Protein 8KAP (pdb70)

Secondary structure (DSSP, 8-state):
---EEPPTT-EEEEE--HHHHS---TTBHHHHHHHSTT---SS--TTTT-HHHHHHHHHHHHHHHT--EEEEE--HHHHSSBTTB--HHHHHHHHHHHHHHHHTT-EEEEEEE-S--BHHHHHTTGGGSTTHHHHHHHHHHHTHHHHSSS--EEEEEE-HHHHHHHHHHHHHT-----SSS-PPPPHHHHHHHHHHHHHHHHHHHTT-S--EEEEEEE---EEE-SS-HHHHHHHHIIIIIHHHHTTTTSS-EEEEE---EEE-SSSEEPPPTTS-B-TTSPBP-TTHHHHHHHHHHHHHTTPPEEEEEE----S-HHHHHHHHHHHHHHHHHHHHTT--EEEEEEE-SB---BTTBS-S---SEEE-TTT--EEE-HHHHHHHHHHHH-EE---/--EEPPTT-EEEEE--HHHHS---TTBHHHHHHHSTT---SS--TTTT-HHHHHHHHHHHHHHHT--EEEEE--HHHHSSBTTB--HHHHHHHHHHHHHHHHTT-EEEEES--S--BHHHHHTTGGGSTTHHHHHHHHHHHTHHHHTTT--EEEEEE-HHHHHHHHHHHHHT-----SSS-PPPPHHHHHHHHHHHHHHHHHHHHT-S--EEEEEEE---EEEPTT-HHHHHHHHGGGTHHHHHTTTTSS-EEEEE---EEEETTEEPPPPTTS-B-TTSPBP-TTHHHHHHHHHHHHHTTSPEEEEEE----S-HHHHHHHHHHHHHHHHHHHHTT--EEEEEEE-SB----SS-SSS---SEEE-TTT--EEE-HHHHHHHHHHHH-EE--/--EEPPTT-EEEEE--HHHHS---TTBHHHHHHHSTT---SS--TTTT-HHHHHHHHHHHHHHHT--EEEEE--HHHHSSBTTB--HHHHHHHHHHHHHHHHTT-EEEEEEE-S--BHHHHHHTGGGSTTHHHHHHHHHHHTHHHHSSS-SEEEEEE-HHHHHHHHHHHHHT-----SSS-PPPPHHHHHHHHHHHHHHHHHHHTT-S--EEEEEEE---EEE-TT-HHHHHHHHGGGTHHHHHTTTTSS-EEEEE---EEE-SSSEE---TTS-B-TTSPBP-TTHHHHHHHHHHHHHTTS-EEEEEE----S-HHHHHHHHHHHHHHHHHHHHTT--EEEEEEE-SB----SS-SSS---SEEE-TTT--EEE-HHHHHHHHHHHH-EE--/--EEPPTT-EEEEE--HHHHS---TTBHHHHHHHSTT---SS--TTTT-HHHHHHHHHHHHHHHT--EEEEE--HHHHSSBTTB--HHHHHHHHHHHHHHHHTT-EEEEEEE-S--BHHHHHTTGGGSTTHHHHHHHHHHHTHHHHTTT-SEEEEEE-HHHHHHHHHHHHHT--S--SSS-PPPPHHHHHHHHHHHHHHHHHHHTT-S--EEEEEEE---EEE-TT-HHHHHHHHIIIIIHHHHTTTTSS-EEEEE---EEEETTEE-PPPSSS-B-TTS-B--TTHHHHHHHHHHHHH-SSPEEEEEE----S-HHHHHHHHHHHHHHHHHHHHTT--EEEEEEE-SB----SS-SSS---SEEE-TTT--EEE-HHHHHHHHHHHH-EE--

Sequence (1574 aa):
KTPVPFPEGFLWGASTAAHQIEGNNTDSDWWVKEHAAGTHIAEPSLDACDSYHRWPEDMDLLASLGFTDYRFSVEWARIEPVEGHFSRAQLAHYRRMVEGAIERGLRPMVTLHHFTVPQWFEARGGWTAEGAVELFARYVAACAPVISEGVSHVCTINEPNMIAVMAGQAKRGDNSFPPAGLPTPDDETTAAVIAAHHAAVKEVRALDAGIQVGWTIANQVYQALPGAEDVTAAYRHPREDVFIEAARGDDWIGVQSYTRTRIGPEGPIPAADDVERTLTTWEYYPTAVGEALRHTAAVVGDVPLIVTENGIATADDSRRVDYYAGALDEVASALADGLDIRGYLAWSALDNYEWGTYKATFGLIAIDWETFERTPRDSAKWLGSLGRTRELPRTTPVPFPEGFLWGASTAAHQIEGNNTDSDWWVKEHAAGTHIAEPSLDACDSYHRWPEDMDLLASLGFTDYRFSVEWARIEPVEGHFSRAQLAHYRRMVEGAIERGLRPMVTLHHFTVPQWFEARGGWTAEGAVELFARYVAACAPVISEGVSHVCTINEPNMIAVMAGQAKRGDNSFPPAGLPTPDDETTAAVIAAHHAAVKEVRALDAGIQVGWTIANQVYQALPGAEDVTAAYRHPREDVFIEAARGDDWIGVQSYTRTRIGPEGPIPAADDVERTLTTWEYYPTAVGEALRHTAAVVGDVPLIVTENGIATADDSRRVDYYAGALDEVASALADGLDIRGYLAWSALDNYEWGTYKATFGLIAIDWETFERTPRDSAKWLGSLGRTRELPRTPVPFPEGFLWGASTAAHQIEGNNTDSDWWVKEHAAGTHIAEPSLDACDSYHRWPEDMDLLASLGFTDYRFSVEWARIEPVEGHFSRAQLAHYRRMVEGAIERGLRPMVTLHHFTVPQWFEARGGWTAEGAVELFARYVAACAPVISEGVSHVCTINEPNMIAVMAGQAKRGDNSFPPAGLPTPDDETTAAVIAAHHAAVKEVRALDAGIQVGWTIANQVYQALPGAEDVTAAYRHPREDVFIEAARGDDWIGVQSYTRTRIGPEGPIPAADDVERTLTTWEYYPTAVGEALRHTAAVVGDVPLIVTENGIATADDSRRVDYYAGALDEVASALADGLDIRGYLAWSALDNYEWGTYKATFGLIAIDWETFERTPRDSAKWLGSLGRTRELPRTPVPFPEGFLWGASTAAHQIEGNNTDSDWWVKEHAAGTHIAEPSLDACDSYHRWPEDMDLLASLGFTDYRFSVEWARIEPVEGHFSRAQLAHYRRMVEGAIERGLRPMVTLHHFTVPQWFEARGGWTAEGAVELFARYVAACAPVISEGVSHVCTINEPNMIAVMAGQAKRGDNSFPPAGLPTPDDETTAAVIAAHHAAVKEVRALDAGIQVGWTIANQVYQALPGAEDVTAAYRHPREDVFIEAARGDDWIGVQSYTRTRIGPEGPIPAADDVERTLTTWEYYPTAVGEALRHTAAVVGDVPLIVTENGIATADDSRRVDYYAGALDEVASALADGLDIRGYLAWSALDNYEWGTYKATFGLIAIDWETFERTPRDSAKWLGSLGRTRELPR

InterPro domains:
  IPR001360 Glycoside hydrolase family 1 [PF00232] (14-230)
  IPR001360 Glycoside hydrolase family 1 [PF00232] (283-398)
  IPR001360 Glycoside hydrolase family 1 [PR00131] (258-272)
  IPR001360 Glycoside hydrolase family 1 [PR00131] (314-322)
  IPR001360 Glycoside hydrolase family 1 [PR00131] (326-337)
  IPR001360 Glycoside hydrolase family 1 [PR00131] (347-364)
  IPR001360 Glycoside hydrolase family 1 [PR00131] (370-382)
  IPR001360 Glycoside hydrolase family 1 [PTHR10353] (15-245)
  IPR017853 Glycoside hydrolase superfamily [SSF51445] (14-401)

Organism: Streptomyces griseus subsp. griseus (strain JCM 4626 / CBS 651.72 / NBRC 13350 / KCC S-0626 / ISP 5235) (NCBI:txid455632)

Solvent-accessible surface area: 59299 Å² total; per-residue (Å²): 187,79,70,22,90,20,50,186,48,8,12,3,2,0,0,0,0,2,3,1,4,5,3,72,2,62,68,0,10,50,52,64,78,7,96,42,113,70,53,139,39,89,48,41,2,85,61,5,0,15,2,53,128,83,27,39,68,0,0,72,37,0,35,91,17,8,6,26,2,0,0,2,2,1,4,2,0,25,0,0,42,87,70,39,123,61,25,208,78,38,16,38,32,0,32,122,5,0,54,4,0,82,139,71,58,4,105,7,4,0,0,0,2,7,47,2,8,0,53,39,0,70,77,82,45,9,26,56,23,163,15,2,38,88,0,0,3,30,0,3,33,22,0,19,73,0,0,45,121,46,11,58,27,0,0,0,0,1,18,0,0,45,19,0,0,76,24,0,18,84,132,110,56,64,117,82,105,47,124,19,12,12,12,85,7,12,117,112,4,22,61,13,0,38,43,0,0,72,21,0,12,84,16,1,100,48,61,115,52,60,7,70,0,0,0,0,0,6,7,34,12,16,35,33,57,130,57,20,94,122,50,4,41,69,38,45,95,42,18,3,17,35,0,0,66,20,0,44,67,14,24,2,0,0,0,1,0,30,25,57,22,62,0,0,85,164,12,36,54,63,25,53,149,138,55,73,95,22,95,27,94,90,18,29,42,24,49,0,0,1,71,2,0,81,49,0,22,55,21,2,23,123,14,19,2,0,0,0,9,0,1,6,1,16,101,75,28,73,81,1,45,64,3,0,30,9,0,0,23,39,1,0,26,0,28,68,94,63,32,61,3,116,0,2,0,1,11,0,0,0,4,3,0,33,60,6,36,32,162,7,26,4,0,0,0,23,14,62,85,158,86,31,110,16,74,30,55,100,0,0,117,68,2,0,31,13,1,162,76,135,69,0,42,56,128,136,74,21,89,17,46,176,37,1,8,2,1,0,0,0,0,3,3,2,5,5,2,75,2,63,65,0,10,50,49,62,76,7,94,44,110,70,52,136,37,86,54,41,2,90,63,5,0,12,2,54,129,80,29,42,71,0,0,76,36,0,31,88,18,10,4,41,2,0,0,2,2,1,4,2,0,25,0,0,43,90,68,38,122,64,27,207,78,36,19,37,22,0,36,142,6,0,78,2,0,80,146,69,54,2,93,4,5,0,0,0,3,6,47,2,7,0,56,38,1,78,77,82,46,9,25,57,26,154,7,1,37,84,0,0,4,28,0,3,32,23,0,25,74,0,1,47,121,46,9,52,28,0,0,0,0,0,15,0,0,39,19,0,0,80,24,0,17,83,134,113,56,66,115,82,107,51,124,16,12,10,10,83,9,13,116,112,1,20,62,13,0,35,43,0,0,73,12,0,7,74,14,1,106,50,57,114,44,63,8,73,0,0,0,0,0,5,7,30,10,19,36,47,54,124,56,0,110,121,53,4,44,71,36,49,92,45,18,2,13,36,0,0,67,19,0,43,56,14,36,2,0,0,0,2,0,32,26,46,22,57,0,2,76,177,10,37,65,66,27,47,140,144,39,74,106,20,90,26,99,97,17,28,45,23,49,0,0,2,66,1,0,82,45,0,20,50,24,2,24,123,14,20,4,0,0,0,8,0,2,5,0,16,96,77,28,79,79,0,47,62,2,0,42,19,0,0,41,40,0,0,27,0,30,72,94,64,36,64,2,119,0,2,0,0,11,0,0,0,5,3,0,35,58,9,38,36,164,5,23,4,0,0,0,24,12,65,85,162,86,29,108,16,74,41,49,103,0,0,128,68,1,0,26,14,7,161,82,72,80,0,46,115,127,74,22,91,20,51,182,43,1,10,2,2,0,0,1,1,3,3,3,5,4,2,73,3,62,67,0,7,50,53,68,80,7,101,43,29,3,26,80,37,88,56,39,3,86,60,5,0,12,2,53,129,81,27,40,73,1,0,72,25,0,32,94,18,10,5,28,3,0,0,2,3,1,4,2,0,25,0,0,44,90,80,37,125,60,25,206,75,39,17,37,21,0,58,139,6,0,76,4,0,86,139,63,59,4,93,4,6,0,0,0,3,8,44,3,8,0,54,37,1,74,77,96,44,7,26,41,25,158,21,2,37,113,15,0,14,103,0,2,41,23,0,21,72,0,0,51,132,38,8,60,33,0,0,0,0,0,16,0,0,38,18,0,0,81,21,2,17,78,129,103,36,45,79,53,105,54,110,12,9,7,7,84,10,26,117,100,4,18,60,14,0,31,45,0,0,74,22,0,5,151,63,1,104,80,60,133,44,63,9,69,0,0,0,0,0,6,7,31,11,17,31,42,60,133,65,2,101,127,51,6,42,74,34,47,73,46,17,3,8,32,0,0,59,20,0,129,56,12,38,3,0,0,0,2,0,33,23,53,24,65,0,0,92,149,9,34,55,71,20,62,147,141,49,80,102,24,91,26,94,97,14,31,44,23,47,0,0,1,67,2,0,80,52,0,21,84,22,4,52,131,11,19,2,0,0,0,9,0,1,5,1,14,91,79,24,78,82,0,43,63,3,0,38,19,0,0,39,39,0,0,27,0,27,71,94,65,28,62,2,115,0,1,0,0,10,0,0,0,4,3,0,36,56,6,37,31,164,5,22,5,0,0,0,25,13,69,82,153,85,29,109,14,71,40,46,102,0,0,116,68,1,0,29,11,3,172,79,113,71,0,48,110,127,77,26,98,24,52,178,43,9,10,3,1,0,0,1,1,3,2,1,4,5,1,71,2,63,66,0,9,47,52,68,82,7,95,46,28,2,26,76,35,89,51,41,3,86,62,4,0,13,2,52,131,82,27,43,68,0,0,68,38,0,22,77,22,3,5,41,2,0,0,2,2,1,3,2,0,25,0,0,45,88,79,41,120,61,25,205,77,37,20,38,25,0,42,145,6,0,71,2,0,80,146,71,54,4,102,5,4,0,0,0,2,6,43,1,8,0,55,36,1,73,82,93,46,9,24,70,25,163,26,2,40,115,15,0,13,101,0,2,43,23,0,20,78,0,0,49,122,43,10,60,30,0,0,0,0,1,17,0,0,38,18,0,0,92,28,0,9,86,131,87,40,40,88,52,95,46,106,22,14,10,14,82,8,9,104,108,4,16,59,14,0,32,43,0,0,84,22,0,7,144,56,1,104,75,55,131,50,61,7,72,0,0,0,0,0,5,7,30,9,17,31,43,64,125,72,2,117,121,61,3,38,74,39,49,74,44,18,2,8,34,0,0,61,18,0,128,60,14,33,3,0,0,0,1,0,30,26,41,23,73,0,3,96,166,11,35,62,79,22,51,147,133,46,71,96,21,89,27,94,95,16,28,41,24,50,0,0,0,72,2,0,84,48,0,13,85,25,5,48,131,6,20,2,0,0,0,9,0,2,5,0,15,97,72,26,77,79,1,46,64,2,0,42,19,0,0,42,40,0,0,34,0,31,77,100,61,40,62,4,116,0,2,0,0,8,0,0,0,3,3,0,34,58,6,33,32,165,5,23,4,0,0,0,25,13,63,82,156,86,28,104,14,71,31,53,102,0,0,116,73,0,0,42,12,4,153,91,143,82,0,29,114

Structure (mmCIF, N/CA/C/O backbone):
data_8KAP
#
_entry.id   8KAP
#
_cell.length_a   96.858
_cell.length_b   97.756
_cell.length_c   184.874
_cell.angle_alpha   90.000
_cell.angle_beta   90.000
_cell.angle_gamma   90.000
#
_symmetry.space_group_name_H-M   'P 21 21 21'
#
loop_
_entity.id
_entity.type
_entity.pdbx_description
1 polymer SGR_2426
2 non-polymer DI(HYDROXYETHYL)ETHER
3 non-polymer 2-[BIS-(2-HYDROXY-ETHYL)-AMINO]-2-HYDROXYMETHYL-PROPANE-1,3-DIOL
4 non-polymer 'TRIETHYLENE GLYCOL'
5 non-polymer 'PENTAETHYLENE GLYCOL'
6 water water
#
loop_
_atom_site.group_PDB
_atom_site.id
_atom_site.type_symbol
_atom_site.label_atom_id
_atom_site.label_alt_id
_atom_site.label_comp_id
_atom_site.label_asym_id
_atom_site.label_entity_id
_atom_site.label_seq_id
_atom_site.pdbx_PDB_ins_code
_atom_site.Cartn_x
_atom_site.Cartn_y
_atom_site.Cartn_z
_atom_site.occupancy
_atom_site.B_iso_or_equiv
_atom_site.auth_seq_id
_atom_site.auth_comp_id
_atom_site.auth_asym_id
_atom_site.auth_atom_id
_atom_site.pdbx_PDB_model_num
ATOM 1 N N . LYS A 1 10 ? -4.071 38.996 20.990 1.000 44.653 10 LYS A N 1
ATOM 2 C CA . LYS A 1 10 ? -5.396 39.405 20.442 1.000 44.496 10 LYS A CA 1
ATOM 3 C C . LYS A 1 10 ? -6.352 39.722 21.594 1.000 43.810 10 LYS A C 1
ATOM 4 O O . LYS A 1 10 ? -7.008 40.761 21.581 1.000 43.763 10 LYS A O 1
ATOM 10 N N . THR A 1 11 ? -6.420 38.818 22.582 1.000 43.187 11 THR A N 1
ATOM 11 C CA . THR A 1 11 ? -7.309 38.963 23.726 1.000 42.508 11 THR A CA 1
ATOM 12 C C . THR A 1 11 ? -6.474 39.331 24.951 1.000 41.316 11 THR A C 1
ATOM 13 O O . THR A 1 11 ? -5.362 38.828 25.103 1.000 41.140 11 THR A O 1
ATOM 17 N N . PRO A 1 12 ? -6.960 40.209 25.863 1.000 39.820 12 PRO A N 1
ATOM 18 C CA . PRO A 1 12 ? -6.199 40.566 27.062 1.000 38.936 12 PRO A CA 1
ATOM 19 C C . PRO A 1 12 ? -5.897 39.365 27.958 1.000 37.884 12 PRO A C 1
ATOM 20 O O . PRO A 1 12 ? -6.745 38.493 28.137 1.000 37.710 12 PRO A O 1
ATOM 24 N N . VAL A 1 13 ? -4.680 39.347 28.518 1.000 36.597 13 VAL A N 1
ATOM 25 C CA . VAL A 1 13 ? -4.190 38.238 29.321 1.000 35.578 13 VAL A CA 1
ATOM 26 C C . VAL A 1 13 ? -4.192 38.662 30.788 1.000 34.987 13 VAL A C 1
ATOM 27 O O . VAL A 1 13 ? -3.528 39.632 31.145 1.000 34.863 13 VAL A O 1
ATOM 31 N N . PRO A 1 14 ? -4.926 37.960 31.685 1.000 34.553 14 PRO A N 1
ATOM 32 C CA . PRO A 1 14 ? -4.933 38.306 33.106 1.000 34.105 14 PRO A CA 1
ATOM 33 C C . PRO A 1 14 ? -3.591 38.028 33.778 1.000 33.420 14 PRO A C 1
ATOM 34 O O . PRO A 1 14 ? -2.883 37.096 33.399 1.000 32.906 14 PRO A O 1
ATOM 38 N N . PHE A 1 15 ? -3.257 38.858 34.772 1.000 32.842 15 PHE A N 1
ATOM 39 C CA . PHE A 1 15 ? -2.100 38.628 35.619 1.000 32.152 15 PHE A CA 1
ATOM 40 C C . PHE A 1 15 ? -2.218 37.252 36.269 1.000 31.869 15 PHE A C 1
ATOM 41 O O . PHE A 1 15 ? -3.289 36.895 36.758 1.000 31.683 15 PHE A O 1
ATOM 49 N N . PRO A 1 16 ? -1.145 36.427 36.276 1.000 31.271 16 PRO A N 1
ATOM 50 C CA . PRO A 1 16 ? -1.031 35.337 37.245 1.000 31.141 16 PRO A CA 1
ATOM 51 C C . PRO A 1 16 ? -1.229 35.882 38.659 1.000 31.026 16 PRO A C 1
ATOM 52 O O . PRO A 1 16 ? -0.948 37.051 38.911 1.000 30.921 16 PRO A O 1
ATOM 56 N N . GLU A 1 17 ? -1.736 35.051 39.575 1.000 30.932 17 GLU A N 1
ATOM 57 C CA . GLU A 1 17 ? -1.882 35.471 40.961 1.000 30.961 17 GLU A CA 1
ATOM 58 C C . GLU A 1 17 ? -0.511 35.823 41.532 1.000 29.800 17 GLU A C 1
ATOM 59 O O . GLU A 1 17 ? 0.479 35.157 41.237 1.000 30.005 17 GLU A O 1
ATOM 65 N N . GLY A 1 18 ? -0.474 36.888 42.341 1.000 28.498 18 GLY A N 1
ATOM 66 C CA . GLY A 1 18 ? 0.750 37.340 42.981 1.000 27.581 18 GLY A CA 1
ATOM 67 C C . GLY A 1 18 ? 1.730 37.986 42.001 1.000 26.534 18 GLY A C 1
ATOM 68 O O . GLY A 1 18 ? 2.891 38.195 42.347 1.000 26.331 18 GLY A O 1
ATOM 69 N N . PHE A 1 19 ? 1.251 38.311 40.791 1.000 25.445 19 PHE A N 1
ATOM 70 C CA . PHE A 1 19 ? 2.090 38.853 39.733 1.000 24.706 19 PHE A CA 1
ATOM 71 C C . PHE A 1 19 ? 2.616 40.222 40.154 1.000 23.877 19 PHE A C 1
ATOM 72 O O . PHE A 1 19 ? 1.839 41.106 40.510 1.000 23.713 19 PHE A O 1
ATOM 80 N N . LEU A 1 20 ? 3.944 40.372 40.115 1.000 22.942 20 LEU A N 1
ATOM 81 C CA . LEU A 1 20 ? 4.596 41.630 40.437 1.000 22.358 20 LEU A CA 1
ATOM 82 C C . LEU A 1 20 ? 4.269 42.651 39.350 1.000 21.858 20 LEU A C 1
ATOM 83 O O . LEU A 1 20 ? 4.395 42.357 38.162 1.000 21.589 20 LEU A O 1
ATOM 88 N N . TRP A 1 21 ? 3.830 43.841 39.773 1.000 21.385 21 TRP A N 1
ATOM 89 C CA . TRP A 1 21 ? 3.513 44.923 38.857 1.000 21.088 21 TRP A CA 1
ATOM 90 C C . TRP A 1 21 ? 3.964 46.246 39.466 1.000 20.849 21 TRP A C 1
ATOM 91 O O . TRP A 1 21 ? 3.414 46.685 40.475 1.000 20.971 21 TRP A O 1
ATOM 102 N N . GLY A 1 22 ? 4.965 46.876 38.842 1.000 20.529 22 GLY A N 1
ATOM 103 C CA . GLY A 1 22 ? 5.596 48.044 39.429 1.000 20.314 22 GLY A CA 1
ATOM 104 C C . GLY A 1 22 ? 6.640 48.672 38.512 1.000 20.064 22 GLY A C 1
ATOM 105 O O . GLY A 1 22 ? 6.511 48.629 37.290 1.000 20.055 22 GLY A O 1
ATOM 106 N N . ALA A 1 23 ? 7.665 49.259 39.139 1.000 19.807 23 ALA A N 1
ATOM 107 C CA . ALA A 1 23 ? 8.736 49.943 38.437 1.000 19.559 23 ALA A CA 1
ATOM 108 C C . ALA A 1 23 ? 10.011 49.850 39.270 1.000 19.227 23 ALA A C 1
ATOM 109 O O . ALA A 1 23 ? 9.954 49.503 40.448 1.000 19.048 23 ALA A O 1
ATOM 111 N N . SER A 1 24 ? 11.153 50.164 38.648 1.000 18.942 24 SER A N 1
ATOM 112 C CA . SER A 1 24 ? 12.450 49.925 39.261 1.000 18.794 24 SER A CA 1
ATOM 113 C C . SER A 1 24 ? 13.276 51.210 39.310 1.000 18.575 24 SER A C 1
ATOM 114 O O . SER A 1 24 ? 13.153 52.067 38.437 1.000 18.639 24 SER A O 1
ATOM 117 N N . THR A 1 25 ? 14.112 51.321 40.352 1.000 18.278 25 THR A N 1
ATOM 118 C CA . THR A 1 25 ? 15.125 52.359 40.452 1.000 17.987 25 THR A CA 1
ATOM 119 C C . THR A 1 25 ? 16.441 51.738 40.917 1.000 17.849 25 THR A C 1
ATOM 120 O O . THR A 1 25 ? 16.491 50.558 41.259 1.000 17.858 25 THR A O 1
ATOM 124 N N . ALA A 1 26 ? 17.498 52.558 40.919 1.000 17.663 26 ALA A N 1
ATOM 125 C CA . ALA A 1 26 ? 18.779 52.203 41.509 1.000 17.646 26 ALA A CA 1
ATOM 126 C C . ALA A 1 26 ? 19.250 53.357 42.389 1.000 17.573 26 ALA A C 1
ATOM 127 O O . ALA A 1 26 ? 19.079 54.518 42.024 1.000 17.697 26 ALA A O 1
ATOM 129 N N . ALA A 1 27 ? 19.852 53.021 43.536 1.000 17.369 27 ALA A N 1
ATOM 130 C CA . ALA A 1 27 ? 20.150 53.991 44.578 1.000 17.213 27 ALA A CA 1
ATOM 131 C C . ALA A 1 27 ? 20.968 55.157 44.025 1.000 17.096 27 ALA A C 1
ATOM 132 O O . ALA A 1 27 ? 20.608 56.312 44.236 1.000 17.028 27 ALA A O 1
ATOM 134 N N . HIS A 1 28 ? 22.056 54.856 43.305 1.000 17.051 28 HIS A N 1
ATOM 135 C CA . HIS A 1 28 ? 22.955 55.900 42.836 1.000 16.953 28 HIS A CA 1
ATOM 136 C C . HIS A 1 28 ? 22.252 56.839 41.858 1.000 16.932 28 HIS A C 1
ATOM 137 O O . HIS A 1 28 ? 22.606 58.013 41.776 1.000 16.954 28 HIS A O 1
ATOM 144 N N . GLN A 1 29 ? 21.266 56.321 41.115 1.000 16.835 29 GLN A N 1
ATOM 145 C CA . GLN A 1 29 ? 20.669 57.073 40.024 1.000 16.848 29 GLN A CA 1
ATOM 146 C C . GLN A 1 29 ? 19.580 58.018 40.541 1.000 16.858 29 GLN A C 1
ATOM 147 O O . GLN A 1 29 ? 19.195 58.936 39.822 1.000 16.812 29 GLN A O 1
ATOM 153 N N . ILE A 1 30 ? 19.103 57.821 41.783 1.000 16.973 30 ILE A N 1
ATOM 154 C CA . ILE A 1 30 ? 17.977 58.596 42.295 1.000 17.028 30 ILE A CA 1
ATOM 155 C C . ILE A 1 30 ? 18.275 59.237 43.653 1.000 17.135 30 ILE A C 1
ATOM 156 O O . ILE A 1 30 ? 17.669 60.255 43.979 1.000 17.279 30 ILE A O 1
ATOM 161 N N . GLU A 1 31 ? 19.162 58.643 44.464 1.000 17.238 31 GLU A N 1
ATOM 162 C CA . GLU A 1 31 ? 19.234 58.989 45.878 1.000 17.312 31 GLU A CA 1
ATOM 163 C C . GLU A 1 31 ? 19.861 60.366 46.090 1.000 17.270 31 GLU A C 1
ATOM 164 O O . GLU A 1 31 ? 19.374 61.140 46.910 1.000 17.361 31 GLU A O 1
ATOM 170 N N . GLY A 1 32 ? 20.957 60.649 45.378 1.000 17.175 32 GLY A N 1
ATOM 171 C CA . GLY A 1 32 ? 21.720 61.867 45.593 1.000 17.085 32 GLY A CA 1
ATOM 172 C C . GLY A 1 32 ? 22.630 61.765 46.816 1.000 16.954 32 GLY A C 1
ATOM 173 O O . GLY A 1 32 ? 22.281 61.116 47.799 1.000 16.945 32 GLY A O 1
ATOM 174 N N . ASN A 1 33 ? 23.795 62.422 46.735 1.000 16.966 33 ASN A N 1
ATOM 175 C CA . ASN A 1 33 ? 24.770 62.454 47.815 1.000 16.975 33 ASN A CA 1
ATOM 176 C C . ASN A 1 33 ? 25.192 61.032 48.185 1.000 16.991 33 ASN A C 1
ATOM 177 O O . ASN A 1 33 ? 25.272 60.690 49.363 1.000 16.984 33 ASN A O 1
ATOM 182 N N . ASN A 1 34 ? 25.469 60.219 47.159 1.000 17.002 34 ASN A N 1
ATOM 183 C CA . ASN A 1 34 ? 26.050 58.898 47.337 1.000 17.048 34 ASN A CA 1
ATOM 184 C C . ASN A 1 34 ? 27.568 59.042 47.250 1.000 17.185 34 ASN A C 1
ATOM 185 O O . ASN A 1 34 ? 28.197 58.533 46.324 1.000 17.153 34 ASN A O 1
ATOM 190 N N . THR A 1 35 ? 28.147 59.729 48.243 1.000 17.373 35 THR A N 1
ATOM 191 C CA . THR A 1 35 ? 29.437 60.384 48.084 1.000 17.530 35 THR A CA 1
ATOM 192 C C . THR A 1 35 ? 30.608 59.450 48.387 1.000 17.635 35 THR A C 1
ATOM 193 O O . THR A 1 35 ? 31.756 59.857 48.222 1.000 17.645 35 THR A O 1
ATOM 197 N N . ASP A 1 36 ? 30.329 58.213 48.822 1.000 17.813 36 ASP A N 1
ATOM 198 C CA . ASP A 1 36 ? 31.377 57.251 49.130 1.000 17.937 36 ASP A CA 1
ATOM 199 C C . ASP A 1 36 ? 31.412 56.133 48.089 1.000 17.971 36 ASP A C 1
ATOM 200 O O . ASP A 1 36 ? 32.111 55.139 48.279 1.000 17.888 36 ASP A O 1
ATOM 205 N N . SER A 1 37 ? 30.668 56.297 46.989 1.000 18.118 37 SER A N 1
ATOM 206 C CA . SER A 1 37 ? 30.679 55.323 45.910 1.000 18.210 37 SER A CA 1
ATOM 207 C C . SER A 1 37 ? 31.888 55.568 45.013 1.000 18.363 37 SER A C 1
ATOM 208 O O . SER A 1 37 ? 32.526 56.616 45.094 1.000 18.455 37 SER A O 1
ATOM 211 N N . ASP A 1 38 ? 32.188 54.583 44.159 1.000 18.570 38 ASP A N 1
ATOM 212 C CA . ASP A 1 38 ? 33.227 54.730 43.153 1.000 18.682 38 ASP A CA 1
ATOM 213 C C . ASP A 1 38 ? 32.798 55.791 42.141 1.000 18.640 38 ASP A C 1
ATOM 214 O O . ASP A 1 38 ? 33.639 56.531 41.635 1.000 18.676 38 ASP A O 1
ATOM 219 N N . TRP A 1 39 ? 31.489 55.876 41.871 1.000 18.562 39 TRP A N 1
ATOM 220 C CA . TRP A 1 39 ? 30.992 56.796 40.862 1.000 18.578 39 TRP A CA 1
ATOM 221 C C . TRP A 1 39 ? 31.102 58.247 41.323 1.000 18.610 39 TRP A C 1
ATOM 222 O O . TRP A 1 39 ? 31.405 59.110 40.505 1.000 18.583 39 TRP A O 1
ATOM 233 N N . TRP A 1 40 ? 30.894 58.522 42.616 1.000 18.611 40 TRP A N 1
ATOM 234 C CA . TRP A 1 40 ? 31.061 59.884 43.097 1.000 18.648 40 TRP A CA 1
ATOM 235 C C . TRP A 1 40 ? 32.482 60.361 42.801 1.000 19.046 40 TRP A C 1
ATOM 236 O O . TRP A 1 40 ? 32.674 61.466 42.300 1.000 19.103 40 TRP A O 1
ATOM 247 N N . VAL A 1 41 ? 33.468 59.506 43.098 1.000 19.452 41 VAL A N 1
ATOM 248 C CA . VAL A 1 41 ? 34.869 59.842 42.903 1.000 19.819 41 VAL A CA 1
ATOM 249 C C . VAL A 1 41 ? 35.154 60.035 41.412 1.000 20.258 41 VAL A C 1
ATOM 250 O O . VAL A 1 41 ? 35.760 61.035 41.037 1.000 20.349 41 VAL A O 1
ATOM 254 N N . LYS A 1 42 ? 34.707 59.094 40.566 1.000 20.741 42 LYS A N 1
ATOM 255 C CA . LYS A 1 42 ? 34.964 59.168 39.134 1.000 21.140 42 LYS A CA 1
ATOM 256 C C . LYS A 1 42 ? 34.314 60.416 38.533 1.000 21.203 42 LYS A C 1
ATOM 257 O O . LYS A 1 42 ? 34.871 61.016 37.617 1.000 21.169 42 LYS A O 1
ATOM 263 N N . GLU A 1 43 ? 33.131 60.790 39.043 1.000 21.243 43 GLU A N 1
ATOM 264 C CA . GLU A 1 43 ? 32.386 61.935 38.535 1.000 21.220 43 GLU A CA 1
ATOM 265 C C . GLU A 1 43 ? 33.140 63.244 38.775 1.000 21.175 43 GLU A C 1
ATOM 266 O O . GLU A 1 43 ? 32.922 64.212 38.049 1.000 21.070 43 GLU A O 1
ATOM 272 N N . HIS A 1 44 ? 34.006 63.279 39.799 1.000 21.282 44 HIS A N 1
ATOM 273 C CA . HIS A 1 44 ? 34.691 64.503 40.194 1.000 21.442 44 HIS A CA 1
ATOM 274 C C . HIS A 1 44 ? 36.207 64.379 40.042 1.000 21.594 44 HIS A C 1
ATOM 275 O O . HIS A 1 44 ? 36.938 65.280 40.452 1.000 21.817 44 HIS A O 1
ATOM 282 N N . ALA A 1 45 ? 36.675 63.279 39.439 1.000 21.621 45 ALA A N 1
ATOM 283 C CA . ALA A 1 45 ? 38.101 63.025 39.313 1.000 21.661 45 ALA A CA 1
ATOM 284 C C . ALA A 1 45 ? 38.702 63.936 38.246 1.000 21.712 45 ALA A C 1
ATOM 285 O O . ALA A 1 45 ? 38.034 64.289 37.277 1.000 21.811 45 ALA A O 1
ATOM 287 N N . ALA A 1 46 ? 39.972 64.307 38.446 1.000 21.600 46 ALA A N 1
ATOM 288 C CA . ALA A 1 46 ? 40.741 65.033 37.450 1.000 21.591 46 ALA A CA 1
ATOM 289 C C . ALA A 1 46 ? 40.686 64.292 36.115 1.000 21.763 46 ALA A C 1
ATOM 290 O O . ALA A 1 46 ? 41.020 63.111 36.048 1.000 21.938 46 ALA A O 1
ATOM 292 N N . GLY A 1 47 ? 40.246 64.994 35.064 1.000 21.875 47 GLY A N 1
ATOM 293 C CA . GLY A 1 47 ? 40.260 64.460 33.711 1.000 22.026 47 GLY A CA 1
ATOM 294 C C . GLY A 1 47 ? 39.115 63.486 33.438 1.000 22.273 47 GLY A C 1
ATOM 295 O O . GLY A 1 47 ? 39.200 62.688 32.508 1.000 22.174 47 GLY A O 1
ATOM 296 N N . THR A 1 48 ? 38.045 63.563 34.240 1.000 22.562 48 THR A N 1
ATOM 297 C CA . THR A 1 48 ? 36.910 62.662 34.100 1.000 22.700 48 THR A CA 1
ATOM 298 C C . THR A 1 48 ? 36.188 62.939 32.781 1.000 22.748 48 THR A C 1
ATOM 299 O O . THR A 1 48 ? 35.980 64.094 32.413 1.000 22.629 48 THR A O 1
ATOM 303 N N . HIS A 1 49 ? 35.806 61.860 32.083 1.000 22.882 49 HIS A N 1
ATOM 304 C CA . HIS A 1 49 ? 35.087 61.946 30.821 1.000 22.967 49 HIS A CA 1
ATOM 305 C C . HIS A 1 49 ? 33.578 61.944 31.058 1.000 22.699 49 HIS A C 1
ATOM 306 O O . HIS A 1 49 ? 32.804 61.966 30.104 1.000 22.611 49 HIS A O 1
ATOM 313 N N . ILE A 1 50 ? 33.168 61.908 32.332 1.000 22.475 50 ILE A N 1
ATOM 314 C CA . ILE A 1 50 ? 31.765 61.804 32.697 1.000 22.417 50 ILE A CA 1
ATOM 315 C C . ILE A 1 50 ? 31.118 63.178 32.529 1.000 22.184 50 ILE A C 1
ATOM 316 O O . ILE A 1 50 ? 31.529 64.145 33.167 1.000 21.873 50 ILE A O 1
ATOM 321 N N . ALA A 1 51 ? 30.106 63.238 31.651 1.000 22.237 51 ALA A N 1
ATOM 322 C CA . ALA A 1 51 ? 29.570 64.489 31.134 1.000 22.182 51 ALA A CA 1
ATOM 323 C C . ALA A 1 51 ? 29.168 65.418 32.276 1.000 22.155 51 ALA A C 1
ATOM 324 O O . ALA A 1 51 ? 29.612 66.564 32.329 1.000 22.046 51 ALA A O 1
ATOM 326 N N . GLU A 1 52 ? 28.326 64.907 33.181 1.000 22.015 52 GLU A N 1
ATOM 327 C CA . GLU A 1 52 ? 27.839 65.685 34.308 1.000 22.060 52 GLU A CA 1
ATOM 328 C C . GLU A 1 52 ? 27.763 64.787 35.541 1.000 21.506 52 GLU A C 1
ATOM 329 O O . GLU A 1 52 ? 27.533 63.585 35.429 1.000 21.308 52 GLU A O 1
ATOM 335 N N . PRO A 1 53 ? 27.990 65.348 36.750 1.000 20.955 53 PRO A N 1
ATOM 336 C CA . PRO A 1 53 ? 27.950 64.571 37.991 1.000 20.763 53 PRO A CA 1
ATOM 337 C C . PRO A 1 53 ? 26.542 64.285 38.508 1.000 20.519 53 PRO A C 1
ATOM 338 O O . PRO A 1 53 ? 25.574 64.889 38.055 1.000 20.386 53 PRO A O 1
ATOM 342 N N . SER A 1 54 ? 26.459 63.375 39.487 1.000 20.409 54 SER A N 1
ATOM 343 C CA . SER A 1 54 ? 25.191 62.877 39.996 1.000 20.237 54 SER A CA 1
ATOM 344 C C . SER A 1 54 ? 24.593 63.861 41.003 1.000 20.068 54 SER A C 1
ATOM 345 O O . SER A 1 54 ? 23.396 64.132 40.958 1.000 19.978 54 SER A O 1
ATOM 348 N N . LEU A 1 55 ? 25.430 64.392 41.906 1.000 20.044 55 LEU A N 1
ATOM 349 C CA . LEU A 1 55 ? 25.000 65.383 42.886 1.000 20.046 55 LEU A CA 1
ATOM 350 C C . LEU A 1 55 ? 23.752 64.884 43.620 1.000 19.858 55 LEU A C 1
ATOM 351 O O . LEU A 1 55 ? 23.791 63.816 44.226 1.000 19.660 55 LEU A O 1
ATOM 356 N N . ASP A 1 56 ? 22.650 65.647 43.546 1.000 19.781 56 ASP A N 1
ATOM 357 C CA . ASP A 1 56 ? 21.470 65.417 44.367 1.000 19.792 56 ASP A CA 1
ATOM 358 C C . ASP A 1 56 ? 20.501 64.455 43.685 1.000 19.667 56 ASP A C 1
ATOM 359 O O . ASP A 1 56 ? 19.632 63.897 44.352 1.000 19.676 56 ASP A O 1
ATOM 364 N N . ALA A 1 57 ? 20.627 64.294 42.362 1.000 19.548 57 ALA A N 1
ATOM 365 C CA . ALA A 1 57 ? 19.725 63.446 41.598 1.000 19.490 57 ALA A CA 1
ATOM 366 C C . ALA A 1 57 ? 18.278 63.792 41.958 1.000 19.316 57 ALA A C 1
ATOM 367 O O . ALA A 1 57 ? 17.892 64.955 41.860 1.000 19.318 57 ALA A O 1
ATOM 369 N N . CYS A 1 58 ? 17.487 62.797 42.386 1.000 19.266 58 CYS A N 1
ATOM 370 C CA . CYS A 1 58 ? 16.091 63.015 42.734 1.000 19.299 58 CYS A CA 1
ATOM 371 C C . CYS A 1 58 ? 15.936 63.304 44.228 1.000 19.094 58 CYS A C 1
ATOM 372 O O . CYS A 1 58 ? 14.835 63.605 44.683 1.000 18.989 58 CYS A O 1
ATOM 375 N N . ASP A 1 59 ? 17.043 63.212 44.979 1.000 18.828 59 ASP A N 1
ATOM 376 C CA . ASP A 1 59 ? 17.030 63.284 46.434 1.000 18.730 59 ASP A CA 1
ATOM 377 C C . ASP A 1 59 ? 16.014 62.286 46.989 1.000 18.677 59 ASP A C 1
ATOM 378 O O . ASP A 1 59 ? 15.237 62.614 47.883 1.000 18.644 59 ASP A O 1
ATOM 383 N N . SER A 1 60 ? 16.046 61.057 46.460 1.000 18.697 60 SER A N 1
ATOM 384 C CA . SER A 1 60 ? 15.189 59.988 46.944 1.000 18.644 60 SER A CA 1
ATOM 385 C C . SER A 1 60 ? 15.703 59.454 48.278 1.000 18.695 60 SER A C 1
ATOM 386 O O . SER A 1 60 ? 15.007 58.689 48.939 1.000 18.682 60 SER A O 1
ATOM 389 N N . TYR A 1 61 ? 16.919 59.856 48.668 1.000 18.912 61 TYR A N 1
ATOM 390 C CA . TYR A 1 61 ? 17.426 59.537 49.992 1.000 19.109 61 TYR A CA 1
ATOM 391 C C . TYR A 1 61 ? 16.441 60.053 51.040 1.000 19.318 61 TYR A C 1
ATOM 392 O O . TYR A 1 61 ? 16.217 59.392 52.050 1.000 19.518 61 TYR A O 1
ATOM 401 N N . HIS A 1 62 ? 15.854 61.232 50.788 1.000 19.476 62 HIS A N 1
ATOM 402 C CA . HIS A 1 62 ? 14.875 61.823 51.690 1.000 19.570 62 HIS A CA 1
ATOM 403 C C . HIS A 1 62 ? 13.446 61.547 51.221 1.000 19.736 62 HIS A C 1
ATOM 404 O O . HIS A 1 62 ? 12.538 61.463 52.046 1.000 19.630 62 HIS A O 1
ATOM 411 N N . ARG A 1 63 ? 13.256 61.413 49.901 1.000 19.955 63 ARG A N 1
ATOM 412 C CA . ARG A 1 63 ? 11.942 61.541 49.290 1.000 20.246 63 ARG A CA 1
ATOM 413 C C . ARG A 1 63 ? 11.455 60.200 48.735 1.000 20.540 63 ARG A C 1
ATOM 414 O O . ARG A 1 63 ? 10.532 60.176 47.922 1.000 20.517 63 ARG A O 1
ATOM 422 N N . TRP A 1 64 ? 12.042 59.084 49.196 1.000 20.792 64 TRP A N 1
ATOM 423 C CA . TRP A 1 64 ? 11.546 57.764 48.832 1.000 20.926 64 TRP A CA 1
ATOM 424 C C . TRP A 1 64 ? 10.131 57.551 49.371 1.000 21.186 64 TRP A C 1
ATOM 425 O O . TRP A 1 64 ? 9.356 56.827 48.750 1.000 21.187 64 TRP A O 1
ATOM 436 N N . PRO A 1 65 ? 9.732 58.145 50.525 1.000 21.465 65 PRO A N 1
ATOM 437 C CA . PRO A 1 65 ? 8.340 58.060 50.975 1.000 21.674 65 PRO A CA 1
ATOM 438 C C . PRO A 1 65 ? 7.359 58.626 49.950 1.000 21.743 65 PRO A C 1
ATOM 439 O O . PRO A 1 65 ? 6.279 58.071 49.760 1.000 21.940 65 PRO A O 1
ATOM 443 N N . GLU A 1 66 ? 7.753 59.718 49.282 1.000 21.774 66 GLU A N 1
ATOM 444 C CA . GLU A 1 66 ? 6.924 60.348 48.266 1.000 21.882 66 GLU A CA 1
ATOM 445 C C . GLU A 1 66 ? 6.884 59.477 47.011 1.000 21.630 66 GLU A C 1
ATOM 446 O O . GLU A 1 66 ? 5.822 59.303 46.417 1.000 21.703 66 GLU A O 1
ATOM 452 N N . ASP A 1 67 ? 8.050 58.953 46.610 1.000 21.339 67 ASP A N 1
ATOM 453 C CA . ASP A 1 67 ? 8.161 58.047 45.476 1.000 21.082 67 ASP A CA 1
ATOM 454 C C . ASP A 1 67 ? 7.160 56.904 45.620 1.000 20.961 67 ASP A C 1
ATOM 455 O O . ASP A 1 67 ? 6.479 56.542 44.663 1.000 20.803 67 ASP A O 1
ATOM 460 N N . MET A 1 68 ? 7.088 56.351 46.836 1.000 20.739 68 MET A N 1
ATOM 461 C CA . MET A 1 68 ? 6.322 55.147 47.112 1.000 20.670 68 MET A CA 1
ATOM 462 C C . MET A 1 68 ? 4.832 55.476 47.207 1.000 20.629 68 MET A C 1
ATOM 463 O O . MET A 1 68 ? 4.002 54.727 46.697 1.000 20.669 68 MET A O 1
ATOM 468 N N . ASP A 1 69 ? 4.502 56.594 47.868 1.000 20.569 69 ASP A N 1
ATOM 469 C CA . ASP A 1 69 ? 3.146 57.121 47.879 1.000 20.458 69 ASP A CA 1
ATOM 470 C C . ASP A 1 69 ? 2.621 57.254 46.451 1.000 20.592 69 ASP A C 1
ATOM 471 O O . ASP A 1 69 ? 1.499 56.840 46.164 1.000 20.519 69 ASP A O 1
ATOM 476 N N . LEU A 1 70 ? 3.435 57.841 45.564 1.000 20.684 70 LEU A N 1
ATOM 477 C CA . LEU A 1 70 ? 3.015 58.102 44.196 1.000 20.919 70 LEU A CA 1
ATOM 478 C C . LEU A 1 70 ? 2.750 56.794 43.453 1.000 20.824 70 LEU A C 1
ATOM 479 O O . LEU A 1 70 ? 1.779 56.701 42.706 1.000 20.637 70 LEU A O 1
ATOM 484 N N . LEU A 1 71 ? 3.607 55.790 43.673 1.000 20.873 71 LEU A N 1
ATOM 485 C CA . LEU A 1 71 ? 3.485 54.509 42.993 1.000 20.922 71 LEU A CA 1
ATOM 486 C C . LEU A 1 71 ? 2.215 53.782 43.436 1.000 21.070 71 LEU A C 1
ATOM 487 O O . LEU A 1 71 ? 1.501 53.234 42.599 1.000 21.209 71 LEU A O 1
ATOM 492 N N . ALA A 1 72 ? 1.941 53.777 44.747 1.000 21.219 72 ALA A N 1
ATOM 493 C CA . ALA A 1 72 ? 0.737 53.158 45.282 1.000 21.395 72 ALA A CA 1
ATOM 494 C C . ALA A 1 72 ? -0.505 53.880 44.761 1.000 21.615 72 ALA A C 1
ATOM 495 O O . ALA A 1 72 ? -1.499 53.243 44.417 1.000 21.417 72 ALA A O 1
ATOM 497 N N . SER A 1 73 ? -0.423 55.215 44.712 1.000 21.873 73 SER A N 1
ATOM 498 C CA . SER A 1 73 ? -1.510 56.065 44.252 1.000 22.152 73 SER A CA 1
ATOM 499 C C . SER A 1 73 ? -1.857 55.772 42.792 1.000 22.183 73 SER A C 1
ATOM 500 O O . SER A 1 73 ? -3.024 55.832 42.411 1.000 22.064 73 SER A O 1
ATOM 503 N N . LEU A 1 74 ? -0.835 55.453 41.986 1.000 22.188 74 LEU A N 1
ATOM 504 C CA . LEU A 1 74 ? -1.010 55.214 40.561 1.000 22.074 74 LEU A CA 1
ATOM 505 C C . LEU A 1 74 ? -1.600 53.826 40.308 1.000 21.932 74 LEU A C 1
ATOM 506 O O . LEU A 1 74 ? -2.131 53.579 39.228 1.000 22.010 74 LEU A O 1
ATOM 511 N N . GLY A 1 75 ? -1.496 52.928 41.297 1.000 21.697 75 GLY A N 1
ATOM 512 C CA . GLY A 1 75 ? -2.096 51.605 41.205 1.000 21.466 75 GLY A CA 1
ATOM 513 C C . GLY A 1 75 ? -1.065 50.477 41.205 1.000 21.161 75 GLY A C 1
ATOM 514 O O . GLY A 1 75 ? -1.437 49.311 41.323 1.000 21.243 75 GLY A O 1
ATOM 515 N N . PHE A 1 76 ? 0.223 50.825 41.073 1.000 20.740 76 PHE A N 1
ATOM 516 C CA . PHE A 1 76 ? 1.296 49.842 41.110 1.000 20.377 76 PHE A CA 1
ATOM 517 C C . PHE A 1 76 ? 1.279 49.115 42.453 1.000 20.186 76 PHE A C 1
ATOM 518 O O . PHE A 1 76 ? 0.849 49.676 43.460 1.000 20.100 76 PHE A O 1
ATOM 526 N N . THR A 1 77 ? 1.764 47.868 42.449 1.000 19.967 77 THR A N 1
ATOM 527 C CA . THR A 1 77 ? 1.686 46.995 43.610 1.000 19.829 77 THR A CA 1
ATOM 528 C C . THR A 1 77 ? 3.077 46.564 44.078 1.000 19.658 77 THR A C 1
ATOM 529 O O . THR A 1 77 ? 3.187 45.818 45.049 1.000 19.751 77 THR A O 1
ATOM 533 N N . ASP A 1 78 ? 4.131 47.042 43.404 1.000 19.504 78 ASP A N 1
ATOM 534 C CA . ASP A 1 78 ? 5.479 46.542 43.625 1.000 19.327 78 ASP A CA 1
ATOM 535 C C . ASP A 1 78 ? 6.489 47.648 43.327 1.000 18.939 78 ASP A C 1
ATOM 536 O O . ASP A 1 78 ? 6.245 48.493 42.469 1.000 18.787 78 ASP A O 1
ATOM 541 N N . TYR A 1 79 ? 7.618 47.632 44.046 1.000 18.716 79 TYR A N 1
ATOM 542 C CA . TYR A 1 79 ? 8.687 48.593 43.821 1.000 18.536 79 TYR A CA 1
ATOM 543 C C . TYR A 1 79 ? 10.041 47.906 43.994 1.000 18.509 79 TYR A C 1
ATOM 544 O O . TYR A 1 79 ? 10.356 47.414 45.076 1.000 18.492 79 TYR A O 1
ATOM 553 N N . ARG A 1 80 ? 10.823 47.874 42.906 1.000 18.484 80 ARG A N 1
ATOM 554 C CA . ARG A 1 80 ? 12.208 47.432 42.947 1.000 18.546 80 ARG A CA 1
ATOM 555 C C . ARG A 1 80 ? 13.112 48.647 43.137 1.000 18.503 80 ARG A C 1
ATOM 556 O O . ARG A 1 80 ? 13.144 49.542 42.295 1.000 18.470 80 ARG A O 1
ATOM 564 N N . PHE A 1 81 ? 13.842 48.665 44.255 1.000 18.481 81 PHE A N 1
ATOM 565 C CA . PHE A 1 81 ? 14.883 49.650 44.490 1.000 18.501 81 PHE A CA 1
ATOM 566 C C . PHE A 1 81 ? 16.133 48.921 44.970 1.000 18.440 81 PHE A C 1
ATOM 567 O O . PHE A 1 81 ? 16.066 47.740 45.309 1.000 18.370 81 PHE A O 1
ATOM 575 N N . SER A 1 82 ? 17.266 49.632 44.997 1.000 18.362 82 SER A N 1
ATOM 576 C CA . SER A 1 82 ? 18.515 49.034 45.438 1.000 18.330 82 SER A CA 1
ATOM 577 C C . SER A 1 82 ? 18.946 49.618 46.781 1.000 18.266 82 SER A C 1
ATOM 578 O O . SER A 1 82 ? 18.499 50.690 47.187 1.000 18.300 82 SER A O 1
ATOM 581 N N . VAL A 1 83 ? 19.825 48.864 47.447 1.000 18.202 83 VAL A N 1
ATOM 582 C CA . VAL A 1 83 ? 20.402 49.207 48.735 1.000 18.076 83 VAL A CA 1
ATOM 583 C C . VAL A 1 83 ? 21.906 49.361 48.515 1.000 17.868 83 VAL A C 1
ATOM 584 O O . VAL A 1 83 ? 22.513 48.523 47.853 1.000 17.880 83 VAL A O 1
ATOM 588 N N . GLU A 1 84 ? 22.501 50.429 49.060 1.000 17.657 84 GLU A N 1
ATOM 589 C CA . GLU A 1 84 ? 23.820 50.864 48.623 1.000 17.474 84 GLU A CA 1
ATOM 590 C C . GLU A 1 84 ? 24.900 50.372 49.585 1.000 17.254 84 GLU A C 1
ATOM 591 O O . GLU A 1 84 ? 24.931 50.758 50.752 1.000 17.077 84 GLU A O 1
ATOM 597 N N . TRP A 1 85 ? 25.793 49.528 49.052 1.000 17.015 85 TRP A N 1
ATOM 598 C CA . TRP A 1 85 ? 26.982 49.063 49.750 1.000 16.951 85 TRP A CA 1
ATOM 599 C C . TRP A 1 85 ? 27.831 50.251 50.206 1.000 16.805 85 TRP A C 1
ATOM 600 O O . TRP A 1 85 ? 28.270 50.289 51.353 1.000 16.709 85 TRP A O 1
ATOM 611 N N . ALA A 1 86 ? 28.036 51.227 49.310 1.000 16.749 86 ALA A N 1
ATOM 612 C CA . ALA A 1 86 ? 28.872 52.388 49.588 1.000 16.780 86 ALA A CA 1
ATOM 613 C C . ALA A 1 86 ? 28.452 53.097 50.877 1.000 16.776 86 ALA A C 1
ATOM 614 O O . ALA A 1 86 ? 29.300 53.652 51.570 1.000 16.840 86 ALA A O 1
ATOM 616 N N . ARG A 1 87 ? 27.148 53.093 51.186 1.000 16.813 87 ARG A N 1
ATOM 617 C CA . ARG A 1 87 ? 26.638 53.713 52.401 1.000 16.897 87 ARG A CA 1
ATOM 618 C C . ARG A 1 87 ? 26.740 52.753 53.583 1.000 17.002 87 ARG A C 1
ATOM 619 O O . ARG A 1 87 ? 27.106 53.159 54.683 1.000 16.964 87 ARG A O 1
ATOM 627 N N . ILE A 1 88 ? 26.366 51.491 53.345 1.000 17.319 88 ILE A N 1
ATOM 628 C CA . ILE A 1 88 ? 26.296 50.477 54.385 1.000 17.576 88 ILE A CA 1
ATOM 629 C C . ILE A 1 88 ? 27.697 50.171 54.911 1.000 17.757 88 ILE A C 1
ATOM 630 O O . ILE A 1 88 ? 27.876 49.985 56.113 1.000 17.796 88 ILE A O 1
ATOM 635 N N . GLU A 1 89 ? 28.678 50.119 54.004 1.000 18.004 89 GLU A N 1
ATOM 636 C CA . GLU A 1 89 ? 30.062 49.878 54.378 1.000 18.271 89 GLU A CA 1
ATOM 637 C C . GLU A 1 89 ? 30.923 50.987 53.775 1.000 18.557 89 GLU A C 1
ATOM 638 O O . GLU A 1 89 ? 31.624 50.772 52.788 1.000 18.561 89 GLU A O 1
ATOM 644 N N . PRO A 1 90 ? 30.892 52.210 54.355 1.000 18.883 90 PRO A N 1
ATOM 645 C CA . PRO A 1 90 ? 31.583 53.366 53.777 1.000 19.031 90 PRO A CA 1
ATOM 646 C C . PRO A 1 90 ? 33.098 53.316 53.964 1.000 19.226 90 PRO A C 1
ATOM 647 O O . PRO A 1 90 ? 33.838 53.978 53.239 1.000 19.062 90 PRO A O 1
ATOM 651 N N . VAL A 1 91 ? 33.535 52.541 54.964 1.000 19.566 91 VAL A N 1
ATOM 652 C CA . VAL A 1 91 ? 34.934 52.200 55.161 1.000 19.776 91 VAL A CA 1
ATOM 653 C C . VAL A 1 91 ? 34.992 50.694 55.402 1.000 19.934 91 VAL A C 1
ATOM 654 O O . VAL A 1 91 ? 34.118 50.145 56.070 1.000 19.605 91 VAL A O 1
ATOM 658 N N . GLU A 1 92 ? 36.018 50.036 54.847 1.000 20.264 92 GLU A N 1
ATOM 659 C CA . GLU A 1 92 ? 36.103 48.584 54.867 1.000 20.403 92 GLU A CA 1
ATOM 660 C C . GLU A 1 92 ? 35.989 48.092 56.308 1.000 20.583 92 GLU A C 1
ATOM 661 O O . GLU A 1 92 ? 36.734 48.535 57.179 1.000 20.386 92 GLU A O 1
ATOM 667 N N . GLY A 1 93 ? 35.015 47.205 56.548 1.000 20.915 93 GLY A N 1
ATOM 668 C CA . GLY A 1 93 ? 34.855 46.540 57.831 1.000 21.176 93 GLY A CA 1
ATOM 669 C C . GLY A 1 93 ? 34.151 47.404 58.877 1.000 21.472 93 GLY A C 1
ATOM 670 O O . GLY A 1 93 ? 34.098 47.022 60.045 1.000 21.610 93 GLY A O 1
ATOM 671 N N . HIS A 1 94 ? 33.609 48.555 58.457 1.000 21.651 94 HIS A N 1
ATOM 672 C CA . HIS A 1 94 ? 32.894 49.452 59.352 1.000 21.839 94 HIS A CA 1
ATOM 673 C C . HIS A 1 94 ? 31.449 49.574 58.877 1.000 21.562 94 HIS A C 1
ATOM 674 O O . HIS A 1 94 ? 31.114 50.490 58.131 1.000 21.396 94 HIS A O 1
ATOM 681 N N . PHE A 1 95 ? 30.605 48.637 59.323 1.000 21.418 95 PHE A N 1
ATOM 682 C CA . PHE A 1 95 ? 29.226 48.556 58.871 1.000 21.412 95 PHE A CA 1
ATOM 683 C C . PHE A 1 95 ? 28.373 49.584 59.612 1.000 21.360 95 PHE A C 1
ATOM 684 O O . PHE A 1 95 ? 28.388 49.642 60.839 1.000 21.236 95 PHE A O 1
ATOM 692 N N . SER A 1 96 ? 27.638 50.393 58.837 1.000 21.435 96 SER A N 1
ATOM 693 C CA . SER A 1 96 ? 26.780 51.431 59.382 1.000 21.613 96 SER A CA 1
ATOM 694 C C . SER A 1 96 ? 25.424 50.839 59.752 1.000 21.711 96 SER A C 1
ATOM 695 O O . SER A 1 96 ? 24.644 50.476 58.874 1.000 21.530 96 SER A O 1
ATOM 698 N N . ARG A 1 97 ? 25.156 50.754 61.060 1.000 21.846 97 ARG A N 1
ATOM 699 C CA . ARG A 1 97 ? 23.840 50.388 61.557 1.000 22.078 97 ARG A CA 1
ATOM 700 C C . ARG A 1 97 ? 22.831 51.472 61.180 1.000 21.558 97 ARG A C 1
ATOM 701 O O . ARG A 1 97 ? 21.655 51.177 60.974 1.000 21.471 97 ARG A O 1
ATOM 709 N N . ALA A 1 98 ? 23.305 52.722 61.091 1.000 21.103 98 ALA A N 1
ATOM 710 C CA . ALA A 1 98 ? 22.460 53.846 60.720 1.000 20.886 98 ALA A CA 1
ATOM 711 C C . ALA A 1 98 ? 21.894 53.652 59.314 1.000 20.547 98 ALA A C 1
ATOM 712 O O . ALA A 1 98 ? 20.703 53.868 59.102 1.000 20.474 98 ALA A O 1
ATOM 714 N N . GLN A 1 99 ? 22.744 53.241 58.362 1.000 20.230 99 GLN A N 1
ATOM 715 C CA . GLN A 1 99 ? 22.322 53.109 56.974 1.000 20.110 99 GLN A CA 1
ATOM 716 C C . GLN A 1 99 ? 21.525 51.819 56.770 1.000 20.051 99 GLN A C 1
ATOM 717 O O . GLN A 1 99 ? 20.668 51.771 55.893 1.000 19.955 99 GLN A O 1
ATOM 723 N N . LEU A 1 100 ? 21.805 50.776 57.565 1.000 20.082 100 LEU A N 1
ATOM 724 C CA . LEU A 1 100 ? 21.019 49.551 57.510 1.000 20.114 100 LEU A CA 1
ATOM 725 C C . LEU A 1 100 ? 19.598 49.842 57.992 1.000 20.073 100 LEU A C 1
ATOM 726 O O . LEU A 1 100 ? 18.632 49.336 57.423 1.000 20.072 100 LEU A O 1
ATOM 731 N N . ALA A 1 101 ? 19.486 50.665 59.042 1.000 20.048 101 ALA A N 1
ATOM 732 C CA . ALA A 1 101 ? 18.196 51.087 59.566 1.000 20.037 101 ALA A CA 1
ATOM 733 C C . ALA A 1 101 ? 17.448 51.916 58.523 1.000 19.939 101 ALA A C 1
ATOM 734 O O . ALA A 1 101 ? 16.240 51.756 58.360 1.000 20.107 101 ALA A O 1
ATOM 736 N N . HIS A 1 102 ? 18.175 52.798 57.824 1.000 19.885 102 HIS A N 1
ATOM 737 C CA . HIS A 1 102 ? 17.605 53.630 56.774 1.000 19.772 102 HIS A CA 1
ATOM 738 C C . HIS A 1 102 ? 16.931 52.754 55.720 1.000 20.063 102 HIS A C 1
ATOM 739 O O . HIS A 1 102 ? 15.794 53.014 55.333 1.000 20.237 102 HIS A O 1
ATOM 746 N N . TYR A 1 103 ? 17.644 51.715 55.270 1.000 20.370 103 TYR A N 1
ATOM 747 C CA . TYR A 1 103 ? 17.176 50.867 54.184 1.000 20.784 103 TYR A CA 1
ATOM 748 C C . TYR A 1 103 ? 16.113 49.894 54.687 1.000 21.318 103 TYR A C 1
ATOM 749 O O . TYR A 1 103 ? 15.274 49.450 53.906 1.000 21.091 103 TYR A O 1
ATOM 758 N N . ARG A 1 104 ? 16.149 49.565 55.983 1.000 22.031 104 ARG A N 1
ATOM 759 C CA . ARG A 1 104 ? 15.084 48.778 56.583 1.000 22.708 104 ARG A CA 1
ATOM 760 C C . ARG A 1 104 ? 13.801 49.606 56.621 1.000 23.134 104 ARG A C 1
ATOM 761 O O . ARG A 1 104 ? 12.721 49.078 56.370 1.000 23.093 104 ARG A O 1
ATOM 769 N N . ARG A 1 105 ? 13.928 50.903 56.932 1.000 23.752 105 ARG A N 1
ATOM 770 C CA . ARG A 1 105 ? 12.775 51.793 56.960 1.000 24.256 105 ARG A CA 1
ATOM 771 C C . ARG A 1 105 ? 12.167 51.923 55.562 1.000 23.879 105 ARG A C 1
ATOM 772 O O . ARG A 1 105 ? 10.967 52.163 55.445 1.000 23.861 105 ARG A O 1
ATOM 780 N N . MET A 1 106 ? 12.984 51.765 54.510 1.000 23.416 106 MET A N 1
ATOM 781 C CA . MET A 1 106 ? 12.479 51.768 53.143 1.000 23.189 106 MET A CA 1
ATOM 782 C C . MET A 1 106 ? 11.584 50.550 52.919 1.000 23.016 106 MET A C 1
ATOM 783 O O . MET A 1 106 ? 10.493 50.678 52.369 1.000 23.063 106 MET A O 1
ATOM 788 N N . VAL A 1 107 ? 12.065 49.374 53.342 1.000 23.017 107 VAL A N 1
ATOM 789 C CA . VAL A 1 107 ? 11.340 48.124 53.173 1.000 23.220 107 VAL A CA 1
ATOM 790 C C . VAL A 1 107 ? 10.005 48.215 53.908 1.000 23.301 107 VAL A C 1
ATOM 791 O O . VAL A 1 107 ? 8.951 48.002 53.313 1.000 23.151 107 VAL A O 1
ATOM 795 N N . GLU A 1 108 ? 10.079 48.513 55.211 1.000 23.487 108 GLU A N 1
ATOM 796 C CA . GLU A 1 108 ? 8.907 48.657 56.060 1.000 23.588 108 GLU A CA 1
ATOM 797 C C . GLU A 1 108 ? 7.938 49.667 55.451 1.000 23.845 108 GLU A C 1
ATOM 798 O O . GLU A 1 108 ? 6.735 49.418 55.385 1.000 23.955 108 GLU A O 1
ATOM 804 N N . GLY A 1 109 ? 8.487 50.806 55.013 1.000 23.917 109 GLY A N 1
ATOM 805 C CA . GLY A 1 109 ? 7.701 51.907 54.482 1.000 23.913 109 GLY A CA 1
ATOM 806 C C . GLY A 1 109 ? 6.999 51.551 53.174 1.000 23.947 109 GLY A C 1
ATOM 807 O O . GLY A 1 109 ? 5.924 52.076 52.892 1.000 23.906 109 GLY A O 1
ATOM 808 N N . ALA A 1 110 ? 7.619 50.672 52.377 1.000 23.985 110 ALA A N 1
ATOM 809 C CA . ALA A 1 110 ? 6.998 50.171 51.162 1.000 24.106 110 ALA A CA 1
ATOM 810 C C . ALA A 1 110 ? 5.770 49.331 51.512 1.000 24.162 110 ALA A C 1
ATOM 811 O O . ALA A 1 110 ? 4.749 49.426 50.835 1.000 24.196 110 ALA A O 1
ATOM 813 N N . ILE A 1 111 ? 5.867 48.531 52.584 1.000 24.242 111 ILE A N 1
ATOM 814 C CA . ILE A 1 111 ? 4.777 47.653 52.990 1.000 24.464 111 ILE A CA 1
ATOM 815 C C . ILE A 1 111 ? 3.636 48.487 53.575 1.000 24.584 111 ILE A C 1
ATOM 816 O O . ILE A 1 111 ? 2.470 48.178 53.341 1.000 24.604 111 ILE A O 1
ATOM 821 N N . GLU A 1 112 ? 3.976 49.546 54.324 1.000 24.859 112 GLU A N 1
ATOM 822 C CA . GLU A 1 112 ? 2.983 50.411 54.946 1.000 24.979 112 GLU A CA 1
ATOM 823 C C . GLU A 1 112 ? 2.201 51.196 53.892 1.000 24.469 112 GLU A C 1
ATOM 824 O O . GLU A 1 112 ? 1.111 51.686 54.180 1.000 24.434 112 GLU A O 1
ATOM 830 N N . ARG A 1 113 ? 2.764 51.321 52.681 1.000 24.126 113 ARG A N 1
ATOM 831 C CA . ARG A 1 113 ? 2.131 52.058 51.596 1.000 23.807 113 ARG A CA 1
ATOM 832 C C . ARG A 1 113 ? 1.520 51.099 50.572 1.000 23.411 113 ARG A C 1
ATOM 833 O O . ARG A 1 113 ? 1.102 51.529 49.499 1.000 23.454 113 ARG A O 1
ATOM 841 N N . GLY A 1 114 ? 1.460 49.804 50.912 1.000 22.926 114 GLY A N 1
ATOM 842 C CA . GLY A 1 114 ? 0.789 48.812 50.087 1.000 22.540 114 GLY A CA 1
ATOM 843 C C . GLY A 1 114 ? 1.595 48.418 48.850 1.000 22.180 114 GLY A C 1
ATOM 844 O O . GLY A 1 114 ? 1.018 48.010 47.844 1.000 22.032 114 GLY A O 1
ATOM 845 N N . LEU A 1 115 ? 2.925 48.539 48.937 1.000 21.849 115 LEU A N 1
ATOM 846 C CA . LEU A 1 115 ? 3.826 48.083 47.890 1.000 21.548 115 LEU A CA 1
ATOM 847 C C . LEU A 1 115 ? 4.603 46.872 48.397 1.000 21.188 115 LEU A C 1
ATOM 848 O O . LEU A 1 115 ? 5.007 46.836 49.558 1.000 20.952 115 LEU A O 1
ATOM 853 N N . ARG A 1 116 ? 4.810 45.888 47.515 1.000 21.019 116 ARG A N 1
ATOM 854 C CA . ARG A 1 116 ? 5.684 44.764 47.807 1.000 20.847 116 ARG A CA 1
ATOM 855 C C . ARG A 1 116 ? 7.097 45.106 47.338 1.000 20.510 116 ARG A C 1
ATOM 856 O O . ARG A 1 116 ? 7.338 45.228 46.139 1.000 20.437 116 ARG A O 1
ATOM 864 N N . PRO A 1 117 ? 8.069 45.283 48.262 1.000 20.243 117 PRO A N 1
ATOM 865 C CA . PRO A 1 117 ? 9.428 45.677 47.887 1.000 20.148 117 PRO A CA 1
ATOM 866 C C . PRO A 1 117 ? 10.311 44.526 47.410 1.000 20.000 117 PRO A C 1
ATOM 867 O O . PRO A 1 117 ? 10.594 43.607 48.175 1.000 20.029 117 PRO A O 1
ATOM 871 N N . MET A 1 118 ? 10.735 44.582 46.140 1.000 19.971 118 MET A N 1
ATOM 872 C CA . MET A 1 118 ? 11.850 43.774 45.669 1.000 19.896 118 MET A CA 1
ATOM 873 C C . MET A 1 118 ? 13.134 44.565 45.913 1.000 19.521 118 MET A C 1
ATOM 874 O O . MET A 1 118 ? 13.211 45.740 45.564 1.000 19.491 118 MET A O 1
ATOM 879 N N . VAL A 1 119 ? 14.139 43.908 46.507 1.000 19.099 119 VAL A N 1
ATOM 880 C CA . VAL A 1 119 ? 15.352 44.578 46.952 1.000 18.807 119 VAL A CA 1
ATOM 881 C C . VAL A 1 119 ? 16.526 44.140 46.078 1.000 18.598 119 VAL A C 1
ATOM 882 O O . VAL A 1 119 ? 16.753 42.947 45.893 1.000 18.712 119 VAL A O 1
ATOM 886 N N . THR A 1 120 ? 17.270 45.125 45.556 1.000 18.297 120 THR A N 1
ATOM 887 C CA . THR A 1 120 ? 18.538 44.884 44.886 1.000 18.043 120 THR A CA 1
ATOM 888 C C . THR A 1 120 ? 19.667 45.243 45.849 1.000 17.827 120 THR A C 1
ATOM 889 O O . THR A 1 120 ? 19.708 46.357 46.363 1.000 17.785 120 THR A O 1
ATOM 893 N N . LEU A 1 121 ? 20.583 44.296 46.084 1.000 17.706 121 LEU A N 1
ATOM 894 C CA . LEU A 1 121 ? 21.646 44.480 47.062 1.000 17.634 121 LEU A CA 1
ATOM 895 C C . LEU A 1 121 ? 22.816 45.247 46.453 1.000 17.427 121 LEU A C 1
ATOM 896 O O . LEU A 1 121 ? 23.519 45.959 47.165 1.000 17.497 121 LEU A O 1
ATOM 901 N N . HIS A 1 122 ? 23.027 45.084 45.142 1.000 17.271 122 HIS A N 1
ATOM 902 C CA . HIS A 1 122 ? 24.118 45.749 44.451 1.000 17.258 122 HIS A CA 1
ATOM 903 C C . HIS A 1 122 ? 23.662 46.134 43.047 1.000 17.223 122 HIS A C 1
ATOM 904 O O . HIS A 1 122 ? 23.112 45.307 42.322 1.000 17.227 122 HIS A O 1
ATOM 911 N N . HIS A 1 123 ? 23.907 47.396 42.681 1.000 17.160 123 HIS A N 1
ATOM 912 C CA . HIS A 1 123 ? 23.531 47.915 41.377 1.000 17.184 123 HIS A CA 1
ATOM 913 C C . HIS A 1 123 ? 24.682 48.765 40.843 1.000 17.254 123 HIS A C 1
ATOM 914 O O . HIS A 1 123 ? 24.631 49.992 40.900 1.000 17.136 123 HIS A O 1
ATOM 921 N N . PHE A 1 124 ? 25.730 48.081 40.363 1.000 17.400 124 PHE A N 1
ATOM 922 C CA . PHE A 1 124 ? 26.865 48.686 39.679 1.000 17.672 124 PHE A CA 1
ATOM 923 C C . PHE A 1 124 ? 27.820 49.348 40.671 1.000 17.595 124 PHE A C 1
ATOM 924 O O . PHE A 1 124 ? 28.970 48.927 40.784 1.000 17.516 124 PHE A O 1
ATOM 932 N N . THR A 1 125 ? 27.355 50.393 41.364 1.000 17.581 125 THR A N 1
ATOM 933 C CA . THR A 1 125 ? 28.217 51.163 42.248 1.000 17.628 125 THR A CA 1
ATOM 934 C C . THR A 1 125 ? 28.783 50.271 43.350 1.000 17.449 125 THR A C 1
ATOM 935 O O . THR A 1 125 ? 28.085 49.413 43.888 1.000 17.113 125 THR A O 1
ATOM 939 N N . VAL A 1 126 ? 30.065 50.494 43.660 1.000 17.362 126 VAL A N 1
ATOM 940 C CA . VAL A 1 126 ? 30.733 49.858 44.784 1.000 17.272 126 VAL A CA 1
ATOM 941 C C . VAL A 1 126 ? 31.232 50.955 45.718 1.000 17.319 126 VAL A C 1
ATOM 942 O O . VAL A 1 126 ? 31.334 52.112 45.316 1.000 17.209 126 VAL A O 1
ATOM 946 N N . PRO A 1 127 ? 31.558 50.632 46.990 1.000 17.454 127 PRO A N 1
ATOM 947 C CA . PRO A 1 127 ? 32.278 51.567 47.852 1.000 17.698 127 PRO A CA 1
ATOM 948 C C . PRO A 1 127 ? 33.613 51.928 47.202 1.000 18.000 127 PRO A C 1
ATOM 949 O O . PRO A 1 127 ? 34.216 51.096 46.527 1.000 18.085 127 PRO A O 1
ATOM 953 N N . GLN A 1 128 ? 34.056 53.176 47.396 1.000 18.185 128 GLN A N 1
ATOM 954 C CA . GLN A 1 128 ? 35.257 53.678 46.744 1.000 18.357 128 GLN A CA 1
ATOM 955 C C . GLN A 1 128 ? 36.463 52.813 47.110 1.000 18.521 128 GLN A C 1
ATOM 956 O O . GLN A 1 128 ? 37.283 52.503 46.249 1.000 18.551 128 GLN A O 1
ATOM 962 N N . TRP A 1 129 ? 36.565 52.427 48.388 1.000 18.706 129 TRP A N 1
ATOM 963 C CA . TRP A 1 129 ? 37.699 51.651 48.866 1.000 18.931 129 TRP A CA 1
ATOM 964 C C . TRP A 1 129 ? 37.754 50.288 48.174 1.000 19.174 129 TRP A C 1
ATOM 965 O O . TRP A 1 129 ? 38.829 49.704 48.052 1.000 19.151 129 TRP A O 1
ATOM 976 N N . PHE A 1 130 ? 36.594 49.787 47.727 1.000 19.452 130 PHE A N 1
ATOM 977 C CA . PHE A 1 130 ? 36.520 48.513 47.028 1.000 19.852 130 PHE A CA 1
ATOM 978 C C . PHE A 1 130 ? 37.117 48.648 45.626 1.000 20.043 130 PHE A C 1
ATOM 979 O O . PHE A 1 130 ? 37.760 47.719 45.140 1.000 20.102 130 PHE A O 1
ATOM 987 N N . GLU A 1 131 ? 36.888 49.799 44.977 1.000 20.009 131 GLU A N 1
ATOM 988 C CA . GLU A 1 131 ? 37.569 50.139 43.736 1.000 20.096 131 GLU A CA 1
ATOM 989 C C . GLU A 1 131 ? 39.066 50.297 43.992 1.000 20.092 131 GLU A C 1
ATOM 990 O O . GLU A 1 131 ? 39.883 49.811 43.212 1.000 20.132 131 GLU A O 1
ATOM 996 N N . ALA A 1 132 ? 39.410 50.989 45.086 1.000 20.079 132 ALA A N 1
ATOM 997 C CA . ALA A 1 132 ? 40.781 51.392 45.360 1.000 20.107 132 ALA A CA 1
ATOM 998 C C . ALA A 1 132 ? 41.688 50.173 45.527 1.000 20.121 132 ALA A C 1
ATOM 999 O O . ALA A 1 132 ? 42.849 50.216 45.126 1.000 19.995 132 ALA A O 1
ATOM 1001 N N . ARG A 1 133 ? 41.147 49.094 46.110 1.000 20.308 133 ARG A N 1
ATOM 1002 C CA . ARG A 1 133 ? 41.915 47.887 46.386 1.000 20.447 133 ARG A CA 1
ATOM 1003 C C . ARG A 1 133 ? 41.976 46.977 45.158 1.000 20.480 133 ARG A C 1
ATOM 1004 O O . ARG A 1 133 ? 42.630 45.938 45.209 1.000 20.576 133 ARG A O 1
ATOM 1012 N N . GLY A 1 134 ? 41.285 47.350 44.070 1.000 20.560 134 GLY A N 1
ATOM 1013 C CA . GLY A 1 134 ? 41.426 46.662 42.794 1.000 20.604 134 GLY A CA 1
ATOM 1014 C C . GLY A 1 134 ? 40.137 46.014 42.284 1.000 20.626 134 GLY A C 1
ATOM 1015 O O . GLY A 1 134 ? 40.172 45.295 41.288 1.000 20.591 134 GLY A O 1
ATOM 1016 N N . GLY A 1 135 ? 39.010 46.251 42.965 1.000 20.624 135 GLY A N 1
ATOM 1017 C CA . GLY A 1 135 ? 37.702 45.905 42.428 1.000 20.689 135 GLY A CA 1
ATOM 1018 C C . GLY A 1 135 ? 37.384 44.413 42.526 1.000 20.694 135 GLY A C 1
ATOM 1019 O O . GLY A 1 135 ? 37.763 43.752 43.491 1.000 20.626 135 GLY A O 1
ATOM 1020 N N . TRP A 1 136 ? 36.686 43.901 41.503 1.000 20.777 136 TRP A N 1
ATOM 1021 C CA . TRP A 1 136 ? 36.051 42.591 41.552 1.000 20.816 136 TRP A CA 1
ATOM 1022 C C . TRP A 1 136 ? 37.071 41.461 41.427 1.000 21.004 136 TRP A C 1
ATOM 1023 O O . TRP A 1 136 ? 36.844 40.371 41.946 1.000 21.070 136 TRP A O 1
ATOM 1034 N N . THR A 1 137 ? 38.187 41.727 40.738 1.000 21.283 137 THR A N 1
ATOM 1035 C CA . THR A 1 137 ? 39.176 40.702 40.444 1.000 21.470 137 THR A CA 1
ATOM 1036 C C . THR A 1 137 ? 40.262 40.670 41.518 1.000 21.687 137 THR A C 1
ATOM 1037 O O . THR A 1 137 ? 41.167 39.841 41.448 1.000 21.778 137 THR A O 1
ATOM 1041 N N . ALA A 1 138 ? 40.173 41.574 42.501 1.000 22.032 138 ALA A N 1
ATOM 1042 C CA . ALA A 1 138 ? 41.118 41.606 43.605 1.000 22.482 138 ALA A CA 1
ATOM 1043 C C . ALA A 1 138 ? 40.880 40.402 44.513 1.000 22.930 138 ALA A C 1
ATOM 1044 O O . ALA A 1 138 ? 39.745 39.956 44.660 1.000 22.978 138 ALA A O 1
ATOM 1046 N N . GLU A 1 139 ? 41.960 39.873 45.102 1.000 23.594 139 GLU A N 1
ATOM 1047 C CA . GLU A 1 139 ? 41.848 38.844 46.124 1.000 24.297 139 GLU A CA 1
ATOM 1048 C C . GLU A 1 139 ? 40.939 39.351 47.241 1.000 23.917 139 GLU A C 1
ATOM 1049 O O . GLU A 1 139 ? 41.137 40.453 47.747 1.000 24.052 139 GLU A O 1
ATOM 1055 N N . GLY A 1 140 ? 39.933 38.543 47.601 1.000 23.283 140 GLY A N 1
ATOM 1056 C CA . GLY A 1 140 ? 39.071 38.835 48.735 1.000 22.864 140 GLY A CA 1
ATOM 1057 C C . GLY A 1 140 ? 37.786 39.567 48.346 1.000 22.474 140 GLY A C 1
ATOM 1058 O O . GLY A 1 140 ? 36.978 39.886 49.216 1.000 22.326 140 GLY A O 1
ATOM 1059 N N . ALA A 1 141 ? 37.598 39.823 47.045 1.000 21.915 141 ALA A N 1
ATOM 1060 C CA . ALA A 1 141 ? 36.458 40.589 46.563 1.000 21.530 141 ALA A CA 1
ATOM 1061 C C . ALA A 1 141 ? 35.159 39.827 46.819 1.000 21.275 141 ALA A C 1
ATOM 1062 O O . ALA A 1 141 ? 34.167 40.415 47.246 1.000 21.273 141 ALA A O 1
ATOM 1064 N N . VAL A 1 142 ? 35.182 38.518 46.543 1.000 20.908 142 VAL A N 1
ATOM 1065 C CA . VAL A 1 142 ? 34.031 37.648 46.733 1.000 20.692 142 VAL A CA 1
ATOM 1066 C C . VAL A 1 142 ? 33.670 37.575 48.218 1.000 20.486 142 VAL A C 1
ATOM 1067 O O . VAL A 1 142 ? 32.490 37.557 48.560 1.000 20.632 142 VAL A O 1
ATOM 1071 N N . GLU A 1 143 ? 34.684 37.531 49.092 1.000 20.170 143 GLU A N 1
ATOM 1072 C CA . GLU A 1 143 ? 34.453 37.414 50.524 1.000 20.123 143 GLU A CA 1
ATOM 1073 C C . GLU A 1 143 ? 33.865 38.719 51.062 1.000 19.701 143 GLU A C 1
ATOM 1074 O O . GLU A 1 143 ? 32.985 38.688 51.920 1.000 19.741 143 GLU A O 1
ATOM 1080 N N . LEU A 1 144 ? 34.356 39.858 50.553 1.000 19.197 144 LEU A N 1
ATOM 1081 C CA . LEU A 1 144 ? 33.847 41.168 50.936 1.000 18.899 144 LEU A CA 1
ATOM 1082 C C . LEU A 1 144 ? 32.364 41.283 50.588 1.000 18.650 144 LEU A C 1
ATOM 1083 O O . LEU A 1 144 ? 31.580 41.779 51.393 1.000 18.493 144 LEU A O 1
ATOM 1088 N N . PHE A 1 145 ? 31.992 40.829 49.383 1.000 18.456 145 PHE A N 1
ATOM 1089 C CA . PHE A 1 145 ? 30.621 40.953 48.915 1.000 18.265 145 PHE A CA 1
ATOM 1090 C C . PHE A 1 145 ? 29.691 40.080 49.753 1.000 18.065 145 PHE A C 1
ATOM 1091 O O . PHE A 1 145 ? 28.606 40.519 50.128 1.000 18.028 145 PHE A O 1
ATOM 1099 N N . ALA A 1 146 ? 30.121 38.844 50.032 1.000 18.052 146 ALA A N 1
ATOM 1100 C CA . ALA A 1 146 ? 29.313 37.902 50.791 1.000 18.043 146 ALA A CA 1
ATOM 1101 C C . ALA A 1 146 ? 29.065 38.432 52.202 1.000 17.988 146 ALA A C 1
ATOM 1102 O O . ALA A 1 146 ? 27.968 38.273 52.734 1.000 18.009 146 ALA A O 1
ATOM 1104 N N . ARG A 1 147 ? 30.088 39.062 52.796 1.000 18.008 147 ARG A N 1
ATOM 1105 C CA . ARG A 1 147 ? 29.975 39.643 54.126 1.000 18.117 147 ARG A CA 1
ATOM 1106 C C . ARG A 1 147 ? 28.981 40.803 54.113 1.000 18.145 147 ARG A C 1
ATOM 1107 O O . ARG A 1 147 ? 28.220 40.970 55.065 1.000 18.112 147 ARG A O 1
ATOM 1115 N N . TYR A 1 148 ? 29.012 41.612 53.046 1.000 18.251 148 TYR A N 1
ATOM 1116 C CA . TYR A 1 148 ? 28.096 42.733 52.902 1.000 18.372 148 TYR A CA 1
ATOM 1117 C C . TYR A 1 148 ? 26.664 42.217 52.778 1.000 18.325 148 TYR A C 1
ATOM 1118 O O . TYR A 1 148 ? 25.754 42.794 53.369 1.000 18.426 148 TYR A O 1
ATOM 1127 N N . VAL A 1 149 ? 26.467 41.135 52.011 1.000 18.330 149 VAL A N 1
ATOM 1128 C CA . VAL A 1 149 ? 25.141 40.559 51.843 1.000 18.342 149 VAL A CA 1
ATOM 1129 C C . VAL A 1 149 ? 24.639 40.051 53.194 1.000 18.429 149 VAL A C 1
ATOM 1130 O O . VAL A 1 149 ? 23.477 40.257 53.536 1.000 18.341 149 VAL A O 1
ATOM 1134 N N . ALA A 1 150 ? 25.520 39.394 53.958 1.000 18.653 150 ALA A N 1
ATOM 1135 C CA . ALA A 1 150 ? 25.175 38.911 55.287 1.000 18.894 150 ALA A CA 1
ATOM 1136 C C . ALA A 1 150 ? 24.805 40.077 56.203 1.000 19.108 150 ALA A C 1
ATOM 1137 O O . ALA A 1 150 ? 23.908 39.946 57.033 1.000 19.355 150 ALA A O 1
ATOM 1139 N N . ALA A 1 151 ? 25.493 41.215 56.038 1.000 19.317 151 ALA A N 1
ATOM 1140 C CA . ALA A 1 151 ? 25.271 42.385 56.876 1.000 19.442 151 ALA A CA 1
ATOM 1141 C C . ALA A 1 151 ? 23.908 43.017 56.589 1.000 19.699 151 ALA A C 1
ATOM 1142 O O . ALA A 1 151 ? 23.380 43.738 57.433 1.000 19.544 151 ALA A O 1
ATOM 1144 N N . CYS A 1 152 ? 23.346 42.737 55.403 1.000 19.914 152 CYS A N 1
ATOM 1145 C CA . CYS A 1 152 ? 22.066 43.289 54.982 1.000 20.158 152 CYS A CA 1
ATOM 1146 C C . CYS A 1 152 ? 20.886 42.487 55.535 1.000 20.595 152 CYS A C 1
ATOM 1147 O O . CYS A 1 152 ? 19.740 42.797 55.220 1.000 20.650 152 CYS A O 1
ATOM 1150 N N . ALA A 1 153 ? 21.162 41.467 56.359 1.000 21.035 153 ALA A N 1
ATOM 1151 C CA . ALA A 1 153 ? 20.129 40.596 56.900 1.000 21.345 153 ALA A CA 1
ATOM 1152 C C . ALA A 1 153 ? 19.018 41.398 57.583 1.000 21.631 153 ALA A C 1
ATOM 1153 O O . ALA A 1 153 ? 17.844 41.146 57.319 1.000 21.715 153 ALA A O 1
ATOM 1155 N N . PRO A 1 154 ? 19.322 42.364 58.486 1.000 21.853 154 PRO A N 1
ATOM 1156 C CA . PRO A 1 154 ? 18.279 43.183 59.108 1.000 22.012 154 PRO A CA 1
ATOM 1157 C C . PRO A 1 154 ? 17.357 43.910 58.127 1.000 22.209 154 PRO A C 1
ATOM 1158 O O . PRO A 1 154 ? 16.250 44.286 58.503 1.000 22.340 154 PRO A O 1
ATOM 1162 N N . VAL A 1 155 ? 17.813 44.106 56.882 1.000 22.374 155 VAL A N 1
ATOM 1163 C CA . VAL A 1 155 ? 17.010 44.760 55.859 1.000 22.442 155 VAL A CA 1
ATOM 1164 C C . VAL A 1 155 ? 16.006 43.768 55.268 1.000 22.863 155 VAL A C 1
ATOM 1165 O O . VAL A 1 155 ? 14.841 44.119 55.092 1.000 22.849 155 VAL A O 1
ATOM 1169 N N . ILE A 1 156 ? 16.453 42.539 54.964 1.000 23.317 156 ILE A N 1
ATOM 1170 C CA . ILE A 1 156 ? 15.675 41.621 54.139 1.000 23.699 156 ILE A CA 1
ATOM 1171 C C . ILE A 1 156 ? 15.124 40.448 54.956 1.000 24.401 156 ILE A C 1
ATOM 1172 O O . ILE A 1 156 ? 14.464 39.577 54.392 1.000 24.450 156 ILE A O 1
ATOM 1177 N N . SER A 1 157 ? 15.370 40.436 56.275 1.000 25.173 157 SER A N 1
ATOM 1178 C CA . SER A 1 157 ? 14.887 39.387 57.166 1.000 25.597 157 SER A CA 1
ATOM 1179 C C . SER A 1 157 ? 13.396 39.119 56.971 1.000 25.867 157 SER A C 1
ATOM 1180 O O . SER A 1 157 ? 12.986 37.969 56.826 1.000 25.994 157 SER A O 1
ATOM 1183 N N . GLU A 1 158 ? 12.600 40.194 57.000 1.000 26.174 158 GLU A N 1
ATOM 1184 C CA . GLU A 1 158 ? 11.149 40.106 57.000 1.000 26.261 158 GLU A CA 1
ATOM 1185 C C . GLU A 1 158 ? 10.582 41.052 55.944 1.000 25.652 158 GLU A C 1
ATOM 1186 O O . GLU A 1 158 ? 11.187 42.078 55.640 1.000 25.303 158 GLU A O 1
ATOM 1192 N N . GLY A 1 159 ? 9.417 40.692 55.393 1.000 25.194 159 GLY A N 1
ATOM 1193 C CA . GLY A 1 159 ? 8.659 41.578 54.524 1.000 24.788 159 GLY A CA 1
ATOM 1194 C C . GLY A 1 159 ? 9.145 41.582 53.074 1.000 24.390 159 GLY A C 1
ATOM 1195 O O . GLY A 1 159 ? 8.551 42.262 52.239 1.000 24.353 159 GLY A O 1
ATOM 1196 N N . VAL A 1 160 ? 10.209 40.824 52.775 1.000 23.956 160 VAL A N 1
ATOM 1197 C CA . VAL A 1 160 ? 10.816 40.832 51.452 1.000 23.526 160 VAL A CA 1
ATOM 1198 C C . VAL A 1 160 ? 10.794 39.411 50.895 1.000 23.171 160 VAL A C 1
ATOM 1199 O O . VAL A 1 160 ? 11.305 38.487 51.525 1.000 22.906 160 VAL A O 1
ATOM 1203 N N . SER A 1 161 ? 10.209 39.261 49.699 1.000 22.924 161 SER A N 1
ATOM 1204 C CA . SER A 1 161 ? 10.008 37.960 49.081 1.000 22.784 161 SER A CA 1
ATOM 1205 C C . SER A 1 161 ? 10.955 37.764 47.897 1.000 22.482 161 SER A C 1
ATOM 1206 O O . SER A 1 161 ? 11.287 36.629 47.559 1.000 22.417 161 SER A O 1
ATOM 1209 N N . HIS A 1 162 ? 11.377 38.869 47.268 1.000 22.091 162 HIS A N 1
ATOM 1210 C CA . HIS A 1 162 ? 12.261 38.821 46.114 1.000 21.851 162 HIS A CA 1
ATOM 1211 C C . HIS A 1 162 ? 13.500 39.677 46.376 1.000 21.503 162 HIS A C 1
ATOM 1212 O O . HIS A 1 162 ? 13.379 40.859 46.694 1.000 21.363 162 HIS A O 1
ATOM 1219 N N . VAL A 1 163 ? 14.684 39.061 46.243 1.000 21.133 163 VAL A N 1
ATOM 1220 C CA . VAL A 1 163 ? 15.952 39.767 46.359 1.000 20.878 163 VAL A CA 1
ATOM 1221 C C . VAL A 1 163 ? 16.790 39.497 45.111 1.000 20.727 163 VAL A C 1
ATOM 1222 O O . VAL A 1 163 ? 16.892 38.361 44.654 1.000 20.504 163 VAL A O 1
ATOM 1226 N N . CYS A 1 164 ? 17.384 40.571 44.579 1.000 20.635 164 CYS A N 1
ATOM 1227 C CA . CYS A 1 164 ? 18.387 40.492 43.531 1.000 20.510 164 CYS A CA 1
ATOM 1228 C C . CYS A 1 164 ? 19.762 40.752 44.141 1.000 20.253 164 CYS A C 1
ATOM 1229 O O . CYS A 1 164 ? 19.947 41.738 44.851 1.000 20.313 164 CYS A O 1
ATOM 1232 N N . THR A 1 165 ? 20.717 39.858 43.859 1.000 19.946 165 THR A N 1
ATOM 1233 C CA . THR A 1 165 ? 22.060 39.964 44.406 1.000 19.692 165 THR A CA 1
ATOM 1234 C C . THR A 1 165 ? 22.837 41.047 43.663 1.000 19.521 165 THR A C 1
ATOM 1235 O O . THR A 1 165 ? 23.252 42.037 44.262 1.000 19.250 165 THR A O 1
ATOM 1239 N N . ILE A 1 166 ? 23.025 40.835 42.355 1.000 19.528 166 ILE A N 1
ATOM 1240 C CA . ILE A 1 166 ? 23.875 41.680 41.531 1.000 19.542 166 ILE A CA 1
ATOM 1241 C C . ILE A 1 166 ? 23.138 41.983 40.228 1.000 19.600 166 ILE A C 1
ATOM 1242 O O . ILE A 1 166 ? 22.772 41.068 39.495 1.000 19.418 166 ILE A O 1
ATOM 1247 N N . ASN A 1 167 ? 22.947 43.276 39.947 1.000 19.587 167 ASN A N 1
ATOM 1248 C CA . ASN A 1 167 ? 22.246 43.717 38.753 1.000 19.697 167 ASN A CA 1
ATOM 1249 C C . ASN A 1 167 ? 23.183 43.629 37.548 1.000 19.987 167 ASN A C 1
ATOM 1250 O O . ASN A 1 167 ? 24.319 44.094 37.613 1.000 19.816 167 ASN A O 1
ATOM 1255 N N . GLU A 1 168 ? 22.683 43.027 36.459 1.000 20.430 168 GLU A N 1
ATOM 1256 C CA . GLU A 1 168 ? 23.383 42.946 35.184 1.000 20.939 168 GLU A CA 1
ATOM 1257 C C . GLU A 1 168 ? 24.866 42.648 35.396 1.000 21.275 168 GLU A C 1
ATOM 1258 O O . GLU A 1 168 ? 25.714 43.496 35.123 1.000 21.546 168 GLU A O 1
ATOM 1264 N N . PRO A 1 169 ? 25.233 41.433 35.868 1.000 21.588 169 PRO A N 1
ATOM 1265 C CA . PRO A 1 169 ? 26.640 41.062 36.025 1.000 21.890 169 PRO A CA 1
ATOM 1266 C C . PRO A 1 169 ? 27.403 41.026 34.702 1.000 22.472 169 PRO A C 1
ATOM 1267 O O . PRO A 1 169 ? 28.620 41.201 34.692 1.000 22.357 169 PRO A O 1
ATOM 1271 N N . ASN A 1 170 ? 26.684 40.800 33.593 1.000 23.112 170 ASN A N 1
ATOM 1272 C CA . ASN A 1 170 ? 27.309 40.775 32.278 1.000 23.925 170 ASN A CA 1
ATOM 1273 C C . ASN A 1 170 ? 27.841 42.162 31.919 1.000 24.608 170 ASN A C 1
ATOM 1274 O O . ASN A 1 170 ? 28.882 42.266 31.276 1.000 24.806 170 ASN A O 1
ATOM 1279 N N . MET A 1 171 ? 27.139 43.220 32.346 1.000 25.391 171 MET A N 1
ATOM 1280 C CA . MET A 1 171 ? 27.571 44.585 32.081 1.000 26.103 171 MET A CA 1
ATOM 1281 C C . MET A 1 171 ? 28.801 44.940 32.915 1.000 25.930 171 MET A C 1
ATOM 1282 O O . MET A 1 171 ? 29.700 45.612 32.415 1.000 26.015 171 MET A O 1
ATOM 1287 N N . ILE A 1 172 ? 28.829 44.510 34.184 1.000 25.751 172 ILE A N 1
ATOM 1288 C CA . ILE A 1 172 ? 30.014 44.675 35.015 1.000 25.676 172 ILE A CA 1
ATOM 1289 C C . ILE A 1 172 ? 31.202 44.044 34.294 1.000 25.989 172 ILE A C 1
ATOM 1290 O O . ILE A 1 172 ? 32.283 44.628 34.241 1.000 25.662 172 ILE A O 1
ATOM 1295 N N . ALA A 1 173 ? 30.978 42.842 33.748 1.000 26.445 173 ALA A N 1
ATOM 1296 C CA . ALA A 1 173 ? 32.025 42.061 33.111 1.000 27.078 173 ALA A CA 1
ATOM 1297 C C . ALA A 1 173 ? 32.489 42.732 31.820 1.000 27.691 173 ALA A C 1
ATOM 1298 O O . ALA A 1 173 ? 33.681 42.730 31.519 1.000 27.659 173 ALA A O 1
ATOM 1300 N N . VAL A 1 174 ? 31.542 43.300 31.062 1.000 28.256 174 VAL A N 1
ATOM 1301 C CA . VAL A 1 174 ? 31.852 43.965 29.806 1.000 29.098 174 VAL A CA 1
ATOM 1302 C C . VAL A 1 174 ? 32.633 45.250 30.086 1.000 30.087 174 VAL A C 1
ATOM 1303 O O . VAL A 1 174 ? 33.582 45.561 29.368 1.000 30.047 174 VAL A O 1
ATOM 1307 N N . MET A 1 175 ? 32.224 45.989 31.127 1.000 31.178 175 MET A N 1
ATOM 1308 C CA . MET A 1 175 ? 32.845 47.262 31.464 1.000 32.175 175 MET A CA 1
ATOM 1309 C C . MET A 1 175 ? 34.238 47.027 32.048 1.000 32.222 175 MET A C 1
ATOM 1310 O O . MET A 1 175 ? 35.122 47.866 31.891 1.000 32.169 175 MET A O 1
ATOM 1315 N N . ALA A 1 176 ? 34.416 45.891 32.735 1.000 32.400 176 ALA A N 1
ATOM 1316 C CA . ALA A 1 176 ? 35.706 45.512 33.289 1.000 32.755 176 ALA A CA 1
ATOM 1317 C C . ALA A 1 176 ? 36.741 45.388 32.172 1.000 33.329 176 ALA A C 1
ATOM 1318 O O . ALA A 1 176 ? 37.900 45.748 32.362 1.000 33.202 176 ALA A O 1
ATOM 1320 N N . GLY A 1 177 ? 36.305 44.876 31.013 1.000 34.098 177 GLY A N 1
ATOM 1321 C CA . GLY A 1 177 ? 37.153 44.771 29.836 1.000 34.878 177 GLY A CA 1
ATOM 1322 C C . GLY A 1 177 ? 37.672 46.130 29.370 1.000 35.662 177 GLY A C 1
ATOM 1323 O O . GLY A 1 177 ? 38.849 46.264 29.041 1.000 35.687 177 GLY A O 1
ATOM 1324 N N . GLN A 1 178 ? 36.781 47.130 29.354 1.000 36.854 178 GLN A N 1
ATOM 1325 C CA . GLN A 1 178 ? 37.117 48.470 28.894 1.000 37.696 178 GLN A CA 1
ATOM 1326 C C . GLN A 1 178 ? 38.155 49.113 29.813 1.000 38.097 178 GLN A C 1
ATOM 1327 O O . GLN A 1 178 ? 39.116 49.706 29.328 1.000 38.299 178 GLN A O 1
ATOM 1333 N N . ALA A 1 179 ? 37.947 49.006 31.132 1.000 38.522 179 ALA A N 1
ATOM 1334 C CA . ALA A 1 179 ? 38.844 49.603 32.111 1.000 39.070 179 ALA A CA 1
ATOM 1335 C C . ALA A 1 179 ? 40.235 48.980 31.999 1.000 40.060 179 ALA A C 1
ATOM 1336 O O . ALA A 1 179 ? 41.239 49.690 32.001 1.000 40.392 179 ALA A O 1
ATOM 1338 N N . LYS A 1 180 ? 40.263 47.645 31.916 1.000 40.729 180 LYS A N 1
ATOM 1339 C CA . LYS A 1 180 ? 41.473 46.874 31.679 1.000 41.278 180 LYS A CA 1
ATOM 1340 C C . LYS A 1 180 ? 42.248 47.463 30.501 1.000 41.834 180 LYS A C 1
ATOM 1341 O O . LYS A 1 180 ? 43.427 47.785 30.628 1.000 41.445 180 LYS A O 1
ATOM 1347 N N . ARG A 1 181 ? 41.561 47.595 29.356 1.000 42.552 181 ARG A N 1
ATOM 1348 C CA . ARG A 1 181 ? 42.186 47.981 28.099 1.000 43.334 181 ARG A CA 1
ATOM 1349 C C . ARG A 1 181 ? 42.285 49.501 27.977 1.000 43.878 181 ARG A C 1
ATOM 1350 O O . ARG A 1 181 ? 42.885 50.002 27.028 1.000 43.498 181 ARG A O 1
ATOM 1358 N N . GLY A 1 182 ? 41.679 50.228 28.925 1.000 44.903 182 GLY A N 1
ATOM 1359 C CA . GLY A 1 182 ? 41.808 51.675 29.001 1.000 45.958 182 GLY A CA 1
ATOM 1360 C C . GLY A 1 182 ? 41.089 52.415 27.873 1.000 47.179 182 GLY A C 1
ATOM 1361 O O . GLY A 1 182 ? 41.460 53.543 27.554 1.000 47.241 182 GLY A O 1
ATOM 1362 N N . ASP A 1 183 ? 40.058 51.792 27.284 1.000 48.190 183 ASP A N 1
ATOM 1363 C CA . ASP A 1 183 ? 39.222 52.463 26.300 1.000 48.904 183 ASP A CA 1
ATOM 1364 C C . ASP A 1 183 ? 38.080 53.171 27.025 1.000 49.163 183 ASP A C 1
ATOM 1365 O O . ASP A 1 183 ? 37.309 52.532 27.738 1.000 49.162 183 ASP A O 1
ATOM 1370 N N . ASN A 1 184 ? 37.982 54.491 26.827 1.000 49.434 184 ASN A N 1
ATOM 1371 C CA . ASN A 1 184 ? 36.868 55.277 27.332 1.000 49.434 184 ASN A CA 1
ATOM 1372 C C . ASN A 1 184 ? 35.741 55.294 26.299 1.000 49.584 184 ASN A C 1
ATOM 1373 O O . ASN A 1 184 ? 34.661 55.817 26.568 1.000 49.941 184 ASN A O 1
ATOM 1378 N N . SER A 1 185 ? 36.005 54.702 25.126 1.000 49.671 185 SER A N 1
ATOM 1379 C CA . SER A 1 185 ? 35.083 54.699 24.001 1.000 49.567 185 SER A CA 1
ATOM 1380 C C . SER A 1 185 ? 34.110 53.524 24.114 1.000 49.266 185 SER A C 1
ATOM 1381 O O . SER A 1 185 ? 33.998 52.910 25.174 1.000 49.819 185 SER A O 1
ATOM 1384 N N . PHE A 1 186 ? 33.391 53.233 23.020 1.000 48.397 186 PHE A N 1
ATOM 1385 C CA . PHE A 1 186 ? 32.373 52.195 23.000 1.000 47.614 186 PHE A CA 1
ATOM 1386 C C . PHE A 1 186 ? 32.040 51.867 21.546 1.000 46.577 186 PHE A C 1
ATOM 1387 O O . PHE A 1 186 ? 31.975 52.774 20.719 1.000 46.733 186 PHE A O 1
ATOM 1395 N N . PRO A 1 187 ? 31.809 50.585 21.172 1.000 45.350 187 PRO A N 1
ATOM 1396 C CA . PRO A 1 187 ? 31.582 50.240 19.768 1.000 44.491 187 PRO A CA 1
ATOM 1397 C C . PRO A 1 187 ? 30.245 50.773 19.258 1.000 43.651 187 PRO A C 1
ATOM 1398 O O . PRO A 1 187 ? 29.327 50.998 20.046 1.000 43.479 187 PRO A O 1
ATOM 1402 N N . PRO A 1 188 ? 30.099 51.005 17.931 1.000 42.833 188 PRO A N 1
ATOM 1403 C CA . PRO A 1 188 ? 28.834 51.474 17.358 1.000 42.240 188 PRO A CA 1
ATOM 1404 C C . PRO A 1 188 ? 27.667 50.522 17.620 1.000 41.204 188 PRO A C 1
ATOM 1405 O O . PRO A 1 188 ? 26.519 50.954 17.704 1.000 41.054 188 PRO A O 1
ATOM 1409 N N . ALA A 1 189 ? 27.978 49.224 17.738 1.000 39.921 189 ALA A N 1
ATOM 1410 C CA . ALA A 1 189 ? 27.004 48.221 18.134 1.000 38.645 189 ALA A CA 1
ATOM 1411 C C . ALA A 1 189 ? 27.714 47.070 18.843 1.000 37.146 189 ALA A C 1
ATOM 1412 O O . ALA A 1 189 ? 28.926 46.908 18.712 1.000 37.171 189 ALA A O 1
ATOM 1414 N N . GLY A 1 190 ? 26.938 46.273 19.585 1.000 35.552 190 GLY A N 1
ATOM 1415 C CA . GLY A 1 190 ? 27.478 45.185 20.384 1.000 34.398 190 GLY A CA 1
ATOM 1416 C C . GLY A 1 190 ? 28.049 45.692 21.705 1.000 33.200 190 GLY A C 1
ATOM 1417 O O . GLY A 1 190 ? 27.869 46.856 22.057 1.000 32.579 190 GLY A O 1
ATOM 1418 N N . LEU A 1 191 ? 28.734 44.798 22.428 1.000 32.398 191 LEU A N 1
ATOM 1419 C CA . LEU A 1 191 ? 29.386 45.137 23.682 1.000 31.734 191 LEU A CA 1
ATOM 1420 C C . LEU A 1 191 ? 30.871 44.801 23.584 1.000 31.293 191 LEU A C 1
ATOM 1421 O O . LEU A 1 191 ? 31.250 43.884 22.856 1.000 30.909 191 LEU A O 1
ATOM 1426 N N . PRO A 1 192 ? 31.756 45.530 24.303 1.000 31.000 192 PRO A N 1
ATOM 1427 C CA . PRO A 1 192 ? 33.156 45.124 24.439 1.000 30.883 192 PRO A CA 1
ATOM 1428 C C . PRO A 1 192 ? 33.311 43.700 24.967 1.000 30.609 192 PRO A C 1
ATOM 1429 O O . PRO A 1 192 ? 32.478 43.222 25.735 1.000 30.568 192 PRO A O 1
ATOM 1433 N N . THR A 1 193 ? 34.386 43.033 24.529 1.000 30.212 193 THR A N 1
ATOM 1434 C CA . THR A 1 193 ? 34.744 41.711 25.014 1.000 29.807 193 THR A CA 1
ATOM 1435 C C . THR A 1 193 ? 34.756 41.720 26.541 1.000 29.175 193 THR A C 1
ATOM 1436 O O . THR A 1 193 ? 35.474 42.517 27.142 1.000 29.126 193 THR A O 1
ATOM 1440 N N . PRO A 1 194 ? 33.962 40.858 27.220 1.000 28.742 194 PRO A N 1
ATOM 1441 C CA . PRO A 1 194 ? 33.953 40.811 28.682 1.000 28.435 194 PRO A CA 1
ATOM 1442 C C . PRO A 1 194 ? 35.258 40.277 29.268 1.000 28.293 194 PRO A C 1
ATOM 1443 O O . PRO A 1 194 ? 35.904 39.419 28.671 1.000 28.261 194 PRO A O 1
ATOM 1447 N N . ASP A 1 195 ? 35.624 40.798 30.445 1.000 28.069 195 ASP A N 1
ATOM 1448 C CA . ASP A 1 195 ? 36.752 40.282 31.201 1.000 27.876 195 ASP A CA 1
ATOM 1449 C C . ASP A 1 195 ? 36.367 38.933 31.802 1.000 27.797 195 ASP A C 1
ATOM 1450 O O . ASP A 1 195 ? 35.406 38.846 32.565 1.000 27.599 195 ASP A O 1
ATOM 1455 N N . ASP A 1 196 ? 37.130 37.891 31.448 1.000 27.608 196 ASP A N 1
ATOM 1456 C CA . ASP A 1 196 ? 36.903 36.540 31.940 1.000 27.483 196 ASP A CA 1
ATOM 1457 C C . ASP A 1 196 ? 37.082 36.477 33.456 1.000 26.947 196 ASP A C 1
ATOM 1458 O O . ASP A 1 196 ? 36.383 35.724 34.129 1.000 26.995 196 ASP A O 1
ATOM 1463 N N . GLU A 1 197 ? 38.032 37.258 33.986 1.000 26.428 197 GLU A N 1
ATOM 1464 C CA . GLU A 1 197 ? 38.375 37.198 35.398 1.000 26.128 197 GLU A CA 1
ATOM 1465 C C . GLU A 1 197 ? 37.229 37.771 36.230 1.000 25.260 197 GLU A C 1
ATOM 1466 O O . GLU A 1 197 ? 36.914 37.247 37.297 1.000 25.367 197 GLU A O 1
ATOM 1472 N N . THR A 1 198 ? 36.615 38.850 35.727 1.000 24.343 198 THR A N 1
ATOM 1473 C CA . THR A 1 198 ? 35.521 39.521 36.411 1.000 23.589 198 THR A CA 1
ATOM 1474 C C . THR A 1 198 ? 34.266 38.654 36.332 1.000 23.026 198 THR A C 1
ATOM 1475 O O . THR A 1 198 ? 33.507 38.573 37.296 1.000 22.898 198 THR A O 1
ATOM 1479 N N . THR A 1 199 ? 34.067 38.019 35.171 1.000 22.338 199 THR A N 1
ATOM 1480 C CA . THR A 1 199 ? 32.982 37.076 34.947 1.000 21.852 199 THR A CA 1
ATOM 1481 C C . THR A 1 199 ? 32.953 36.029 36.062 1.000 21.457 199 THR A C 1
ATOM 1482 O O . THR A 1 199 ? 31.912 35.818 36.682 1.000 21.345 199 THR A O 1
ATOM 1486 N N . ALA A 1 200 ? 34.099 35.382 36.311 1.000 21.110 200 ALA A N 1
ATOM 1487 C CA . ALA A 1 200 ? 34.194 34.328 37.311 1.000 20.824 200 ALA A CA 1
ATOM 1488 C C . ALA A 1 200 ? 33.994 34.897 38.715 1.000 20.613 200 ALA A C 1
ATOM 1489 O O . ALA A 1 200 ? 33.413 34.234 39.572 1.000 20.538 200 ALA A O 1
ATOM 1491 N N . ALA A 1 201 ? 34.485 36.121 38.943 1.000 20.443 201 ALA A N 1
ATOM 1492 C CA . ALA A 1 201 ? 34.377 36.761 40.245 1.000 20.363 201 ALA A CA 1
ATOM 1493 C C . ALA A 1 201 ? 32.912 37.021 40.591 1.000 20.191 201 ALA A C 1
ATOM 1494 O O . ALA A 1 201 ? 32.481 36.716 41.701 1.000 20.084 201 ALA A O 1
ATOM 1496 N N . VAL A 1 202 ? 32.151 37.577 39.637 1.000 20.106 202 VAL A N 1
ATOM 1497 C CA . VAL A 1 202 ? 30.780 37.987 39.905 1.000 20.156 202 VAL A CA 1
ATOM 1498 C C . VAL A 1 202 ? 29.876 36.757 40.004 1.000 20.179 202 VAL A C 1
ATOM 1499 O O . VAL A 1 202 ? 28.908 36.775 40.761 1.000 20.273 202 VAL A O 1
ATOM 1503 N N . ILE A 1 203 ? 30.193 35.696 39.248 1.000 20.095 203 ILE A N 1
ATOM 1504 C CA . ILE A 1 203 ? 29.465 34.439 39.352 1.000 19.955 203 ILE A CA 1
ATOM 1505 C C . ILE A 1 203 ? 29.675 33.857 40.749 1.000 19.826 203 ILE A C 1
ATOM 1506 O O . ILE A 1 203 ? 28.711 33.479 41.409 1.000 19.845 203 ILE A O 1
ATOM 1511 N N . ALA A 1 204 ? 30.937 33.790 41.190 1.000 19.718 204 ALA A N 1
ATOM 1512 C CA . ALA A 1 204 ? 31.264 33.290 42.517 1.000 19.662 204 ALA A CA 1
ATOM 1513 C C . ALA A 1 204 ? 30.574 34.141 43.583 1.000 19.601 204 ALA A C 1
ATOM 1514 O O . ALA A 1 204 ? 30.012 33.606 44.536 1.000 19.580 204 ALA A O 1
ATOM 1516 N N . ALA A 1 205 ? 30.615 35.467 43.399 1.000 19.623 205 ALA A N 1
ATOM 1517 C CA . ALA A 1 205 ? 30.037 36.408 44.347 1.000 19.527 205 ALA A CA 1
ATOM 1518 C C . ALA A 1 205 ? 28.528 36.200 44.459 1.000 19.513 205 ALA A C 1
ATOM 1519 O O . ALA A 1 205 ? 27.963 36.328 45.544 1.000 19.507 205 ALA A O 1
ATOM 1521 N N . HIS A 1 206 ? 27.891 35.876 43.326 1.000 19.497 206 HIS A N 1
ATOM 1522 C CA . HIS A 1 206 ? 26.449 35.694 43.253 1.000 19.640 206 HIS A CA 1
ATOM 1523 C C . HIS A 1 206 ? 26.014 34.443 44.015 1.000 19.822 206 HIS A C 1
ATOM 1524 O O . HIS A 1 206 ? 25.026 34.486 44.745 1.000 19.766 206 HIS A O 1
ATOM 1531 N N . HIS A 1 207 ? 26.741 33.331 43.832 1.000 19.965 207 HIS A N 1
ATOM 1532 C CA . HIS A 1 207 ? 26.387 32.070 44.469 1.000 20.143 207 HIS A CA 1
ATOM 1533 C C . HIS A 1 207 ? 26.576 32.168 45.981 1.000 20.364 207 HIS A C 1
ATOM 1534 O O . HIS A 1 207 ? 25.761 31.652 46.743 1.000 20.277 207 HIS A O 1
ATOM 1541 N N . ALA A 1 208 ? 27.672 32.812 46.399 1.000 20.827 208 ALA A N 1
ATOM 1542 C CA . ALA A 1 208 ? 27.956 33.024 47.810 1.000 21.186 208 ALA A CA 1
ATOM 1543 C C . ALA A 1 208 ? 26.874 33.910 48.421 1.000 21.678 208 ALA A C 1
ATOM 1544 O O . ALA A 1 208 ? 26.510 33.735 49.582 1.000 22.074 208 ALA A O 1
ATOM 1546 N N . ALA A 1 209 ? 26.371 34.856 47.618 1.000 22.093 209 ALA A N 1
ATOM 1547 C CA . ALA A 1 209 ? 25.322 35.770 48.038 1.000 22.464 209 ALA A CA 1
ATOM 1548 C C . ALA A 1 209 ? 23.994 35.028 48.176 1.000 22.809 209 ALA A C 1
ATOM 1549 O O . ALA A 1 209 ? 23.284 35.219 49.160 1.000 22.937 209 ALA A O 1
ATOM 1551 N N . VAL A 1 210 ? 23.670 34.190 47.182 1.000 23.300 210 VAL A N 1
ATOM 1552 C CA . VAL A 1 210 ? 22.458 33.384 47.205 1.000 23.730 210 VAL A CA 1
ATOM 1553 C C . VAL A 1 210 ? 22.443 32.523 48.469 1.000 24.414 210 VAL A C 1
ATOM 1554 O O . VAL A 1 210 ? 21.406 32.400 49.117 1.000 24.359 210 VAL A O 1
ATOM 1558 N N . LYS A 1 211 ? 23.597 31.935 48.809 1.000 25.256 211 LYS A N 1
ATOM 1559 C CA . LYS A 1 211 ? 23.733 31.109 50.001 1.000 25.987 211 LYS A CA 1
ATOM 1560 C C . LYS A 1 211 ? 23.384 31.906 51.257 1.000 26.160 211 LYS A C 1
ATOM 1561 O O . LYS A 1 211 ? 22.683 31.399 52.129 1.000 26.507 211 LYS A O 1
ATOM 1567 N N . GLU A 1 212 ? 23.889 33.142 51.346 1.000 26.565 212 GLU A N 1
ATOM 1568 C CA . GLU A 1 212 ? 23.727 33.966 52.535 1.000 26.817 212 GLU A CA 1
ATOM 1569 C C . GLU A 1 212 ? 22.257 34.328 52.742 1.000 26.523 212 GLU A C 1
ATOM 1570 O O . GLU A 1 212 ? 21.788 34.375 53.877 1.000 26.375 212 GLU A O 1
ATOM 1576 N N . VAL A 1 213 ? 21.542 34.582 51.638 1.000 26.163 213 VAL A N 1
ATOM 1577 C CA . VAL A 1 213 ? 20.161 35.040 51.688 1.000 25.872 213 VAL A CA 1
ATOM 1578 C C . VAL A 1 213 ? 19.243 33.873 52.050 1.000 25.666 213 VAL A C 1
ATOM 1579 O O . VAL A 1 213 ? 18.349 34.027 52.878 1.000 25.218 213 VAL A O 1
ATOM 1583 N N . ARG A 1 214 ? 19.465 32.716 51.413 1.000 25.726 214 ARG A N 1
ATOM 1584 C CA . ARG A 1 214 ? 18.704 31.510 51.703 1.000 25.671 214 ARG A CA 1
ATOM 1585 C C . ARG A 1 214 ? 18.971 31.036 53.132 1.000 25.555 214 ARG A C 1
ATOM 1586 O O . ARG A 1 214 ? 18.110 30.405 53.741 1.000 25.337 214 ARG A O 1
ATOM 1594 N N . ALA A 1 215 ? 20.171 31.332 53.651 1.000 25.505 215 ALA A N 1
ATOM 1595 C CA . ALA A 1 215 ? 20.562 30.925 54.992 1.000 25.497 215 ALA A CA 1
ATOM 1596 C C . ALA A 1 215 ? 19.728 31.641 56.055 1.000 25.327 215 ALA A C 1
ATOM 1597 O O . ALA A 1 215 ? 19.672 31.183 57.194 1.000 25.245 215 ALA A O 1
ATOM 1599 N N . LEU A 1 216 ? 19.090 32.761 55.687 1.000 25.387 216 LEU A N 1
ATOM 1600 C CA . LEU A 1 216 ? 18.230 33.492 56.607 1.000 25.358 216 LEU A CA 1
ATOM 1601 C C . LEU A 1 216 ? 16.982 32.673 56.931 1.000 25.420 216 LEU A C 1
ATOM 1602 O O . LEU A 1 216 ? 16.364 32.885 57.973 1.000 25.287 216 LEU A O 1
ATOM 1607 N N . ASP A 1 217 ? 16.614 31.754 56.027 1.000 25.573 217 ASP A N 1
ATOM 1608 C CA . ASP A 1 217 ? 15.520 30.820 56.249 1.000 25.744 217 ASP A CA 1
ATOM 1609 C C . ASP A 1 217 ? 14.208 31.599 56.339 1.000 25.215 217 ASP A C 1
ATOM 1610 O O . ASP A 1 217 ? 13.323 31.250 57.118 1.000 25.207 217 ASP A O 1
ATOM 1615 N N . ALA A 1 218 ? 14.104 32.657 55.523 1.000 24.650 218 ALA A N 1
ATOM 1616 C CA . ALA A 1 218 ? 12.940 33.529 55.502 1.000 24.190 218 ALA A CA 1
ATOM 1617 C C . ALA A 1 218 ? 12.060 33.215 54.293 1.000 23.834 218 ALA A C 1
ATOM 1618 O O . ALA A 1 218 ? 11.013 33.836 54.118 1.000 24.145 218 ALA A O 1
ATOM 1620 N N . GLY A 1 219 ? 12.487 32.251 53.467 1.000 23.176 219 GLY A N 1
ATOM 1621 C CA . GLY A 1 219 ? 11.743 31.864 52.279 1.000 22.621 219 GLY A CA 1
ATOM 1622 C C . GLY A 1 219 ? 11.893 32.886 51.155 1.000 22.131 219 GLY A C 1
ATOM 1623 O O . GLY A 1 219 ? 11.006 33.019 50.313 1.000 21.909 219 GLY A O 1
ATOM 1624 N N . ILE A 1 220 ? 13.029 33.595 51.152 1.000 21.468 220 ILE A N 1
ATOM 1625 C CA . ILE A 1 220 ? 13.305 34.615 50.154 1.000 20.986 220 ILE A CA 1
ATOM 1626 C C . ILE A 1 220 ? 13.615 33.921 48.831 1.000 20.662 220 ILE A C 1
ATOM 1627 O O . ILE A 1 220 ? 14.305 32.904 48.806 1.000 20.784 220 ILE A O 1
ATOM 1632 N N . GLN A 1 221 ? 13.092 34.493 47.741 1.000 20.267 221 GLN A N 1
ATOM 1633 C CA . GLN A 1 221 ? 13.434 34.063 46.397 1.000 20.042 221 GLN A CA 1
ATOM 1634 C C . GLN A 1 221 ? 14.612 34.908 45.914 1.000 20.093 221 GLN A C 1
ATOM 1635 O O . GLN A 1 221 ? 14.462 36.112 45.708 1.000 19.916 221 GLN A O 1
ATOM 1641 N N . VAL A 1 222 ? 15.785 34.276 45.756 1.000 19.998 222 VAL A N 1
ATOM 1642 C CA . VAL A 1 222 ? 16.990 34.980 45.342 1.000 19.946 222 VAL A CA 1
ATOM 1643 C C . VAL A 1 222 ? 17.268 34.691 43.869 1.000 19.801 222 VAL A C 1
ATOM 1644 O O . VAL A 1 222 ? 16.924 33.631 43.353 1.000 19.937 222 VAL A O 1
ATOM 1648 N N . GLY A 1 223 ? 17.921 35.658 43.220 1.000 19.654 223 GLY A N 1
ATOM 1649 C CA . GLY A 1 223 ? 18.485 35.490 41.893 1.000 19.439 223 GLY A CA 1
ATOM 1650 C C . GLY A 1 223 ? 19.278 36.732 41.500 1.000 19.314 223 GLY A C 1
ATOM 1651 O O . GLY A 1 223 ? 19.653 37.523 42.363 1.000 19.059 223 GLY A O 1
ATOM 1652 N N . TRP A 1 224 ? 19.533 36.890 40.198 1.000 19.270 224 TRP A N 1
ATOM 1653 C CA . TRP A 1 224 ? 20.080 38.133 39.681 1.000 19.291 224 TRP A CA 1
ATOM 1654 C C . TRP A 1 224 ? 19.446 38.451 38.329 1.000 19.346 224 TRP A C 1
ATOM 1655 O O . TRP A 1 224 ? 18.595 37.703 37.853 1.000 19.385 224 TRP A O 1
ATOM 1666 N N . THR A 1 225 ? 19.846 39.582 37.735 1.000 19.453 225 THR A N 1
ATOM 1667 C CA . THR A 1 225 ? 19.199 40.093 36.538 1.000 19.524 225 THR A CA 1
ATOM 1668 C C . THR A 1 225 ? 20.216 40.196 35.406 1.000 19.568 225 THR A C 1
ATOM 1669 O O . THR A 1 225 ? 21.389 40.463 35.648 1.000 19.653 225 THR A O 1
ATOM 1673 N N . ILE A 1 226 ? 19.732 40.008 34.173 1.000 19.730 226 ILE A N 1
ATOM 1674 C CA . ILE A 1 226 ? 20.571 39.935 32.988 1.000 19.977 226 ILE A CA 1
ATOM 1675 C C . ILE A 1 226 ? 20.281 41.140 32.100 1.000 20.370 226 ILE A C 1
ATOM 1676 O O . ILE A 1 226 ? 19.121 41.471 31.867 1.000 20.213 226 ILE A O 1
ATOM 1681 N N . ALA A 1 227 ? 21.343 41.776 31.592 1.000 21.023 227 ALA A N 1
ATOM 1682 C CA . ALA A 1 227 ? 21.208 42.730 30.504 1.000 21.572 227 ALA A CA 1
ATOM 1683 C C . ALA A 1 227 ? 21.026 41.958 29.199 1.000 22.158 227 ALA A C 1
ATOM 1684 O O . ALA A 1 227 ? 22.007 41.617 28.541 1.000 22.087 227 ALA A O 1
ATOM 1686 N N . ASN A 1 228 ? 19.767 41.665 28.847 1.000 22.773 228 ASN A N 1
ATOM 1687 C CA . ASN A 1 228 ? 19.466 40.949 27.616 1.000 23.534 228 ASN A CA 1
ATOM 1688 C C . ASN A 1 228 ? 19.641 41.899 26.435 1.000 24.282 228 ASN A C 1
ATOM 1689 O O . ASN A 1 228 ? 19.174 43.035 26.477 1.000 24.372 228 ASN A O 1
ATOM 1694 N N . GLN A 1 229 ? 20.309 41.411 25.384 1.000 25.277 229 GLN A N 1
ATOM 1695 C CA . GLN A 1 229 ? 20.711 42.244 24.263 1.000 25.977 229 GLN A CA 1
ATOM 1696 C C . GLN A 1 229 ? 19.851 41.959 23.033 1.000 26.652 229 GLN A C 1
ATOM 1697 O O . GLN A 1 229 ? 19.830 42.767 22.107 1.000 26.799 229 GLN A O 1
ATOM 1703 N N . VAL A 1 230 ? 19.154 40.813 23.024 1.000 27.569 230 VAL A N 1
ATOM 1704 C CA . VAL A 1 230 ? 18.313 40.429 21.902 1.000 28.567 230 VAL A CA 1
ATOM 1705 C C . VAL A 1 230 ? 19.167 40.469 20.635 1.000 29.720 230 VAL A C 1
ATOM 1706 O O . VAL A 1 230 ? 18.881 41.212 19.699 1.000 29.778 230 VAL A O 1
ATOM 1710 N N . TYR A 1 231 ? 20.251 39.684 20.645 1.000 31.080 231 TYR A N 1
ATOM 1711 C CA . TYR A 1 231 ? 21.089 39.511 19.472 1.000 32.242 231 TYR A CA 1
ATOM 1712 C C . TYR A 1 231 ? 20.339 38.641 18.468 1.000 33.651 231 TYR A C 1
ATOM 1713 O O . TYR A 1 231 ? 20.010 37.495 18.767 1.000 33.701 231 TYR A O 1
ATOM 1722 N N . GLN A 1 232 ? 20.065 39.210 17.289 1.000 35.337 232 GLN A N 1
ATOM 1723 C CA . GLN A 1 232 ? 19.410 38.496 16.206 1.000 36.628 232 GLN A CA 1
ATOM 1724 C C . GLN A 1 232 ? 20.429 38.230 15.103 1.000 38.096 232 GLN A C 1
ATOM 1725 O O . GLN A 1 232 ? 20.985 39.165 14.531 1.000 37.978 232 GLN A O 1
ATOM 1731 N N . ALA A 1 233 ? 20.668 36.946 14.819 1.000 39.843 233 ALA A N 1
ATOM 1732 C CA . ALA A 1 233 ? 21.519 36.551 13.712 1.000 41.431 233 ALA A CA 1
ATOM 1733 C C . ALA A 1 233 ? 20.808 36.870 12.401 1.000 43.032 233 ALA A C 1
ATOM 1734 O O . ALA A 1 233 ? 19.671 36.448 12.203 1.000 42.885 233 ALA A O 1
ATOM 1736 N N . LEU A 1 234 ? 21.475 37.625 11.520 1.000 45.095 234 LEU A N 1
ATOM 1737 C CA . LEU A 1 234 ? 21.028 37.726 10.141 1.000 46.861 234 LEU A CA 1
ATOM 1738 C C . LEU A 1 234 ? 20.991 36.313 9.564 1.000 48.203 234 LEU A C 1
ATOM 1739 O O . LEU A 1 234 ? 21.721 35.440 10.032 1.000 48.276 234 LEU A O 1
ATOM 1744 N N . PRO A 1 235 ? 20.158 36.035 8.534 1.000 49.913 235 PRO A N 1
ATOM 1745 C CA . PRO A 1 235 ? 19.983 34.667 8.037 1.000 50.594 235 PRO A CA 1
ATOM 1746 C C . PRO A 1 235 ? 21.292 33.989 7.631 1.000 51.010 235 PRO A C 1
ATOM 1747 O O . PRO A 1 235 ? 21.331 32.771 7.465 1.000 51.177 235 PRO A O 1
ATOM 1751 N N . GLY A 1 236 ? 22.353 34.792 7.466 1.000 51.688 236 GLY A N 1
ATOM 1752 C CA . GLY A 1 236 ? 23.699 34.291 7.239 1.000 52.241 236 GLY A CA 1
ATOM 1753 C C . GLY A 1 236 ? 24.180 33.353 8.345 1.000 52.888 236 GLY A C 1
ATOM 1754 O O . GLY A 1 236 ? 23.996 32.141 8.251 1.000 52.849 236 GLY A O 1
ATOM 1755 N N . ALA A 1 237 ? 24.796 33.925 9.389 1.000 53.025 237 ALA A N 1
ATOM 1756 C CA . ALA A 1 237 ? 25.567 33.150 10.350 1.000 52.992 237 ALA A CA 1
ATOM 1757 C C . ALA A 1 237 ? 24.944 33.231 11.742 1.000 52.350 237 ALA A C 1
ATOM 1758 O O . ALA A 1 237 ? 24.949 34.288 12.370 1.000 51.920 237 ALA A O 1
ATOM 1760 N N . GLU A 1 238 ? 24.422 32.089 12.210 1.000 51.843 238 GLU A N 1
ATOM 1761 C CA . GLU A 1 238 ? 23.920 31.940 13.567 1.000 51.264 238 GLU A CA 1
ATOM 1762 C C . GLU A 1 238 ? 25.066 31.551 14.500 1.000 49.855 238 GLU A C 1
ATOM 1763 O O . GLU A 1 238 ? 24.958 31.709 15.714 1.000 49.234 238 GLU A O 1
ATOM 1769 N N . ASP A 1 239 ? 26.158 31.037 13.917 1.000 48.835 239 ASP A N 1
ATOM 1770 C CA . ASP A 1 239 ? 27.293 30.536 14.676 1.000 47.962 239 ASP A CA 1
ATOM 1771 C C . ASP A 1 239 ? 28.095 31.711 15.233 1.000 46.754 239 ASP A C 1
ATOM 1772 O O . ASP A 1 239 ? 28.612 31.635 16.345 1.000 46.437 239 ASP A O 1
ATOM 1777 N N . VAL A 1 240 ? 28.195 32.787 14.442 1.000 45.426 240 VAL A N 1
ATOM 1778 C CA . VAL A 1 240 ? 28.860 34.008 14.867 1.000 44.478 240 VAL A CA 1
ATOM 1779 C C . VAL A 1 240 ? 28.055 34.649 15.998 1.000 43.081 240 VAL A C 1
ATOM 1780 O O . VAL A 1 240 ? 28.633 35.127 16.971 1.000 42.911 240 VAL A O 1
ATOM 1784 N N . THR A 1 241 ? 26.722 34.646 15.859 1.000 41.753 241 THR A N 1
ATOM 1785 C CA . THR A 1 241 ? 25.826 35.248 16.836 1.000 40.725 241 THR A CA 1
ATOM 1786 C C . THR A 1 241 ? 25.973 34.570 18.197 1.000 39.531 241 THR A C 1
ATOM 1787 O O . THR A 1 241 ? 26.194 35.242 19.202 1.000 39.118 241 THR A O 1
ATOM 1791 N N . ALA A 1 242 ? 25.829 33.239 18.217 1.000 38.438 242 ALA A N 1
ATOM 1792 C CA . ALA A 1 242 ? 25.835 32.477 19.456 1.000 37.652 242 ALA A CA 1
ATOM 1793 C C . ALA A 1 242 ? 27.200 32.572 20.137 1.000 36.859 242 ALA A C 1
ATOM 1794 O O . ALA A 1 242 ? 27.275 32.654 21.361 1.000 36.785 242 ALA A O 1
ATOM 1796 N N . ALA A 1 243 ? 28.270 32.559 19.332 1.000 35.822 243 ALA A N 1
ATOM 1797 C CA . ALA A 1 243 ? 29.626 32.725 19.832 1.000 35.454 243 ALA A CA 1
ATOM 1798 C C . ALA A 1 243 ? 29.791 34.105 20.467 1.000 34.999 243 ALA A C 1
ATOM 1799 O O . ALA A 1 243 ? 30.436 34.238 21.505 1.000 35.339 243 ALA A O 1
ATOM 1801 N N . TYR A 1 244 ? 29.208 35.125 19.824 1.000 34.086 244 TYR A N 1
ATOM 1802 C CA . TYR A 1 244 ? 29.267 36.494 20.310 1.000 33.396 244 TYR A CA 1
ATOM 1803 C C . TYR A 1 244 ? 28.447 36.630 21.592 1.000 32.881 244 TYR A C 1
ATOM 1804 O O . TYR A 1 244 ? 28.881 37.275 22.544 1.000 32.497 244 TYR A O 1
ATOM 1813 N N . ARG A 1 245 ? 27.256 36.018 21.588 1.000 32.440 245 ARG A N 1
ATOM 1814 C CA . ARG A 1 245 ? 26.278 36.177 22.653 1.000 32.155 245 ARG A CA 1
ATOM 1815 C C . ARG A 1 245 ? 26.734 35.474 23.931 1.000 31.580 245 ARG A C 1
ATOM 1816 O O . ARG A 1 245 ? 26.448 35.954 25.026 1.000 31.338 245 ARG A O 1
ATOM 1824 N N . HIS A 1 246 ? 27.433 34.340 23.785 1.000 31.076 246 HIS A N 1
ATOM 1825 C CA . HIS A 1 246 ? 27.668 33.422 24.890 1.000 30.745 246 HIS A CA 1
ATOM 1826 C C . HIS A 1 246 ? 28.298 34.136 26.087 1.000 30.102 246 HIS A C 1
ATOM 1827 O O . HIS A 1 246 ? 27.714 34.129 27.168 1.000 29.922 246 HIS A O 1
ATOM 1834 N N . PRO A 1 247 ? 29.490 34.768 25.961 1.000 29.692 247 PRO A N 1
ATOM 1835 C CA . PRO A 1 247 ? 30.140 35.397 27.114 1.000 29.290 247 PRO A CA 1
ATOM 1836 C C . PRO A 1 247 ? 29.512 36.726 27.534 1.000 28.726 247 PRO A C 1
ATOM 1837 O O . PRO A 1 247 ? 29.738 37.187 28.651 1.000 28.418 247 PRO A O 1
ATOM 1841 N N . ARG A 1 248 ? 28.720 37.326 26.636 1.000 28.152 248 ARG A N 1
ATOM 1842 C CA . ARG A 1 248 ? 28.084 38.609 26.888 1.000 27.810 248 ARG A CA 1
ATOM 1843 C C . ARG A 1 248 ? 26.730 38.429 27.573 1.000 27.452 248 ARG A C 1
ATOM 1844 O O . ARG A 1 248 ? 26.197 39.395 28.117 1.000 27.344 248 ARG A O 1
ATOM 1852 N N . GLU A 1 249 ? 26.167 37.212 27.537 1.000 27.079 249 GLU A N 1
ATOM 1853 C CA . GLU A 1 249 ? 24.824 36.993 28.053 1.000 26.904 249 GLU A CA 1
ATOM 1854 C C . GLU A 1 249 ? 24.693 35.602 28.674 1.000 26.414 249 GLU A C 1
ATOM 1855 O O . GLU A 1 249 ? 24.531 35.485 29.887 1.000 26.553 249 GLU A O 1
ATOM 1861 N N . ASP A 1 250 ? 24.772 34.557 27.841 1.000 25.986 250 ASP A N 1
ATOM 1862 C CA . ASP A 1 250 ? 24.257 33.239 28.188 1.000 25.632 250 ASP A CA 1
ATOM 1863 C C . ASP A 1 250 ? 24.963 32.645 29.407 1.000 25.034 250 ASP A C 1
ATOM 1864 O O . ASP A 1 250 ? 24.327 31.938 30.187 1.000 25.061 250 ASP A O 1
ATOM 1869 N N . VAL A 1 251 ? 26.267 32.910 29.568 1.000 24.277 251 VAL A N 1
ATOM 1870 C CA . VAL A 1 251 ? 27.028 32.317 30.662 1.000 23.853 251 VAL A CA 1
ATOM 1871 C C . VAL A 1 251 ? 26.456 32.769 32.005 1.000 23.159 251 VAL A C 1
ATOM 1872 O O . VAL A 1 251 ? 26.514 32.023 32.979 1.000 22.867 251 VAL A O 1
ATOM 1876 N N . PHE A 1 252 ? 25.915 33.992 32.051 1.000 22.651 252 PHE A N 1
ATOM 1877 C CA . PHE A 1 252 ? 25.351 34.538 33.275 1.000 22.244 252 PHE A CA 1
ATOM 1878 C C . PHE A 1 252 ? 23.968 33.936 33.526 1.000 21.949 252 PHE A C 1
ATOM 1879 O O . PHE A 1 252 ? 23.582 33.748 34.679 1.000 21.465 252 PHE A O 1
ATOM 1887 N N . ILE A 1 253 ? 23.235 33.623 32.447 1.000 21.780 253 ILE A N 1
ATOM 1888 C CA . ILE A 1 253 ? 21.941 32.962 32.559 1.000 21.744 253 ILE A CA 1
ATOM 1889 C C . ILE A 1 253 ? 22.159 31.512 32.990 1.000 21.497 253 ILE A C 1
ATOM 1890 O O . ILE A 1 253 ? 21.418 30.999 33.826 1.000 21.272 253 ILE A O 1
ATOM 1895 N N . GLU A 1 254 ? 23.173 30.864 32.401 1.000 21.462 254 GLU A N 1
ATOM 1896 C CA . GLU A 1 254 ? 23.512 29.483 32.712 1.000 21.439 254 GLU A CA 1
ATOM 1897 C C . GLU A 1 254 ? 23.790 29.351 34.209 1.000 21.312 254 GLU A C 1
ATOM 1898 O O . GLU A 1 254 ? 23.390 28.371 34.835 1.000 21.350 254 GLU A O 1
ATOM 1904 N N . ALA A 1 255 ? 24.458 30.367 34.769 1.000 21.100 255 ALA A N 1
ATOM 1905 C CA . ALA A 1 255 ? 24.873 30.375 36.162 1.000 21.017 255 ALA A CA 1
ATOM 1906 C C . ALA A 1 255 ? 23.691 30.602 37.108 1.000 20.902 255 ALA A C 1
ATOM 1907 O O . ALA A 1 255 ? 23.856 30.488 38.319 1.000 20.966 255 ALA A O 1
ATOM 1909 N N . ALA A 1 256 ? 22.506 30.918 36.564 1.000 20.732 256 ALA A N 1
ATOM 1910 C CA . ALA A 1 256 ? 21.335 31.212 37.378 1.000 20.566 256 ALA A CA 1
ATOM 1911 C C . ALA A 1 256 ? 20.342 30.050 37.380 1.000 20.538 256 ALA A C 1
ATOM 1912 O O . ALA A 1 256 ? 19.212 30.212 37.837 1.000 20.336 256 ALA A O 1
ATOM 1914 N N . ARG A 1 257 ? 20.769 28.876 36.898 1.000 20.618 257 ARG A N 1
ATOM 1915 C CA . ARG A 1 257 ? 19.854 27.773 36.641 1.000 20.517 257 ARG A CA 1
ATOM 1916 C C . ARG A 1 257 ? 19.402 27.105 37.940 1.000 20.394 257 ARG A C 1
ATOM 1917 O O . ARG A 1 257 ? 18.437 26.344 37.928 1.000 20.435 257 ARG A O 1
ATOM 1925 N N . GLY A 1 258 ? 20.092 27.391 39.052 1.000 20.402 258 GLY A N 1
ATOM 1926 C CA . GLY A 1 258 ? 19.718 26.858 40.353 1.000 20.357 258 GLY A CA 1
ATOM 1927 C C . GLY A 1 258 ? 19.225 27.944 41.307 1.000 20.440 258 GLY A C 1
ATOM 1928 O O . GLY A 1 258 ? 19.216 27.741 42.519 1.000 20.342 258 GLY A O 1
ATOM 1929 N N . ASP A 1 259 ? 18.812 29.090 40.749 1.000 20.665 259 ASP A N 1
ATOM 1930 C CA . ASP A 1 259 ? 18.312 30.201 41.541 1.000 20.866 259 ASP A CA 1
ATOM 1931 C C . ASP A 1 259 ? 16.789 30.133 41.611 1.000 21.020 259 ASP A C 1
ATOM 1932 O O . ASP A 1 259 ? 16.155 29.403 40.851 1.000 21.036 259 ASP A O 1
ATOM 1937 N N . ASP A 1 260 ? 16.224 30.918 42.535 1.000 21.109 260 ASP A N 1
ATOM 1938 C CA . ASP A 1 260 ? 14.794 30.944 42.794 1.000 21.285 260 ASP A CA 1
ATOM 1939 C C . ASP A 1 260 ? 14.055 31.668 41.673 1.000 21.325 260 ASP A C 1
ATOM 1940 O O . ASP A 1 260 ? 12.891 31.373 41.418 1.000 21.321 260 ASP A O 1
ATOM 1945 N N . TRP A 1 261 ? 14.726 32.637 41.039 1.000 21.372 261 TRP A N 1
ATOM 1946 C CA . TRP A 1 261 ? 14.137 33.406 39.954 1.000 21.432 261 TRP A CA 1
ATOM 1947 C C . TRP A 1 261 ? 15.249 34.065 39.141 1.000 21.524 261 TRP A C 1
ATOM 1948 O O . TRP A 1 261 ? 16.410 34.027 39.542 1.000 21.409 261 TRP A O 1
ATOM 1959 N N . ILE A 1 262 ? 14.889 34.646 37.991 1.000 21.685 262 ILE A N 1
ATOM 1960 C CA . ILE A 1 262 ? 15.843 35.395 37.186 1.000 21.786 262 ILE A CA 1
ATOM 1961 C C . ILE A 1 262 ? 15.146 36.611 36.581 1.000 21.803 262 ILE A C 1
ATOM 1962 O O . ILE A 1 262 ? 13.982 36.540 36.193 1.000 21.874 262 ILE A O 1
ATOM 1967 N N . GLY A 1 263 ? 15.885 37.724 36.519 1.000 21.957 263 GLY A N 1
ATOM 1968 C CA . GLY A 1 263 ? 15.368 38.979 36.004 1.000 21.927 263 GLY A CA 1
ATOM 1969 C C . GLY A 1 263 ? 15.756 39.196 34.545 1.000 21.935 263 GLY A C 1
ATOM 1970 O O . GLY A 1 263 ? 16.920 39.042 34.180 1.000 21.931 263 GLY A O 1
ATOM 1971 N N . VAL A 1 264 ? 14.760 39.551 33.726 1.000 21.971 264 VAL A N 1
ATOM 1972 C CA . VAL A 1 264 ? 14.971 39.893 32.330 1.000 22.023 264 VAL A CA 1
ATOM 1973 C C . VAL A 1 264 ? 14.955 41.415 32.214 1.000 22.050 264 VAL A C 1
ATOM 1974 O O . VAL A 1 264 ? 14.014 42.060 32.671 1.000 22.043 264 VAL A O 1
ATOM 1978 N N . GLN A 1 265 ? 16.012 41.980 31.616 1.000 22.102 265 GLN A N 1
ATOM 1979 C CA . GLN A 1 265 ? 16.127 43.421 31.459 1.000 22.194 265 GLN A CA 1
ATOM 1980 C C . GLN A 1 265 ? 16.440 43.732 29.997 1.000 22.441 265 GLN A C 1
ATOM 1981 O O . GLN A 1 265 ? 17.562 43.523 29.541 1.000 22.355 265 GLN A O 1
ATOM 1987 N N . SER A 1 266 ? 15.425 44.237 29.283 1.000 22.902 266 SER A N 1
ATOM 1988 C CA . SER A 1 266 ? 15.458 44.356 27.834 1.000 23.268 266 SER A CA 1
ATOM 1989 C C . SER A 1 266 ? 15.003 45.749 27.404 1.000 23.735 266 SER A C 1
ATOM 1990 O O . SER A 1 266 ? 14.126 46.340 28.033 1.000 23.768 266 SER A O 1
ATOM 1993 N N . TYR A 1 267 ? 15.606 46.252 26.318 1.000 24.199 267 TYR A N 1
ATOM 1994 C CA . TYR A 1 267 ? 15.321 47.587 25.813 1.000 24.601 267 TYR A CA 1
ATOM 1995 C C . TYR A 1 267 ? 15.296 47.586 24.286 1.000 25.595 267 TYR A C 1
ATOM 1996 O O . TYR A 1 267 ? 14.334 48.061 23.686 1.000 25.686 267 TYR A O 1
ATOM 2005 N N . THR A 1 268 ? 16.369 47.076 23.667 1.000 26.817 268 THR A N 1
ATOM 2006 C CA . THR A 1 268 ? 16.522 47.131 22.222 1.000 28.059 268 THR A CA 1
ATOM 2007 C C . THR A 1 268 ? 17.089 45.811 21.705 1.000 29.257 268 THR A C 1
ATOM 2008 O O . THR A 1 268 ? 17.309 44.877 22.473 1.000 29.088 268 THR A O 1
ATOM 2012 N N . ARG A 1 269 ? 17.315 45.761 20.387 1.000 30.976 269 ARG A N 1
ATOM 2013 C CA . ARG A 1 269 ? 17.890 44.604 19.722 1.000 32.585 269 ARG A CA 1
ATOM 2014 C C . ARG A 1 269 ? 19.151 45.026 18.973 1.000 33.664 269 ARG A C 1
ATOM 2015 O O . ARG A 1 269 ? 19.349 46.209 18.700 1.000 33.915 269 ARG A O 1
ATOM 2023 N N . THR A 1 270 ? 19.990 44.038 18.641 1.000 35.056 270 THR A N 1
ATOM 2024 C CA . THR A 1 270 ? 21.191 44.255 17.850 1.000 36.265 270 THR A CA 1
ATOM 2025 C C . THR A 1 270 ? 21.324 43.118 16.839 1.000 37.545 270 THR A C 1
ATOM 2026 O O . THR A 1 270 ? 21.262 41.949 17.214 1.000 37.565 270 THR A O 1
ATOM 2030 N N . ARG A 1 271 ? 21.505 43.470 15.560 1.000 39.247 271 ARG A N 1
ATOM 2031 C CA . ARG A 1 271 ? 21.637 42.483 14.499 1.000 40.709 271 ARG A CA 1
ATOM 2032 C C . ARG A 1 271 ? 23.109 42.115 14.328 1.000 41.763 271 ARG A C 1
ATOM 2033 O O . ARG A 1 271 ? 23.984 42.965 14.481 1.000 41.522 271 ARG A O 1
ATOM 2041 N N . ILE A 1 272 ? 23.363 40.838 14.010 1.000 42.971 272 ILE A N 1
ATOM 2042 C CA . ILE A 1 272 ? 24.717 40.328 13.860 1.000 44.270 272 ILE A CA 1
ATOM 2043 C C . ILE A 1 272 ? 24.845 39.653 12.496 1.000 45.933 272 ILE A C 1
ATOM 2044 O O . ILE A 1 272 ? 23.988 38.860 12.109 1.000 46.683 272 ILE A O 1
ATOM 2049 N N . GLY A 1 273 ? 25.930 39.986 11.784 1.000 47.449 273 GLY A N 1
ATOM 2050 C CA . GLY A 1 273 ? 26.261 39.379 10.504 1.000 48.466 273 GLY A C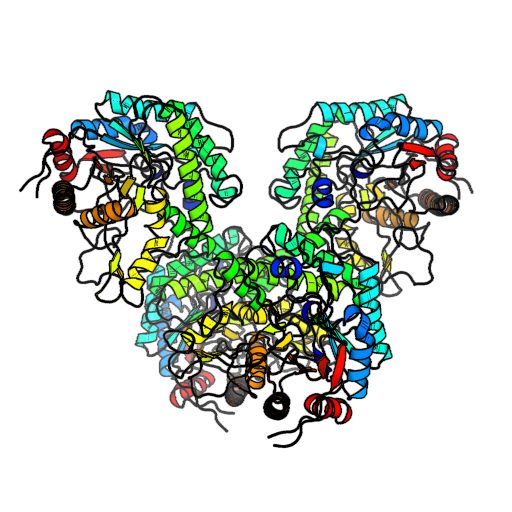A 1
ATOM 2051 C C . GLY A 1 273 ? 27.568 38.592 10.588 1.000 49.565 273 GLY A C 1
ATOM 2052 O O . GLY A 1 273 ? 28.100 38.395 11.679 1.000 49.707 273 GLY A O 1
ATOM 2053 N N . PRO A 1 274 ? 28.124 38.115 9.449 1.000 50.995 274 PRO A N 1
ATOM 2054 C CA . PRO A 1 274 ? 29.357 37.323 9.466 1.000 51.600 274 PRO A CA 1
ATOM 2055 C C . PRO A 1 274 ? 30.551 38.036 10.099 1.000 52.222 274 PRO A C 1
ATOM 2056 O O . PRO A 1 274 ? 31.388 37.396 10.732 1.000 52.464 274 PRO A O 1
ATOM 2060 N N . GLU A 1 275 ? 30.615 39.362 9.926 1.000 52.822 275 GLU A N 1
ATOM 2061 C CA . GLU A 1 275 ? 31.746 40.152 10.386 1.000 53.102 275 GLU A CA 1
ATOM 2062 C C . GLU A 1 275 ? 31.603 40.435 11.881 1.000 52.166 275 GLU A C 1
ATOM 2063 O O . GLU A 1 275 ? 32.582 40.355 12.621 1.000 52.126 275 GLU A O 1
ATOM 2069 N N . GLY A 1 276 ? 30.379 40.761 12.313 1.000 51.182 276 GLY A N 1
ATOM 2070 C CA . GLY A 1 276 ? 30.099 41.034 13.714 1.000 50.338 276 GLY A CA 1
ATOM 2071 C C . GLY A 1 276 ? 28.813 41.838 13.886 1.000 49.516 276 GLY A C 1
ATOM 2072 O O . GLY A 1 276 ? 27.970 41.855 12.990 1.000 49.315 276 GLY A O 1
ATOM 2073 N N . PRO A 1 277 ? 28.617 42.520 15.040 1.000 49.079 277 PRO A N 1
ATOM 2074 C CA . PRO A 1 277 ? 27.420 43.329 15.271 1.000 48.790 277 PRO A CA 1
ATOM 2075 C C . PRO A 1 277 ? 27.242 44.431 14.230 1.000 48.606 277 PRO A C 1
ATOM 2076 O O . PRO A 1 277 ? 28.190 45.142 13.904 1.000 48.370 277 PRO A O 1
ATOM 2080 N N . ILE A 1 278 ? 26.011 44.555 13.726 1.000 49.218 278 ILE A N 1
ATOM 2081 C CA . ILE A 1 278 ? 25.671 45.540 12.714 1.000 49.802 278 ILE A CA 1
ATOM 2082 C C . ILE A 1 278 ? 24.896 46.670 13.388 1.000 49.942 278 ILE A C 1
ATOM 2083 O O . ILE A 1 278 ? 23.885 46.419 14.040 1.000 50.315 278 ILE A O 1
ATOM 2088 N N . PRO A 1 279 ? 25.350 47.942 13.272 1.000 50.199 279 PRO A N 1
ATOM 2089 C CA . PRO A 1 279 ? 24.630 49.070 13.859 1.000 50.394 279 PRO A CA 1
ATOM 2090 C C . PRO A 1 279 ? 23.342 49.325 13.082 1.000 50.897 279 PRO A C 1
ATOM 2091 O O . PRO A 1 279 ? 23.281 49.064 11.882 1.000 51.343 279 PRO A O 1
ATOM 2095 N N . ALA A 1 280 ? 22.319 49.830 13.781 1.000 51.143 280 ALA A N 1
ATOM 2096 C CA . ALA A 1 280 ? 21.047 50.147 13.155 1.000 51.540 280 ALA A CA 1
ATOM 2097 C C . ALA A 1 280 ? 21.267 51.162 12.035 1.000 51.949 280 ALA A C 1
ATOM 2098 O O . ALA A 1 280 ? 22.147 52.016 12.135 1.000 52.179 280 ALA A O 1
ATOM 2100 N N . ALA A 1 281 ? 20.465 51.053 10.969 1.000 52.206 281 ALA A N 1
ATOM 2101 C CA . ALA A 1 281 ? 20.566 51.952 9.829 1.000 52.686 281 ALA A CA 1
ATOM 2102 C C . ALA A 1 281 ? 20.256 53.382 10.271 1.000 53.049 281 ALA A C 1
ATOM 2103 O O . ALA A 1 281 ? 19.691 53.598 11.342 1.000 53.469 281 ALA A O 1
ATOM 2105 N N . ASP A 1 282 ? 20.618 54.351 9.421 1.000 52.788 282 ASP A N 1
ATOM 2106 C CA . ASP A 1 282 ? 20.600 55.758 9.793 1.000 52.553 282 ASP A CA 1
ATOM 2107 C C . ASP A 1 282 ? 19.191 56.342 9.689 1.000 51.495 282 ASP A C 1
ATOM 2108 O O . ASP A 1 282 ? 18.952 57.439 10.189 1.000 51.432 282 ASP A O 1
ATOM 2113 N N . ASP A 1 283 ? 18.265 55.615 9.048 1.000 50.633 283 ASP A N 1
ATOM 2114 C CA . ASP A 1 283 ? 16.917 56.112 8.818 1.000 49.731 283 ASP A CA 1
ATOM 2115 C C . ASP A 1 283 ? 15.904 55.362 9.686 1.000 48.872 283 ASP A C 1
ATOM 2116 O O . ASP A 1 283 ? 14.701 55.483 9.463 1.000 49.245 283 ASP A O 1
ATOM 2121 N N . VAL A 1 284 ? 16.388 54.599 10.676 1.000 47.402 284 VAL A N 1
ATOM 2122 C CA . VAL A 1 284 ? 15.511 53.852 11.565 1.000 45.888 284 VAL A CA 1
ATOM 2123 C C . VAL A 1 284 ? 15.313 54.685 12.830 1.000 43.946 284 VAL A C 1
ATOM 2124 O O . VAL A 1 284 ? 16.168 55.499 13.174 1.000 44.125 284 VAL A O 1
ATOM 2128 N N . GLU A 1 285 ? 14.182 54.476 13.515 1.000 42.131 285 GLU A N 1
ATOM 2129 C CA . GLU A 1 285 ? 13.812 55.306 14.652 1.000 40.596 285 GLU A CA 1
ATOM 2130 C C . GLU A 1 285 ? 14.752 55.025 15.822 1.000 39.621 285 GLU A C 1
ATOM 2131 O O . GLU A 1 285 ? 15.212 53.899 15.999 1.000 38.936 285 GLU A O 1
ATOM 2137 N N . ARG A 1 286 ? 15.009 56.072 16.617 1.000 38.879 286 ARG A N 1
ATOM 2138 C CA . ARG A 1 286 ? 15.969 56.022 17.706 1.000 38.419 286 ARG A CA 1
ATOM 2139 C C . ARG A 1 286 ? 15.326 56.517 18.999 1.000 37.174 286 ARG A C 1
ATOM 2140 O O . ARG A 1 286 ? 14.288 57.176 18.973 1.000 36.679 286 ARG A O 1
ATOM 2148 N N . THR A 1 287 ? 15.976 56.187 20.121 1.000 36.480 287 THR A N 1
ATOM 2149 C CA . THR A 1 287 ? 15.660 56.747 21.425 1.000 36.045 287 THR A CA 1
ATOM 2150 C C . THR A 1 287 ? 16.768 57.738 21.786 1.000 35.674 287 THR A C 1
ATOM 2151 O O . THR A 1 287 ? 17.659 57.984 20.975 1.000 35.495 287 THR A O 1
ATOM 2155 N N . LEU A 1 288 ? 16.714 58.301 23.001 1.000 35.489 288 LEU A N 1
ATOM 2156 C CA . LEU A 1 288 ? 17.676 59.313 23.419 1.000 35.227 288 LEU A CA 1
ATOM 2157 C C . LEU A 1 288 ? 19.020 58.684 23.789 1.000 34.858 288 LEU A C 1
ATOM 2158 O O . LEU A 1 288 ? 20.012 59.401 23.901 1.000 35.088 288 LEU A O 1
ATOM 2163 N N . THR A 1 289 ? 19.060 57.356 23.975 1.000 34.505 289 THR A N 1
ATOM 2164 C CA . THR A 1 289 ? 20.309 56.653 24.240 1.000 34.243 289 THR A CA 1
ATOM 2165 C C . THR A 1 289 ? 21.009 56.255 22.940 1.000 34.041 289 THR A C 1
ATOM 2166 O O . THR A 1 289 ? 22.068 55.636 22.990 1.000 33.821 289 THR A O 1
ATOM 2170 N N . THR A 1 290 ? 20.412 56.601 21.788 1.000 34.240 290 THR A N 1
ATOM 2171 C CA . THR A 1 290 ? 20.965 56.301 20.472 1.000 34.399 290 THR A CA 1
ATOM 2172 C C . THR A 1 290 ? 20.512 54.916 20.010 1.000 34.018 290 THR A C 1
ATOM 2173 O O . THR A 1 290 ? 20.802 54.520 18.883 1.000 34.236 290 THR A O 1
ATOM 2177 N N . TRP A 1 291 ? 19.799 54.182 20.876 1.000 33.383 291 TRP A N 1
ATOM 2178 C CA . TRP A 1 291 ? 19.358 52.833 20.559 1.000 32.809 291 TRP A CA 1
ATOM 2179 C C . TRP A 1 291 ? 18.225 52.880 19.543 1.000 32.580 291 TRP A C 1
ATOM 2180 O O . TRP A 1 291 ? 17.534 53.889 19.423 1.000 32.692 291 TRP A O 1
ATOM 2191 N N . GLU A 1 292 ? 18.032 51.757 18.845 1.000 32.246 292 GLU A N 1
ATOM 2192 C CA . GLU A 1 292 ? 16.880 51.573 17.980 1.000 32.112 292 GLU A CA 1
ATOM 2193 C C . GLU A 1 292 ? 15.627 51.392 18.834 1.000 31.335 292 GLU A C 1
ATOM 2194 O O . GLU A 1 292 ? 15.634 50.636 19.804 1.000 31.098 292 GLU A O 1
ATOM 2200 N N . TYR A 1 293 ? 14.564 52.110 18.455 1.000 30.554 293 TYR A N 1
ATOM 2201 C CA . TYR A 1 293 ? 13.224 51.879 18.971 1.000 30.065 293 TYR A CA 1
ATOM 2202 C C . TYR A 1 293 ? 12.771 50.475 18.580 1.000 29.945 293 TYR A C 1
ATOM 2203 O O . TYR A 1 293 ? 12.667 50.168 17.394 1.000 29.589 293 TYR A O 1
ATOM 2212 N N . TYR A 1 294 ? 12.504 49.631 19.585 1.000 29.926 294 TYR A N 1
ATOM 2213 C CA . TYR A 1 294 ? 12.077 48.260 19.349 1.000 29.864 294 TYR A CA 1
ATOM 2214 C C . TYR A 1 294 ? 11.207 47.806 20.519 1.000 29.480 294 TYR A C 1
ATOM 2215 O O . TYR A 1 294 ? 11.693 47.160 21.446 1.000 29.575 294 TYR A O 1
ATOM 2224 N N . PRO A 1 295 ? 9.897 48.148 20.519 1.000 29.180 295 PRO A N 1
ATOM 2225 C CA . PRO A 1 295 ? 8.981 47.749 21.593 1.000 29.117 295 PRO A CA 1
ATOM 2226 C C . PRO A 1 295 ? 8.949 46.264 21.962 1.000 28.910 295 PRO A C 1
ATOM 2227 O O . PRO A 1 295 ? 8.647 45.925 23.105 1.000 29.177 295 PRO A O 1
ATOM 2231 N N . THR A 1 296 ? 9.267 45.388 20.999 1.000 28.310 296 THR A N 1
ATOM 2232 C CA . THR A 1 296 ? 8.997 43.963 21.124 1.000 27.778 296 THR A CA 1
ATOM 2233 C C . THR A 1 296 ? 10.224 43.187 21.607 1.000 27.250 296 THR A C 1
ATOM 2234 O O . THR A 1 296 ? 10.228 41.958 21.552 1.000 27.255 296 THR A O 1
ATOM 2238 N N . ALA A 1 297 ? 11.255 43.896 22.085 1.000 26.611 297 ALA A N 1
ATOM 2239 C CA . ALA A 1 297 ? 12.506 43.268 22.482 1.000 26.194 297 ALA A CA 1
ATOM 2240 C C . ALA A 1 297 ? 12.282 42.292 23.636 1.000 25.811 297 ALA A C 1
ATOM 2241 O O . ALA A 1 297 ? 12.851 41.202 23.643 1.000 25.971 297 ALA A O 1
ATOM 2243 N N . VAL A 1 298 ? 11.449 42.695 24.603 1.000 25.324 298 VAL A N 1
ATOM 2244 C CA . VAL A 1 298 ? 11.292 41.964 25.852 1.000 24.986 298 VAL A CA 1
ATOM 2245 C C . VAL A 1 298 ? 10.669 40.591 25.585 1.000 25.024 298 VAL A C 1
ATOM 2246 O O . VAL A 1 298 ? 10.871 39.664 26.367 1.000 24.839 298 VAL A O 1
ATOM 2250 N N . GLY A 1 299 ? 9.923 40.463 24.479 1.000 24.941 299 GLY A N 1
ATOM 2251 C CA . GLY A 1 299 ? 9.389 39.179 24.053 1.000 24.942 299 GLY A CA 1
ATOM 2252 C C . GLY A 1 299 ? 10.495 38.169 23.756 1.000 24.959 299 GLY A C 1
ATOM 2253 O O . GLY A 1 299 ? 10.471 37.050 24.263 1.000 24.865 299 GLY A O 1
ATOM 2254 N N . GLU A 1 300 ? 11.460 38.587 22.928 1.000 25.040 300 GLU A N 1
ATOM 2255 C CA . GLU A 1 300 ? 12.596 37.755 22.563 1.000 25.027 300 GLU A CA 1
ATOM 2256 C C . GLU A 1 300 ? 13.511 37.526 23.763 1.000 24.623 300 GLU A C 1
ATOM 2257 O O . GLU A 1 300 ? 14.133 36.471 23.868 1.000 24.816 300 GLU A O 1
ATOM 2263 N N . ALA A 1 301 ? 13.605 38.526 24.648 1.000 24.375 301 ALA A N 1
ATOM 2264 C CA . ALA A 1 301 ? 14.468 38.450 25.817 1.000 24.159 301 ALA A CA 1
ATOM 2265 C C . ALA A 1 301 ? 13.953 37.385 26.782 1.000 24.108 301 ALA A C 1
ATOM 2266 O O . ALA A 1 301 ? 14.725 36.567 27.279 1.000 24.221 301 ALA A O 1
ATOM 2268 N N . LEU A 1 302 ? 12.642 37.420 27.043 1.000 24.134 302 LEU A N 1
ATOM 2269 C CA . LEU A 1 302 ? 11.976 36.443 27.890 1.000 24.238 302 LEU A CA 1
ATOM 2270 C C . LEU A 1 302 ? 12.173 35.030 27.343 1.000 24.437 302 LEU A C 1
ATOM 2271 O O . LEU A 1 302 ? 12.434 34.103 28.108 1.000 24.517 302 LEU A O 1
ATOM 2276 N N . ARG A 1 303 ? 12.054 34.882 26.018 1.000 24.470 303 ARG A N 1
ATOM 2277 C CA . ARG A 1 303 ? 12.023 33.574 25.381 1.000 24.596 303 ARG A CA 1
ATOM 2278 C C . ARG A 1 303 ? 13.411 32.936 25.385 1.000 24.462 303 ARG A C 1
ATOM 2279 O O . ARG A 1 303 ? 13.539 31.748 25.675 1.000 24.267 303 ARG A O 1
ATOM 2287 N N . HIS A 1 304 ? 14.441 33.724 25.056 1.000 24.496 304 HIS A N 1
ATOM 2288 C CA . HIS A 1 304 ? 15.805 33.220 25.035 1.000 24.487 304 HIS A CA 1
ATOM 2289 C C . HIS A 1 304 ? 16.256 32.860 26.450 1.000 24.295 304 HIS A C 1
ATOM 2290 O O . HIS A 1 304 ? 16.937 31.854 26.640 1.000 23.980 304 HIS A O 1
ATOM 2297 N N . THR A 1 305 ? 15.876 33.684 27.437 1.000 24.200 305 THR A N 1
ATOM 2298 C CA . THR A 1 305 ? 16.214 33.424 28.828 1.000 24.208 305 THR A CA 1
ATOM 2299 C C . THR A 1 305 ? 15.582 32.108 29.283 1.000 24.312 305 THR A C 1
ATOM 2300 O O . THR A 1 305 ? 16.268 31.270 29.865 1.000 24.296 305 THR A O 1
ATOM 2304 N N . ALA A 1 306 ? 14.280 31.935 29.015 1.000 24.300 306 ALA A N 1
ATOM 2305 C CA . ALA A 1 306 ? 13.560 30.730 29.405 1.000 24.334 306 ALA A CA 1
ATOM 2306 C C . ALA A 1 306 ? 14.240 29.493 28.823 1.000 24.255 306 ALA A C 1
ATOM 2307 O O . ALA A 1 306 ? 14.414 28.494 29.519 1.000 24.241 306 ALA A O 1
ATOM 2309 N N . ALA A 1 307 ? 14.609 29.578 27.539 1.000 24.164 307 ALA A N 1
ATOM 2310 C CA . ALA A 1 307 ? 15.252 28.483 26.831 1.000 24.126 307 ALA A CA 1
ATOM 2311 C C . ALA A 1 307 ? 16.547 28.067 27.530 1.000 24.040 307 ALA A C 1
ATOM 2312 O O . ALA A 1 307 ? 16.855 26.879 27.585 1.000 24.317 307 ALA A O 1
ATOM 2314 N N . VAL A 1 308 ? 17.293 29.042 28.068 1.000 23.823 308 VAL A N 1
ATOM 2315 C CA . VAL A 1 308 ? 18.604 28.776 28.642 1.000 23.669 308 VAL A CA 1
ATOM 2316 C C . VAL A 1 308 ? 18.474 28.376 30.114 1.000 23.547 308 VAL A C 1
ATOM 2317 O O . VAL A 1 308 ? 19.174 27.468 30.558 1.000 23.382 308 VAL A O 1
ATOM 2321 N N . VAL A 1 309 ? 17.586 29.042 30.867 1.000 23.489 309 VAL A N 1
ATOM 2322 C CA . VAL A 1 309 ? 17.584 28.931 32.320 1.000 23.505 309 VAL A CA 1
ATOM 2323 C C . VAL A 1 309 ? 16.726 27.746 32.772 1.000 23.507 309 VAL A C 1
ATOM 2324 O O . VAL A 1 309 ? 16.715 27.413 33.955 1.000 23.419 309 VAL A O 1
ATOM 2328 N N . GLY A 1 310 ? 16.013 27.107 31.836 1.000 23.722 310 GLY A N 1
ATOM 2329 C CA . GLY A 1 310 ? 15.139 25.994 32.172 1.000 23.843 310 GLY A CA 1
ATOM 2330 C C . GLY A 1 310 ? 13.845 26.471 32.829 1.000 24.010 310 GLY A C 1
ATOM 2331 O O . GLY A 1 310 ? 13.145 27.314 32.272 1.000 23.954 310 GLY A O 1
ATOM 2332 N N . ASP A 1 311 ? 13.555 25.940 34.026 1.000 24.229 311 ASP A N 1
ATOM 2333 C CA . ASP A 1 311 ? 12.265 26.126 34.675 1.000 24.392 311 ASP A CA 1
ATOM 2334 C C . ASP A 1 311 ? 12.327 27.199 35.764 1.000 24.034 311 ASP A C 1
ATOM 2335 O O . ASP A 1 311 ? 11.378 27.329 36.535 1.000 24.128 311 ASP A O 1
ATOM 2340 N N . VAL A 1 312 ? 13.424 27.966 35.834 1.000 23.585 312 VAL A N 1
ATOM 2341 C CA . VAL A 1 312 ? 13.522 29.060 36.791 1.000 23.234 312 VAL A CA 1
ATOM 2342 C C . VAL A 1 312 ? 12.505 30.136 36.411 1.000 22.889 312 VAL A C 1
ATOM 2343 O O . VAL A 1 312 ? 12.389 30.493 35.240 1.000 22.624 312 VAL A O 1
ATOM 2347 N N . PRO A 1 313 ? 11.733 30.682 37.383 1.000 22.655 313 PRO A N 1
ATOM 2348 C CA . PRO A 1 313 ? 10.770 31.750 37.103 1.000 22.672 313 PRO A CA 1
ATOM 2349 C C . PRO A 1 313 ? 11.410 33.028 36.562 1.000 22.490 313 PRO A C 1
ATOM 2350 O O . PRO A 1 313 ? 12.478 33.431 37.020 1.000 22.621 313 PRO A O 1
ATOM 2354 N N . LEU A 1 314 ? 10.728 33.659 35.597 1.000 22.203 314 LEU A N 1
ATOM 2355 C CA . LEU A 1 314 ? 11.187 34.890 34.971 1.000 22.025 314 LEU A CA 1
ATOM 2356 C C . LEU A 1 314 ? 10.471 36.085 35.597 1.000 21.693 314 LEU A C 1
ATOM 2357 O O . LEU A 1 314 ? 9.267 36.032 35.839 1.000 21.613 314 LEU A O 1
ATOM 2362 N N . ILE A 1 315 ? 11.227 37.160 35.852 1.000 21.412 315 ILE A N 1
ATOM 2363 C CA . ILE A 1 315 ? 10.660 38.453 36.204 1.000 21.176 315 ILE A CA 1
ATOM 2364 C C . ILE A 1 315 ? 11.314 39.502 35.310 1.000 21.184 315 ILE A C 1
ATOM 2365 O O . ILE A 1 315 ? 12.537 39.600 35.276 1.000 21.268 315 ILE A O 1
ATOM 2370 N N . VAL A 1 316 ? 10.505 40.282 34.582 1.000 21.063 316 VAL A N 1
ATOM 2371 C CA . VAL A 1 316 ? 11.035 41.445 33.888 1.000 20.944 316 VAL A CA 1
ATOM 2372 C C . VAL A 1 316 ? 11.265 42.529 34.936 1.000 20.787 316 VAL A C 1
ATOM 2373 O O . VAL A 1 316 ? 10.312 43.095 35.467 1.000 20.744 316 VAL A O 1
ATOM 2377 N N . THR A 1 317 ? 12.543 42.790 35.231 1.000 20.711 317 THR A N 1
ATOM 2378 C CA . THR A 1 317 ? 12.932 43.696 36.299 1.000 20.600 317 THR A CA 1
ATOM 2379 C C . THR A 1 317 ? 13.259 45.077 35.736 1.000 20.525 317 THR A C 1
ATOM 2380 O O . THR A 1 317 ? 13.316 46.044 36.494 1.000 20.419 317 THR A O 1
ATOM 2384 N N . GLU A 1 318 ? 13.480 45.160 34.416 1.000 20.553 318 GLU A N 1
ATOM 2385 C CA . GLU A 1 318 ? 13.678 46.434 33.741 1.000 20.667 318 GLU A CA 1
ATOM 2386 C C . GLU A 1 318 ? 13.129 46.362 32.318 1.000 20.870 318 GLU A C 1
ATOM 2387 O O . GLU A 1 318 ? 13.405 45.414 31.587 1.000 20.775 318 GLU A O 1
ATOM 2393 N N . ASN A 1 319 ? 12.358 47.388 31.942 1.000 21.089 319 ASN A N 1
ATOM 2394 C CA . ASN A 1 319 ? 11.854 47.545 30.587 1.000 21.313 319 ASN A CA 1
ATOM 2395 C C . ASN A 1 319 ? 11.344 48.977 30.425 1.000 21.576 319 ASN A C 1
ATOM 2396 O O . ASN A 1 319 ? 10.487 49.414 31.189 1.000 21.287 319 ASN A O 1
ATOM 2401 N N . GLY A 1 320 ? 11.883 49.710 29.442 1.000 22.025 320 GLY A N 1
ATOM 2402 C CA . GLY A 1 320 ? 11.500 51.100 29.250 1.000 22.486 320 GLY A CA 1
ATOM 2403 C C . GLY A 1 320 ? 12.139 51.736 28.019 1.000 22.964 320 GLY A C 1
ATOM 2404 O O . GLY A 1 320 ? 12.605 51.038 27.120 1.000 22.903 320 GLY A O 1
ATOM 2405 N N . ILE A 1 321 ? 12.141 53.075 28.001 1.000 23.585 321 ILE A N 1
ATOM 2406 C CA . ILE A 1 321 ? 12.606 53.844 26.856 1.000 24.081 321 ILE A CA 1
ATOM 2407 C C . ILE A 1 321 ? 12.998 55.248 27.314 1.000 24.381 321 ILE A C 1
ATOM 2408 O O . ILE A 1 321 ? 12.312 55.850 28.136 1.000 24.377 321 ILE A O 1
ATOM 2413 N N . ALA A 1 322 ? 14.107 55.754 26.759 1.000 24.862 322 ALA A N 1
ATOM 2414 C CA . ALA A 1 322 ? 14.529 57.130 26.965 1.000 25.239 322 ALA A CA 1
ATOM 2415 C C . ALA A 1 322 ? 13.940 58.006 25.862 1.000 25.544 322 ALA A C 1
ATOM 2416 O O . ALA A 1 322 ? 14.246 57.807 24.688 1.000 25.833 322 ALA A O 1
ATOM 2418 N N . THR A 1 323 ? 13.104 58.977 26.250 1.000 25.652 323 THR A N 1
ATOM 2419 C CA . THR A 1 323 ? 12.414 59.822 25.288 1.000 25.736 323 THR A CA 1
ATOM 2420 C C . THR A 1 323 ? 11.802 61.030 25.993 1.000 25.899 323 THR A C 1
ATOM 2421 O O . THR A 1 323 ? 11.522 60.981 27.190 1.000 25.675 323 THR A O 1
ATOM 2425 N N . ALA A 1 324 ? 11.594 62.104 25.220 1.000 26.177 324 ALA A N 1
ATOM 2426 C CA . ALA A 1 324 ? 10.914 63.302 25.688 1.000 26.452 324 ALA A CA 1
ATOM 2427 C C . ALA A 1 324 ? 9.441 63.267 25.283 1.000 26.692 324 ALA A C 1
ATOM 2428 O O . ALA A 1 324 ? 8.680 64.165 25.639 1.000 26.720 324 ALA A O 1
ATOM 2430 N N . ASP A 1 325 ? 9.056 62.221 24.541 1.000 26.905 325 ASP A N 1
ATOM 2431 C CA . ASP A 1 325 ? 7.720 62.079 23.989 1.000 27.212 325 ASP A CA 1
ATOM 2432 C C . ASP A 1 325 ? 7.027 60.930 24.719 1.000 27.085 325 ASP A C 1
ATOM 2433 O O . ASP A 1 325 ? 7.239 59.767 24.381 1.000 27.131 325 ASP A O 1
ATOM 2438 N N . ASP A 1 326 ? 6.204 61.267 25.722 1.000 26.835 326 ASP A N 1
ATOM 2439 C CA . ASP A 1 326 ? 5.579 60.264 26.570 1.000 26.699 326 ASP A CA 1
ATOM 2440 C C . ASP A 1 326 ? 4.535 59.477 25.780 1.000 26.481 326 ASP A C 1
ATOM 2441 O O . ASP A 1 326 ? 4.177 58.369 26.172 1.000 26.055 326 ASP A O 1
ATOM 2446 N N . SER A 1 327 ? 4.046 60.054 24.675 1.000 26.593 327 SER A N 1
ATOM 2447 C CA . SER A 1 327 ? 3.134 59.352 23.786 1.000 26.648 327 SER A CA 1
ATOM 2448 C C . SER A 1 327 ? 3.856 58.180 23.125 1.000 26.368 327 SER A C 1
ATOM 2449 O O . SER A 1 327 ? 3.255 57.134 22.889 1.000 26.341 327 SER A O 1
ATOM 2452 N N . ARG A 1 328 ? 5.150 58.366 22.833 1.000 26.318 328 ARG A N 1
ATOM 2453 C CA . ARG A 1 328 ? 5.957 57.320 22.229 1.000 26.328 328 ARG A CA 1
ATOM 2454 C C . ARG A 1 328 ? 6.363 56.302 23.293 1.000 26.349 328 ARG A C 1
ATOM 2455 O O . ARG A 1 328 ? 6.576 55.134 22.974 1.000 26.515 328 ARG A O 1
ATOM 2463 N N . ARG A 1 329 ? 6.471 56.751 24.551 1.000 26.252 329 ARG A N 1
ATOM 2464 C CA . ARG A 1 329 ? 6.678 55.840 25.666 1.000 26.171 329 ARG A CA 1
ATOM 2465 C C . ARG A 1 329 ? 5.476 54.904 25.786 1.000 26.497 329 ARG A C 1
ATOM 2466 O O . ARG A 1 329 ? 5.648 53.720 26.065 1.000 26.635 329 ARG A O 1
ATOM 2474 N N . VAL A 1 330 ? 4.265 55.436 25.568 1.000 26.751 330 VAL A N 1
ATOM 2475 C CA . VAL A 1 330 ? 3.052 54.636 25.646 1.000 26.983 330 VAL A CA 1
ATOM 2476 C C . VAL A 1 330 ? 3.071 53.561 24.557 1.000 27.116 330 VAL A C 1
ATOM 2477 O O . VAL A 1 330 ? 2.692 52.422 24.821 1.000 27.633 330 VAL A O 1
ATOM 2481 N N . ASP A 1 331 ? 3.513 53.920 23.343 1.000 26.953 331 ASP A N 1
ATOM 2482 C CA . ASP A 1 331 ? 3.510 52.988 22.224 1.000 26.949 331 ASP A CA 1
ATOM 2483 C C . ASP A 1 331 ? 4.565 51.902 22.438 1.000 27.006 331 ASP A C 1
ATOM 2484 O O . ASP A 1 331 ? 4.359 50.760 22.032 1.000 27.247 331 ASP A O 1
ATOM 2489 N N . TYR A 1 332 ? 5.695 52.267 23.060 1.000 26.784 332 TYR A N 1
ATOM 2490 C CA . TYR A 1 332 ? 6.740 51.310 23.393 1.000 26.480 332 TYR A CA 1
ATOM 2491 C C . TYR A 1 332 ? 6.178 50.232 24.318 1.000 26.372 332 TYR A C 1
ATOM 2492 O O . TYR A 1 332 ? 6.359 49.042 24.069 1.000 26.291 332 TYR A O 1
ATOM 2501 N N . TYR A 1 333 ? 5.513 50.668 25.394 1.000 26.391 333 TYR A N 1
ATOM 2502 C CA . TYR A 1 333 ? 5.027 49.766 26.427 1.000 26.529 333 TYR A CA 1
ATOM 2503 C C . TYR A 1 333 ? 3.882 48.910 25.893 1.000 27.062 333 TYR A C 1
ATOM 2504 O O . TYR A 1 333 ? 3.744 47.757 26.295 1.000 27.130 333 TYR A O 1
ATOM 2513 N N . ALA A 1 334 ? 3.065 49.477 24.997 1.000 27.525 334 ALA A N 1
ATOM 2514 C CA . ALA A 1 334 ? 1.970 48.742 24.383 1.000 27.689 334 ALA A CA 1
ATOM 2515 C C . ALA A 1 334 ? 2.517 47.531 23.631 1.000 27.833 334 ALA A C 1
ATOM 2516 O O . ALA A 1 334 ? 2.007 46.423 23.782 1.000 27.979 334 ALA A O 1
ATOM 2518 N N . GLY A 1 335 ? 3.558 47.762 22.822 1.000 27.861 335 GLY A N 1
ATOM 2519 C CA . GLY A 1 335 ? 4.249 46.691 22.123 1.000 27.929 335 GLY A CA 1
ATOM 2520 C C . GLY A 1 335 ? 4.874 45.688 23.091 1.000 27.922 335 GLY A C 1
ATOM 2521 O O . GLY A 1 335 ? 4.800 44.482 22.869 1.000 28.033 335 GLY A O 1
ATOM 2522 N N . ALA A 1 336 ? 5.480 46.205 24.167 1.000 28.014 336 ALA A N 1
ATOM 2523 C CA . ALA A 1 336 ? 6.173 45.382 25.147 1.000 28.006 336 ALA A CA 1
ATOM 2524 C C . ALA A 1 336 ? 5.189 44.488 25.901 1.000 27.951 336 ALA A C 1
ATOM 2525 O O . ALA A 1 336 ? 5.419 43.287 26.026 1.000 27.904 336 ALA A O 1
ATOM 2527 N N . LEU A 1 337 ? 4.099 45.081 26.404 1.000 27.945 337 LEU A N 1
ATOM 2528 C CA . LEU A 1 337 ? 3.112 44.356 27.194 1.000 27.967 337 LEU A CA 1
ATOM 2529 C C . LEU A 1 337 ? 2.425 43.279 26.353 1.000 27.677 337 LEU A C 1
ATOM 2530 O O . LEU A 1 337 ? 2.020 42.250 26.889 1.000 27.766 337 LEU A O 1
ATOM 2535 N N . ASP A 1 338 ? 2.305 43.517 25.041 1.000 27.441 338 ASP A N 1
ATOM 2536 C CA . ASP A 1 338 ? 1.777 42.529 24.113 1.000 27.252 338 ASP A CA 1
ATOM 2537 C C . ASP A 1 338 ? 2.663 41.284 24.115 1.000 27.292 338 ASP A C 1
ATOM 2538 O O . ASP A 1 338 ? 2.162 40.164 24.043 1.000 27.398 338 ASP A O 1
ATOM 2543 N N . GLU A 1 339 ? 3.983 41.495 24.189 1.000 27.258 339 GLU A N 1
ATOM 2544 C CA . GLU A 1 339 ? 4.950 40.412 24.106 1.000 27.221 339 GLU A CA 1
ATOM 2545 C C . GLU A 1 339 ? 4.988 39.629 25.418 1.000 27.320 339 GLU A C 1
ATOM 2546 O O . GLU A 1 339 ? 5.104 38.406 25.393 1.000 27.227 339 GLU A O 1
ATOM 2552 N N . VAL A 1 340 ? 4.898 40.332 26.556 1.000 27.537 340 VAL A N 1
ATOM 2553 C CA . VAL A 1 340 ? 4.798 39.671 27.849 1.000 27.606 340 VAL A CA 1
ATOM 2554 C C . VAL A 1 340 ? 3.527 38.824 27.854 1.000 27.944 340 VAL A C 1
ATOM 2555 O O . VAL A 1 340 ? 3.549 37.674 28.288 1.000 28.149 340 VAL A O 1
ATOM 2559 N N . ALA A 1 341 ? 2.428 39.411 27.364 1.000 28.172 341 ALA A N 1
ATOM 2560 C CA . ALA A 1 341 ? 1.149 38.724 27.267 1.000 28.227 341 ALA A CA 1
ATOM 2561 C C . ALA A 1 341 ? 1.288 37.464 26.415 1.000 28.036 341 ALA A C 1
ATOM 2562 O O . ALA A 1 341 ? 0.817 36.397 26.804 1.000 27.939 341 ALA A O 1
ATOM 2564 N N . SER A 1 342 ? 1.936 37.608 25.252 1.000 27.852 342 SER A N 1
ATOM 2565 C CA . SER A 1 342 ? 2.141 36.502 24.329 1.000 27.827 342 SER A CA 1
ATOM 2566 C C . SER A 1 342 ? 2.945 35.387 24.996 1.000 27.697 342 SER A C 1
ATOM 2567 O O . SER A 1 342 ? 2.629 34.210 24.827 1.000 27.831 342 SER A O 1
ATOM 2570 N N . ALA A 1 343 ? 3.980 35.773 25.752 1.000 27.509 343 ALA A N 1
ATOM 2571 C CA . ALA A 1 343 ? 4.877 34.822 26.392 1.000 27.469 343 ALA A CA 1
ATOM 2572 C C . ALA A 1 343 ? 4.151 34.051 27.494 1.000 27.513 343 ALA A C 1
ATOM 2573 O O . ALA A 1 343 ? 4.403 32.862 27.676 1.000 27.459 343 ALA A O 1
ATOM 2575 N N . LEU A 1 344 ? 3.254 34.729 28.222 1.000 27.479 344 LEU A N 1
ATOM 2576 C CA . LEU A 1 344 ? 2.467 34.085 29.266 1.000 27.655 344 LEU A CA 1
ATOM 2577 C C . LEU A 1 344 ? 1.483 33.092 28.650 1.000 27.509 344 LEU A C 1
ATOM 2578 O O . LEU A 1 344 ? 1.258 32.022 29.211 1.000 27.324 344 LEU A O 1
ATOM 2583 N N . ALA A 1 345 ? 0.910 33.451 27.495 1.000 27.730 345 ALA A N 1
ATOM 2584 C CA . ALA A 1 345 ? -0.050 32.600 26.808 1.000 27.834 345 ALA A CA 1
ATOM 2585 C C . ALA A 1 345 ? 0.655 31.392 26.192 1.000 27.878 345 ALA A C 1
ATOM 2586 O O . ALA A 1 345 ? 0.049 30.332 26.049 1.000 27.859 345 ALA A O 1
ATOM 2588 N N . ASP A 1 346 ? 1.934 31.564 25.831 1.000 27.780 346 ASP A N 1
ATOM 2589 C CA . ASP A 1 346 ? 2.739 30.483 25.284 1.000 27.645 346 ASP A CA 1
ATOM 2590 C C . ASP A 1 346 ? 3.283 29.602 26.410 1.000 27.313 346 ASP A C 1
ATOM 2591 O O . ASP A 1 346 ? 3.895 28.572 26.137 1.000 27.418 346 ASP A O 1
ATOM 2596 N N . GLY A 1 347 ? 3.072 30.016 27.667 1.000 27.034 347 GLY A N 1
ATOM 2597 C CA . GLY A 1 347 ? 3.232 29.133 28.812 1.000 26.709 347 GLY A CA 1
ATOM 2598 C C . GLY A 1 347 ? 4.555 29.321 29.554 1.000 26.441 347 GLY A C 1
ATOM 2599 O O . GLY A 1 347 ? 4.928 28.472 30.361 1.000 26.305 347 GLY A O 1
ATOM 2600 N N . LEU A 1 348 ? 5.257 30.430 29.281 1.000 26.335 348 LEU A N 1
ATOM 2601 C CA . LEU A 1 348 ? 6.448 30.792 30.036 1.000 25.979 348 LEU A CA 1
ATOM 2602 C C . LEU A 1 348 ? 6.046 31.182 31.456 1.000 25.440 348 LEU A C 1
ATOM 2603 O O . LEU A 1 348 ? 5.027 31.840 31.658 1.000 25.448 348 LEU A O 1
ATOM 2608 N N . ASP A 1 349 ? 6.871 30.776 32.427 1.000 24.884 349 ASP A N 1
ATOM 2609 C CA . ASP A 1 349 ? 6.611 31.041 33.832 1.000 24.421 349 ASP A CA 1
ATOM 2610 C C . ASP A 1 349 ? 7.176 32.418 34.179 1.000 24.256 349 ASP A C 1
ATOM 2611 O O . ASP A 1 349 ? 8.318 32.536 34.621 1.000 24.315 349 ASP A O 1
ATOM 2616 N N . ILE A 1 350 ? 6.351 33.448 33.956 1.000 24.014 350 ILE A N 1
ATOM 2617 C CA . ILE A 1 350 ? 6.694 34.837 34.219 1.000 23.766 350 ILE A CA 1
ATOM 2618 C C . ILE A 1 350 ? 5.889 35.296 35.432 1.000 23.599 350 ILE A C 1
ATOM 2619 O O . ILE A 1 350 ? 4.662 35.228 35.407 1.000 23.656 350 ILE A O 1
ATOM 2624 N N . ARG A 1 351 ? 6.577 35.762 36.486 1.000 23.400 351 ARG A N 1
ATOM 2625 C CA . ARG A 1 351 ? 5.931 36.032 37.764 1.000 23.298 351 ARG A CA 1
ATOM 2626 C C . ARG A 1 351 ? 5.882 37.531 38.067 1.000 23.213 351 ARG A C 1
ATOM 2627 O O . ARG A 1 351 ? 5.484 37.910 39.167 1.000 23.319 351 ARG A O 1
ATOM 2635 N N . GLY A 1 352 ? 6.280 38.390 37.115 1.000 23.040 352 GLY A N 1
ATOM 2636 C CA . GLY A 1 352 ? 6.299 39.819 37.388 1.000 22.809 352 GLY A CA 1
ATOM 2637 C C . GLY A 1 352 ? 6.699 40.681 36.193 1.000 22.680 352 GLY A C 1
ATOM 2638 O O . GLY A 1 352 ? 7.225 40.179 35.201 1.000 22.436 352 GLY A O 1
ATOM 2639 N N . TYR A 1 353 ? 6.440 41.991 36.324 1.000 22.756 353 TYR A N 1
ATOM 2640 C CA . TYR A 1 353 ? 6.831 42.986 35.338 1.000 22.769 353 TYR A CA 1
ATOM 2641 C C . TYR A 1 353 ? 7.096 44.315 36.040 1.000 22.723 353 TYR A C 1
ATOM 2642 O O . TYR A 1 353 ? 6.210 44.860 36.694 1.000 22.720 353 TYR A O 1
ATOM 2651 N N . LEU A 1 354 ? 8.319 44.833 35.872 1.000 22.609 354 LEU A N 1
ATOM 2652 C CA . LEU A 1 354 ? 8.740 46.076 36.497 1.000 22.532 354 LEU A CA 1
ATOM 2653 C C . LEU A 1 354 ? 9.390 46.965 35.440 1.000 22.246 354 LEU A C 1
ATOM 2654 O O . LEU A 1 354 ? 10.377 46.574 34.822 1.000 22.339 354 LEU A O 1
ATOM 2659 N N . ALA A 1 355 ? 8.815 48.157 35.237 1.000 21.935 355 ALA A N 1
ATOM 2660 C CA . ALA A 1 355 ? 9.290 49.088 34.228 1.000 21.666 355 ALA A CA 1
ATOM 2661 C C . ALA A 1 355 ? 10.514 49.842 34.742 1.000 21.353 355 ALA A C 1
ATOM 2662 O O . ALA A 1 355 ? 10.629 50.105 35.937 1.000 21.017 355 ALA A O 1
ATOM 2664 N N . TRP A 1 356 ? 11.421 50.184 33.820 1.000 21.158 356 TRP A N 1
ATOM 2665 C CA . TRP A 1 356 ? 12.479 51.143 34.089 1.000 21.068 356 TRP A CA 1
ATOM 2666 C C . TRP A 1 356 ? 12.116 52.457 33.400 1.000 20.797 356 TRP A C 1
ATOM 2667 O O . TRP A 1 356 ? 11.978 52.476 32.181 1.000 20.642 356 TRP A O 1
ATOM 2678 N N . SER A 1 357 ? 11.955 53.556 34.151 1.000 20.613 357 SER A N 1
ATOM 2679 C CA . SER A 1 357 ? 12.138 53.635 35.592 1.000 20.497 357 SER A CA 1
ATOM 2680 C C . SER A 1 357 ? 10.952 54.367 36.212 1.000 20.465 357 SER A C 1
ATOM 2681 O O . SER A 1 357 ? 10.189 55.027 35.509 1.000 20.347 357 SER A O 1
ATOM 2684 N N . ALA A 1 358 ? 10.814 54.246 37.537 1.000 20.525 358 ALA A N 1
ATOM 2685 C CA . ALA A 1 358 ? 9.805 54.986 38.277 1.000 20.645 358 ALA A CA 1
ATOM 2686 C C . ALA A 1 358 ? 10.016 56.483 38.072 1.000 20.762 358 ALA A C 1
ATOM 2687 O O . ALA A 1 358 ? 9.065 57.211 37.799 1.000 20.769 358 ALA A O 1
ATOM 2689 N N . LEU A 1 359 ? 11.278 56.917 38.187 1.000 20.986 359 LEU A N 1
ATOM 2690 C CA . LEU A 1 359 ? 11.640 58.323 38.125 1.000 21.114 359 LEU A CA 1
ATOM 2691 C C . LEU A 1 359 ? 12.602 58.557 36.963 1.000 21.228 359 LEU A C 1
ATOM 2692 O O . LEU A 1 359 ? 13.321 57.647 36.556 1.000 21.347 359 LEU A O 1
ATOM 2697 N N . ASP A 1 360 ? 12.609 59.791 36.444 1.000 21.263 360 ASP A N 1
ATOM 2698 C CA . ASP A 1 360 ? 13.769 60.311 35.737 1.000 21.277 360 ASP A CA 1
ATOM 2699 C C . ASP A 1 360 ? 14.957 60.221 36.690 1.000 21.059 360 ASP A C 1
ATOM 2700 O O . ASP A 1 360 ? 14.812 60.500 37.879 1.000 21.135 360 ASP A O 1
ATOM 2705 N N . ASN A 1 361 ? 16.125 59.829 36.172 1.000 20.704 361 ASN A N 1
ATOM 2706 C CA . ASN A 1 361 ? 17.252 59.518 37.035 1.000 20.528 361 ASN A CA 1
ATOM 2707 C C . ASN A 1 361 ? 18.567 59.799 36.309 1.000 20.388 361 ASN A C 1
ATOM 2708 O O . ASN A 1 361 ? 18.574 60.128 35.125 1.000 20.245 361 ASN A O 1
ATOM 2713 N N . TYR A 1 362 ? 19.674 59.679 37.054 1.000 20.346 362 TYR A N 1
ATOM 2714 C CA . TYR A 1 362 ? 21.014 59.859 36.516 1.000 20.381 362 TYR A CA 1
ATOM 2715 C C . TYR A 1 362 ? 21.361 58.660 35.639 1.000 20.464 362 TYR A C 1
ATOM 2716 O O . TYR A 1 362 ? 21.554 57.556 36.146 1.000 20.381 362 TYR A O 1
ATOM 2725 N N . GLU A 1 363 ? 21.437 58.894 34.322 1.000 20.596 363 GLU A N 1
ATOM 2726 C CA . GLU A 1 363 ? 21.764 57.853 33.361 1.000 20.831 363 GLU A CA 1
ATOM 2727 C C . GLU A 1 363 ? 23.283 57.781 33.207 1.000 20.742 363 GLU A C 1
ATOM 2728 O O . GLU A 1 363 ? 23.825 58.100 32.151 1.000 20.897 363 GLU A O 1
ATOM 2734 N N . TRP A 1 364 ? 23.954 57.371 34.291 1.000 20.568 364 TRP A N 1
ATOM 2735 C CA . TRP A 1 364 ? 25.383 57.095 34.297 1.000 20.432 364 TRP A CA 1
ATOM 2736 C C . TRP A 1 364 ? 26.143 58.106 33.443 1.000 20.558 364 TRP A C 1
ATOM 2737 O O . TRP A 1 364 ? 26.848 57.733 32.507 1.000 20.305 364 TRP A O 1
ATOM 2748 N N . GLY A 1 365 ? 25.978 59.390 33.780 1.000 20.880 365 GLY A N 1
ATOM 2749 C CA . GLY A 1 365 ? 26.766 60.453 33.182 1.000 21.196 365 GLY A CA 1
ATOM 2750 C C . GLY A 1 365 ? 25.920 61.593 32.622 1.000 21.617 365 GLY A C 1
ATOM 2751 O O . GLY A 1 365 ? 26.453 62.669 32.373 1.000 21.469 365 GLY A O 1
ATOM 2752 N N . THR A 1 366 ? 24.616 61.357 32.413 1.000 22.216 366 THR A N 1
ATOM 2753 C CA . THR A 1 366 ? 23.744 62.378 31.851 1.000 22.660 366 THR A CA 1
ATOM 2754 C C . THR A 1 366 ? 22.361 62.318 32.495 1.000 23.122 366 THR A C 1
ATOM 2755 O O . THR A 1 366 ? 21.884 61.246 32.862 1.000 23.089 366 THR A O 1
ATOM 2759 N N . TYR A 1 367 ? 21.734 63.497 32.613 1.000 23.807 367 TYR A N 1
ATOM 2760 C CA . TYR A 1 367 ? 20.365 63.634 33.088 1.000 24.269 367 TYR A CA 1
ATOM 2761 C C . TYR A 1 367 ? 19.412 63.817 31.908 1.000 24.609 367 TYR A C 1
ATOM 2762 O O . TYR A 1 367 ? 18.204 63.923 32.108 1.000 24.756 367 TYR A O 1
ATOM 2771 N N . LYS A 1 368 ? 19.958 63.836 30.683 1.000 25.074 368 LYS A N 1
ATOM 2772 C CA . LYS A 1 368 ? 19.182 64.141 29.491 1.000 25.636 368 LYS A CA 1
ATOM 2773 C C . LYS A 1 368 ? 18.300 62.957 29.095 1.000 25.501 368 LYS A C 1
ATOM 2774 O O . LYS A 1 368 ? 17.167 63.158 28.664 1.000 25.672 368 LYS A O 1
ATOM 2780 N N . ALA A 1 369 ? 18.834 61.733 29.208 1.000 25.321 369 ALA A N 1
ATOM 2781 C CA . ALA A 1 369 ? 18.104 60.539 28.809 1.000 24.962 369 ALA A CA 1
ATOM 2782 C C . ALA A 1 369 ? 17.072 60.191 29.879 1.000 24.650 369 ALA A C 1
ATOM 2783 O O . ALA A 1 369 ? 17.392 59.541 30.873 1.000 24.713 369 ALA A O 1
ATOM 2785 N N . THR A 1 370 ? 15.832 60.638 29.645 1.000 24.300 370 THR A N 1
ATOM 2786 C CA . THR A 1 370 ? 14.742 60.521 30.598 1.000 23.923 370 THR A CA 1
ATOM 2787 C C . THR A 1 370 ? 13.991 59.209 30.367 1.000 23.611 370 THR A C 1
ATOM 2788 O O . THR A 1 370 ? 13.297 59.066 29.364 1.000 23.454 370 THR A O 1
ATOM 2792 N N . PHE A 1 371 ? 14.129 58.270 31.316 1.000 23.270 371 PHE A N 1
ATOM 2793 C CA . PHE A 1 371 ? 13.502 56.957 31.234 1.000 22.989 371 PHE A CA 1
ATOM 2794 C C . PHE A 1 371 ? 12.236 56.893 32.088 1.000 22.915 371 PHE A C 1
ATOM 2795 O O . PHE A 1 371 ? 11.523 55.891 32.058 1.000 22.770 371 PHE A O 1
ATOM 2803 N N . GLY A 1 372 ? 11.959 57.966 32.839 1.000 22.985 372 GLY A N 1
ATOM 2804 C CA . GLY A 1 372 ? 11.031 57.910 33.957 1.000 22.990 372 GLY A CA 1
ATOM 2805 C C . GLY A 1 372 ? 9.565 57.867 33.529 1.000 22.934 372 GLY A C 1
ATOM 2806 O O . GLY A 1 372 ? 9.188 58.449 32.514 1.000 22.717 372 GLY A O 1
ATOM 2807 N N . LEU A 1 373 ? 8.755 57.162 34.329 1.000 23.102 373 LEU A N 1
ATOM 2808 C CA . LEU A 1 373 ? 7.306 57.272 34.278 1.000 23.369 373 LEU A CA 1
ATOM 2809 C C . LEU A 1 373 ? 6.882 58.555 34.990 1.000 23.590 373 LEU A C 1
ATOM 2810 O O . LEU A 1 373 ? 5.887 59.173 34.619 1.000 23.683 373 LEU A O 1
ATOM 2815 N N . ILE A 1 374 ? 7.653 58.937 36.018 1.000 23.821 374 ILE A N 1
ATOM 2816 C CA . ILE A 1 374 ? 7.417 60.147 36.789 1.000 23.999 374 ILE A CA 1
ATOM 2817 C C . ILE A 1 374 ? 8.547 61.130 36.489 1.000 24.160 374 ILE A C 1
ATOM 2818 O O . ILE A 1 374 ? 9.718 60.783 36.626 1.000 23.991 374 ILE A O 1
ATOM 2823 N N . ALA A 1 375 ? 8.186 62.354 36.084 1.000 24.377 375 ALA A N 1
ATOM 2824 C CA . ALA A 1 375 ? 9.168 63.376 35.756 1.000 24.564 375 ALA A CA 1
ATOM 2825 C C . ALA A 1 375 ? 9.735 63.978 37.038 1.000 24.804 375 ALA A C 1
ATOM 2826 O O . ALA A 1 375 ? 9.060 64.005 38.065 1.000 24.869 375 ALA A O 1
ATOM 2828 N N . ILE A 1 376 ? 10.981 64.462 36.956 1.000 25.170 376 ILE A N 1
ATOM 2829 C CA . ILE A 1 376 ? 11.650 65.089 38.085 1.000 25.361 376 ILE A CA 1
ATOM 2830 C C . ILE A 1 376 ? 12.137 66.470 37.654 1.000 25.589 376 ILE A C 1
ATOM 2831 O O . ILE A 1 376 ? 12.771 66.612 36.609 1.000 25.754 376 ILE A O 1
ATOM 2836 N N . ASP A 1 377 ? 11.816 67.479 38.471 1.000 25.896 377 ASP A N 1
ATOM 2837 C CA . ASP A 1 377 ? 12.454 68.781 38.399 1.000 26.150 377 ASP A CA 1
ATOM 2838 C C . ASP A 1 377 ? 13.709 68.719 39.265 1.000 26.303 377 ASP A C 1
ATOM 2839 O O . ASP A 1 377 ? 13.619 68.467 40.464 1.000 26.244 377 ASP A O 1
ATOM 2844 N N . TRP A 1 378 ? 14.872 68.957 38.649 1.000 26.543 378 TRP A N 1
ATOM 2845 C CA . TRP A 1 378 ? 16.153 68.712 39.295 1.000 26.625 378 TRP A CA 1
ATOM 2846 C C . TRP A 1 378 ? 16.450 69.769 40.357 1.000 27.039 378 TRP A C 1
ATOM 2847 O O . TRP A 1 378 ? 17.315 69.560 41.205 1.000 26.898 378 TRP A O 1
ATOM 2858 N N . GLU A 1 379 ? 15.722 70.893 40.309 1.000 27.612 379 GLU A N 1
ATOM 2859 C CA . GLU A 1 379 ? 15.982 72.025 41.184 1.000 28.055 379 GLU A CA 1
ATOM 2860 C C . GLU A 1 379 ? 15.067 71.983 42.409 1.000 27.617 379 GLU A C 1
ATOM 2861 O O . GLU A 1 379 ? 15.497 72.342 43.503 1.000 27.918 379 GLU A O 1
ATOM 2867 N N . THR A 1 380 ? 13.810 71.554 42.224 1.000 26.895 380 THR A N 1
ATOM 2868 C CA . THR A 1 380 ? 12.829 71.539 43.301 1.000 26.469 380 THR A CA 1
ATOM 2869 C C . THR A 1 380 ? 12.595 70.123 43.827 1.000 26.165 380 THR A C 1
ATOM 2870 O O . THR A 1 380 ? 12.139 69.963 44.958 1.000 26.015 380 THR A O 1
ATOM 2874 N N . PHE A 1 381 ? 12.882 69.113 42.993 1.000 25.731 381 PHE A N 1
ATOM 2875 C CA . PHE A 1 381 ? 12.647 67.712 43.314 1.000 25.470 381 PHE A CA 1
ATOM 2876 C C . PHE A 1 381 ? 11.155 67.383 43.223 1.000 25.551 381 PHE A C 1
ATOM 2877 O O . PHE A 1 381 ? 10.707 66.406 43.820 1.000 25.137 381 PHE A O 1
ATOM 2885 N N . GLU A 1 382 ? 10.395 68.181 42.457 1.000 25.683 382 GLU A N 1
ATOM 2886 C CA . GLU A 1 382 ? 8.968 67.947 42.291 1.000 25.815 382 GLU A CA 1
ATOM 2887 C C . GLU A 1 382 ? 8.750 66.737 41.386 1.000 25.494 382 GLU A C 1
ATOM 2888 O O . GLU A 1 382 ? 9.408 66.598 40.357 1.000 25.344 382 GLU A O 1
ATOM 2894 N N . ARG A 1 383 ? 7.799 65.885 41.785 1.000 25.449 383 ARG A N 1
ATOM 2895 C CA . ARG A 1 383 ? 7.413 64.713 41.018 1.000 25.343 383 ARG A CA 1
ATOM 2896 C C . ARG A 1 383 ? 6.172 65.055 40.198 1.000 25.320 383 ARG A C 1
ATOM 2897 O O . ARG A 1 383 ? 5.224 65.624 40.732 1.000 25.496 383 ARG A O 1
ATOM 2905 N N . THR A 1 384 ? 6.184 64.699 38.907 1.000 25.336 384 THR A N 1
ATOM 2906 C CA . THR A 1 384 ? 5.014 64.853 38.056 1.000 25.329 384 THR A CA 1
ATOM 2907 C C . THR A 1 384 ? 4.790 63.561 37.275 1.000 25.384 384 THR A C 1
ATOM 2908 O O . THR A 1 384 ? 5.464 63.320 36.274 1.000 25.486 384 THR A O 1
ATOM 2912 N N . PRO A 1 385 ? 3.848 62.687 37.706 1.000 25.281 385 PRO A N 1
ATOM 2913 C CA . PRO A 1 385 ? 3.513 61.482 36.947 1.000 25.253 385 PRO A CA 1
ATOM 2914 C C . PRO A 1 385 ? 3.109 61.813 35.514 1.000 25.373 385 PRO A C 1
ATOM 2915 O O . PRO A 1 385 ? 2.300 62.711 35.288 1.000 25.291 385 PRO A O 1
ATOM 2919 N N . ARG A 1 386 ? 3.697 61.090 34.557 1.000 25.669 386 ARG A N 1
ATOM 2920 C CA . ARG A 1 386 ? 3.318 61.217 33.161 1.000 25.789 386 ARG A CA 1
ATOM 2921 C C . ARG A 1 386 ? 2.094 60.342 32.909 1.000 26.112 386 ARG A C 1
ATOM 2922 O O . ARG A 1 386 ? 1.687 59.569 33.774 1.000 26.077 386 ARG A O 1
ATOM 2930 N N . ASP A 1 387 ? 1.509 60.490 31.716 1.000 26.508 387 ASP A N 1
ATOM 2931 C CA . ASP A 1 387 ? 0.329 59.736 31.323 1.000 26.705 387 ASP A CA 1
ATOM 2932 C C . ASP A 1 387 ? 0.673 58.252 31.211 1.000 26.486 387 ASP A C 1
ATOM 2933 O O . ASP A 1 387 ? -0.182 57.400 31.446 1.000 26.402 387 ASP A O 1
ATOM 2938 N N . SER A 1 388 ? 1.927 57.955 30.846 1.000 26.389 388 SER A N 1
ATOM 2939 C CA . SER A 1 388 ? 2.426 56.589 30.811 1.000 26.295 388 SER A CA 1
ATOM 2940 C C . SER A 1 388 ? 2.323 55.948 32.194 1.000 26.236 388 SER A C 1
ATOM 2941 O O . SER A 1 388 ? 1.934 54.788 32.308 1.000 26.428 388 SER A O 1
ATOM 2944 N N . ALA A 1 389 ? 2.674 56.714 33.236 1.000 26.123 389 ALA A N 1
ATOM 2945 C CA . ALA A 1 389 ? 2.638 56.236 34.610 1.000 26.047 389 ALA A CA 1
ATOM 2946 C C . ALA A 1 389 ? 1.203 55.930 35.034 1.000 26.333 389 ALA A C 1
ATOM 2947 O O . ALA A 1 389 ? 0.954 54.933 35.708 1.000 26.281 389 ALA A O 1
ATOM 2949 N N . LYS A 1 390 ? 0.274 56.810 34.642 1.000 26.539 390 LYS A N 1
ATOM 2950 C CA . LYS A 1 390 ? -1.126 56.689 35.018 1.000 26.675 390 LYS A CA 1
ATOM 2951 C C . LYS A 1 390 ? -1.754 55.490 34.307 1.000 26.527 390 LYS A C 1
ATOM 2952 O O . LYS A 1 390 ? -2.532 54.756 34.913 1.000 26.430 390 LYS A O 1
ATOM 2958 N N . TRP A 1 391 ? -1.411 55.303 33.026 1.000 26.469 391 TRP A N 1
ATOM 2959 C CA . TRP A 1 391 ? -1.890 54.162 32.261 1.000 26.469 391 TRP A CA 1
ATOM 2960 C C . TRP A 1 391 ? -1.344 52.861 32.846 1.000 26.323 391 TRP A C 1
ATOM 2961 O O . TRP A 1 391 ? -2.116 52.002 33.265 1.000 26.145 391 TRP A O 1
ATOM 2972 N N . LEU A 1 392 ? -0.011 52.721 32.852 1.000 26.324 392 LEU A N 1
ATOM 2973 C CA . LEU A 1 392 ? 0.644 51.517 33.343 1.000 26.244 392 LEU A CA 1
ATOM 2974 C C . LEU A 1 392 ? 0.196 51.215 34.772 1.000 26.268 392 LEU A C 1
ATOM 2975 O O . LEU A 1 392 ? -0.084 50.065 35.103 1.000 26.234 392 LEU A O 1
ATOM 2980 N N . GLY A 1 393 ? 0.138 52.256 35.609 1.000 26.341 393 GLY A N 1
ATOM 2981 C CA . GLY A 1 393 ? -0.253 52.115 37.003 1.000 26.400 393 GLY A CA 1
ATOM 2982 C C . GLY A 1 393 ? -1.627 51.467 37.167 1.000 26.461 393 GLY A C 1
ATOM 2983 O O . GLY A 1 393 ? -1.831 50.677 38.086 1.000 26.090 393 GLY A O 1
ATOM 2984 N N . SER A 1 394 ? -2.558 51.801 36.264 1.000 26.900 394 SER A N 1
ATOM 2985 C CA . SER A 1 394 ? -3.941 51.363 36.374 1.000 27.480 394 SER A CA 1
ATOM 2986 C C . SER A 1 394 ? -4.057 49.852 36.170 1.000 28.046 394 SER A C 1
ATOM 2987 O O . SER A 1 394 ? -4.992 49.235 36.675 1.000 28.214 394 SER A O 1
ATOM 2990 N N . LEU A 1 395 ? -3.102 49.264 35.434 1.000 28.442 395 LEU A N 1
ATOM 2991 C CA . LEU A 1 395 ? -3.073 47.826 35.205 1.000 28.655 395 LEU A CA 1
ATOM 2992 C C . LEU A 1 395 ? -2.787 47.079 36.508 1.000 29.126 395 LEU A C 1
ATOM 2993 O O . LEU A 1 395 ? -3.008 45.873 36.585 1.000 29.232 395 LEU A O 1
ATOM 2998 N N . GLY A 1 396 ? -2.292 47.796 37.526 1.000 29.801 396 GLY A N 1
ATOM 2999 C CA . GLY A 1 396 ? -2.086 47.228 38.849 1.000 30.464 396 GLY A CA 1
ATOM 3000 C C . GLY A 1 396 ? -3.394 46.849 39.544 1.000 31.391 396 GLY A C 1
ATOM 3001 O O . GLY A 1 396 ? -3.402 45.961 40.394 1.000 31.511 396 GLY A O 1
ATOM 3002 N N . ARG A 1 397 ? -4.488 47.536 39.188 1.000 32.768 397 ARG A N 1
ATOM 3003 C CA . ARG A 1 397 ? -5.809 47.245 39.726 1.000 33.784 397 ARG A CA 1
ATOM 3004 C C . ARG A 1 397 ? -6.565 46.347 38.748 1.000 33.577 397 ARG A C 1
ATOM 3005 O O . ARG A 1 397 ? -7.230 45.398 39.160 1.000 33.959 397 ARG A O 1
ATOM 3013 N N . THR A 1 398 ? -6.455 46.672 37.454 1.000 33.064 398 THR A N 1
ATOM 3014 C CA . THR A 1 398 ? -7.040 45.896 36.370 1.000 32.646 398 THR A CA 1
ATOM 3015 C C . THR A 1 398 ? -6.544 44.450 36.414 1.000 32.727 398 THR A C 1
ATOM 3016 O O . THR A 1 398 ? -7.349 43.524 36.336 1.000 32.960 398 THR A O 1
ATOM 3020 N N . ARG A 1 399 ? -5.220 44.275 36.524 1.000 32.526 399 ARG A N 1
ATOM 3021 C CA . ARG A 1 399 ? -4.588 42.963 36.560 1.000 32.371 399 ARG A CA 1
ATOM 3022 C C . ARG A 1 399 ? -4.827 42.252 35.227 1.000 32.328 399 ARG A C 1
ATOM 3023 O O . ARG A 1 399 ? -5.370 41.149 35.199 1.000 32.076 399 ARG A O 1
ATOM 3031 N N . GLU A 1 400 ? -4.407 42.891 34.125 1.000 32.552 400 GLU A N 1
ATOM 3032 C CA . GLU A 1 400 ? -4.703 42.403 32.785 1.000 32.796 400 GLU A CA 1
ATOM 3033 C C . GLU A 1 400 ? -3.803 43.104 31.766 1.000 32.712 400 GLU A C 1
ATOM 3034 O O . GLU A 1 400 ? -3.715 44.330 31.761 1.000 32.635 400 GLU A O 1
ATOM 3040 N N . LEU A 1 401 ? -3.149 42.315 30.901 1.000 33.045 401 LEU A N 1
ATOM 3041 C CA . LEU A 1 401 ? -2.261 42.834 29.868 1.000 33.415 401 LEU A CA 1
ATOM 3042 C C . LEU A 1 401 ? -3.058 43.087 28.590 1.000 33.525 401 LEU A C 1
ATOM 3043 O O . LEU A 1 401 ? -3.706 42.173 28.087 1.000 33.666 401 LEU A O 1
ATOM 3048 N N . PRO A 1 402 ? -3.028 44.312 28.011 1.000 33.870 402 PRO A N 1
ATOM 3049 C CA . PRO A 1 402 ? -3.647 44.565 26.708 1.000 34.089 402 PRO A CA 1
ATOM 3050 C C . PRO A 1 402 ? -2.777 44.089 25.546 1.000 34.569 402 PRO A C 1
ATOM 3051 O O . PRO A 1 402 ? -1.600 43.786 25.736 1.000 35.027 402 PRO A O 1
ATOM 3055 N N . ARG A 1 403 ? -3.369 44.044 24.345 1.000 34.856 403 ARG A N 1
ATOM 3056 C CA . ARG A 1 403 ? -2.685 43.569 23.151 1.000 35.005 403 ARG A CA 1
ATOM 3057 C C . ARG A 1 403 ? -2.669 44.674 22.097 1.000 35.229 403 ARG A C 1
ATOM 3058 O O . ARG A 1 403 ? -3.283 45.723 22.283 1.000 35.123 403 ARG A O 1
ATOM 3066 N N . THR A 1 404 ? -1.955 44.419 20.992 1.000 35.597 404 THR A N 1
ATOM 3067 C CA . THR A 1 404 ? -1.856 45.353 19.881 1.000 35.549 404 THR A CA 1
ATOM 3068 C C . THR A 1 404 ? -2.746 44.867 18.730 1.000 35.814 404 THR A C 1
ATOM 3069 O O . THR A 1 404 ? -2.866 45.627 17.747 1.000 36.081 404 THR A O 1
ATOM 3073 N N . THR B 1 11 ? -2.107 9.213 14.317 1.000 42.664 11 THR B N 1
ATOM 3074 C CA . THR B 1 11 ? -1.569 9.579 12.976 1.000 42.943 11 THR B CA 1
ATOM 3075 C C . THR B 1 11 ? -0.052 9.366 12.961 1.000 42.555 11 THR B C 1
ATOM 3076 O O . THR B 1 11 ? 0.653 9.894 13.820 1.000 42.741 11 THR B O 1
ATOM 3080 N N . PRO B 1 12 ? 0.498 8.582 11.999 1.000 41.484 12 PRO B N 1
ATOM 3081 C CA . PRO B 1 12 ? 1.924 8.241 11.987 1.000 40.638 12 PRO B CA 1
ATOM 3082 C C . PRO B 1 12 ? 2.844 9.442 11.773 1.000 39.540 12 PRO B C 1
ATOM 3083 O O . PRO B 1 12 ? 2.490 10.373 11.052 1.000 39.705 12 PRO B O 1
ATOM 3087 N N . VAL B 1 13 ? 4.033 9.390 12.389 1.000 38.197 13 VAL B N 1
ATOM 3088 C CA . VAL B 1 13 ? 4.982 10.492 12.358 1.000 37.154 13 VAL B CA 1
ATOM 3089 C C . VAL B 1 13 ? 6.155 10.111 11.456 1.000 36.556 13 VAL B C 1
ATOM 3090 O O . VAL B 1 13 ? 6.810 9.098 11.692 1.000 36.241 13 VAL B O 1
ATOM 3094 N N . PRO B 1 14 ? 6.452 10.900 10.395 1.000 36.094 14 PRO B N 1
ATOM 3095 C CA . PRO B 1 14 ? 7.625 10.655 9.556 1.000 35.827 14 PRO B CA 1
ATOM 3096 C C . PRO B 1 14 ? 8.941 10.819 10.311 1.000 35.243 14 PRO B C 1
ATOM 3097 O O . PRO B 1 14 ? 9.049 11.661 11.201 1.000 35.171 14 PRO B O 1
ATOM 3101 N N . PHE B 1 15 ? 9.931 9.995 9.948 1.000 34.600 15 PHE B N 1
ATOM 3102 C CA . PHE B 1 15 ? 11.298 10.192 10.396 1.000 34.028 15 PHE B CA 1
ATOM 3103 C C . PHE B 1 15 ? 11.766 11.579 9.968 1.000 33.891 15 PHE B C 1
ATOM 3104 O O . PHE B 1 15 ? 11.557 11.969 8.820 1.000 33.883 15 PHE B O 1
ATOM 3112 N N . PRO B 1 16 ? 12.393 12.374 10.866 1.000 33.507 16 PRO B N 1
ATOM 3113 C CA . PRO B 1 16 ? 13.224 13.496 10.433 1.000 33.185 16 PRO B CA 1
ATOM 3114 C C . PRO B 1 16 ? 14.280 13.011 9.442 1.000 33.119 16 PRO B C 1
ATOM 3115 O O . PRO B 1 16 ? 14.696 11.855 9.500 1.000 33.313 16 PRO B O 1
ATOM 3119 N N . GLU B 1 17 ? 14.698 13.891 8.527 1.000 32.907 17 GLU B N 1
ATOM 3120 C CA . GLU B 1 17 ? 15.834 13.604 7.665 1.000 32.879 17 GLU B CA 1
ATOM 3121 C C . GLU B 1 17 ? 17.022 13.191 8.533 1.000 31.894 17 GLU B C 1
ATOM 3122 O O . GLU B 1 17 ? 17.360 13.879 9.494 1.000 31.890 17 GLU B O 1
ATOM 3128 N N . GLY B 1 18 ? 17.641 12.055 8.187 1.000 30.810 18 GLY B N 1
ATOM 3129 C CA . GLY B 1 18 ? 18.850 11.587 8.847 1.000 29.841 18 GLY B CA 1
ATOM 3130 C C . GLY B 1 18 ? 18.604 10.950 10.216 1.000 28.829 18 GLY B C 1
ATOM 3131 O O . GLY B 1 18 ? 19.551 10.772 10.980 1.000 28.714 18 GLY B O 1
ATOM 3132 N N . PHE B 1 19 ? 17.346 10.599 10.519 1.000 27.706 19 PHE B N 1
ATOM 3133 C CA . PHE B 1 19 ? 16.985 9.993 11.794 1.000 26.738 19 PHE B CA 1
ATOM 3134 C C . PHE B 1 19 ? 17.699 8.650 11.941 1.000 26.026 19 PHE B C 1
ATOM 3135 O O . PHE B 1 19 ? 17.652 7.830 11.026 1.000 25.893 19 PHE B O 1
ATOM 3143 N N . LEU B 1 20 ? 18.358 8.431 13.089 1.000 25.134 20 LEU B N 1
ATOM 3144 C CA . LEU B 1 20 ? 18.989 7.147 13.357 1.000 24.601 20 LEU B CA 1
ATOM 3145 C C . LEU B 1 20 ? 17.899 6.106 13.600 1.000 23.961 20 LEU B C 1
ATOM 3146 O O . LEU B 1 20 ? 16.906 6.383 14.271 1.000 23.808 20 LEU B O 1
ATOM 3151 N N . TRP B 1 21 ? 18.100 4.911 13.038 1.000 23.305 21 TRP B N 1
ATOM 3152 C CA . TRP B 1 21 ? 17.192 3.796 13.235 1.000 22.740 21 TRP B CA 1
ATOM 3153 C C . TRP B 1 21 ? 17.986 2.492 13.211 1.000 22.453 21 TRP B C 1
ATOM 3154 O O . TRP B 1 21 ? 18.519 2.106 12.172 1.000 22.423 21 TRP B O 1
ATOM 3165 N N . GLY B 1 22 ? 18.068 1.829 14.371 1.000 22.001 22 GLY B N 1
ATOM 3166 C CA . GLY B 1 22 ? 18.830 0.597 14.491 1.000 21.716 22 GLY B CA 1
ATOM 3167 C C . GLY B 1 22 ? 18.700 -0.039 15.872 1.000 21.397 22 GLY B C 1
ATOM 3168 O O . GLY B 1 22 ? 17.641 0.025 16.493 1.000 21.323 22 GLY B O 1
ATOM 3169 N N . ALA B 1 23 ? 19.796 -0.660 16.327 1.000 21.151 23 ALA B N 1
ATOM 3170 C CA . ALA B 1 23 ? 19.833 -1.375 17.593 1.000 20.844 23 ALA B CA 1
ATOM 3171 C C . ALA B 1 23 ? 21.206 -1.199 18.238 1.000 20.510 23 ALA B C 1
ATOM 3172 O O . ALA B 1 23 ? 22.113 -0.650 17.616 1.000 20.447 23 ALA B O 1
ATOM 3174 N N . SER B 1 24 ? 21.344 -1.674 19.485 1.000 20.160 24 SER B N 1
ATOM 3175 C CA . SER B 1 24 ? 22.511 -1.387 20.308 1.000 19.798 24 SER B CA 1
ATOM 3176 C C . SER B 1 24 ? 23.080 -2.661 20.932 1.000 19.639 24 SER B C 1
ATOM 3177 O O . SER B 1 24 ? 22.331 -3.566 21.295 1.000 19.806 24 SER B O 1
ATOM 3180 N N . THR B 1 25 ? 24.415 -2.704 21.051 1.000 19.188 25 THR B N 1
ATOM 3181 C CA . THR B 1 25 ? 25.120 -3.734 21.802 1.000 18.799 25 THR B CA 1
ATOM 3182 C C . THR B 1 25 ? 26.272 -3.109 22.589 1.000 18.484 25 THR B C 1
ATOM 3183 O O . THR B 1 25 ? 26.627 -1.952 22.371 1.000 18.478 25 THR B O 1
ATOM 3187 N N . ALA B 1 26 ? 26.841 -3.902 23.504 1.000 18.069 26 ALA B N 1
ATOM 3188 C CA . ALA B 1 26 ? 28.052 -3.552 24.231 1.000 17.851 26 ALA B CA 1
ATOM 3189 C C . ALA B 1 26 ? 29.044 -4.707 24.113 1.000 17.590 26 ALA B C 1
ATOM 3190 O O . ALA B 1 26 ? 28.640 -5.867 24.120 1.000 17.621 26 ALA B O 1
ATOM 3192 N N . ALA B 1 27 ? 30.340 -4.380 24.022 1.000 17.294 27 ALA B N 1
ATOM 3193 C CA . ALA B 1 27 ? 31.356 -5.352 23.648 1.000 17.022 27 ALA B CA 1
ATOM 3194 C C . ALA B 1 27 ? 31.364 -6.533 24.617 1.000 16.846 27 ALA B C 1
ATOM 3195 O O . ALA B 1 27 ? 31.295 -7.680 24.183 1.000 16.639 27 ALA B O 1
ATOM 3197 N N . HIS B 1 28 ? 31.432 -6.253 25.926 1.000 16.801 28 HIS B N 1
ATOM 3198 C CA . HIS B 1 28 ? 31.558 -7.312 26.916 1.000 16.746 28 HIS B CA 1
ATOM 3199 C C . HIS B 1 28 ? 30.375 -8.278 26.846 1.000 16.918 28 HIS B C 1
ATOM 3200 O O . HIS B 1 28 ? 30.522 -9.452 27.180 1.000 16.912 28 HIS B O 1
ATOM 3207 N N . GLN B 1 29 ? 29.208 -7.780 26.420 1.000 17.034 29 GLN B N 1
ATOM 3208 C CA . GLN B 1 29 ? 27.978 -8.551 26.492 1.000 17.074 29 GLN B CA 1
ATOM 3209 C C . GLN B 1 29 ? 27.799 -9.428 25.249 1.000 17.183 29 GLN B C 1
ATOM 3210 O O . GLN B 1 29 ? 27.032 -10.387 25.305 1.000 17.062 29 GLN B O 1
ATOM 3216 N N . ILE B 1 30 ? 28.504 -9.134 24.141 1.000 17.376 30 ILE B N 1
ATOM 3217 C CA . ILE B 1 30 ? 28.305 -9.901 22.914 1.000 17.543 30 ILE B CA 1
ATOM 3218 C C . ILE B 1 30 ? 29.590 -10.574 22.422 1.000 17.812 30 ILE B C 1
ATOM 3219 O O . ILE B 1 30 ? 29.503 -11.612 21.769 1.000 18.037 30 ILE B O 1
ATOM 3224 N N . GLU B 1 31 ? 30.768 -10.006 22.714 1.000 17.963 31 GLU B N 1
ATOM 3225 C CA . GLU B 1 31 ? 31.988 -10.396 22.018 1.000 18.016 31 GLU B CA 1
ATOM 3226 C C . GLU B 1 31 ? 32.474 -11.775 22.457 1.000 18.099 31 GLU B C 1
ATOM 3227 O O . GLU B 1 31 ? 32.864 -12.583 21.618 1.000 18.099 31 GLU B O 1
ATOM 3233 N N . GLY B 1 32 ? 32.497 -12.017 23.772 1.000 18.141 32 GLY B N 1
ATOM 3234 C CA . GLY B 1 32 ? 33.085 -13.227 24.322 1.000 18.054 32 GLY B CA 1
ATOM 3235 C C . GLY B 1 32 ? 34.607 -13.133 24.401 1.000 18.110 32 GLY B C 1
ATOM 3236 O O . GLY B 1 32 ? 35.233 -12.428 23.611 1.000 18.153 32 GLY B O 1
ATOM 3237 N N . ASN B 1 33 ? 35.184 -13.854 25.371 1.000 18.069 33 ASN B N 1
ATOM 3238 C CA . ASN B 1 33 ? 36.625 -13.929 25.556 1.000 18.033 33 ASN B CA 1
ATOM 3239 C C . ASN B 1 33 ? 37.203 -12.524 25.730 1.000 18.086 33 ASN B C 1
ATOM 3240 O O . ASN B 1 33 ? 38.271 -12.217 25.203 1.000 18.027 33 ASN B O 1
ATOM 3245 N N . ASN B 1 34 ? 36.484 -11.681 26.482 1.000 18.252 34 ASN B N 1
ATOM 3246 C CA . ASN B 1 34 ? 36.976 -10.370 26.874 1.000 18.221 34 ASN B CA 1
ATOM 3247 C C . ASN B 1 34 ? 37.709 -10.530 28.203 1.000 18.285 34 ASN B C 1
ATOM 3248 O O . ASN B 1 34 ? 37.226 -10.086 29.243 1.000 18.240 34 ASN B O 1
ATOM 3253 N N . THR B 1 35 ? 38.892 -11.157 28.141 1.000 18.204 35 THR B N 1
ATOM 3254 C CA . THR B 1 35 ? 39.508 -11.780 29.302 1.000 18.155 35 THR B CA 1
ATOM 3255 C C . THR B 1 35 ? 40.417 -10.820 30.070 1.000 18.117 35 THR B C 1
ATOM 3256 O O . THR B 1 35 ? 40.997 -11.216 31.077 1.000 18.374 35 THR B O 1
ATOM 3260 N N . ASP B 1 36 ? 40.550 -9.572 29.603 1.000 18.018 36 ASP B N 1
ATOM 3261 C CA . ASP B 1 36 ? 41.405 -8.601 30.270 1.000 17.972 36 ASP B CA 1
ATOM 3262 C C . ASP B 1 36 ? 40.558 -7.514 30.929 1.000 17.812 36 ASP B C 1
ATOM 3263 O O . ASP B 1 36 ? 41.101 -6.566 31.494 1.000 17.748 36 ASP B O 1
ATOM 3268 N N . SER B 1 37 ? 39.231 -7.673 30.866 1.000 17.591 37 SER B N 1
ATOM 3269 C CA . SER B 1 37 ? 38.306 -6.770 31.528 1.000 17.506 37 SER B CA 1
ATOM 3270 C C . SER B 1 37 ? 38.288 -7.045 33.029 1.000 17.482 37 SER B C 1
ATOM 3271 O O . SER B 1 37 ? 38.764 -8.083 33.484 1.000 17.362 37 SER B O 1
ATOM 3274 N N . ASP B 1 38 ? 37.718 -6.099 33.782 1.000 17.565 38 ASP B N 1
ATOM 3275 C CA . ASP B 1 38 ? 37.544 -6.247 35.217 1.000 17.692 38 ASP B CA 1
ATOM 3276 C C . ASP B 1 38 ? 36.457 -7.282 35.495 1.000 17.832 38 ASP B C 1
ATOM 3277 O O . ASP B 1 38 ? 36.509 -7.969 36.514 1.000 17.815 38 ASP B O 1
ATOM 3282 N N . TRP B 1 39 ? 35.481 -7.394 34.582 1.000 17.888 39 TRP B N 1
ATOM 3283 C CA . TRP B 1 39 ? 34.357 -8.297 34.780 1.000 17.953 39 TRP B CA 1
ATOM 3284 C C . TRP B 1 39 ? 34.790 -9.750 34.599 1.000 18.191 39 TRP B C 1
ATOM 3285 O O . TRP B 1 39 ? 34.323 -10.614 35.336 1.000 18.274 39 TRP B O 1
ATOM 3296 N N . TRP B 1 40 ? 35.694 -10.018 33.649 1.000 18.302 40 TRP B N 1
ATOM 3297 C CA . TRP B 1 40 ? 36.219 -11.366 33.491 1.000 18.365 40 TRP B CA 1
ATOM 3298 C C . TRP B 1 40 ? 36.827 -11.849 34.806 1.000 18.400 40 TRP B C 1
ATOM 3299 O O . TRP B 1 40 ? 36.611 -12.991 35.203 1.000 18.433 40 TRP B O 1
ATOM 3310 N N . VAL B 1 41 ? 37.585 -10.971 35.474 1.000 18.439 41 VAL B N 1
ATOM 3311 C CA . VAL B 1 41 ? 38.210 -11.306 36.745 1.000 18.458 41 VAL B CA 1
ATOM 3312 C C . VAL B 1 41 ? 37.127 -11.485 37.808 1.000 18.433 41 VAL B C 1
ATOM 3313 O O . VAL B 1 41 ? 37.131 -12.487 38.519 1.000 18.458 41 VAL B O 1
ATOM 3317 N N . LYS B 1 42 ? 36.209 -10.512 37.910 1.000 18.580 42 LYS B N 1
ATOM 3318 C CA . LYS B 1 42 ? 35.088 -10.596 38.836 1.000 18.622 42 LYS B CA 1
ATOM 3319 C C . LYS B 1 42 ? 34.348 -11.920 38.647 1.000 18.206 42 LYS B C 1
ATOM 3320 O O . LYS B 1 42 ? 33.980 -12.569 39.623 1.000 17.920 42 LYS B O 1
ATOM 3326 N N . GLU B 1 43 ? 34.140 -12.301 37.379 1.000 17.920 43 GLU B N 1
ATOM 3327 C CA . GLU B 1 43 ? 33.318 -13.446 37.016 1.000 17.828 43 GLU B CA 1
ATOM 3328 C C . GLU B 1 43 ? 33.909 -14.754 37.544 1.000 17.723 43 GLU B C 1
ATOM 3329 O O . GLU B 1 43 ? 33.163 -15.705 37.766 1.000 17.651 43 GLU B O 1
ATOM 3335 N N . HIS B 1 44 ? 35.235 -14.807 37.734 1.000 17.716 44 HIS B N 1
ATOM 3336 C CA . HIS B 1 44 ? 35.903 -16.044 38.113 1.000 17.711 44 HIS B CA 1
ATOM 3337 C C . HIS B 1 44 ? 36.627 -15.925 39.454 1.000 17.709 44 HIS B C 1
ATOM 3338 O O . HIS B 1 44 ? 37.269 -16.881 39.884 1.000 17.850 44 HIS B O 1
ATOM 3345 N N . ALA B 1 45 ? 36.517 -14.770 40.123 1.000 17.737 45 ALA B N 1
ATOM 3346 C CA . ALA B 1 45 ? 37.209 -14.557 41.384 1.000 17.831 45 ALA B CA 1
ATOM 3347 C C . ALA B 1 45 ? 36.580 -15.422 42.474 1.000 17.842 45 ALA B C 1
ATOM 3348 O O . ALA B 1 45 ? 35.411 -15.792 42.387 1.000 17.942 45 ALA B O 1
ATOM 3350 N N . ALA B 1 46 ? 37.382 -15.746 43.495 1.000 17.908 46 ALA B N 1
ATOM 3351 C CA . ALA B 1 46 ? 36.912 -16.481 44.658 1.000 17.958 46 ALA B CA 1
ATOM 3352 C C . ALA B 1 46 ? 35.755 -15.730 45.314 1.000 17.972 46 ALA B C 1
ATOM 3353 O O . ALA B 1 46 ? 35.874 -14.545 45.612 1.000 18.033 46 ALA B O 1
ATOM 3355 N N . GLY B 1 47 ? 34.634 -16.431 45.520 1.000 18.077 47 GLY B N 1
ATOM 3356 C CA . GLY B 1 47 ? 33.510 -15.895 46.269 1.000 18.175 47 GLY B CA 1
ATOM 3357 C C . GLY B 1 47 ? 32.679 -14.891 45.471 1.000 18.254 47 GLY B C 1
ATOM 3358 O O . GLY B 1 47 ? 32.002 -14.054 46.061 1.000 18.282 47 GLY B O 1
ATOM 3359 N N . THR B 1 48 ? 32.731 -14.987 44.136 1.000 18.453 48 THR B N 1
ATOM 3360 C CA . THR B 1 48 ? 31.988 -14.095 43.258 1.000 18.693 48 THR B CA 1
ATOM 3361 C C . THR B 1 48 ? 30.488 -14.358 43.390 1.000 19.037 48 THR B C 1
ATOM 3362 O O . THR B 1 48 ? 30.057 -15.508 43.437 1.000 19.147 48 THR B O 1
ATOM 3366 N N . HIS B 1 49 ? 29.704 -13.272 43.432 1.000 19.356 49 HIS B N 1
ATOM 3367 C CA . HIS B 1 49 ? 28.252 -13.350 43.503 1.000 19.685 49 HIS B CA 1
ATOM 3368 C C . HIS B 1 49 ? 27.657 -13.400 42.096 1.000 19.748 49 HIS B C 1
ATOM 3369 O O . HIS B 1 49 ? 26.448 -13.565 41.945 1.000 19.862 49 HIS B O 1
ATOM 3376 N N . ILE B 1 50 ? 28.512 -13.257 41.074 1.000 19.738 50 ILE B N 1
ATOM 3377 C CA . ILE B 1 50 ? 28.067 -13.254 39.691 1.000 19.785 50 ILE B CA 1
ATOM 3378 C C . ILE B 1 50 ? 27.633 -14.673 39.328 1.000 20.071 50 ILE B C 1
ATOM 3379 O O . ILE B 1 50 ? 28.438 -15.601 39.369 1.000 20.181 50 ILE B O 1
ATOM 3384 N N . ALA B 1 51 ? 26.350 -14.814 38.972 1.000 20.287 51 ALA B N 1
ATOM 3385 C CA . ALA B 1 51 ? 25.705 -16.110 38.828 1.000 20.451 51 ALA B CA 1
ATOM 3386 C C . ALA B 1 51 ? 26.345 -16.912 37.695 1.000 20.562 51 ALA B C 1
ATOM 3387 O O . ALA B 1 51 ? 26.701 -18.072 37.889 1.000 20.480 51 ALA B O 1
ATOM 3389 N N . GLU B 1 52 ? 26.476 -16.285 36.519 1.000 20.822 52 GLU B N 1
ATOM 3390 C CA . GLU B 1 52 ? 27.063 -16.921 35.348 1.000 20.903 52 GLU B CA 1
ATOM 3391 C C . GLU B 1 52 ? 28.226 -16.076 34.837 1.000 20.716 52 GLU B C 1
ATOM 3392 O O . GLU B 1 52 ? 28.150 -14.850 34.855 1.000 20.923 52 GLU B O 1
ATOM 3398 N N . PRO B 1 53 ? 29.330 -16.694 34.357 1.000 20.371 53 PRO B N 1
ATOM 3399 C CA . PRO B 1 53 ? 30.390 -15.951 33.676 1.000 20.255 53 PRO B CA 1
ATOM 3400 C C . PRO B 1 53 ? 30.015 -15.707 32.215 1.000 19.924 53 PRO B C 1
ATOM 3401 O O . PRO B 1 53 ? 29.116 -16.360 31.688 1.000 20.069 53 PRO B O 1
ATOM 3405 N N . SER B 1 54 ? 30.710 -14.762 31.572 1.000 19.480 54 SER B N 1
ATOM 3406 C CA . SER B 1 54 ? 30.372 -14.333 30.223 1.000 19.154 54 SER B CA 1
ATOM 3407 C C . SER B 1 54 ? 30.899 -15.332 29.193 1.000 18.888 54 SER B C 1
ATOM 3408 O O . SER B 1 54 ? 30.227 -15.613 28.205 1.000 18.917 54 SER B O 1
ATOM 3411 N N . LEU B 1 55 ? 32.108 -15.855 29.434 1.000 18.754 55 LEU B N 1
ATOM 3412 C CA . LEU B 1 55 ? 32.751 -16.812 28.544 1.000 18.666 55 LEU B CA 1
ATOM 3413 C C . LEU B 1 55 ? 32.646 -16.335 27.091 1.000 18.501 55 LEU B C 1
ATOM 3414 O O . LEU B 1 55 ? 33.213 -15.296 26.758 1.000 18.470 55 LEU B O 1
ATOM 3419 N N . ASP B 1 56 ? 31.922 -17.070 26.233 1.000 18.363 56 ASP B N 1
ATOM 3420 C CA . ASP B 1 56 ? 31.958 -16.849 24.792 1.000 18.394 56 ASP B CA 1
ATOM 3421 C C . ASP B 1 56 ? 30.897 -15.844 24.339 1.000 18.322 56 ASP B C 1
ATOM 3422 O O . ASP B 1 56 ? 30.956 -15.367 23.207 1.000 18.128 56 ASP B O 1
ATOM 3427 N N . ALA B 1 57 ? 29.931 -15.529 25.214 1.000 18.408 57 ALA B N 1
ATOM 3428 C CA . ALA B 1 57 ? 28.768 -14.727 24.856 1.000 18.470 57 ALA B CA 1
ATOM 3429 C C . ALA B 1 57 ? 28.261 -15.120 23.465 1.000 18.577 57 ALA B C 1
ATOM 3430 O O . ALA B 1 57 ? 27.907 -16.279 23.256 1.000 18.610 57 ALA B O 1
ATOM 3432 N N . CYS B 1 58 ? 28.224 -14.169 22.520 1.000 18.737 58 CYS B N 1
ATOM 3433 C CA . CYS B 1 58 ? 27.716 -14.430 21.181 1.000 18.880 58 CYS B CA 1
ATOM 3434 C C . CYS B 1 58 ? 28.869 -14.627 20.196 1.000 18.994 58 CYS B C 1
ATOM 3435 O O . CYS B 1 58 ? 28.635 -14.844 19.008 1.000 19.009 58 CYS B O 1
ATOM 3438 N N . ASP B 1 59 ? 30.108 -14.558 20.704 1.000 19.110 59 ASP B N 1
ATOM 3439 C CA . ASP B 1 59 ? 31.313 -14.584 19.889 1.000 19.087 59 ASP B CA 1
ATOM 3440 C C . ASP B 1 59 ? 31.189 -13.576 18.747 1.000 19.306 59 ASP B C 1
ATOM 3441 O O . ASP B 1 59 ? 31.495 -13.887 17.597 1.000 19.085 59 ASP B O 1
ATOM 3446 N N . SER B 1 60 ? 30.756 -12.356 19.088 1.000 19.558 60 SER B N 1
ATOM 3447 C CA . SER B 1 60 ? 30.664 -11.272 18.125 1.000 19.652 60 SER B CA 1
ATOM 3448 C C . SER B 1 60 ? 32.050 -10.702 17.827 1.000 19.975 60 SER B C 1
ATOM 3449 O O . SER B 1 60 ? 32.198 -9.915 16.896 1.000 20.086 60 SER B O 1
ATOM 3452 N N . TYR B 1 61 ? 33.060 -11.098 18.615 1.000 20.277 61 TYR B N 1
ATOM 3453 C CA . TYR B 1 61 ? 34.439 -10.762 18.301 1.000 20.520 61 TYR B CA 1
ATOM 3454 C C . TYR B 1 61 ? 34.765 -11.296 16.907 1.000 20.835 61 TYR B C 1
ATOM 3455 O O . TYR B 1 61 ? 35.442 -10.626 16.131 1.000 20.691 61 TYR B O 1
ATOM 3464 N N . HIS B 1 62 ? 34.264 -12.501 16.603 1.000 21.271 62 HIS B N 1
ATOM 3465 C CA . HIS B 1 62 ? 34.454 -13.133 15.307 1.000 21.819 62 HIS B CA 1
ATOM 3466 C C . HIS B 1 62 ? 33.287 -12.825 14.371 1.000 22.265 62 HIS B C 1
ATOM 3467 O O . HIS B 1 62 ? 33.493 -12.634 13.174 1.000 22.554 62 HIS B O 1
ATOM 3474 N N . ARG B 1 63 ? 32.067 -12.791 14.923 1.000 22.622 63 ARG B N 1
ATOM 3475 C CA . ARG B 1 63 ? 30.854 -12.866 14.124 1.000 22.951 63 ARG B CA 1
ATOM 3476 C C . ARG B 1 63 ? 30.101 -11.534 14.118 1.000 22.871 63 ARG B C 1
ATOM 3477 O O . ARG B 1 63 ? 28.878 -11.530 13.982 1.000 22.742 63 ARG B O 1
ATOM 3485 N N . TRP B 1 64 ? 30.817 -10.404 14.230 1.000 22.712 64 TRP B N 1
ATOM 3486 C CA . TRP B 1 64 ? 30.180 -9.103 14.069 1.000 22.638 64 TRP B CA 1
ATOM 3487 C C . TRP B 1 64 ? 29.734 -8.894 12.621 1.000 22.841 64 TRP B C 1
ATOM 3488 O O . TRP B 1 64 ? 28.744 -8.202 12.396 1.000 22.884 64 TRP B O 1
ATOM 3499 N N . PRO B 1 65 ? 30.411 -9.468 11.592 1.000 23.184 65 PRO B N 1
ATOM 3500 C CA . PRO B 1 65 ? 29.910 -9.387 10.218 1.000 23.581 65 PRO B CA 1
ATOM 3501 C C . PRO B 1 65 ? 28.515 -9.989 10.071 1.000 24.052 65 PRO B C 1
ATOM 3502 O O . PRO B 1 65 ? 27.717 -9.525 9.260 1.000 24.351 65 PRO B O 1
ATOM 3506 N N . GLU B 1 66 ? 28.243 -11.024 10.874 1.000 24.457 66 GLU B N 1
ATOM 3507 C CA . GLU B 1 66 ? 26.964 -11.714 10.879 1.000 24.890 66 GLU B CA 1
ATOM 3508 C C . GLU B 1 66 ? 25.888 -10.801 11.461 1.000 24.735 66 GLU B C 1
ATOM 3509 O O . GLU B 1 66 ? 24.831 -10.628 10.858 1.000 24.773 66 GLU B O 1
ATOM 3515 N N . ASP B 1 67 ? 26.175 -10.221 12.635 1.000 24.516 67 ASP B N 1
ATOM 3516 C CA . ASP B 1 67 ? 25.276 -9.278 13.284 1.000 24.296 67 ASP B CA 1
ATOM 3517 C C . ASP B 1 67 ? 24.908 -8.158 12.316 1.000 24.355 67 ASP B C 1
ATOM 3518 O O . ASP B 1 67 ? 23.748 -7.760 12.239 1.000 24.163 67 ASP B O 1
ATOM 3523 N N . MET B 1 68 ? 25.908 -7.661 11.580 1.000 24.597 68 MET B N 1
ATOM 3524 C CA . MET B 1 68 ? 25.738 -6.492 10.733 1.000 24.871 68 MET B CA 1
ATOM 3525 C C . MET B 1 68 ? 24.988 -6.865 9.456 1.000 25.169 68 MET B C 1
ATOM 3526 O O . MET B 1 68 ? 24.154 -6.091 8.989 1.000 25.473 68 MET B O 1
ATOM 3531 N N . ASP B 1 69 ? 25.287 -8.045 8.898 1.000 25.237 69 ASP B N 1
ATOM 3532 C CA . ASP B 1 69 ? 24.572 -8.536 7.730 1.000 25.397 69 ASP B CA 1
ATOM 3533 C C . ASP B 1 69 ? 23.082 -8.660 8.051 1.000 25.370 69 ASP B C 1
ATOM 3534 O O . ASP B 1 69 ? 22.247 -8.363 7.200 1.000 25.235 69 ASP B O 1
ATOM 3539 N N . LEU B 1 70 ? 22.755 -9.085 9.280 1.000 25.307 70 LEU B N 1
ATOM 3540 C CA . LEU B 1 70 ? 21.366 -9.259 9.681 1.000 25.248 70 LEU B CA 1
ATOM 3541 C C . LEU B 1 70 ? 20.669 -7.906 9.830 1.000 25.003 70 LEU B C 1
ATOM 3542 O O . LEU B 1 70 ? 19.556 -7.741 9.337 1.000 24.936 70 LEU B O 1
ATOM 3547 N N . LEU B 1 71 ? 21.318 -6.944 10.502 1.000 24.702 71 LEU B N 1
ATOM 3548 C CA . LEU B 1 71 ? 20.689 -5.662 10.792 1.000 24.452 71 LEU B CA 1
ATOM 3549 C C . LEU B 1 71 ? 20.365 -4.921 9.494 1.000 24.171 71 LEU B C 1
ATOM 3550 O O . LEU B 1 71 ? 19.260 -4.407 9.342 1.000 23.880 71 LEU B O 1
ATOM 3555 N N . ALA B 1 72 ? 21.335 -4.868 8.573 1.000 24.106 72 ALA B N 1
ATOM 3556 C CA . ALA B 1 72 ? 21.144 -4.248 7.269 1.000 24.078 72 ALA B CA 1
ATOM 3557 C C . ALA B 1 72 ? 20.001 -4.929 6.521 1.000 24.060 72 ALA B C 1
ATOM 3558 O O . ALA B 1 72 ? 19.104 -4.265 6.005 1.000 23.915 72 ALA B O 1
ATOM 3560 N N . SER B 1 73 ? 20.058 -6.265 6.480 1.000 24.127 73 SER B N 1
ATOM 3561 C CA . SER B 1 73 ? 19.104 -7.088 5.753 1.000 24.101 73 SER B CA 1
ATOM 3562 C C . SER B 1 73 ? 17.681 -6.869 6.268 1.000 23.972 73 SER B C 1
ATOM 3563 O O . SER B 1 73 ? 16.728 -6.928 5.494 1.000 23.757 73 SER B O 1
ATOM 3566 N N . LEU B 1 74 ? 17.555 -6.629 7.580 1.000 23.793 74 LEU B N 1
ATOM 3567 C CA . LEU B 1 74 ? 16.274 -6.351 8.212 1.000 23.658 74 LEU B CA 1
ATOM 3568 C C . LEU B 1 74 ? 15.781 -4.952 7.841 1.000 23.296 74 LEU B C 1
ATOM 3569 O O . LEU B 1 74 ? 14.577 -4.711 7.831 1.000 23.064 74 LEU B O 1
ATOM 3574 N N . GLY B 1 75 ? 16.715 -4.034 7.563 1.000 23.258 75 GLY B N 1
ATOM 3575 C CA . GLY B 1 75 ? 16.375 -2.721 7.036 1.000 23.162 75 GLY B CA 1
ATOM 3576 C C . GLY B 1 75 ? 16.800 -1.572 7.950 1.000 23.064 75 GLY B C 1
ATOM 3577 O O . GLY B 1 75 ? 16.610 -0.411 7.594 1.000 23.135 75 GLY B O 1
ATOM 3578 N N . PHE B 1 76 ? 17.361 -1.894 9.125 1.000 22.863 76 PHE B N 1
ATOM 3579 C CA . PHE B 1 76 ? 17.952 -0.889 9.995 1.000 22.619 76 PHE B CA 1
ATOM 3580 C C . PHE B 1 76 ? 19.108 -0.208 9.265 1.000 22.403 76 PHE B C 1
ATOM 3581 O O . PHE B 1 76 ? 19.767 -0.829 8.434 1.000 22.358 76 PHE B O 1
ATOM 3589 N N . THR B 1 77 ? 19.348 1.068 9.591 1.000 22.241 77 THR B N 1
ATOM 3590 C CA . THR B 1 77 ? 20.363 1.865 8.917 1.000 22.026 77 THR B CA 1
ATOM 3591 C C . THR B 1 77 ? 21.469 2.288 9.883 1.000 21.681 77 THR B C 1
ATOM 3592 O O . THR B 1 77 ? 22.372 3.026 9.493 1.000 21.597 77 THR B O 1
ATOM 3596 N N . ASP B 1 78 ? 21.405 1.815 11.135 1.000 21.367 78 ASP B N 1
ATOM 3597 C CA . ASP B 1 78 ? 22.322 2.264 12.170 1.000 21.036 78 ASP B CA 1
ATOM 3598 C C . ASP B 1 78 ? 22.626 1.115 13.126 1.000 20.640 78 ASP B C 1
ATOM 3599 O O . ASP B 1 78 ? 21.785 0.247 13.349 1.000 20.644 78 ASP B O 1
ATOM 3604 N N . TYR B 1 79 ? 23.842 1.127 13.684 1.000 20.071 79 TYR B N 1
ATOM 3605 C CA . TYR B 1 79 ? 24.236 0.147 14.679 1.000 19.669 79 TYR B CA 1
ATOM 3606 C C . TYR B 1 79 ? 25.164 0.811 15.692 1.000 19.322 79 TYR B C 1
ATOM 3607 O O . TYR B 1 79 ? 26.257 1.248 15.340 1.000 19.242 79 TYR B O 1
ATOM 3616 N N . ARG B 1 80 ? 24.698 0.893 16.946 1.000 18.948 80 ARG B N 1
ATOM 3617 C CA . ARG B 1 80 ? 25.527 1.336 18.055 1.000 18.719 80 ARG B CA 1
ATOM 3618 C C . ARG B 1 80 ? 26.230 0.120 18.651 1.000 18.666 80 ARG B C 1
ATOM 3619 O O . ARG B 1 80 ? 25.577 -0.839 19.059 1.000 18.735 80 ARG B O 1
ATOM 3627 N N . PHE B 1 81 ? 27.566 0.169 18.685 1.000 18.541 81 PHE B N 1
ATOM 3628 C CA . PHE B 1 81 ? 28.365 -0.857 19.335 1.000 18.330 81 PHE B CA 1
ATOM 3629 C C . PHE B 1 81 ? 29.461 -0.181 20.153 1.000 18.282 81 PHE B C 1
ATOM 3630 O O . PHE B 1 81 ? 29.706 1.014 19.993 1.000 18.320 81 PHE B O 1
ATOM 3638 N N . SER B 1 82 ? 30.104 -0.958 21.033 1.000 18.146 82 SER B N 1
ATOM 3639 C CA . SER B 1 82 ? 31.144 -0.430 21.900 1.000 18.149 82 SER B CA 1
ATOM 3640 C C . SER B 1 82 ? 32.496 -1.005 21.493 1.000 18.148 82 SER B C 1
ATOM 3641 O O . SER B 1 82 ? 32.568 -2.093 20.926 1.000 18.372 82 SER B O 1
ATOM 3644 N N . VAL B 1 83 ? 33.557 -0.245 21.787 1.000 18.007 83 VAL B N 1
ATOM 3645 C CA . VAL B 1 83 ? 34.923 -0.700 21.594 1.000 17.889 83 VAL B CA 1
ATOM 3646 C C . VAL B 1 83 ? 35.570 -0.794 22.973 1.000 17.729 83 VAL B C 1
ATOM 3647 O O . VAL B 1 83 ? 35.312 0.037 23.842 1.000 17.502 83 VAL B O 1
ATOM 3651 N N . GLU B 1 84 ? 36.404 -1.823 23.158 1.000 17.728 84 GLU B N 1
ATOM 3652 C CA . GLU B 1 84 ? 36.736 -2.311 24.485 1.000 17.705 84 GLU B CA 1
ATOM 3653 C C . GLU B 1 84 ? 38.147 -1.872 24.869 1.000 17.782 84 GLU B C 1
ATOM 3654 O O . GLU B 1 84 ? 39.130 -2.319 24.280 1.000 17.755 84 GLU B O 1
ATOM 3660 N N . TRP B 1 85 ? 38.210 -1.000 25.883 1.000 17.828 85 TRP B N 1
ATOM 3661 C CA . TRP B 1 85 ? 39.452 -0.484 26.438 1.000 17.895 85 TRP B CA 1
ATOM 3662 C C . TRP B 1 85 ? 40.357 -1.632 26.884 1.000 17.933 85 TRP B C 1
ATOM 3663 O O . TRP B 1 85 ? 41.566 -1.591 26.669 1.000 17.923 85 TRP B O 1
ATOM 3674 N N . ALA B 1 86 ? 39.752 -2.661 27.489 1.000 17.926 86 ALA B N 1
ATOM 3675 C CA . ALA B 1 86 ? 40.485 -3.791 28.037 1.000 18.071 86 ALA B CA 1
ATOM 3676 C C . ALA B 1 86 ? 41.271 -4.530 26.952 1.000 18.150 86 ALA B C 1
ATOM 3677 O O . ALA B 1 86 ? 42.307 -5.118 27.247 1.000 18.325 86 ALA B O 1
ATOM 3679 N N . ARG B 1 87 ? 40.777 -4.513 25.707 1.000 18.190 87 ARG B N 1
ATOM 3680 C CA . ARG B 1 87 ? 41.491 -5.120 24.594 1.000 18.103 87 ARG B CA 1
ATOM 3681 C C . ARG B 1 87 ? 42.503 -4.136 24.008 1.000 18.090 87 ARG B C 1
ATOM 3682 O O . ARG B 1 87 ? 43.613 -4.529 23.658 1.000 17.986 87 ARG B O 1
ATOM 3690 N N . ILE B 1 88 ? 42.098 -2.864 23.885 1.000 18.061 88 ILE B N 1
ATOM 3691 C CA . ILE B 1 88 ? 42.908 -1.847 23.231 1.000 18.064 88 ILE B CA 1
ATOM 3692 C C . ILE B 1 88 ? 44.137 -1.529 24.084 1.000 17.997 88 ILE B C 1
ATOM 3693 O O . ILE B 1 88 ? 45.207 -1.273 23.537 1.000 17.996 88 ILE B O 1
ATOM 3698 N N . GLU B 1 89 ? 43.973 -1.542 25.413 1.000 17.938 89 GLU B N 1
ATOM 3699 C CA . GLU B 1 89 ? 45.066 -1.287 26.339 1.000 17.959 89 GLU B CA 1
ATOM 3700 C C . GLU B 1 89 ? 45.072 -2.385 27.402 1.000 18.054 89 GLU B C 1
ATOM 3701 O O . GLU B 1 89 ? 44.744 -2.137 28.562 1.000 17.831 89 GLU B O 1
ATOM 3707 N N . PRO B 1 90 ? 45.467 -3.629 27.045 1.000 18.315 90 PRO B N 1
ATOM 3708 C CA . PRO B 1 90 ? 45.339 -4.773 27.950 1.000 18.399 90 PRO B CA 1
ATOM 3709 C C . PRO B 1 90 ? 46.337 -4.733 29.104 1.000 18.520 90 PRO B C 1
ATOM 3710 O O . PRO B 1 90 ? 46.142 -5.404 30.116 1.000 18.483 90 PRO B O 1
ATOM 3714 N N . VAL B 1 91 ? 47.410 -3.952 28.927 1.000 18.677 91 VAL B N 1
ATOM 3715 C CA . VAL B 1 91 ? 48.332 -3.623 30.001 1.000 18.764 91 VAL B CA 1
ATOM 3716 C C . VAL B 1 91 ? 48.630 -2.127 29.910 1.000 18.732 91 VAL B C 1
ATOM 3717 O O . VAL B 1 91 ? 48.728 -1.584 28.811 1.000 18.520 91 VAL B O 1
ATOM 3721 N N . GLU B 1 92 ? 48.759 -1.477 31.076 1.000 18.874 92 GLU B N 1
ATOM 3722 C CA . GLU B 1 92 ? 48.841 -0.026 31.160 1.000 19.111 92 GLU B CA 1
ATOM 3723 C C . GLU B 1 92 ? 49.971 0.486 30.269 1.000 19.405 92 GLU B C 1
ATOM 3724 O O . GLU B 1 92 ? 51.117 0.061 30.409 1.000 19.456 92 GLU B O 1
ATOM 3730 N N . GLY B 1 93 ? 49.620 1.390 29.346 1.000 19.797 93 GLY B N 1
ATOM 3731 C CA . GLY B 1 93 ? 50.589 2.065 28.498 1.000 20.131 93 GLY B CA 1
ATOM 3732 C C . GLY B 1 93 ? 50.973 1.261 27.255 1.000 20.482 93 GLY B C 1
ATOM 3733 O O . GLY B 1 93 ? 51.787 1.726 26.459 1.000 20.823 93 GLY B O 1
ATOM 3734 N N . HIS B 1 94 ? 50.386 0.068 27.089 1.000 20.722 94 HIS B N 1
ATOM 3735 C CA . HIS B 1 94 ? 50.690 -0.794 25.957 1.000 21.050 94 HIS B CA 1
ATOM 3736 C C . HIS B 1 94 ? 49.454 -0.916 25.071 1.000 20.799 94 HIS B C 1
ATOM 3737 O O . HIS B 1 94 ? 48.608 -1.780 25.292 1.000 20.843 94 HIS B O 1
ATOM 3744 N N . PHE B 1 95 ? 49.371 -0.038 24.067 1.000 20.665 95 PHE B N 1
ATOM 3745 C CA . PHE B 1 95 ? 48.241 0.001 23.154 1.000 20.536 95 PHE B CA 1
ATOM 3746 C C . PHE B 1 95 ? 48.425 -1.041 22.057 1.000 20.286 95 PHE B C 1
ATOM 3747 O O . PHE B 1 95 ? 49.488 -1.119 21.446 1.000 20.203 95 PHE B O 1
ATOM 3755 N N . SER B 1 96 ? 47.372 -1.832 21.820 1.000 20.176 96 SER B N 1
ATOM 3756 C CA . SER B 1 96 ? 47.388 -2.856 20.791 1.000 20.230 96 SER B CA 1
ATOM 3757 C C . SER B 1 96 ? 46.898 -2.267 19.471 1.000 20.468 96 SER B C 1
ATOM 3758 O O . SER B 1 96 ? 45.709 -2.000 19.313 1.000 20.595 96 SER B O 1
ATOM 3761 N N . ARG B 1 97 ? 47.833 -2.071 18.534 1.000 20.770 97 ARG B N 1
ATOM 3762 C CA . ARG B 1 97 ? 47.506 -1.666 17.175 1.000 21.101 97 ARG B CA 1
ATOM 3763 C C . ARG B 1 97 ? 46.610 -2.710 16.511 1.000 20.614 97 ARG B C 1
ATOM 3764 O O . ARG B 1 97 ? 45.784 -2.367 15.669 1.000 20.503 97 ARG B O 1
ATOM 3772 N N . ALA B 1 98 ? 46.795 -3.981 16.888 1.000 20.338 98 ALA B N 1
ATOM 3773 C CA . ALA B 1 98 ? 46.020 -5.078 16.330 1.000 20.191 98 ALA B CA 1
ATOM 3774 C C . ALA B 1 98 ? 44.543 -4.923 16.686 1.000 19.958 98 ALA B C 1
ATOM 3775 O O . ALA B 1 98 ? 43.673 -5.180 15.855 1.000 19.855 98 ALA B O 1
ATOM 3777 N N . GLN B 1 99 ? 44.280 -4.506 17.929 1.000 19.756 99 GLN B N 1
ATOM 3778 C CA . GLN B 1 99 ? 42.925 -4.371 18.438 1.000 19.729 99 GLN B CA 1
ATOM 3779 C C . GLN B 1 99 ? 42.289 -3.085 17.913 1.000 19.443 99 GLN B C 1
ATOM 3780 O O . GLN B 1 99 ? 41.080 -3.042 17.697 1.000 19.152 99 GLN B O 1
ATOM 3786 N N . LEU B 1 100 ? 43.101 -2.040 17.714 1.000 19.326 100 LEU B N 1
ATOM 3787 C CA . LEU B 1 100 ? 42.621 -0.804 17.113 1.000 19.273 100 LEU B CA 1
ATOM 3788 C C . LEU B 1 100 ? 42.176 -1.075 15.675 1.000 19.278 100 LEU B C 1
ATOM 3789 O O . LEU B 1 100 ? 41.137 -0.577 15.248 1.000 19.225 100 LEU B O 1
ATOM 3794 N N . ALA B 1 101 ? 42.955 -1.887 14.948 1.000 19.359 101 ALA B N 1
ATOM 3795 C CA . ALA B 1 101 ? 42.618 -2.276 13.587 1.000 19.653 101 ALA B CA 1
ATOM 3796 C C . ALA B 1 101 ? 41.364 -3.151 13.570 1.000 19.975 101 ALA B C 1
ATOM 3797 O O . ALA B 1 101 ? 40.586 -3.095 12.620 1.000 19.839 101 ALA B O 1
ATOM 3799 N N . HIS B 1 102 ? 41.186 -3.966 14.619 1.000 20.259 102 HIS B N 1
ATOM 3800 C CA . HIS B 1 102 ? 40.014 -4.819 14.749 1.000 20.442 102 HIS B CA 1
ATOM 3801 C C . HIS B 1 102 ? 38.749 -3.965 14.792 1.000 20.682 102 HIS B C 1
ATOM 3802 O O . HIS B 1 102 ? 37.760 -4.290 14.138 1.000 20.674 102 HIS B O 1
ATOM 3809 N N . TYR B 1 103 ? 38.793 -2.877 15.571 1.000 21.037 103 TYR B N 1
ATOM 3810 C CA . TYR B 1 103 ? 37.624 -2.041 15.794 1.000 21.341 103 TYR B CA 1
ATOM 3811 C C . TYR B 1 103 ? 37.445 -1.072 14.630 1.000 21.987 103 TYR B C 1
ATOM 3812 O O . TYR B 1 103 ? 36.328 -0.640 14.354 1.000 22.364 103 TYR B O 1
ATOM 3821 N N . ARG B 1 104 ? 38.549 -0.735 13.957 1.000 22.599 104 ARG B N 1
ATOM 3822 C CA . ARG B 1 104 ? 38.477 0.052 12.739 1.000 23.098 104 ARG B CA 1
ATOM 3823 C C . ARG B 1 104 ? 37.721 -0.734 11.669 1.000 23.524 104 ARG B C 1
ATOM 3824 O O . ARG B 1 104 ? 36.835 -0.190 11.013 1.000 23.373 104 ARG B O 1
ATOM 3832 N N . ARG B 1 105 ? 38.075 -2.015 11.503 1.000 24.056 105 ARG B N 1
ATOM 3833 C CA . ARG B 1 105 ? 37.441 -2.859 10.500 1.000 24.656 105 ARG B CA 1
ATOM 3834 C C . ARG B 1 105 ? 35.956 -3.040 10.812 1.000 24.011 105 ARG B C 1
ATOM 3835 O O . ARG B 1 105 ? 35.156 -3.185 9.891 1.000 24.144 105 ARG B O 1
ATOM 3843 N N . MET B 1 106 ? 35.594 -3.048 12.103 1.000 23.276 106 MET B N 1
ATOM 3844 C CA . MET B 1 106 ? 34.194 -3.085 12.501 1.000 22.787 106 MET B CA 1
ATOM 3845 C C . MET B 1 106 ? 33.471 -1.877 11.908 1.000 22.585 106 MET B C 1
ATOM 3846 O O . MET B 1 106 ? 32.403 -2.020 11.317 1.000 22.342 106 MET B O 1
ATOM 3851 N N . VAL B 1 107 ? 34.076 -0.694 12.074 1.000 22.583 107 VAL B N 1
ATOM 3852 C CA . VAL B 1 107 ? 33.515 0.557 11.586 1.000 22.658 107 VAL B CA 1
ATOM 3853 C C . VAL B 1 107 ? 33.437 0.528 10.061 1.000 22.720 107 VAL B C 1
ATOM 3854 O O . VAL B 1 107 ? 32.400 0.860 9.491 1.000 22.742 107 VAL B O 1
ATOM 3858 N N . GLU B 1 108 ? 34.541 0.143 9.410 1.000 23.039 108 GLU B N 1
ATOM 3859 C CA . GLU B 1 108 ? 34.581 0.028 7.960 1.000 23.214 108 GLU B CA 1
ATOM 3860 C C . GLU B 1 108 ? 33.535 -0.985 7.497 1.000 23.580 108 GLU B C 1
ATOM 3861 O O . GLU B 1 108 ? 32.907 -0.794 6.458 1.000 23.405 108 GLU B O 1
ATOM 3867 N N . GLY B 1 109 ? 33.348 -2.046 8.294 1.000 24.060 109 GLY B N 1
ATOM 3868 C CA . GLY B 1 109 ? 32.426 -3.125 7.979 1.000 24.440 109 GLY B CA 1
ATOM 3869 C C . GLY B 1 109 ? 30.962 -2.687 8.001 1.000 25.056 109 GLY B C 1
ATOM 3870 O O . GLY B 1 109 ? 30.175 -3.133 7.169 1.000 25.080 109 GLY B O 1
ATOM 3871 N N . ALA B 1 110 ? 30.603 -1.831 8.965 1.000 25.681 110 ALA B N 1
ATOM 3872 C CA . ALA B 1 110 ? 29.243 -1.324 9.078 1.000 26.148 110 ALA B CA 1
ATOM 3873 C C . ALA B 1 110 ? 28.899 -0.468 7.860 1.000 26.578 110 ALA B C 1
ATOM 3874 O O . ALA B 1 110 ? 27.812 -0.595 7.301 1.000 26.706 110 ALA B O 1
ATOM 3876 N N . ILE B 1 111 ? 29.840 0.394 7.457 1.000 27.041 111 ILE B N 1
ATOM 3877 C CA . ILE B 1 111 ? 29.640 1.306 6.341 1.000 27.517 111 ILE B CA 1
ATOM 3878 C C . ILE B 1 111 ? 29.469 0.513 5.045 1.000 27.900 111 ILE B C 1
ATOM 3879 O O . ILE B 1 111 ? 28.591 0.831 4.246 1.000 28.227 111 ILE B O 1
ATOM 3884 N N . GLU B 1 112 ? 30.314 -0.509 4.845 1.000 28.315 112 GLU B N 1
ATOM 3885 C CA . GLU B 1 112 ? 30.211 -1.396 3.694 1.000 28.718 112 GLU B CA 1
ATOM 3886 C C . GLU B 1 112 ? 28.788 -1.933 3.547 1.000 28.157 112 GLU B C 1
ATOM 3887 O O . GLU B 1 112 ? 28.269 -2.016 2.436 1.000 28.160 112 GLU B O 1
ATOM 3893 N N . ARG B 1 113 ? 28.177 -2.305 4.679 1.000 27.456 113 ARG B N 1
ATOM 3894 C CA . ARG B 1 113 ? 26.897 -2.994 4.692 1.000 26.942 113 ARG B CA 1
ATOM 3895 C C . ARG B 1 113 ? 25.745 -2.001 4.855 1.000 26.534 113 ARG B C 1
ATOM 3896 O O . ARG B 1 113 ? 24.612 -2.410 5.102 1.000 26.486 113 ARG B O 1
ATOM 3904 N N . GLY B 1 114 ? 26.036 -0.701 4.710 1.000 26.057 114 GLY B N 1
ATOM 3905 C CA . GLY B 1 114 ? 25.008 0.329 4.677 1.000 25.557 114 GLY B CA 1
ATOM 3906 C C . GLY B 1 114 ? 24.455 0.657 6.063 1.000 25.003 114 GLY B C 1
ATOM 3907 O O . GLY B 1 114 ? 23.284 1.009 6.192 1.000 24.769 114 GLY B O 1
ATOM 3908 N N . LEU B 1 115 ? 25.310 0.540 7.087 1.000 24.370 115 LEU B N 1
ATOM 3909 C CA . LEU B 1 115 ? 24.962 0.910 8.450 1.000 23.979 115 LEU B CA 1
ATOM 3910 C C . LEU B 1 115 ? 25.838 2.080 8.886 1.000 23.577 115 LEU B C 1
ATOM 3911 O O . LEU B 1 115 ? 27.055 2.037 8.720 1.000 23.511 115 LEU B O 1
ATOM 3916 N N . ARG B 1 116 ? 25.207 3.117 9.446 1.000 23.171 116 ARG B N 1
ATOM 3917 C CA . ARG B 1 116 ? 25.936 4.188 10.106 1.000 23.041 116 ARG B CA 1
ATOM 3918 C C . ARG B 1 116 ? 26.359 3.706 11.491 1.000 22.501 116 ARG B C 1
ATOM 3919 O O . ARG B 1 116 ? 25.510 3.433 12.337 1.000 22.035 116 ARG B O 1
ATOM 3927 N N . PRO B 1 117 ? 27.678 3.572 11.766 1.000 22.054 117 PRO B N 1
ATOM 3928 C CA . PRO B 1 117 ? 28.146 3.128 13.077 1.000 21.850 117 PRO B CA 1
ATOM 3929 C C . PRO B 1 117 ? 28.180 4.268 14.092 1.000 21.394 117 PRO B C 1
ATOM 3930 O O . PRO B 1 117 ? 28.825 5.287 13.855 1.000 21.297 117 PRO B O 1
ATOM 3934 N N . MET B 1 118 ? 27.458 4.091 15.205 1.000 21.009 118 MET B N 1
ATOM 3935 C CA . MET B 1 118 ? 27.655 4.912 16.389 1.000 20.775 118 MET B CA 1
ATOM 3936 C C . MET B 1 118 ? 28.564 4.133 17.336 1.000 20.256 118 MET B C 1
ATOM 3937 O O . MET B 1 118 ? 28.256 2.995 17.681 1.000 20.271 118 MET B O 1
ATOM 3942 N N . VAL B 1 119 ? 29.684 4.744 17.743 1.000 19.713 119 VAL B N 1
ATOM 3943 C CA . VAL B 1 119 ? 30.677 4.044 18.542 1.000 19.239 119 VAL B CA 1
ATOM 3944 C C . VAL B 1 119 ? 30.619 4.537 19.984 1.000 18.869 119 VAL B C 1
ATOM 3945 O O . VAL B 1 119 ? 30.740 5.732 20.246 1.000 18.696 119 VAL B O 1
ATOM 3949 N N . THR B 1 120 ? 30.450 3.583 20.907 1.000 18.468 120 THR B N 1
ATOM 3950 C CA . THR B 1 120 ? 30.691 3.800 22.322 1.000 18.198 120 THR B CA 1
ATOM 3951 C C . THR B 1 120 ? 32.159 3.495 22.614 1.000 18.060 120 THR B C 1
ATOM 3952 O O . THR B 1 120 ? 32.667 2.456 22.198 1.000 17.912 120 THR B O 1
ATOM 3956 N N . LEU B 1 121 ? 32.835 4.403 23.327 1.000 17.796 121 LEU B N 1
ATOM 3957 C CA . LEU B 1 121 ? 34.230 4.202 23.684 1.000 17.743 121 LEU B CA 1
ATOM 3958 C C . LEU B 1 121 ? 34.334 3.456 25.015 1.000 17.560 121 LEU B C 1
ATOM 3959 O O . LEU B 1 121 ? 35.300 2.729 25.231 1.000 17.670 121 LEU B O 1
ATOM 3964 N N . HIS B 1 122 ? 33.338 3.621 25.896 1.000 17.252 122 HIS B N 1
ATOM 3965 C CA . HIS B 1 122 ? 33.346 2.954 27.190 1.000 17.053 122 HIS B CA 1
ATOM 3966 C C . HIS B 1 122 ? 31.941 2.477 27.548 1.000 16.976 122 HIS B C 1
ATOM 3967 O O . HIS B 1 122 ? 30.989 3.251 27.488 1.000 16.956 122 HIS B O 1
ATOM 3974 N N . HIS B 1 123 ? 31.831 1.200 27.940 1.000 16.959 123 HIS B N 1
ATOM 3975 C CA . HIS B 1 123 ? 30.557 0.616 28.328 1.000 16.990 123 HIS B CA 1
ATOM 3976 C C . HIS B 1 123 ? 30.768 -0.284 29.547 1.000 17.074 123 HIS B C 1
ATOM 3977 O O . HIS B 1 123 ? 30.842 -1.506 29.427 1.000 17.106 123 HIS B O 1
ATOM 3984 N N . PHE B 1 124 ? 30.894 0.370 30.710 1.000 17.183 124 PHE B N 1
ATOM 3985 C CA . PHE B 1 124 ? 30.962 -0.243 32.032 1.000 17.180 124 PHE B CA 1
ATOM 3986 C C . PHE B 1 124 ? 32.326 -0.893 32.272 1.000 17.200 124 PHE B C 1
ATOM 3987 O O . PHE B 1 124 ? 33.020 -0.504 33.209 1.000 17.412 124 PHE B O 1
ATOM 3995 N N . THR B 1 125 ? 32.718 -1.869 31.443 1.000 17.120 125 THR B N 1
ATOM 3996 C CA . THR B 1 125 ? 33.950 -2.611 31.672 1.000 17.071 125 THR B CA 1
ATOM 3997 C C . THR B 1 125 ? 35.171 -1.699 31.548 1.000 17.057 125 THR B C 1
ATOM 3998 O O . THR B 1 125 ? 35.152 -0.716 30.811 1.000 17.056 125 THR B O 1
ATOM 4002 N N . VAL B 1 126 ? 36.226 -2.056 32.292 1.000 17.084 126 VAL B N 1
ATOM 4003 C CA . VAL B 1 126 ? 37.518 -1.389 32.235 1.000 17.230 126 VAL B CA 1
ATOM 4004 C C . VAL B 1 126 ? 38.596 -2.464 32.145 1.000 17.411 126 VAL B C 1
ATOM 4005 O O . VAL B 1 126 ? 38.337 -3.623 32.464 1.000 17.450 126 VAL B O 1
ATOM 4009 N N . PRO B 1 127 ? 39.834 -2.126 31.717 1.000 17.573 127 PRO B N 1
ATOM 4010 C CA . PRO B 1 127 ? 40.964 -3.041 31.873 1.000 17.767 127 PRO B CA 1
ATOM 4011 C C . PRO B 1 127 ? 41.158 -3.373 33.352 1.000 17.942 127 PRO B C 1
ATOM 4012 O O . PRO B 1 127 ? 41.060 -2.488 34.201 1.000 18.088 127 PRO B O 1
ATOM 4016 N N . GLN B 1 128 ? 41.422 -4.651 33.652 1.000 18.004 128 GLN B N 1
ATOM 4017 C CA . GLN B 1 128 ? 41.570 -5.115 35.024 1.000 18.038 128 GLN B CA 1
ATOM 4018 C C . GLN B 1 128 ? 42.603 -4.260 35.758 1.000 18.016 128 GLN B C 1
ATOM 4019 O O . GLN B 1 128 ? 42.435 -3.977 36.942 1.000 18.053 128 GLN B O 1
ATOM 4025 N N . TRP B 1 129 ? 43.664 -3.848 35.051 1.000 17.965 129 TRP B N 1
ATOM 4026 C CA . TRP B 1 129 ? 44.720 -3.049 35.657 1.000 17.995 129 TRP B CA 1
ATOM 4027 C C . TRP B 1 129 ? 44.186 -1.699 36.140 1.000 18.245 129 TRP B C 1
ATOM 4028 O O . TRP B 1 129 ? 44.688 -1.170 37.128 1.000 18.277 129 TRP B O 1
ATOM 4039 N N . PHE B 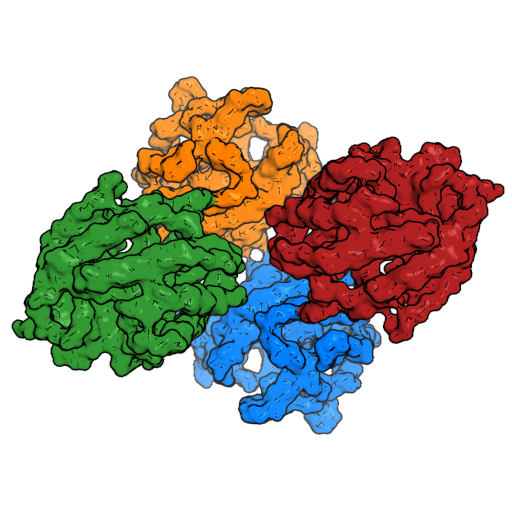1 130 ? 43.180 -1.147 35.445 1.000 18.521 130 PHE B N 1
ATOM 4040 C CA . PHE B 1 130 ? 42.579 0.125 35.825 1.000 18.671 130 PHE B CA 1
ATOM 4041 C C . PHE B 1 130 ? 41.799 -0.047 37.129 1.000 18.936 130 PHE B C 1
ATOM 4042 O O . PHE B 1 130 ? 41.808 0.847 37.972 1.000 18.804 130 PHE B O 1
ATOM 4050 N N . GLU B 1 131 ? 41.136 -1.202 37.288 1.000 19.309 131 GLU B N 1
ATOM 4051 C CA . GLU B 1 131 ? 40.439 -1.540 38.522 1.000 19.691 131 GLU B CA 1
ATOM 4052 C C . GLU B 1 131 ? 41.444 -1.756 39.652 1.000 19.665 131 GLU B C 1
ATOM 4053 O O . GLU B 1 131 ? 41.320 -1.146 40.711 1.000 19.561 131 GLU B O 1
ATOM 4059 N N . ALA B 1 132 ? 42.421 -2.643 39.415 1.000 19.779 132 ALA B N 1
ATOM 4060 C CA . ALA B 1 132 ? 43.395 -3.039 40.425 1.000 19.900 132 ALA B CA 1
ATOM 4061 C C . ALA B 1 132 ? 44.102 -1.810 40.994 1.000 20.002 132 ALA B C 1
ATOM 4062 O O . ALA B 1 132 ? 44.502 -1.793 42.156 1.000 20.113 132 ALA B O 1
ATOM 4064 N N . ARG B 1 133 ? 44.245 -0.796 40.137 1.000 20.113 133 ARG B N 1
ATOM 4065 C CA . ARG B 1 133 ? 44.853 0.482 40.463 1.000 20.353 133 ARG B CA 1
ATOM 4066 C C . ARG B 1 133 ? 44.060 1.238 41.527 1.000 20.422 133 ARG B C 1
ATOM 4067 O O . ARG B 1 133 ? 44.637 2.002 42.298 1.000 20.496 133 ARG B O 1
ATOM 4075 N N . GLY B 1 134 ? 42.733 1.060 41.520 1.000 20.494 134 GLY B N 1
ATOM 4076 C CA . GLY B 1 134 ? 41.840 1.807 42.392 1.000 20.590 134 GLY B CA 1
ATOM 4077 C C . GLY B 1 134 ? 40.680 2.459 41.638 1.000 20.591 134 GLY B C 1
ATOM 4078 O O . GLY B 1 134 ? 39.848 3.121 42.253 1.000 20.657 134 GLY B O 1
ATOM 4079 N N . GLY B 1 135 ? 40.645 2.297 40.309 1.000 20.616 135 GLY B N 1
ATOM 4080 C CA . GLY B 1 135 ? 39.454 2.588 39.527 1.000 20.560 135 GLY B CA 1
ATOM 4081 C C . GLY B 1 135 ? 39.302 4.074 39.206 1.000 20.535 135 GLY B C 1
ATOM 4082 O O . GLY B 1 135 ? 40.289 4.770 38.978 1.000 20.422 135 GLY B O 1
ATOM 4083 N N . TRP B 1 136 ? 38.046 4.539 39.196 1.000 20.509 136 TRP B N 1
ATOM 4084 C CA . TRP B 1 136 ? 37.694 5.858 38.691 1.000 20.606 136 TRP B CA 1
ATOM 4085 C C . TRP B 1 136 ? 38.128 6.973 39.641 1.000 21.104 136 TRP B C 1
ATOM 4086 O O . TRP B 1 136 ? 38.366 8.092 39.191 1.000 21.312 136 TRP B O 1
ATOM 4097 N N . THR B 1 137 ? 38.226 6.675 40.943 1.000 21.629 137 THR B N 1
ATOM 4098 C CA . THR B 1 137 ? 38.528 7.695 41.937 1.000 22.123 137 THR B CA 1
ATOM 4099 C C . THR B 1 137 ? 40.024 7.738 42.250 1.000 22.651 137 THR B C 1
ATOM 4100 O O . THR B 1 137 ? 40.437 8.453 43.161 1.000 22.618 137 THR B O 1
ATOM 4104 N N . ALA B 1 138 ? 40.834 6.979 41.500 1.000 23.193 138 ALA B N 1
ATOM 4105 C CA . ALA B 1 138 ? 42.276 6.980 41.691 1.000 23.789 138 ALA B CA 1
ATOM 4106 C C . ALA B 1 138 ? 42.887 8.154 40.931 1.000 24.379 138 ALA B C 1
ATOM 4107 O O . ALA B 1 138 ? 42.366 8.565 39.896 1.000 24.622 138 ALA B O 1
ATOM 4109 N N . GLU B 1 139 ? 43.992 8.685 41.465 1.000 24.997 139 GLU B N 1
ATOM 4110 C CA . GLU B 1 139 ? 44.741 9.739 40.802 1.000 25.436 139 GLU B CA 1
ATOM 4111 C C . GLU B 1 139 ? 45.206 9.225 39.440 1.000 24.673 139 GLU B C 1
ATOM 4112 O O . GLU B 1 139 ? 45.824 8.166 39.363 1.000 24.917 139 GLU B O 1
ATOM 4118 N N . GLY B 1 140 ? 44.868 9.963 38.373 1.000 23.622 140 GLY B N 1
ATOM 4119 C CA . GLY B 1 140 ? 45.317 9.642 37.027 1.000 22.973 140 GLY B CA 1
ATOM 4120 C C . GLY B 1 140 ? 44.230 9.001 36.164 1.000 22.377 140 GLY B C 1
ATOM 4121 O O . GLY B 1 140 ? 44.416 8.843 34.959 1.000 22.064 140 GLY B O 1
ATOM 4122 N N . ALA B 1 141 ? 43.100 8.639 36.786 1.000 21.874 141 ALA B N 1
ATOM 4123 C CA . ALA B 1 141 ? 42.023 7.924 36.117 1.000 21.507 141 ALA B CA 1
ATOM 4124 C C . ALA B 1 141 ? 41.539 8.692 34.889 1.000 21.178 141 ALA B C 1
ATOM 4125 O O . ALA B 1 141 ? 41.375 8.111 33.818 1.000 21.029 141 ALA B O 1
ATOM 4127 N N . VAL B 1 142 ? 41.308 9.999 35.065 1.000 20.856 142 VAL B N 1
ATOM 4128 C CA . VAL B 1 142 ? 40.806 10.864 34.009 1.000 20.680 142 VAL B CA 1
ATOM 4129 C C . VAL B 1 142 ? 41.824 10.925 32.873 1.000 20.461 142 VAL B C 1
ATOM 4130 O O . VAL B 1 142 ? 41.453 10.855 31.702 1.000 20.300 142 VAL B O 1
ATOM 4134 N N . GLU B 1 143 ? 43.106 11.060 33.234 1.000 20.289 143 GLU B N 1
ATOM 4135 C CA . GLU B 1 143 ? 44.175 11.173 32.256 1.000 20.215 143 GLU B CA 1
ATOM 4136 C C . GLU B 1 143 ? 44.335 9.848 31.510 1.000 19.898 143 GLU B C 1
ATOM 4137 O O . GLU B 1 143 ? 44.650 9.842 30.322 1.000 20.049 143 GLU B O 1
ATOM 4143 N N . LEU B 1 144 ? 44.109 8.730 32.211 1.000 19.483 144 LEU B N 1
ATOM 4144 C CA . LEU B 1 144 ? 44.176 7.411 31.599 1.000 19.307 144 LEU B CA 1
ATOM 4145 C C . LEU B 1 144 ? 43.062 7.250 30.567 1.000 19.081 144 LEU B C 1
ATOM 4146 O O . LEU B 1 144 ? 43.295 6.704 29.489 1.000 18.943 144 LEU B O 1
ATOM 4151 N N . PHE B 1 145 ? 41.858 7.734 30.897 1.000 18.909 145 PHE B N 1
ATOM 4152 C CA . PHE B 1 145 ? 40.720 7.605 30.002 1.000 18.748 145 PHE B CA 1
ATOM 4153 C C . PHE B 1 145 ? 40.918 8.471 28.760 1.000 18.644 145 PHE B C 1
ATOM 4154 O O . PHE B 1 145 ? 40.702 8.004 27.645 1.000 18.618 145 PHE B O 1
ATOM 4162 N N . ALA B 1 146 ? 41.318 9.732 28.961 1.000 18.599 146 ALA B N 1
ATOM 4163 C CA . ALA B 1 146 ? 41.498 10.660 27.855 1.000 18.606 146 ALA B CA 1
ATOM 4164 C C . ALA B 1 146 ? 42.570 10.141 26.899 1.000 18.609 146 ALA B C 1
ATOM 4165 O O . ALA B 1 146 ? 42.463 10.329 25.689 1.000 18.593 146 ALA B O 1
ATOM 4167 N N . ARG B 1 147 ? 43.596 9.480 27.452 1.000 18.802 147 ARG B N 1
ATOM 4168 C CA . ARG B 1 147 ? 44.657 8.894 26.649 1.000 18.953 147 ARG B CA 1
ATOM 4169 C C . ARG B 1 147 ? 44.100 7.723 25.839 1.000 18.734 147 ARG B C 1
ATOM 4170 O O . ARG B 1 147 ? 44.414 7.587 24.659 1.000 18.773 147 ARG B O 1
ATOM 4178 N N . TYR B 1 148 ? 43.278 6.880 26.479 1.000 18.550 148 TYR B N 1
ATOM 4179 C CA . TYR B 1 148 ? 42.585 5.807 25.781 1.000 18.431 148 TYR B CA 1
ATOM 4180 C C . TYR B 1 148 ? 41.774 6.390 24.625 1.000 18.435 148 TYR B C 1
ATOM 4181 O O . TYR B 1 148 ? 41.809 5.862 23.517 1.000 18.299 148 TYR B O 1
ATOM 4190 N N . VAL B 1 149 ? 41.050 7.483 24.894 1.000 18.551 149 VAL B N 1
ATOM 4191 C CA . VAL B 1 149 ? 40.173 8.090 23.904 1.000 18.755 149 VAL B CA 1
ATOM 4192 C C . VAL B 1 149 ? 41.004 8.605 22.730 1.000 18.814 149 VAL B C 1
ATOM 4193 O O . VAL B 1 149 ? 40.649 8.371 21.577 1.000 18.803 149 VAL B O 1
ATOM 4197 N N . ALA B 1 150 ? 42.106 9.304 23.029 1.000 18.850 150 ALA B N 1
ATOM 4198 C CA . ALA B 1 150 ? 43.005 9.803 22.000 1.000 18.941 150 ALA B CA 1
ATOM 4199 C C . ALA B 1 150 ? 43.539 8.649 21.152 1.000 19.069 150 ALA B C 1
ATOM 4200 O O . ALA B 1 150 ? 43.667 8.785 19.938 1.000 19.138 150 ALA B O 1
ATOM 4202 N N . ALA B 1 151 ? 43.835 7.514 21.799 1.000 19.154 151 ALA B N 1
ATOM 4203 C CA . ALA B 1 151 ? 44.382 6.346 21.122 1.000 19.382 151 ALA B CA 1
ATOM 4204 C C . ALA B 1 151 ? 43.366 5.740 20.153 1.000 19.674 151 ALA B C 1
ATOM 4205 O O . ALA B 1 151 ? 43.754 5.037 19.223 1.000 19.480 151 ALA B O 1
ATOM 4207 N N . CYS B 1 152 ? 42.072 6.012 20.381 1.000 20.063 152 CYS B N 1
ATOM 4208 C CA . CYS B 1 152 ? 41.002 5.507 19.531 1.000 20.457 152 CYS B CA 1
ATOM 4209 C C . CYS B 1 152 ? 40.824 6.360 18.273 1.000 20.785 152 CYS B C 1
ATOM 4210 O O . CYS B 1 152 ? 39.954 6.067 17.457 1.000 21.001 152 CYS B O 1
ATOM 4213 N N . ALA B 1 153 ? 41.648 7.404 18.112 1.000 21.016 153 ALA B N 1
ATOM 4214 C CA . ALA B 1 153 ? 41.585 8.282 16.953 1.000 21.246 153 ALA B CA 1
ATOM 4215 C C . ALA B 1 153 ? 41.391 7.490 15.658 1.000 21.425 153 ALA B C 1
ATOM 4216 O O . ALA B 1 153 ? 40.453 7.765 14.915 1.000 21.626 153 ALA B O 1
ATOM 4218 N N . PRO B 1 154 ? 42.248 6.492 15.329 1.000 21.708 154 PRO B N 1
ATOM 4219 C CA . PRO B 1 154 ? 42.155 5.815 14.034 1.000 21.922 154 PRO B CA 1
ATOM 4220 C C . PRO B 1 154 ? 40.910 4.957 13.800 1.000 22.129 154 PRO B C 1
ATOM 4221 O O . PRO B 1 154 ? 40.637 4.605 12.655 1.000 22.014 154 PRO B O 1
ATOM 4225 N N . VAL B 1 155 ? 40.154 4.626 14.857 1.000 22.308 155 VAL B N 1
ATOM 4226 C CA . VAL B 1 155 ? 38.928 3.858 14.670 1.000 22.573 155 VAL B CA 1
ATOM 4227 C C . VAL B 1 155 ? 37.753 4.807 14.404 1.000 22.882 155 VAL B C 1
ATOM 4228 O O . VAL B 1 155 ? 36.830 4.421 13.690 1.000 22.921 155 VAL B O 1
ATOM 4232 N N . ILE B 1 156 ? 37.797 6.052 14.911 1.000 23.215 156 ILE B N 1
ATOM 4233 C CA . ILE B 1 156 ? 36.632 6.931 14.847 1.000 23.518 156 ILE B CA 1
ATOM 4234 C C . ILE B 1 156 ? 36.843 8.139 13.928 1.000 23.965 156 ILE B C 1
ATOM 4235 O O . ILE B 1 156 ? 35.876 8.844 13.649 1.000 24.194 156 ILE B O 1
ATOM 4240 N N . SER B 1 157 ? 38.070 8.397 13.458 1.000 24.296 157 SER B N 1
ATOM 4241 C CA . SER B 1 157 ? 38.361 9.658 12.785 1.000 24.675 157 SER B CA 1
ATOM 4242 C C . SER B 1 157 ? 37.748 9.718 11.384 1.000 25.042 157 SER B C 1
ATOM 4243 O O . SER B 1 157 ? 37.702 10.793 10.790 1.000 25.238 157 SER B O 1
ATOM 4246 N N . GLU B 1 158 ? 37.281 8.578 10.857 1.000 25.408 158 GLU B N 1
ATOM 4247 C CA . GLU B 1 158 ? 36.655 8.550 9.544 1.000 25.698 158 GLU B CA 1
ATOM 4248 C C . GLU B 1 158 ? 35.407 7.667 9.586 1.000 25.252 158 GLU B C 1
ATOM 4249 O O . GLU B 1 158 ? 35.439 6.573 10.146 1.000 25.222 158 GLU B O 1
ATOM 4255 N N . GLY B 1 159 ? 34.307 8.166 9.005 1.000 24.790 159 GLY B N 1
ATOM 4256 C CA . GLY B 1 159 ? 33.124 7.360 8.738 1.000 24.412 159 GLY B CA 1
ATOM 4257 C C . GLY B 1 159 ? 32.157 7.262 9.919 1.000 24.012 159 GLY B C 1
ATOM 4258 O O . GLY B 1 159 ? 31.080 6.685 9.780 1.000 24.202 159 GLY B O 1
ATOM 4259 N N . VAL B 1 160 ? 32.537 7.831 11.071 1.000 23.402 160 VAL B N 1
ATOM 4260 C CA . VAL B 1 160 ? 31.743 7.759 12.289 1.000 22.887 160 VAL B CA 1
ATOM 4261 C C . VAL B 1 160 ? 31.162 9.144 12.562 1.000 22.520 160 VAL B C 1
ATOM 4262 O O . VAL B 1 160 ? 31.916 10.099 12.731 1.000 22.452 160 VAL B O 1
ATOM 4266 N N . SER B 1 161 ? 29.828 9.246 12.620 1.000 22.315 161 SER B N 1
ATOM 4267 C CA . SER B 1 161 ? 29.181 10.536 12.806 1.000 22.290 161 SER B CA 1
ATOM 4268 C C . SER B 1 161 ? 28.822 10.767 14.275 1.000 22.037 161 SER B C 1
ATOM 4269 O O . SER B 1 161 ? 28.729 11.916 14.700 1.000 22.297 161 SER B O 1
ATOM 4272 N N . HIS B 1 162 ? 28.622 9.688 15.048 1.000 21.559 162 HIS B N 1
ATOM 4273 C CA . HIS B 1 162 ? 28.286 9.819 16.459 1.000 21.304 162 HIS B CA 1
ATOM 4274 C C . HIS B 1 162 ? 29.218 8.979 17.324 1.000 21.084 162 HIS B C 1
ATOM 4275 O O . HIS B 1 162 ? 29.560 7.854 16.967 1.000 21.375 162 HIS B O 1
ATOM 4282 N N . VAL B 1 163 ? 29.592 9.543 18.480 1.000 20.653 163 VAL B N 1
ATOM 4283 C CA . VAL B 1 163 ? 30.443 8.864 19.441 1.000 20.266 163 VAL B CA 1
ATOM 4284 C C . VAL B 1 163 ? 29.884 9.086 20.845 1.000 19.913 163 VAL B C 1
ATOM 4285 O O . VAL B 1 163 ? 29.598 10.216 21.235 1.000 19.873 163 VAL B O 1
ATOM 4289 N N . CYS B 1 164 ? 29.730 7.981 21.584 1.000 19.545 164 CYS B N 1
ATOM 4290 C CA . CYS B 1 164 ? 29.416 8.014 23.002 1.000 19.351 164 CYS B CA 1
ATOM 4291 C C . CYS B 1 164 ? 30.706 7.819 23.792 1.000 19.210 164 CYS B C 1
ATOM 4292 O O . CYS B 1 164 ? 31.423 6.844 23.574 1.000 19.196 164 CYS B O 1
ATOM 4295 N N . THR B 1 165 ? 30.998 8.757 24.700 1.000 19.125 165 THR B N 1
ATOM 4296 C CA . THR B 1 165 ? 32.210 8.694 25.500 1.000 19.088 165 THR B CA 1
ATOM 4297 C C . THR B 1 165 ? 32.056 7.617 26.571 1.000 18.902 165 THR B C 1
ATOM 4298 O O . THR B 1 165 ? 32.848 6.678 26.625 1.000 18.825 165 THR B O 1
ATOM 4302 N N . ILE B 1 166 ? 31.023 7.772 27.409 1.000 18.723 166 ILE B N 1
ATOM 4303 C CA . ILE B 1 166 ? 30.821 6.933 28.580 1.000 18.587 166 ILE B CA 1
ATOM 4304 C C . ILE B 1 166 ? 29.336 6.595 28.702 1.000 18.475 166 ILE B C 1
ATOM 4305 O O . ILE B 1 166 ? 28.502 7.486 28.831 1.000 18.283 166 ILE B O 1
ATOM 4310 N N . ASN B 1 167 ? 29.027 5.293 28.686 1.000 18.437 167 ASN B N 1
ATOM 4311 C CA . ASN B 1 167 ? 27.660 4.813 28.801 1.000 18.341 167 ASN B CA 1
ATOM 4312 C C . ASN B 1 167 ? 27.220 4.865 30.263 1.000 18.528 167 ASN B C 1
ATOM 4313 O O . ASN B 1 167 ? 27.927 4.370 31.137 1.000 18.456 167 ASN B O 1
ATOM 4318 N N . GLU B 1 168 ? 26.047 5.466 30.501 1.000 18.878 168 GLU B N 1
ATOM 4319 C CA . GLU B 1 168 ? 25.404 5.497 31.808 1.000 19.278 168 GLU B CA 1
ATOM 4320 C C . GLU B 1 168 ? 26.422 5.744 32.922 1.000 19.583 168 GLU B C 1
ATOM 4321 O O . GLU B 1 168 ? 26.612 4.888 33.783 1.000 19.562 168 GLU B O 1
ATOM 4327 N N . PRO B 1 169 ? 27.097 6.919 32.962 1.000 20.167 169 PRO B N 1
ATOM 4328 C CA . PRO B 1 169 ? 27.960 7.284 34.088 1.000 20.496 169 PRO B CA 1
ATOM 4329 C C . PRO B 1 169 ? 27.262 7.276 35.445 1.000 21.054 169 PRO B C 1
ATOM 4330 O O . PRO B 1 169 ? 27.903 7.043 36.467 1.000 20.829 169 PRO B O 1
ATOM 4334 N N . ASN B 1 170 ? 25.951 7.555 35.443 1.000 21.778 170 ASN B N 1
ATOM 4335 C CA . ASN B 1 170 ? 25.176 7.570 36.672 1.000 22.552 170 ASN B CA 1
ATOM 4336 C C . ASN B 1 170 ? 25.154 6.174 37.291 1.000 23.206 170 ASN B C 1
ATOM 4337 O O . ASN B 1 170 ? 25.180 6.045 38.513 1.000 23.142 170 ASN B O 1
ATOM 4342 N N . MET B 1 171 ? 25.135 5.135 36.448 1.000 24.041 171 MET B N 1
ATOM 4343 C CA . MET B 1 171 ? 25.083 3.767 36.937 1.000 24.903 171 MET B CA 1
ATOM 4344 C C . MET B 1 171 ? 26.457 3.355 37.468 1.000 24.512 171 MET B C 1
ATOM 4345 O O . MET B 1 171 ? 26.541 2.519 38.365 1.000 24.174 171 MET B O 1
ATOM 4350 N N . ILE B 1 172 ? 27.528 3.945 36.915 1.000 24.346 172 ILE B N 1
ATOM 4351 C CA . ILE B 1 172 ? 28.877 3.709 37.410 1.000 24.340 172 ILE B CA 1
ATOM 4352 C C . ILE B 1 172 ? 28.997 4.289 38.819 1.000 24.530 172 ILE B C 1
ATOM 4353 O O . ILE B 1 172 ? 29.565 3.651 39.704 1.000 24.425 172 ILE B O 1
ATOM 4358 N N . ALA B 1 173 ? 28.468 5.505 39.008 1.000 24.750 173 ALA B N 1
ATOM 4359 C CA . ALA B 1 173 ? 28.576 6.218 40.271 1.000 25.088 173 ALA B CA 1
ATOM 4360 C C . ALA B 1 173 ? 27.746 5.520 41.345 1.000 25.482 173 ALA B C 1
ATOM 4361 O O . ALA B 1 173 ? 28.168 5.432 42.497 1.000 25.272 173 ALA B O 1
ATOM 4363 N N . VAL B 1 174 ? 26.561 5.039 40.953 1.000 26.135 174 VAL B N 1
ATOM 4364 C CA . VAL B 1 174 ? 25.693 4.284 41.842 1.000 26.957 174 VAL B CA 1
ATOM 4365 C C . VAL B 1 174 ? 26.404 3.001 42.272 1.000 27.775 174 VAL B C 1
ATOM 4366 O O . VAL B 1 174 ? 26.426 2.681 43.459 1.000 27.851 174 VAL B O 1
ATOM 4370 N N . MET B 1 175 ? 26.987 2.277 41.307 1.000 28.706 175 MET B N 1
ATOM 4371 C CA . MET B 1 175 ? 27.683 1.031 41.598 1.000 29.627 175 MET B CA 1
ATOM 4372 C C . MET B 1 175 ? 28.910 1.300 42.470 1.000 30.007 175 MET B C 1
ATOM 4373 O O . MET B 1 175 ? 29.263 0.465 43.300 1.000 30.233 175 MET B O 1
ATOM 4378 N N . ALA B 1 176 ? 29.567 2.450 42.266 1.000 30.602 176 ALA B N 1
ATOM 4379 C CA . ALA B 1 176 ? 30.767 2.791 43.015 1.000 31.204 176 ALA B CA 1
ATOM 4380 C C . ALA B 1 176 ? 30.424 3.007 44.488 1.000 31.919 176 ALA B C 1
ATOM 4381 O O . ALA B 1 176 ? 31.247 2.739 45.361 1.000 31.888 176 ALA B O 1
ATOM 4383 N N . GLY B 1 177 ? 29.206 3.497 44.750 1.000 32.955 177 GLY B N 1
ATOM 4384 C CA . GLY B 1 177 ? 28.699 3.628 46.105 1.000 33.770 177 GLY B CA 1
ATOM 4385 C C . GLY B 1 177 ? 28.560 2.272 46.792 1.000 34.616 177 GLY B C 1
ATOM 4386 O O . GLY B 1 177 ? 28.894 2.133 47.967 1.000 34.605 177 GLY B O 1
ATOM 4387 N N . GLN B 1 178 ? 28.068 1.279 46.040 1.000 35.654 178 GLN B N 1
ATOM 4388 C CA . GLN B 1 178 ? 27.885 -0.069 46.553 1.000 36.658 178 GLN B CA 1
ATOM 4389 C C . GLN B 1 178 ? 29.243 -0.706 46.842 1.000 37.426 178 GLN B C 1
ATOM 4390 O O . GLN B 1 178 ? 29.436 -1.297 47.903 1.000 37.669 178 GLN B O 1
ATOM 4396 N N . ALA B 1 179 ? 30.171 -0.581 45.885 1.000 38.110 179 ALA B N 1
ATOM 4397 C CA . ALA B 1 179 ? 31.521 -1.103 46.028 1.000 38.625 179 ALA B CA 1
ATOM 4398 C C . ALA B 1 179 ? 32.187 -0.537 47.282 1.000 39.586 179 ALA B C 1
ATOM 4399 O O . ALA B 1 179 ? 32.805 -1.276 48.046 1.000 39.666 179 ALA B O 1
ATOM 4401 N N . LYS B 1 180 ? 32.044 0.780 47.478 1.000 40.593 180 LYS B N 1
ATOM 4402 C CA . LYS B 1 180 ? 32.722 1.509 48.539 1.000 41.272 180 LYS B CA 1
ATOM 4403 C C . LYS B 1 180 ? 32.204 1.066 49.908 1.000 41.318 180 LYS B C 1
ATOM 4404 O O . LYS B 1 180 ? 32.992 0.882 50.834 1.000 41.080 180 LYS B O 1
ATOM 4410 N N . ARG B 1 181 ? 30.879 0.902 50.028 1.000 41.520 181 ARG B N 1
ATOM 4411 C CA . ARG B 1 181 ? 30.253 0.496 51.279 1.000 41.732 181 ARG B CA 1
ATOM 4412 C C . ARG B 1 181 ? 30.423 -1.006 51.505 1.000 42.517 181 ARG B C 1
ATOM 4413 O O . ARG B 1 181 ? 30.334 -1.469 52.641 1.000 42.771 181 ARG B O 1
ATOM 4421 N N . GLY B 1 182 ? 30.652 -1.760 50.422 1.000 43.232 182 GLY B N 1
ATOM 4422 C CA . GLY B 1 182 ? 30.817 -3.203 50.499 1.000 44.008 182 GLY B CA 1
ATOM 4423 C C . GLY B 1 182 ? 29.477 -3.936 50.474 1.000 45.138 182 GLY B C 1
ATOM 4424 O O . GLY B 1 182 ? 29.358 -5.026 51.030 1.000 45.362 182 GLY B O 1
ATOM 4425 N N . ASP B 1 183 ? 28.481 -3.325 49.818 1.000 46.075 183 ASP B N 1
ATOM 4426 C CA . ASP B 1 183 ? 27.155 -3.907 49.683 1.000 46.787 183 ASP B CA 1
ATOM 4427 C C . ASP B 1 183 ? 27.064 -4.648 48.352 1.000 46.386 183 ASP B C 1
ATOM 4428 O O . ASP B 1 183 ? 27.175 -4.039 47.291 1.000 45.984 183 ASP B O 1
ATOM 4433 N N . ASN B 1 184 ? 26.855 -5.969 48.432 1.000 46.134 184 ASN B N 1
ATOM 4434 C CA . ASN B 1 184 ? 26.603 -6.798 47.264 1.000 45.714 184 ASN B CA 1
ATOM 4435 C C . ASN B 1 184 ? 25.099 -6.876 47.002 1.000 45.210 184 ASN B C 1
ATOM 4436 O O . ASN B 1 184 ? 24.671 -7.492 46.028 1.000 45.113 184 ASN B O 1
ATOM 4441 N N . SER B 1 185 ? 24.309 -6.243 47.880 1.000 44.721 185 SER B N 1
ATOM 4442 C CA . SER B 1 185 ? 22.862 -6.209 47.756 1.000 44.191 185 SER B CA 1
ATOM 4443 C C . SER B 1 185 ? 22.439 -5.123 46.769 1.000 43.283 185 SER B C 1
ATOM 4444 O O . SER B 1 185 ? 23.276 -4.429 46.195 1.000 43.432 185 SER B O 1
ATOM 4447 N N . PHE B 1 186 ? 21.121 -5.010 46.577 1.000 42.186 186 PHE B N 1
ATOM 4448 C CA . PHE B 1 186 ? 20.512 -3.918 45.839 1.000 40.982 186 PHE B CA 1
ATOM 4449 C C . PHE B 1 186 ? 19.167 -3.612 46.491 1.000 40.153 186 PHE B C 1
ATOM 4450 O O . PHE B 1 186 ? 18.432 -4.540 46.825 1.000 39.718 186 PHE B O 1
ATOM 4458 N N . PRO B 1 187 ? 18.790 -2.329 46.706 1.000 39.322 187 PRO B N 1
ATOM 4459 C CA . PRO B 1 187 ? 17.514 -2.019 47.350 1.000 38.721 187 PRO B CA 1
ATOM 4460 C C . PRO B 1 187 ? 16.341 -2.466 46.479 1.000 37.616 187 PRO B C 1
ATOM 4461 O O . PRO B 1 187 ? 16.475 -2.571 45.260 1.000 37.022 187 PRO B O 1
ATOM 4465 N N . PRO B 1 188 ? 15.158 -2.743 47.074 1.000 36.717 188 PRO B N 1
ATOM 4466 C CA . PRO B 1 188 ? 14.020 -3.277 46.322 1.000 36.031 188 PRO B CA 1
ATOM 4467 C C . PRO B 1 188 ? 13.497 -2.315 45.257 1.000 34.961 188 PRO B C 1
ATOM 4468 O O . PRO B 1 188 ? 12.877 -2.745 44.286 1.000 34.882 188 PRO B O 1
ATOM 4472 N N . ALA B 1 189 ? 13.746 -1.014 45.455 1.000 33.804 189 ALA B N 1
ATOM 4473 C CA . ALA B 1 189 ? 13.409 -0.004 44.466 1.000 32.732 189 ALA B CA 1
ATOM 4474 C C . ALA B 1 189 ? 14.364 1.180 44.577 1.000 31.473 189 ALA B C 1
ATOM 4475 O O . ALA B 1 189 ? 14.955 1.418 45.629 1.000 30.938 189 ALA B O 1
ATOM 4477 N N . GLY B 1 190 ? 14.492 1.919 43.469 1.000 30.294 190 GLY B N 1
ATOM 4478 C CA . GLY B 1 190 ? 15.416 3.035 43.375 1.000 29.693 190 GLY B CA 1
ATOM 4479 C C . GLY B 1 190 ? 16.848 2.563 43.136 1.000 29.149 190 GLY B C 1
ATOM 4480 O O . GLY B 1 190 ? 17.079 1.397 42.819 1.000 28.750 190 GLY B O 1
ATOM 4481 N N . LEU B 1 191 ? 17.796 3.493 43.291 1.000 28.620 191 LEU B N 1
ATOM 4482 C CA . LEU B 1 191 ? 19.211 3.214 43.113 1.000 28.299 191 LEU B CA 1
ATOM 4483 C C . LEU B 1 191 ? 19.942 3.517 44.418 1.000 28.090 191 LEU B C 1
ATOM 4484 O O . LEU B 1 191 ? 19.573 4.447 45.131 1.000 28.218 191 LEU B O 1
ATOM 4489 N N . PRO B 1 192 ? 20.989 2.737 44.777 1.000 27.831 192 PRO B N 1
ATOM 4490 C CA . PRO B 1 192 ? 21.884 3.105 45.877 1.000 27.671 192 PRO B CA 1
ATOM 4491 C C . PRO B 1 192 ? 22.462 4.511 45.727 1.000 27.455 192 PRO B C 1
ATOM 4492 O O . PRO B 1 192 ? 22.616 5.005 44.611 1.000 27.514 192 PRO B O 1
ATOM 4496 N N . THR B 1 193 ? 22.780 5.140 46.866 1.000 27.077 193 THR B N 1
ATOM 4497 C CA . THR B 1 193 ? 23.338 6.483 46.886 1.000 26.744 193 THR B CA 1
ATOM 4498 C C . THR B 1 193 ? 24.587 6.529 46.011 1.000 26.388 193 THR B C 1
ATOM 4499 O O . THR B 1 193 ? 25.529 5.775 46.245 1.000 26.374 193 THR B O 1
ATOM 4503 N N . PRO B 1 194 ? 24.630 7.392 44.969 1.000 26.079 194 PRO B N 1
ATOM 4504 C CA . PRO B 1 194 ? 25.846 7.580 44.178 1.000 25.926 194 PRO B CA 1
ATOM 4505 C C . PRO B 1 194 ? 27.033 8.052 45.013 1.000 25.639 194 PRO B C 1
ATOM 4506 O O . PRO B 1 194 ? 26.864 8.810 45.967 1.000 25.580 194 PRO B O 1
ATOM 4510 N N . ASP B 1 195 ? 28.228 7.578 44.643 1.000 25.392 195 ASP B N 1
ATOM 4511 C CA . ASP B 1 195 ? 29.473 8.083 45.197 1.000 25.209 195 ASP B CA 1
ATOM 4512 C C . ASP B 1 195 ? 29.781 9.420 44.525 1.000 25.063 195 ASP B C 1
ATOM 4513 O O . ASP B 1 195 ? 29.755 9.517 43.300 1.000 25.186 195 ASP B O 1
ATOM 4518 N N . ASP B 1 196 ? 30.062 10.442 45.343 1.000 25.067 196 ASP B N 1
ATOM 4519 C CA . ASP B 1 196 ? 30.257 11.803 44.864 1.000 25.152 196 ASP B CA 1
ATOM 4520 C C . ASP B 1 196 ? 31.578 11.924 44.110 1.000 24.685 196 ASP B C 1
ATOM 4521 O O . ASP B 1 196 ? 31.671 12.661 43.132 1.000 24.405 196 ASP B O 1
ATOM 4526 N N . GLU B 1 197 ? 32.597 11.206 44.595 1.000 24.372 197 GLU B N 1
ATOM 4527 C CA . GLU B 1 197 ? 33.952 11.320 44.079 1.000 24.105 197 GLU B CA 1
ATOM 4528 C C . GLU B 1 197 ? 34.020 10.705 42.680 1.000 23.477 197 GLU B C 1
ATOM 4529 O O . GLU B 1 197 ? 34.737 11.205 41.816 1.000 23.348 197 GLU B O 1
ATOM 4535 N N . THR B 1 198 ? 33.261 9.619 42.473 1.000 22.786 198 THR B N 1
ATOM 4536 C CA . THR B 1 198 ? 33.180 8.942 41.187 1.000 22.161 198 THR B CA 1
ATOM 4537 C C . THR B 1 198 ? 32.403 9.804 40.195 1.000 21.675 198 THR B C 1
ATOM 4538 O O . THR B 1 198 ? 32.762 9.871 39.021 1.000 21.300 198 THR B O 1
ATOM 4542 N N . THR B 1 199 ? 31.330 10.443 40.681 1.000 21.272 199 THR B N 1
ATOM 4543 C CA . THR B 1 199 ? 30.520 11.345 39.878 1.000 21.020 199 THR B CA 1
ATOM 4544 C C . THR B 1 199 ? 31.408 12.426 39.265 1.000 20.583 199 THR B C 1
ATOM 4545 O O . THR B 1 199 ? 31.398 12.621 38.052 1.000 20.461 199 THR B O 1
ATOM 4549 N N . ALA B 1 200 ? 32.172 13.116 40.121 1.000 20.221 200 ALA B N 1
ATOM 4550 C CA . ALA B 1 200 ? 33.102 14.146 39.682 1.000 19.970 200 ALA B CA 1
ATOM 4551 C C . ALA B 1 200 ? 34.065 13.577 38.643 1.000 19.621 200 ALA B C 1
ATOM 4552 O O . ALA B 1 200 ? 34.341 14.223 37.634 1.000 19.495 200 ALA B O 1
ATOM 4554 N N . ALA B 1 201 ? 34.561 12.362 38.904 1.000 19.362 201 ALA B N 1
ATOM 4555 C CA . ALA B 1 201 ? 35.589 11.746 38.080 1.000 19.208 201 ALA B CA 1
ATOM 4556 C C . ALA B 1 201 ? 35.072 11.469 36.668 1.000 19.063 201 ALA B C 1
ATOM 4557 O O . ALA B 1 201 ? 35.762 11.776 35.697 1.000 18.928 201 ALA B O 1
ATOM 4559 N N . VAL B 1 202 ? 33.864 10.898 36.550 1.000 18.969 202 VAL B N 1
ATOM 4560 C CA . VAL B 1 202 ? 33.356 10.474 35.252 1.000 18.907 202 VAL B CA 1
ATOM 4561 C C . VAL B 1 202 ? 32.905 11.688 34.438 1.000 18.836 202 VAL B C 1
ATOM 4562 O O . VAL B 1 202 ? 32.966 11.655 33.210 1.000 18.852 202 VAL B O 1
ATOM 4566 N N . ILE B 1 203 ? 32.458 12.753 35.118 1.000 18.651 203 ILE B N 1
ATOM 4567 C CA . ILE B 1 203 ? 32.134 14.006 34.451 1.000 18.584 203 ILE B CA 1
ATOM 4568 C C . ILE B 1 203 ? 33.413 14.611 33.874 1.000 18.363 203 ILE B C 1
ATOM 4569 O O . ILE B 1 203 ? 33.433 15.020 32.716 1.000 18.140 203 ILE B O 1
ATOM 4574 N N . ALA B 1 204 ? 34.476 14.657 34.687 1.000 18.424 204 ALA B N 1
ATOM 4575 C CA . ALA B 1 204 ? 35.763 15.184 34.254 1.000 18.418 204 ALA B CA 1
ATOM 4576 C C . ALA B 1 204 ? 36.297 14.372 33.075 1.000 18.468 204 ALA B C 1
ATOM 4577 O O . ALA B 1 204 ? 36.821 14.939 32.118 1.000 18.270 204 ALA B O 1
ATOM 4579 N N . ALA B 1 205 ? 36.156 13.043 33.163 1.000 18.669 205 ALA B N 1
ATOM 4580 C CA . ALA B 1 205 ? 36.597 12.126 32.122 1.000 18.709 205 ALA B CA 1
ATOM 4581 C C . ALA B 1 205 ? 35.853 12.399 30.816 1.000 18.782 205 ALA B C 1
ATOM 4582 O O . ALA B 1 205 ? 36.451 12.381 29.742 1.000 18.740 205 ALA B O 1
ATOM 4584 N N . HIS B 1 206 ? 34.542 12.646 30.931 1.000 18.930 206 HIS B N 1
ATOM 4585 C CA . HIS B 1 206 ? 33.671 12.895 29.793 1.000 19.113 206 HIS B CA 1
ATOM 4586 C C . HIS B 1 206 ? 34.109 14.159 29.058 1.000 19.232 206 HIS B C 1
ATOM 4587 O O . HIS B 1 206 ? 34.390 14.115 27.862 1.000 19.285 206 HIS B O 1
ATOM 4594 N N . HIS B 1 207 ? 34.158 15.281 29.787 1.000 19.360 207 HIS B N 1
ATOM 4595 C CA . HIS B 1 207 ? 34.596 16.548 29.224 1.000 19.586 207 HIS B CA 1
ATOM 4596 C C . HIS B 1 207 ? 35.932 16.359 28.510 1.000 19.864 207 HIS B C 1
ATOM 4597 O O . HIS B 1 207 ? 36.081 16.763 27.359 1.000 19.954 207 HIS B O 1
ATOM 4604 N N . ALA B 1 208 ? 36.888 15.730 29.205 1.000 20.156 208 ALA B N 1
ATOM 4605 C CA . ALA B 1 208 ? 38.209 15.475 28.653 1.000 20.467 208 ALA B CA 1
ATOM 4606 C C . ALA B 1 208 ? 38.090 14.702 27.341 1.000 20.630 208 ALA B C 1
ATOM 4607 O O . ALA B 1 208 ? 38.784 15.011 26.376 1.000 20.393 208 ALA B O 1
ATOM 4609 N N . ALA B 1 209 ? 37.193 13.709 27.321 1.000 20.880 209 ALA B N 1
ATOM 4610 C CA . ALA B 1 209 ? 37.019 12.836 26.172 1.000 21.173 209 ALA B CA 1
ATOM 4611 C C . ALA B 1 209 ? 36.371 13.598 25.016 1.000 21.594 209 ALA B C 1
ATOM 4612 O O . ALA B 1 209 ? 36.769 13.428 23.867 1.000 21.419 209 ALA B O 1
ATOM 4614 N N . VAL B 1 210 ? 35.375 14.434 25.332 1.000 22.245 210 VAL B N 1
ATOM 4615 C CA . VAL B 1 210 ? 34.703 15.256 24.336 1.000 22.841 210 VAL B CA 1
ATOM 4616 C C . VAL B 1 210 ? 35.721 16.181 23.669 1.000 23.558 210 VAL B C 1
ATOM 4617 O O . VAL B 1 210 ? 35.690 16.350 22.451 1.000 23.748 210 VAL B O 1
ATOM 4621 N N . LYS B 1 211 ? 36.615 16.779 24.469 1.000 24.290 211 LYS B N 1
ATOM 4622 C CA . LYS B 1 211 ? 37.652 17.655 23.944 1.000 25.006 211 LYS B CA 1
ATOM 4623 C C . LYS B 1 211 ? 38.518 16.900 22.935 1.000 25.277 211 LYS B C 1
ATOM 4624 O O . LYS B 1 211 ? 38.864 17.452 21.893 1.000 25.724 211 LYS B O 1
ATOM 4630 N N . GLU B 1 212 ? 38.858 15.641 23.246 1.000 25.325 212 GLU B N 1
ATOM 4631 C CA . GLU B 1 212 ? 39.752 14.846 22.414 1.000 25.557 212 GLU B CA 1
ATOM 4632 C C . GLU B 1 212 ? 39.086 14.484 21.087 1.000 25.377 212 GLU B C 1
ATOM 4633 O O . GLU B 1 212 ? 39.745 14.479 20.050 1.000 24.966 212 GLU B O 1
ATOM 4639 N N . VAL B 1 213 ? 37.786 14.166 21.131 1.000 25.343 213 VAL B N 1
ATOM 4640 C CA . VAL B 1 213 ? 37.059 13.704 19.958 1.000 25.448 213 VAL B CA 1
ATOM 4641 C C . VAL B 1 213 ? 36.816 14.879 19.011 1.000 25.668 213 VAL B C 1
ATOM 4642 O O . VAL B 1 213 ? 36.917 14.723 17.796 1.000 25.503 213 VAL B O 1
ATOM 4646 N N . ARG B 1 214 ? 36.486 16.047 19.577 1.000 26.039 214 ARG B N 1
ATOM 4647 C CA . ARG B 1 214 ? 36.332 17.273 18.808 1.000 26.243 214 ARG B CA 1
ATOM 4648 C C . ARG B 1 214 ? 37.680 17.707 18.233 1.000 26.435 214 ARG B C 1
ATOM 4649 O O . ARG B 1 214 ? 37.728 18.296 17.155 1.000 26.468 214 ARG B O 1
ATOM 4657 N N . ALA B 1 215 ? 38.771 17.403 18.948 1.000 26.906 215 ALA B N 1
ATOM 4658 C CA . ALA B 1 215 ? 40.112 17.758 18.507 1.000 27.503 215 ALA B CA 1
ATOM 4659 C C . ALA B 1 215 ? 40.481 17.046 17.204 1.000 27.854 215 ALA B C 1
ATOM 4660 O O . ALA B 1 215 ? 41.351 17.523 16.478 1.000 27.829 215 ALA B O 1
ATOM 4662 N N . LEU B 1 216 ? 39.828 15.912 16.910 1.000 28.285 216 LEU B N 1
ATOM 4663 C CA . LEU B 1 216 ? 40.071 15.185 15.672 1.000 28.638 216 LEU B CA 1
ATOM 4664 C C . LEU B 1 216 ? 39.574 15.991 14.472 1.000 29.208 216 LEU B C 1
ATOM 4665 O O . LEU B 1 216 ? 40.011 15.744 13.349 1.000 29.339 216 LEU B O 1
ATOM 4670 N N . ASP B 1 217 ? 38.655 16.938 14.716 1.000 29.795 217 ASP B N 1
ATOM 4671 C CA . ASP B 1 217 ? 38.238 17.907 13.712 1.000 30.192 217 ASP B CA 1
ATOM 4672 C C . ASP B 1 217 ? 37.578 17.172 12.546 1.000 29.896 217 ASP B C 1
ATOM 4673 O O . ASP B 1 217 ? 37.765 17.542 11.388 1.000 29.975 217 ASP B O 1
ATOM 4678 N N . ALA B 1 218 ? 36.797 16.133 12.871 1.000 29.406 218 ALA B N 1
ATOM 4679 C CA . ALA B 1 218 ? 36.214 15.249 11.874 1.000 29.036 218 ALA B CA 1
ATOM 4680 C C . ALA B 1 218 ? 34.692 15.394 11.841 1.000 28.826 218 ALA B C 1
ATOM 4681 O O . ALA B 1 218 ? 34.008 14.565 11.243 1.000 29.236 218 ALA B O 1
ATOM 4683 N N . GLY B 1 219 ? 34.170 16.449 12.482 1.000 28.145 219 GLY B N 1
ATOM 4684 C CA . GLY B 1 219 ? 32.742 16.727 12.490 1.000 27.608 219 GLY B CA 1
ATOM 4685 C C . GLY B 1 219 ? 31.947 15.705 13.303 1.000 27.094 219 GLY B C 1
ATOM 4686 O O . GLY B 1 219 ? 30.744 15.556 13.100 1.000 26.922 219 GLY B O 1
ATOM 4687 N N . ILE B 1 220 ? 32.632 15.017 14.226 1.000 26.308 220 ILE B N 1
ATOM 4688 C CA . ILE B 1 220 ? 32.024 13.982 15.045 1.000 25.634 220 ILE B CA 1
ATOM 4689 C C . ILE B 1 220 ? 31.105 14.640 16.071 1.000 24.833 220 ILE B C 1
ATOM 4690 O O . ILE B 1 220 ? 31.502 15.589 16.743 1.000 24.791 220 ILE B O 1
ATOM 4695 N N . GLN B 1 221 ? 29.881 14.111 16.182 1.000 24.200 221 GLN B N 1
ATOM 4696 C CA . GLN B 1 221 ? 28.921 14.546 17.182 1.000 23.695 221 GLN B CA 1
ATOM 4697 C C . GLN B 1 221 ? 29.079 13.662 18.415 1.000 22.971 221 GLN B C 1
ATOM 4698 O O . GLN B 1 221 ? 28.767 12.475 18.362 1.000 22.923 221 GLN B O 1
ATOM 4704 N N . VAL B 1 222 ? 29.563 14.239 19.521 1.000 22.231 222 VAL B N 1
ATOM 4705 C CA . VAL B 1 222 ? 29.878 13.444 20.697 1.000 21.817 222 VAL B CA 1
ATOM 4706 C C . VAL B 1 222 ? 29.043 13.907 21.889 1.000 21.266 222 VAL B C 1
ATOM 4707 O O . VAL B 1 222 ? 28.787 15.095 22.072 1.000 21.393 222 VAL B O 1
ATOM 4711 N N . GLY B 1 223 ? 28.619 12.915 22.678 1.000 20.791 223 GLY B N 1
ATOM 4712 C CA . GLY B 1 223 ? 28.058 13.110 24.003 1.000 20.361 223 GLY B CA 1
ATOM 4713 C C . GLY B 1 223 ? 28.177 11.818 24.804 1.000 19.912 223 GLY B C 1
ATOM 4714 O O . GLY B 1 223 ? 29.022 10.980 24.497 1.000 19.962 223 GLY B O 1
ATOM 4715 N N . TRP B 1 224 ? 27.335 11.664 25.830 1.000 19.523 224 TRP B N 1
ATOM 4716 C CA . TRP B 1 224 ? 27.244 10.400 26.541 1.000 19.288 224 TRP B CA 1
ATOM 4717 C C . TRP B 1 224 ? 25.778 10.017 26.728 1.000 19.209 224 TRP B C 1
ATOM 4718 O O . TRP B 1 224 ? 24.892 10.726 26.254 1.000 19.047 224 TRP B O 1
ATOM 4729 N N . THR B 1 225 ? 25.537 8.874 27.383 1.000 19.265 225 THR B N 1
ATOM 4730 C CA . THR B 1 225 ? 24.203 8.301 27.478 1.000 19.344 225 THR B CA 1
ATOM 4731 C C . THR B 1 225 ? 23.788 8.209 28.944 1.000 19.477 225 THR B C 1
ATOM 4732 O O . THR B 1 225 ? 24.632 8.017 29.816 1.000 19.454 225 THR B O 1
ATOM 4736 N N . ILE B 1 226 ? 22.476 8.329 29.194 1.000 19.668 226 ILE B N 1
ATOM 4737 C CA . ILE B 1 226 ? 21.935 8.432 30.541 1.000 19.788 226 ILE B CA 1
ATOM 4738 C C . ILE B 1 226 ? 21.021 7.242 30.823 1.000 20.011 226 ILE B C 1
ATOM 4739 O O . ILE B 1 226 ? 20.190 6.885 29.990 1.000 20.011 226 ILE B O 1
ATOM 4744 N N . ALA B 1 227 ? 21.164 6.669 32.025 1.000 20.146 227 ALA B N 1
ATOM 4745 C CA . ALA B 1 227 ? 20.236 5.674 32.539 1.000 20.179 227 ALA B CA 1
ATOM 4746 C C . ALA B 1 227 ? 19.036 6.386 33.159 1.000 20.284 227 ALA B C 1
ATOM 4747 O O . ALA B 1 227 ? 19.020 6.659 34.358 1.000 20.357 227 ALA B O 1
ATOM 4749 N N . ASN B 1 228 ? 18.039 6.687 32.321 1.000 20.362 228 ASN B N 1
ATOM 4750 C CA . ASN B 1 228 ? 16.854 7.413 32.749 1.000 20.515 228 ASN B CA 1
ATOM 4751 C C . ASN B 1 228 ? 15.987 6.481 33.591 1.000 20.647 228 ASN B C 1
ATOM 4752 O O . ASN B 1 228 ? 15.638 5.389 33.147 1.000 20.534 228 ASN B O 1
ATOM 4757 N N . GLN B 1 229 ? 15.651 6.925 34.807 1.000 20.911 229 GLN B N 1
ATOM 4758 C CA . GLN B 1 229 ? 14.968 6.084 35.777 1.000 21.221 229 GLN B CA 1
ATOM 4759 C C . GLN B 1 229 ? 13.460 6.324 35.740 1.000 21.247 229 GLN B C 1
ATOM 4760 O O . GLN B 1 229 ? 12.700 5.488 36.224 1.000 21.214 229 GLN B O 1
ATOM 4766 N N . VAL B 1 230 ? 13.033 7.457 35.165 1.000 21.334 230 VAL B N 1
ATOM 4767 C CA . VAL B 1 230 ? 11.624 7.815 35.111 1.000 21.461 230 VAL B CA 1
ATOM 4768 C C . VAL B 1 230 ? 11.050 7.686 36.521 1.000 21.640 230 VAL B C 1
ATOM 4769 O O . VAL B 1 230 ? 10.158 6.879 36.776 1.000 21.253 230 VAL B O 1
ATOM 4773 N N . TYR B 1 231 ? 11.618 8.470 37.444 1.000 22.200 231 TYR B N 1
ATOM 4774 C CA . TYR B 1 231 ? 11.079 8.598 38.786 1.000 22.595 231 TYR B CA 1
ATOM 4775 C C . TYR B 1 231 ? 9.788 9.409 38.718 1.000 23.090 231 TYR B C 1
ATOM 4776 O O . TYR B 1 231 ? 9.773 10.501 38.154 1.000 22.932 231 TYR B O 1
ATOM 4785 N N . GLN B 1 232 ? 8.714 8.854 39.291 1.000 23.787 232 GLN B N 1
ATOM 4786 C CA . GLN B 1 232 ? 7.407 9.491 39.283 1.000 24.341 232 GLN B CA 1
ATOM 4787 C C . GLN B 1 232 ? 7.010 9.850 40.711 1.000 24.982 232 GLN B C 1
ATOM 4788 O O . GLN B 1 232 ? 6.838 8.969 41.551 1.000 24.943 232 GLN B O 1
ATOM 4794 N N . ALA B 1 233 ? 6.865 11.156 40.961 1.000 25.890 233 ALA B N 1
ATOM 4795 C CA . ALA B 1 233 ? 6.431 11.662 42.251 1.000 26.746 233 ALA B CA 1
ATOM 4796 C C . ALA B 1 233 ? 4.930 11.436 42.413 1.000 27.644 233 ALA B C 1
ATOM 4797 O O . ALA B 1 233 ? 4.134 11.943 41.627 1.000 27.844 233 ALA B O 1
ATOM 4799 N N . LEU B 1 234 ? 4.566 10.663 43.441 1.000 28.718 234 LEU B N 1
ATOM 4800 C CA . LEU B 1 234 ? 3.186 10.543 43.881 1.000 29.634 234 LEU B CA 1
ATOM 4801 C C . LEU B 1 234 ? 2.871 11.765 44.742 1.000 30.557 234 LEU B C 1
ATOM 4802 O O . LEU B 1 234 ? 3.793 12.428 45.214 1.000 30.564 234 LEU B O 1
ATOM 4807 N N . PRO B 1 235 ? 1.585 12.123 44.973 1.000 31.600 235 PRO B N 1
ATOM 4808 C CA . PRO B 1 235 ? 1.257 13.337 45.724 1.000 32.118 235 PRO B CA 1
ATOM 4809 C C . PRO B 1 235 ? 1.891 13.353 47.114 1.000 32.419 235 PRO B C 1
ATOM 4810 O O . PRO B 1 235 ? 1.763 12.391 47.869 1.000 32.293 235 PRO B O 1
ATOM 4814 N N . GLY B 1 236 ? 2.582 14.458 47.423 1.000 32.957 236 GLY B N 1
ATOM 4815 C CA . GLY B 1 236 ? 3.278 14.631 48.688 1.000 33.091 236 GLY B CA 1
ATOM 4816 C C . GLY B 1 236 ? 4.795 14.503 48.552 1.000 33.135 236 GLY B C 1
ATOM 4817 O O . GLY B 1 236 ? 5.518 14.781 49.506 1.000 33.482 236 GLY B O 1
ATOM 4818 N N . ALA B 1 237 ? 5.269 14.099 47.364 1.000 32.961 237 ALA B N 1
ATOM 4819 C CA . ALA B 1 237 ? 6.655 13.692 47.180 1.000 32.926 237 ALA B CA 1
ATOM 4820 C C . ALA B 1 237 ? 7.291 14.396 45.982 1.000 32.980 237 ALA B C 1
ATOM 4821 O O . ALA B 1 237 ? 8.235 13.873 45.391 1.000 33.076 237 ALA B O 1
ATOM 4823 N N . GLU B 1 238 ? 6.787 15.587 45.640 1.000 33.095 238 GLU B N 1
ATOM 4824 C CA . GLU B 1 238 ? 7.306 16.345 44.513 1.000 33.407 238 GLU B CA 1
ATOM 4825 C C . GLU B 1 238 ? 8.728 16.812 44.826 1.000 32.789 238 GLU B C 1
ATOM 4826 O O . GLU B 1 238 ? 9.571 16.883 43.933 1.000 32.751 238 GLU B O 1
ATOM 4832 N N . ASP B 1 239 ? 8.979 17.118 46.106 1.000 31.962 239 ASP B N 1
ATOM 4833 C CA . ASP B 1 239 ? 10.274 17.595 46.566 1.000 31.424 239 ASP B CA 1
ATOM 4834 C C . ASP B 1 239 ? 11.229 16.422 46.785 1.000 30.698 239 ASP B C 1
ATOM 4835 O O . ASP B 1 239 ? 12.414 16.530 46.477 1.000 30.805 239 ASP B O 1
ATOM 4840 N N . VAL B 1 240 ? 10.712 15.315 47.332 1.000 29.670 240 VAL B N 1
ATOM 4841 C CA . VAL B 1 240 ? 11.531 14.152 47.639 1.000 29.117 240 VAL B CA 1
ATOM 4842 C C . VAL B 1 240 ? 12.059 13.542 46.341 1.000 28.405 240 VAL B C 1
ATOM 4843 O O . VAL B 1 240 ? 13.185 13.051 46.309 1.000 28.165 240 VAL B O 1
ATOM 4847 N N . THR B 1 241 ? 11.247 13.583 45.276 1.000 27.976 241 THR B N 1
ATOM 4848 C CA . THR B 1 241 ? 11.628 13.018 43.989 1.000 27.501 241 THR B CA 1
ATOM 4849 C C . THR B 1 241 ? 12.764 13.838 43.380 1.000 27.156 241 THR B C 1
ATOM 4850 O O . THR B 1 241 ? 13.754 13.272 42.923 1.000 26.861 241 THR B O 1
ATOM 4854 N N . ALA B 1 242 ? 12.614 15.169 43.382 1.000 27.014 242 ALA B N 1
ATOM 4855 C CA . ALA B 1 242 ? 13.651 16.070 42.897 1.000 26.680 242 ALA B CA 1
ATOM 4856 C C . ALA B 1 242 ? 14.978 15.778 43.595 1.000 26.251 242 ALA B C 1
ATOM 4857 O O . ALA B 1 242 ? 16.021 15.724 42.947 1.000 26.089 242 ALA B O 1
ATOM 4859 N N . ALA B 1 243 ? 14.919 15.589 44.919 1.000 25.886 243 ALA B N 1
ATOM 4860 C CA . ALA B 1 243 ? 16.104 15.396 45.741 1.000 25.625 243 ALA B CA 1
ATOM 4861 C C . ALA B 1 243 ? 16.727 14.026 45.475 1.000 25.388 243 ALA B C 1
ATOM 4862 O O . ALA B 1 243 ? 17.947 13.914 45.373 1.000 25.180 243 ALA B O 1
ATOM 4864 N N . TYR B 1 244 ? 15.880 12.993 45.379 1.000 25.265 244 TYR B N 1
ATOM 4865 C CA . TYR B 1 244 ? 16.327 11.635 45.111 1.000 25.260 244 TYR B CA 1
ATOM 4866 C C . TYR B 1 244 ? 16.932 11.554 43.711 1.000 25.348 244 TYR B C 1
ATOM 4867 O O . TYR B 1 244 ? 17.969 10.923 43.516 1.000 25.345 244 TYR B O 1
ATOM 4876 N N . ARG B 1 245 ? 16.270 12.208 42.748 1.000 25.397 245 ARG B N 1
ATOM 4877 C CA . ARG B 1 245 ? 16.598 12.082 41.336 1.000 25.395 245 ARG B CA 1
ATOM 4878 C C . ARG B 1 245 ? 17.928 12.762 41.013 1.000 25.134 245 ARG B C 1
ATOM 4879 O O . ARG B 1 245 ? 18.712 12.230 40.230 1.000 25.034 245 ARG B O 1
ATOM 4887 N N . HIS B 1 246 ? 18.171 13.934 41.614 1.000 25.020 246 HIS B N 1
ATOM 4888 C CA . HIS B 1 246 ? 19.208 14.847 41.154 1.000 24.911 246 HIS B CA 1
ATOM 4889 C C . HIS B 1 246 ? 20.578 14.168 41.081 1.000 24.426 246 HIS B C 1
ATOM 4890 O O . HIS B 1 246 ? 21.191 14.167 40.016 1.000 24.436 246 HIS B O 1
ATOM 4897 N N . PRO B 1 247 ? 21.121 13.581 42.177 1.000 23.793 247 PRO B N 1
ATOM 4898 C CA . PRO B 1 247 ? 22.439 12.944 42.115 1.000 23.389 247 PRO B CA 1
ATOM 4899 C C . PRO B 1 247 ? 22.472 11.644 41.311 1.000 23.072 247 PRO B C 1
ATOM 4900 O O . PRO B 1 247 ? 23.547 11.181 40.938 1.000 22.757 247 PRO B O 1
ATOM 4904 N N . ARG B 1 248 ? 21.292 11.070 41.036 1.000 22.907 248 ARG B N 1
ATOM 4905 C CA . ARG B 1 248 ? 21.189 9.775 40.380 1.000 22.845 248 ARG B CA 1
ATOM 4906 C C . ARG B 1 248 ? 21.009 9.919 38.870 1.000 22.748 248 ARG B C 1
ATOM 4907 O O . ARG B 1 248 ? 21.180 8.942 38.145 1.000 22.540 248 ARG B O 1
ATOM 4915 N N . GLU B 1 249 ? 20.648 11.119 38.400 1.000 22.692 249 GLU B N 1
ATOM 4916 C CA . GLU B 1 249 ? 20.263 11.293 37.009 1.000 22.708 249 GLU B CA 1
ATOM 4917 C C . GLU B 1 249 ? 20.611 12.699 36.522 1.000 22.777 249 GLU B C 1
ATOM 4918 O O . GLU B 1 249 ? 21.345 12.841 35.548 1.000 23.167 249 GLU B O 1
ATOM 4924 N N . ASP B 1 250 ? 20.092 13.729 37.203 1.000 22.664 250 ASP B N 1
ATOM 4925 C CA . ASP B 1 250 ? 20.063 15.078 36.657 1.000 22.569 250 ASP B CA 1
ATOM 4926 C C . ASP B 1 250 ? 21.461 15.695 36.567 1.000 22.278 250 ASP B C 1
ATOM 4927 O O . ASP B 1 250 ? 21.723 16.435 35.622 1.000 22.289 250 ASP B O 1
ATOM 4932 N N . VAL B 1 251 ? 22.354 15.416 37.531 1.000 21.977 251 VAL B N 1
ATOM 4933 C CA . VAL B 1 251 ? 23.696 15.993 37.493 1.000 21.704 251 VAL B CA 1
ATOM 4934 C C . VAL B 1 251 ? 24.398 15.574 36.203 1.000 21.094 251 VAL B C 1
ATOM 4935 O O . VAL B 1 251 ? 25.148 16.359 35.627 1.000 20.939 251 VAL B O 1
ATOM 4939 N N . PHE B 1 252 ? 24.151 14.335 35.765 1.000 20.586 252 PHE B N 1
ATOM 4940 C CA . PHE B 1 252 ? 24.783 13.789 34.575 1.000 20.220 252 PHE B CA 1
ATOM 4941 C C . PHE B 1 252 ? 24.194 14.432 33.319 1.000 19.873 252 PHE B C 1
ATOM 4942 O O . PHE B 1 252 ? 24.894 14.578 32.320 1.000 19.651 252 PHE B O 1
ATOM 4950 N N . ILE B 1 253 ? 22.915 14.827 33.381 1.000 19.614 253 ILE B N 1
ATOM 4951 C CA . ILE B 1 253 ? 22.264 15.501 32.268 1.000 19.326 253 ILE B CA 1
ATOM 4952 C C . ILE B 1 253 ? 22.744 16.951 32.201 1.000 19.076 253 ILE B C 1
ATOM 4953 O O . ILE B 1 253 ? 22.969 17.474 31.111 1.000 18.827 253 ILE B O 1
ATOM 4958 N N . GLU B 1 254 ? 22.891 17.596 33.366 1.000 19.002 254 GLU B N 1
ATOM 4959 C CA . GLU B 1 254 ? 23.352 18.976 33.435 1.000 18.984 254 GLU B CA 1
ATOM 4960 C C . GLU B 1 254 ? 24.740 19.094 32.809 1.000 18.956 254 GLU B C 1
ATOM 4961 O O . GLU B 1 254 ? 25.012 20.041 32.074 1.000 18.902 254 GLU B O 1
ATOM 4967 N N . ALA B 1 255 ? 25.605 18.115 33.104 1.000 18.983 255 ALA B N 1
ATOM 4968 C CA . ALA B 1 255 ? 26.980 18.111 32.629 1.000 19.059 255 ALA B CA 1
ATOM 4969 C C . ALA B 1 255 ? 27.044 17.880 31.117 1.000 19.061 255 ALA B C 1
ATOM 4970 O O . ALA B 1 255 ? 28.096 18.076 30.513 1.000 19.098 255 ALA B O 1
ATOM 4972 N N . ALA B 1 256 ? 25.920 17.470 30.512 1.000 19.053 256 ALA B N 1
ATOM 4973 C CA . ALA B 1 256 ? 25.856 17.190 29.086 1.000 19.101 256 ALA B CA 1
ATOM 4974 C C . ALA B 1 256 ? 25.388 18.409 28.291 1.000 19.153 256 ALA B C 1
ATOM 4975 O O . ALA B 1 256 ? 25.289 18.333 27.067 1.000 19.101 256 ALA B O 1
ATOM 4977 N N . ARG B 1 257 ? 25.120 19.530 28.974 1.000 19.298 257 ARG B N 1
ATOM 4978 C CA . ARG B 1 257 ? 24.414 20.651 28.367 1.000 19.470 257 ARG B CA 1
ATOM 4979 C C . ARG B 1 257 ? 25.243 21.324 27.270 1.000 19.652 257 ARG B C 1
ATOM 4980 O O . ARG B 1 257 ? 24.699 22.115 26.503 1.000 19.618 257 ARG B O 1
ATOM 4988 N N . GLY B 1 258 ? 26.546 21.014 27.193 1.000 19.877 258 GLY B N 1
ATOM 4989 C CA . GLY B 1 258 ? 27.410 21.567 26.160 1.000 19.951 258 GLY B CA 1
ATOM 4990 C C . GLY B 1 258 ? 27.904 20.513 25.168 1.000 20.009 258 GLY B C 1
ATOM 4991 O O . GLY B 1 258 ? 28.951 20.697 24.551 1.000 20.081 258 GLY B O 1
ATOM 4992 N N . ASP B 1 259 ? 27.139 19.425 25.009 1.000 20.077 259 ASP B N 1
ATOM 4993 C CA . ASP B 1 259 ? 27.512 18.328 24.127 1.000 20.040 259 ASP B CA 1
ATOM 4994 C C . ASP B 1 259 ? 26.742 18.459 22.814 1.000 19.863 259 ASP B C 1
ATOM 4995 O O . ASP B 1 259 ? 25.835 19.282 22.705 1.000 19.637 259 ASP B O 1
ATOM 5000 N N . ASP B 1 260 ? 27.117 17.638 21.824 1.000 19.825 260 ASP B N 1
ATOM 5001 C CA . ASP B 1 260 ? 26.520 17.694 20.498 1.000 19.787 260 ASP B CA 1
ATOM 5002 C C . ASP B 1 260 ? 25.211 16.905 20.478 1.000 19.870 260 ASP B C 1
ATOM 5003 O O . ASP B 1 260 ? 24.322 17.208 19.684 1.000 19.846 260 ASP B O 1
ATOM 5008 N N . TRP B 1 261 ? 25.111 15.884 21.340 1.000 19.876 261 TRP B N 1
ATOM 5009 C CA . TRP B 1 261 ? 23.885 15.119 21.522 1.000 19.864 261 TRP B CA 1
ATOM 5010 C C . TRP B 1 261 ? 23.887 14.483 22.911 1.000 19.576 261 TRP B C 1
ATOM 5011 O O . TRP B 1 261 ? 24.892 14.546 23.615 1.000 19.379 261 TRP B O 1
ATOM 5022 N N . ILE B 1 262 ? 22.757 13.880 23.304 1.000 19.442 262 ILE B N 1
ATOM 5023 C CA . ILE B 1 262 ? 22.686 13.134 24.553 1.000 19.423 262 ILE B CA 1
ATOM 5024 C C . ILE B 1 262 ? 21.827 11.888 24.350 1.000 19.578 262 ILE B C 1
ATOM 5025 O O . ILE B 1 262 ? 20.794 11.935 23.682 1.000 19.567 262 ILE B O 1
ATOM 5030 N N . GLY B 1 263 ? 22.275 10.780 24.953 1.000 19.582 263 GLY B N 1
ATOM 5031 C CA . GLY B 1 263 ? 21.611 9.494 24.828 1.000 19.615 263 GLY B CA 1
ATOM 5032 C C . GLY B 1 263 ? 20.557 9.287 25.912 1.000 19.638 263 GLY B C 1
ATOM 5033 O O . GLY B 1 263 ? 20.845 9.441 27.099 1.000 19.535 263 GLY B O 1
ATOM 5034 N N . VAL B 1 264 ? 19.339 8.941 25.480 1.000 19.779 264 VAL B N 1
ATOM 5035 C CA . VAL B 1 264 ? 18.260 8.569 26.379 1.000 19.904 264 VAL B CA 1
ATOM 5036 C C . VAL B 1 264 ? 18.166 7.045 26.394 1.000 20.029 264 VAL B C 1
ATOM 5037 O O . VAL B 1 264 ? 18.071 6.420 25.340 1.000 20.111 264 VAL B O 1
ATOM 5041 N N . GLN B 1 265 ? 18.212 6.462 27.598 1.000 20.047 265 GLN B N 1
ATOM 5042 C CA . GLN B 1 265 ? 18.165 5.019 27.764 1.000 19.990 265 GLN B CA 1
ATOM 5043 C C . GLN B 1 265 ? 17.145 4.689 28.851 1.000 20.127 265 GLN B C 1
ATOM 5044 O O . GLN B 1 265 ? 17.354 5.013 30.019 1.000 20.086 265 GLN B O 1
ATOM 5050 N N . SER B 1 266 ? 16.045 4.041 28.445 1.000 20.270 266 SER B N 1
ATOM 5051 C CA . SER B 1 266 ? 14.874 3.886 29.293 1.000 20.333 266 SER B CA 1
ATOM 5052 C C . SER B 1 266 ? 14.285 2.485 29.141 1.000 20.433 266 SER B C 1
ATOM 5053 O O . SER B 1 266 ? 14.345 1.896 28.064 1.000 20.361 266 SER B O 1
ATOM 5056 N N . TYR B 1 267 ? 13.709 1.973 30.235 1.000 20.665 267 TYR B N 1
ATOM 5057 C CA . TYR B 1 267 ? 13.138 0.635 30.268 1.000 20.976 267 TYR B CA 1
ATOM 5058 C C . TYR B 1 267 ? 11.868 0.617 31.116 1.000 21.112 267 TYR B C 1
ATOM 5059 O O . TYR B 1 267 ? 10.826 0.152 30.659 1.000 21.050 267 TYR B O 1
ATOM 5068 N N . THR B 1 268 ? 11.973 1.111 32.356 1.000 21.368 268 THR B N 1
ATOM 5069 C CA . THR B 1 268 ? 10.895 1.007 33.326 1.000 21.658 268 THR B CA 1
ATOM 5070 C C . THR B 1 268 ? 10.732 2.341 34.055 1.000 21.987 268 THR B C 1
ATOM 5071 O O . THR B 1 268 ? 11.338 3.339 33.671 1.000 22.050 268 THR B O 1
ATOM 5075 N N . ARG B 1 269 ? 9.893 2.337 35.100 1.000 22.231 269 ARG B N 1
ATOM 5076 C CA . ARG B 1 269 ? 9.671 3.503 35.943 1.000 22.579 269 ARG B CA 1
ATOM 5077 C C . ARG B 1 269 ? 9.728 3.077 37.408 1.000 22.643 269 ARG B C 1
ATOM 5078 O O . ARG B 1 269 ? 9.549 1.902 37.723 1.000 22.363 269 ARG B O 1
ATOM 5086 N N . THR B 1 270 ? 9.992 4.045 38.294 1.000 22.921 270 THR B N 1
ATOM 5087 C CA . THR B 1 270 ? 9.963 3.819 39.731 1.000 23.197 270 THR B CA 1
ATOM 5088 C C . THR B 1 270 ? 9.130 4.913 40.392 1.000 23.638 270 THR B C 1
ATOM 5089 O O . THR B 1 270 ? 9.453 6.093 40.279 1.000 23.639 270 THR B O 1
ATOM 5093 N N . ARG B 1 271 ? 8.062 4.503 41.085 1.000 24.272 271 ARG B N 1
ATOM 5094 C CA . ARG B 1 271 ? 7.226 5.423 41.839 1.000 24.747 271 ARG B CA 1
ATOM 5095 C C . ARG B 1 271 ? 7.976 5.863 43.094 1.000 25.036 271 ARG B C 1
ATOM 5096 O O . ARG B 1 271 ? 8.699 5.069 43.692 1.000 25.040 271 ARG B O 1
ATOM 5104 N N . ILE B 1 272 ? 7.797 7.135 43.475 1.000 25.402 272 ILE B N 1
ATOM 5105 C CA . ILE B 1 272 ? 8.415 7.688 44.669 1.000 25.596 272 ILE B CA 1
ATOM 5106 C C . ILE B 1 272 ? 7.335 8.351 45.519 1.000 25.923 272 ILE B C 1
ATOM 5107 O O . ILE B 1 272 ? 6.586 9.194 45.032 1.000 25.899 272 ILE B O 1
ATOM 5112 N N . GLY B 1 273 ? 7.281 7.957 46.797 1.000 26.433 273 GLY B N 1
ATOM 5113 C CA . GLY B 1 273 ? 6.378 8.554 47.765 1.000 26.951 273 GLY B CA 1
ATOM 5114 C C . GLY B 1 273 ? 7.139 9.418 48.767 1.000 27.527 273 GLY B C 1
ATOM 5115 O O . GLY B 1 273 ? 8.359 9.540 48.679 1.000 27.272 273 GLY B O 1
ATOM 5116 N N . PRO B 1 274 ? 6.440 10.046 49.741 1.000 28.469 274 PRO B N 1
ATOM 5117 C CA . PRO B 1 274 ? 7.086 10.901 50.741 1.000 29.032 274 PRO B CA 1
ATOM 5118 C C . PRO B 1 274 ? 8.232 10.263 51.525 1.000 29.514 274 PRO B C 1
ATOM 5119 O O . PRO B 1 274 ? 9.029 10.974 52.133 1.000 29.407 274 PRO B O 1
ATOM 5123 N N . GLU B 1 275 ? 8.310 8.926 51.505 1.000 30.228 275 GLU B N 1
ATOM 5124 C CA . GLU B 1 275 ? 9.304 8.200 52.279 1.000 31.145 275 GLU B CA 1
ATOM 5125 C C . GLU B 1 275 ? 10.385 7.616 51.369 1.000 31.071 275 GLU B C 1
ATOM 5126 O O . GLU B 1 275 ? 11.332 7.006 51.861 1.000 30.825 275 GLU B O 1
ATOM 5132 N N . GLY B 1 276 ? 10.251 7.818 50.051 1.000 31.209 276 GLY B N 1
ATOM 5133 C CA . GLY B 1 276 ? 11.267 7.408 49.095 1.000 31.408 276 GLY B CA 1
ATOM 5134 C C . GLY B 1 276 ? 10.682 6.556 47.972 1.000 31.785 276 GLY B C 1
ATOM 5135 O O . GLY B 1 276 ? 9.472 6.564 47.754 1.000 31.867 276 GLY B O 1
ATOM 5136 N N . PRO B 1 277 ? 11.519 5.795 47.226 1.000 32.176 277 PRO B N 1
ATOM 5137 C CA . PRO B 1 277 ? 11.029 4.963 46.128 1.000 32.311 277 PRO B CA 1
ATOM 5138 C C . PRO B 1 277 ? 10.233 3.762 46.630 1.000 32.689 277 PRO B C 1
ATOM 5139 O O . PRO B 1 277 ? 10.652 3.083 47.565 1.000 32.805 277 PRO B O 1
ATOM 5143 N N . ILE B 1 278 ? 9.078 3.526 45.997 1.000 33.107 278 ILE B N 1
ATOM 5144 C CA . ILE B 1 278 ? 8.202 2.418 46.338 1.000 33.451 278 ILE B CA 1
ATOM 5145 C C . ILE B 1 278 ? 8.490 1.266 45.377 1.000 33.354 278 ILE B C 1
ATOM 5146 O O . ILE B 1 278 ? 8.685 1.492 44.184 1.000 33.701 278 ILE B O 1
ATOM 5151 N N . PRO B 1 279 ? 8.539 0.000 45.858 1.000 32.774 279 PRO B N 1
ATOM 5152 C CA . PRO B 1 279 ? 8.601 -1.153 44.962 1.000 32.192 279 PRO B CA 1
ATOM 5153 C C . PRO B 1 279 ? 7.371 -1.216 44.060 1.000 31.684 279 PRO B C 1
ATOM 5154 O O . PRO B 1 279 ? 6.285 -0.804 44.461 1.000 31.671 279 PRO B O 1
ATOM 5158 N N . ALA B 1 280 ? 7.551 -1.736 42.840 1.000 30.886 280 ALA B N 1
ATOM 5159 C CA . ALA B 1 280 ? 6.424 -2.024 41.970 1.000 30.309 280 ALA B CA 1
ATOM 5160 C C . ALA B 1 280 ? 5.463 -2.955 42.706 1.000 29.783 280 ALA B C 1
ATOM 5161 O O . ALA B 1 280 ? 5.898 -3.815 43.469 1.000 29.543 280 ALA B O 1
ATOM 5163 N N . ALA B 1 281 ? 4.158 -2.764 42.479 1.000 29.560 281 ALA B N 1
ATOM 5164 C CA . ALA B 1 281 ? 3.135 -3.463 43.241 1.000 29.254 281 ALA B CA 1
ATOM 5165 C C . ALA B 1 281 ? 3.176 -4.956 42.922 1.000 28.996 281 ALA B C 1
ATOM 5166 O O . ALA B 1 281 ? 3.663 -5.358 41.868 1.000 28.868 281 ALA B O 1
ATOM 5168 N N . ASP B 1 282 ? 2.646 -5.763 43.848 1.000 28.784 282 ASP B N 1
ATOM 5169 C CA . ASP B 1 282 ? 2.752 -7.213 43.783 1.000 28.511 282 ASP B CA 1
ATOM 5170 C C . ASP B 1 282 ? 2.203 -7.749 42.460 1.000 28.173 282 ASP B C 1
ATOM 5171 O O . ASP B 1 282 ? 2.714 -8.741 41.946 1.000 28.251 282 ASP B O 1
ATOM 5176 N N . ASP B 1 283 ? 1.174 -7.090 41.911 1.000 28.010 283 ASP B N 1
ATOM 5177 C CA . ASP B 1 283 ? 0.387 -7.659 40.826 1.000 27.796 283 ASP B CA 1
ATOM 5178 C C . ASP B 1 283 ? 0.775 -7.095 39.459 1.000 27.280 283 ASP B C 1
ATOM 5179 O O . ASP B 1 283 ? 0.160 -7.474 38.463 1.000 27.256 283 ASP B O 1
ATOM 5184 N N . VAL B 1 284 ? 1.777 -6.207 39.380 1.000 26.817 284 VAL B N 1
ATOM 5185 C CA . VAL B 1 284 ? 2.117 -5.610 38.095 1.000 26.529 284 VAL B CA 1
ATOM 5186 C C . VAL B 1 284 ? 2.748 -6.679 37.209 1.000 26.061 284 VAL B C 1
ATOM 5187 O O . VAL B 1 284 ? 3.348 -7.632 37.704 1.000 26.199 284 VAL B O 1
ATOM 5191 N N . GLU B 1 285 ? 2.601 -6.499 35.892 1.000 25.562 285 GLU B N 1
ATOM 5192 C CA . GLU B 1 285 ? 3.257 -7.352 34.917 1.000 25.167 285 GLU B CA 1
ATOM 5193 C C . GLU B 1 285 ? 4.751 -7.043 34.924 1.000 25.063 285 GLU B C 1
ATOM 5194 O O . GLU B 1 285 ? 5.147 -5.881 34.996 1.000 24.998 285 GLU B O 1
ATOM 5200 N N . ARG B 1 286 ? 5.564 -8.100 34.827 1.000 24.893 286 ARG B N 1
ATOM 5201 C CA . ARG B 1 286 ? 7.002 -7.982 34.987 1.000 24.714 286 ARG B CA 1
ATOM 5202 C C . ARG B 1 286 ? 7.718 -8.519 33.753 1.000 24.300 286 ARG B C 1
ATOM 5203 O O . ARG B 1 286 ? 7.135 -9.232 32.940 1.000 24.005 286 ARG B O 1
ATOM 5211 N N . THR B 1 287 ? 8.993 -8.136 33.638 1.000 24.182 287 THR B N 1
ATOM 5212 C CA . THR B 1 287 ? 9.886 -8.635 32.608 1.000 24.019 287 THR B CA 1
ATOM 5213 C C . THR B 1 287 ? 10.786 -9.686 33.252 1.000 24.016 287 THR B C 1
ATOM 5214 O O . THR B 1 287 ? 10.605 -10.018 34.423 1.000 23.828 287 THR B O 1
ATOM 5218 N N . LEU B 1 288 ? 11.759 -10.197 32.491 1.000 24.095 288 LEU B N 1
ATOM 5219 C CA . LEU B 1 288 ? 12.658 -11.221 32.998 1.000 24.200 288 LEU B CA 1
ATOM 5220 C C . LEU B 1 288 ? 13.739 -10.610 33.892 1.000 24.209 288 LEU B C 1
ATOM 5221 O O . LEU B 1 288 ? 14.505 -11.350 34.506 1.000 24.343 288 LEU B O 1
ATOM 5226 N N . THR B 1 289 ? 13.793 -9.272 33.979 1.000 24.222 289 THR B N 1
ATOM 5227 C CA . THR B 1 289 ? 14.678 -8.589 34.913 1.000 24.296 289 THR B CA 1
ATOM 5228 C C . THR B 1 289 ? 13.955 -8.268 36.223 1.000 24.542 289 THR B C 1
ATOM 5229 O O . THR B 1 289 ? 14.521 -7.593 37.081 1.000 24.511 289 THR B O 1
ATOM 5233 N N . THR B 1 290 ? 12.708 -8.743 36.363 1.000 24.655 290 THR B N 1
ATOM 5234 C CA . THR B 1 290 ? 11.859 -8.490 37.521 1.000 24.797 290 THR B CA 1
ATOM 5235 C C . THR B 1 290 ? 11.368 -7.041 37.559 1.000 25.097 290 THR B C 1
ATOM 5236 O O . THR B 1 290 ? 10.622 -6.684 38.469 1.000 24.983 290 THR B O 1
ATOM 5240 N N . TRP B 1 291 ? 11.759 -6.208 36.582 1.000 25.388 291 TRP B N 1
ATOM 5241 C CA . TRP B 1 291 ? 11.243 -4.849 36.517 1.000 25.426 291 TRP B CA 1
ATOM 5242 C C . TRP B 1 291 ? 9.774 -4.886 36.116 1.000 25.316 291 TRP B C 1
ATOM 5243 O O . TRP B 1 291 ? 9.295 -5.884 35.583 1.000 25.553 291 TRP B O 1
ATOM 5254 N N . GLU B 1 292 ? 9.088 -3.761 36.341 1.000 25.007 292 GLU B N 1
ATOM 5255 C CA . GLU B 1 292 ? 7.718 -3.583 35.894 1.000 24.642 292 GLU B CA 1
ATOM 5256 C C . GLU B 1 292 ? 7.695 -3.366 34.382 1.000 24.335 292 GLU B C 1
ATOM 5257 O O . GLU B 1 292 ? 8.502 -2.608 33.846 1.000 24.316 292 GLU B O 1
ATOM 5263 N N . TYR B 1 293 ? 6.755 -4.044 33.713 1.000 23.906 293 TYR B N 1
ATOM 5264 C CA . TYR B 1 293 ? 6.476 -3.825 32.302 1.000 23.700 293 TYR B CA 1
ATOM 5265 C C . TYR B 1 293 ? 5.875 -2.432 32.129 1.000 23.833 293 TYR B C 1
ATOM 5266 O O . TYR B 1 293 ? 4.863 -2.120 32.753 1.000 23.886 293 TYR B O 1
ATOM 5275 N N . TYR B 1 294 ? 6.499 -1.602 31.282 1.000 23.791 294 TYR B N 1
ATOM 5276 C CA . TYR B 1 294 ? 6.093 -0.210 31.153 1.000 23.950 294 TYR B CA 1
ATOM 5277 C C . TYR B 1 294 ? 6.589 0.359 29.824 1.000 23.814 294 TYR B C 1
ATOM 5278 O O . TYR B 1 294 ? 7.597 1.062 29.785 1.000 23.805 294 TYR B O 1
ATOM 5287 N N . PRO B 1 295 ? 5.892 0.086 28.694 1.000 23.668 295 PRO B N 1
ATOM 5288 C CA . PRO B 1 295 ? 6.318 0.563 27.373 1.000 23.658 295 PRO B CA 1
ATOM 5289 C C . PRO B 1 295 ? 6.470 2.072 27.163 1.000 23.565 295 PRO B C 1
ATOM 5290 O O . PRO B 1 295 ? 7.114 2.487 26.201 1.000 23.502 295 PRO B O 1
ATOM 5294 N N . THR B 1 296 ? 5.878 2.885 28.050 1.000 23.399 296 THR B N 1
ATOM 5295 C CA . THR B 1 296 ? 5.794 4.325 27.843 1.000 23.246 296 THR B CA 1
ATOM 5296 C C . THR B 1 296 ? 6.876 5.064 28.632 1.000 22.986 296 THR B C 1
ATOM 5297 O O . THR B 1 296 ? 6.903 6.293 28.637 1.000 22.815 296 THR B O 1
ATOM 5301 N N . ALA B 1 297 ? 7.761 4.306 29.289 1.000 22.846 297 ALA B N 1
ATOM 5302 C CA . ALA B 1 297 ? 8.900 4.850 30.013 1.000 22.835 297 ALA B CA 1
ATOM 5303 C C . ALA B 1 297 ? 9.641 5.897 29.180 1.000 22.810 297 ALA B C 1
ATOM 5304 O O . ALA B 1 297 ? 9.931 6.985 29.673 1.000 22.793 297 ALA B O 1
ATOM 5306 N N . VAL B 1 298 ? 9.931 5.560 27.916 1.000 22.842 298 VAL B N 1
ATOM 5307 C CA . VAL B 1 298 ? 10.827 6.344 27.078 1.000 23.056 298 VAL B CA 1
ATOM 5308 C C . VAL B 1 298 ? 10.257 7.743 26.831 1.000 23.361 298 VAL B C 1
ATOM 5309 O O . VAL B 1 298 ? 11.016 8.679 26.591 1.000 23.534 298 VAL B O 1
ATOM 5313 N N . GLY B 1 299 ? 8.926 7.882 26.879 1.000 23.807 299 GLY B N 1
ATOM 5314 C CA . GLY B 1 299 ? 8.281 9.176 26.715 1.000 24.060 299 GLY B CA 1
ATOM 5315 C C . GLY B 1 299 ? 8.703 10.171 27.794 1.000 24.351 299 GLY B C 1
ATOM 5316 O O . GLY B 1 299 ? 9.130 11.280 27.485 1.000 24.384 299 GLY B O 1
ATOM 5317 N N . GLU B 1 300 ? 8.588 9.747 29.058 1.000 24.761 300 GLU B N 1
ATOM 5318 C CA . GLU B 1 300 ? 8.904 10.586 30.204 1.000 24.904 300 GLU B CA 1
ATOM 5319 C C . GLU B 1 300 ? 10.409 10.840 30.278 1.000 24.848 300 GLU B C 1
ATOM 5320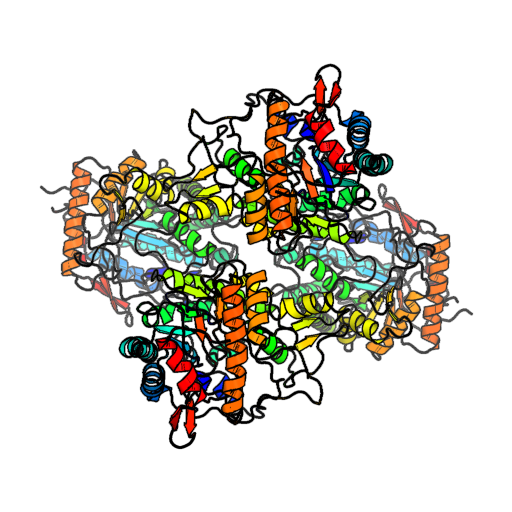 O O . GLU B 1 300 ? 10.835 11.880 30.775 1.000 24.969 300 GLU B O 1
ATOM 5326 N N . ALA B 1 301 ? 11.201 9.881 29.778 1.000 24.611 301 ALA B N 1
ATOM 5327 C CA . ALA B 1 301 ? 12.652 9.979 29.781 1.000 24.424 301 ALA B CA 1
ATOM 5328 C C . ALA B 1 301 ? 13.112 11.048 28.792 1.000 24.339 301 ALA B C 1
ATOM 5329 O O . ALA B 1 301 ? 13.937 11.893 29.133 1.000 24.119 301 ALA B O 1
ATOM 5331 N N . LEU B 1 302 ? 12.581 10.987 27.564 1.000 24.328 302 LEU B N 1
ATOM 5332 C CA . LEU B 1 302 ? 12.853 11.989 26.546 1.000 24.347 302 LEU B CA 1
ATOM 5333 C C . LEU B 1 302 ? 12.457 13.373 27.056 1.000 24.463 302 LEU B C 1
ATOM 5334 O O . LEU B 1 302 ? 13.217 14.328 26.914 1.000 24.367 302 LEU B O 1
ATOM 5339 N N . ARG B 1 303 ? 11.261 13.459 27.653 1.000 24.612 303 ARG B N 1
ATOM 5340 C CA . ARG B 1 303 ? 10.665 14.732 28.029 1.000 24.658 303 ARG B CA 1
ATOM 5341 C C . ARG B 1 303 ? 11.400 15.342 29.223 1.000 24.652 303 ARG B C 1
ATOM 5342 O O . ARG B 1 303 ? 11.576 16.558 29.272 1.000 24.631 303 ARG B O 1
ATOM 5350 N N . HIS B 1 304 ? 11.826 14.505 30.179 1.000 24.465 304 HIS B N 1
ATOM 5351 C CA . HIS B 1 304 ? 12.586 14.986 31.324 1.000 24.369 304 HIS B CA 1
ATOM 5352 C C . HIS B 1 304 ? 13.987 15.408 30.884 1.000 23.936 304 HIS B C 1
ATOM 5353 O O . HIS B 1 304 ? 14.510 16.410 31.368 1.000 23.531 304 HIS B O 1
ATOM 5360 N N . THR B 1 305 ? 14.586 14.636 29.969 1.000 23.695 305 THR B N 1
ATOM 5361 C CA . THR B 1 305 ? 15.930 14.916 29.490 1.000 23.689 305 THR B CA 1
ATOM 5362 C C . THR B 1 305 ? 15.933 16.232 28.713 1.000 23.763 305 THR B C 1
ATOM 5363 O O . THR B 1 305 ? 16.881 17.007 28.822 1.000 23.839 305 THR B O 1
ATOM 5367 N N . ALA B 1 306 ? 14.862 16.483 27.947 1.000 23.713 306 ALA B N 1
ATOM 5368 C CA . ALA B 1 306 ? 14.736 17.702 27.160 1.000 23.744 306 ALA B CA 1
ATOM 5369 C C . ALA B 1 306 ? 14.688 18.928 28.071 1.000 23.876 306 ALA B C 1
ATOM 5370 O O . ALA B 1 306 ? 15.287 19.955 27.756 1.000 23.750 306 ALA B O 1
ATOM 5372 N N . ALA B 1 307 ? 13.968 18.809 29.194 1.000 23.998 307 ALA B N 1
ATOM 5373 C CA . ALA B 1 307 ? 13.755 19.924 30.104 1.000 24.013 307 ALA B CA 1
ATOM 5374 C C . ALA B 1 307 ? 15.076 20.371 30.726 1.000 23.923 307 ALA B C 1
ATOM 5375 O O . ALA B 1 307 ? 15.306 21.567 30.896 1.000 24.246 307 ALA B O 1
ATOM 5377 N N . VAL B 1 308 ? 15.938 19.402 31.053 1.000 23.880 308 VAL B N 1
ATOM 5378 C CA . VAL B 1 308 ? 17.162 19.667 31.792 1.000 23.736 308 VAL B CA 1
ATOM 5379 C C . VAL B 1 308 ? 18.296 20.007 30.823 1.000 23.629 308 VAL B C 1
ATOM 5380 O O . VAL B 1 308 ? 19.069 20.925 31.091 1.000 23.311 308 VAL B O 1
ATOM 5384 N N . VAL B 1 309 ? 18.392 19.280 29.699 1.000 23.653 309 VAL B N 1
ATOM 5385 C CA . VAL B 1 309 ? 19.532 19.415 28.802 1.000 23.629 309 VAL B CA 1
ATOM 5386 C C . VAL B 1 309 ? 19.364 20.644 27.909 1.000 23.713 309 VAL B C 1
ATOM 5387 O O . VAL B 1 309 ? 20.346 21.137 27.358 1.000 23.615 309 VAL B O 1
ATOM 5391 N N . GLY B 1 310 ? 18.122 21.119 27.748 1.000 23.907 310 GLY B N 1
ATOM 5392 C CA . GLY B 1 310 ? 17.838 22.251 26.880 1.000 24.149 310 GLY B CA 1
ATOM 5393 C C . GLY B 1 310 ? 17.733 21.834 25.413 1.000 24.409 310 GLY B C 1
ATOM 5394 O O . GLY B 1 310 ? 16.915 20.983 25.070 1.000 24.590 310 GLY B O 1
ATOM 5395 N N . ASP B 1 311 ? 18.584 22.429 24.564 1.000 24.763 311 ASP B N 1
ATOM 5396 C CA . ASP B 1 311 ? 18.472 22.316 23.116 1.000 25.078 311 ASP B CA 1
ATOM 5397 C C . ASP B 1 311 ? 19.336 21.185 22.557 1.000 24.604 311 ASP B C 1
ATOM 5398 O O . ASP B 1 311 ? 19.314 20.948 21.351 1.000 24.367 311 ASP B O 1
ATOM 5403 N N . VAL B 1 312 ? 20.103 20.499 23.415 1.000 24.297 312 VAL B N 1
ATOM 5404 C CA . VAL B 1 312 ? 20.987 19.436 22.960 1.000 24.049 312 VAL B CA 1
ATOM 5405 C C . VAL B 1 312 ? 20.137 18.325 22.342 1.000 23.787 312 VAL B C 1
ATOM 5406 O O . VAL B 1 312 ? 19.250 17.792 23.006 1.000 23.719 312 VAL B O 1
ATOM 5410 N N . PRO B 1 313 ? 20.365 17.949 21.060 1.000 23.570 313 PRO B N 1
ATOM 5411 C CA . PRO B 1 313 ? 19.603 16.875 20.419 1.000 23.518 313 PRO B CA 1
ATOM 5412 C C . PRO B 1 313 ? 19.574 15.575 21.219 1.000 23.388 313 PRO B C 1
ATOM 5413 O O . PRO B 1 313 ? 20.586 15.159 21.778 1.000 23.487 313 PRO B O 1
ATOM 5417 N N . LEU B 1 314 ? 18.395 14.943 21.251 1.000 23.245 314 LEU B N 1
ATOM 5418 C CA . LEU B 1 314 ? 18.184 13.694 21.964 1.000 22.996 314 LEU B CA 1
ATOM 5419 C C . LEU B 1 314 ? 18.269 12.532 20.976 1.000 22.754 314 LEU B C 1
ATOM 5420 O O . LEU B 1 314 ? 17.807 12.645 19.842 1.000 22.691 314 LEU B O 1
ATOM 5425 N N . ILE B 1 315 ? 18.890 11.429 21.413 1.000 22.428 315 ILE B N 1
ATOM 5426 C CA . ILE B 1 315 ? 18.854 10.164 20.695 1.000 21.959 315 ILE B CA 1
ATOM 5427 C C . ILE B 1 315 ? 18.561 9.059 21.707 1.000 21.740 315 ILE B C 1
ATOM 5428 O O . ILE B 1 315 ? 19.296 8.910 22.680 1.000 21.573 315 ILE B O 1
ATOM 5433 N N . VAL B 1 316 ? 17.496 8.283 21.469 1.000 21.486 316 VAL B N 1
ATOM 5434 C CA . VAL B 1 316 ? 17.262 7.072 22.239 1.000 21.331 316 VAL B CA 1
ATOM 5435 C C . VAL B 1 316 ? 18.327 6.057 21.830 1.000 21.049 316 VAL B C 1
ATOM 5436 O O . VAL B 1 316 ? 18.338 5.597 20.689 1.000 21.000 316 VAL B O 1
ATOM 5440 N N . THR B 1 317 ? 19.224 5.728 22.766 1.000 20.642 317 THR B N 1
ATOM 5441 C CA . THR B 1 317 ? 20.361 4.869 22.473 1.000 20.392 317 THR B CA 1
ATOM 5442 C C . THR B 1 317 ? 20.122 3.459 23.013 1.000 20.167 317 THR B C 1
ATOM 5443 O O . THR B 1 317 ? 20.769 2.517 22.564 1.000 20.103 317 THR B O 1
ATOM 5447 N N . GLU B 1 318 ? 19.198 3.325 23.974 1.000 20.087 318 GLU B N 1
ATOM 5448 C CA . GLU B 1 318 ? 18.772 2.026 24.470 1.000 20.015 318 GLU B CA 1
ATOM 5449 C C . GLU B 1 318 ? 17.295 2.078 24.846 1.000 20.092 318 GLU B C 1
ATOM 5450 O O . GLU B 1 318 ? 16.832 3.063 25.417 1.000 19.927 318 GLU B O 1
ATOM 5456 N N . ASN B 1 319 ? 16.581 0.987 24.546 1.000 20.230 319 ASN B N 1
ATOM 5457 C CA . ASN B 1 319 ? 15.163 0.864 24.844 1.000 20.448 319 ASN B CA 1
ATOM 5458 C C . ASN B 1 319 ? 14.700 -0.524 24.403 1.000 20.658 319 ASN B C 1
ATOM 5459 O O . ASN B 1 319 ? 14.882 -0.898 23.246 1.000 20.752 319 ASN B O 1
ATOM 5464 N N . GLY B 1 320 ? 14.130 -1.293 25.339 1.000 20.761 320 GLY B N 1
ATOM 5465 C CA . GLY B 1 320 ? 13.650 -2.631 25.033 1.000 20.873 320 GLY B CA 1
ATOM 5466 C C . GLY B 1 320 ? 13.136 -3.370 26.265 1.000 20.994 320 GLY B C 1
ATOM 5467 O O . GLY B 1 320 ? 12.799 -2.753 27.274 1.000 20.980 320 GLY B O 1
ATOM 5468 N N . ILE B 1 321 ? 13.087 -4.704 26.163 1.000 21.270 321 ILE B N 1
ATOM 5469 C CA . ILE B 1 321 ? 12.414 -5.535 27.148 1.000 21.456 321 ILE B CA 1
ATOM 5470 C C . ILE B 1 321 ? 13.038 -6.928 27.147 1.000 21.513 321 ILE B C 1
ATOM 5471 O O . ILE B 1 321 ? 13.306 -7.490 26.087 1.000 21.315 321 ILE B O 1
ATOM 5476 N N . ALA B 1 322 ? 13.255 -7.466 28.355 1.000 21.793 322 ALA B N 1
ATOM 5477 C CA . ALA B 1 322 ? 13.736 -8.825 28.544 1.000 22.171 322 ALA B CA 1
ATOM 5478 C C . ALA B 1 322 ? 12.547 -9.772 28.675 1.000 22.392 322 ALA B C 1
ATOM 5479 O O . ALA B 1 322 ? 11.865 -9.772 29.697 1.000 22.456 322 ALA B O 1
ATOM 5481 N N . THR B 1 323 ? 12.312 -10.582 27.637 1.000 22.745 323 THR B N 1
ATOM 5482 C CA . THR B 1 323 ? 11.193 -11.510 27.635 1.000 23.161 323 THR B CA 1
ATOM 5483 C C . THR B 1 323 ? 11.509 -12.687 26.715 1.000 23.554 323 THR B C 1
ATOM 5484 O O . THR B 1 323 ? 12.342 -12.573 25.818 1.000 23.365 323 THR B O 1
ATOM 5488 N N . ALA B 1 324 ? 10.847 -13.822 26.974 1.000 24.146 324 ALA B N 1
ATOM 5489 C CA . ALA B 1 324 ? 10.872 -14.970 26.080 1.000 24.613 324 ALA B CA 1
ATOM 5490 C C . ALA B 1 324 ? 9.676 -14.911 25.131 1.000 25.137 324 ALA B C 1
ATOM 5491 O O . ALA B 1 324 ? 9.583 -15.710 24.201 1.000 25.130 324 ALA B O 1
ATOM 5493 N N . ASP B 1 325 ? 8.771 -13.954 25.382 1.000 25.739 325 ASP B N 1
ATOM 5494 C CA . ASP B 1 325 ? 7.568 -13.758 24.591 1.000 26.219 325 ASP B CA 1
ATOM 5495 C C . ASP B 1 325 ? 7.781 -12.558 23.669 1.000 26.346 325 ASP B C 1
ATOM 5496 O O . ASP B 1 325 ? 7.672 -11.412 24.103 1.000 26.542 325 ASP B O 1
ATOM 5501 N N . ASP B 1 326 ? 8.069 -12.841 22.392 1.000 26.258 326 ASP B N 1
ATOM 5502 C CA . ASP B 1 326 ? 8.406 -11.815 21.417 1.000 26.185 326 ASP B CA 1
ATOM 5503 C C . ASP B 1 326 ? 7.177 -10.976 21.064 1.000 26.130 326 ASP B C 1
ATOM 5504 O O . ASP B 1 326 ? 7.320 -9.830 20.645 1.000 26.230 326 ASP B O 1
ATOM 5509 N N . SER B 1 327 ? 5.977 -11.551 21.216 1.000 25.960 327 SER B N 1
ATOM 5510 C CA . SER B 1 327 ? 4.742 -10.817 20.975 1.000 25.855 327 SER B CA 1
ATOM 5511 C C . SER B 1 327 ? 4.626 -9.642 21.941 1.000 25.271 327 SER B C 1
ATOM 5512 O O . SER B 1 327 ? 4.147 -8.574 21.565 1.000 24.931 327 SER B O 1
ATOM 5515 N N . ARG B 1 328 ? 5.065 -9.858 23.187 1.000 24.900 328 ARG B N 1
ATOM 5516 C CA . ARG B 1 328 ? 5.013 -8.830 24.212 1.000 24.583 328 ARG B CA 1
ATOM 5517 C C . ARG B 1 328 ? 6.086 -7.778 23.938 1.000 24.464 328 ARG B C 1
ATOM 5518 O O . ARG B 1 328 ? 5.932 -6.623 24.330 1.000 24.692 328 ARG B O 1
ATOM 5526 N N . ARG B 1 329 ? 7.174 -8.190 23.274 1.000 24.147 329 ARG B N 1
ATOM 5527 C CA . ARG B 1 329 ? 8.200 -7.261 22.829 1.000 23.895 329 ARG B CA 1
ATOM 5528 C C . ARG B 1 329 ? 7.623 -6.343 21.753 1.000 23.694 329 ARG B C 1
ATOM 5529 O O . ARG B 1 329 ? 7.887 -5.142 21.767 1.000 23.839 329 ARG B O 1
ATOM 5537 N N . VAL B 1 330 ? 6.838 -6.911 20.826 1.000 23.372 330 VAL B N 1
ATOM 5538 C CA . VAL B 1 330 ? 6.165 -6.119 19.807 1.000 23.170 330 VAL B CA 1
ATOM 5539 C C . VAL B 1 330 ? 5.236 -5.117 20.495 1.000 22.981 330 VAL B C 1
ATOM 5540 O O . VAL B 1 330 ? 5.154 -3.964 20.075 1.000 22.918 330 VAL B O 1
ATOM 5544 N N . ASP B 1 331 ? 4.549 -5.566 21.554 1.000 22.767 331 ASP B N 1
ATOM 5545 C CA . ASP B 1 331 ? 3.675 -4.704 22.337 1.000 22.720 331 ASP B CA 1
ATOM 5546 C C . ASP B 1 331 ? 4.481 -3.584 22.992 1.000 22.728 331 ASP B C 1
ATOM 5547 O O . ASP B 1 331 ? 4.060 -2.429 22.961 1.000 22.925 331 ASP B O 1
ATOM 5552 N N . TYR B 1 332 ? 5.630 -3.928 23.590 1.000 22.468 332 TYR B N 1
ATOM 5553 C CA . TYR B 1 332 ? 6.454 -2.950 24.285 1.000 22.432 332 TYR B CA 1
ATOM 5554 C C . TYR B 1 332 ? 6.884 -1.856 23.309 1.000 22.624 332 TYR B C 1
ATOM 5555 O O . TYR B 1 332 ? 6.816 -0.673 23.636 1.000 22.783 332 TYR B O 1
ATOM 5564 N N . TYR B 1 333 ? 7.321 -2.261 22.111 1.000 22.621 333 TYR B N 1
ATOM 5565 C CA . TYR B 1 333 ? 7.871 -1.327 21.141 1.000 22.725 333 TYR B CA 1
ATOM 5566 C C . TYR B 1 333 ? 6.761 -0.495 20.499 1.000 22.831 333 TYR B C 1
ATOM 5567 O O . TYR B 1 333 ? 7.026 0.611 20.036 1.000 22.672 333 TYR B O 1
ATOM 5576 N N . ALA B 1 334 ? 5.527 -1.014 20.474 1.000 23.205 334 ALA B N 1
ATOM 5577 C CA . ALA B 1 334 ? 4.398 -0.266 19.940 1.000 23.398 334 ALA B CA 1
ATOM 5578 C C . ALA B 1 334 ? 4.119 0.950 20.822 1.000 23.597 334 ALA B C 1
ATOM 5579 O O . ALA B 1 334 ? 3.912 2.051 20.315 1.000 23.707 334 ALA B O 1
ATOM 5581 N N . GLY B 1 335 ? 4.115 0.730 22.142 1.000 23.837 335 GLY B N 1
ATOM 5582 C CA . GLY B 1 335 ? 3.936 1.797 23.113 1.000 23.978 335 GLY B CA 1
ATOM 5583 C C . GLY B 1 335 ? 5.111 2.772 23.125 1.000 24.271 335 GLY B C 1
ATOM 5584 O O . GLY B 1 335 ? 4.912 3.976 23.275 1.000 24.569 335 GLY B O 1
ATOM 5585 N N . ALA B 1 336 ? 6.331 2.240 22.969 1.000 24.436 336 ALA B N 1
ATOM 5586 C CA . ALA B 1 336 ? 7.539 3.050 22.987 1.000 24.678 336 ALA B CA 1
ATOM 5587 C C . ALA B 1 336 ? 7.544 4.019 21.807 1.000 25.006 336 ALA B C 1
ATOM 5588 O O . ALA B 1 336 ? 7.676 5.224 22.004 1.000 25.255 336 ALA B O 1
ATOM 5590 N N . LEU B 1 337 ? 7.381 3.488 20.589 1.000 25.363 337 LEU B N 1
ATOM 5591 C CA . LEU B 1 337 ? 7.465 4.294 19.379 1.000 25.742 337 LEU B CA 1
ATOM 5592 C C . LEU B 1 337 ? 6.324 5.311 19.330 1.000 26.355 337 LEU B C 1
ATOM 5593 O O . LEU B 1 337 ? 6.478 6.371 18.728 1.000 26.596 337 LEU B O 1
ATOM 5598 N N . ASP B 1 338 ? 5.185 4.984 19.957 1.000 26.876 338 ASP B N 1
ATOM 5599 C CA . ASP B 1 338 ? 4.073 5.916 20.073 1.000 27.284 338 ASP B CA 1
ATOM 5600 C C . ASP B 1 338 ? 4.522 7.153 20.848 1.000 27.367 338 ASP B C 1
ATOM 5601 O O . ASP B 1 338 ? 4.245 8.277 20.435 1.000 27.525 338 ASP B O 1
ATOM 5606 N N . GLU B 1 339 ? 5.211 6.929 21.975 1.000 27.379 339 GLU B N 1
ATOM 5607 C CA . GLU B 1 339 ? 5.716 8.010 22.807 1.000 27.420 339 GLU B CA 1
ATOM 5608 C C . GLU B 1 339 ? 6.794 8.791 22.058 1.000 27.403 339 GLU B C 1
ATOM 5609 O O . GLU B 1 339 ? 6.879 10.010 22.193 1.000 27.494 339 GLU B O 1
ATOM 5615 N N . VAL B 1 340 ? 7.616 8.081 21.275 1.000 27.575 340 VAL B N 1
ATOM 5616 C CA . VAL B 1 340 ? 8.666 8.711 20.490 1.000 27.728 340 VAL B CA 1
ATOM 5617 C C . VAL B 1 340 ? 8.019 9.622 19.449 1.000 27.838 340 VAL B C 1
ATOM 5618 O O . VAL B 1 340 ? 8.419 10.774 19.298 1.000 27.753 340 VAL B O 1
ATOM 5622 N N . ALA B 1 341 ? 7.017 9.089 18.739 1.000 28.099 341 ALA B N 1
ATOM 5623 C CA . ALA B 1 341 ? 6.270 9.855 17.752 1.000 28.422 341 ALA B CA 1
ATOM 5624 C C . ALA B 1 341 ? 5.590 11.053 18.415 1.000 28.550 341 ALA B C 1
ATOM 5625 O O . ALA B 1 341 ? 5.548 12.137 17.837 1.000 28.821 341 ALA B O 1
ATOM 5627 N N . SER B 1 342 ? 5.073 10.847 19.634 1.000 28.619 342 SER B N 1
ATOM 5628 C CA . SER B 1 342 ? 4.354 11.879 20.365 1.000 28.547 342 SER B CA 1
ATOM 5629 C C . SER B 1 342 ? 5.284 13.037 20.725 1.000 28.408 342 SER B C 1
ATOM 5630 O O . SER B 1 342 ? 4.886 14.197 20.644 1.000 28.460 342 SER B O 1
ATOM 5633 N N . ALA B 1 343 ? 6.518 12.709 21.129 1.000 28.290 343 ALA B N 1
ATOM 5634 C CA . ALA B 1 343 ? 7.508 13.710 21.492 1.000 28.161 343 ALA B CA 1
ATOM 5635 C C . ALA B 1 343 ? 7.928 14.510 20.261 1.000 28.113 343 ALA B C 1
ATOM 5636 O O . ALA B 1 343 ? 8.060 15.730 20.334 1.000 28.058 343 ALA B O 1
ATOM 5638 N N . LEU B 1 344 ? 8.131 13.815 19.134 1.000 28.200 344 LEU B N 1
ATOM 5639 C CA . LEU B 1 344 ? 8.494 14.459 17.880 1.000 28.438 344 LEU B CA 1
ATOM 5640 C C . LEU B 1 344 ? 7.398 15.429 17.438 1.000 28.490 344 LEU B C 1
ATOM 5641 O O . LEU B 1 344 ? 7.698 16.489 16.894 1.000 28.483 344 LEU B O 1
ATOM 5646 N N . ALA B 1 345 ? 6.134 15.060 17.677 1.000 28.661 345 ALA B N 1
ATOM 5647 C CA . ALA B 1 345 ? 5.001 15.886 17.290 1.000 28.699 345 ALA B CA 1
ATOM 5648 C C . ALA B 1 345 ? 4.875 17.094 18.219 1.000 28.835 345 ALA B C 1
ATOM 5649 O O . ALA B 1 345 ? 4.328 18.119 17.821 1.000 28.893 345 ALA B O 1
ATOM 5651 N N . ASP B 1 346 ? 5.383 16.960 19.453 1.000 29.100 346 ASP B N 1
ATOM 5652 C CA . ASP B 1 346 ? 5.336 18.026 20.444 1.000 29.169 346 ASP B CA 1
ATOM 5653 C C . ASP B 1 346 ? 6.537 18.964 20.302 1.000 29.231 346 ASP B C 1
ATOM 5654 O O . ASP B 1 346 ? 6.610 19.971 21.004 1.000 29.369 346 ASP B O 1
ATOM 5659 N N . GLY B 1 347 ? 7.484 18.627 19.415 1.000 28.980 347 GLY B N 1
ATOM 5660 C CA . GLY B 1 347 ? 8.536 19.553 19.022 1.000 29.051 347 GLY B CA 1
ATOM 5661 C C . GLY B 1 347 ? 9.909 19.227 19.612 1.000 29.008 347 GLY B C 1
ATOM 5662 O O . GLY B 1 347 ? 10.839 20.014 19.449 1.000 29.028 347 GLY B O 1
ATOM 5663 N N . LEU B 1 348 ? 10.046 18.077 20.287 1.000 28.813 348 LEU B N 1
ATOM 5664 C CA . LEU B 1 348 ? 11.329 17.685 20.855 1.000 28.575 348 LEU B CA 1
ATOM 5665 C C . LEU B 1 348 ? 12.287 17.283 19.737 1.000 28.200 348 LEU B C 1
ATOM 5666 O O . LEU B 1 348 ? 11.890 16.629 18.774 1.000 28.107 348 LEU B O 1
ATOM 5671 N N . ASP B 1 349 ? 13.554 17.687 19.892 1.000 27.624 349 ASP B N 1
ATOM 5672 C CA . ASP B 1 349 ? 14.575 17.473 18.881 1.000 27.356 349 ASP B CA 1
ATOM 5673 C C . ASP B 1 349 ? 15.207 16.102 19.103 1.000 26.991 349 ASP B C 1
ATOM 5674 O O . ASP B 1 349 ? 16.276 15.991 19.700 1.000 26.954 349 ASP B O 1
ATOM 5679 N N . ILE B 1 350 ? 14.518 15.065 18.611 1.000 26.590 350 ILE B N 1
ATOM 5680 C CA . ILE B 1 350 ? 14.982 13.691 18.698 1.000 26.270 350 ILE B CA 1
ATOM 5681 C C . ILE B 1 350 ? 15.485 13.279 17.316 1.000 25.975 350 ILE B C 1
ATOM 5682 O O . ILE B 1 350 ? 14.798 13.495 16.319 1.000 25.749 350 ILE B O 1
ATOM 5687 N N . ARG B 1 351 ? 16.691 12.698 17.269 1.000 25.715 351 ARG B N 1
ATOM 5688 C CA . ARG B 1 351 ? 17.369 12.454 16.006 1.000 25.451 351 ARG B CA 1
ATOM 5689 C C . ARG B 1 351 ? 17.766 10.989 15.849 1.000 24.957 351 ARG B C 1
ATOM 5690 O O . ARG B 1 351 ? 18.514 10.658 14.931 1.000 25.150 351 ARG B O 1
ATOM 5698 N N . GLY B 1 352 ? 17.258 10.108 16.718 1.000 24.332 352 GLY B N 1
ATOM 5699 C CA . GLY B 1 352 ? 17.551 8.694 16.568 1.000 23.773 352 GLY B CA 1
ATOM 5700 C C . GLY B 1 352 ? 16.800 7.811 17.558 1.000 23.289 352 GLY B C 1
ATOM 5701 O O . GLY B 1 352 ? 16.409 8.257 18.635 1.000 23.282 352 GLY B O 1
ATOM 5702 N N . TYR B 1 353 ? 16.616 6.550 17.154 1.000 22.772 353 TYR B N 1
ATOM 5703 C CA . TYR B 1 353 ? 16.057 5.516 18.005 1.000 22.327 353 TYR B CA 1
ATOM 5704 C C . TYR B 1 353 ? 16.858 4.233 17.794 1.000 21.990 353 TYR B C 1
ATOM 5705 O O . TYR B 1 353 ? 16.983 3.761 16.667 1.000 21.660 353 TYR B O 1
ATOM 5714 N N . LEU B 1 354 ? 17.398 3.687 18.890 1.000 21.807 354 LEU B N 1
ATOM 5715 C CA . LEU B 1 354 ? 18.205 2.478 18.847 1.000 21.795 354 LEU B CA 1
ATOM 5716 C C . LEU B 1 354 ? 17.703 1.505 19.910 1.000 21.565 354 LEU B C 1
ATOM 5717 O O . LEU B 1 354 ? 17.795 1.786 21.104 1.000 21.556 354 LEU B O 1
ATOM 5722 N N . ALA B 1 355 ? 17.174 0.364 19.457 1.000 21.285 355 ALA B N 1
ATOM 5723 C CA . ALA B 1 355 ? 16.614 -0.636 20.348 1.000 21.128 355 ALA B CA 1
ATOM 5724 C C . ALA B 1 355 ? 17.736 -1.373 21.075 1.000 20.935 355 ALA B C 1
ATOM 5725 O O . ALA B 1 355 ? 18.782 -1.650 20.492 1.000 20.739 355 ALA B O 1
ATOM 5727 N N . TRP B 1 356 ? 17.502 -1.676 22.356 1.000 20.676 356 TRP B N 1
ATOM 5728 C CA . TRP B 1 356 ? 18.337 -2.610 23.089 1.000 20.497 356 TRP B CA 1
ATOM 5729 C C . TRP B 1 356 ? 17.584 -3.930 23.238 1.000 20.478 356 TRP B C 1
ATOM 5730 O O . TRP B 1 356 ? 16.504 -3.950 23.823 1.000 20.540 356 TRP B O 1
ATOM 5741 N N . SER B 1 357 ? 18.139 -5.038 22.727 1.000 20.501 357 SER B N 1
ATOM 5742 C CA . SER B 1 357 ? 19.443 -5.105 22.088 1.000 20.461 357 SER B CA 1
ATOM 5743 C C . SER B 1 357 ? 19.301 -5.773 20.724 1.000 20.463 357 SER B C 1
ATOM 5744 O O . SER B 1 357 ? 18.299 -6.433 20.455 1.000 20.510 357 SER B O 1
ATOM 5747 N N . ALA B 1 358 ? 20.311 -5.585 19.869 1.000 20.522 358 ALA B N 1
ATOM 5748 C CA . ALA B 1 358 ? 20.360 -6.261 18.583 1.000 20.552 358 ALA B CA 1
ATOM 5749 C C . ALA B 1 358 ? 20.372 -7.772 18.804 1.000 20.513 358 ALA B C 1
ATOM 5750 O O . ALA B 1 358 ? 19.675 -8.501 18.103 1.000 20.370 358 ALA B O 1
ATOM 5752 N N . LEU B 1 359 ? 21.154 -8.217 19.798 1.000 20.464 359 LEU B N 1
ATOM 5753 C CA . LEU B 1 359 ? 21.309 -9.628 20.114 1.000 20.486 359 LEU B CA 1
ATOM 5754 C C . LEU B 1 359 ? 20.861 -9.893 21.549 1.000 20.373 359 LEU B C 1
ATOM 5755 O O . LEU B 1 359 ? 20.956 -9.015 22.404 1.000 20.424 359 LEU B O 1
ATOM 5760 N N . ASP B 1 360 ? 20.389 -11.121 21.800 1.000 20.228 360 ASP B N 1
ATOM 5761 C CA . ASP B 1 360 ? 20.428 -11.696 23.135 1.000 20.174 360 ASP B CA 1
ATOM 5762 C C . ASP B 1 360 ? 21.881 -11.681 23.596 1.000 20.191 360 ASP B C 1
ATOM 5763 O O . ASP B 1 360 ? 22.780 -11.940 22.796 1.000 20.092 360 ASP B O 1
ATOM 5768 N N . ASN B 1 361 ? 22.112 -11.373 24.877 1.000 20.147 361 ASN B N 1
ATOM 5769 C CA . ASN B 1 361 ? 23.465 -11.106 25.337 1.000 20.173 361 ASN B CA 1
ATOM 5770 C C . ASN B 1 361 ? 23.589 -11.349 26.839 1.000 20.249 361 ASN B C 1
ATOM 5771 O O . ASN B 1 361 ? 22.604 -11.626 27.521 1.000 20.277 361 ASN B O 1
ATOM 5776 N N . TYR B 1 362 ? 24.832 -11.246 27.327 1.000 20.393 362 TYR B N 1
ATOM 5777 C CA . TYR B 1 362 ? 25.159 -11.415 28.733 1.000 20.433 362 TYR B CA 1
ATOM 5778 C C . TYR B 1 362 ? 24.604 -10.231 29.520 1.000 20.422 362 TYR B C 1
ATOM 5779 O O . TYR B 1 362 ? 25.145 -9.129 29.450 1.000 20.334 362 TYR B O 1
ATOM 5788 N N . GLU B 1 363 ? 23.521 -10.476 30.267 1.000 20.483 363 GLU B N 1
ATOM 5789 C CA . GLU B 1 363 ? 22.878 -9.451 31.073 1.000 20.645 363 GLU B CA 1
ATOM 5790 C C . GLU B 1 363 ? 23.604 -9.347 32.414 1.000 20.705 363 GLU B C 1
ATOM 5791 O O . GLU B 1 363 ? 23.025 -9.613 33.466 1.000 20.676 363 GLU B O 1
ATOM 5797 N N . TRP B 1 364 ? 24.887 -8.971 32.353 1.000 20.746 364 TRP B N 1
ATOM 5798 C CA . TRP B 1 364 ? 25.685 -8.661 33.528 1.000 20.821 364 TRP B CA 1
ATOM 5799 C C . TRP B 1 364 ? 25.428 -9.662 34.653 1.000 20.950 364 TRP B C 1
ATOM 5800 O O . TRP B 1 364 ? 25.117 -9.271 35.776 1.000 21.046 364 TRP B O 1
ATOM 5811 N N . GLY B 1 365 ? 25.562 -10.956 34.336 1.000 21.242 365 GLY B N 1
ATOM 5812 C CA . GLY B 1 365 ? 25.506 -12.004 35.342 1.000 21.409 365 GLY B CA 1
ATOM 5813 C C . GLY B 1 365 ? 24.604 -13.178 34.963 1.000 21.640 365 GLY B C 1
ATOM 5814 O O . GLY B 1 365 ? 24.656 -14.215 35.620 1.000 21.603 365 GLY B O 1
ATOM 5815 N N . THR B 1 366 ? 23.773 -13.019 33.923 1.000 22.037 366 THR B N 1
ATOM 5816 C CA . THR B 1 366 ? 22.902 -14.098 33.482 1.000 22.266 366 THR B CA 1
ATOM 5817 C C . THR B 1 366 ? 22.638 -13.997 31.980 1.000 22.458 366 THR B C 1
ATOM 5818 O O . THR B 1 366 ? 22.717 -12.918 31.398 1.000 22.450 366 THR B O 1
ATOM 5822 N N . TYR B 1 367 ? 22.323 -15.152 31.377 1.000 22.757 367 TYR B N 1
ATOM 5823 C CA . TYR B 1 367 ? 21.965 -15.250 29.970 1.000 22.918 367 TYR B CA 1
ATOM 5824 C C . TYR B 1 367 ? 20.461 -15.469 29.820 1.000 23.362 367 TYR B C 1
ATOM 5825 O O . TYR B 1 367 ? 19.954 -15.523 28.701 1.000 23.312 367 TYR B O 1
ATOM 5834 N N . LYS B 1 368 ? 19.758 -15.573 30.953 1.000 23.804 368 LYS B N 1
ATOM 5835 C CA . LYS B 1 368 ? 18.343 -15.907 30.966 1.000 24.404 368 LYS B CA 1
ATOM 5836 C C . LYS B 1 368 ? 17.514 -14.693 30.546 1.000 23.867 368 LYS B C 1
ATOM 5837 O O . LYS B 1 368 ? 16.441 -14.852 29.968 1.000 24.071 368 LYS B O 1
ATOM 5843 N N . ALA B 1 369 ? 18.018 -13.485 30.833 1.000 23.337 369 ALA B N 1
ATOM 5844 C CA . ALA B 1 369 ? 17.289 -12.255 30.560 1.000 22.823 369 ALA B CA 1
ATOM 5845 C C . ALA B 1 369 ? 17.520 -11.827 29.111 1.000 22.302 369 ALA B C 1
ATOM 5846 O O . ALA B 1 369 ? 18.464 -11.096 28.818 1.000 22.150 369 ALA B O 1
ATOM 5848 N N . THR B 1 370 ? 16.626 -12.274 28.220 1.000 21.849 370 THR B N 1
ATOM 5849 C CA . THR B 1 370 ? 16.820 -12.162 26.782 1.000 21.575 370 THR B CA 1
ATOM 5850 C C . THR B 1 370 ? 16.198 -10.868 26.259 1.000 21.319 370 THR B C 1
ATOM 5851 O O . THR B 1 370 ? 14.976 -10.748 26.201 1.000 21.340 370 THR B O 1
ATOM 5855 N N . PHE B 1 371 ? 17.056 -9.921 25.850 1.000 21.072 371 PHE B N 1
ATOM 5856 C CA . PHE B 1 371 ? 16.632 -8.609 25.381 1.000 20.870 371 PHE B CA 1
ATOM 5857 C C . PHE B 1 371 ? 16.647 -8.521 23.854 1.000 20.803 371 PHE B C 1
ATOM 5858 O O . PHE B 1 371 ? 16.275 -7.490 23.296 1.000 20.767 371 PHE B O 1
ATOM 5866 N N . GLY B 1 372 ? 17.071 -9.597 23.181 1.000 20.791 372 GLY B N 1
ATOM 5867 C CA . GLY B 1 372 ? 17.482 -9.521 21.789 1.000 20.810 372 GLY B CA 1
ATOM 5868 C C . GLY B 1 372 ? 16.321 -9.322 20.817 1.000 20.969 372 GLY B C 1
ATOM 5869 O O . GLY B 1 372 ? 15.238 -9.870 21.006 1.000 20.930 372 GLY B O 1
ATOM 5870 N N . LEU B 1 373 ? 16.578 -8.517 19.778 1.000 21.189 373 LEU B N 1
ATOM 5871 C CA . LEU B 1 373 ? 15.810 -8.560 18.544 1.000 21.356 373 LEU B CA 1
ATOM 5872 C C . LEU B 1 373 ? 16.165 -9.838 17.787 1.000 21.412 373 LEU B C 1
ATOM 5873 O O . LEU B 1 373 ? 15.346 -10.366 17.038 1.000 21.306 373 LEU B O 1
ATOM 5878 N N . ILE B 1 374 ? 17.397 -10.321 17.999 1.000 21.627 374 ILE B N 1
ATOM 5879 C CA . ILE B 1 374 ? 17.926 -11.491 17.318 1.000 21.678 374 ILE B CA 1
ATOM 5880 C C . ILE B 1 374 ? 18.334 -12.524 18.368 1.000 21.918 374 ILE B C 1
ATOM 5881 O O . ILE B 1 374 ? 19.138 -12.229 19.251 1.000 21.855 374 ILE B O 1
ATOM 5886 N N . ALA B 1 375 ? 17.772 -13.736 18.254 1.000 22.192 375 ALA B N 1
ATOM 5887 C CA . ALA B 1 375 ? 18.025 -14.817 19.195 1.000 22.555 375 ALA B CA 1
ATOM 5888 C C . ALA B 1 375 ? 19.395 -15.439 18.936 1.000 22.864 375 ALA B C 1
ATOM 5889 O O . ALA B 1 375 ? 19.850 -15.488 17.795 1.000 22.751 375 ALA B O 1
ATOM 5891 N N . ILE B 1 376 ? 20.021 -15.936 20.012 1.000 23.382 376 ILE B N 1
ATOM 5892 C CA . ILE B 1 376 ? 21.358 -16.508 19.967 1.000 23.898 376 ILE B CA 1
ATOM 5893 C C . ILE B 1 376 ? 21.329 -17.898 20.595 1.000 24.373 376 ILE B C 1
ATOM 5894 O O . ILE B 1 376 ? 20.981 -18.047 21.765 1.000 24.525 376 ILE B O 1
ATOM 5899 N N . ASP B 1 377 ? 21.717 -18.903 19.802 1.000 24.794 377 ASP B N 1
ATOM 5900 C CA . ASP B 1 377 ? 22.033 -20.224 20.315 1.000 25.180 377 ASP B CA 1
ATOM 5901 C C . ASP B 1 377 ? 23.421 -20.150 20.949 1.000 25.453 377 ASP B C 1
ATOM 5902 O O . ASP B 1 377 ? 24.399 -19.876 20.260 1.000 25.289 377 ASP B O 1
ATOM 5907 N N . TRP B 1 378 ? 23.493 -20.395 22.262 1.000 25.931 378 TRP B N 1
ATOM 5908 C CA . TRP B 1 378 ? 24.712 -20.177 23.028 1.000 26.361 378 TRP B CA 1
ATOM 5909 C C . TRP B 1 378 ? 25.768 -21.231 22.702 1.000 27.036 378 TRP B C 1
ATOM 5910 O O . TRP B 1 378 ? 26.949 -21.023 22.974 1.000 26.939 378 TRP B O 1
ATOM 5921 N N . GLU B 1 379 ? 25.334 -22.354 22.118 1.000 27.928 379 GLU B N 1
ATOM 5922 C CA . GLU B 1 379 ? 26.228 -23.448 21.778 1.000 28.581 379 GLU B CA 1
ATOM 5923 C C . GLU B 1 379 ? 26.775 -23.255 20.363 1.000 28.306 379 GLU B C 1
ATOM 5924 O O . GLU B 1 379 ? 27.981 -23.363 20.154 1.000 28.358 379 GLU B O 1
ATOM 5930 N N . THR B 1 380 ? 25.898 -22.947 19.398 1.000 27.783 380 THR B N 1
ATOM 5931 C CA . THR B 1 380 ? 26.288 -22.893 17.995 1.000 27.550 380 THR B CA 1
ATOM 5932 C C . THR B 1 380 ? 26.569 -21.459 17.537 1.000 27.379 380 THR B C 1
ATOM 5933 O O . THR B 1 380 ? 27.249 -21.268 16.531 1.000 27.277 380 THR B O 1
ATOM 5937 N N . PHE B 1 381 ? 26.033 -20.465 18.261 1.000 27.223 381 PHE B N 1
ATOM 5938 C CA . PHE B 1 381 ? 26.161 -19.052 17.920 1.000 27.060 381 PHE B CA 1
ATOM 5939 C C . PHE B 1 381 ? 25.337 -18.704 16.680 1.000 27.416 381 PHE B C 1
ATOM 5940 O O . PHE B 1 381 ? 25.641 -17.729 15.996 1.000 27.854 381 PHE B O 1
ATOM 5948 N N . GLU B 1 382 ? 24.289 -19.488 16.398 1.000 27.661 382 GLU B N 1
ATOM 5949 C CA . GLU B 1 382 ? 23.386 -19.192 15.297 1.000 27.845 382 GLU B CA 1
ATOM 5950 C C . GLU B 1 382 ? 22.529 -17.985 15.672 1.000 27.165 382 GLU B C 1
ATOM 5951 O O . GLU B 1 382 ? 22.013 -17.919 16.786 1.000 26.916 382 GLU B O 1
ATOM 5957 N N . ARG B 1 383 ? 22.394 -17.032 14.739 1.000 26.517 383 ARG B N 1
ATOM 5958 C CA . ARG B 1 383 ? 21.492 -15.905 14.918 1.000 26.256 383 ARG B CA 1
ATOM 5959 C C . ARG B 1 383 ? 20.134 -16.268 14.323 1.000 25.988 383 ARG B C 1
ATOM 5960 O O . ARG B 1 383 ? 20.074 -16.861 13.248 1.000 26.007 383 ARG B O 1
ATOM 5968 N N . THR B 1 384 ? 19.051 -15.901 15.017 1.000 25.779 384 THR B N 1
ATOM 5969 C CA . THR B 1 384 ? 17.713 -16.029 14.462 1.000 25.737 384 THR B CA 1
ATOM 5970 C C . THR B 1 384 ? 16.940 -14.738 14.722 1.000 25.643 384 THR B C 1
ATOM 5971 O O . THR B 1 384 ? 16.614 -14.435 15.868 1.000 25.758 384 THR B O 1
ATOM 5975 N N . PRO B 1 385 ? 16.623 -13.939 13.676 1.000 25.465 385 PRO B N 1
ATOM 5976 C CA . PRO B 1 385 ? 15.845 -12.716 13.860 1.000 25.580 385 PRO B CA 1
ATOM 5977 C C . PRO B 1 385 ? 14.433 -13.056 14.328 1.000 25.562 385 PRO B C 1
ATOM 5978 O O . PRO B 1 385 ? 13.775 -13.914 13.742 1.000 25.825 385 PRO B O 1
ATOM 5982 N N . ARG B 1 386 ? 13.989 -12.391 15.399 1.000 25.369 386 ARG B N 1
ATOM 5983 C CA . ARG B 1 386 ? 12.632 -12.557 15.890 1.000 25.224 386 ARG B CA 1
ATOM 5984 C C . ARG B 1 386 ? 11.700 -11.693 15.046 1.000 25.335 386 ARG B C 1
ATOM 5985 O O . ARG B 1 386 ? 12.157 -10.811 14.321 1.000 25.175 386 ARG B O 1
ATOM 5993 N N . ASP B 1 387 ? 10.394 -11.966 15.144 1.000 25.523 387 ASP B N 1
ATOM 5994 C CA . ASP B 1 387 ? 9.382 -11.197 14.435 1.000 25.666 387 ASP B CA 1
ATOM 5995 C C . ASP B 1 387 ? 9.503 -9.714 14.785 1.000 25.587 387 ASP B C 1
ATOM 5996 O O . ASP B 1 387 ? 9.291 -8.862 13.924 1.000 25.339 387 ASP B O 1
ATOM 6001 N N . SER B 1 388 ? 9.832 -9.418 16.050 1.000 25.630 388 SER B N 1
ATOM 6002 C CA . SER B 1 388 ? 10.028 -8.050 16.505 1.000 25.597 388 SER B CA 1
ATOM 6003 C C . SER B 1 388 ? 11.043 -7.329 15.618 1.000 25.483 388 SER B C 1
ATOM 6004 O O . SER B 1 388 ? 10.837 -6.173 15.255 1.000 25.293 388 SER B O 1
ATOM 6007 N N . ALA B 1 389 ? 12.133 -8.028 15.276 1.000 25.534 389 ALA B N 1
ATOM 6008 C CA . ALA B 1 389 ? 13.209 -7.466 14.475 1.000 25.566 389 ALA B CA 1
ATOM 6009 C C . ALA B 1 389 ? 12.766 -7.259 13.027 1.000 25.762 389 ALA B C 1
ATOM 6010 O O . ALA B 1 389 ? 13.190 -6.302 12.384 1.000 25.821 389 ALA B O 1
ATOM 6012 N N . LYS B 1 390 ? 11.931 -8.174 12.517 1.000 25.766 390 LYS B N 1
ATOM 6013 C CA . LYS B 1 390 ? 11.426 -8.083 11.155 1.000 25.839 390 LYS B CA 1
ATOM 6014 C C . LYS B 1 390 ? 10.536 -6.849 11.014 1.000 25.506 390 LYS B C 1
ATOM 6015 O O . LYS B 1 390 ? 10.575 -6.173 9.987 1.000 25.421 390 LYS B O 1
ATOM 6021 N N . TRP B 1 391 ? 9.746 -6.563 12.056 1.000 25.321 391 TRP B N 1
ATOM 6022 C CA . TRP B 1 391 ? 8.857 -5.412 12.065 1.000 25.228 391 TRP B CA 1
ATOM 6023 C C . TRP B 1 391 ? 9.653 -4.116 12.207 1.000 25.312 391 TRP B C 1
ATOM 6024 O O . TRP B 1 391 ? 9.565 -3.244 11.345 1.000 25.120 391 TRP B O 1
ATOM 6035 N N . LEU B 1 392 ? 10.417 -3.996 13.301 1.000 25.577 392 LEU B N 1
ATOM 6036 C CA . LEU B 1 392 ? 11.157 -2.778 13.603 1.000 25.816 392 LEU B CA 1
ATOM 6037 C C . LEU B 1 392 ? 12.078 -2.409 12.441 1.000 26.066 392 LEU B C 1
ATOM 6038 O O . LEU B 1 392 ? 12.138 -1.248 12.047 1.000 26.509 392 LEU B O 1
ATOM 6043 N N . GLY B 1 393 ? 12.796 -3.404 11.908 1.000 26.255 393 GLY B N 1
ATOM 6044 C CA . GLY B 1 393 ? 13.756 -3.190 10.835 1.000 26.544 393 GLY B CA 1
ATOM 6045 C C . GLY B 1 393 ? 13.118 -2.647 9.556 1.000 26.684 393 GLY B C 1
ATOM 6046 O O . GLY B 1 393 ? 13.746 -1.872 8.838 1.000 26.526 393 GLY B O 1
ATOM 6047 N N . SER B 1 394 ? 11.875 -3.062 9.279 1.000 27.095 394 SER B N 1
ATOM 6048 C CA . SER B 1 394 ? 11.171 -2.657 8.071 1.000 27.561 394 SER B CA 1
ATOM 6049 C C . SER B 1 394 ? 10.872 -1.159 8.098 1.000 28.189 394 SER B C 1
ATOM 6050 O O . SER B 1 394 ? 10.724 -0.537 7.049 1.000 28.332 394 SER B O 1
ATOM 6053 N N . LEU B 1 395 ? 10.786 -0.594 9.310 1.000 28.989 395 LEU B N 1
ATOM 6054 C CA . LEU B 1 395 ? 10.507 0.820 9.513 1.000 29.930 395 LEU B CA 1
ATOM 6055 C C . LEU B 1 395 ? 11.680 1.696 9.070 1.000 30.803 395 LEU B C 1
ATOM 6056 O O . LEU B 1 395 ? 11.503 2.896 8.872 1.000 30.732 395 LEU B O 1
ATOM 6061 N N . GLY B 1 396 ? 12.871 1.102 8.919 1.000 31.777 396 GLY B N 1
ATOM 6062 C CA . GLY B 1 396 ? 14.007 1.797 8.337 1.000 32.881 396 GLY B CA 1
ATOM 6063 C C . GLY B 1 396 ? 13.796 2.125 6.858 1.000 34.373 396 GLY B C 1
ATOM 6064 O O . GLY B 1 396 ? 14.450 3.021 6.327 1.000 34.408 396 GLY B O 1
ATOM 6065 N N . ARG B 1 397 ? 12.887 1.388 6.202 1.000 36.124 397 ARG B N 1
ATOM 6066 C CA . ARG B 1 397 ? 12.540 1.627 4.808 1.000 37.639 397 ARG B CA 1
ATOM 6067 C C . ARG B 1 397 ? 11.320 2.543 4.707 1.000 37.723 397 ARG B C 1
ATOM 6068 O O . ARG B 1 397 ? 11.320 3.472 3.902 1.000 37.856 397 ARG B O 1
ATOM 6076 N N . THR B 1 398 ? 10.280 2.266 5.507 1.000 37.939 398 THR B N 1
ATOM 6077 C CA . THR B 1 398 ? 9.048 3.042 5.465 1.000 38.304 398 THR B CA 1
ATOM 6078 C C . THR B 1 398 ? 9.296 4.439 6.033 1.000 38.645 398 THR B C 1
ATOM 6079 O O . THR B 1 398 ? 8.677 5.404 5.589 1.000 38.081 398 THR B O 1
ATOM 6083 N N . ARG B 1 399 ? 10.188 4.519 7.030 1.000 39.428 399 ARG B N 1
ATOM 6084 C CA . ARG B 1 399 ? 10.595 5.774 7.644 1.000 40.087 399 ARG B CA 1
ATOM 6085 C C . ARG B 1 399 ? 9.396 6.429 8.334 1.000 39.026 399 ARG B C 1
ATOM 6086 O O . ARG B 1 399 ? 9.268 7.652 8.314 1.000 38.572 399 ARG B O 1
ATOM 6094 N N . GLU B 1 400 ? 8.526 5.610 8.947 1.000 38.365 400 GLU B N 1
ATOM 6095 C CA . GLU B 1 400 ? 7.362 6.103 9.671 1.000 38.021 400 GLU B CA 1
ATOM 6096 C C . GLU B 1 400 ? 7.257 5.415 11.031 1.000 37.275 400 GLU B C 1
ATOM 6097 O O . GLU B 1 400 ? 7.406 4.200 11.124 1.000 37.305 400 GLU B O 1
ATOM 6103 N N . LEU B 1 401 ? 6.970 6.211 12.070 1.000 36.543 401 LEU B N 1
ATOM 6104 C CA . LEU B 1 401 ? 6.675 5.705 13.402 1.000 36.205 401 LEU B CA 1
ATOM 6105 C C . LEU B 1 401 ? 5.167 5.508 13.534 1.000 35.892 401 LEU B C 1
ATOM 6106 O O . LEU B 1 401 ? 4.412 6.458 13.339 1.000 35.762 401 LEU B O 1
ATOM 6111 N N . PRO B 1 402 ? 4.669 4.295 13.876 1.000 35.910 402 PRO B N 1
ATOM 6112 C CA . PRO B 1 402 ? 3.238 4.085 14.091 1.000 35.883 402 PRO B CA 1
ATOM 6113 C C . PRO B 1 402 ? 2.841 4.413 15.528 1.000 35.784 402 PRO B C 1
ATOM 6114 O O . PRO B 1 402 ? 3.701 4.694 16.361 1.000 35.887 402 PRO B O 1
ATOM 6118 N N . ARG B 1 403 ? 1.533 4.358 15.807 1.000 35.736 403 ARG B N 1
ATOM 6119 C CA . ARG B 1 403 ? 0.982 4.887 17.044 1.000 35.748 403 ARG B CA 1
ATOM 6120 C C . ARG B 1 403 ? 0.296 3.762 17.829 1.000 35.687 403 ARG B C 1
ATOM 6121 O O . ARG B 1 403 ? -0.526 3.055 17.215 1.000 35.843 403 ARG B O 1
ATOM 6129 N N . THR C 1 11 ? 78.787 33.970 -5.117 1.000 50.321 11 THR C N 1
ATOM 6130 C CA . THR C 1 11 ? 78.475 35.266 -4.448 1.000 50.340 11 THR C CA 1
ATOM 6131 C C . THR C 1 11 ? 78.572 35.076 -2.931 1.000 50.411 11 THR C C 1
ATOM 6132 O O . THR C 1 11 ? 77.637 35.404 -2.201 1.000 50.503 11 THR C O 1
ATOM 6136 N N . PRO C 1 12 ? 79.718 34.573 -2.403 1.000 49.937 12 PRO C N 1
ATOM 6137 C CA . PRO C 1 12 ? 79.804 34.061 -1.035 1.000 49.488 12 PRO C CA 1
ATOM 6138 C C . PRO C 1 12 ? 80.300 35.075 -0.003 1.000 48.484 12 PRO C C 1
ATOM 6139 O O . PRO C 1 12 ? 81.088 35.963 -0.325 1.000 48.717 12 PRO C O 1
ATOM 6143 N N . VAL C 1 13 ? 79.854 34.895 1.248 1.000 47.231 13 VAL C N 1
ATOM 6144 C CA . VAL C 1 13 ? 79.967 35.908 2.286 1.000 46.233 13 VAL C CA 1
ATOM 6145 C C . VAL C 1 13 ? 80.928 35.425 3.371 1.000 45.169 13 VAL C C 1
ATOM 6146 O O . VAL C 1 13 ? 80.693 34.387 3.987 1.000 45.120 13 VAL C O 1
ATOM 6150 N N . PRO C 1 14 ? 82.040 36.156 3.633 1.000 44.224 14 PRO C N 1
ATOM 6151 C CA . PRO C 1 14 ? 82.910 35.875 4.780 1.000 43.695 14 PRO C CA 1
ATOM 6152 C C . PRO C 1 14 ? 82.220 35.987 6.139 1.000 42.927 14 PRO C C 1
ATOM 6153 O O . PRO C 1 14 ? 81.246 36.722 6.284 1.000 42.700 14 PRO C O 1
ATOM 6157 N N . PHE C 1 15 ? 82.746 35.254 7.129 1.000 42.146 15 PHE C N 1
ATOM 6158 C CA . PHE C 1 15 ? 82.346 35.431 8.516 1.000 41.572 15 PHE C CA 1
ATOM 6159 C C . PHE C 1 15 ? 82.745 36.825 8.987 1.000 40.891 15 PHE C C 1
ATOM 6160 O O . PHE C 1 15 ? 83.867 37.261 8.738 1.000 40.331 15 PHE C O 1
ATOM 6168 N N . PRO C 1 16 ? 81.852 37.568 9.679 1.000 40.487 16 PRO C N 1
ATOM 6169 C CA . PRO C 1 16 ? 82.288 38.679 10.524 1.000 40.165 16 PRO C CA 1
ATOM 6170 C C . PRO C 1 16 ? 83.262 38.199 11.599 1.000 39.676 16 PRO C C 1
ATOM 6171 O O . PRO C 1 16 ? 83.264 37.026 11.967 1.000 39.023 16 PRO C O 1
ATOM 6175 N N . GLU C 1 17 ? 84.109 39.121 12.068 1.000 39.527 17 GLU C N 1
ATOM 6176 C CA . GLU C 1 17 ? 85.047 38.876 13.153 1.000 39.435 17 GLU C CA 1
ATOM 6177 C C . GLU C 1 17 ? 84.312 38.305 14.366 1.000 37.973 17 GLU C C 1
ATOM 6178 O O . GLU C 1 17 ? 83.268 38.824 14.759 1.000 37.486 17 GLU C O 1
ATOM 6184 N N . GLY C 1 18 ? 84.868 37.233 14.948 1.000 36.354 18 GLY C N 1
ATOM 6185 C CA . GLY C 1 18 ? 84.364 36.663 16.189 1.000 35.218 18 GLY C CA 1
ATOM 6186 C C . GLY C 1 18 ? 82.979 36.032 16.047 1.000 33.803 18 GLY C C 1
ATOM 6187 O O . GLY C 1 18 ? 82.308 35.788 17.049 1.000 33.605 18 GLY C O 1
ATOM 6188 N N . PHE C 1 19 ? 82.569 35.765 14.800 1.000 32.381 19 PHE C N 1
ATOM 6189 C CA . PHE C 1 19 ? 81.273 35.180 14.492 1.000 31.372 19 PHE C CA 1
ATOM 6190 C C . PHE C 1 19 ? 81.183 33.797 15.130 1.000 30.821 19 PHE C C 1
ATOM 6191 O O . PHE C 1 19 ? 82.061 32.961 14.920 1.000 30.654 19 PHE C O 1
ATOM 6199 N N . LEU C 1 20 ? 80.124 33.573 15.917 1.000 30.212 20 LEU C N 1
ATOM 6200 C CA . LEU C 1 20 ? 79.888 32.278 16.536 1.000 29.713 20 LEU C CA 1
ATOM 6201 C C . LEU C 1 20 ? 79.577 31.259 15.445 1.000 29.315 20 LEU C C 1
ATOM 6202 O O . LEU C 1 20 ? 78.834 31.552 14.511 1.000 29.386 20 LEU C O 1
ATOM 6207 N N . TRP C 1 21 ? 80.169 30.069 15.575 1.000 28.819 21 TRP C N 1
ATOM 6208 C CA . TRP C 1 21 ? 79.948 28.990 14.631 1.000 28.441 21 TRP C CA 1
ATOM 6209 C C . TRP C 1 21 ? 80.015 27.650 15.358 1.000 27.818 21 TRP C C 1
ATOM 6210 O O . TRP C 1 21 ? 81.089 27.232 15.787 1.000 27.735 21 TRP C O 1
ATOM 6221 N N . GLY C 1 22 ? 78.865 26.977 15.487 1.000 27.154 22 GLY C N 1
ATOM 6222 C CA . GLY C 1 22 ? 78.802 25.745 16.255 1.000 26.656 22 GLY C CA 1
ATOM 6223 C C . GLY C 1 22 ? 77.456 25.034 16.139 1.000 26.207 22 GLY C C 1
ATOM 6224 O O . GLY C 1 22 ? 76.826 25.044 15.083 1.000 26.100 22 GLY C O 1
ATOM 6225 N N . ALA C 1 23 ? 77.052 24.395 17.245 1.000 25.665 23 ALA C N 1
ATOM 6226 C CA . ALA C 1 23 ? 75.805 23.652 17.325 1.000 25.293 23 ALA C CA 1
ATOM 6227 C C . ALA C 1 23 ? 75.260 23.740 18.749 1.000 24.892 23 ALA C C 1
ATOM 6228 O O . ALA C 1 23 ? 75.964 24.185 19.654 1.000 24.862 23 ALA C O 1
ATOM 6230 N N . SER C 1 24 ? 74.007 23.304 18.934 1.000 24.286 24 SER C N 1
ATOM 6231 C CA . SER C 1 24 ? 73.284 23.534 20.175 1.000 23.881 24 SER C CA 1
ATOM 6232 C C . SER C 1 24 ? 72.687 22.232 20.706 1.000 23.493 24 SER C C 1
ATOM 6233 O O . SER C 1 24 ? 72.299 21.360 19.931 1.000 23.491 24 SER C O 1
ATOM 6236 N N . THR C 1 25 ? 72.619 22.126 22.040 1.000 23.041 25 THR C N 1
ATOM 6237 C CA . THR C 1 25 ? 71.933 21.037 22.719 1.000 22.487 25 THR C CA 1
ATOM 6238 C C . THR C 1 25 ? 71.113 21.603 23.877 1.000 22.135 25 THR C C 1
ATOM 6239 O O . THR C 1 25 ? 71.204 22.791 24.180 1.000 22.122 25 THR C O 1
ATOM 6243 N N . ALA C 1 26 ? 70.310 20.736 24.510 1.000 21.507 26 ALA C N 1
ATOM 6244 C CA . ALA C 1 26 ? 69.581 21.078 25.722 1.000 21.080 26 ALA C CA 1
ATOM 6245 C C . ALA C 1 26 ? 69.736 19.950 26.740 1.000 20.640 26 ALA C C 1
ATOM 6246 O O . ALA C 1 26 ? 69.722 18.777 26.371 1.000 20.522 26 ALA C O 1
ATOM 6248 N N . ALA C 1 27 ? 69.854 20.323 28.021 1.000 19.988 27 ALA C N 1
ATOM 6249 C CA . ALA C 1 27 ? 70.274 19.408 29.073 1.000 19.608 27 ALA C CA 1
ATOM 6250 C C . ALA C 1 27 ? 69.358 18.189 29.140 1.000 19.204 27 ALA C C 1
ATOM 6251 O O . ALA C 1 27 ? 69.843 17.061 29.146 1.000 19.009 27 ALA C O 1
ATOM 6253 N N . HIS C 1 28 ? 68.038 18.413 29.179 1.000 18.981 28 HIS C N 1
ATOM 6254 C CA . HIS C 1 28 ? 67.092 17.318 29.330 1.000 18.813 28 HIS C CA 1
ATOM 6255 C C . HIS C 1 28 ? 67.154 16.380 28.124 1.000 18.803 28 HIS C C 1
ATOM 6256 O O . HIS C 1 28 ? 66.917 15.182 28.265 1.000 18.926 28 HIS C O 1
ATOM 6263 N N . GLN C 1 29 ? 67.480 16.925 26.946 1.000 18.711 29 GLN C N 1
ATOM 6264 C CA . GLN C 1 29 ? 67.366 16.175 25.706 1.000 18.720 29 GLN C CA 1
ATOM 6265 C C . GLN C 1 29 ? 68.590 15.282 25.486 1.000 18.678 29 GLN C C 1
ATOM 6266 O O . GLN C 1 29 ? 68.484 14.299 24.756 1.000 18.663 29 GLN C O 1
ATOM 6272 N N . ILE C 1 30 ? 69.735 15.592 26.117 1.000 18.602 30 ILE C N 1
ATOM 6273 C CA . ILE C 1 30 ? 70.952 14.821 25.884 1.000 18.629 30 ILE C CA 1
ATOM 6274 C C . ILE C 1 30 ? 71.480 14.157 27.160 1.000 18.584 30 ILE C C 1
ATOM 6275 O O . ILE C 1 30 ? 72.128 13.117 27.064 1.000 18.768 30 ILE C O 1
ATOM 6280 N N . GLU C 1 31 ? 71.230 14.735 28.343 1.000 18.420 31 GLU C N 1
ATOM 6281 C CA . GLU C 1 31 ? 72.019 14.392 29.520 1.000 18.348 31 GLU C CA 1
ATOM 6282 C C . GLU C 1 31 ? 71.702 12.986 30.024 1.000 18.137 31 GLU C C 1
ATOM 6283 O O . GLU C 1 31 ? 72.617 12.225 30.326 1.000 18.128 31 GLU C O 1
ATOM 6289 N N . GLY C 1 32 ? 70.411 12.664 30.150 1.000 17.948 32 GLY C N 1
ATOM 6290 C CA . GLY C 1 32 ? 69.990 11.424 30.780 1.000 17.918 32 GLY C CA 1
ATOM 6291 C C . GLY C 1 32 ? 69.911 11.560 32.299 1.000 17.820 32 GLY C C 1
ATOM 6292 O O . GLY C 1 32 ? 70.662 12.328 32.897 1.000 17.729 32 GLY C O 1
ATOM 6293 N N . ASN C 1 33 ? 68.986 10.804 32.903 1.000 17.772 33 ASN C N 1
ATOM 6294 C CA . ASN C 1 33 ? 68.837 10.738 34.349 1.000 17.822 33 ASN C CA 1
ATOM 6295 C C . ASN C 1 33 ? 68.660 12.145 34.921 1.000 17.726 33 ASN C C 1
ATOM 6296 O O . ASN C 1 33 ? 69.310 12.511 35.897 1.000 17.741 33 ASN C O 1
ATOM 6301 N N . ASN C 1 34 ? 67.764 12.921 34.299 1.000 17.748 34 ASN C N 1
ATOM 6302 C CA . ASN C 1 34 ? 67.392 14.239 34.787 1.000 17.660 34 ASN C CA 1
ATOM 6303 C C . ASN C 1 34 ? 66.113 14.089 35.608 1.000 17.820 34 ASN C C 1
ATOM 6304 O O . ASN C 1 34 ? 65.042 14.518 35.185 1.000 17.774 34 ASN C O 1
ATOM 6309 N N . THR C 1 35 ? 66.244 13.486 36.796 1.000 18.029 35 THR C N 1
ATOM 6310 C CA . THR C 1 35 ? 65.125 12.820 37.446 1.000 18.168 35 THR C CA 1
ATOM 6311 C C . THR C 1 35 ? 64.370 13.738 38.408 1.000 18.392 35 THR C C 1
ATOM 6312 O O . THR C 1 35 ? 63.371 13.311 38.983 1.000 18.324 35 THR C O 1
ATOM 6316 N N . ASP C 1 36 ? 64.830 14.983 38.585 1.000 18.637 36 ASP C N 1
ATOM 6317 C CA . ASP C 1 36 ? 64.160 15.912 39.484 1.000 18.966 36 ASP C CA 1
ATOM 6318 C C . ASP C 1 36 ? 63.453 17.006 38.684 1.000 19.115 36 ASP C C 1
ATOM 6319 O O . ASP C 1 36 ? 63.033 18.012 39.251 1.000 19.133 36 ASP C O 1
ATOM 6324 N N . SER C 1 37 ? 63.296 16.781 37.372 1.000 19.373 37 SER C N 1
ATOM 6325 C CA . SER C 1 37 ? 62.616 17.716 36.491 1.000 19.636 37 SER C CA 1
ATOM 6326 C C . SER C 1 37 ? 61.114 17.439 36.487 1.000 20.000 37 SER C C 1
ATOM 6327 O O . SER C 1 37 ? 60.664 16.409 36.988 1.000 20.235 37 SER C O 1
ATOM 6330 N N . ASP C 1 38 ? 60.349 18.376 35.914 1.000 20.158 38 ASP C N 1
ATOM 6331 C CA . ASP C 1 38 ? 58.916 18.202 35.736 1.000 20.297 38 ASP C CA 1
ATOM 6332 C C . ASP C 1 38 ? 58.666 17.133 34.673 1.000 20.353 38 ASP C C 1
ATOM 6333 O O . ASP C 1 38 ? 57.740 16.337 34.810 1.000 20.152 38 ASP C O 1
ATOM 6338 N N . TRP C 1 39 ? 59.504 17.112 33.628 1.000 20.551 39 TRP C N 1
ATOM 6339 C CA . TRP C 1 39 ? 59.308 16.197 32.514 1.000 20.798 39 TRP C CA 1
ATOM 6340 C C . TRP C 1 39 ? 59.519 14.745 32.939 1.000 20.937 39 TRP C C 1
ATOM 6341 O O . TRP C 1 39 ? 58.773 13.873 32.503 1.000 20.979 39 TRP C O 1
ATOM 6352 N N . TRP C 1 40 ? 60.512 14.486 33.798 1.000 20.958 40 TRP C N 1
ATOM 6353 C CA . TRP C 1 40 ? 60.749 13.133 34.279 1.000 21.024 40 TRP C CA 1
ATOM 6354 C C . TRP C 1 40 ? 59.487 12.582 34.942 1.000 21.010 40 TRP C C 1
ATOM 6355 O O . TRP C 1 40 ? 59.193 11.397 34.817 1.000 21.119 40 TRP C O 1
ATOM 6366 N N . VAL C 1 41 ? 58.740 13.452 35.632 1.000 20.928 41 VAL C N 1
ATOM 6367 C CA . VAL C 1 41 ? 57.491 13.065 36.271 1.000 20.893 41 VAL C CA 1
ATOM 6368 C C . VAL C 1 41 ? 56.411 12.851 35.210 1.000 20.866 41 VAL C C 1
ATOM 6369 O O . VAL C 1 41 ? 55.677 11.867 35.271 1.000 20.864 41 VAL C O 1
ATOM 6373 N N . LYS C 1 42 ? 56.317 13.773 34.244 1.000 20.894 42 LYS C N 1
ATOM 6374 C CA . LYS C 1 42 ? 55.293 13.711 33.212 1.000 20.978 42 LYS C CA 1
ATOM 6375 C C . LYS C 1 42 ? 55.498 12.488 32.318 1.000 20.953 42 LYS C C 1
ATOM 6376 O O . LYS C 1 42 ? 54.532 11.946 31.789 1.000 20.868 42 LYS C O 1
ATOM 6382 N N . GLU C 1 43 ? 56.757 12.063 32.157 1.000 20.890 43 GLU C N 1
ATOM 6383 C CA . GLU C 1 43 ? 57.104 10.960 31.274 1.000 20.838 43 GLU C CA 1
ATOM 6384 C C . GLU C 1 43 ? 56.647 9.623 31.859 1.000 20.607 43 GLU C C 1
ATOM 6385 O O . GLU C 1 43 ? 56.480 8.658 31.116 1.000 20.447 43 GLU C O 1
ATOM 6391 N N . HIS C 1 44 ? 56.455 9.566 33.184 1.000 20.554 44 HIS C N 1
ATOM 6392 C CA . HIS C 1 44 ? 56.099 8.326 33.859 1.000 20.467 44 HIS C CA 1
ATOM 6393 C C . HIS C 1 44 ? 54.750 8.444 34.569 1.000 20.556 44 HIS C C 1
ATOM 6394 O O . HIS C 1 44 ? 54.330 7.503 35.239 1.000 20.417 44 HIS C O 1
ATOM 6401 N N . ALA C 1 45 ? 54.065 9.586 34.407 1.000 20.766 45 ALA C N 1
ATOM 6402 C CA . ALA C 1 45 ? 52.805 9.831 35.093 1.000 20.960 45 ALA C CA 1
ATOM 6403 C C . ALA C 1 45 ? 51.680 9.043 34.426 1.000 21.085 45 ALA C C 1
ATOM 6404 O O . ALA C 1 45 ? 51.742 8.741 33.235 1.000 21.221 45 ALA C O 1
ATOM 6406 N N . ALA C 1 46 ? 50.647 8.735 35.219 1.000 21.188 46 ALA C N 1
ATOM 6407 C CA . ALA C 1 46 ? 49.529 7.916 34.781 1.000 21.265 46 ALA C CA 1
ATOM 6408 C C . ALA C 1 46 ? 48.822 8.576 33.600 1.000 21.319 46 ALA C C 1
ATOM 6409 O O . ALA C 1 46 ? 48.306 9.684 33.724 1.000 21.342 46 ALA C O 1
ATOM 6411 N N . GLY C 1 47 ? 48.814 7.883 32.456 1.000 21.466 47 GLY C N 1
ATOM 6412 C CA . GLY C 1 47 ? 48.086 8.339 31.284 1.000 21.662 47 GLY C CA 1
ATOM 6413 C C . GLY C 1 47 ? 48.772 9.499 30.565 1.000 21.642 47 GLY C C 1
ATOM 6414 O O . GLY C 1 47 ? 48.097 10.329 29.960 1.000 21.380 47 GLY C O 1
ATOM 6415 N N . THR C 1 48 ? 50.108 9.552 30.636 1.000 22.038 48 THR C N 1
ATOM 6416 C CA . THR C 1 48 ? 50.884 10.499 29.850 1.000 22.404 48 THR C CA 1
ATOM 6417 C C . THR C 1 48 ? 50.720 10.187 28.364 1.000 22.805 48 THR C C 1
ATOM 6418 O O . THR C 1 48 ? 50.665 9.022 27.977 1.000 22.689 48 THR C O 1
ATOM 6422 N N . HIS C 1 49 ? 50.641 11.242 27.542 1.000 23.407 49 HIS C N 1
ATOM 6423 C CA . HIS C 1 49 ? 50.611 11.102 26.094 1.000 23.869 49 HIS C CA 1
ATOM 6424 C C . HIS C 1 49 ? 52.035 11.103 25.539 1.000 23.882 49 HIS C C 1
ATOM 6425 O O . HIS C 1 49 ? 52.229 10.872 24.347 1.000 24.002 49 HIS C O 1
ATOM 6432 N N . ILE C 1 50 ? 53.021 11.383 26.402 1.000 24.010 50 ILE C N 1
ATOM 6433 C CA . ILE C 1 50 ? 54.423 11.333 26.016 1.000 24.256 50 ILE C CA 1
ATOM 6434 C C . ILE C 1 50 ? 54.744 9.904 25.582 1.000 24.459 50 ILE C C 1
ATOM 6435 O O . ILE C 1 50 ? 54.647 8.977 26.383 1.000 24.614 50 ILE C O 1
ATOM 6440 N N . ALA C 1 51 ? 55.129 9.747 24.309 1.000 24.757 51 ALA C N 1
ATOM 6441 C CA . ALA C 1 51 ? 55.206 8.443 23.666 1.000 24.817 51 ALA C CA 1
ATOM 6442 C C . ALA C 1 51 ? 56.260 7.563 24.336 1.000 24.910 51 ALA C C 1
ATOM 6443 O O . ALA C 1 51 ? 55.983 6.404 24.638 1.000 24.954 51 ALA C O 1
ATOM 6445 N N . GLU C 1 52 ? 57.465 8.107 24.550 1.000 25.036 52 GLU C N 1
ATOM 6446 C CA . GLU C 1 52 ? 58.519 7.367 25.228 1.000 25.015 52 GLU C CA 1
ATOM 6447 C C . GLU C 1 52 ? 59.229 8.275 26.230 1.000 24.337 52 GLU C C 1
ATOM 6448 O O . GLU C 1 52 ? 59.354 9.476 26.006 1.000 24.305 52 GLU C O 1
ATOM 6454 N N . PRO C 1 53 ? 59.693 7.721 27.376 1.000 23.688 53 PRO C N 1
ATOM 6455 C CA . PRO C 1 53 ? 60.402 8.501 28.392 1.000 23.263 53 PRO C CA 1
ATOM 6456 C C . PRO C 1 53 ? 61.832 8.832 27.973 1.000 22.738 53 PRO C C 1
ATOM 6457 O O . PRO C 1 53 ? 62.352 8.251 27.023 1.000 22.799 53 PRO C O 1
ATOM 6461 N N . SER C 1 54 ? 62.463 9.758 28.705 1.000 22.237 54 SER C N 1
ATOM 6462 C CA . SER C 1 54 ? 63.771 10.274 28.336 1.000 22.019 54 SER C CA 1
ATOM 6463 C C . SER C 1 54 ? 64.870 9.294 28.747 1.000 21.999 54 SER C C 1
ATOM 6464 O O . SER C 1 54 ? 65.773 9.022 27.959 1.000 21.910 54 SER C O 1
ATOM 6467 N N . LEU C 1 55 ? 64.780 8.766 29.977 1.000 22.003 55 LEU C N 1
ATOM 6468 C CA . LEU C 1 55 ? 65.748 7.811 30.504 1.000 21.948 55 LEU C CA 1
ATOM 6469 C C . LEU C 1 55 ? 67.165 8.382 30.391 1.000 21.628 55 LEU C C 1
ATOM 6470 O O . LEU C 1 55 ? 67.472 9.381 31.038 1.000 21.584 55 LEU C O 1
ATOM 6475 N N . ASP C 1 56 ? 68.012 7.758 29.560 1.000 21.223 56 ASP C N 1
ATOM 6476 C CA . ASP C 1 56 ? 69.445 8.006 29.560 1.000 21.109 56 ASP C CA 1
ATOM 6477 C C . ASP C 1 56 ? 69.829 9.005 28.469 1.000 20.923 56 ASP C C 1
ATOM 6478 O O . ASP C 1 56 ? 70.938 9.534 28.490 1.000 20.746 56 ASP C O 1
ATOM 6483 N N . ALA C 1 57 ? 68.922 9.246 27.513 1.000 20.876 57 ALA C N 1
ATOM 6484 C CA . ALA C 1 57 ? 69.207 10.104 26.372 1.000 20.764 57 ALA C CA 1
ATOM 6485 C C . ALA C 1 57 ? 70.565 9.730 25.774 1.000 20.527 57 ALA C C 1
ATOM 6486 O O . ALA C 1 57 ? 70.765 8.580 25.388 1.000 20.419 57 ALA C O 1
ATOM 6488 N N . CYS C 1 58 ? 71.491 10.698 25.712 1.000 20.413 58 CYS C N 1
ATOM 6489 C CA . CYS C 1 58 ? 72.816 10.484 25.151 1.000 20.441 58 CYS C CA 1
ATOM 6490 C C . CYS C 1 58 ? 73.853 10.288 26.258 1.000 20.292 58 CYS C C 1
ATOM 6491 O O . CYS C 1 58 ? 75.028 10.074 25.965 1.000 20.511 58 CYS C O 1
ATOM 6494 N N . ASP C 1 59 ? 73.409 10.368 27.521 1.000 20.060 59 ASP C N 1
ATOM 6495 C CA . ASP C 1 59 ? 74.281 10.282 28.684 1.000 19.937 59 ASP C CA 1
ATOM 6496 C C . ASP C 1 59 ? 75.381 11.340 28.598 1.000 19.889 59 ASP C C 1
ATOM 6497 O O . ASP C 1 59 ? 76.526 11.075 28.955 1.000 19.802 59 ASP C O 1
ATOM 6502 N N . SER C 1 60 ? 75.021 12.552 28.155 1.000 19.856 60 SER C N 1
ATOM 6503 C CA . SER C 1 60 ? 75.981 13.641 28.061 1.000 19.889 60 SER C CA 1
ATOM 6504 C C . SER C 1 60 ? 76.325 14.185 29.448 1.000 19.850 60 SER C C 1
ATOM 6505 O O . SER C 1 60 ? 77.254 14.978 29.575 1.000 19.835 60 SER C O 1
ATOM 6508 N N . TYR C 1 61 ? 75.585 13.760 30.481 1.000 19.906 61 TYR C N 1
ATOM 6509 C CA . TYR C 1 61 ? 75.957 14.058 31.855 1.000 20.032 61 TYR C CA 1
ATOM 6510 C C . TYR C 1 61 ? 77.383 13.565 32.099 1.000 20.384 61 TYR C C 1
ATOM 6511 O O . TYR C 1 61 ? 78.182 14.258 32.727 1.000 20.322 61 TYR C O 1
ATOM 6520 N N . HIS C 1 62 ? 77.684 12.364 31.588 1.000 20.580 62 HIS C N 1
ATOM 6521 C CA . HIS C 1 62 ? 79.006 11.768 31.695 1.000 20.768 62 HIS C CA 1
ATOM 6522 C C . HIS C 1 62 ? 79.868 12.118 30.481 1.000 21.218 62 HIS C C 1
ATOM 6523 O O . HIS C 1 62 ? 81.085 12.232 30.610 1.000 21.310 62 HIS C O 1
ATOM 6530 N N . ARG C 1 63 ? 79.235 12.290 29.311 1.000 21.676 63 ARG C N 1
ATOM 6531 C CA . ARG C 1 63 ? 79.925 12.165 28.035 1.000 22.153 63 ARG C CA 1
ATOM 6532 C C . ARG C 1 63 ? 79.992 13.491 27.276 1.000 22.665 63 ARG C C 1
ATOM 6533 O O . ARG C 1 63 ? 80.235 13.488 26.070 1.000 22.737 63 ARG C O 1
ATOM 6541 N N . TRP C 1 64 ? 79.819 14.622 27.974 1.000 23.079 64 TRP C N 1
ATOM 6542 C CA . TRP C 1 64 ? 79.957 15.925 27.337 1.000 23.461 64 TRP C CA 1
ATOM 6543 C C . TRP C 1 64 ? 81.402 16.173 26.900 1.000 23.810 64 TRP C C 1
ATOM 6544 O O . TRP C 1 64 ? 81.620 16.880 25.918 1.000 23.765 64 TRP C O 1
ATOM 6555 N N . PRO C 1 65 ? 82.441 15.634 27.589 1.000 24.363 65 PRO C N 1
ATOM 6556 C CA . PRO C 1 65 ? 83.821 15.808 27.132 1.000 24.635 65 PRO C CA 1
ATOM 6557 C C . PRO C 1 65 ? 84.014 15.302 25.705 1.000 25.039 65 PRO C C 1
ATOM 6558 O O . PRO C 1 65 ? 84.688 15.942 24.900 1.000 25.475 65 PRO C O 1
ATOM 6562 N N . GLU C 1 66 ? 83.393 14.155 25.408 1.000 25.136 66 GLU C N 1
ATOM 6563 C CA . GLU C 1 66 ? 83.445 13.544 24.090 1.000 25.270 66 GLU C CA 1
ATOM 6564 C C . GLU C 1 66 ? 82.624 14.366 23.099 1.000 25.527 66 GLU C C 1
ATOM 6565 O O . GLU C 1 66 ? 83.036 14.534 21.953 1.000 25.416 66 GLU C O 1
ATOM 6571 N N . ASP C 1 67 ? 81.457 14.854 23.543 1.000 25.930 67 ASP C N 1
ATOM 6572 C CA . ASP C 1 67 ? 80.624 15.733 22.735 1.000 26.168 67 ASP C CA 1
ATOM 6573 C C . ASP C 1 67 ? 81.463 16.902 22.226 1.000 26.618 67 ASP C C 1
ATOM 6574 O O . ASP C 1 67 ? 81.442 17.215 21.037 1.000 26.606 67 ASP C O 1
ATOM 6579 N N . MET C 1 68 ? 82.208 17.524 23.146 1.000 27.136 68 MET C N 1
ATOM 6580 C CA . MET C 1 68 ? 82.968 18.731 22.864 1.000 27.357 68 MET C CA 1
ATOM 6581 C C . MET C 1 68 ? 84.213 18.402 22.038 1.000 27.670 68 MET C C 1
ATOM 6582 O O . MET C 1 68 ? 84.545 19.141 21.112 1.000 27.611 68 MET C O 1
ATOM 6587 N N . ASP C 1 69 ? 84.899 17.302 22.380 1.000 27.929 69 ASP C N 1
ATOM 6588 C CA . ASP C 1 69 ? 86.054 16.836 21.623 1.000 28.257 69 ASP C CA 1
ATOM 6589 C C . ASP C 1 69 ? 85.687 16.680 20.150 1.000 28.620 69 ASP C C 1
ATOM 6590 O O . ASP C 1 69 ? 86.469 17.037 19.271 1.000 28.849 69 ASP C O 1
ATOM 6595 N N . LEU C 1 70 ? 84.494 16.127 19.905 1.000 28.921 70 LEU C N 1
ATOM 6596 C CA . LEU C 1 70 ? 84.032 15.803 18.566 1.000 29.264 70 LEU C CA 1
ATOM 6597 C C . LEU C 1 70 ? 83.748 17.094 17.797 1.000 29.428 70 LEU C C 1
ATOM 6598 O O . LEU C 1 70 ? 84.159 17.229 16.647 1.000 29.258 70 LEU C O 1
ATOM 6603 N N . LEU C 1 71 ? 83.060 18.043 18.446 1.000 29.598 71 LEU C N 1
ATOM 6604 C CA . LEU C 1 71 ? 82.741 19.327 17.836 1.000 30.005 71 LEU C CA 1
ATOM 6605 C C . LEU C 1 71 ? 84.021 20.088 17.491 1.000 30.191 71 LEU C C 1
ATOM 6606 O O . LEU C 1 71 ? 84.137 20.631 16.394 1.000 30.215 71 LEU C O 1
ATOM 6611 N N . ALA C 1 72 ? 84.968 20.134 18.438 1.000 30.464 72 ALA C N 1
ATOM 6612 C CA . ALA C 1 72 ? 86.232 20.829 18.239 1.000 30.871 72 ALA C CA 1
ATOM 6613 C C . ALA C 1 72 ? 87.011 20.184 17.093 1.000 31.344 72 ALA C C 1
ATOM 6614 O O . ALA C 1 72 ? 87.546 20.883 16.235 1.000 31.596 72 ALA C O 1
ATOM 6616 N N . SER C 1 73 ? 87.062 18.846 17.100 1.000 31.591 73 SER C N 1
ATOM 6617 C CA . SER C 1 73 ? 87.716 18.071 16.056 1.000 31.799 73 SER C CA 1
ATOM 6618 C C . SER C 1 73 ? 87.140 18.399 14.679 1.000 31.703 73 SER C C 1
ATOM 6619 O O . SER C 1 73 ? 87.886 18.497 13.707 1.000 31.668 73 SER C O 1
ATOM 6622 N N . LEU C 1 74 ? 85.811 18.553 14.603 1.000 31.662 74 LEU C N 1
ATOM 6623 C CA . LEU C 1 74 ? 85.124 18.757 13.336 1.000 31.621 74 LEU C CA 1
ATOM 6624 C C . LEU C 1 74 ? 85.457 20.128 12.749 1.000 31.137 74 LEU C C 1
ATOM 6625 O O . LEU C 1 74 ? 85.463 20.285 11.530 1.000 31.391 74 LEU C O 1
ATOM 6630 N N . GLY C 1 75 ? 85.724 21.112 13.618 1.000 30.670 75 GLY C N 1
ATOM 6631 C CA . GLY C 1 75 ? 86.118 22.445 13.184 1.000 30.135 75 GLY C CA 1
ATOM 6632 C C . GLY C 1 75 ? 85.308 23.554 13.856 1.000 29.534 75 GLY C C 1
ATOM 6633 O O . GLY C 1 75 ? 85.723 24.711 13.834 1.000 29.748 75 GLY C O 1
ATOM 6634 N N . PHE C 1 76 ? 84.156 23.192 14.439 1.000 28.602 76 PHE C N 1
ATOM 6635 C CA . PHE C 1 76 ? 83.299 24.132 15.147 1.000 28.003 76 PHE C CA 1
ATOM 6636 C C . PHE C 1 76 ? 84.083 24.839 16.252 1.000 27.414 76 PHE C C 1
ATOM 6637 O O . PHE C 1 76 ? 84.977 24.252 16.858 1.000 27.131 76 PHE C O 1
ATOM 6645 N N . THR C 1 77 ? 83.713 26.101 16.510 1.000 27.135 77 THR C N 1
ATOM 6646 C CA . THR C 1 77 ? 84.424 26.963 17.443 1.000 26.773 77 THR C CA 1
ATOM 6647 C C . THR C 1 77 ? 83.568 27.299 18.665 1.000 26.578 77 THR C C 1
ATOM 6648 O O . THR C 1 77 ? 84.074 27.889 19.619 1.000 26.460 77 THR C O 1
ATOM 6652 N N . ASP C 1 78 ? 82.278 26.939 18.632 1.000 26.337 78 ASP C N 1
ATOM 6653 C CA . ASP C 1 78 ? 81.330 27.342 19.660 1.000 26.139 78 ASP C CA 1
ATOM 6654 C C . ASP C 1 78 ? 80.422 26.166 20.010 1.000 25.600 78 ASP C C 1
ATOM 6655 O O . ASP C 1 78 ? 80.166 25.308 19.169 1.000 25.442 78 ASP C O 1
ATOM 6660 N N . TYR C 1 79 ? 79.940 26.141 21.259 1.000 25.050 79 TYR C N 1
ATOM 6661 C CA . TYR C 1 79 ? 78.979 25.140 21.694 1.000 24.560 79 TYR C CA 1
ATOM 6662 C C . TYR C 1 79 ? 77.945 25.797 22.608 1.000 24.187 79 TYR C C 1
ATOM 6663 O O . TYR C 1 79 ? 78.303 26.378 23.631 1.000 24.104 79 TYR C O 1
ATOM 6672 N N . ARG C 1 80 ? 76.666 25.705 22.216 1.000 23.905 80 ARG C N 1
ATOM 6673 C CA . ARG C 1 80 ? 75.556 26.167 23.037 1.000 23.655 80 ARG C CA 1
ATOM 6674 C C . ARG C 1 80 ? 74.955 24.969 23.769 1.000 23.405 80 ARG C C 1
ATOM 6675 O O . ARG C 1 80 ? 74.458 24.042 23.133 1.000 23.529 80 ARG C O 1
ATOM 6683 N N . PHE C 1 81 ? 75.003 25.007 25.106 1.000 22.969 81 PHE C N 1
ATOM 6684 C CA . PHE C 1 81 ? 74.419 23.964 25.936 1.000 22.535 81 PHE C CA 1
ATOM 6685 C C . PHE C 1 81 ? 73.656 24.611 27.088 1.000 22.121 81 PHE C C 1
ATOM 6686 O O . PHE C 1 81 ? 73.902 25.769 27.421 1.000 22.042 81 PHE C O 1
ATOM 6694 N N . SER C 1 82 ? 72.725 23.852 27.683 1.000 21.634 82 SER C N 1
ATOM 6695 C CA . SER C 1 82 ? 71.913 24.360 28.776 1.000 21.337 82 SER C CA 1
ATOM 6696 C C . SER C 1 82 ? 72.418 23.812 30.109 1.000 21.136 82 SER C C 1
ATOM 6697 O O . SER C 1 82 ? 73.046 22.756 30.162 1.000 20.957 82 SER C O 1
ATOM 6700 N N . VAL C 1 83 ? 72.125 24.565 31.175 1.000 20.976 83 VAL C N 1
ATOM 6701 C CA . VAL C 1 83 ? 72.420 24.182 32.546 1.000 20.966 83 VAL C CA 1
ATOM 6702 C C . VAL C 1 83 ? 71.086 24.008 33.269 1.000 20.753 83 VAL C C 1
ATOM 6703 O O . VAL C 1 83 ? 70.192 24.838 33.113 1.000 20.841 83 VAL C O 1
ATOM 6707 N N . GLU C 1 84 ? 70.962 22.939 34.068 1.000 20.403 84 GLU C N 1
ATOM 6708 C CA . GLU C 1 84 ? 69.662 22.470 34.523 1.000 20.103 84 GLU C CA 1
ATOM 6709 C C . GLU C 1 84 ? 69.402 22.895 35.969 1.000 19.764 84 GLU C C 1
ATOM 6710 O O . GLU C 1 84 ? 70.137 22.522 36.882 1.000 19.667 84 GLU C O 1
ATOM 6716 N N . TRP C 1 85 ? 68.312 23.654 36.145 1.000 19.439 85 TRP C N 1
ATOM 6717 C CA . TRP C 1 85 ? 67.837 24.135 37.433 1.000 19.169 85 TRP C CA 1
ATOM 6718 C C . TRP C 1 85 ? 67.434 22.962 38.326 1.000 19.337 85 TRP C C 1
ATOM 6719 O O . TRP C 1 85 ? 67.794 22.922 39.500 1.000 19.493 85 TRP C O 1
ATOM 6730 N N . ALA C 1 86 ? 66.697 22.007 37.743 1.000 19.448 86 ALA C N 1
ATOM 6731 C CA . ALA C 1 86 ? 66.233 20.812 38.431 1.000 19.553 86 ALA C CA 1
ATOM 6732 C C . ALA C 1 86 ? 67.374 20.091 39.150 1.000 19.693 86 ALA C C 1
ATOM 6733 O O . ALA C 1 86 ? 67.148 19.464 40.182 1.000 19.965 86 ALA C O 1
ATOM 6735 N N . ARG C 1 87 ? 68.588 20.155 38.588 1.000 19.527 87 ARG C N 1
ATOM 6736 C CA . ARG C 1 87 ? 69.754 19.534 39.198 1.000 19.481 87 ARG C CA 1
ATOM 6737 C C . ARG C 1 87 ? 70.356 20.449 40.263 1.000 19.479 87 ARG C C 1
ATOM 6738 O O . ARG C 1 87 ? 70.775 19.977 41.317 1.000 19.446 87 ARG C O 1
ATOM 6746 N N . ILE C 1 88 ? 70.420 21.752 39.962 1.000 19.429 88 ILE C N 1
ATOM 6747 C CA . ILE C 1 88 ? 71.094 22.720 40.814 1.000 19.348 88 ILE C CA 1
ATOM 6748 C C . ILE C 1 88 ? 70.233 23.014 42.042 1.000 19.174 88 ILE C C 1
ATOM 6749 O O . ILE C 1 88 ? 70.768 23.228 43.126 1.000 19.288 88 ILE C O 1
ATOM 6754 N N . GLU C 1 89 ? 68.905 23.013 41.865 1.000 18.956 89 GLU C N 1
ATOM 6755 C CA . GLU C 1 89 ? 67.980 23.223 42.967 1.000 18.841 89 GLU C CA 1
ATOM 6756 C C . GLU C 1 89 ? 66.975 22.070 42.987 1.000 19.036 89 GLU C C 1
ATOM 6757 O O . GLU C 1 89 ? 65.792 22.267 42.713 1.000 19.043 89 GLU C O 1
ATOM 6763 N N . PRO C 1 90 ? 67.411 20.831 43.322 1.000 19.230 90 PRO C N 1
ATOM 6764 C CA . PRO C 1 90 ? 66.534 19.657 43.282 1.000 19.382 90 PRO C CA 1
ATOM 6765 C C . PRO C 1 90 ? 65.387 19.712 44.289 1.000 19.504 90 PRO C C 1
ATOM 6766 O O . PRO C 1 90 ? 64.343 19.101 44.073 1.000 19.535 90 PRO C O 1
ATOM 6770 N N . VAL C 1 91 ? 65.612 20.434 45.393 1.000 19.766 91 VAL C N 1
ATOM 6771 C CA . VAL C 1 91 ? 64.586 20.715 46.384 1.000 19.927 91 VAL C CA 1
ATOM 6772 C C . VAL C 1 91 ? 64.616 22.218 46.654 1.000 20.008 91 VAL C C 1
ATOM 6773 O O . VAL C 1 91 ? 65.693 22.810 46.705 1.000 19.904 91 VAL C O 1
ATOM 6777 N N . GLU C 1 92 ? 63.433 22.824 46.818 1.000 20.168 92 GLU C N 1
ATOM 6778 C CA . GLU C 1 92 ? 63.320 24.270 46.920 1.000 20.421 92 GLU C CA 1
ATOM 6779 C C . GLU C 1 92 ? 64.243 24.785 48.023 1.000 20.613 92 GLU C C 1
ATOM 6780 O O . GLU C 1 92 ? 64.098 24.409 49.184 1.000 20.620 92 GLU C O 1
ATOM 6786 N N . GLY C 1 93 ? 65.201 25.635 47.632 1.000 20.877 93 GLY C N 1
ATOM 6787 C CA . GLY C 1 93 ? 66.046 26.348 48.576 1.000 21.029 93 GLY C CA 1
ATOM 6788 C C . GLY C 1 93 ? 67.307 25.580 48.972 1.000 21.087 93 GLY C C 1
ATOM 6789 O O . GLY C 1 93 ? 68.091 26.078 49.777 1.000 21.176 93 GLY C O 1
ATOM 6790 N N . HIS C 1 94 ? 67.502 24.377 48.414 1.000 21.159 94 HIS C N 1
ATOM 6791 C CA . HIS C 1 94 ? 68.704 23.596 48.673 1.000 21.201 94 HIS C CA 1
ATOM 6792 C C . HIS C 1 94 ? 69.541 23.526 47.399 1.000 20.812 94 HIS C C 1
ATOM 6793 O O . HIS C 1 94 ? 69.333 22.655 46.556 1.000 20.681 94 HIS C O 1
ATOM 6800 N N . PHE C 1 95 ? 70.493 24.459 47.284 1.000 20.512 95 PHE C N 1
ATOM 6801 C CA . PHE C 1 95 ? 71.331 24.589 46.104 1.000 20.219 95 PHE C CA 1
ATOM 6802 C C . PHE C 1 95 ? 72.494 23.605 46.182 1.000 19.879 95 PHE C C 1
ATOM 6803 O O . PHE C 1 95 ? 73.131 23.469 47.225 1.000 19.560 95 PHE C O 1
ATOM 6811 N N . SER C 1 96 ? 72.753 22.930 45.055 1.000 19.737 96 SER C N 1
ATOM 6812 C CA . SER C 1 96 ? 73.788 21.915 44.967 1.000 19.743 96 SER C CA 1
ATOM 6813 C C . SER C 1 96 ? 75.077 22.539 44.440 1.000 19.914 96 SER C C 1
ATOM 6814 O O . SER C 1 96 ? 75.183 22.839 43.252 1.000 19.895 96 SER C O 1
ATOM 6817 N N . ARG C 1 97 ? 76.053 22.726 45.338 1.000 20.116 97 ARG C N 1
ATOM 6818 C CA . ARG C 1 97 ? 77.382 23.170 44.951 1.000 20.471 97 ARG C CA 1
ATOM 6819 C C . ARG C 1 97 ? 78.046 22.113 44.068 1.000 20.239 97 ARG C C 1
ATOM 6820 O O . ARG C 1 97 ? 78.890 22.445 43.238 1.000 20.015 97 ARG C O 1
ATOM 6828 N N . ALA C 1 98 ? 77.654 20.844 44.253 1.000 20.084 98 ALA C N 1
ATOM 6829 C CA . ALA C 1 98 ? 78.183 19.736 43.472 1.000 19.980 98 ALA C CA 1
ATOM 6830 C C . ALA C 1 98 ? 77.816 19.902 41.999 1.000 19.786 98 ALA C C 1
ATOM 6831 O O . ALA C 1 98 ? 78.665 19.751 41.123 1.000 19.667 98 ALA C O 1
ATOM 6833 N N . GLN C 1 99 ? 76.538 20.207 41.750 1.000 19.632 99 GLN C N 1
ATOM 6834 C CA . GLN C 1 99 ? 76.001 20.309 40.404 1.000 19.716 99 GLN C CA 1
ATOM 6835 C C . GLN C 1 99 ? 76.457 21.614 39.755 1.000 19.620 99 GLN C C 1
ATOM 6836 O O . GLN C 1 99 ? 76.640 21.670 38.542 1.000 19.450 99 GLN C O 1
ATOM 6842 N N . LEU C 1 100 ? 76.628 22.661 40.567 1.000 19.754 100 LEU C N 1
ATOM 6843 C CA . LEU C 1 100 ? 77.174 23.919 40.083 1.000 19.965 100 LEU C CA 1
ATOM 6844 C C . LEU C 1 100 ? 78.599 23.700 39.580 1.000 20.147 100 LEU C C 1
ATOM 6845 O O . LEU C 1 100 ? 78.955 24.178 38.504 1.000 20.238 100 LEU C O 1
ATOM 6850 N N . ALA C 1 101 ? 79.399 22.962 40.359 1.000 20.302 101 ALA C N 1
ATOM 6851 C CA . ALA C 1 101 ? 80.758 22.621 39.967 1.000 20.443 101 ALA C CA 1
ATOM 6852 C C . ALA C 1 101 ? 80.742 21.754 38.708 1.000 20.644 101 ALA C C 1
ATOM 6853 O O . ALA C 1 101 ? 81.620 21.888 37.858 1.000 20.650 101 ALA C O 1
ATOM 6855 N N . HIS C 1 102 ? 79.741 20.870 38.599 1.000 20.733 102 HIS C N 1
ATOM 6856 C CA . HIS C 1 102 ? 79.578 20.021 37.429 1.000 20.842 102 HIS C CA 1
ATOM 6857 C C . HIS C 1 102 ? 79.487 20.876 36.167 1.000 21.128 102 HIS C C 1
ATOM 6858 O O . HIS C 1 102 ? 80.170 20.603 35.182 1.000 20.905 102 HIS C O 1
ATOM 6865 N N . TYR C 1 103 ? 78.630 21.903 36.207 1.000 21.641 103 TYR C N 1
ATOM 6866 C CA . TYR C 1 103 ? 78.365 22.734 35.043 1.000 22.128 103 TYR C CA 1
ATOM 6867 C C . TYR C 1 103 ? 79.488 23.751 34.855 1.000 22.933 103 TYR C C 1
ATOM 6868 O O . TYR C 1 103 ? 79.701 24.227 33.742 1.000 23.102 103 TYR C O 1
ATOM 6877 N N . ARG C 1 104 ? 80.203 24.078 35.939 1.000 23.758 104 ARG C N 1
ATOM 6878 C CA . ARG C 1 104 ? 81.382 24.925 35.846 1.000 24.588 104 ARG C CA 1
ATOM 6879 C C . ARG C 1 104 ? 82.472 24.204 35.052 1.000 24.644 104 ARG C C 1
ATOM 6880 O O . ARG C 1 104 ? 83.173 24.833 34.263 1.000 24.601 104 ARG C O 1
ATOM 6888 N N . ARG C 1 105 ? 82.609 22.886 35.254 1.000 24.736 105 ARG C N 1
ATOM 6889 C CA . ARG C 1 105 ? 83.616 22.114 34.542 1.000 25.056 105 ARG C CA 1
ATOM 6890 C C . ARG C 1 105 ? 83.248 21.995 33.064 1.000 24.831 105 ARG C C 1
ATOM 6891 O O . ARG C 1 105 ? 84.133 21.837 32.225 1.000 24.909 105 ARG C O 1
ATOM 6899 N N . MET C 1 106 ? 81.946 22.055 32.752 1.000 24.563 106 MET C N 1
ATOM 6900 C CA . MET C 1 106 ? 81.491 22.064 31.369 1.000 24.407 106 MET C CA 1
ATOM 6901 C C . MET C 1 106 ? 81.999 23.327 30.677 1.000 24.534 106 MET C C 1
ATOM 6902 O O . MET C 1 106 ? 82.462 23.268 29.540 1.000 24.626 106 MET C O 1
ATOM 6907 N N . VAL C 1 107 ? 81.906 24.466 31.377 1.000 24.642 107 VAL C N 1
ATOM 6908 C CA . VAL C 1 107 ? 82.344 25.745 30.841 1.000 24.685 107 VAL C CA 1
ATOM 6909 C C . VAL C 1 107 ? 83.857 25.707 30.629 1.000 24.912 107 VAL C C 1
ATOM 6910 O O . VAL C 1 107 ? 84.335 26.028 29.544 1.000 24.649 107 VAL C O 1
ATOM 6914 N N . GLU C 1 108 ? 84.597 25.311 31.673 1.000 25.423 108 GLU C N 1
ATOM 6915 C CA . GLU C 1 108 ? 86.049 25.220 31.613 1.000 25.840 108 GLU C CA 1
ATOM 6916 C C . GLU C 1 108 ? 86.474 24.252 30.511 1.000 26.221 108 GLU C C 1
ATOM 6917 O O . GLU C 1 108 ? 87.389 24.549 29.746 1.000 26.281 108 GLU C O 1
ATOM 6923 N N . GLY C 1 109 ? 85.802 23.095 30.447 1.000 26.751 109 GLY C N 1
ATOM 6924 C CA . GLY C 1 109 ? 86.134 22.043 29.499 1.000 27.263 109 GLY C CA 1
ATOM 6925 C C . GLY C 1 109 ? 85.944 22.477 28.047 1.000 27.811 109 GLY C C 1
ATOM 6926 O O . GLY C 1 109 ? 86.683 22.038 27.169 1.000 27.848 109 GLY C O 1
ATOM 6927 N N . ALA C 1 110 ? 84.934 23.323 27.806 1.000 28.421 110 ALA C N 1
ATOM 6928 C CA . ALA C 1 110 ? 84.700 23.908 26.495 1.000 28.883 110 ALA C CA 1
ATOM 6929 C C . ALA C 1 110 ? 85.906 24.743 26.069 1.000 29.322 110 ALA C C 1
ATOM 6930 O O . ALA C 1 110 ? 86.430 24.570 24.970 1.000 29.128 110 ALA C O 1
ATOM 6932 N N . ILE C 1 111 ? 86.337 25.639 26.965 1.000 29.756 111 ILE C N 1
ATOM 6933 C CA . ILE C 1 111 ? 87.424 26.570 26.702 1.000 30.186 111 ILE C CA 1
ATOM 6934 C C . ILE C 1 111 ? 88.708 25.775 26.478 1.000 30.394 111 ILE C C 1
ATOM 6935 O O . ILE C 1 111 ? 89.432 26.000 25.511 1.000 30.569 111 ILE C O 1
ATOM 6940 N N . GLU C 1 112 ? 88.948 24.834 27.396 1.000 30.748 112 GLU C N 1
ATOM 6941 C CA . GLU C 1 112 ? 90.061 23.897 27.369 1.000 30.777 112 GLU C CA 1
ATOM 6942 C C . GLU C 1 112 ? 90.154 23.157 26.030 1.000 30.182 112 GLU C C 1
ATOM 6943 O O . GLU C 1 112 ? 91.242 22.727 25.652 1.000 30.286 112 GLU C O 1
ATOM 6949 N N . ARG C 1 113 ? 89.025 23.011 25.319 1.000 29.352 113 ARG C N 1
ATOM 6950 C CA . ARG C 1 113 ? 88.971 22.239 24.084 1.000 28.871 113 ARG C CA 1
ATOM 6951 C C . ARG C 1 113 ? 88.865 23.142 22.854 1.000 28.598 113 ARG C C 1
ATOM 6952 O O . ARG C 1 113 ? 88.646 22.648 21.749 1.000 28.587 113 ARG C O 1
ATOM 6960 N N . GLY C 1 114 ? 89.030 24.458 23.041 1.000 28.418 114 GLY C N 1
ATOM 6961 C CA . GLY C 1 114 ? 89.004 25.405 21.937 1.000 28.199 114 GLY C CA 1
ATOM 6962 C C . GLY C 1 114 ? 87.587 25.726 21.465 1.000 27.975 114 GLY C C 1
ATOM 6963 O O . GLY C 1 114 ? 87.386 26.063 20.300 1.000 28.018 114 GLY C O 1
ATOM 6964 N N . LEU C 1 115 ? 86.615 25.626 22.383 1.000 27.565 115 LEU C N 1
ATOM 6965 C CA . LEU C 1 115 ? 85.228 25.967 22.105 1.000 27.447 115 LEU C CA 1
ATOM 6966 C C . LEU C 1 115 ? 84.820 27.145 22.987 1.000 27.085 115 LEU C C 1
ATOM 6967 O O . LEU C 1 115 ? 85.193 27.196 24.157 1.000 27.241 115 LEU C O 1
ATOM 6972 N N . ARG C 1 116 ? 84.050 28.082 22.419 1.000 26.618 116 ARG C N 1
ATOM 6973 C CA . ARG C 1 116 ? 83.407 29.124 23.204 1.000 26.471 116 ARG C CA 1
ATOM 6974 C C . ARG C 1 116 ? 82.068 28.601 23.716 1.000 25.810 116 ARG C C 1
ATOM 6975 O O . ARG C 1 116 ? 81.192 28.261 22.923 1.000 25.616 116 ARG C O 1
ATOM 6983 N N . PRO C 1 117 ? 81.867 28.519 25.052 1.000 25.124 117 PRO C N 1
ATOM 6984 C CA . PRO C 1 117 ? 80.605 28.038 25.612 1.000 24.854 117 PRO C CA 1
ATOM 6985 C C . PRO C 1 117 ? 79.532 29.121 25.723 1.000 24.415 117 PRO C C 1
ATOM 6986 O O . PRO C 1 117 ? 79.704 30.085 26.466 1.000 24.479 117 PRO C O 1
ATOM 6990 N N . MET C 1 118 ? 78.435 28.956 24.969 1.000 23.902 118 MET C N 1
ATOM 6991 C CA . MET C 1 118 ? 77.223 29.731 25.196 1.000 23.454 118 MET C CA 1
ATOM 6992 C C . MET C 1 118 ? 76.327 28.938 26.145 1.000 22.862 118 MET C C 1
ATOM 6993 O O . MET C 1 118 ? 76.010 27.781 25.879 1.000 22.846 118 MET C O 1
ATOM 6998 N N . VAL C 1 119 ? 75.912 29.579 27.244 1.000 22.271 119 VAL C N 1
ATOM 6999 C CA . VAL C 1 119 ? 75.184 28.904 28.305 1.000 21.899 119 VAL C CA 1
ATOM 7000 C C . VAL C 1 119 ? 73.725 29.354 28.281 1.000 21.471 119 VAL C C 1
ATOM 7001 O O . VAL C 1 119 ? 73.441 30.544 28.407 1.000 21.469 119 VAL C O 1
ATOM 7005 N N . THR C 1 120 ? 72.814 28.386 28.117 1.000 21.067 120 THR C N 1
ATOM 7006 C CA . THR C 1 120 ? 71.392 28.600 28.332 1.000 20.791 120 THR C CA 1
ATOM 7007 C C . THR C 1 120 ? 71.061 28.207 29.770 1.000 20.492 120 THR C C 1
ATOM 7008 O O . THR C 1 120 ? 71.410 27.114 30.206 1.000 20.529 120 THR C O 1
ATOM 7012 N N . LEU C 1 121 ? 70.388 29.102 30.502 1.000 20.290 121 LEU C N 1
ATOM 7013 C CA . LEU C 1 121 ? 70.134 28.889 31.919 1.000 20.117 121 LEU C CA 1
ATOM 7014 C C . LEU C 1 121 ? 68.835 28.113 32.125 1.000 19.943 121 LEU C C 1
ATOM 7015 O O . LEU C 1 121 ? 68.690 27.418 33.129 1.000 19.797 121 LEU C O 1
ATOM 7020 N N . HIS C 1 122 ? 67.898 28.229 31.176 1.000 19.805 122 HIS C N 1
ATOM 7021 C CA . HIS C 1 122 ? 66.626 27.533 31.271 1.000 19.687 122 HIS C CA 1
ATOM 7022 C C . HIS C 1 122 ? 66.151 27.128 29.879 1.000 19.444 122 HIS C C 1
ATOM 7023 O O . HIS C 1 122 ? 65.942 27.980 29.018 1.000 19.229 122 HIS C O 1
ATOM 7030 N N . HIS C 1 123 ? 65.968 25.815 29.689 1.000 19.232 123 HIS C N 1
ATOM 7031 C CA . HIS C 1 123 ? 65.513 25.260 28.427 1.000 18.957 123 HIS C CA 1
ATOM 7032 C C . HIS C 1 123 ? 64.334 24.331 28.713 1.000 18.857 123 HIS C C 1
ATOM 7033 O O . HIS C 1 123 ? 64.467 23.110 28.660 1.000 18.918 123 HIS C O 1
ATOM 7040 N N . PHE C 1 124 ? 63.204 24.955 29.073 1.000 18.674 124 PHE C N 1
ATOM 7041 C CA . PHE C 1 124 ? 61.893 24.328 29.193 1.000 18.420 124 PHE C CA 1
ATOM 7042 C C . PHE C 1 124 ? 61.707 23.677 30.563 1.000 18.211 124 PHE C C 1
ATOM 7043 O O . PHE C 1 124 ? 60.809 24.071 31.305 1.000 18.247 124 PHE C O 1
ATOM 7051 N N . THR C 1 125 ? 62.533 22.677 30.890 1.000 17.909 125 THR C N 1
ATOM 7052 C CA . THR C 1 125 ? 62.336 21.898 32.104 1.000 17.709 125 THR C CA 1
ATOM 7053 C C . THR C 1 125 ? 62.528 22.779 33.337 1.000 17.432 125 THR C C 1
ATOM 7054 O O . THR C 1 125 ? 63.264 23.762 33.301 1.000 17.552 125 THR C O 1
ATOM 7058 N N . VAL C 1 126 ? 61.847 22.400 34.425 1.000 17.170 126 VAL C N 1
ATOM 7059 C CA . VAL C 1 126 ? 61.900 23.111 35.693 1.000 17.076 126 VAL C CA 1
ATOM 7060 C C . VAL C 1 126 ? 62.048 22.073 36.802 1.000 17.015 126 VAL C C 1
ATOM 7061 O O . VAL C 1 126 ? 61.768 20.899 36.574 1.000 17.049 126 VAL C O 1
ATOM 7065 N N . PRO C 1 127 ? 62.500 22.444 38.023 1.000 17.101 127 PRO C N 1
ATOM 7066 C CA . PRO C 1 127 ? 62.330 21.571 39.182 1.000 17.221 127 PRO C CA 1
ATOM 7067 C C . PRO C 1 127 ? 60.871 21.144 39.335 1.000 17.451 127 PRO C C 1
ATOM 7068 O O . PRO C 1 127 ? 59.963 21.934 39.087 1.000 17.495 127 PRO C O 1
ATOM 7072 N N . GLN C 1 128 ? 60.662 19.886 39.735 1.000 17.715 128 GLN C N 1
ATOM 7073 C CA . GLN C 1 128 ? 59.326 19.342 39.917 1.000 17.886 128 GLN C CA 1
ATOM 7074 C C . GLN C 1 128 ? 58.593 20.124 41.006 1.000 17.983 128 GLN C C 1
ATOM 7075 O O . GLN C 1 128 ? 57.385 20.327 40.907 1.000 18.004 128 GLN C O 1
ATOM 7081 N N . TRP C 1 129 ? 59.327 20.564 42.036 1.000 18.124 129 TRP C N 1
ATOM 7082 C CA . TRP C 1 129 ? 58.734 21.339 43.116 1.000 18.304 129 TRP C CA 1
ATOM 7083 C C . TRP C 1 129 ? 58.215 22.676 42.585 1.000 18.677 129 TRP C C 1
ATOM 7084 O O . TRP C 1 129 ? 57.204 23.175 43.072 1.000 18.727 129 TRP C O 1
ATOM 7095 N N . PHE C 1 130 ? 58.897 23.232 41.573 1.000 19.050 130 PHE C N 1
ATOM 7096 C CA . PHE C 1 130 ? 58.495 24.480 40.937 1.000 19.362 130 PHE C CA 1
ATOM 7097 C C . PHE C 1 130 ? 57.184 24.282 40.179 1.000 19.740 130 PHE C C 1
ATOM 7098 O O . PHE C 1 130 ? 56.307 25.141 40.228 1.000 19.773 130 PHE C O 1
ATOM 7106 N N . GLU C 1 131 ? 57.066 23.151 39.471 1.000 20.249 131 GLU C N 1
ATOM 7107 C CA . GLU C 1 131 ? 55.825 22.781 38.805 1.000 20.782 131 GLU C CA 1
ATOM 7108 C C . GLU C 1 131 ? 54.717 22.591 39.840 1.000 21.059 131 GLU C C 1
ATOM 7109 O O . GLU C 1 131 ? 53.601 23.066 39.640 1.000 21.087 131 GLU C O 1
ATOM 7115 N N . ALA C 1 132 ? 55.037 21.894 40.939 1.000 21.431 132 ALA C N 1
ATOM 7116 C CA . ALA C 1 132 ? 54.050 21.521 41.942 1.000 21.781 132 ALA C CA 1
ATOM 7117 C C . ALA C 1 132 ? 53.502 22.753 42.664 1.000 22.033 132 ALA C C 1
ATOM 7118 O O . ALA C 1 132 ? 52.352 22.745 43.099 1.000 22.075 132 ALA C O 1
ATOM 7120 N N . ARG C 1 133 ? 54.331 23.800 42.795 1.000 22.408 133 ARG C N 1
ATOM 7121 C CA . ARG C 1 133 ? 53.914 25.061 43.396 1.000 22.608 133 ARG C CA 1
ATOM 7122 C C . ARG C 1 133 ? 52.776 25.700 42.607 1.000 22.701 133 ARG C C 1
ATOM 7123 O O . ARG C 1 133 ? 51.896 26.329 43.191 1.000 22.836 133 ARG C O 1
ATOM 7131 N N . GLY C 1 134 ? 52.846 25.583 41.275 1.000 22.715 134 GLY C N 1
ATOM 7132 C CA . GLY C 1 134 ? 51.965 26.315 40.379 1.000 22.639 134 GLY C CA 1
ATOM 7133 C C . GLY C 1 134 ? 52.694 26.872 39.155 1.000 22.691 134 GLY C C 1
ATOM 7134 O O . GLY C 1 134 ? 52.054 27.419 38.260 1.000 22.589 134 GLY C O 1
ATOM 7135 N N . GLY C 1 135 ? 54.031 26.760 39.134 1.000 22.649 135 GLY C N 1
ATOM 7136 C CA . GLY C 1 135 ? 54.818 27.039 37.943 1.000 22.647 135 GLY C CA 1
ATOM 7137 C C . GLY C 1 135 ? 55.150 28.522 37.782 1.000 22.668 135 GLY C C 1
ATOM 7138 O O . GLY C 1 135 ? 55.372 29.227 38.764 1.000 22.537 135 GLY C O 1
ATOM 7139 N N . TRP C 1 136 ? 55.173 28.972 36.521 1.000 22.757 136 TRP C N 1
ATOM 7140 C CA . TRP C 1 136 ? 55.563 30.326 36.156 1.000 22.842 136 TRP C CA 1
ATOM 7141 C C . TRP C 1 136 ? 54.547 31.354 36.649 1.000 23.279 136 TRP C C 1
ATOM 7142 O O . TRP C 1 136 ? 54.879 32.524 36.823 1.000 23.121 136 TRP C O 1
ATOM 7153 N N . THR C 1 137 ? 53.314 30.892 36.879 1.000 23.881 137 THR C N 1
ATOM 7154 C CA . THR C 1 137 ? 52.170 31.749 37.143 1.000 24.354 137 THR C CA 1
ATOM 7155 C C . THR C 1 137 ? 52.023 32.011 38.644 1.000 24.695 137 THR C C 1
ATOM 7156 O O . THR C 1 137 ? 51.375 32.979 39.036 1.000 24.968 137 THR C O 1
ATOM 7160 N N . ALA C 1 138 ? 52.635 31.162 39.480 1.000 24.950 138 ALA C N 1
ATOM 7161 C CA . ALA C 1 138 ? 52.465 31.246 40.923 1.000 25.158 138 ALA C CA 1
ATOM 7162 C C . ALA C 1 138 ? 53.226 32.446 41.482 1.000 25.715 138 ALA C C 1
ATOM 7163 O O . ALA C 1 138 ? 54.180 32.926 40.873 1.000 25.716 138 ALA C O 1
ATOM 7165 N N . GLU C 1 139 ? 52.780 32.912 42.655 1.000 26.533 139 GLU C N 1
ATOM 7166 C CA . GLU C 1 139 ? 53.435 33.987 43.385 1.000 27.111 139 GLU C CA 1
ATOM 7167 C C . GLU C 1 139 ? 54.847 33.533 43.756 1.000 26.175 139 GLU C C 1
ATOM 7168 O O . GLU C 1 139 ? 55.022 32.437 44.284 1.000 25.800 139 GLU C O 1
ATOM 7174 N N . GLY C 1 140 ? 55.846 34.370 43.445 1.000 25.459 140 GLY C N 1
ATOM 7175 C CA . GLY C 1 140 ? 57.225 34.115 43.835 1.000 25.038 140 GLY C CA 1
ATOM 7176 C C . GLY C 1 140 ? 58.061 33.467 42.731 1.000 24.614 140 GLY C C 1
ATOM 7177 O O . GLY C 1 140 ? 59.264 33.280 42.904 1.000 24.272 140 GLY C O 1
ATOM 7178 N N . ALA C 1 141 ? 57.423 33.135 41.600 1.000 24.249 141 ALA C N 1
ATOM 7179 C CA . ALA C 1 141 ? 58.071 32.382 40.536 1.000 23.916 141 ALA C CA 1
ATOM 7180 C C . ALA C 1 141 ? 59.220 33.183 39.923 1.000 23.527 141 ALA C C 1
ATOM 7181 O O . ALA C 1 141 ? 60.245 32.609 39.561 1.000 23.410 141 ALA C O 1
ATOM 7183 N N . VAL C 1 142 ? 59.036 34.505 39.811 1.000 23.228 142 VAL C N 1
ATOM 7184 C CA . VAL C 1 142 ? 60.039 35.389 39.235 1.000 22.921 142 VAL C CA 1
ATOM 7185 C C . VAL C 1 142 ? 61.255 35.457 40.160 1.000 22.654 142 VAL C C 1
ATOM 7186 O O . VAL C 1 142 ? 62.388 35.438 39.685 1.000 22.750 142 VAL C O 1
ATOM 7190 N N . GLU C 1 143 ? 61.009 35.534 41.476 1.000 22.301 143 GLU C N 1
ATOM 7191 C CA . GLU C 1 143 ? 62.072 35.612 42.468 1.000 22.024 143 GLU C CA 1
ATOM 7192 C C . GLU C 1 143 ? 62.871 34.310 42.493 1.000 21.360 143 GLU C C 1
ATOM 7193 O O . GLU C 1 143 ? 64.098 34.337 42.572 1.000 21.048 143 GLU C O 1
ATOM 7199 N N . LEU C 1 144 ? 62.158 33.177 42.451 1.000 20.653 144 LEU C N 1
ATOM 7200 C CA . LEU C 1 144 ? 62.774 31.858 42.476 1.000 20.281 144 LEU C CA 1
ATOM 7201 C C . LEU C 1 144 ? 63.727 31.696 41.295 1.000 19.911 144 LEU C C 1
ATOM 7202 O O . LEU C 1 144 ? 64.837 31.196 41.466 1.000 19.718 144 LEU C O 1
ATOM 7207 N N . PHE C 1 145 ? 63.283 32.111 40.103 1.000 19.580 145 PHE C N 1
ATOM 7208 C CA . PHE C 1 145 ? 64.118 32.019 38.917 1.000 19.421 145 PHE C CA 1
ATOM 7209 C C . PHE C 1 145 ? 65.290 32.992 39.030 1.000 19.387 145 PHE C C 1
ATOM 7210 O O . PHE C 1 145 ? 66.411 32.653 38.655 1.000 19.376 145 PHE C O 1
ATOM 7218 N N . ALA C 1 146 ? 65.024 34.195 39.555 1.000 19.370 146 ALA C N 1
ATOM 7219 C CA . ALA C 1 146 ? 66.061 35.197 39.752 1.000 19.389 146 ALA C CA 1
ATOM 7220 C C . ALA C 1 146 ? 67.146 34.665 40.687 1.000 19.240 146 ALA C C 1
ATOM 7221 O O . ALA C 1 146 ? 68.325 34.955 40.488 1.000 19.172 146 ALA C O 1
ATOM 7223 N N . ARG C 1 147 ? 66.742 33.889 41.703 1.000 19.166 147 ARG C N 1
ATOM 7224 C CA . ARG C 1 147 ? 67.683 33.339 42.667 1.000 19.083 147 ARG C CA 1
ATOM 7225 C C . ARG C 1 147 ? 68.516 32.239 42.012 1.000 18.836 147 ARG C C 1
ATOM 7226 O O . ARG C 1 147 ? 69.726 32.181 42.217 1.000 18.702 147 ARG C O 1
ATOM 7234 N N . TYR C 1 148 ? 67.860 31.365 41.238 1.000 18.734 148 TYR C N 1
ATOM 7235 C CA . TYR C 1 148 ? 68.555 30.324 40.496 1.000 18.638 148 TYR C CA 1
ATOM 7236 C C . TYR C 1 148 ? 69.643 30.949 39.624 1.000 18.894 148 TYR C C 1
ATOM 7237 O O . TYR C 1 148 ? 70.774 30.467 39.610 1.000 18.855 148 TYR C O 1
ATOM 7246 N N . VAL C 1 149 ? 69.294 32.019 38.896 1.000 19.127 149 VAL C N 1
ATOM 7247 C CA . VAL C 1 149 ? 70.225 32.653 37.976 1.000 19.387 149 VAL C CA 1
ATOM 7248 C C . VAL C 1 149 ? 71.413 33.218 38.755 1.000 19.594 149 VAL C C 1
ATOM 7249 O O . VAL C 1 149 ? 72.548 33.124 38.293 1.000 19.699 149 VAL C O 1
ATOM 7253 N N . ALA C 1 150 ? 71.148 33.801 39.931 1.000 19.890 150 ALA C N 1
ATOM 7254 C CA . ALA C 1 150 ? 72.203 34.352 40.768 1.000 20.098 150 ALA C CA 1
ATOM 7255 C C . ALA C 1 150 ? 73.100 33.237 41.307 1.000 20.404 150 ALA C C 1
ATOM 7256 O O . ALA C 1 150 ? 74.298 33.446 41.487 1.000 20.441 150 ALA C O 1
ATOM 7258 N N . ALA C 1 151 ? 72.513 32.060 41.562 1.000 20.779 151 ALA C N 1
ATOM 7259 C CA . ALA C 1 151 ? 73.253 30.916 42.078 1.000 21.141 151 ALA C CA 1
ATOM 7260 C C . ALA C 1 151 ? 74.215 30.369 41.024 1.000 21.533 151 ALA C C 1
ATOM 7261 O O . ALA C 1 151 ? 75.219 29.750 41.370 1.000 21.735 151 ALA C O 1
ATOM 7263 N N . CYS C 1 152 ? 73.903 30.605 39.743 1.000 21.893 152 CYS C N 1
ATOM 7264 C CA . CYS C 1 152 ? 74.719 30.127 38.637 1.000 22.233 152 CYS C CA 1
ATOM 7265 C C . CYS C 1 152 ? 75.949 31.009 38.412 1.000 22.610 152 CYS C C 1
ATOM 7266 O O . CYS C 1 152 ? 76.714 30.756 37.484 1.000 22.649 152 CYS C O 1
ATOM 7269 N N . ALA C 1 153 ? 76.138 32.035 39.255 1.000 23.073 153 ALA C N 1
ATOM 7270 C CA . ALA C 1 153 ? 77.265 32.952 39.146 1.000 23.400 153 ALA C CA 1
ATOM 7271 C C . ALA C 1 153 ? 78.580 32.193 38.954 1.000 23.742 153 ALA C C 1
ATOM 7272 O O . ALA C 1 153 ? 79.273 32.427 37.966 1.000 23.855 153 ALA C O 1
ATOM 7274 N N . PRO C 1 154 ? 78.976 31.266 39.862 1.000 24.052 154 PRO C N 1
ATOM 7275 C CA . PRO C 1 154 ? 80.218 30.505 39.696 1.000 24.333 154 PRO C CA 1
ATOM 7276 C C . PRO C 1 154 ? 80.351 29.724 38.388 1.000 24.697 154 PRO C C 1
ATOM 7277 O O . PRO C 1 154 ? 81.463 29.373 38.004 1.000 24.940 154 PRO C O 1
ATOM 7281 N N . VAL C 1 155 ? 79.230 29.450 37.708 1.000 25.209 155 VAL C N 1
ATOM 7282 C CA . VAL C 1 155 ? 79.272 28.755 36.431 1.000 25.662 155 VAL C CA 1
ATOM 7283 C C . VAL C 1 155 ? 79.675 29.738 35.331 1.000 26.308 155 VAL C C 1
ATOM 7284 O O . VAL C 1 155 ? 80.453 29.380 34.450 1.000 26.496 155 VAL C O 1
ATOM 7288 N N . ILE C 1 156 ? 79.149 30.971 35.386 1.000 27.186 156 ILE C N 1
ATOM 7289 C CA . ILE C 1 156 ? 79.161 31.852 34.227 1.000 27.758 156 ILE C CA 1
ATOM 7290 C C . ILE C 1 156 ? 79.980 33.122 34.473 1.000 28.536 156 ILE C C 1
ATOM 7291 O O . ILE C 1 156 ? 80.088 33.947 33.570 1.000 28.774 156 ILE C O 1
ATOM 7296 N N . SER C 1 157 ? 80.563 33.286 35.669 1.000 29.507 157 SER C N 1
ATOM 7297 C CA . SER C 1 157 ? 81.237 34.530 36.017 1.000 30.187 157 SER C CA 1
ATOM 7298 C C . SER C 1 157 ? 82.502 34.724 35.182 1.000 30.992 157 SER C C 1
ATOM 7299 O O . SER C 1 157 ? 82.832 35.853 34.827 1.000 30.988 157 SER C O 1
ATOM 7302 N N . GLU C 1 158 ? 83.210 33.629 34.879 1.000 32.226 158 GLU C N 1
ATOM 7303 C CA . GLU C 1 158 ? 84.394 33.700 34.037 1.000 33.225 158 GLU C CA 1
ATOM 7304 C C . GLU C 1 158 ? 84.283 32.654 32.931 1.000 32.841 158 GLU C C 1
ATOM 7305 O O . GLU C 1 158 ? 83.948 31.502 33.195 1.000 33.101 158 GLU C O 1
ATOM 7311 N N . GLY C 1 159 ? 84.535 33.083 31.688 1.000 32.249 159 GLY C N 1
ATOM 7312 C CA . GLY C 1 159 ? 84.685 32.168 30.568 1.000 31.746 159 GLY C CA 1
ATOM 7313 C C . GLY C 1 159 ? 83.526 32.214 29.573 1.000 31.192 159 GLY C C 1
ATOM 7314 O O . GLY C 1 159 ? 83.670 31.717 28.458 1.000 31.322 159 GLY C O 1
ATOM 7315 N N . VAL C 1 160 ? 82.385 32.800 29.965 1.000 30.357 160 VAL C N 1
ATOM 7316 C CA . VAL C 1 160 ? 81.211 32.798 29.103 1.000 29.660 160 VAL C CA 1
ATOM 7317 C C . VAL C 1 160 ? 80.927 34.232 28.655 1.000 28.985 160 VAL C C 1
ATOM 7318 O O . VAL C 1 160 ? 80.893 35.153 29.470 1.000 28.812 160 VAL C O 1
ATOM 7322 N N . SER C 1 161 ? 80.743 34.393 27.337 1.000 28.395 161 SER C N 1
ATOM 7323 C CA . SER C 1 161 ? 80.510 35.683 26.709 1.000 27.872 161 SER C CA 1
ATOM 7324 C C . SER C 1 161 ? 79.020 35.901 26.451 1.000 27.412 161 SER C C 1
ATOM 7325 O O . SER C 1 161 ? 78.544 37.031 26.537 1.000 27.349 161 SER C O 1
ATOM 7328 N N . HIS C 1 162 ? 78.299 34.821 26.118 1.000 26.857 162 HIS C N 1
ATOM 7329 C CA . HIS C 1 162 ? 76.880 34.902 25.808 1.000 26.657 162 HIS C CA 1
ATOM 7330 C C . HIS C 1 162 ? 76.088 34.003 26.755 1.000 25.981 162 HIS C C 1
ATOM 7331 O O . HIS C 1 162 ? 76.474 32.860 26.990 1.000 26.061 162 HIS C O 1
ATOM 7338 N N . VAL C 1 163 ? 74.979 34.535 27.286 1.000 25.363 163 VAL C N 1
ATOM 7339 C CA . VAL C 1 163 ? 74.074 33.775 28.135 1.000 24.882 163 VAL C CA 1
ATOM 7340 C C . VAL C 1 163 ? 72.649 33.953 27.619 1.000 24.672 163 VAL C C 1
ATOM 7341 O O . VAL C 1 163 ? 72.204 35.076 27.392 1.000 24.659 163 VAL C O 1
ATOM 7345 N N . CYS C 1 164 ? 71.951 32.826 27.436 1.000 24.339 164 CYS C N 1
ATOM 7346 C CA . CYS C 1 164 ? 70.512 32.827 27.232 1.000 24.055 164 CYS C CA 1
ATOM 7347 C C . CYS C 1 164 ? 69.831 32.580 28.575 1.000 23.925 164 CYS C C 1
ATOM 7348 O O . CYS C 1 164 ? 70.204 31.658 29.296 1.000 23.885 164 CYS C O 1
ATOM 7351 N N . THR C 1 165 ? 68.844 33.422 28.907 1.000 23.857 165 THR C N 1
ATOM 7352 C CA . THR C 1 165 ? 68.121 33.305 30.163 1.000 23.784 165 THR C CA 1
ATOM 7353 C C . THR C 1 165 ? 67.079 32.197 30.035 1.000 23.703 165 THR C C 1
ATOM 7354 O O . THR C 1 165 ? 67.196 31.154 30.676 1.000 23.577 165 THR C O 1
ATOM 7358 N N . ILE C 1 166 ? 66.074 32.447 29.186 1.000 23.600 166 ILE C N 1
ATOM 7359 C CA . ILE C 1 166 ? 64.963 31.535 28.970 1.000 23.598 166 ILE C CA 1
ATOM 7360 C C . ILE C 1 166 ? 64.900 31.195 27.483 1.000 23.690 166 ILE C C 1
ATOM 7361 O O . ILE C 1 166 ? 64.876 32.090 26.642 1.000 23.838 166 ILE C O 1
ATOM 7366 N N . ASN C 1 167 ? 64.865 29.895 27.171 1.000 23.558 167 ASN C N 1
ATOM 7367 C CA . ASN C 1 167 ? 64.765 29.436 25.796 1.000 23.477 167 ASN C CA 1
ATOM 7368 C C . ASN C 1 167 ? 63.297 29.421 25.376 1.000 23.790 167 ASN C C 1
ATOM 7369 O O . ASN C 1 167 ? 62.465 28.816 26.050 1.000 23.659 167 ASN C O 1
ATOM 7374 N N . GLU C 1 168 ? 63.004 30.087 24.251 1.000 24.077 168 GLU C N 1
ATOM 7375 C CA . GLU C 1 168 ? 61.682 30.086 23.642 1.000 24.454 168 GLU C CA 1
ATOM 7376 C C . GLU C 1 168 ? 60.602 30.336 24.694 1.000 24.733 168 GLU C C 1
ATOM 7377 O O . GLU C 1 168 ? 59.743 29.483 24.915 1.000 24.721 168 GLU C O 1
ATOM 7383 N N . PRO C 1 169 ? 60.599 31.509 25.368 1.000 24.813 169 PRO C N 1
ATOM 7384 C CA . PRO C 1 169 ? 59.505 31.889 26.267 1.000 25.036 169 PRO C CA 1
ATOM 7385 C C . PRO C 1 169 ? 58.122 31.861 25.619 1.000 25.421 169 PRO C C 1
ATOM 7386 O O . PRO C 1 169 ? 57.121 31.692 26.312 1.000 25.517 169 PRO C O 1
ATOM 7390 N N . ASN C 1 170 ? 58.076 32.044 24.293 1.000 25.774 170 ASN C N 1
ATOM 7391 C CA . ASN C 1 170 ? 56.818 32.042 23.565 1.000 26.134 170 ASN C CA 1
ATOM 7392 C C . ASN C 1 170 ? 56.245 30.626 23.520 1.000 26.512 170 ASN C C 1
ATOM 7393 O O . ASN C 1 170 ? 55.028 30.462 23.515 1.000 26.384 170 ASN C O 1
ATOM 7398 N N . MET C 1 171 ? 57.117 29.610 23.523 1.000 27.109 171 MET C N 1
ATOM 7399 C CA . MET C 1 171 ? 56.670 28.226 23.491 1.000 27.636 171 MET C CA 1
ATOM 7400 C C . MET C 1 171 ? 56.218 27.793 24.887 1.000 27.379 171 MET C C 1
ATOM 7401 O O . MET C 1 171 ? 55.301 26.984 25.007 1.000 27.251 171 MET C O 1
ATOM 7406 N N . ILE C 1 172 ? 56.861 28.329 25.936 1.000 27.238 172 ILE C N 1
ATOM 7407 C CA . ILE C 1 172 ? 56.410 28.103 27.303 1.000 27.309 172 ILE C CA 1
ATOM 7408 C C . ILE C 1 172 ? 54.969 28.596 27.428 1.000 27.742 172 ILE C C 1
ATOM 7409 O O . ILE C 1 172 ? 54.127 27.913 28.005 1.000 27.776 172 ILE C O 1
ATOM 7414 N N . ALA C 1 173 ? 54.711 29.792 26.883 1.000 28.256 173 ALA C N 1
ATOM 7415 C CA . ALA C 1 173 ? 53.433 30.471 27.032 1.000 28.705 173 ALA C CA 1
ATOM 7416 C C . ALA C 1 173 ? 52.337 29.745 26.255 1.000 29.132 173 ALA C C 1
ATOM 7417 O O . ALA C 1 173 ? 51.212 29.628 26.738 1.000 28.893 173 ALA C O 1
ATOM 7419 N N . VAL C 1 174 ? 52.671 29.278 25.045 1.000 29.742 174 VAL C N 1
ATOM 7420 C CA . VAL C 1 174 ? 51.741 28.531 24.212 1.000 30.151 174 VAL C CA 1
ATOM 7421 C C . VAL C 1 174 ? 51.336 27.245 24.933 1.000 30.619 174 VAL C C 1
ATOM 7422 O O . VAL C 1 174 ? 50.159 26.889 24.944 1.000 30.310 174 VAL C O 1
ATOM 7426 N N . MET C 1 175 ? 52.318 26.560 25.533 1.000 31.494 175 MET C N 1
ATOM 7427 C CA . MET C 1 175 ? 52.075 25.301 26.222 1.000 32.244 175 MET C CA 1
ATOM 7428 C C . MET C 1 175 ? 51.303 25.555 27.515 1.000 32.612 175 MET C C 1
ATOM 7429 O O . MET C 1 175 ? 50.422 24.775 27.873 1.000 32.658 175 MET C O 1
ATOM 7434 N N . ALA C 1 176 ? 51.651 26.643 28.215 1.000 33.071 176 ALA C N 1
ATOM 7435 C CA . ALA C 1 176 ? 50.930 27.061 29.407 1.000 33.381 176 ALA C CA 1
ATOM 7436 C C . ALA C 1 176 ? 49.451 27.275 29.083 1.000 33.718 176 ALA C C 1
ATOM 7437 O O . ALA C 1 176 ? 48.596 27.078 29.943 1.000 33.607 176 ALA C O 1
ATOM 7439 N N . GLY C 1 177 ? 49.162 27.681 27.840 1.000 34.484 177 GLY C N 1
ATOM 7440 C CA . GLY C 1 177 ? 47.795 27.824 27.367 1.000 35.479 177 GLY C CA 1
ATOM 7441 C C . GLY C 1 177 ? 47.075 26.481 27.261 1.000 36.370 177 GLY C C 1
ATOM 7442 O O . GLY C 1 177 ? 45.975 26.323 27.787 1.000 36.051 177 GLY C O 1
ATOM 7443 N N . GLN C 1 178 ? 47.710 25.528 26.566 1.000 37.523 178 GLN C N 1
ATOM 7444 C CA . GLN C 1 178 ? 47.181 24.181 26.409 1.000 38.405 178 GLN C CA 1
ATOM 7445 C C . GLN C 1 178 ? 46.878 23.572 27.776 1.000 38.874 178 GLN C C 1
ATOM 7446 O O . GLN C 1 178 ? 45.820 22.976 27.968 1.000 38.783 178 GLN C O 1
ATOM 7452 N N . ALA C 1 179 ? 47.821 23.731 28.713 1.000 39.552 179 ALA C N 1
ATOM 7453 C CA . ALA C 1 179 ? 47.747 23.087 30.015 1.000 40.374 179 ALA C CA 1
ATOM 7454 C C . ALA C 1 179 ? 46.554 23.607 30.816 1.000 41.196 179 ALA C C 1
ATOM 7455 O O . ALA C 1 179 ? 45.853 22.821 31.449 1.000 40.951 179 ALA C O 1
ATOM 7457 N N . LYS C 1 180 ? 46.328 24.928 30.780 1.000 42.394 180 LYS C N 1
ATOM 7458 C CA . LYS C 1 180 ? 45.264 25.544 31.560 1.000 43.492 180 LYS C CA 1
ATOM 7459 C C . LYS C 1 180 ? 43.893 25.161 31.001 1.000 43.399 180 LYS C C 1
ATOM 7460 O O . LYS C 1 180 ? 42.912 25.156 31.742 1.000 43.602 180 LYS C O 1
ATOM 7466 N N . ARG C 1 181 ? 43.831 24.832 29.703 1.000 43.254 181 ARG C N 1
ATOM 7467 C CA . ARG C 1 181 ? 42.581 24.471 29.050 1.000 43.214 181 ARG C CA 1
ATOM 7468 C C . ARG C 1 181 ? 42.329 22.964 29.122 1.000 43.347 181 ARG C C 1
ATOM 7469 O O . ARG C 1 181 ? 41.240 22.510 28.778 1.000 43.597 181 ARG C O 1
ATOM 7477 N N . GLY C 1 182 ? 43.336 22.193 29.550 1.000 43.669 182 GLY C N 1
ATOM 7478 C CA . GLY C 1 182 ? 43.243 20.742 29.579 1.000 43.844 182 GLY C CA 1
ATOM 7479 C C . GLY C 1 182 ? 43.308 20.115 28.186 1.000 44.215 182 GLY C C 1
ATOM 7480 O O . GLY C 1 182 ? 42.977 18.942 28.025 1.000 44.529 182 GLY C O 1
ATOM 7481 N N . ASP C 1 183 ? 43.740 20.898 27.186 1.000 44.473 183 ASP C N 1
ATOM 7482 C CA . ASP C 1 183 ? 43.891 20.408 25.825 1.000 44.669 183 ASP C CA 1
ATOM 7483 C C . ASP C 1 183 ? 45.191 19.615 25.726 1.000 44.656 183 ASP C C 1
ATOM 7484 O O . ASP C 1 183 ? 46.212 20.033 26.268 1.000 44.426 183 ASP C O 1
ATOM 7489 N N . ASN C 1 184 ? 45.140 18.478 25.021 1.000 44.709 184 ASN C N 1
ATOM 7490 C CA . ASN C 1 184 ? 46.287 17.593 24.900 1.000 44.880 184 ASN C CA 1
ATOM 7491 C C . ASN C 1 184 ? 46.799 17.552 23.461 1.000 45.558 184 ASN C C 1
ATOM 7492 O O . ASN C 1 184 ? 47.858 16.979 23.211 1.000 45.637 184 ASN C O 1
ATOM 7497 N N . SER C 1 185 ? 46.056 18.155 22.522 1.000 46.164 185 SER C N 1
ATOM 7498 C CA . SER C 1 185 ? 46.448 18.163 21.121 1.000 46.758 185 SER C CA 1
ATOM 7499 C C . SER C 1 185 ? 46.677 19.593 20.636 1.000 47.593 185 SER C C 1
ATOM 7500 O O . SER C 1 185 ? 45.970 20.519 21.027 1.000 48.247 185 SER C O 1
ATOM 7503 N N . PHE C 1 186 ? 47.676 19.724 19.758 1.000 48.251 186 PHE C N 1
ATOM 7504 C CA . PHE C 1 186 ? 48.184 20.986 19.247 1.000 48.572 186 PHE C CA 1
ATOM 7505 C C . PHE C 1 186 ? 47.714 21.073 17.793 1.000 47.803 186 PHE C C 1
ATOM 7506 O O . PHE C 1 186 ? 47.830 20.089 17.066 1.000 47.699 186 PHE C O 1
ATOM 7514 N N . PRO C 1 187 ? 47.137 22.208 17.319 1.000 47.048 187 PRO C N 1
ATOM 7515 C CA . PRO C 1 187 ? 46.331 22.204 16.094 1.000 46.265 187 PRO C CA 1
ATOM 7516 C C . PRO C 1 187 ? 47.091 21.810 14.827 1.000 45.061 187 PRO C C 1
ATOM 7517 O O . PRO C 1 187 ? 48.318 21.733 14.834 1.000 44.190 187 PRO C O 1
ATOM 7521 N N . PRO C 1 188 ? 46.381 21.555 13.699 1.000 44.323 188 PRO C N 1
ATOM 7522 C CA . PRO C 1 188 ? 47.025 21.177 12.439 1.000 43.443 188 PRO C CA 1
ATOM 7523 C C . PRO C 1 188 ? 48.084 22.184 11.994 1.000 42.269 188 PRO C C 1
ATOM 7524 O O . PRO C 1 188 ? 49.209 21.804 11.673 1.000 41.694 188 PRO C O 1
ATOM 7528 N N . ALA C 1 189 ? 47.698 23.466 11.980 1.000 40.916 189 ALA C N 1
ATOM 7529 C CA . ALA C 1 189 ? 48.613 24.561 11.705 1.000 39.860 189 ALA C CA 1
ATOM 7530 C C . ALA C 1 189 ? 48.489 25.606 12.811 1.000 38.672 189 ALA C C 1
ATOM 7531 O O . ALA C 1 189 ? 47.437 25.734 13.433 1.000 38.985 189 ALA C O 1
ATOM 7533 N N . GLY C 1 190 ? 49.579 26.345 13.043 1.000 37.335 190 GLY C N 1
ATOM 7534 C CA . GLY C 1 190 ? 49.587 27.423 14.016 1.000 36.532 190 GLY C CA 1
ATOM 7535 C C . GLY C 1 190 ? 49.826 26.919 15.436 1.000 35.581 190 GLY C C 1
ATOM 7536 O O . GLY C 1 190 ? 50.046 25.729 15.655 1.000 35.445 190 GLY C O 1
ATOM 7537 N N . LEU C 1 191 ? 49.769 27.854 16.391 1.000 34.813 191 LEU C N 1
ATOM 7538 C CA . LEU C 1 191 ? 50.077 27.582 17.784 1.000 34.104 191 LEU C CA 1
ATOM 7539 C C . LEU C 1 191 ? 48.833 27.801 18.638 1.000 33.846 191 LEU C C 1
ATOM 7540 O O . LEU C 1 191 ? 48.035 28.694 18.358 1.000 33.591 191 LEU C O 1
ATOM 7545 N N . PRO C 1 192 ? 48.637 26.991 19.703 1.000 33.812 192 PRO C N 1
ATOM 7546 C CA . PRO C 1 192 ? 47.639 27.287 20.730 1.000 33.554 192 PRO C CA 1
ATOM 7547 C C . PRO C 1 192 ? 47.725 28.730 21.222 1.000 32.864 192 PRO C C 1
ATOM 7548 O O . PRO C 1 192 ? 48.817 29.282 21.338 1.000 32.856 192 PRO C O 1
ATOM 7552 N N . THR C 1 193 ? 46.560 29.329 21.494 1.000 32.294 193 THR C N 1
ATOM 7553 C CA . THR C 1 193 ? 46.483 30.669 22.054 1.000 31.817 193 THR C CA 1
ATOM 7554 C C . THR C 1 193 ? 47.324 30.726 23.327 1.000 31.205 193 THR C C 1
ATOM 7555 O O . THR C 1 193 ? 47.035 30.015 24.287 1.000 31.105 193 THR C O 1
ATOM 7559 N N . PRO C 1 194 ? 48.394 31.555 23.372 1.000 30.488 194 PRO C N 1
ATOM 7560 C CA . PRO C 1 194 ? 49.230 31.666 24.567 1.000 30.086 194 PRO C CA 1
ATOM 7561 C C . PRO C 1 194 ? 48.464 32.172 25.787 1.000 29.617 194 PRO C C 1
ATOM 7562 O O . PRO C 1 194 ? 47.467 32.880 25.652 1.000 29.693 194 PRO C O 1
ATOM 7566 N N . ASP C 1 195 ? 48.954 31.798 26.974 1.000 29.336 195 ASP C N 1
ATOM 7567 C CA . ASP C 1 195 ? 48.414 32.278 28.236 1.000 29.175 195 ASP C CA 1
ATOM 7568 C C . ASP C 1 195 ? 49.071 33.617 28.570 1.000 29.183 195 ASP C C 1
ATOM 7569 O O . ASP C 1 195 ? 50.295 33.700 28.657 1.000 29.181 195 ASP C O 1
ATOM 7574 N N . ASP C 1 196 ? 48.241 34.651 28.766 1.000 28.945 196 ASP C N 1
ATOM 7575 C CA . ASP C 1 196 ? 48.709 36.016 28.963 1.000 28.888 196 ASP C CA 1
ATOM 7576 C C . ASP C 1 196 ? 49.474 36.149 30.278 1.000 28.596 196 ASP C C 1
ATOM 7577 O O . ASP C 1 196 ? 50.397 36.956 30.375 1.000 28.297 196 ASP C O 1
ATOM 7582 N N . GLU C 1 197 ? 49.070 35.373 31.290 1.000 28.353 197 GLU C N 1
ATOM 7583 C CA . GLU C 1 197 ? 49.639 35.488 32.623 1.000 28.135 197 GLU C CA 1
ATOM 7584 C C . GLU C 1 197 ? 51.031 34.855 32.643 1.000 27.325 197 GLU C C 1
ATOM 7585 O O . GLU C 1 197 ? 51.906 35.305 33.382 1.000 27.087 197 GLU C O 1
ATOM 7591 N N . THR C 1 198 ? 51.222 33.811 31.826 1.000 26.484 198 THR C N 1
ATOM 7592 C CA . THR C 1 198 ? 52.519 33.171 31.663 1.000 25.957 198 THR C CA 1
ATOM 7593 C C . THR C 1 198 ? 53.445 34.087 30.865 1.000 25.435 198 THR C C 1
ATOM 7594 O O . THR C 1 198 ? 54.630 34.190 31.174 1.000 25.219 198 THR C O 1
ATOM 7598 N N . THR C 1 199 ? 52.887 34.744 29.839 1.000 24.791 199 THR C N 1
ATOM 7599 C CA . THR C 1 199 ? 53.630 35.667 28.993 1.000 24.351 199 THR C CA 1
ATOM 7600 C C . THR C 1 199 ? 54.276 36.756 29.849 1.000 23.944 199 THR C C 1
ATOM 7601 O O . THR C 1 199 ? 55.470 37.017 29.719 1.000 23.702 199 THR C O 1
ATOM 7605 N N . ALA C 1 200 ? 53.474 37.388 30.714 1.000 23.734 200 ALA C N 1
ATOM 7606 C CA . ALA C 1 200 ? 53.956 38.441 31.595 1.000 23.601 200 ALA C CA 1
ATOM 7607 C C . ALA C 1 200 ? 55.011 37.896 32.558 1.000 23.430 200 ALA C C 1
ATOM 7608 O O . ALA C 1 200 ? 55.993 38.575 32.847 1.000 23.350 200 ALA C O 1
ATOM 7610 N N . ALA C 1 201 ? 54.796 36.669 33.046 1.000 23.348 201 ALA C N 1
ATOM 7611 C CA . ALA C 1 201 ? 55.652 36.069 34.058 1.000 23.272 201 ALA C CA 1
ATOM 7612 C C . ALA C 1 201 ? 57.069 35.852 33.527 1.000 23.160 201 ALA C C 1
ATOM 7613 O O . ALA C 1 201 ? 58.035 36.189 34.209 1.000 23.200 201 ALA C O 1
ATOM 7615 N N . VAL C 1 202 ? 57.189 35.282 32.319 1.000 23.031 202 VAL C N 1
ATOM 7616 C CA . VAL C 1 202 ? 58.490 34.930 31.764 1.000 22.862 202 VAL C CA 1
ATOM 7617 C C . VAL C 1 202 ? 59.248 36.193 31.355 1.000 22.890 202 VAL C C 1
ATOM 7618 O O . VAL C 1 202 ? 60.474 36.224 31.436 1.000 22.773 202 VAL C O 1
ATOM 7622 N N . ILE C 1 203 ? 58.518 37.221 30.901 1.000 22.970 203 ILE C N 1
ATOM 7623 C CA . ILE C 1 203 ? 59.124 38.493 30.536 1.000 23.045 203 ILE C CA 1
ATOM 7624 C C . ILE C 1 203 ? 59.733 39.137 31.781 1.000 23.153 203 ILE C C 1
ATOM 7625 O O . ILE C 1 203 ? 60.851 39.646 31.731 1.000 23.079 203 ILE C O 1
ATOM 7630 N N . ALA C 1 204 ? 58.988 39.108 32.893 1.000 23.299 204 ALA C N 1
ATOM 7631 C CA . ALA C 1 204 ? 59.459 39.653 34.157 1.000 23.486 204 ALA C CA 1
ATOM 7632 C C . ALA C 1 204 ? 60.637 38.834 34.681 1.000 23.396 204 ALA C C 1
ATOM 7633 O O . ALA C 1 204 ? 61.604 39.397 35.189 1.000 23.444 204 ALA C O 1
ATOM 7635 N N . ALA C 1 205 ? 60.537 37.504 34.558 1.000 23.463 205 ALA C N 1
ATOM 7636 C CA . ALA C 1 205 ? 61.612 36.603 34.946 1.000 23.364 205 ALA C CA 1
ATOM 7637 C C . ALA C 1 205 ? 62.856 36.875 34.103 1.000 23.312 205 ALA C C 1
ATOM 7638 O O . ALA C 1 205 ? 63.972 36.856 34.617 1.000 23.290 205 ALA C O 1
ATOM 7640 N N . HIS C 1 206 ? 62.641 37.124 32.806 1.000 23.521 206 HIS C N 1
ATOM 7641 C CA . HIS C 1 206 ? 63.718 37.393 31.868 1.000 23.701 206 HIS C CA 1
ATOM 7642 C C . HIS C 1 206 ? 64.477 38.653 32.280 1.000 23.965 206 HIS C C 1
ATOM 7643 O O . HIS C 1 206 ? 65.700 38.622 32.391 1.000 24.076 206 HIS C O 1
ATOM 7650 N N . HIS C 1 207 ? 63.747 39.753 32.507 1.000 24.330 207 HIS C N 1
ATOM 7651 C CA . HIS C 1 207 ? 64.362 41.024 32.864 1.000 24.638 207 HIS C CA 1
ATOM 7652 C C . HIS C 1 207 ? 65.081 40.909 34.205 1.000 24.870 207 HIS C C 1
ATOM 7653 O O . HIS C 1 207 ? 66.182 41.432 34.361 1.000 24.944 207 HIS C O 1
ATOM 7660 N N . ALA C 1 208 ? 64.442 40.233 35.168 1.000 25.201 208 ALA C N 1
ATOM 7661 C CA . ALA C 1 208 ? 65.055 39.959 36.458 1.000 25.644 208 ALA C CA 1
ATOM 7662 C C . ALA C 1 208 ? 66.387 39.238 36.262 1.000 25.976 208 ALA C C 1
ATOM 7663 O O . ALA C 1 208 ? 67.378 39.582 36.903 1.000 26.020 208 ALA C O 1
ATOM 7665 N N . ALA C 1 209 ? 66.397 38.245 35.363 1.000 26.239 209 ALA C N 1
ATOM 7666 C CA . ALA C 1 209 ? 67.579 37.434 35.109 1.000 26.475 209 ALA C CA 1
ATOM 7667 C C . ALA C 1 209 ? 68.674 38.264 34.440 1.000 26.912 209 ALA C C 1
ATOM 7668 O O . ALA C 1 209 ? 69.839 38.147 34.810 1.000 26.758 209 ALA C O 1
ATOM 7670 N N . VAL C 1 210 ? 68.296 39.097 33.460 1.000 27.541 210 VAL C N 1
ATOM 7671 C CA . VAL C 1 210 ? 69.245 39.946 32.752 1.000 28.145 210 VAL C CA 1
ATOM 7672 C C . VAL C 1 210 ? 70.015 40.799 33.760 1.000 29.086 210 VAL C C 1
ATOM 7673 O O . VAL C 1 210 ? 71.233 40.931 33.655 1.000 29.324 210 VAL C O 1
ATOM 7677 N N . LYS C 1 211 ? 69.293 41.380 34.726 1.000 30.018 211 LYS C N 1
ATOM 7678 C CA . LYS C 1 211 ? 69.890 42.237 35.738 1.000 30.873 211 LYS C CA 1
ATOM 7679 C C . LYS C 1 211 ? 70.879 41.445 36.592 1.000 31.104 211 LYS C C 1
ATOM 7680 O O . LYS C 1 211 ? 71.941 41.956 36.938 1.000 31.837 211 LYS C O 1
ATOM 7686 N N . GLU C 1 212 ? 70.515 40.201 36.929 1.000 31.116 212 GLU C N 1
ATOM 7687 C CA . GLU C 1 212 ? 71.324 39.360 37.798 1.000 30.975 212 GLU C CA 1
ATOM 7688 C C . GLU C 1 212 ? 72.618 38.949 37.094 1.000 30.634 212 GLU C C 1
ATOM 7689 O O . GLU C 1 212 ? 73.646 38.781 37.745 1.000 30.904 212 GLU C O 1
ATOM 7695 N N . VAL C 1 213 ? 72.551 38.786 35.766 1.000 30.312 213 VAL C N 1
ATOM 7696 C CA . VAL C 1 213 ? 73.698 38.397 34.959 1.000 30.257 213 VAL C CA 1
ATOM 7697 C C . VAL C 1 213 ? 74.637 39.594 34.801 1.000 30.283 213 VAL C C 1
ATOM 7698 O O . VAL C 1 213 ? 75.842 39.471 35.014 1.000 30.275 213 VAL C O 1
ATOM 7702 N N . ARG C 1 214 ? 74.065 40.743 34.420 1.000 30.179 214 ARG C N 1
ATOM 7703 C CA . ARG C 1 214 ? 74.810 41.976 34.209 1.000 30.064 214 ARG C CA 1
ATOM 7704 C C . ARG C 1 214 ? 75.517 42.420 35.490 1.000 30.381 214 ARG C C 1
ATOM 7705 O O . ARG C 1 214 ? 76.605 42.989 35.425 1.000 30.223 214 ARG C O 1
ATOM 7713 N N . ALA C 1 215 ? 74.900 42.148 36.648 1.000 30.663 215 ALA C N 1
ATOM 7714 C CA . ALA C 1 215 ? 75.399 42.628 37.928 1.000 31.021 215 ALA C CA 1
ATOM 7715 C C . ALA C 1 215 ? 76.655 41.878 38.378 1.000 31.387 215 ALA C C 1
ATOM 7716 O O . ALA C 1 215 ? 77.271 42.270 39.366 1.000 31.319 215 ALA C O 1
ATOM 7718 N N . LEU C 1 216 ? 77.033 40.806 37.667 1.000 32.010 216 LEU C N 1
ATOM 7719 C CA . LEU C 1 216 ? 78.286 40.116 37.939 1.000 32.349 216 LEU C CA 1
ATOM 7720 C C . LEU C 1 216 ? 79.447 40.941 37.386 1.000 32.650 216 LEU C C 1
ATOM 7721 O O . LEU C 1 216 ? 80.591 40.748 37.794 1.000 32.791 216 LEU C O 1
ATOM 7726 N N . ASP C 1 217 ? 79.135 41.844 36.445 1.000 32.926 217 ASP C N 1
ATOM 7727 C CA . ASP C 1 217 ? 80.086 42.813 35.926 1.000 32.929 217 ASP C CA 1
ATOM 7728 C C . ASP C 1 217 ? 81.227 42.057 35.247 1.000 32.531 217 ASP C C 1
ATOM 7729 O O . ASP C 1 217 ? 82.400 42.363 35.458 1.000 32.779 217 ASP C O 1
ATOM 7734 N N . ALA C 1 218 ? 80.852 41.068 34.427 1.000 31.870 218 ALA C N 1
ATOM 7735 C CA . ALA C 1 218 ? 81.798 40.167 33.790 1.000 31.375 218 ALA C CA 1
ATOM 7736 C C . ALA C 1 218 ? 81.785 40.354 32.273 1.000 30.897 218 ALA C C 1
ATOM 7737 O O . ALA C 1 218 ? 82.411 39.580 31.552 1.000 31.162 218 ALA C O 1
ATOM 7739 N N . GLY C 1 219 ? 81.071 41.382 31.796 1.000 30.270 219 GLY C N 1
ATOM 7740 C CA . GLY C 1 219 ? 80.996 41.685 30.375 1.000 30.152 219 GLY C CA 1
ATOM 7741 C C . GLY C 1 219 ? 80.134 40.688 29.601 1.000 29.973 219 GLY C C 1
ATOM 7742 O O . GLY C 1 219 ? 80.262 40.581 28.382 1.000 29.833 219 GLY C O 1
ATOM 7743 N N . ILE C 1 220 ? 79.247 39.979 30.313 1.000 29.566 220 ILE C N 1
ATOM 7744 C CA . ILE C 1 220 ? 78.433 38.930 29.717 1.000 29.178 220 ILE C CA 1
ATOM 7745 C C . ILE C 1 220 ? 77.358 39.571 28.842 1.000 28.541 220 ILE C C 1
ATOM 7746 O O . ILE C 1 220 ? 76.734 40.553 29.239 1.000 28.609 220 ILE C O 1
ATOM 7751 N N . GLN C 1 221 ? 77.154 38.988 27.655 1.000 27.727 221 GLN C N 1
ATOM 7752 C CA . GLN C 1 221 ? 76.096 39.393 26.743 1.000 27.192 221 GLN C CA 1
ATOM 7753 C C . GLN C 1 221 ? 74.890 38.489 26.983 1.000 26.768 221 GLN C C 1
ATOM 7754 O O . GLN C 1 221 ? 74.969 37.284 26.753 1.000 26.699 221 GLN C O 1
ATOM 7760 N N . VAL C 1 222 ? 73.778 39.071 27.450 1.000 26.175 222 VAL C N 1
ATOM 7761 C CA . VAL C 1 222 ? 72.634 38.277 27.867 1.000 25.853 222 VAL C CA 1
ATOM 7762 C C . VAL C 1 222 ? 71.410 38.657 27.034 1.000 25.449 222 VAL C C 1
ATOM 7763 O O . VAL C 1 222 ? 71.141 39.834 26.798 1.000 25.316 222 VAL C O 1
ATOM 7767 N N . GLY C 1 223 ? 70.691 37.621 26.587 1.000 24.986 223 GLY C N 1
ATOM 7768 C CA . GLY C 1 223 ? 69.441 37.757 25.860 1.000 24.727 223 GLY C CA 1
ATOM 7769 C C . GLY C 1 223 ? 68.604 36.490 26.012 1.000 24.412 223 GLY C C 1
ATOM 7770 O O . GLY C 1 223 ? 68.889 35.668 26.879 1.000 24.455 223 GLY C O 1
ATOM 7771 N N . TRP C 1 224 ? 67.570 36.343 25.177 1.000 24.053 224 TRP C N 1
ATOM 7772 C CA . TRP C 1 224 ? 66.836 35.090 25.107 1.000 23.652 224 TRP C CA 1
ATOM 7773 C C . TRP C 1 224 ? 66.495 34.767 23.652 1.000 23.498 224 TRP C C 1
ATOM 7774 O O . TRP C 1 224 ? 66.778 35.561 22.757 1.000 23.259 224 TRP C O 1
ATOM 7785 N N . THR C 1 225 ? 65.922 33.578 23.426 1.000 23.481 225 THR C N 1
ATOM 7786 C CA . THR C 1 225 ? 65.795 33.012 22.092 1.000 23.462 225 THR C CA 1
ATOM 7787 C C . THR C 1 225 ? 64.318 32.883 21.733 1.000 23.668 225 THR C C 1
ATOM 7788 O O . THR C 1 225 ? 63.484 32.687 22.613 1.000 23.396 225 THR C O 1
ATOM 7792 N N . ILE C 1 226 ? 64.009 32.978 20.434 1.000 24.114 226 ILE C N 1
ATOM 7793 C CA . ILE C 1 226 ? 62.629 32.985 19.974 1.000 24.604 226 ILE C CA 1
ATOM 7794 C C . ILE C 1 226 ? 62.383 31.779 19.072 1.000 25.093 226 ILE C C 1
ATOM 7795 O O . ILE C 1 226 ? 63.168 31.509 18.167 1.000 25.096 226 ILE C O 1
ATOM 7800 N N . ALA C 1 227 ? 61.268 31.082 19.326 1.000 25.600 227 ALA C N 1
ATOM 7801 C CA . ALA C 1 227 ? 60.708 30.143 18.369 1.000 25.920 227 ALA C CA 1
ATOM 7802 C C . ALA C 1 227 ? 60.040 30.930 17.243 1.000 26.336 227 ALA C C 1
ATOM 7803 O O . ALA C 1 227 ? 58.851 31.236 17.308 1.000 26.454 227 ALA C O 1
ATOM 7805 N N . ASN C 1 228 ? 60.838 31.269 16.224 1.000 26.922 228 ASN C N 1
ATOM 7806 C CA . ASN C 1 228 ? 60.365 31.988 15.053 1.000 27.313 228 ASN C CA 1
ATOM 7807 C C . ASN C 1 228 ? 59.517 31.047 14.202 1.000 27.666 228 ASN C C 1
ATOM 7808 O O . ASN C 1 228 ? 59.980 29.970 13.832 1.000 27.641 228 ASN C O 1
ATOM 7813 N N . GLN C 1 229 ? 58.283 31.465 13.893 1.000 28.159 229 GLN C N 1
ATOM 7814 C CA . GLN C 1 229 ? 57.325 30.602 13.218 1.000 28.932 229 GLN C CA 1
ATOM 7815 C C . GLN C 1 229 ? 57.317 30.861 11.711 1.000 29.700 229 GLN C C 1
ATOM 7816 O O . GLN C 1 229 ? 56.813 30.032 10.956 1.000 29.906 229 GLN C O 1
ATOM 7822 N N . VAL C 1 230 ? 57.885 31.998 11.283 1.000 30.395 230 VAL C N 1
ATOM 7823 C CA . VAL C 1 230 ? 57.801 32.454 9.903 1.000 31.005 230 VAL C CA 1
ATOM 7824 C C . VAL C 1 230 ? 56.364 32.287 9.411 1.000 31.705 230 VAL C C 1
ATOM 7825 O O . VAL C 1 230 ? 56.093 31.488 8.515 1.000 31.817 230 VAL C O 1
ATOM 7829 N N . TYR C 1 231 ? 55.441 33.036 10.026 1.000 32.547 231 TYR C N 1
ATOM 7830 C CA . TYR C 1 231 ? 54.079 33.126 9.526 1.000 33.270 231 TYR C CA 1
ATOM 7831 C C . TYR C 1 231 ? 54.090 33.964 8.250 1.000 34.512 231 TYR C C 1
ATOM 7832 O O . TYR C 1 231 ? 54.815 34.953 8.159 1.000 34.497 231 TYR C O 1
ATOM 7841 N N . GLN C 1 232 ? 53.281 33.544 7.270 1.000 35.879 232 GLN C N 1
ATOM 7842 C CA . GLN C 1 232 ? 53.216 34.189 5.969 1.000 36.933 232 GLN C CA 1
ATOM 7843 C C . GLN C 1 232 ? 51.759 34.488 5.633 1.000 38.309 232 GLN C C 1
ATOM 7844 O O . GLN C 1 232 ? 50.929 33.581 5.603 1.000 38.604 232 GLN C O 1
ATOM 7850 N N . ALA C 1 233 ? 51.461 35.768 5.381 1.000 39.526 233 ALA C N 1
ATOM 7851 C CA . ALA C 1 233 ? 50.123 36.188 5.004 1.000 40.543 233 ALA C CA 1
ATOM 7852 C C . ALA C 1 233 ? 49.861 35.820 3.546 1.000 41.655 233 ALA C C 1
ATOM 7853 O O . ALA C 1 233 ? 50.691 36.091 2.682 1.000 41.718 233 ALA C O 1
ATOM 7855 N N . LEU C 1 234 ? 48.705 35.193 3.289 1.000 42.898 234 LEU C N 1
ATOM 7856 C CA . LEU C 1 234 ? 48.180 35.087 1.938 1.000 44.139 234 LEU C CA 1
ATOM 7857 C C . LEU C 1 234 ? 47.718 36.477 1.504 1.000 45.222 234 LEU C C 1
ATOM 7858 O O . LEU C 1 234 ? 47.366 37.296 2.350 1.000 45.075 234 LEU C O 1
ATOM 7863 N N . PRO C 1 235 ? 47.694 36.782 0.184 1.000 46.621 235 PRO C N 1
ATOM 7864 C CA . PRO C 1 235 ? 47.349 38.109 -0.329 1.000 47.117 235 PRO C CA 1
ATOM 7865 C C . PRO C 1 235 ? 46.647 39.096 0.605 1.000 47.739 235 PRO C C 1
ATOM 7866 O O . PRO C 1 235 ? 47.192 40.164 0.879 1.000 47.832 235 PRO C O 1
ATOM 7870 N N . GLY C 1 236 ? 45.452 38.739 1.093 1.000 48.398 236 GLY C N 1
ATOM 7871 C CA . GLY C 1 236 ? 44.619 39.665 1.847 1.000 49.078 236 GLY C CA 1
ATOM 7872 C C . GLY C 1 236 ? 44.323 39.166 3.260 1.000 49.753 236 GLY C C 1
ATOM 7873 O O . GLY C 1 236 ? 43.165 39.135 3.673 1.000 50.262 236 GLY C O 1
ATOM 7874 N N . ALA C 1 237 ? 45.379 38.790 3.992 1.000 49.522 237 ALA C N 1
ATOM 7875 C CA . ALA C 1 237 ? 45.237 38.262 5.340 1.000 49.312 237 ALA C CA 1
ATOM 7876 C C . ALA C 1 237 ? 46.353 38.797 6.236 1.000 49.135 237 ALA C C 1
ATOM 7877 O O . ALA C 1 237 ? 46.832 38.092 7.122 1.000 48.988 237 ALA C O 1
ATOM 7879 N N . GLU C 1 238 ? 46.741 40.059 6.011 1.000 49.004 238 GLU C N 1
ATOM 7880 C CA . GLU C 1 238 ? 47.841 40.673 6.739 1.000 48.791 238 GLU C CA 1
ATOM 7881 C C . GLU C 1 238 ? 47.372 41.049 8.142 1.000 48.054 238 GLU C C 1
ATOM 7882 O O . GLU C 1 238 ? 48.114 40.883 9.108 1.000 47.572 238 GLU C O 1
ATOM 7888 N N . ASP C 1 239 ? 46.138 41.560 8.237 1.000 47.660 239 ASP C N 1
ATOM 7889 C CA . ASP C 1 239 ? 45.533 41.902 9.515 1.000 47.263 239 ASP C CA 1
ATOM 7890 C C . ASP C 1 239 ? 45.457 40.663 10.406 1.000 46.467 239 ASP C C 1
ATOM 7891 O O . ASP C 1 239 ? 45.713 40.754 11.605 1.000 46.265 239 ASP C O 1
ATOM 7896 N N . VAL C 1 240 ? 45.106 39.513 9.814 1.000 45.764 240 VAL C N 1
ATOM 7897 C CA . VAL C 1 240 ? 44.995 38.268 10.561 1.000 45.210 240 VAL C CA 1
ATOM 7898 C C . VAL C 1 240 ? 46.397 37.795 10.939 1.000 44.265 240 VAL C C 1
ATOM 7899 O O . VAL C 1 240 ? 46.663 37.515 12.106 1.000 44.642 240 VAL C O 1
ATOM 7903 N N . THR C 1 241 ? 47.277 37.704 9.933 1.000 43.019 241 THR C N 1
ATOM 7904 C CA . THR C 1 241 ? 48.643 37.237 10.115 1.000 42.156 241 THR C CA 1
ATOM 7905 C C . THR C 1 241 ? 49.325 38.015 11.240 1.000 41.235 241 THR C C 1
ATOM 7906 O O . THR C 1 241 ? 50.058 37.433 12.034 1.000 41.054 241 THR C O 1
ATOM 7910 N N . ALA C 1 242 ? 49.070 39.329 11.301 1.000 40.271 242 ALA C N 1
ATOM 7911 C CA . ALA C 1 242 ? 49.703 40.201 12.278 1.000 39.600 242 ALA C CA 1
ATOM 7912 C C . ALA C 1 242 ? 49.123 39.959 13.671 1.000 38.644 242 ALA C C 1
ATOM 7913 O O . ALA C 1 242 ? 49.869 39.869 14.644 1.000 38.625 242 ALA C O 1
ATOM 7915 N N . ALA C 1 243 ? 47.790 39.865 13.754 1.000 37.531 243 ALA C N 1
ATOM 7916 C CA . ALA C 1 243 ? 47.106 39.659 15.021 1.000 36.848 243 ALA C CA 1
ATOM 7917 C C . ALA C 1 243 ? 47.364 38.248 15.546 1.000 36.019 243 ALA C C 1
ATOM 7918 O O . ALA C 1 243 ? 47.315 38.024 16.754 1.000 35.931 243 ALA C O 1
ATOM 7920 N N . TYR C 1 244 ? 47.639 37.304 14.635 1.000 35.013 244 TYR C N 1
ATOM 7921 C CA . TYR C 1 244 ? 47.922 35.931 15.022 1.000 34.289 244 TYR C CA 1
ATOM 7922 C C . TYR C 1 244 ? 49.369 35.816 15.504 1.000 33.993 244 TYR C C 1
ATOM 7923 O O . TYR C 1 244 ? 49.657 34.995 16.369 1.000 34.306 244 TYR C O 1
ATOM 7932 N N . ARG C 1 245 ? 50.269 36.651 14.966 1.000 33.632 245 ARG C N 1
ATOM 7933 C CA . ARG C 1 245 ? 51.697 36.503 15.207 1.000 33.214 245 ARG C CA 1
ATOM 7934 C C . ARG C 1 245 ? 52.121 37.201 16.500 1.000 32.972 245 ARG C C 1
ATOM 7935 O O . ARG C 1 245 ? 52.979 36.684 17.213 1.000 32.979 245 ARG C O 1
ATOM 7943 N N . HIS C 1 246 ? 51.539 38.372 16.794 1.000 32.757 246 HIS C N 1
ATOM 7944 C CA . HIS C 1 246 ? 52.046 39.238 17.851 1.000 32.630 246 HIS C CA 1
ATOM 7945 C C . HIS C 1 246 ? 52.097 38.514 19.199 1.000 32.157 246 HIS C C 1
ATOM 7946 O O . HIS C 1 246 ? 53.149 38.502 19.835 1.000 32.289 246 HIS C O 1
ATOM 7953 N N . PRO C 1 247 ? 50.996 37.897 19.694 1.000 31.630 247 PRO C N 1
ATOM 7954 C CA . PRO C 1 247 ? 51.032 37.199 20.982 1.000 31.207 247 PRO C CA 1
ATOM 7955 C C . PRO C 1 247 ? 51.933 35.966 21.016 1.000 30.707 247 PRO C C 1
ATOM 7956 O O . PRO C 1 247 ? 52.317 35.516 22.094 1.000 30.706 247 PRO C O 1
ATOM 7960 N N . ARG C 1 248 ? 52.265 35.430 19.833 1.000 29.974 248 ARG C N 1
ATOM 7961 C CA . ARG C 1 248 ? 52.955 34.155 19.727 1.000 29.606 248 ARG C CA 1
ATOM 7962 C C . ARG C 1 248 ? 54.444 34.333 19.421 1.000 29.026 248 ARG C C 1
ATOM 7963 O O . ARG C 1 248 ? 55.163 33.338 19.359 1.000 28.637 248 ARG C O 1
ATOM 7971 N N . GLU C 1 249 ? 54.915 35.575 19.229 1.000 28.518 249 GLU C N 1
ATOM 7972 C CA . GLU C 1 249 ? 56.301 35.789 18.832 1.000 28.502 249 GLU C CA 1
ATOM 7973 C C . GLU C 1 249 ? 56.738 37.232 19.085 1.000 28.318 249 GLU C C 1
ATOM 7974 O O . GLU C 1 249 ? 57.684 37.463 19.833 1.000 28.257 249 GLU C O 1
ATOM 7980 N N . ASP C 1 250 ? 56.060 38.190 18.439 1.000 28.129 250 ASP C N 1
ATOM 7981 C CA . ASP C 1 250 ? 56.533 39.565 18.370 1.000 27.998 250 ASP C CA 1
ATOM 7982 C C . ASP C 1 250 ? 56.641 40.181 19.764 1.000 27.777 250 ASP C C 1
ATOM 7983 O O . ASP C 1 250 ? 57.610 40.886 20.040 1.000 27.646 250 ASP C O 1
ATOM 7988 N N . VAL C 1 251 ? 55.660 39.917 20.639 1.000 27.482 251 VAL C N 1
ATOM 7989 C CA . VAL C 1 251 ? 55.677 40.476 21.984 1.000 27.427 251 VAL C CA 1
ATOM 7990 C C . VAL C 1 251 ? 56.990 40.098 22.669 1.000 27.018 251 VAL C C 1
ATOM 7991 O O . VAL C 1 251 ? 57.564 40.908 23.395 1.000 26.931 251 VAL C O 1
ATOM 7995 N N . PHE C 1 252 ? 57.456 38.868 22.422 1.000 26.491 252 PHE C N 1
ATOM 7996 C CA . PHE C 1 252 ? 58.663 38.346 23.045 1.000 26.084 252 PHE C CA 1
ATOM 7997 C C . PHE C 1 252 ? 59.906 38.994 22.437 1.000 25.932 252 PHE C C 1
ATOM 7998 O O . PHE C 1 252 ? 60.903 39.174 23.133 1.000 25.780 252 PHE C O 1
ATOM 8006 N N . ILE C 1 253 ? 59.839 39.346 21.146 1.000 25.954 253 ILE C N 1
ATOM 8007 C CA . ILE C 1 253 ? 60.914 40.084 20.497 1.000 25.859 253 ILE C CA 1
ATOM 8008 C C . ILE C 1 253 ? 60.931 41.513 21.042 1.000 25.847 253 ILE C C 1
ATOM 8009 O O . ILE C 1 253 ? 62.001 42.076 21.261 1.000 26.053 253 ILE C O 1
ATOM 8014 N N . GLU C 1 254 ? 59.739 42.091 21.248 1.000 25.730 254 GLU C N 1
ATOM 8015 C CA . GLU C 1 254 ? 59.598 43.456 21.736 1.000 25.757 254 GLU C CA 1
ATOM 8016 C C . GLU C 1 254 ? 60.224 43.601 23.122 1.000 25.526 254 GLU C C 1
ATOM 8017 O O . GLU C 1 254 ? 60.867 44.610 23.409 1.000 25.315 254 GLU C O 1
ATOM 8023 N N . ALA C 1 255 ? 60.034 42.585 23.974 1.000 25.283 255 ALA C N 1
ATOM 8024 C CA . ALA C 1 255 ? 60.535 42.612 25.339 1.000 25.088 255 ALA C CA 1
ATOM 8025 C C . ALA C 1 255 ? 62.058 42.471 25.378 1.000 24.922 255 ALA C C 1
ATOM 8026 O O . ALA C 1 255 ? 62.654 42.601 26.445 1.000 24.717 255 ALA C O 1
ATOM 8028 N N . ALA C 1 256 ? 62.682 42.220 24.216 1.000 24.918 256 ALA C N 1
ATOM 8029 C CA . ALA C 1 256 ? 64.112 41.962 24.127 1.000 24.942 256 ALA C CA 1
ATOM 8030 C C . ALA C 1 256 ? 64.870 43.152 23.536 1.000 24.910 256 ALA C C 1
ATOM 8031 O O . ALA C 1 256 ? 66.068 43.043 23.277 1.000 24.463 256 ALA C O 1
ATOM 8033 N N . ARG C 1 257 ? 64.185 44.287 23.340 1.000 25.093 257 ARG C N 1
ATOM 8034 C CA . ARG C 1 257 ? 64.771 45.436 22.663 1.000 25.221 257 ARG C CA 1
ATOM 8035 C C . ARG C 1 257 ? 65.878 46.076 23.502 1.000 25.304 257 ARG C C 1
ATOM 8036 O O . ARG C 1 257 ? 66.623 46.908 22.988 1.000 25.335 257 ARG C O 1
ATOM 8044 N N . GLY C 1 258 ? 65.982 45.694 24.782 1.000 25.470 258 GLY C N 1
ATOM 8045 C CA . GLY C 1 258 ? 67.007 46.226 25.668 1.000 25.525 258 GLY C CA 1
ATOM 8046 C C . GLY C 1 258 ? 68.160 45.253 25.918 1.000 25.692 258 GLY C C 1
ATOM 8047 O O . GLY C 1 258 ? 69.062 45.563 26.694 1.000 25.761 258 GLY C O 1
ATOM 8048 N N . ASP C 1 259 ? 68.142 44.090 25.252 1.000 25.781 259 ASP C N 1
ATOM 8049 C CA . ASP C 1 259 ? 69.081 43.017 25.545 1.000 26.012 259 ASP C CA 1
ATOM 8050 C C . ASP C 1 259 ? 70.342 43.176 24.696 1.000 26.121 259 ASP C C 1
ATOM 8051 O O . ASP C 1 259 ? 70.360 43.946 23.738 1.000 26.415 259 ASP C O 1
ATOM 8056 N N . ASP C 1 260 ? 71.391 42.426 25.065 1.000 26.081 260 ASP C N 1
ATOM 8057 C CA . ASP C 1 260 ? 72.693 42.511 24.420 1.000 26.016 260 ASP C CA 1
ATOM 8058 C C . ASP C 1 260 ? 72.678 41.770 23.084 1.000 25.927 260 ASP C C 1
ATOM 8059 O O . ASP C 1 260 ? 73.456 42.094 22.189 1.000 25.585 260 ASP C O 1
ATOM 8064 N N . TRP C 1 261 ? 71.813 40.754 22.975 1.000 25.907 261 TRP C N 1
ATOM 8065 C CA . TRP C 1 261 ? 71.606 40.019 21.737 1.000 25.950 261 TRP C CA 1
ATOM 8066 C C . TRP C 1 261 ? 70.228 39.365 21.783 1.000 26.183 261 TRP C C 1
ATOM 8067 O O . TRP C 1 261 ? 69.561 39.404 22.815 1.000 26.398 261 TRP C O 1
ATOM 8078 N N . ILE C 1 262 ? 69.809 38.767 20.663 1.000 26.220 262 ILE C N 1
ATOM 8079 C CA . ILE C 1 262 ? 68.584 37.983 20.636 1.000 26.301 262 ILE C CA 1
ATOM 8080 C C . ILE C 1 262 ? 68.823 36.728 19.801 1.000 26.390 262 ILE C C 1
ATOM 8081 O O . ILE C 1 262 ? 69.542 36.763 18.804 1.000 26.405 262 ILE C O 1
ATOM 8086 N N . GLY C 1 263 ? 68.209 35.621 20.236 1.000 26.643 263 GLY C N 1
ATOM 8087 C CA . GLY C 1 263 ? 68.392 34.325 19.605 1.000 26.680 263 GLY C CA 1
ATOM 8088 C C . GLY C 1 263 ? 67.296 34.036 18.584 1.000 26.752 263 GLY C C 1
ATOM 8089 O O . GLY C 1 263 ? 66.112 34.132 18.898 1.000 26.620 263 GLY C O 1
ATOM 8090 N N . VAL C 1 264 ? 67.716 33.687 17.362 1.000 27.023 264 VAL C N 1
ATOM 8091 C CA . VAL C 1 264 ? 66.810 33.304 16.292 1.000 27.149 264 VAL C CA 1
ATOM 8092 C C . VAL C 1 264 ? 66.807 31.779 16.193 1.000 27.186 264 VAL C C 1
ATOM 8093 O O . VAL C 1 264 ? 67.864 31.163 16.086 1.000 27.409 264 VAL C O 1
ATOM 8097 N N . GLN C 1 265 ? 65.610 31.183 16.259 1.000 27.058 265 GLN C N 1
ATOM 8098 C CA . GLN C 1 265 ? 65.455 29.738 16.190 1.000 27.074 265 GLN C CA 1
ATOM 8099 C C . GLN C 1 265 ? 64.370 29.421 15.163 1.000 27.290 265 GLN C C 1
ATOM 8100 O O . GLN C 1 265 ? 63.200 29.729 15.380 1.000 27.601 265 GLN C O 1
ATOM 8106 N N . SER C 1 266 ? 64.778 28.809 14.043 1.000 27.552 266 SER C N 1
ATOM 8107 C CA . SER C 1 266 ? 63.935 28.704 12.862 1.000 27.789 266 SER C CA 1
ATOM 8108 C C . SER C 1 266 ? 64.055 27.314 12.240 1.000 28.153 266 SER C C 1
ATOM 8109 O O . SER C 1 266 ? 65.138 26.734 12.217 1.000 28.010 266 SER C O 1
ATOM 8112 N N . TYR C 1 267 ? 62.926 26.795 11.736 1.000 28.715 267 TYR C N 1
ATOM 8113 C CA . TYR C 1 267 ? 62.865 25.464 11.148 1.000 29.270 267 TYR C CA 1
ATOM 8114 C C . TYR C 1 267 ? 61.982 25.463 9.903 1.000 30.353 267 TYR C C 1
ATOM 8115 O O . TYR C 1 267 ? 62.393 24.962 8.859 1.000 30.571 267 TYR C O 1
ATOM 8124 N N . THR C 1 268 ? 60.765 26.009 10.027 1.000 31.387 268 THR C N 1
ATOM 8125 C CA . THR C 1 268 ? 59.755 25.867 8.992 1.000 32.403 268 THR C CA 1
ATOM 8126 C C . THR C 1 268 ? 58.904 27.133 8.909 1.000 33.686 268 THR C C 1
ATOM 8127 O O . THR C 1 268 ? 59.197 28.131 9.565 1.000 33.852 268 THR C O 1
ATOM 8131 N N . ARG C 1 269 ? 57.847 27.064 8.088 1.000 35.035 269 ARG C N 1
ATOM 8132 C CA . ARG C 1 269 ? 56.945 28.181 7.862 1.000 36.337 269 ARG C CA 1
ATOM 8133 C C . ARG C 1 269 ? 55.510 27.727 8.113 1.000 37.277 269 ARG C C 1
ATOM 8134 O O . ARG C 1 269 ? 55.249 26.536 8.272 1.000 37.449 269 ARG C O 1
ATOM 8142 N N . THR C 1 270 ? 54.589 28.696 8.121 1.000 38.391 270 THR C N 1
ATOM 8143 C CA . THR C 1 270 ? 53.164 28.426 8.228 1.000 39.397 270 THR C CA 1
ATOM 8144 C C . THR C 1 270 ? 52.400 29.586 7.592 1.000 40.563 270 THR C C 1
ATOM 8145 O O . THR C 1 270 ? 52.553 30.728 8.015 1.000 40.515 270 THR C O 1
ATOM 8149 N N . ARG C 1 271 ? 51.578 29.286 6.579 1.000 42.215 271 ARG C N 1
ATOM 8150 C CA . ARG C 1 271 ? 50.862 30.316 5.843 1.000 43.628 271 ARG C CA 1
ATOM 8151 C C . ARG C 1 271 ? 49.502 30.561 6.496 1.000 44.365 271 ARG C C 1
ATOM 8152 O O . ARG C 1 271 ? 48.802 29.611 6.842 1.000 44.540 271 ARG C O 1
ATOM 8160 N N . ILE C 1 272 ? 49.143 31.843 6.662 1.000 45.004 272 ILE C N 1
ATOM 8161 C CA . ILE C 1 272 ? 47.871 32.238 7.253 1.000 45.747 272 ILE C CA 1
ATOM 8162 C C . ILE C 1 272 ? 46.963 32.807 6.163 1.000 46.370 272 ILE C C 1
ATOM 8163 O O . ILE C 1 272 ? 47.386 33.656 5.381 1.000 45.794 272 ILE C O 1
ATOM 8168 N N . GLY C 1 273 ? 45.707 32.340 6.150 1.000 47.538 273 GLY C N 1
ATOM 8169 C CA . GLY C 1 273 ? 44.654 32.900 5.316 1.000 48.408 273 GLY C CA 1
ATOM 8170 C C . GLY C 1 273 ? 43.580 33.581 6.163 1.000 49.287 273 GLY C C 1
ATOM 8171 O O . GLY C 1 273 ? 43.759 33.748 7.368 1.000 49.444 273 GLY C O 1
ATOM 8172 N N . PRO C 1 274 ? 42.434 33.994 5.568 1.000 50.339 274 PRO C N 1
ATOM 8173 C CA . PRO C 1 274 ? 41.401 34.731 6.302 1.000 50.889 274 PRO C CA 1
ATOM 8174 C C . PRO C 1 274 ? 40.813 34.001 7.510 1.000 51.632 274 PRO C C 1
ATOM 8175 O O . PRO C 1 274 ? 40.388 34.644 8.468 1.000 51.746 274 PRO C O 1
ATOM 8179 N N . GLU C 1 275 ? 40.789 32.663 7.457 1.000 52.498 275 GLU C N 1
ATOM 8180 C CA . GLU C 1 275 ? 40.235 31.855 8.533 1.000 53.193 275 GLU C CA 1
ATOM 8181 C C . GLU C 1 275 ? 41.247 31.764 9.674 1.000 53.349 275 GLU C C 1
ATOM 8182 O O . GLU C 1 275 ? 40.869 31.786 10.844 1.000 53.580 275 GLU C O 1
ATOM 8188 N N . GLY C 1 276 ? 42.531 31.664 9.310 1.000 53.137 276 GLY C N 1
ATOM 8189 C CA . GLY C 1 276 ? 43.613 31.502 10.267 1.000 52.950 276 GLY C CA 1
ATOM 8190 C C . GLY C 1 276 ? 44.800 30.782 9.632 1.000 52.753 276 GLY C C 1
ATOM 8191 O O . GLY C 1 276 ? 44.976 30.842 8.416 1.000 52.806 276 GLY C O 1
ATOM 8192 N N . PRO C 1 277 ? 45.651 30.084 10.422 1.000 52.696 277 PRO C N 1
ATOM 8193 C CA . PRO C 1 277 ? 46.770 29.326 9.860 1.000 52.838 277 PRO C CA 1
ATOM 8194 C C . PRO C 1 277 ? 46.293 28.163 8.995 1.000 52.970 277 PRO C C 1
ATOM 8195 O O . PRO C 1 277 ? 45.293 27.519 9.308 1.000 53.196 277 PRO C O 1
ATOM 8199 N N . ILE C 1 278 ? 47.027 27.916 7.903 1.000 53.241 278 ILE C N 1
ATOM 8200 C CA . ILE C 1 278 ? 46.678 26.889 6.937 1.000 53.486 278 ILE C CA 1
ATOM 8201 C C . ILE C 1 278 ? 47.806 25.858 6.937 1.000 53.532 278 ILE C C 1
ATOM 8202 O O . ILE C 1 278 ? 48.978 26.230 6.937 1.000 53.804 278 ILE C O 1
ATOM 8207 N N . PRO C 1 279 ? 47.508 24.538 6.975 1.000 53.792 279 PRO C N 1
ATOM 8208 C CA . PRO C 1 279 ? 48.555 23.521 6.882 1.000 54.188 279 PRO C CA 1
ATOM 8209 C C . PRO C 1 279 ? 49.064 23.384 5.450 1.000 55.137 279 PRO C C 1
ATOM 8210 O O . PRO C 1 279 ? 48.414 23.844 4.512 1.000 54.879 279 PRO C O 1
ATOM 8214 N N . ALA C 1 280 ? 50.232 22.752 5.295 1.000 56.155 280 ALA C N 1
ATOM 8215 C CA . ALA C 1 280 ? 50.751 22.415 3.980 1.000 57.119 280 ALA C CA 1
ATOM 8216 C C . ALA C 1 280 ? 49.918 21.279 3.393 1.000 58.351 280 ALA C C 1
ATOM 8217 O O . ALA C 1 280 ? 49.322 20.499 4.135 1.000 58.763 280 ALA C O 1
ATOM 8219 N N . ALA C 1 281 ? 49.885 21.196 2.059 1.000 59.745 281 ALA C N 1
ATOM 8220 C CA . ALA C 1 281 ? 49.194 20.117 1.372 1.000 60.694 281 ALA C CA 1
ATOM 8221 C C . ALA C 1 281 ? 50.128 18.912 1.266 1.000 61.375 281 ALA C C 1
ATOM 8222 O O . ALA C 1 281 ? 51.253 18.951 1.762 1.000 61.277 281 ALA C O 1
ATOM 8224 N N . ASP C 1 282 ? 49.645 17.839 0.628 1.000 62.095 282 ASP C N 1
ATOM 8225 C CA . ASP C 1 282 ? 50.437 16.634 0.438 1.000 62.614 282 ASP C CA 1
ATOM 8226 C C . ASP C 1 282 ? 51.384 16.813 -0.748 1.000 62.280 282 ASP C C 1
ATOM 8227 O O . ASP C 1 282 ? 52.245 15.966 -0.979 1.000 62.824 282 ASP C O 1
ATOM 8232 N N . ASP C 1 283 ? 51.226 17.919 -1.490 1.000 61.768 283 ASP C N 1
ATOM 8233 C CA . ASP C 1 283 ? 52.126 18.254 -2.581 1.000 61.434 283 ASP C CA 1
ATOM 8234 C C . ASP C 1 283 ? 53.299 19.075 -2.045 1.000 60.410 283 ASP C C 1
ATOM 8235 O O . ASP C 1 283 ? 53.826 19.933 -2.751 1.000 61.204 283 ASP C O 1
ATOM 8240 N N . VAL C 1 284 ? 53.698 18.816 -0.791 1.000 58.128 284 VAL C N 1
ATOM 8241 C CA . VAL C 1 284 ? 54.860 19.465 -0.205 1.000 56.528 284 VAL C CA 1
ATOM 8242 C C . VAL C 1 284 ? 55.578 18.449 0.683 1.000 54.534 284 VAL C C 1
ATOM 8243 O O . VAL C 1 284 ? 54.957 17.806 1.528 1.000 54.218 284 VAL C O 1
ATOM 8247 N N . GLU C 1 285 ? 56.893 18.325 0.469 1.000 52.130 285 GLU C N 1
ATOM 8248 C CA . GLU C 1 285 ? 57.751 17.412 1.210 1.000 50.654 285 GLU C CA 1
ATOM 8249 C C . GLU C 1 285 ? 57.728 17.768 2.697 1.000 49.763 285 GLU C C 1
ATOM 8250 O O . GLU C 1 285 ? 57.625 18.941 3.053 1.000 50.078 285 GLU C O 1
ATOM 8256 N N . ARG C 1 286 ? 57.834 16.742 3.554 1.000 48.306 286 ARG C N 1
ATOM 8257 C CA . ARG C 1 286 ? 57.782 16.918 4.998 1.000 47.206 286 ARG C CA 1
ATOM 8258 C C . ARG C 1 286 ? 59.084 16.434 5.635 1.000 45.998 286 ARG C C 1
ATOM 8259 O O . ARG C 1 286 ? 59.932 15.847 4.964 1.000 45.802 286 ARG C O 1
ATOM 8267 N N . THR C 1 287 ? 59.216 16.695 6.943 1.000 44.708 287 THR C N 1
ATOM 8268 C CA . THR C 1 287 ? 60.309 16.192 7.762 1.000 43.346 287 THR C CA 1
ATOM 8269 C C . THR C 1 287 ? 59.750 15.129 8.709 1.000 42.026 287 THR C C 1
ATOM 8270 O O . THR C 1 287 ? 58.566 14.807 8.640 1.000 41.845 287 THR C O 1
ATOM 8274 N N . LEU C 1 288 ? 60.601 14.597 9.599 1.000 40.829 288 LEU C N 1
ATOM 8275 C CA . LEU C 1 288 ? 60.188 13.561 10.538 1.000 40.138 288 LEU C CA 1
ATOM 8276 C C . LEU C 1 288 ? 59.374 14.151 11.692 1.000 39.871 288 LEU C C 1
ATOM 8277 O O . LEU C 1 288 ? 58.842 13.397 12.506 1.000 39.757 288 LEU C O 1
ATOM 8282 N N . THR C 1 289 ? 59.279 15.487 11.766 1.000 39.515 289 THR C N 1
ATOM 8283 C CA . THR C 1 289 ? 58.379 16.156 12.697 1.000 39.277 289 THR C CA 1
ATOM 8284 C C . THR C 1 289 ? 57.069 16.534 12.003 1.000 39.671 289 THR C C 1
ATOM 8285 O O . THR C 1 289 ? 56.216 17.177 12.612 1.000 39.785 289 THR C O 1
ATOM 8289 N N . THR C 1 290 ? 56.926 16.139 10.730 1.000 39.802 290 THR C N 1
ATOM 8290 C CA . THR C 1 290 ? 55.728 16.362 9.931 1.000 39.897 290 THR C CA 1
ATOM 8291 C C . THR C 1 290 ? 55.622 17.820 9.478 1.000 40.166 290 THR C C 1
ATOM 8292 O O . THR C 1 290 ? 54.595 18.208 8.926 1.000 40.208 290 THR C O 1
ATOM 8296 N N . TRP C 1 291 ? 56.673 18.625 9.696 1.000 40.132 291 TRP C N 1
ATOM 8297 C CA . TRP C 1 291 ? 56.677 20.001 9.225 1.000 39.923 291 TRP C CA 1
ATOM 8298 C C . TRP C 1 291 ? 56.988 20.028 7.735 1.000 39.595 291 TRP C C 1
ATOM 8299 O O . TRP C 1 291 ? 57.432 19.029 7.175 1.000 39.935 291 TRP C O 1
ATOM 8310 N N . GLU C 1 292 ? 56.783 21.194 7.117 1.000 39.363 292 GLU C N 1
ATOM 8311 C CA . GLU C 1 292 ? 57.177 21.400 5.735 1.000 38.945 292 GLU C CA 1
ATOM 8312 C C . GLU C 1 292 ? 58.695 21.532 5.670 1.000 38.391 292 GLU C C 1
ATOM 8313 O O . GLU C 1 292 ? 59.299 22.214 6.496 1.000 37.851 292 GLU C O 1
ATOM 8319 N N . TYR C 1 293 ? 59.294 20.851 4.686 1.000 37.908 293 TYR C N 1
ATOM 8320 C CA . TYR C 1 293 ? 60.689 21.047 4.335 1.000 37.402 293 TYR C CA 1
ATOM 8321 C C . TYR C 1 293 ? 60.850 22.463 3.793 1.000 37.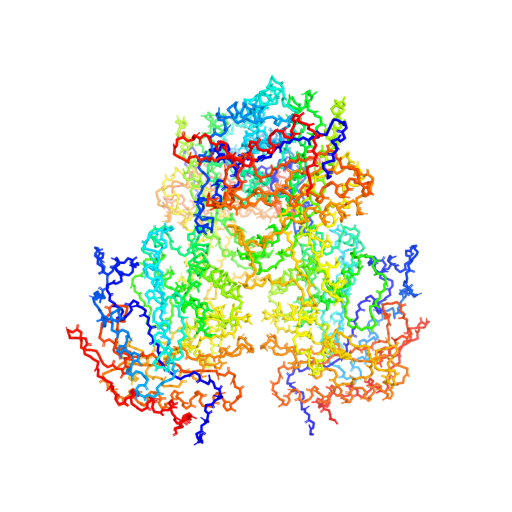201 293 TYR C C 1
ATOM 8322 O O . TYR C 1 293 ? 60.265 22.795 2.765 1.000 37.785 293 TYR C O 1
ATOM 8331 N N . TYR C 1 294 ? 61.633 23.292 4.494 1.000 36.774 294 TYR C N 1
ATOM 8332 C CA . TYR C 1 294 ? 61.741 24.698 4.143 1.000 36.689 294 TYR C CA 1
ATOM 8333 C C . TYR C 1 294 ? 63.093 25.239 4.600 1.000 36.216 294 TYR C C 1
ATOM 8334 O O . TYR C 1 294 ? 63.204 25.826 5.675 1.000 36.256 294 TYR C O 1
ATOM 8343 N N . PRO C 1 295 ? 64.160 25.058 3.788 1.000 35.828 295 PRO C N 1
ATOM 8344 C CA . PRO C 1 295 ? 65.508 25.501 4.153 1.000 35.415 295 PRO C CA 1
ATOM 8345 C C . PRO C 1 295 ? 65.690 27.007 4.350 1.000 34.835 295 PRO C C 1
ATOM 8346 O O . PRO C 1 295 ? 66.590 27.423 5.076 1.000 34.645 295 PRO C O 1
ATOM 8350 N N . THR C 1 296 ? 64.833 27.815 3.710 1.000 34.407 296 THR C N 1
ATOM 8351 C CA . THR C 1 296 ? 65.009 29.260 3.676 1.000 34.011 296 THR C CA 1
ATOM 8352 C C . THR C 1 296 ? 64.239 29.944 4.806 1.000 33.501 296 THR C C 1
ATOM 8353 O O . THR C 1 296 ? 64.036 31.157 4.763 1.000 33.669 296 THR C O 1
ATOM 8357 N N . ALA C 1 297 ? 63.824 29.173 5.819 1.000 32.931 297 ALA C N 1
ATOM 8358 C CA . ALA C 1 297 ? 63.012 29.700 6.905 1.000 32.591 297 ALA C CA 1
ATOM 8359 C C . ALA C 1 297 ? 63.804 30.716 7.725 1.000 31.933 297 ALA C C 1
ATOM 8360 O O . ALA C 1 297 ? 63.252 31.725 8.157 1.000 31.628 297 ALA C O 1
ATOM 8362 N N . VAL C 1 298 ? 65.099 30.443 7.925 1.000 31.465 298 VAL C N 1
ATOM 8363 C CA . VAL C 1 298 ? 65.929 31.241 8.814 1.000 31.205 298 VAL C CA 1
ATOM 8364 C C . VAL C 1 298 ? 66.123 32.642 8.229 1.000 31.132 298 VAL C C 1
ATOM 8365 O O . VAL C 1 298 ? 66.405 33.581 8.970 1.000 30.878 298 VAL C O 1
ATOM 8369 N N . GLY C 1 299 ? 65.973 32.777 6.905 1.000 31.119 299 GLY C N 1
ATOM 8370 C CA . GLY C 1 299 ? 66.052 34.070 6.243 1.000 31.035 299 GLY C CA 1
ATOM 8371 C C . GLY C 1 299 ? 64.961 35.031 6.713 1.000 31.031 299 GLY C C 1
ATOM 8372 O O . GLY C 1 299 ? 65.253 36.164 7.091 1.000 30.946 299 GLY C O 1
ATOM 8373 N N . GLU C 1 300 ? 63.708 34.563 6.687 1.000 31.037 300 GLU C N 1
ATOM 8374 C CA . GLU C 1 300 ? 62.562 35.378 7.062 1.000 31.204 300 GLU C CA 1
ATOM 8375 C C . GLU C 1 300 ? 62.504 35.553 8.578 1.000 30.951 300 GLU C C 1
ATOM 8376 O O . GLU C 1 300 ? 62.073 36.598 9.059 1.000 30.959 300 GLU C O 1
ATOM 8382 N N . ALA C 1 301 ? 62.919 34.517 9.319 1.000 30.666 301 ALA C N 1
ATOM 8383 C CA . ALA C 1 301 ? 62.977 34.575 10.771 1.000 30.298 301 ALA C CA 1
ATOM 8384 C C . ALA C 1 301 ? 63.910 35.700 11.210 1.000 30.146 301 ALA C C 1
ATOM 8385 O O . ALA C 1 301 ? 63.597 36.442 12.137 1.000 29.914 301 ALA C O 1
ATOM 8387 N N . LEU C 1 302 ? 65.052 35.811 10.522 1.000 30.159 302 LEU C N 1
ATOM 8388 C CA . LEU C 1 302 ? 66.072 36.801 10.830 1.000 30.243 302 LEU C CA 1
ATOM 8389 C C . LEU C 1 302 ? 65.578 38.207 10.496 1.000 30.351 302 LEU C C 1
ATOM 8390 O O . LEU C 1 302 ? 65.594 39.088 11.354 1.000 30.198 302 LEU C O 1
ATOM 8395 N N . ARG C 1 303 ? 65.154 38.403 9.241 1.000 30.382 303 ARG C N 1
ATOM 8396 C CA . ARG C 1 303 ? 64.779 39.716 8.737 1.000 30.486 303 ARG C CA 1
ATOM 8397 C C . ARG C 1 303 ? 63.614 40.282 9.546 1.000 30.355 303 ARG C C 1
ATOM 8398 O O . ARG C 1 303 ? 63.618 41.465 9.881 1.000 30.578 303 ARG C O 1
ATOM 8406 N N . HIS C 1 304 ? 62.627 39.432 9.858 1.000 29.949 304 HIS C N 1
ATOM 8407 C CA . HIS C 1 304 ? 61.481 39.849 10.650 1.000 29.826 304 HIS C CA 1
ATOM 8408 C C . HIS C 1 304 ? 61.908 40.181 12.080 1.000 29.493 304 HIS C C 1
ATOM 8409 O O . HIS C 1 304 ? 61.356 41.097 12.686 1.000 29.166 304 HIS C O 1
ATOM 8416 N N . THR C 1 305 ? 62.875 39.425 12.616 1.000 29.108 305 THR C N 1
ATOM 8417 C CA . THR C 1 305 ? 63.336 39.625 13.982 1.000 28.886 305 THR C CA 1
ATOM 8418 C C . THR C 1 305 ? 64.028 40.983 14.090 1.000 28.749 305 THR C C 1
ATOM 8419 O O . THR C 1 305 ? 63.761 41.734 15.024 1.000 28.471 305 THR C O 1
ATOM 8423 N N . ALA C 1 306 ? 64.903 41.286 13.120 1.000 28.854 306 ALA C N 1
ATOM 8424 C CA . ALA C 1 306 ? 65.604 42.560 13.059 1.000 28.853 306 ALA C CA 1
ATOM 8425 C C . ALA C 1 306 ? 64.611 43.720 13.064 1.000 28.737 306 ALA C C 1
ATOM 8426 O O . ALA C 1 306 ? 64.813 44.707 13.769 1.000 28.871 306 ALA C O 1
ATOM 8428 N N . ALA C 1 307 ? 63.548 43.589 12.261 1.000 28.580 307 ALA C N 1
ATOM 8429 C CA . ALA C 1 307 ? 62.547 44.632 12.105 1.000 28.432 307 ALA C CA 1
ATOM 8430 C C . ALA C 1 307 ? 61.922 44.989 13.452 1.000 28.379 307 ALA C C 1
ATOM 8431 O O . ALA C 1 307 ? 61.788 46.167 13.776 1.000 28.472 307 ALA C O 1
ATOM 8433 N N . VAL C 1 308 ? 61.548 43.966 14.232 1.000 28.379 308 VAL C N 1
ATOM 8434 C CA . VAL C 1 308 ? 60.857 44.169 15.497 1.000 28.179 308 VAL C CA 1
ATOM 8435 C C . VAL C 1 308 ? 61.855 44.645 16.551 1.000 27.979 308 VAL C C 1
ATOM 8436 O O . VAL C 1 308 ? 61.562 45.569 17.308 1.000 27.567 308 VAL C O 1
ATOM 8440 N N . VAL C 1 309 ? 63.031 44.005 16.593 1.000 27.904 309 VAL C N 1
ATOM 8441 C CA . VAL C 1 309 ? 63.946 44.141 17.715 1.000 28.015 309 VAL C CA 1
ATOM 8442 C C . VAL C 1 309 ? 64.737 45.444 17.593 1.000 28.209 309 VAL C C 1
ATOM 8443 O O . VAL C 1 309 ? 65.115 46.030 18.605 1.000 27.977 309 VAL C O 1
ATOM 8447 N N . GLY C 1 310 ? 65.007 45.872 16.353 1.000 28.614 310 GLY C N 1
ATOM 8448 C CA . GLY C 1 310 ? 65.723 47.111 16.093 1.000 28.974 310 GLY C CA 1
ATOM 8449 C C . GLY C 1 310 ? 67.227 46.892 15.932 1.000 29.485 310 GLY C C 1
ATOM 8450 O O . GLY C 1 310 ? 67.668 46.270 14.968 1.000 29.540 310 GLY C O 1
ATOM 8451 N N . ASP C 1 311 ? 67.997 47.407 16.899 1.000 30.232 311 ASP C N 1
ATOM 8452 C CA . ASP C 1 311 ? 69.447 47.497 16.809 1.000 30.891 311 ASP C CA 1
ATOM 8453 C C . ASP C 1 311 ? 70.093 46.192 17.273 1.000 30.538 311 ASP C C 1
ATOM 8454 O O . ASP C 1 311 ? 71.176 45.839 16.809 1.000 30.954 311 ASP C O 1
ATOM 8459 N N . VAL C 1 312 ? 69.409 45.481 18.179 1.000 29.999 312 VAL C N 1
ATOM 8460 C CA . VAL C 1 312 ? 69.998 44.406 18.964 1.000 29.266 312 VAL C CA 1
ATOM 8461 C C . VAL C 1 312 ? 70.596 43.352 18.033 1.000 28.817 312 VAL C C 1
ATOM 8462 O O . VAL C 1 312 ? 69.935 42.904 17.099 1.000 28.644 312 VAL C O 1
ATOM 8466 N N . PRO C 1 313 ? 71.863 42.927 18.260 1.000 28.481 313 PRO C N 1
ATOM 8467 C CA . PRO C 1 313 ? 72.490 41.880 17.451 1.000 28.295 313 PRO C CA 1
ATOM 8468 C C . PRO C 1 313 ? 71.761 40.539 17.487 1.000 28.205 313 PRO C C 1
ATOM 8469 O O . PRO C 1 313 ? 71.193 40.153 18.508 1.000 27.994 313 PRO C O 1
ATOM 8473 N N . LEU C 1 314 ? 71.823 39.835 16.353 1.000 28.010 314 LEU C N 1
ATOM 8474 C CA . LEU C 1 314 ? 71.078 38.610 16.122 1.000 27.839 314 LEU C CA 1
ATOM 8475 C C . LEU C 1 314 ? 72.045 37.426 16.126 1.000 27.555 314 LEU C C 1
ATOM 8476 O O . LEU C 1 314 ? 73.177 37.549 15.666 1.000 27.415 314 LEU C O 1
ATOM 8481 N N . ILE C 1 315 ? 71.597 36.290 16.675 1.000 27.299 315 ILE C N 1
ATOM 8482 C CA . ILE C 1 315 ? 72.340 35.039 16.609 1.000 26.905 315 ILE C CA 1
ATOM 8483 C C . ILE C 1 315 ? 71.340 33.914 16.361 1.000 26.693 315 ILE C C 1
ATOM 8484 O O . ILE C 1 315 ? 70.381 33.765 17.113 1.000 26.642 315 ILE C O 1
ATOM 8489 N N . VAL C 1 316 ? 71.573 33.125 15.305 1.000 26.553 316 VAL C N 1
ATOM 8490 C CA . VAL C 1 316 ? 70.804 31.913 15.081 1.000 26.166 316 VAL C CA 1
ATOM 8491 C C . VAL C 1 316 ? 71.296 30.867 16.078 1.000 25.943 316 VAL C C 1
ATOM 8492 O O . VAL C 1 316 ? 72.416 30.373 15.959 1.000 26.001 316 VAL C O 1
ATOM 8496 N N . THR C 1 317 ? 70.451 30.554 17.068 1.000 25.491 317 THR C N 1
ATOM 8497 C CA . THR C 1 317 ? 70.832 29.680 18.166 1.000 25.329 317 THR C CA 1
ATOM 8498 C C . THR C 1 317 ? 70.306 28.266 17.927 1.000 25.505 317 THR C C 1
ATOM 8499 O O . THR C 1 317 ? 70.771 27.322 18.563 1.000 25.684 317 THR C O 1
ATOM 8503 N N . GLU C 1 318 ? 69.335 28.132 17.013 1.000 25.459 318 GLU C N 1
ATOM 8504 C CA . GLU C 1 318 ? 68.849 26.837 16.567 1.000 25.369 318 GLU C CA 1
ATOM 8505 C C . GLU C 1 318 ? 68.407 26.937 15.108 1.000 25.346 318 GLU C C 1
ATOM 8506 O O . GLU C 1 318 ? 67.750 27.899 14.718 1.000 25.130 318 GLU C O 1
ATOM 8512 N N . ASN C 1 319 ? 68.772 25.921 14.318 1.000 25.437 319 ASN C N 1
ATOM 8513 C CA . ASN C 1 319 ? 68.389 25.814 12.919 1.000 25.667 319 ASN C CA 1
ATOM 8514 C C . ASN C 1 319 ? 68.799 24.428 12.430 1.000 25.904 319 ASN C C 1
ATOM 8515 O O . ASN C 1 319 ? 69.968 24.065 12.529 1.000 26.164 319 ASN C O 1
ATOM 8520 N N . GLY C 1 320 ? 67.831 23.645 11.940 1.000 26.300 320 GLY C N 1
ATOM 8521 C CA . GLY C 1 320 ? 68.110 22.291 11.487 1.000 26.614 320 GLY C CA 1
ATOM 8522 C C . GLY C 1 320 ? 66.859 21.561 11.007 1.000 26.845 320 GLY C C 1
ATOM 8523 O O . GLY C 1 320 ? 65.877 22.192 10.621 1.000 26.770 320 GLY C O 1
ATOM 8524 N N . ILE C 1 321 ? 66.914 20.223 11.038 1.000 27.264 321 ILE C N 1
ATOM 8525 C CA . ILE C 1 321 ? 65.900 19.395 10.401 1.000 27.716 321 ILE C CA 1
ATOM 8526 C C . ILE C 1 321 ? 65.941 17.980 10.977 1.000 28.235 321 ILE C C 1
ATOM 8527 O O . ILE C 1 321 ? 67.016 17.437 11.225 1.000 28.184 321 ILE C O 1
ATOM 8532 N N . ALA C 1 322 ? 64.749 17.396 11.165 1.000 28.815 322 ALA C N 1
ATOM 8533 C CA . ALA C 1 322 ? 64.603 16.006 11.566 1.000 29.356 322 ALA C CA 1
ATOM 8534 C C . ALA C 1 322 ? 64.516 15.127 10.321 1.000 29.862 322 ALA C C 1
ATOM 8535 O O . ALA C 1 322 ? 63.566 15.243 9.549 1.000 29.869 322 ALA C O 1
ATOM 8537 N N . THR C 1 323 ? 65.511 14.250 10.138 1.000 30.547 323 THR C N 1
ATOM 8538 C CA . THR C 1 323 ? 65.570 13.383 8.972 1.000 31.000 323 THR C CA 1
ATOM 8539 C C . THR C 1 323 ? 66.490 12.196 9.250 1.000 31.644 323 THR C C 1
ATOM 8540 O O . THR C 1 323 ? 67.356 12.265 10.120 1.000 31.754 323 THR C O 1
ATOM 8544 N N . ALA C 1 324 ? 66.278 11.112 8.493 1.000 32.338 324 ALA C N 1
ATOM 8545 C CA . ALA C 1 324 ? 67.159 9.954 8.501 1.000 32.951 324 ALA C CA 1
ATOM 8546 C C . ALA C 1 324 ? 68.133 10.032 7.326 1.000 33.519 324 ALA C C 1
ATOM 8547 O O . ALA C 1 324 ? 69.129 9.311 7.295 1.000 33.622 324 ALA C O 1
ATOM 8549 N N . ASP C 1 325 ? 67.827 10.919 6.368 1.000 33.812 325 ASP C N 1
ATOM 8550 C CA . ASP C 1 325 ? 68.608 11.095 5.155 1.000 34.094 325 ASP C CA 1
ATOM 8551 C C . ASP C 1 325 ? 69.496 12.325 5.333 1.000 34.162 325 ASP C C 1
ATOM 8552 O O . ASP C 1 325 ? 69.010 13.452 5.267 1.000 34.388 325 ASP C O 1
ATOM 8557 N N . ASP C 1 326 ? 70.797 12.096 5.558 1.000 34.287 326 ASP C N 1
ATOM 8558 C CA . ASP C 1 326 ? 71.723 13.170 5.882 1.000 34.468 326 ASP C CA 1
ATOM 8559 C C . ASP C 1 326 ? 72.024 14.010 4.643 1.000 34.352 326 ASP C C 1
ATOM 8560 O O . ASP C 1 326 ? 72.294 15.203 4.762 1.000 34.574 326 ASP C O 1
ATOM 8565 N N . SER C 1 327 ? 71.994 13.382 3.461 1.000 34.248 327 SER C N 1
ATOM 8566 C CA . SER C 1 327 ? 72.128 14.103 2.204 1.000 34.205 327 SER C CA 1
ATOM 8567 C C . SER C 1 327 ? 71.104 15.235 2.140 1.000 34.304 327 SER C C 1
ATOM 8568 O O . SER C 1 327 ? 71.411 16.325 1.663 1.000 34.613 327 SER C O 1
ATOM 8571 N N . ARG C 1 328 ? 69.891 14.959 2.634 1.000 34.312 328 ARG C N 1
ATOM 8572 C CA . ARG C 1 328 ? 68.806 15.925 2.611 1.000 34.460 328 ARG C CA 1
ATOM 8573 C C . ARG C 1 328 ? 69.027 16.995 3.681 1.000 34.201 328 ARG C C 1
ATOM 8574 O O . ARG C 1 328 ? 68.564 18.123 3.524 1.000 33.839 328 ARG C O 1
ATOM 8582 N N . ARG C 1 329 ? 69.722 16.635 4.769 1.000 33.873 329 ARG C N 1
ATOM 8583 C CA . ARG C 1 329 ? 70.079 17.600 5.799 1.000 33.770 329 ARG C CA 1
ATOM 8584 C C . ARG C 1 329 ? 71.086 18.599 5.237 1.000 33.880 329 ARG C C 1
ATOM 8585 O O . ARG C 1 329 ? 70.958 19.800 5.469 1.000 33.937 329 ARG C O 1
ATOM 8593 N N . VAL C 1 330 ? 72.089 18.093 4.507 1.000 34.035 330 VAL C N 1
ATOM 8594 C CA . VAL C 1 330 ? 73.085 18.942 3.871 1.000 34.350 330 VAL C CA 1
ATOM 8595 C C . VAL C 1 330 ? 72.378 19.949 2.964 1.000 34.289 330 VAL C C 1
ATOM 8596 O O . VAL C 1 330 ? 72.784 21.107 2.898 1.000 33.736 330 VAL C O 1
ATOM 8600 N N . ASP C 1 331 ? 71.319 19.503 2.273 1.000 34.363 331 ASP C N 1
ATOM 8601 C CA . ASP C 1 331 ? 70.553 20.374 1.394 1.000 34.506 331 ASP C CA 1
ATOM 8602 C C . ASP C 1 331 ? 69.874 21.477 2.204 1.000 34.484 331 ASP C C 1
ATOM 8603 O O . ASP C 1 331 ? 69.854 22.628 1.773 1.000 34.359 331 ASP C O 1
ATOM 8608 N N . TYR C 1 332 ? 69.315 21.118 3.368 1.000 34.538 332 TYR C N 1
ATOM 8609 C CA . TYR C 1 332 ? 68.606 22.074 4.207 1.000 34.359 332 TYR C CA 1
ATOM 8610 C C . TYR C 1 332 ? 69.557 23.190 4.637 1.000 33.881 332 TYR C C 1
ATOM 8611 O O . TYR C 1 332 ? 69.190 24.362 4.603 1.000 33.806 332 TYR C O 1
ATOM 8620 N N . TYR C 1 333 ? 70.778 22.819 5.039 1.000 33.728 333 TYR C N 1
ATOM 8621 C CA . TYR C 1 333 ? 71.726 23.772 5.598 1.000 33.705 333 TYR C CA 1
ATOM 8622 C C . TYR C 1 333 ? 72.321 24.652 4.500 1.000 33.696 333 TYR C C 1
ATOM 8623 O O . TYR C 1 333 ? 72.628 25.814 4.752 1.000 33.471 333 TYR C O 1
ATOM 8632 N N . ALA C 1 334 ? 72.484 24.105 3.289 1.000 33.708 334 ALA C N 1
ATOM 8633 C CA . ALA C 1 334 ? 72.970 24.889 2.163 1.000 33.638 334 ALA C CA 1
ATOM 8634 C C . ALA C 1 334 ? 71.980 26.009 1.854 1.000 33.512 334 ALA C C 1
ATOM 8635 O O . ALA C 1 334 ? 72.384 27.138 1.585 1.000 33.447 334 ALA C O 1
ATOM 8637 N N . GLY C 1 335 ? 70.683 25.678 1.899 1.000 33.707 335 GLY C N 1
ATOM 8638 C CA . GLY C 1 335 ? 69.619 26.651 1.713 1.000 33.789 335 GLY C CA 1
ATOM 8639 C C . GLY C 1 335 ? 69.551 27.665 2.854 1.000 34.164 335 GLY C C 1
ATOM 8640 O O . GLY C 1 335 ? 69.284 28.841 2.620 1.000 34.462 335 GLY C O 1
ATOM 8641 N N . ALA C 1 336 ? 69.789 27.195 4.087 1.000 34.225 336 ALA C N 1
ATOM 8642 C CA . ALA C 1 336 ? 69.727 28.043 5.268 1.000 34.309 336 ALA C CA 1
ATOM 8643 C C . ALA C 1 336 ? 70.935 28.976 5.322 1.000 34.523 336 ALA C C 1
ATOM 8644 O O . ALA C 1 336 ? 70.775 30.173 5.547 1.000 34.613 336 ALA C O 1
ATOM 8646 N N . LEU C 1 337 ? 72.138 28.425 5.116 1.000 34.791 337 LEU C N 1
ATOM 8647 C CA . LEU C 1 337 ? 73.360 29.216 5.158 1.000 35.330 337 LEU C CA 1
ATOM 8648 C C . LEU C 1 337 ? 73.397 30.204 3.990 1.000 35.994 337 LEU C C 1
ATOM 8649 O O . LEU C 1 337 ? 74.069 31.230 4.078 1.000 36.208 337 LEU C O 1
ATOM 8654 N N . ASP C 1 338 ? 72.680 29.891 2.901 1.000 36.565 338 ASP C N 1
ATOM 8655 C CA . ASP C 1 338 ? 72.511 30.818 1.792 1.000 37.195 338 ASP C CA 1
ATOM 8656 C C . ASP C 1 338 ? 71.715 32.034 2.262 1.000 37.814 338 ASP C C 1
ATOM 8657 O O . ASP C 1 338 ? 72.036 33.165 1.901 1.000 38.148 338 ASP C O 1
ATOM 8662 N N . GLU C 1 339 ? 70.673 31.784 3.064 1.000 38.223 339 GLU C N 1
ATOM 8663 C CA . GLU C 1 339 ? 69.812 32.840 3.574 1.000 38.421 339 GLU C CA 1
ATOM 8664 C C . GLU C 1 339 ? 70.549 33.675 4.620 1.000 38.370 339 GLU C C 1
ATOM 8665 O O . GLU C 1 339 ? 70.376 34.892 4.659 1.000 38.726 339 GLU C O 1
ATOM 8671 N N . VAL C 1 340 ? 71.358 33.023 5.465 1.000 38.215 340 VAL C N 1
ATOM 8672 C CA . VAL C 1 340 ? 72.152 33.730 6.459 1.000 38.125 340 VAL C CA 1
ATOM 8673 C C . VAL C 1 340 ? 73.160 34.627 5.741 1.000 38.499 340 VAL C C 1
ATOM 8674 O O . VAL C 1 340 ? 73.385 35.761 6.160 1.000 38.246 340 VAL C O 1
ATOM 8678 N N . ALA C 1 341 ? 73.764 34.105 4.665 1.000 38.943 341 ALA C N 1
ATOM 8679 C CA . ALA C 1 341 ? 74.696 34.871 3.851 1.000 39.245 341 ALA C CA 1
ATOM 8680 C C . ALA C 1 341 ? 74.005 36.112 3.289 1.000 39.066 341 ALA C C 1
ATOM 8681 O O . ALA C 1 341 ? 74.533 37.217 3.394 1.000 39.176 341 ALA C O 1
ATOM 8683 N N . SER C 1 342 ? 72.818 35.913 2.702 1.000 38.939 342 SER C N 1
ATOM 8684 C CA . SER C 1 342 ? 72.058 36.991 2.087 1.000 38.919 342 SER C CA 1
ATOM 8685 C C . SER C 1 342 ? 71.679 38.053 3.120 1.000 38.838 342 SER C C 1
ATOM 8686 O O . SER C 1 342 ? 71.664 39.241 2.804 1.000 38.993 342 SER C O 1
ATOM 8689 N N . ALA C 1 343 ? 71.364 37.616 4.346 1.000 38.375 343 ALA C N 1
ATOM 8690 C CA . ALA C 1 343 ? 70.961 38.524 5.409 1.000 37.965 343 ALA C CA 1
ATOM 8691 C C . ALA C 1 343 ? 72.115 39.459 5.767 1.000 37.841 343 ALA C C 1
ATOM 8692 O O . ALA C 1 343 ? 71.934 40.674 5.813 1.000 37.957 343 ALA C O 1
ATOM 8694 N N . LEU C 1 344 ? 73.297 38.876 6.011 1.000 37.545 344 LEU C N 1
ATOM 8695 C CA . LEU C 1 344 ? 74.498 39.632 6.339 1.000 37.317 344 LEU C CA 1
ATOM 8696 C C . LEU C 1 344 ? 74.785 40.676 5.262 1.000 37.464 344 LEU C C 1
ATOM 8697 O O . LEU C 1 344 ? 75.092 41.824 5.580 1.000 37.544 344 LEU C O 1
ATOM 8702 N N . ALA C 1 345 ? 74.694 40.257 3.994 1.000 37.655 345 ALA C N 1
ATOM 8703 C CA . ALA C 1 345 ? 74.962 41.121 2.854 1.000 37.655 345 ALA C CA 1
ATOM 8704 C C . ALA C 1 345 ? 74.033 42.333 2.868 1.000 37.924 345 ALA C C 1
ATOM 8705 O O . ALA C 1 345 ? 74.465 43.450 2.589 1.000 38.199 345 ALA C O 1
ATOM 8707 N N . ASP C 1 346 ? 72.758 42.097 3.207 1.000 37.852 346 ASP C N 1
ATOM 8708 C CA . ASP C 1 346 ? 71.745 43.141 3.239 1.000 37.400 346 ASP C CA 1
ATOM 8709 C C . ASP C 1 346 ? 71.871 43.977 4.515 1.000 36.582 346 ASP C C 1
ATOM 8710 O O . ASP C 1 346 ? 71.020 44.825 4.779 1.000 36.487 346 ASP C O 1
ATOM 8715 N N . GLY C 1 347 ? 72.926 43.733 5.305 1.000 35.555 347 GLY C N 1
ATOM 8716 C CA . GLY C 1 347 ? 73.314 44.622 6.388 1.000 34.966 347 GLY C CA 1
ATOM 8717 C C . GLY C 1 347 ? 72.664 44.279 7.728 1.000 34.362 347 GLY C C 1
ATOM 8718 O O . GLY C 1 347 ? 72.657 45.114 8.630 1.000 34.092 347 GLY C O 1
ATOM 8719 N N . LEU C 1 348 ? 72.124 43.060 7.863 1.000 33.873 348 LEU C N 1
ATOM 8720 C CA . LEU C 1 348 ? 71.626 42.593 9.150 1.000 33.559 348 LEU C CA 1
ATOM 8721 C C . LEU C 1 348 ? 72.813 42.297 10.063 1.000 33.108 348 LEU C C 1
ATOM 8722 O O . LEU C 1 348 ? 73.806 41.723 9.620 1.000 33.242 348 LEU C O 1
ATOM 8727 N N . ASP C 1 349 ? 72.695 42.692 11.337 1.000 32.709 349 ASP C N 1
ATOM 8728 C CA . ASP C 1 349 ? 73.762 42.504 12.307 1.000 32.515 349 ASP C CA 1
ATOM 8729 C C . ASP C 1 349 ? 73.575 41.151 12.992 1.000 32.234 349 ASP C C 1
ATOM 8730 O O . ASP C 1 349 ? 72.963 41.067 14.055 1.000 32.209 349 ASP C O 1
ATOM 8735 N N . ILE C 1 350 ? 74.130 40.104 12.370 1.000 31.798 350 ILE C N 1
ATOM 8736 C CA . ILE C 1 350 ? 74.009 38.740 12.864 1.000 31.238 350 ILE C CA 1
ATOM 8737 C C . ILE C 1 350 ? 75.400 38.256 13.271 1.000 30.143 350 ILE C C 1
ATOM 8738 O O . ILE C 1 350 ? 76.324 38.270 12.461 1.000 29.939 350 ILE C O 1
ATOM 8743 N N . ARG C 1 351 ? 75.528 37.841 14.539 1.000 29.108 351 ARG C N 1
ATOM 8744 C CA . ARG C 1 351 ? 76.821 37.655 15.180 1.000 28.398 351 ARG C CA 1
ATOM 8745 C C . ARG C 1 351 ? 77.160 36.172 15.338 1.000 27.634 351 ARG C C 1
ATOM 8746 O O . ARG C 1 351 ? 78.179 35.851 15.947 1.000 27.311 351 ARG C O 1
ATOM 8754 N N . GLY C 1 352 ? 76.327 35.263 14.809 1.000 27.025 352 GLY C N 1
ATOM 8755 C CA . GLY C 1 352 ? 76.672 33.850 14.864 1.000 26.427 352 GLY C CA 1
ATOM 8756 C C . GLY C 1 352 ? 75.604 32.907 14.313 1.000 25.873 352 GLY C C 1
ATOM 8757 O O . GLY C 1 352 ? 74.490 33.320 13.998 1.000 25.509 352 GLY C O 1
ATOM 8758 N N . TYR C 1 353 ? 75.991 31.626 14.227 1.000 25.375 353 TYR C N 1
ATOM 8759 C CA . TYR C 1 353 ? 75.149 30.547 13.733 1.000 24.979 353 TYR C CA 1
ATOM 8760 C C . TYR C 1 353 ? 75.430 29.284 14.546 1.000 24.594 353 TYR C C 1
ATOM 8761 O O . TYR C 1 353 ? 76.584 28.893 14.699 1.000 24.307 353 TYR C O 1
ATOM 8770 N N . LEU C 1 354 ? 74.363 28.651 15.049 1.000 24.502 354 LEU C N 1
ATOM 8771 C CA . LEU C 1 354 ? 74.465 27.421 15.820 1.000 24.489 354 LEU C CA 1
ATOM 8772 C C . LEU C 1 354 ? 73.387 26.455 15.336 1.000 24.544 354 LEU C C 1
ATOM 8773 O O . LEU C 1 354 ? 72.198 26.730 15.486 1.000 24.637 354 LEU C O 1
ATOM 8778 N N . ALA C 1 355 ? 73.809 25.331 14.746 1.000 24.613 355 ALA C N 1
ATOM 8779 C CA . ALA C 1 355 ? 72.879 24.355 14.204 1.000 24.665 355 ALA C CA 1
ATOM 8780 C C . ALA C 1 355 ? 72.175 23.623 15.344 1.000 24.531 355 ALA C C 1
ATOM 8781 O O . ALA C 1 355 ? 72.760 23.411 16.404 1.000 24.493 355 ALA C O 1
ATOM 8783 N N . TRP C 1 356 ? 70.911 23.251 15.114 1.000 24.359 356 TRP C N 1
ATOM 8784 C CA . TRP C 1 356 ? 70.235 22.287 15.965 1.000 24.302 356 TRP C CA 1
ATOM 8785 C C . TRP C 1 356 ? 70.198 20.947 15.237 1.000 24.284 356 TRP C C 1
ATOM 8786 O O . TRP C 1 356 ? 69.608 20.867 14.163 1.000 24.285 356 TRP C O 1
ATOM 8797 N N . SER C 1 357 ? 70.802 19.888 15.796 1.000 24.378 357 SER C N 1
ATOM 8798 C CA . SER C 1 357 ? 71.471 19.854 17.088 1.000 24.337 357 SER C CA 1
ATOM 8799 C C . SER C 1 357 ? 72.850 19.230 16.898 1.000 24.219 357 SER C C 1
ATOM 8800 O O . SER C 1 357 ? 73.120 18.651 15.849 1.000 24.437 357 SER C O 1
ATOM 8803 N N . ALA C 1 358 ? 73.711 19.332 17.916 1.000 24.041 358 ALA C N 1
ATOM 8804 C CA . ALA C 1 358 ? 75.004 18.669 17.867 1.000 24.105 358 ALA C CA 1
ATOM 8805 C C . ALA C 1 358 ? 74.791 17.158 17.794 1.000 24.142 358 ALA C C 1
ATOM 8806 O O . ALA C 1 358 ? 75.381 16.490 16.948 1.000 24.077 358 ALA C O 1
ATOM 8808 N N . LEU C 1 359 ? 73.919 16.646 18.673 1.000 24.124 359 LEU C N 1
ATOM 8809 C CA . LEU C 1 359 ? 73.639 15.222 18.780 1.000 24.006 359 LEU C CA 1
ATOM 8810 C C . LEU C 1 359 ? 72.186 14.949 18.396 1.000 23.883 359 LEU C C 1
ATOM 8811 O O . LEU C 1 359 ? 71.339 15.835 18.488 1.000 23.831 359 LEU C O 1
ATOM 8816 N N . ASP C 1 360 ? 71.910 13.707 17.982 1.000 23.810 360 ASP C N 1
ATOM 8817 C CA . ASP C 1 360 ? 70.564 13.159 18.054 1.000 23.862 360 ASP C CA 1
ATOM 8818 C C . ASP C 1 360 ? 70.166 13.132 19.527 1.000 23.665 360 ASP C C 1
ATOM 8819 O O . ASP C 1 360 ? 71.000 12.823 20.377 1.000 23.522 360 ASP C O 1
ATOM 8824 N N . ASN C 1 361 ? 68.900 13.454 19.825 1.000 23.605 361 ASN C N 1
ATOM 8825 C CA . ASN C 1 361 ? 68.491 13.695 21.201 1.000 23.435 361 ASN C CA 1
ATOM 8826 C C . ASN C 1 361 ? 67.011 13.372 21.402 1.000 23.469 361 ASN C C 1
ATOM 8827 O O . ASN C 1 361 ? 66.295 13.059 20.452 1.000 23.641 361 ASN C O 1
ATOM 8832 N N . TYR C 1 362 ? 66.580 13.453 22.668 1.000 23.368 362 TYR C N 1
ATOM 8833 C CA . TYR C 1 362 ? 65.188 13.290 23.054 1.000 23.318 362 TYR C CA 1
ATOM 8834 C C . TYR C 1 362 ? 64.375 14.462 22.511 1.000 23.561 362 TYR C C 1
ATOM 8835 O O . TYR C 1 362 ? 64.481 15.580 23.013 1.000 23.512 362 TYR C O 1
ATOM 8844 N N . GLU C 1 363 ? 63.560 14.188 21.485 1.000 23.741 363 GLU C N 1
ATOM 8845 C CA . GLU C 1 363 ? 62.721 15.196 20.857 1.000 23.786 363 GLU C CA 1
ATOM 8846 C C . GLU C 1 363 ? 61.413 15.300 21.640 1.000 23.608 363 GLU C C 1
ATOM 8847 O O . GLU C 1 363 ? 60.332 15.086 21.094 1.000 23.418 363 GLU C O 1
ATOM 8853 N N . TRP C 1 364 ? 61.538 15.620 22.936 1.000 23.337 364 TRP C N 1
ATOM 8854 C CA . TRP C 1 364 ? 60.406 15.853 23.820 1.000 23.020 364 TRP C CA 1
ATOM 8855 C C . TRP C 1 364 ? 59.310 14.813 23.597 1.000 23.210 364 TRP C C 1
ATOM 8856 O O . TRP C 1 364 ? 58.160 15.167 23.342 1.000 23.246 364 TRP C O 1
ATOM 8867 N N . GLY C 1 365 ? 59.686 13.532 23.693 1.000 23.561 365 GLY C N 1
ATOM 8868 C CA . GLY C 1 365 ? 58.725 12.441 23.666 1.000 23.794 365 GLY C CA 1
ATOM 8869 C C . GLY C 1 365 ? 59.083 11.328 22.682 1.000 24.060 365 GLY C C 1
ATOM 8870 O O . GLY C 1 365 ? 58.465 10.268 22.723 1.000 24.232 365 GLY C O 1
ATOM 8871 N N . THR C 1 366 ? 60.057 11.569 21.793 1.000 24.264 366 THR C N 1
ATOM 8872 C CA . THR C 1 366 ? 60.443 10.569 20.808 1.000 24.506 366 THR C CA 1
ATOM 8873 C C . THR C 1 366 ? 61.922 10.717 20.451 1.000 24.600 366 THR C C 1
ATOM 8874 O O . THR C 1 366 ? 62.488 11.803 20.563 1.000 24.563 366 THR C O 1
ATOM 8878 N N . TYR C 1 367 ? 62.531 9.601 20.028 1.000 24.819 367 TYR C N 1
ATOM 8879 C CA . TYR C 1 367 ? 63.920 9.569 19.592 1.000 24.876 367 TYR C CA 1
ATOM 8880 C C . TYR C 1 367 ? 64.006 9.324 18.085 1.000 25.328 367 TYR C C 1
ATOM 8881 O O . TYR C 1 367 ? 65.104 9.274 17.536 1.000 25.428 367 TYR C O 1
ATOM 8890 N N . LYS C 1 368 ? 62.850 9.184 17.421 1.000 25.995 368 LYS C N 1
ATOM 8891 C CA . LYS C 1 368 ? 62.801 8.860 16.003 1.000 26.471 368 LYS C CA 1
ATOM 8892 C C . LYS C 1 368 ? 63.092 10.107 15.167 1.000 26.310 368 LYS C C 1
ATOM 8893 O O . LYS C 1 368 ? 63.576 9.995 14.043 1.000 26.450 368 LYS C O 1
ATOM 8899 N N . ALA C 1 369 ? 62.786 11.288 15.720 1.000 26.006 369 ALA C N 1
ATOM 8900 C CA . ALA C 1 369 ? 63.059 12.551 15.052 1.000 25.913 369 ALA C CA 1
ATOM 8901 C C . ALA C 1 369 ? 64.503 12.970 15.323 1.000 25.731 369 ALA C C 1
ATOM 8902 O O . ALA C 1 369 ? 64.778 13.673 16.294 1.000 25.935 369 ALA C O 1
ATOM 8904 N N . THR C 1 370 ? 65.415 12.529 14.446 1.000 25.430 370 THR C N 1
ATOM 8905 C CA . THR C 1 370 ? 66.846 12.731 14.617 1.000 25.276 370 THR C CA 1
ATOM 8906 C C . THR C 1 370 ? 67.274 14.058 13.991 1.000 25.152 370 THR C C 1
ATOM 8907 O O . THR C 1 370 ? 67.305 14.184 12.769 1.000 25.299 370 THR C O 1
ATOM 8911 N N . PHE C 1 371 ? 67.636 15.027 14.844 1.000 24.899 371 PHE C N 1
ATOM 8912 C CA . PHE C 1 371 ? 68.049 16.353 14.408 1.000 24.881 371 PHE C CA 1
ATOM 8913 C C . PHE C 1 371 ? 69.572 16.476 14.360 1.000 24.846 371 PHE C C 1
ATOM 8914 O O . PHE C 1 371 ? 70.090 17.512 13.947 1.000 24.929 371 PHE C O 1
ATOM 8922 N N . GLY C 1 372 ? 70.282 15.424 14.780 1.000 24.995 372 GLY C N 1
ATOM 8923 C CA . GLY C 1 372 ? 71.691 15.537 15.114 1.000 25.186 372 GLY C CA 1
ATOM 8924 C C . GLY C 1 372 ? 72.589 15.709 13.893 1.000 25.582 372 GLY C C 1
ATOM 8925 O O . GLY C 1 372 ? 72.318 15.160 12.827 1.000 25.685 372 GLY C O 1
ATOM 8926 N N . LEU C 1 373 ? 73.658 16.492 14.078 1.000 25.785 373 LEU C N 1
ATOM 8927 C CA . LEU C 1 373 ? 74.819 16.442 13.206 1.000 25.941 373 LEU C CA 1
ATOM 8928 C C . LEU C 1 373 ? 75.579 15.147 13.494 1.000 26.063 373 LEU C C 1
ATOM 8929 O O . LEU C 1 373 ? 76.197 14.572 12.600 1.000 26.186 373 LEU C O 1
ATOM 8934 N N . ILE C 1 374 ? 75.492 14.690 14.752 1.000 25.951 374 ILE C N 1
ATOM 8935 C CA . ILE C 1 374 ? 76.187 13.506 15.232 1.000 25.849 374 ILE C CA 1
ATOM 8936 C C . ILE C 1 374 ? 75.152 12.460 15.649 1.000 25.811 374 ILE C C 1
ATOM 8937 O O . ILE C 1 374 ? 74.291 12.742 16.480 1.000 25.713 374 ILE C O 1
ATOM 8942 N N . ALA C 1 375 ? 75.251 11.251 15.078 1.000 25.699 375 ALA C N 1
ATOM 8943 C CA . ALA C 1 375 ? 74.339 10.161 15.398 1.000 25.594 375 ALA C CA 1
ATOM 8944 C C . ALA C 1 375 ? 74.680 9.580 16.769 1.000 25.426 375 ALA C C 1
ATOM 8945 O O . ALA C 1 375 ? 75.827 9.653 17.201 1.000 25.197 375 ALA C O 1
ATOM 8947 N N . ILE C 1 376 ? 73.671 9.001 17.437 1.000 25.576 376 ILE C N 1
ATOM 8948 C CA . ILE C 1 376 ? 73.852 8.365 18.734 1.000 25.836 376 ILE C CA 1
ATOM 8949 C C . ILE C 1 376 ? 73.212 6.978 18.699 1.000 26.243 376 ILE C C 1
ATOM 8950 O O . ILE C 1 376 ? 72.042 6.840 18.349 1.000 26.388 376 ILE C O 1
ATOM 8955 N N . ASP C 1 377 ? 73.998 5.962 19.075 1.000 26.660 377 ASP C N 1
ATOM 8956 C CA . ASP C 1 377 ? 73.475 4.649 19.417 1.000 26.907 377 ASP C CA 1
ATOM 8957 C C . ASP C 1 377 ? 72.921 4.727 20.838 1.000 27.150 377 ASP C C 1
ATOM 8958 O O . ASP C 1 377 ? 73.650 5.069 21.767 1.000 26.650 377 ASP C O 1
ATOM 8963 N N . TRP C 1 378 ? 71.633 4.398 20.996 1.000 27.617 378 TRP C N 1
ATOM 8964 C CA . TRP C 1 378 ? 70.928 4.620 22.250 1.000 28.296 378 TRP C CA 1
ATOM 8965 C C . TRP C 1 378 ? 71.305 3.573 23.298 1.000 28.734 378 TRP C C 1
ATOM 8966 O O . TRP C 1 378 ? 71.045 3.778 24.481 1.000 28.597 378 TRP C O 1
ATOM 8977 N N . GLU C 1 379 ? 71.915 2.460 22.865 1.000 29.429 379 GLU C N 1
ATOM 8978 C CA . GLU C 1 379 ? 72.378 1.430 23.784 1.000 30.071 379 GLU C CA 1
ATOM 8979 C C . GLU C 1 379 ? 73.804 1.730 24.249 1.000 29.958 379 GLU C C 1
ATOM 8980 O O . GLU C 1 379 ? 74.077 1.681 25.447 1.000 30.334 379 GLU C O 1
ATOM 8986 N N . THR C 1 380 ? 74.705 2.029 23.303 1.000 29.610 380 THR C N 1
ATOM 8987 C CA . THR C 1 380 ? 76.132 2.110 23.591 1.000 29.435 380 THR C CA 1
ATOM 8988 C C . THR C 1 380 ? 76.568 3.540 23.916 1.000 29.105 380 THR C C 1
ATOM 8989 O O . THR C 1 380 ? 77.577 3.723 24.593 1.000 29.069 380 THR C O 1
ATOM 8993 N N . PHE C 1 381 ? 75.827 4.538 23.412 1.000 28.780 381 PHE C N 1
ATOM 8994 C CA . PHE C 1 381 ? 76.149 5.949 23.591 1.000 28.592 381 PHE C CA 1
ATOM 8995 C C . PHE C 1 381 ? 77.353 6.357 22.741 1.000 28.990 381 PHE C C 1
ATOM 8996 O O . PHE C 1 381 ? 77.987 7.371 23.025 1.000 29.264 381 PHE C O 1
ATOM 9004 N N . GLU C 1 382 ? 77.660 5.581 21.694 1.000 29.119 382 GLU C N 1
ATOM 9005 C CA . GLU C 1 382 ? 78.734 5.929 20.777 1.000 29.214 382 GLU C CA 1
ATOM 9006 C C . GLU C 1 382 ? 78.245 7.038 19.847 1.000 28.729 382 GLU C C 1
ATOM 9007 O O . GLU C 1 382 ? 77.148 6.947 19.300 1.000 28.403 382 GLU C O 1
ATOM 9013 N N . ARG C 1 383 ? 79.068 8.082 19.684 1.000 28.417 383 ARG C N 1
ATOM 9014 C CA . ARG C 1 383 ? 78.782 9.138 18.728 1.000 28.233 383 ARG C CA 1
ATOM 9015 C C . ARG C 1 383 ? 79.263 8.694 17.347 1.000 28.396 383 ARG C C 1
ATOM 9016 O O . ARG C 1 383 ? 80.166 7.868 17.239 1.000 28.481 383 ARG C O 1
ATOM 9024 N N . THR C 1 384 ? 78.652 9.256 16.297 1.000 28.647 384 THR C N 1
ATOM 9025 C CA . THR C 1 384 ? 79.104 9.064 14.927 1.000 28.972 384 THR C CA 1
ATOM 9026 C C . THR C 1 384 ? 78.745 10.308 14.119 1.000 29.079 384 THR C C 1
ATOM 9027 O O . THR C 1 384 ? 77.573 10.533 13.829 1.000 29.209 384 THR C O 1
ATOM 9031 N N . PRO C 1 385 ? 79.727 11.156 13.732 1.000 29.605 385 PRO C N 1
ATOM 9032 C CA . PRO C 1 385 ? 79.429 12.367 12.971 1.000 29.996 385 PRO C CA 1
ATOM 9033 C C . PRO C 1 385 ? 78.966 12.031 11.557 1.000 30.477 385 PRO C C 1
ATOM 9034 O O . PRO C 1 385 ? 79.606 11.245 10.861 1.000 30.416 385 PRO C O 1
ATOM 9038 N N . ARG C 1 386 ? 77.842 12.632 11.151 1.000 30.999 386 ARG C N 1
ATOM 9039 C CA . ARG C 1 386 ? 77.327 12.481 9.801 1.000 31.340 386 ARG C CA 1
ATOM 9040 C C . ARG C 1 386 ? 78.159 13.343 8.853 1.000 31.636 386 ARG C C 1
ATOM 9041 O O . ARG C 1 386 ? 79.024 14.097 9.293 1.000 31.523 386 ARG C O 1
ATOM 9049 N N . ASP C 1 387 ? 77.892 13.210 7.549 1.000 32.347 387 ASP C N 1
ATOM 9050 C CA . ASP C 1 387 ? 78.573 13.996 6.531 1.000 32.847 387 ASP C CA 1
ATOM 9051 C C . ASP C 1 387 ? 78.263 15.479 6.724 1.000 33.031 387 ASP C C 1
ATOM 9052 O O . ASP C 1 387 ? 79.125 16.325 6.495 1.000 33.265 387 ASP C O 1
ATOM 9057 N N . SER C 1 388 ? 77.025 15.779 7.138 1.000 33.408 388 SER C N 1
ATOM 9058 C CA . SER C 1 388 ? 76.608 17.140 7.436 1.000 33.752 388 SER C CA 1
ATOM 9059 C C . SER C 1 388 ? 77.562 17.789 8.438 1.000 33.869 388 SER C C 1
ATOM 9060 O O . SER C 1 388 ? 77.957 18.939 8.264 1.000 34.062 388 SER C O 1
ATOM 9063 N N . ALA C 1 389 ? 77.927 17.030 9.479 1.000 33.836 389 ALA C N 1
ATOM 9064 C CA . ALA C 1 389 ? 78.693 17.550 10.601 1.000 34.102 389 ALA C CA 1
ATOM 9065 C C . ALA C 1 389 ? 80.123 17.888 10.184 1.000 34.507 389 ALA C C 1
ATOM 9066 O O . ALA C 1 389 ? 80.696 18.857 10.679 1.000 34.116 389 ALA C O 1
ATOM 9068 N N . LYS C 1 390 ? 80.693 17.073 9.288 1.000 35.286 390 LYS C N 1
ATOM 9069 C CA . LYS C 1 390 ? 82.056 17.268 8.819 1.000 36.019 390 LYS C CA 1
ATOM 9070 C C . LYS C 1 390 ? 82.124 18.508 7.930 1.000 35.974 390 LYS C C 1
ATOM 9071 O O . LYS C 1 390 ? 83.124 19.223 7.940 1.000 35.920 390 LYS C O 1
ATOM 9077 N N . TRP C 1 391 ? 81.050 18.753 7.170 1.000 35.873 391 TRP C N 1
ATOM 9078 C CA . TRP C 1 391 ? 80.992 19.888 6.264 1.000 36.048 391 TRP C CA 1
ATOM 9079 C C . TRP C 1 391 ? 80.787 21.191 7.036 1.000 36.074 391 TRP C C 1
ATOM 9080 O O . TRP C 1 391 ? 81.517 22.155 6.817 1.000 36.232 391 TRP C O 1
ATOM 9091 N N . LEU C 1 392 ? 79.781 21.223 7.920 1.000 36.157 392 LEU C N 1
ATOM 9092 C CA . LEU C 1 392 ? 79.504 22.406 8.724 1.000 36.073 392 LEU C CA 1
ATOM 9093 C C . LEU C 1 392 ? 80.695 22.702 9.634 1.000 36.106 392 LEU C C 1
ATOM 9094 O O . LEU C 1 392 ? 81.063 23.860 9.813 1.000 36.237 392 LEU C O 1
ATOM 9099 N N . GLY C 1 393 ? 81.279 21.645 10.211 1.000 36.096 393 GLY C N 1
ATOM 9100 C CA . GLY C 1 393 ? 82.485 21.772 11.014 1.000 36.248 393 GLY C CA 1
ATOM 9101 C C . GLY C 1 393 ? 83.599 22.501 10.265 1.000 36.535 393 GLY C C 1
ATOM 9102 O O . GLY C 1 393 ? 84.240 23.391 10.819 1.000 36.310 393 GLY C O 1
ATOM 9103 N N . SER C 1 394 ? 83.797 22.126 8.994 1.000 37.060 394 SER C N 1
ATOM 9104 C CA . SER C 1 394 ? 84.896 22.632 8.185 1.000 37.514 394 SER C CA 1
ATOM 9105 C C . SER C 1 394 ? 84.748 24.131 7.926 1.000 38.418 394 SER C C 1
ATOM 9106 O O . SER C 1 394 ? 85.747 24.836 7.800 1.000 38.600 394 SER C O 1
ATOM 9109 N N . LEU C 1 395 ? 83.499 24.608 7.840 1.000 39.478 395 LEU C N 1
ATOM 9110 C CA . LEU C 1 395 ? 83.219 26.028 7.671 1.000 40.151 395 LEU C CA 1
ATOM 9111 C C . LEU C 1 395 ? 83.734 26.825 8.869 1.000 40.818 395 LEU C C 1
ATOM 9112 O O . LEU C 1 395 ? 84.036 28.009 8.733 1.000 40.705 395 LEU C O 1
ATOM 9117 N N . GLY C 1 396 ? 83.834 26.173 10.034 1.000 41.856 396 GLY C N 1
ATOM 9118 C CA . GLY C 1 396 ? 84.483 26.758 11.196 1.000 42.852 396 GLY C CA 1
ATOM 9119 C C . GLY C 1 396 ? 85.920 27.191 10.908 1.000 44.164 396 GLY C C 1
ATOM 9120 O O . GLY C 1 396 ? 86.417 28.130 11.527 1.000 44.334 396 GLY C O 1
ATOM 9121 N N . ARG C 1 397 ? 86.577 26.493 9.971 1.000 45.768 397 ARG C N 1
ATOM 9122 C CA . ARG C 1 397 ? 87.937 26.807 9.557 1.000 46.956 397 ARG C CA 1
ATOM 9123 C C . ARG C 1 397 ? 87.934 27.678 8.300 1.000 47.094 397 ARG C C 1
ATOM 9124 O O . ARG C 1 397 ? 88.788 28.550 8.157 1.000 46.604 397 ARG C O 1
ATOM 9132 N N . THR C 1 398 ? 86.981 27.429 7.392 1.000 47.664 398 THR C N 1
ATOM 9133 C CA . THR C 1 398 ? 86.897 28.132 6.119 1.000 48.252 398 THR C CA 1
ATOM 9134 C C . THR C 1 398 ? 86.455 29.581 6.337 1.000 48.912 398 THR C C 1
ATOM 9135 O O . THR C 1 398 ? 86.912 30.476 5.629 1.000 48.363 398 THR C O 1
ATOM 9139 N N . ARG C 1 399 ? 85.564 29.794 7.316 1.000 49.759 399 ARG C N 1
ATOM 9140 C CA . ARG C 1 399 ? 85.022 31.106 7.640 1.000 50.407 399 ARG C CA 1
ATOM 9141 C C . ARG C 1 399 ? 84.450 31.765 6.385 1.000 49.887 399 ARG C C 1
ATOM 9142 O O . ARG C 1 399 ? 84.784 32.906 6.070 1.000 50.143 399 ARG C O 1
ATOM 9150 N N . GLU C 1 400 ? 83.579 31.033 5.681 1.000 49.479 400 GLU C N 1
ATOM 9151 C CA . GLU C 1 400 ? 82.941 31.536 4.474 1.000 49.279 400 GLU C CA 1
ATOM 9152 C C . GLU C 1 400 ? 81.669 30.732 4.215 1.000 48.867 400 GLU C C 1
ATOM 9153 O O . GLU C 1 400 ? 81.707 29.504 4.176 1.000 49.294 400 GLU C O 1
ATOM 9159 N N . LEU C 1 401 ? 80.549 31.446 4.038 1.000 48.039 401 LEU C N 1
ATOM 9160 C CA . LEU C 1 401 ? 79.245 30.833 3.839 1.000 47.617 401 LEU C CA 1
ATOM 9161 C C . LEU C 1 401 ? 78.999 30.652 2.342 1.000 47.397 401 LEU C C 1
ATOM 9162 O O . LEU C 1 401 ? 79.124 31.607 1.579 1.000 47.337 401 LEU C O 1
ATOM 9167 N N . PRO C 1 402 ? 78.630 29.437 1.870 1.000 47.171 402 PRO C N 1
ATOM 9168 C CA . PRO C 1 402 ? 78.375 29.208 0.448 1.000 47.017 402 PRO C CA 1
ATOM 9169 C C . PRO C 1 402 ? 76.976 29.672 0.054 1.000 46.646 402 PRO C C 1
ATOM 9170 O O . PRO C 1 402 ? 76.190 30.068 0.912 1.000 46.535 402 PRO C O 1
ATOM 9174 N N . ARG C 1 403 ? 76.677 29.605 -1.248 1.000 46.242 403 ARG C N 1
ATOM 9175 C CA . ARG C 1 403 ? 75.396 30.054 -1.769 1.000 45.930 403 ARG C CA 1
ATOM 9176 C C . ARG C 1 403 ? 74.669 28.865 -2.409 1.000 45.227 403 ARG C C 1
ATOM 9177 O O . ARG C 1 403 ? 74.786 28.707 -3.640 1.000 44.783 403 ARG C O 1
ATOM 9185 N N . THR D 1 11 ? 23.244 15.766 101.266 1.000 56.740 11 THR D N 1
ATOM 9186 C CA . THR D 1 11 ? 23.631 16.122 99.873 1.000 56.655 11 THR D CA 1
ATOM 9187 C C . THR D 1 11 ? 25.134 15.885 99.677 1.000 56.211 11 THR D C 1
ATOM 9188 O O . THR D 1 11 ? 25.500 14.808 99.209 1.000 56.390 11 THR D O 1
ATOM 9192 N N . PRO D 1 12 ? 26.055 16.823 100.024 1.000 55.235 12 PRO D N 1
ATOM 9193 C CA . PRO D 1 12 ? 27.449 16.747 99.570 1.000 53.862 12 PRO D CA 1
ATOM 9194 C C . PRO D 1 12 ? 28.088 15.362 99.460 1.000 52.015 12 PRO D C 1
ATOM 9195 O O . PRO D 1 12 ? 28.000 14.545 100.374 1.000 51.240 12 PRO D O 1
ATOM 9199 N N . VAL D 1 13 ? 28.769 15.157 98.324 1.000 50.672 13 VAL D N 1
ATOM 9200 C CA . VAL D 1 13 ? 29.352 13.889 97.914 1.000 49.273 13 VAL D CA 1
ATOM 9201 C C . VAL D 1 13 ? 30.872 14.054 97.886 1.000 47.895 13 VAL D C 1
ATOM 9202 O O . VAL D 1 13 ? 31.361 15.019 97.305 1.000 48.120 13 VAL D O 1
ATOM 9206 N N . PRO D 1 14 ? 31.676 13.137 98.480 1.000 45.807 14 PRO D N 1
ATOM 9207 C CA . PRO D 1 14 ? 33.130 13.302 98.503 1.000 44.475 14 PRO D CA 1
ATOM 9208 C C . PRO D 1 14 ? 33.785 13.036 97.148 1.000 42.974 14 PRO D C 1
ATOM 9209 O O . PRO D 1 14 ? 33.293 12.223 96.367 1.000 42.677 14 PRO D O 1
ATOM 9213 N N . PHE D 1 15 ? 34.898 13.735 96.885 1.000 41.573 15 PHE D N 1
ATOM 9214 C CA . PHE D 1 15 ? 35.719 13.481 95.712 1.000 40.265 15 PHE D CA 1
ATOM 9215 C C . PHE D 1 15 ? 36.295 12.070 95.788 1.000 39.604 15 PHE D C 1
ATOM 9216 O O . PHE D 1 15 ? 36.664 11.612 96.868 1.000 39.573 15 PHE D O 1
ATOM 9224 N N . PRO D 1 16 ? 36.392 11.335 94.657 1.000 38.929 16 PRO D N 1
ATOM 9225 C CA . PRO D 1 16 ? 37.323 10.212 94.560 1.000 38.746 16 PRO D CA 1
ATOM 9226 C C . PRO D 1 16 ? 38.749 10.672 94.855 1.000 38.574 16 PRO D C 1
ATOM 9227 O O . PRO D 1 16 ? 39.041 11.866 94.829 1.000 38.549 16 PRO D O 1
ATOM 9231 N N . GLU D 1 17 ? 39.629 9.709 95.142 1.000 38.337 17 GLU D N 1
ATOM 9232 C CA . GLU D 1 17 ? 41.028 9.990 95.421 1.000 38.002 17 GLU D CA 1
ATOM 9233 C C . GLU D 1 17 ? 41.721 10.383 94.116 1.000 36.369 17 GLU D C 1
ATOM 9234 O O . GLU D 1 17 ? 41.552 9.712 93.099 1.000 36.260 17 GLU D O 1
ATOM 9240 N N . GLY D 1 18 ? 42.475 11.490 94.151 1.000 34.674 18 GLY D N 1
ATOM 9241 C CA . GLY D 1 18 ? 43.238 11.956 93.002 1.000 33.353 18 GLY D CA 1
ATOM 9242 C C . GLY D 1 18 ? 42.357 12.547 91.900 1.000 32.034 18 GLY D C 1
ATOM 9243 O O . GLY D 1 18 ? 42.735 12.537 90.731 1.000 31.976 18 GLY D O 1
ATOM 9244 N N . PHE D 1 19 ? 41.193 13.074 92.296 1.000 30.575 19 PHE D N 1
ATOM 9245 C CA . PHE D 1 19 ? 40.204 13.626 91.383 1.000 29.343 19 PHE D CA 1
ATOM 9246 C C . PHE D 1 19 ? 40.681 14.991 90.890 1.000 28.307 19 PHE D C 1
ATOM 9247 O O . PHE D 1 19 ? 41.029 15.845 91.704 1.000 28.020 19 PHE D O 1
ATOM 9255 N N . LEU D 1 20 ? 40.705 15.193 89.563 1.000 27.268 20 LEU D N 1
ATOM 9256 C CA . LEU D 1 20 ? 41.095 16.480 89.004 1.000 26.507 20 LEU D CA 1
ATOM 9257 C C . LEU D 1 20 ? 40.029 17.511 89.360 1.000 25.993 20 LEU D C 1
ATOM 9258 O O . LEU D 1 20 ? 38.835 17.241 89.244 1.000 26.109 20 LEU D O 1
ATOM 9263 N N . TRP D 1 21 ? 40.480 18.691 89.795 1.000 25.437 21 TRP D N 1
ATOM 9264 C CA . TRP D 1 21 ? 39.584 19.775 90.154 1.000 24.878 21 TRP D CA 1
ATOM 9265 C C . TRP D 1 21 ? 40.226 21.112 89.797 1.000 24.299 21 TRP D C 1
ATOM 9266 O O . TRP D 1 21 ? 41.153 21.554 90.473 1.000 24.152 21 TRP D O 1
ATOM 9277 N N . GLY D 1 22 ? 39.719 21.759 88.741 1.000 23.684 22 GLY D N 1
ATOM 9278 C CA . GLY D 1 22 ? 40.326 22.989 88.263 1.000 23.238 22 GLY D CA 1
ATOM 9279 C C . GLY D 1 22 ? 39.506 23.683 87.180 1.000 22.700 22 GLY D C 1
ATOM 9280 O O . GLY D 1 22 ? 38.277 23.699 87.231 1.000 22.599 22 GLY D O 1
ATOM 9281 N N . ALA D 1 23 ? 40.225 24.271 86.217 1.000 22.096 23 ALA D N 1
ATOM 9282 C CA . ALA D 1 23 ? 39.633 25.048 85.142 1.000 21.593 23 ALA D CA 1
ATOM 9283 C C . ALA D 1 23 ? 40.488 24.903 83.886 1.000 21.141 23 ALA D C 1
ATOM 9284 O O . ALA D 1 23 ? 41.595 24.370 83.947 1.000 21.181 23 ALA D O 1
ATOM 9286 N N . SER D 1 24 ? 39.965 25.391 82.754 1.000 20.643 24 SER D N 1
ATOM 9287 C CA . SER D 1 24 ? 40.560 25.136 81.452 1.000 20.418 24 SER D CA 1
ATOM 9288 C C . SER D 1 24 ? 40.697 26.432 80.658 1.000 20.116 24 SER D C 1
ATOM 9289 O O . SER D 1 24 ? 39.843 27.311 80.751 1.000 20.030 24 SER D O 1
ATOM 9292 N N . THR D 1 25 ? 41.785 26.525 79.879 1.000 19.849 25 THR D N 1
ATOM 9293 C CA . THR D 1 25 ? 41.981 27.593 78.911 1.000 19.554 25 THR D CA 1
ATOM 9294 C C . THR D 1 25 ? 42.524 27.008 77.609 1.000 19.298 25 THR D C 1
ATOM 9295 O O . THR D 1 25 ? 42.943 25.853 77.568 1.000 19.287 25 THR D O 1
ATOM 9299 N N . ALA D 1 26 ? 42.507 27.829 76.552 1.000 19.037 26 ALA D N 1
ATOM 9300 C CA . ALA D 1 26 ? 43.151 27.505 75.289 1.000 18.881 26 ALA D CA 1
ATOM 9301 C C . ALA D 1 26 ? 44.037 28.675 74.868 1.000 18.775 26 ALA D C 1
ATOM 9302 O O . ALA D 1 26 ? 43.681 29.832 75.084 1.000 18.764 26 ALA D O 1
ATOM 9304 N N . ALA D 1 27 ? 45.180 28.352 74.249 1.000 18.601 27 ALA D N 1
ATOM 9305 C CA . ALA D 1 27 ? 46.263 29.305 74.056 1.000 18.504 27 ALA D CA 1
ATOM 9306 C C . ALA D 1 27 ? 45.789 30.517 73.259 1.000 18.445 27 ALA D C 1
ATOM 9307 O O . ALA D 1 27 ? 45.918 31.646 73.724 1.000 18.480 27 ALA D O 1
ATOM 9309 N N . HIS D 1 28 ? 45.235 30.278 72.063 1.000 18.400 28 HIS D N 1
ATOM 9310 C CA . HIS D 1 28 ? 44.789 31.366 71.206 1.000 18.401 28 HIS D CA 1
ATOM 9311 C C . HIS D 1 28 ? 43.819 32.274 71.960 1.000 18.337 28 HIS D C 1
ATOM 9312 O O . HIS D 1 28 ? 43.768 33.474 71.703 1.000 18.314 28 HIS D O 1
ATOM 9319 N N . GLN D 1 29 ? 43.058 31.692 72.894 1.000 18.319 29 GLN D N 1
ATOM 9320 C CA . GLN D 1 29 ? 41.960 32.397 73.532 1.000 18.358 29 GLN D CA 1
ATOM 9321 C C . GLN D 1 29 ? 42.455 33.310 74.658 1.000 18.243 29 GLN D C 1
ATOM 9322 O O . GLN D 1 29 ? 41.740 34.243 75.017 1.000 18.237 29 GLN D O 1
ATOM 9328 N N . ILE D 1 30 ? 43.666 33.086 75.199 1.000 18.093 30 ILE D N 1
ATOM 9329 C CA . ILE D 1 30 ? 44.118 33.861 76.352 1.000 18.064 30 ILE D CA 1
ATOM 9330 C C . ILE D 1 30 ? 45.501 34.490 76.150 1.000 18.038 30 ILE D C 1
ATOM 9331 O O . ILE D 1 30 ? 45.793 35.500 76.786 1.000 17.998 30 ILE D O 1
ATOM 9336 N N . GLU D 1 31 ? 46.360 33.900 75.308 1.000 17.974 31 GLU D N 1
ATOM 9337 C CA . GLU D 1 31 ? 47.770 34.263 75.291 1.000 17.894 31 GLU D CA 1
ATOM 9338 C C . GLU D 1 31 ? 47.984 35.658 74.708 1.000 17.722 31 GLU D C 1
ATOM 9339 O O . GLU D 1 31 ? 48.809 36.416 75.213 1.000 17.623 31 GLU D O 1
ATOM 9345 N N . GLY D 1 32 ? 47.261 35.975 73.628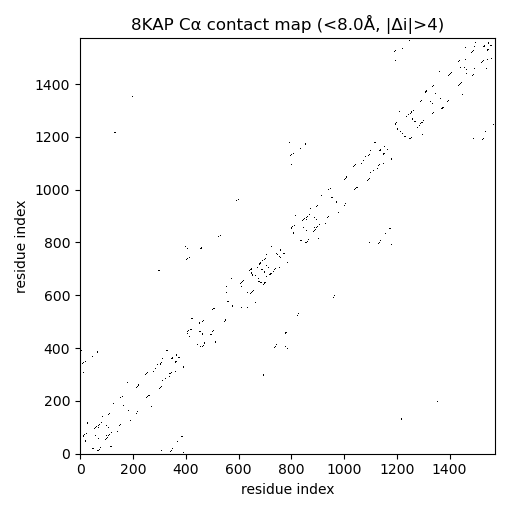 1.000 17.488 32 GLY D N 1
ATOM 9346 C CA . GLY D 1 32 ? 47.509 37.188 72.868 1.000 17.229 32 GLY D CA 1
ATOM 9347 C C . GLY D 1 32 ? 48.690 37.024 71.916 1.000 16.996 32 GLY D C 1
ATOM 9348 O O . GLY D 1 32 ? 49.601 36.244 72.185 1.000 16.928 32 GLY D O 1
ATOM 9349 N N . ASN D 1 33 ? 48.652 37.769 70.803 1.000 16.814 33 ASN D N 1
ATOM 9350 C CA . ASN D 1 33 ? 49.754 37.839 69.854 1.000 16.614 33 ASN D CA 1
ATOM 9351 C C . ASN D 1 33 ? 50.135 36.439 69.376 1.000 16.410 33 ASN D C 1
ATOM 9352 O O . ASN D 1 33 ? 51.310 36.076 69.379 1.000 16.203 33 ASN D O 1
ATOM 9357 N N . ASN D 1 34 ? 49.130 35.664 68.957 1.000 16.360 34 ASN D N 1
ATOM 9358 C CA . ASN D 1 34 ? 49.357 34.350 68.378 1.000 16.278 34 ASN D CA 1
ATOM 9359 C C . ASN D 1 34 ? 49.362 34.502 66.858 1.000 16.292 34 ASN D C 1
ATOM 9360 O O . ASN D 1 34 ? 48.444 34.045 66.179 1.000 16.176 34 ASN D O 1
ATOM 9365 N N . THR D 1 35 ? 50.420 35.134 66.335 1.000 16.226 35 THR D N 1
ATOM 9366 C CA . THR D 1 35 ? 50.346 35.809 65.048 1.000 16.283 35 THR D CA 1
ATOM 9367 C C . THR D 1 35 ? 50.715 34.895 63.879 1.000 16.194 35 THR D C 1
ATOM 9368 O O . THR D 1 35 ? 50.654 35.336 62.733 1.000 16.226 35 THR D O 1
ATOM 9372 N N . ASP D 1 36 ? 51.081 33.634 64.149 1.000 16.042 36 ASP D N 1
ATOM 9373 C CA . ASP D 1 36 ? 51.401 32.696 63.082 1.000 15.981 36 ASP D CA 1
ATOM 9374 C C . ASP D 1 36 ? 50.334 31.605 62.994 1.000 15.919 36 ASP D C 1
ATOM 9375 O O . ASP D 1 36 ? 50.536 30.597 62.318 1.000 15.928 36 ASP D O 1
ATOM 9380 N N . SER D 1 37 ? 49.195 31.824 63.662 1.000 15.812 37 SER D N 1
ATOM 9381 C CA . SER D 1 37 ? 48.064 30.914 63.585 1.000 15.741 37 SER D CA 1
ATOM 9382 C C . SER D 1 37 ? 47.219 31.223 62.353 1.000 15.835 37 SER D C 1
ATOM 9383 O O . SER D 1 37 ? 47.276 32.324 61.809 1.000 15.954 37 SER D O 1
ATOM 9386 N N . ASP D 1 38 ? 46.430 30.227 61.936 1.000 15.967 38 ASP D N 1
ATOM 9387 C CA . ASP D 1 38 ? 45.437 30.392 60.888 1.000 16.082 38 ASP D CA 1
ATOM 9388 C C . ASP D 1 38 ? 44.428 31.466 61.291 1.000 16.132 38 ASP D C 1
ATOM 9389 O O . ASP D 1 38 ? 43.976 32.234 60.445 1.000 16.003 38 ASP D O 1
ATOM 9394 N N . TRP D 1 39 ? 44.089 31.517 62.586 1.000 16.302 39 TRP D N 1
ATOM 9395 C CA . TRP D 1 39 ? 43.047 32.411 63.066 1.000 16.505 39 TRP D CA 1
ATOM 9396 C C . TRP D 1 39 ? 43.494 33.868 63.001 1.000 16.585 39 TRP D C 1
ATOM 9397 O O . TRP D 1 39 ? 42.679 34.739 62.709 1.000 16.558 39 TRP D O 1
ATOM 9408 N N . TRP D 1 40 ? 44.782 34.130 63.253 1.000 16.795 40 TRP D N 1
ATOM 9409 C CA . TRP D 1 40 ? 45.295 35.484 63.135 1.000 16.875 40 TRP D CA 1
ATOM 9410 C C . TRP D 1 40 ? 45.096 35.993 61.708 1.000 17.306 40 TRP D C 1
ATOM 9411 O O . TRP D 1 40 ? 44.613 37.107 61.522 1.000 17.610 40 TRP D O 1
ATOM 9422 N N . VAL D 1 41 ? 45.442 35.174 60.705 1.000 17.699 41 VAL D N 1
ATOM 9423 C CA . VAL D 1 41 ? 45.246 35.564 59.315 1.000 18.128 41 VAL D CA 1
ATOM 9424 C C . VAL D 1 41 ? 43.749 35.718 59.039 1.000 18.468 41 VAL D C 1
ATOM 9425 O O . VAL D 1 41 ? 43.340 36.704 58.430 1.000 18.536 41 VAL D O 1
ATOM 9429 N N . LYS D 1 42 ? 42.944 34.747 59.497 1.000 18.760 42 LYS D N 1
ATOM 9430 C CA . LYS D 1 42 ? 41.501 34.765 59.290 1.000 19.072 42 LYS D CA 1
ATOM 9431 C C . LYS D 1 42 ? 40.883 36.034 59.877 1.000 19.153 42 LYS D C 1
ATOM 9432 O O . LYS D 1 42 ? 39.974 36.607 59.283 1.000 19.210 42 LYS D O 1
ATOM 9438 N N . GLU D 1 43 ? 41.378 36.452 61.049 1.000 19.211 43 GLU D N 1
ATOM 9439 C CA . GLU D 1 43 ? 40.814 37.568 61.796 1.000 19.159 43 GLU D CA 1
ATOM 9440 C C . GLU D 1 43 ? 40.978 38.894 61.052 1.000 19.182 43 GLU D C 1
ATOM 9441 O O . GLU D 1 43 ? 40.239 39.837 61.327 1.000 19.234 43 GLU D O 1
ATOM 9447 N N . HIS D 1 44 ? 41.953 38.972 60.136 1.000 19.254 44 HIS D N 1
ATOM 9448 C CA . HIS D 1 44 ? 42.286 40.221 59.465 1.000 19.237 44 HIS D CA 1
ATOM 9449 C C . HIS D 1 44 ? 42.206 40.084 57.945 1.000 19.431 44 HIS D C 1
ATOM 9450 O O . HIS D 1 44 ? 42.606 41.001 57.230 1.000 19.313 44 HIS D O 1
ATOM 9457 N N . ALA D 1 45 ? 41.692 38.950 57.452 1.000 19.654 45 ALA D N 1
ATOM 9458 C CA . ALA D 1 45 ? 41.545 38.745 56.021 1.000 19.850 45 ALA D CA 1
ATOM 9459 C C . ALA D 1 45 ? 40.390 39.599 55.504 1.000 20.114 45 ALA D C 1
ATOM 9460 O O . ALA D 1 45 ? 39.490 39.957 56.262 1.000 20.119 45 ALA D O 1
ATOM 9462 N N . ALA D 1 46 ? 40.439 39.923 54.207 1.000 20.460 46 ALA D N 1
ATOM 9463 C CA . ALA D 1 46 ? 39.396 40.698 53.556 1.000 20.661 46 ALA D CA 1
ATOM 9464 C C . ALA D 1 46 ? 38.069 39.948 53.634 1.000 20.951 46 ALA D C 1
ATOM 9465 O O . ALA D 1 46 ? 37.983 38.790 53.232 1.000 21.184 46 ALA D O 1
ATOM 9467 N N . GLY D 1 47 ? 37.044 40.622 54.169 1.000 21.298 47 GLY D N 1
ATOM 9468 C CA . GLY D 1 47 ? 35.698 40.076 54.214 1.000 21.555 47 GLY D CA 1
ATOM 9469 C C . GLY D 1 47 ? 35.523 39.015 55.297 1.000 21.786 47 GLY D C 1
ATOM 9470 O O . GLY D 1 47 ? 34.566 38.248 55.248 1.000 21.849 47 GLY D O 1
ATOM 9471 N N . THR D 1 48 ? 36.448 38.970 56.265 1.000 22.222 48 THR D N 1
ATOM 9472 C CA . THR D 1 48 ? 36.317 38.076 57.404 1.000 22.492 48 THR D CA 1
ATOM 9473 C C . THR D 1 48 ? 35.011 38.384 58.132 1.000 22.763 48 THR D C 1
ATOM 9474 O O . THR D 1 48 ? 34.693 39.547 58.373 1.000 22.751 48 THR D O 1
ATOM 9478 N N . HIS D 1 49 ? 34.262 37.330 58.475 1.000 23.204 49 HIS D N 1
ATOM 9479 C CA . HIS D 1 49 ? 33.031 37.472 59.235 1.000 23.529 49 HIS D CA 1
ATOM 9480 C C . HIS D 1 49 ? 33.334 37.440 60.731 1.000 23.808 49 HIS D C 1
ATOM 9481 O O . HIS D 1 49 ? 32.419 37.542 61.545 1.000 23.998 49 HIS D O 1
ATOM 9488 N N . ILE D 1 50 ? 34.617 37.295 61.091 1.000 24.011 50 ILE D N 1
ATOM 9489 C CA . ILE D 1 50 ? 35.012 37.259 62.489 1.000 24.060 50 ILE D CA 1
ATOM 9490 C C . ILE D 1 50 ? 34.856 38.671 63.050 1.000 24.146 50 ILE D C 1
ATOM 9491 O O . ILE D 1 50 ? 35.502 39.605 62.579 1.000 24.257 50 ILE D O 1
ATOM 9496 N N . ALA D 1 51 ? 33.974 38.805 64.048 1.000 24.332 51 ALA D N 1
ATOM 9497 C CA . ALA D 1 51 ? 33.463 40.099 64.474 1.000 24.316 51 ALA D CA 1
ATOM 9498 C C . ALA D 1 51 ? 34.609 41.003 64.920 1.000 24.129 51 ALA D C 1
ATOM 9499 O O . ALA D 1 51 ? 34.764 42.106 64.401 1.000 23.994 51 ALA D O 1
ATOM 9501 N N . GLU D 1 52 ? 35.408 40.517 65.877 1.000 23.963 52 GLU D N 1
ATOM 9502 C CA . GLU D 1 52 ? 36.539 41.269 66.396 1.000 24.012 52 GLU D CA 1
ATOM 9503 C C . GLU D 1 52 ? 37.761 40.356 66.453 1.000 23.094 52 GLU D C 1
ATOM 9504 O O . GLU D 1 52 ? 37.629 39.149 66.646 1.000 22.911 52 GLU D O 1
ATOM 9510 N N . PRO D 1 53 ? 38.983 40.904 66.262 1.000 22.184 53 PRO D N 1
ATOM 9511 C CA . PRO D 1 53 ? 40.205 40.100 66.272 1.000 21.741 53 PRO D CA 1
ATOM 9512 C C . PRO D 1 53 ? 40.704 39.817 67.687 1.000 21.356 53 PRO D C 1
ATOM 9513 O O . PRO D 1 53 ? 40.265 40.452 68.645 1.000 21.272 53 PRO D O 1
ATOM 9517 N N . SER D 1 54 ? 41.633 38.860 67.793 1.000 20.926 54 SER D N 1
ATOM 9518 C CA . SER D 1 54 ? 42.123 38.376 69.073 1.000 20.654 54 SER D CA 1
ATOM 9519 C C . SER D 1 54 ? 43.085 39.389 69.689 1.000 20.418 54 SER D C 1
ATOM 9520 O O . SER D 1 54 ? 42.957 39.727 70.863 1.000 20.572 54 SER D O 1
ATOM 9523 N N . LEU D 1 55 ? 44.046 39.857 68.883 1.000 19.990 55 LEU D N 1
ATOM 9524 C CA . LEU D 1 55 ? 45.058 40.803 69.329 1.000 19.748 55 LEU D CA 1
ATOM 9525 C C . LEU D 1 55 ? 45.696 40.299 70.628 1.000 19.540 55 LEU D C 1
ATOM 9526 O O . LEU D 1 55 ? 46.356 39.263 70.618 1.000 19.538 55 LEU D O 1
ATOM 9531 N N . ASP D 1 56 ? 45.477 41.013 71.743 1.000 19.270 56 ASP D N 1
ATOM 9532 C CA . ASP D 1 56 ? 46.228 40.795 72.971 1.000 19.046 56 ASP D CA 1
ATOM 9533 C C . ASP D 1 56 ? 45.572 39.749 73.871 1.000 18.956 56 ASP D C 1
ATOM 9534 O O . ASP D 1 56 ? 46.237 39.221 74.760 1.000 18.945 56 ASP D O 1
ATOM 9539 N N . ALA D 1 57 ? 44.278 39.469 73.674 1.000 19.008 57 ALA D N 1
ATOM 9540 C CA . ALA D 1 57 ? 43.549 38.574 74.562 1.000 19.047 57 ALA D CA 1
ATOM 9541 C C . ALA D 1 57 ? 43.839 38.956 76.017 1.000 19.129 57 ALA D C 1
ATOM 9542 O O . ALA D 1 57 ? 43.723 40.130 76.366 1.000 19.078 57 ALA D O 1
ATOM 9544 N N . CYS D 1 58 ? 44.228 37.984 76.858 1.000 19.278 58 CYS D N 1
ATOM 9545 C CA . CYS D 1 58 ? 44.491 38.240 78.268 1.000 19.437 58 CYS D CA 1
ATOM 9546 C C . CYS D 1 58 ? 45.988 38.418 78.531 1.000 19.310 58 CYS D C 1
ATOM 9547 O O . CYS D 1 58 ? 46.396 38.548 79.684 1.000 19.197 58 CYS D O 1
ATOM 9550 N N . ASP D 1 59 ? 46.797 38.419 77.462 1.000 19.269 59 ASP D N 1
ATOM 9551 C CA . ASP D 1 59 ? 48.250 38.458 77.559 1.000 19.469 59 ASP D CA 1
ATOM 9552 C C . ASP D 1 59 ? 48.737 37.398 78.546 1.000 19.645 59 ASP D C 1
ATOM 9553 O O . ASP D 1 59 ? 49.636 37.652 79.344 1.000 19.744 59 ASP D O 1
ATOM 9558 N N . SER D 1 60 ? 48.149 36.197 78.466 1.000 19.759 60 SER D N 1
ATOM 9559 C CA . SER D 1 60 ? 48.560 35.086 79.308 1.000 19.770 60 SER D CA 1
ATOM 9560 C C . SER D 1 60 ? 49.896 34.527 78.824 1.000 19.768 60 SER D C 1
ATOM 9561 O O . SER D 1 60 ? 50.516 33.723 79.516 1.000 19.795 60 SER D O 1
ATOM 9564 N N . TYR D 1 61 ? 50.339 34.967 77.639 1.000 19.712 61 TYR D N 1
ATOM 9565 C CA . TYR D 1 61 ? 51.683 34.673 77.175 1.000 19.616 61 TYR D CA 1
ATOM 9566 C C . TYR D 1 61 ? 52.686 35.151 78.223 1.000 19.785 61 TYR D C 1
ATOM 9567 O O . TYR D 1 61 ? 53.653 34.449 78.508 1.000 19.742 61 TYR D O 1
ATOM 9576 N N . HIS D 1 62 ? 52.442 36.342 78.790 1.000 19.933 62 HIS D N 1
ATOM 9577 C CA . HIS D 1 62 ? 53.296 36.897 79.829 1.000 20.146 62 HIS D CA 1
ATOM 9578 C C . HIS D 1 62 ? 52.757 36.587 81.226 1.000 20.385 62 HIS D C 1
ATOM 9579 O O . HIS D 1 62 ? 53.537 36.488 82.171 1.000 20.331 62 HIS D O 1
ATOM 9586 N N . ARG D 1 63 ? 51.431 36.447 81.358 1.000 20.809 63 ARG D N 1
ATOM 9587 C CA . ARG D 1 63 ? 50.775 36.576 82.651 1.000 21.078 63 ARG D CA 1
ATOM 9588 C C . ARG D 1 63 ? 50.205 35.246 83.141 1.000 21.317 63 ARG D C 1
ATOM 9589 O O . ARG D 1 63 ? 49.343 35.241 84.019 1.000 21.302 63 ARG D O 1
ATOM 9597 N N . TRP D 1 64 ? 50.703 34.123 82.609 1.000 21.614 64 TRP D N 1
ATOM 9598 C CA . TRP D 1 64 ? 50.252 32.820 83.074 1.000 21.776 64 TRP D CA 1
ATOM 9599 C C . TRP D 1 64 ? 50.693 32.570 84.518 1.000 21.869 64 TRP D C 1
ATOM 9600 O O . TRP D 1 64 ? 49.997 31.856 85.238 1.000 21.880 64 TRP D O 1
ATOM 9611 N N . PRO D 1 65 ? 51.827 33.125 85.018 1.000 22.083 65 PRO D N 1
ATOM 9612 C CA . PRO D 1 65 ? 52.165 32.992 86.438 1.000 22.204 65 PRO D CA 1
ATOM 9613 C C . PRO D 1 65 ? 51.074 33.513 87.373 1.000 22.496 65 PRO D C 1
ATOM 9614 O O . PRO D 1 65 ? 50.837 32.934 88.431 1.000 22.524 65 PRO D O 1
ATOM 9618 N N . GLU D 1 66 ? 50.404 34.598 86.963 1.000 22.653 66 GLU D N 1
ATOM 9619 C CA . GLU D 1 66 ? 49.343 35.205 87.751 1.000 22.868 66 GLU D CA 1
ATOM 9620 C C . GLU D 1 66 ? 48.084 34.344 87.671 1.000 22.989 66 GLU D C 1
ATOM 9621 O O . GLU D 1 66 ? 47.420 34.127 88.683 1.000 23.142 66 GLU D O 1
ATOM 9627 N N . ASP D 1 67 ? 47.758 33.878 86.458 1.000 22.965 67 ASP D N 1
ATOM 9628 C CA . ASP D 1 67 ? 46.654 32.953 86.244 1.000 22.911 67 ASP D CA 1
ATOM 9629 C C . ASP D 1 67 ? 46.760 31.801 87.240 1.000 23.188 67 ASP D C 1
ATOM 9630 O O . ASP D 1 67 ? 45.800 31.485 87.937 1.000 23.102 67 ASP D O 1
ATOM 9635 N N . MET D 1 68 ? 47.952 31.195 87.296 1.000 23.459 68 MET D N 1
ATOM 9636 C CA . MET D 1 68 ? 48.185 29.989 88.072 1.000 23.877 68 MET D CA 1
ATOM 9637 C C . MET D 1 68 ? 48.224 30.315 89.565 1.000 24.318 68 MET D C 1
ATOM 9638 O O . MET D 1 68 ? 47.757 29.518 90.378 1.000 24.622 68 MET D O 1
ATOM 9643 N N . ASP D 1 69 ? 48.784 31.481 89.917 1.000 24.507 69 ASP D N 1
ATOM 9644 C CA . ASP D 1 69 ? 48.785 31.959 91.293 1.000 24.677 69 ASP D CA 1
ATOM 9645 C C . ASP D 1 69 ? 47.356 32.030 91.827 1.000 24.833 69 ASP D C 1
ATOM 9646 O O . ASP D 1 69 ? 47.096 31.616 92.955 1.000 24.988 69 ASP D O 1
ATOM 9651 N N . LEU D 1 70 ? 46.442 32.566 91.010 1.000 25.019 70 LEU D N 1
ATOM 9652 C CA . LEU D 1 70 ? 45.073 32.810 91.437 1.000 25.244 70 LEU D CA 1
ATOM 9653 C C . LEU D 1 70 ? 44.302 31.496 91.535 1.000 25.259 70 LEU D C 1
ATOM 9654 O O . LEU D 1 70 ? 43.595 31.276 92.515 1.000 25.453 70 LEU D O 1
ATOM 9659 N N . LEU D 1 71 ? 44.440 30.627 90.525 1.000 25.071 71 LEU D N 1
ATOM 9660 C CA . LEU D 1 71 ? 43.811 29.315 90.563 1.000 25.040 71 LEU D CA 1
ATOM 9661 C C . LEU D 1 71 ? 44.240 28.579 91.831 1.000 25.121 71 LEU D C 1
ATOM 9662 O O . LEU D 1 71 ? 43.412 27.959 92.496 1.000 25.069 71 LEU D O 1
ATOM 9667 N N . ALA D 1 72 ? 45.534 28.678 92.166 1.000 25.214 72 ALA D N 1
ATOM 9668 C CA . ALA D 1 72 ? 46.097 28.009 93.329 1.000 25.444 72 ALA D CA 1
ATOM 9669 C C . ALA D 1 72 ? 45.484 28.552 94.619 1.000 25.531 72 ALA D C 1
ATOM 9670 O O . ALA D 1 72 ? 44.961 27.784 95.425 1.000 25.618 72 ALA D O 1
ATOM 9672 N N . SER D 1 73 ? 45.551 29.876 94.805 1.000 25.548 73 SER D N 1
ATOM 9673 C CA . SER D 1 73 ? 45.142 30.504 96.054 1.000 25.626 73 SER D CA 1
ATOM 9674 C C . SER D 1 73 ? 43.632 30.376 96.263 1.000 25.452 73 SER D C 1
ATOM 9675 O O . SER D 1 73 ? 43.167 30.376 97.400 1.000 25.520 73 SER D O 1
ATOM 9678 N N . LEU D 1 74 ? 42.879 30.273 95.160 1.000 25.153 74 LEU D N 1
ATOM 9679 C CA . LEU D 1 74 ? 41.440 30.056 95.211 1.000 24.922 74 LEU D CA 1
ATOM 9680 C C . LEU D 1 74 ? 41.130 28.660 95.747 1.000 24.699 74 LEU D C 1
ATOM 9681 O O . LEU D 1 74 ? 40.105 28.469 96.398 1.000 24.619 74 LEU D O 1
ATOM 9686 N N . GLY D 1 75 ? 42.011 27.693 95.455 1.000 24.488 75 GLY D N 1
ATOM 9687 C CA . GLY D 1 75 ? 41.904 26.354 96.012 1.000 24.359 75 GLY D CA 1
ATOM 9688 C C . GLY D 1 75 ? 41.927 25.245 94.959 1.000 24.090 75 GLY D C 1
ATOM 9689 O O . GLY D 1 75 ? 42.003 24.072 95.319 1.000 24.154 75 GLY D O 1
ATOM 9690 N N . PHE D 1 76 ? 41.856 25.609 93.669 1.000 23.632 76 PHE D N 1
ATOM 9691 C CA . PHE D 1 76 ? 41.932 24.630 92.594 1.000 23.302 76 PHE D CA 1
ATOM 9692 C C . PHE D 1 76 ? 43.272 23.899 92.663 1.000 22.957 76 PHE D C 1
ATOM 9693 O O . PHE D 1 76 ? 44.264 24.468 93.114 1.000 22.882 76 PHE D O 1
ATOM 9701 N N . THR D 1 77 ? 43.286 22.636 92.215 1.000 22.816 77 THR D N 1
ATOM 9702 C CA . THR D 1 77 ? 44.480 21.804 92.275 1.000 22.806 77 THR D CA 1
ATOM 9703 C C . THR D 1 77 ? 44.940 21.368 90.884 1.000 22.748 77 THR D C 1
ATOM 9704 O O . THR D 1 77 ? 45.954 20.683 90.769 1.000 22.731 77 THR D O 1
ATOM 9708 N N . ASP D 1 78 ? 44.198 21.747 89.833 1.000 22.738 78 ASP D N 1
ATOM 9709 C CA . ASP D 1 78 ? 44.551 21.357 88.477 1.000 22.638 78 ASP D CA 1
ATOM 9710 C C . ASP D 1 78 ? 44.342 22.533 87.531 1.000 22.415 78 ASP D C 1
ATOM 9711 O O . ASP D 1 78 ? 43.592 23.458 87.834 1.000 22.598 78 ASP D O 1
ATOM 9716 N N . TYR D 1 79 ? 45.025 22.474 86.383 1.000 22.101 79 TYR D N 1
ATOM 9717 C CA . TYR D 1 79 ? 44.891 23.487 85.353 1.000 21.822 79 TYR D CA 1
ATOM 9718 C C . TYR D 1 79 ? 45.122 22.843 83.990 1.000 21.634 79 TYR D C 1
ATOM 9719 O O . TYR D 1 79 ? 46.207 22.335 83.715 1.000 21.568 79 TYR D O 1
ATOM 9728 N N . ARG D 1 80 ? 44.078 22.863 83.154 1.000 21.465 80 ARG D N 1
ATOM 9729 C CA . ARG D 1 80 ? 44.179 22.435 81.770 1.000 21.410 80 ARG D CA 1
ATOM 9730 C C . ARG D 1 80 ? 44.465 23.657 80.903 1.000 21.438 80 ARG D C 1
ATOM 9731 O O . ARG D 1 80 ? 43.652 24.577 80.839 1.000 21.623 80 ARG D O 1
ATOM 9739 N N . PHE D 1 81 ? 45.631 23.658 80.249 1.000 21.252 81 PHE D N 1
ATOM 9740 C CA . PHE D 1 81 ? 45.988 24.705 79.306 1.000 21.115 81 PHE D CA 1
ATOM 9741 C C . PHE D 1 81 ? 46.485 24.053 78.021 1.000 20.977 81 PHE D C 1
ATOM 9742 O O . PHE D 1 81 ? 46.772 22.857 78.003 1.000 20.964 81 PHE D O 1
ATOM 9750 N N . SER D 1 82 ? 46.575 24.849 76.950 1.000 20.819 82 SER D N 1
ATOM 9751 C CA . SER D 1 82 ? 46.984 24.330 75.657 1.000 20.709 82 SER D CA 1
ATOM 9752 C C . SER D 1 82 ? 48.407 24.780 75.333 1.000 20.521 82 SER D C 1
ATOM 9753 O O . SER D 1 82 ? 48.888 25.791 75.843 1.000 20.602 82 SER D O 1
ATOM 9756 N N . VAL D 1 83 ? 49.056 23.981 74.482 1.000 20.206 83 VAL D N 1
ATOM 9757 C CA . VAL D 1 83 ? 50.377 24.240 73.939 1.000 20.029 83 VAL D CA 1
ATOM 9758 C C . VAL D 1 83 ? 50.190 24.491 72.443 1.000 19.646 83 VAL D C 1
ATOM 9759 O O . VAL D 1 83 ? 49.427 23.774 71.798 1.000 19.558 83 VAL D O 1
ATOM 9763 N N . GLU D 1 84 ? 50.870 25.508 71.895 1.000 19.240 84 GLU D N 1
ATOM 9764 C CA . GLU D 1 84 ? 50.460 26.094 70.626 1.000 19.121 84 GLU D CA 1
ATOM 9765 C C . GLU D 1 84 ? 51.450 25.740 69.515 1.000 18.963 84 GLU D C 1
ATOM 9766 O O . GLU D 1 84 ? 52.632 26.070 69.594 1.000 19.130 84 GLU D O 1
ATOM 9772 N N . TRP D 1 85 ? 50.920 25.105 68.461 1.000 18.774 85 TRP D N 1
ATOM 9773 C CA . TRP D 1 85 ? 51.695 24.587 67.343 1.000 18.583 85 TRP D CA 1
ATOM 9774 C C . TRP D 1 85 ? 52.228 25.732 66.483 1.000 18.428 85 TRP D C 1
ATOM 9775 O O . TRP D 1 85 ? 53.375 25.695 66.043 1.000 18.498 85 TRP D O 1
ATOM 9786 N N . ALA D 1 86 ? 51.382 26.745 66.256 1.000 18.224 86 ALA D N 1
ATOM 9787 C CA . ALA D 1 86 ? 51.751 27.932 65.497 1.000 18.106 86 ALA D CA 1
ATOM 9788 C C . ALA D 1 86 ? 53.056 28.538 66.014 1.000 18.022 86 ALA D C 1
ATOM 9789 O O . ALA D 1 86 ? 53.868 29.013 65.225 1.000 17.840 86 ALA D O 1
ATOM 9791 N N . ARG D 1 87 ? 53.242 28.538 67.339 1.000 17.995 87 ARG D N 1
ATOM 9792 C CA . ARG D 1 87 ? 54.441 29.098 67.945 1.000 18.149 87 ARG D CA 1
ATOM 9793 C C . ARG D 1 87 ? 55.611 28.124 67.826 1.000 18.283 87 ARG D C 1
ATOM 9794 O O . ARG D 1 87 ? 56.726 28.536 67.518 1.000 18.163 87 ARG D O 1
ATOM 9802 N N . ILE D 1 88 ? 55.347 26.840 68.095 1.000 18.564 88 ILE D N 1
ATOM 9803 C CA . ILE D 1 88 ? 56.399 25.846 68.243 1.000 18.698 88 ILE D CA 1
ATOM 9804 C C . ILE D 1 88 ? 56.999 25.513 66.878 1.000 18.783 88 ILE D C 1
ATOM 9805 O O . ILE D 1 88 ? 58.193 25.243 66.788 1.000 18.978 88 ILE D O 1
ATOM 9810 N N . GLU D 1 89 ? 56.172 25.545 65.827 1.000 18.840 89 GLU D N 1
ATOM 9811 C CA . GLU D 1 89 ? 56.643 25.339 64.466 1.000 18.909 89 GLU D CA 1
ATOM 9812 C C . GLU D 1 89 ? 56.056 26.440 63.584 1.000 18.954 89 GLU D C 1
ATOM 9813 O O . GLU D 1 89 ? 55.117 26.199 62.827 1.000 18.969 89 GLU D O 1
ATOM 9819 N N . PRO D 1 90 ? 56.581 27.688 63.661 1.000 19.128 90 PRO D N 1
ATOM 9820 C CA . PRO D 1 90 ? 55.978 28.828 62.966 1.000 19.235 90 PRO D CA 1
ATOM 9821 C C . PRO D 1 90 ? 56.221 28.830 61.458 1.000 19.418 90 PRO D C 1
ATOM 9822 O O . PRO D 1 90 ? 55.510 29.504 60.716 1.000 19.050 90 PRO D O 1
ATOM 9826 N N . VAL D 1 91 ? 57.247 28.085 61.027 1.000 19.850 91 VAL D N 1
ATOM 9827 C CA . VAL D 1 91 ? 57.462 27.749 59.629 1.000 20.129 91 VAL D CA 1
ATOM 9828 C C . VAL D 1 91 ? 57.707 26.244 59.570 1.000 20.422 91 VAL D C 1
ATOM 9829 O O . VAL D 1 91 ? 58.295 25.683 60.493 1.000 20.409 91 VAL D O 1
ATOM 9833 N N . GLU D 1 92 ? 57.254 25.599 58.487 1.000 20.686 92 GLU D N 1
ATOM 9834 C CA . GLU D 1 92 ? 57.314 24.149 58.375 1.000 20.915 92 GLU D CA 1
ATOM 9835 C C . GLU D 1 92 ? 58.760 23.677 58.520 1.000 21.010 92 GLU D C 1
ATOM 9836 O O . GLU D 1 92 ? 59.633 24.100 57.766 1.000 20.869 92 GLU D O 1
ATOM 9842 N N . GLY D 1 93 ? 58.994 22.806 59.510 1.000 21.184 93 GLY D N 1
ATOM 9843 C CA . GLY D 1 93 ? 60.281 22.155 59.695 1.000 21.298 93 GLY D CA 1
ATOM 9844 C C . GLY D 1 93 ? 61.219 22.928 60.621 1.000 21.477 93 GLY D C 1
ATOM 9845 O O . GLY D 1 93 ? 62.333 22.475 60.876 1.000 21.701 93 GLY D O 1
ATOM 9846 N N . HIS D 1 94 ? 60.763 24.082 61.126 1.000 21.620 94 HIS D N 1
ATOM 9847 C CA . HIS D 1 94 ? 61.591 24.949 61.950 1.000 21.702 94 HIS D CA 1
ATOM 9848 C C . HIS D 1 94 ? 61.000 25.027 63.354 1.000 21.430 94 HIS D C 1
ATOM 9849 O O . HIS D 1 94 ? 60.234 25.937 63.661 1.000 21.410 94 HIS D O 1
ATOM 9856 N N . PHE D 1 95 ? 61.371 24.061 64.198 1.000 21.376 95 PHE D N 1
ATOM 9857 C CA . PHE D 1 95 ? 60.883 24.005 65.565 1.000 21.460 95 PHE D CA 1
ATOM 9858 C C . PHE D 1 95 ? 61.623 25.028 66.420 1.000 21.464 95 PHE D C 1
ATOM 9859 O O . PHE D 1 95 ? 62.851 25.088 66.407 1.000 21.512 95 PHE D O 1
ATOM 9867 N N . SER D 1 96 ? 60.843 25.830 67.151 1.000 21.418 96 SER D N 1
ATOM 9868 C CA . SER D 1 96 ? 61.375 26.811 68.078 1.000 21.572 96 SER D CA 1
ATOM 9869 C C . SER D 1 96 ? 61.653 26.136 69.417 1.000 21.795 96 SER D C 1
ATOM 9870 O O . SER D 1 96 ? 60.725 25.718 70.104 1.000 21.776 96 SER D O 1
ATOM 9873 N N . ARG D 1 97 ? 62.938 26.025 69.771 1.000 22.148 97 ARG D N 1
ATOM 9874 C CA . ARG D 1 97 ? 63.328 25.584 71.100 1.000 22.500 97 ARG D CA 1
ATOM 9875 C C . ARG D 1 97 ? 62.871 26.614 72.131 1.000 22.029 97 ARG D C 1
ATOM 9876 O O . ARG D 1 97 ? 62.540 26.259 73.260 1.000 21.881 97 ARG D O 1
ATOM 9884 N N . ALA D 1 98 ? 62.871 27.889 71.726 1.000 21.811 98 ALA D N 1
ATOM 9885 C CA . ALA D 1 98 ? 62.465 28.983 72.593 1.000 21.666 98 ALA D CA 1
ATOM 9886 C C . ALA D 1 98 ? 61.016 28.800 73.043 1.000 21.462 98 ALA D C 1
ATOM 9887 O O . ALA D 1 98 ? 60.710 28.982 74.220 1.000 21.507 98 ALA D O 1
ATOM 9889 N N . GLN D 1 99 ? 60.132 28.440 72.104 1.000 21.216 99 GLN D N 1
ATOM 9890 C CA . GLN D 1 99 ? 58.717 28.297 72.409 1.000 21.356 99 GLN D CA 1
ATOM 9891 C C . GLN D 1 99 ? 58.463 26.991 73.160 1.000 21.165 99 GLN D C 1
ATOM 9892 O O . GLN D 1 99 ? 57.521 26.907 73.946 1.000 21.019 99 GLN D O 1
ATOM 9898 N N . LEU D 1 100 ? 59.296 25.973 72.911 1.000 20.932 100 LEU D N 1
ATOM 9899 C CA . LEU D 1 100 ? 59.215 24.723 73.651 1.000 20.666 100 LEU D CA 1
ATOM 9900 C C . LEU D 1 100 ? 59.619 24.953 75.105 1.000 20.583 100 LEU D C 1
ATOM 9901 O O . LEU D 1 100 ? 58.989 24.414 76.014 1.000 20.381 100 LEU D O 1
ATOM 9906 N N . ALA D 1 101 ? 60.666 25.761 75.310 1.000 20.561 101 ALA D N 1
ATOM 9907 C CA . ALA D 1 101 ? 61.135 26.101 76.644 1.000 20.624 101 ALA D CA 1
ATOM 9908 C C . ALA D 1 101 ? 60.079 26.931 77.372 1.000 20.763 101 ALA D C 1
ATOM 9909 O O . ALA D 1 101 ? 59.879 26.764 78.573 1.000 20.808 101 ALA D O 1
ATOM 9911 N N . HIS D 1 102 ? 59.412 27.823 76.628 1.000 20.908 102 HIS D N 1
ATOM 9912 C CA . HIS D 1 102 ? 58.291 28.597 77.139 1.000 21.003 102 HIS D CA 1
ATOM 9913 C C . HIS D 1 102 ? 57.255 27.681 77.787 1.000 21.010 102 HIS D C 1
ATOM 9914 O O . HIS D 1 102 ? 56.847 27.915 78.922 1.000 20.931 102 HIS D O 1
ATOM 9921 N N . TYR D 1 103 ? 56.834 26.646 77.049 1.000 21.155 103 TYR D N 1
ATOM 9922 C CA . TYR D 1 103 ? 55.720 25.809 77.468 1.000 21.469 103 TYR D CA 1
ATOM 9923 C C . TYR D 1 103 ? 56.173 24.795 78.516 1.000 21.973 103 TYR D C 1
ATOM 9924 O O . TYR D 1 103 ? 55.349 24.307 79.285 1.000 22.149 103 TYR D O 1
ATOM 9933 N N . ARG D 1 104 ? 57.476 24.491 78.546 1.000 22.495 104 ARG D N 1
ATOM 9934 C CA . ARG D 1 104 ? 58.041 23.665 79.601 1.000 22.982 104 ARG D CA 1
ATOM 9935 C C . ARG D 1 104 ? 57.915 24.396 80.937 1.000 23.553 104 ARG D C 1
ATOM 9936 O O . ARG D 1 104 ? 57.589 23.781 81.950 1.000 23.581 104 ARG D O 1
ATOM 9944 N N . ARG D 1 105 ? 58.164 25.712 80.924 1.000 24.202 105 ARG D N 1
ATOM 9945 C CA . ARG D 1 105 ? 58.141 26.517 82.136 1.000 24.801 105 ARG D CA 1
ATOM 9946 C C . ARG D 1 105 ? 56.712 26.676 82.655 1.000 24.618 105 ARG D C 1
ATOM 9947 O O . ARG D 1 105 ? 56.520 26.884 83.851 1.000 24.752 105 ARG D O 1
ATOM 9955 N N . MET D 1 106 ? 55.720 26.588 81.760 1.000 24.261 106 MET D N 1
ATOM 9956 C CA . MET D 1 106 ? 54.323 26.614 82.167 1.000 23.959 106 MET D CA 1
ATOM 9957 C C . MET D 1 106 ? 54.009 25.367 82.992 1.000 23.655 106 MET D C 1
ATOM 9958 O O . MET D 1 106 ? 53.362 25.456 84.033 1.000 23.272 106 MET D O 1
ATOM 9963 N N . VAL D 1 107 ? 54.484 24.210 82.514 1.000 23.613 107 VAL D N 1
ATOM 9964 C CA . VAL D 1 107 ? 54.266 22.938 83.185 1.000 23.596 107 VAL D CA 1
ATOM 9965 C C . VAL D 1 107 ? 54.934 22.983 84.558 1.000 23.789 107 VAL D C 1
ATOM 9966 O O . VAL D 1 107 ? 54.319 22.627 85.560 1.000 23.685 107 VAL D O 1
ATOM 9970 N N . GLU D 1 108 ? 56.198 23.425 84.581 1.000 24.027 108 GLU D N 1
ATOM 9971 C CA . GLU D 1 108 ? 56.971 23.529 85.809 1.000 24.226 108 GLU D CA 1
ATOM 9972 C C . GLU D 1 108 ? 56.374 24.609 86.709 1.000 24.370 108 GLU D C 1
ATOM 9973 O O . GLU D 1 108 ? 56.414 24.489 87.932 1.000 24.260 108 GLU D O 1
ATOM 9979 N N . GLY D 1 109 ? 55.832 25.662 86.087 1.000 24.629 109 GLY D N 1
ATOM 9980 C CA . GLY D 1 109 ? 55.142 26.723 86.800 1.000 24.821 109 GLY D CA 1
ATOM 9981 C C . GLY D 1 109 ? 53.906 26.209 87.532 1.000 25.107 109 GLY D C 1
ATOM 9982 O O . GLY D 1 109 ? 53.659 26.593 88.674 1.000 25.381 109 GLY D O 1
ATOM 9983 N N . ALA D 1 110 ? 53.134 25.344 86.863 1.000 25.135 110 ALA D N 1
ATOM 9984 C CA . ALA D 1 110 ? 51.978 24.712 87.479 1.000 25.439 110 ALA D CA 1
ATOM 9985 C C . ALA D 1 110 ? 52.417 23.891 88.689 1.000 25.687 110 ALA D C 1
ATOM 9986 O O . ALA D 1 110 ? 51.792 23.963 89.745 1.000 25.338 110 ALA D O 1
ATOM 9988 N N . ILE D 1 111 ? 53.506 23.130 88.523 1.000 26.302 111 ILE D N 1
ATOM 9989 C CA . ILE D 1 111 ? 53.981 22.208 89.544 1.000 26.851 111 ILE D CA 1
ATOM 9990 C C . ILE D 1 111 ? 54.473 22.978 90.771 1.000 27.182 111 ILE D C 1
ATOM 9991 O O . ILE D 1 111 ? 54.183 22.574 91.895 1.000 27.288 111 ILE D O 1
ATOM 9996 N N . GLU D 1 112 ? 55.220 24.072 90.560 1.000 27.620 112 GLU D N 1
ATOM 9997 C CA . GLU D 1 112 ? 55.692 24.905 91.659 1.000 28.004 112 GLU D CA 1
ATOM 9998 C C . GLU D 1 112 ? 54.520 25.363 92.523 1.000 27.510 112 GLU D C 1
ATOM 9999 O O . GLU D 1 112 ? 54.605 25.347 93.749 1.000 27.733 112 GLU D O 1
ATOM 10005 N N . ARG D 1 113 ? 53.431 25.774 91.862 1.000 26.884 113 ARG D N 1
ATOM 10006 C CA . ARG D 1 113 ? 52.309 26.423 92.522 1.000 26.468 113 ARG D CA 1
ATOM 10007 C C . ARG D 1 113 ? 51.302 25.394 93.037 1.000 25.894 113 ARG D C 1
ATOM 10008 O O . ARG D 1 113 ? 50.248 25.772 93.544 1.000 25.704 113 ARG D O 1
ATOM 10016 N N . GLY D 1 114 ? 51.628 24.101 92.910 1.000 25.422 114 GLY D N 1
ATOM 10017 C CA . GLY D 1 114 ? 50.796 23.035 93.444 1.000 25.243 114 GLY D CA 1
ATOM 10018 C C . GLY D 1 114 ? 49.576 22.748 92.571 1.000 25.026 114 GLY D C 1
ATOM 10019 O O . GLY D 1 114 ? 48.536 22.334 93.079 1.000 24.891 114 GLY D O 1
ATOM 10020 N N . LEU D 1 115 ? 49.717 22.977 91.258 1.000 24.782 115 LEU D N 1
ATOM 10021 C CA . LEU D 1 115 ? 48.708 22.599 90.281 1.000 24.429 115 LEU D CA 1
ATOM 10022 C C . LEU D 1 115 ? 49.231 21.413 89.477 1.000 24.281 115 LEU D C 1
ATOM 10023 O O . LEU D 1 115 ? 50.413 21.368 89.140 1.000 24.474 115 LEU D O 1
ATOM 10028 N N . ARG D 1 116 ? 48.345 20.454 89.180 1.000 24.018 116 ARG D N 1
ATOM 10029 C CA . ARG D 1 116 ? 48.673 19.371 88.268 1.000 23.777 116 ARG D CA 1
ATOM 10030 C C . ARG D 1 116 ? 48.294 19.800 86.854 1.000 23.395 116 ARG D C 1
ATOM 10031 O O . ARG D 1 116 ? 47.119 20.019 86.568 1.000 23.351 116 ARG D O 1
ATOM 10039 N N . PRO D 1 117 ? 49.274 19.955 85.933 1.000 23.040 117 PRO D N 1
ATOM 10040 C CA . PRO D 1 117 ? 48.980 20.359 84.559 1.000 22.856 117 PRO D CA 1
ATOM 10041 C C . PRO D 1 117 ? 48.381 19.240 83.708 1.000 22.516 117 PRO D C 1
ATOM 10042 O O . PRO D 1 117 ? 48.919 18.137 83.664 1.000 22.360 117 PRO D O 1
ATOM 10046 N N . MET D 1 118 ? 47.248 19.536 83.058 1.000 22.383 118 MET D N 1
ATOM 10047 C CA . MET D 1 118 ? 46.783 18.762 81.918 1.000 22.217 118 MET D CA 1
ATOM 10048 C C . MET D 1 118 ? 47.069 19.587 80.664 1.000 21.784 118 MET D C 1
ATOM 10049 O O . MET D 1 118 ? 46.586 20.710 80.543 1.000 21.857 118 MET D O 1
ATOM 10054 N N . VAL D 1 119 ? 47.858 19.027 79.741 1.000 21.126 119 VAL D N 1
ATOM 10055 C CA . VAL D 1 119 ? 48.331 19.781 78.590 1.000 20.740 119 VAL D CA 1
ATOM 10056 C C . VAL D 1 119 ? 47.550 19.353 77.351 1.000 20.313 119 VAL D C 1
ATOM 10057 O O . VAL D 1 119 ? 47.520 18.173 77.007 1.000 20.565 119 VAL D O 1
ATOM 10061 N N . THR D 1 120 ? 46.926 20.338 76.692 1.000 19.772 120 THR D N 1
ATOM 10062 C CA . THR D 1 120 ? 46.290 20.148 75.400 1.000 19.423 120 THR D CA 1
ATOM 10063 C C . THR D 1 120 ? 47.303 20.492 74.311 1.000 19.301 120 THR D C 1
ATOM 10064 O O . THR D 1 120 ? 47.822 21.605 74.279 1.000 19.302 120 THR D O 1
ATOM 10068 N N . LEU D 1 121 ? 47.580 19.532 73.423 1.000 19.139 121 LEU D N 1
ATOM 10069 C CA . LEU D 1 121 ? 48.616 19.702 72.417 1.000 19.040 121 LEU D CA 1
ATOM 10070 C C . LEU D 1 121 ? 48.081 20.502 71.231 1.000 18.725 121 LEU D C 1
ATOM 10071 O O . LEU D 1 121 ? 48.842 21.212 70.578 1.000 18.479 121 LEU D O 1
ATOM 10076 N N . HIS D 1 122 ? 46.776 20.386 70.959 1.000 18.485 122 HIS D N 1
ATOM 10077 C CA . HIS D 1 122 ? 46.158 21.103 69.856 1.000 18.375 122 HIS D CA 1
ATOM 10078 C C . HIS D 1 122 ? 44.753 21.549 70.255 1.000 18.329 122 HIS D C 1
ATOM 10079 O O . HIS D 1 122 ? 43.954 20.742 70.726 1.000 18.361 122 HIS D O 1
ATOM 10086 N N . HIS D 1 123 ? 44.468 22.840 70.045 1.000 18.234 123 HIS D N 1
ATOM 10087 C CA . HIS D 1 123 ? 43.177 23.418 70.381 1.000 18.110 123 HIS D CA 1
ATOM 10088 C C . HIS D 1 123 ? 42.737 24.324 69.232 1.000 17.936 123 HIS D C 1
ATOM 10089 O O . HIS D 1 123 ? 42.842 25.547 69.315 1.000 17.883 123 HIS D O 1
ATOM 10096 N N . PHE D 1 124 ? 42.288 23.676 68.149 1.000 17.786 124 PHE D N 1
ATOM 10097 C CA . PHE D 1 124 ? 41.697 24.303 66.974 1.000 17.667 124 PHE D CA 1
ATOM 10098 C C . PHE D 1 124 ? 42.761 24.968 66.105 1.000 17.3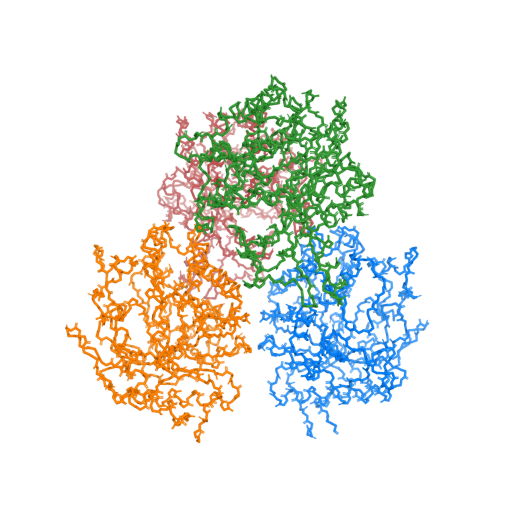65 124 PHE D C 1
ATOM 10099 O O . PHE D 1 124 ? 42.892 24.620 64.933 1.000 17.377 124 PHE D O 1
ATOM 10107 N N . THR D 1 125 ? 43.503 25.927 66.667 1.000 17.054 125 THR D N 1
ATOM 10108 C CA . THR D 1 125 ? 44.439 26.703 65.870 1.000 16.896 125 THR D CA 1
ATOM 10109 C C . THR D 1 125 ? 45.543 25.802 65.322 1.000 16.839 125 THR D C 1
ATOM 10110 O O . THR D 1 125 ? 46.007 24.882 65.994 1.000 16.553 125 THR D O 1
ATOM 10114 N N . VAL D 1 126 ? 45.935 26.093 64.078 1.000 16.835 126 VAL D N 1
ATOM 10115 C CA . VAL D 1 126 ? 47.035 25.423 63.410 1.000 16.938 126 VAL D CA 1
ATOM 10116 C C . VAL D 1 126 ? 48.026 26.492 62.961 1.000 17.068 126 VAL D C 1
ATOM 10117 O O . VAL D 1 126 ? 47.686 27.673 62.919 1.000 16.987 126 VAL D O 1
ATOM 10121 N N . PRO D 1 127 ? 49.277 26.122 62.610 1.000 17.242 127 PRO D N 1
ATOM 10122 C CA . PRO D 1 127 ? 50.179 27.048 61.927 1.000 17.436 127 PRO D CA 1
ATOM 10123 C C . PRO D 1 127 ? 49.569 27.472 60.593 1.000 17.641 127 PRO D C 1
ATOM 10124 O O . PRO D 1 127 ? 48.899 26.675 59.940 1.000 17.633 127 PRO D O 1
ATOM 10128 N N . GLN D 1 128 ? 49.796 28.731 60.202 1.000 18.004 128 GLN D N 1
ATOM 10129 C CA . GLN D 1 128 ? 49.241 29.261 58.966 1.000 18.277 128 GLN D CA 1
ATOM 10130 C C . GLN D 1 128 ? 49.739 28.445 57.774 1.000 18.575 128 GLN D C 1
ATOM 10131 O O . GLN D 1 128 ? 48.991 28.222 56.824 1.000 18.806 128 GLN D O 1
ATOM 10137 N N . TRP D 1 129 ? 51.005 28.011 57.828 1.000 18.701 129 TRP D N 1
ATOM 10138 C CA . TRP D 1 129 ? 51.591 27.233 56.747 1.000 18.883 129 TRP D CA 1
ATOM 10139 C C . TRP D 1 129 ? 50.868 25.894 56.597 1.000 19.186 129 TRP D C 1
ATOM 10140 O O . TRP D 1 129 ? 50.775 25.375 55.489 1.000 19.285 129 TRP D O 1
ATOM 10151 N N . PHE D 1 130 ? 50.359 25.347 57.709 1.000 19.593 130 PHE D N 1
ATOM 10152 C CA . PHE D 1 130 ? 49.620 24.092 57.692 1.000 19.964 130 PHE D CA 1
ATOM 10153 C C . PHE D 1 130 ? 48.262 24.297 57.016 1.000 20.418 130 PHE D C 1
ATOM 10154 O O . PHE D 1 130 ? 47.767 23.395 56.343 1.000 20.402 130 PHE D O 1
ATOM 10162 N N . GLU D 1 131 ? 47.670 25.485 57.204 1.000 20.953 131 GLU D N 1
ATOM 10163 C CA . GLU D 1 131 ? 46.421 25.857 56.553 1.000 21.377 131 GLU D CA 1
ATOM 10164 C C . GLU D 1 131 ? 46.648 26.086 55.057 1.000 21.585 131 GLU D C 1
ATOM 10165 O O . GLU D 1 131 ? 45.869 25.600 54.238 1.000 21.594 131 GLU D O 1
ATOM 10171 N N . ALA D 1 132 ? 47.713 26.824 54.708 1.000 21.748 132 ALA D N 1
ATOM 10172 C CA . ALA D 1 132 ? 47.998 27.188 53.324 1.000 21.749 132 ALA D CA 1
ATOM 10173 C C . ALA D 1 132 ? 48.278 25.936 52.498 1.000 21.847 132 ALA D C 1
ATOM 10174 O O . ALA D 1 132 ? 47.992 25.880 51.303 1.000 21.721 132 ALA D O 1
ATOM 10176 N N . ARG D 1 133 ? 48.855 24.949 53.184 1.000 22.136 133 ARG D N 1
ATOM 10177 C CA . ARG D 1 133 ? 49.250 23.662 52.641 1.000 22.215 133 ARG D CA 1
ATOM 10178 C C . ARG D 1 133 ? 48.038 22.856 52.174 1.000 21.994 133 ARG D C 1
ATOM 10179 O O . ARG D 1 133 ? 48.169 21.995 51.306 1.000 21.970 133 ARG D O 1
ATOM 10187 N N . GLY D 1 134 ? 46.875 23.116 52.788 1.000 21.794 134 GLY D N 1
ATOM 10188 C CA . GLY D 1 134 ? 45.647 22.396 52.485 1.000 21.605 134 GLY D CA 1
ATOM 10189 C C . GLY D 1 134 ? 44.935 21.893 53.741 1.000 21.463 134 GLY D C 1
ATOM 10190 O O . GLY D 1 134 ? 43.810 21.405 53.654 1.000 21.466 134 GLY D O 1
ATOM 10191 N N . GLY D 1 135 ? 45.602 21.994 54.898 1.000 21.312 135 GLY D N 1
ATOM 10192 C CA . GLY D 1 135 ? 44.982 21.693 56.178 1.000 21.200 135 GLY D CA 1
ATOM 10193 C C . GLY D 1 135 ? 45.049 20.207 56.525 1.000 21.168 135 GLY D C 1
ATOM 10194 O O . GLY D 1 135 ? 46.024 19.529 56.202 1.000 20.830 135 GLY D O 1
ATOM 10195 N N . TRP D 1 136 ? 43.988 19.716 57.179 1.000 21.127 136 TRP D N 1
ATOM 10196 C CA . TRP D 1 136 ? 43.985 18.402 57.805 1.000 21.110 136 TRP D CA 1
ATOM 10197 C C . TRP D 1 136 ? 43.868 17.280 56.773 1.000 21.303 136 TRP D C 1
ATOM 10198 O O . TRP D 1 136 ? 44.374 16.184 57.006 1.000 21.070 136 TRP D O 1
ATOM 10209 N N . THR D 1 137 ? 43.197 17.548 55.644 1.000 21.690 137 THR D N 1
ATOM 10210 C CA . THR D 1 137 ? 42.945 16.524 54.639 1.000 21.898 137 THR D CA 1
ATOM 10211 C C . THR D 1 137 ? 44.098 16.424 53.639 1.000 22.034 137 THR D C 1
ATOM 10212 O O . THR D 1 137 ? 44.148 15.472 52.863 1.000 22.098 137 THR D O 1
ATOM 10216 N N . ALA D 1 138 ? 45.012 17.402 53.652 1.000 22.291 138 ALA D N 1
ATOM 10217 C CA . ALA D 1 138 ? 46.122 17.424 52.712 1.000 22.578 138 ALA D CA 1
ATOM 10218 C C . ALA D 1 138 ? 47.079 16.271 53.005 1.000 22.949 138 ALA D C 1
ATOM 10219 O O . ALA D 1 138 ? 47.174 15.810 54.141 1.000 23.125 138 ALA D O 1
ATOM 10221 N N . GLU D 1 139 ? 47.782 15.816 51.960 1.000 23.256 139 GLU D N 1
ATOM 10222 C CA . GLU D 1 139 ? 48.730 14.719 52.074 1.000 23.495 139 GLU D CA 1
ATOM 10223 C C . GLU D 1 139 ? 49.818 15.095 53.077 1.000 23.001 139 GLU D C 1
ATOM 10224 O O . GLU D 1 139 ? 50.383 16.181 52.991 1.000 22.897 139 GLU D O 1
ATOM 10230 N N . GLY D 1 140 ? 50.088 14.196 54.031 1.000 22.401 140 GLY D N 1
ATOM 10231 C CA . GLY D 1 140 ? 51.181 14.369 54.975 1.000 21.982 140 GLY D CA 1
ATOM 10232 C C . GLY D 1 140 ? 50.759 15.052 56.275 1.000 21.703 140 GLY D C 1
ATOM 10233 O O . GLY D 1 140 ? 51.587 15.240 57.163 1.000 21.687 140 GLY D O 1
ATOM 10234 N N . ALA D 1 141 ? 49.473 15.415 56.383 1.000 21.359 141 ALA D N 1
ATOM 10235 C CA . ALA D 1 141 ? 48.954 16.146 57.531 1.000 21.260 141 ALA D CA 1
ATOM 10236 C C . ALA D 1 141 ? 49.177 15.367 58.828 1.000 21.198 141 ALA D C 1
ATOM 10237 O O . ALA D 1 141 ? 49.556 15.947 59.844 1.000 20.957 141 ALA D O 1
ATOM 10239 N N . VAL D 1 142 ? 48.913 14.056 58.782 1.000 21.283 142 VAL D N 1
ATOM 10240 C CA . VAL D 1 142 ? 49.022 13.187 59.944 1.000 21.319 142 VAL D CA 1
ATOM 10241 C C . VAL D 1 142 ? 50.464 13.178 60.449 1.000 21.440 142 VAL D C 1
ATOM 10242 O O . VAL D 1 142 ? 50.697 13.297 61.651 1.000 21.659 142 VAL D O 1
ATOM 10246 N N . GLU D 1 143 ? 51.419 13.037 59.521 1.000 21.241 143 GLU D N 1
ATOM 10247 C CA . GLU D 1 143 ? 52.831 12.942 59.860 1.000 21.176 143 GLU D CA 1
ATOM 10248 C C . GLU D 1 143 ? 53.318 14.269 60.439 1.000 20.705 143 GLU D C 1
ATOM 10249 O O . GLU D 1 143 ? 54.117 14.281 61.373 1.000 20.460 143 GLU D O 1
ATOM 10255 N N . LEU D 1 144 ? 52.832 15.378 59.867 1.000 20.366 144 LEU D N 1
ATOM 10256 C CA . LEU D 1 144 ? 53.198 16.711 60.320 1.000 20.045 144 LEU D CA 1
ATOM 10257 C C . LEU D 1 144 ? 52.752 16.905 61.767 1.000 19.824 144 LEU D C 1
ATOM 10258 O O . LEU D 1 144 ? 53.487 17.479 62.567 1.000 19.817 144 LEU D O 1
ATOM 10263 N N . PHE D 1 145 ? 51.552 16.410 62.093 1.000 19.544 145 PHE D N 1
ATOM 10264 C CA . PHE D 1 145 ? 51.017 16.545 63.436 1.000 19.461 145 PHE D CA 1
ATOM 10265 C C . PHE D 1 145 ? 51.762 15.622 64.398 1.000 19.440 145 PHE D C 1
ATOM 10266 O O . PHE D 1 145 ? 52.077 16.020 65.517 1.000 19.501 145 PHE D O 1
ATOM 10274 N N . ALA D 1 146 ? 52.029 14.387 63.957 1.000 19.441 146 ALA D N 1
ATOM 10275 C CA . ALA D 1 146 ? 52.732 13.410 64.774 1.000 19.369 146 ALA D CA 1
ATOM 10276 C C . ALA D 1 146 ? 54.128 13.920 65.132 1.000 19.250 146 ALA D C 1
ATOM 10277 O O . ALA D 1 146 ? 54.574 13.743 66.264 1.000 19.313 146 ALA D O 1
ATOM 10279 N N . ARG D 1 147 ? 54.808 14.551 64.165 1.000 19.044 147 ARG D N 1
ATOM 10280 C CA . ARG D 1 147 ? 56.145 15.082 64.389 1.000 18.968 147 ARG D CA 1
ATOM 10281 C C . ARG D 1 147 ? 56.100 16.205 65.424 1.000 19.058 147 ARG D C 1
ATOM 10282 O O . ARG D 1 147 ? 57.004 16.315 66.251 1.000 18.998 147 ARG D O 1
ATOM 10290 N N . TYR D 1 148 ? 55.061 17.047 65.349 1.000 19.131 148 TYR D N 1
ATOM 10291 C CA . TYR D 1 148 ? 54.864 18.127 66.304 1.000 19.239 148 TYR D CA 1
ATOM 10292 C C . TYR D 1 148 ? 54.687 17.549 67.706 1.000 19.294 148 TYR D C 1
ATOM 10293 O O . TYR D 1 148 ? 55.255 18.066 68.666 1.000 19.196 148 TYR D O 1
ATOM 10302 N N . VAL D 1 149 ? 53.889 16.480 67.815 1.000 19.422 149 VAL D N 1
ATOM 10303 C CA . VAL D 1 149 ? 53.617 15.863 69.104 1.000 19.491 149 VAL D CA 1
ATOM 10304 C C . VAL D 1 149 ? 54.916 15.292 69.668 1.000 19.329 149 VAL D C 1
ATOM 10305 O O . VAL D 1 149 ? 55.185 15.439 70.858 1.000 19.278 149 VAL D O 1
ATOM 10309 N N . ALA D 1 150 ? 55.713 14.647 68.808 1.000 19.197 150 ALA D N 1
ATOM 10310 C CA . ALA D 1 150 ? 57.021 14.145 69.203 1.000 19.143 150 ALA D CA 1
ATOM 10311 C C . ALA D 1 150 ? 57.901 15.294 69.692 1.000 19.088 150 ALA D C 1
ATOM 10312 O O . ALA D 1 150 ? 58.605 15.152 70.689 1.000 19.027 150 ALA D O 1
ATOM 10314 N N . ALA D 1 151 ? 57.842 16.434 68.990 1.000 19.112 151 ALA D N 1
ATOM 10315 C CA . ALA D 1 151 ? 58.658 17.594 69.314 1.000 19.218 151 ALA D CA 1
ATOM 10316 C C . ALA D 1 151 ? 58.262 18.191 70.666 1.000 19.430 151 ALA D C 1
ATOM 10317 O O . ALA D 1 151 ? 59.061 18.893 71.279 1.000 19.249 151 ALA D O 1
ATOM 10319 N N . CYS D 1 152 ? 57.036 17.904 71.126 1.000 19.906 152 CYS D N 1
ATOM 10320 C CA . CYS D 1 152 ? 56.535 18.411 72.396 1.000 20.235 152 CYS D CA 1
ATOM 10321 C C . CYS D 1 152 ? 57.027 17.580 73.583 1.000 20.622 152 CYS D C 1
ATOM 10322 O O . CYS D 1 152 ? 56.657 17.868 74.718 1.000 20.585 152 CYS D O 1
ATOM 10325 N N . ALA D 1 153 ? 57.866 16.566 73.326 1.000 21.081 153 ALA D N 1
ATOM 10326 C CA . ALA D 1 153 ? 58.294 15.623 74.351 1.000 21.547 153 ALA D CA 1
ATOM 10327 C C . ALA D 1 153 ? 58.907 16.333 75.558 1.000 22.119 153 ALA D C 1
ATOM 10328 O O . ALA D 1 153 ? 58.494 16.070 76.685 1.000 22.176 153 ALA D O 1
ATOM 10330 N N . PRO D 1 154 ? 59.904 17.240 75.393 1.000 22.721 154 PRO D N 1
ATOM 10331 C CA . PRO D 1 154 ? 60.534 17.891 76.544 1.000 22.951 154 PRO D CA 1
ATOM 10332 C C . PRO D 1 154 ? 59.562 18.696 77.407 1.000 23.409 154 PRO D C 1
ATOM 10333 O O . PRO D 1 154 ? 59.870 18.986 78.559 1.000 23.648 154 PRO D O 1
ATOM 10337 N N . VAL D 1 155 ? 58.391 19.032 76.851 1.000 23.759 155 VAL D N 1
ATOM 10338 C CA . VAL D 1 155 ? 57.361 19.759 77.577 1.000 24.049 155 VAL D CA 1
ATOM 10339 C C . VAL D 1 155 ? 56.625 18.806 78.523 1.000 24.568 155 VAL D C 1
ATOM 10340 O O . VAL D 1 155 ? 56.340 19.178 79.660 1.000 24.613 155 VAL D O 1
ATOM 10344 N N . ILE D 1 156 ? 56.341 17.578 78.060 1.000 25.097 156 ILE D N 1
ATOM 10345 C CA . ILE D 1 156 ? 55.365 16.711 78.710 1.000 25.531 156 ILE D CA 1
ATOM 10346 C C . ILE D 1 156 ? 56.006 15.471 79.338 1.000 25.887 156 ILE D C 1
ATOM 10347 O O . ILE D 1 156 ? 55.319 14.737 80.044 1.000 25.902 156 ILE D O 1
ATOM 10352 N N . SER D 1 157 ? 57.304 15.232 79.106 1.000 26.582 157 SER D N 1
ATOM 10353 C CA . SER D 1 157 ? 57.918 13.956 79.455 1.000 27.120 157 SER D CA 1
ATOM 10354 C C . SER D 1 157 ? 58.143 13.822 80.963 1.000 27.731 157 SER D C 1
ATOM 10355 O O . SER D 1 157 ? 58.775 12.863 81.404 1.000 27.964 157 SER D O 1
ATOM 10358 N N . GLU D 1 158 ? 57.612 14.769 81.748 1.000 28.330 158 GLU D N 1
ATOM 10359 C CA . GLU D 1 158 ? 57.878 14.843 83.175 1.000 28.702 158 GLU D CA 1
ATOM 10360 C C . GLU D 1 158 ? 56.866 15.795 83.811 1.000 28.328 158 GLU D C 1
ATOM 10361 O O . GLU D 1 158 ? 56.665 16.900 83.311 1.000 28.440 158 GLU D O 1
ATOM 10367 N N . GLY D 1 159 ? 56.213 15.348 84.893 1.000 27.741 159 GLY D N 1
ATOM 10368 C CA . GLY D 1 159 ? 55.331 16.200 85.676 1.000 27.226 159 GLY D CA 1
ATOM 10369 C C . GLY D 1 159 ? 53.884 16.229 85.176 1.000 26.723 159 GLY D C 1
ATOM 10370 O O . GLY D 1 159 ? 53.018 16.776 85.857 1.000 26.611 159 GLY D O 1
ATOM 10371 N N . VAL D 1 160 ? 53.621 15.641 84.000 1.000 26.043 160 VAL D N 1
ATOM 10372 C CA . VAL D 1 160 ? 52.314 15.720 83.364 1.000 25.425 160 VAL D CA 1
ATOM 10373 C C . VAL D 1 160 ? 51.674 14.333 83.377 1.000 24.977 160 VAL D C 1
ATOM 10374 O O . VAL D 1 160 ? 52.280 13.371 82.912 1.000 25.152 160 VAL D O 1
ATOM 10378 N N . SER D 1 161 ? 50.439 14.251 83.892 1.000 24.398 161 SER D N 1
ATOM 10379 C CA . SER D 1 161 ? 49.729 12.988 84.031 1.000 24.036 161 SER D CA 1
ATOM 10380 C C . SER D 1 161 ? 48.713 12.795 82.906 1.000 23.494 161 SER D C 1
ATOM 10381 O O . SER D 1 161 ? 48.497 11.668 82.464 1.000 23.296 161 SER D O 1
ATOM 10384 N N . HIS D 1 162 ? 48.078 13.889 82.462 1.000 22.897 162 HIS D N 1
ATOM 10385 C CA . HIS D 1 162 ? 47.079 13.823 81.408 1.000 22.566 162 HIS D CA 1
ATOM 10386 C C . HIS D 1 162 ? 47.491 14.722 80.244 1.000 22.015 162 HIS D C 1
ATOM 10387 O O . HIS D 1 162 ? 47.811 15.891 80.444 1.000 21.856 162 HIS D O 1
ATOM 10394 N N . VAL D 1 163 ? 47.483 14.152 79.033 1.000 21.526 163 VAL D N 1
ATOM 10395 C CA . VAL D 1 163 ? 47.686 14.908 77.808 1.000 21.206 163 VAL D CA 1
ATOM 10396 C C . VAL D 1 163 ? 46.431 14.777 76.950 1.000 20.961 163 VAL D C 1
ATOM 10397 O O . VAL D 1 163 ? 45.877 13.689 76.819 1.000 21.071 163 VAL D O 1
ATOM 10401 N N . CYS D 1 164 ? 45.997 15.904 76.374 1.000 20.672 164 CYS D N 1
ATOM 10402 C CA . CYS D 1 164 ? 44.967 15.904 75.350 1.000 20.448 164 CYS D CA 1
ATOM 10403 C C . CYS D 1 164 ? 45.619 16.180 73.997 1.000 20.102 164 CYS D C 1
ATOM 10404 O O . CYS D 1 164 ? 46.315 17.180 73.836 1.000 19.917 164 CYS D O 1
ATOM 10407 N N . THR D 1 165 ? 45.391 15.279 73.035 1.000 19.893 165 THR D N 1
ATOM 10408 C CA . THR D 1 165 ? 46.007 15.380 71.722 1.000 19.714 165 THR D CA 1
ATOM 10409 C C . THR D 1 165 ? 45.322 16.483 70.920 1.000 19.604 165 THR D C 1
ATOM 10410 O O . THR D 1 165 ? 45.958 17.471 70.558 1.000 19.308 165 THR D O 1
ATOM 10414 N N . ILE D 1 166 ? 44.021 16.298 70.657 1.000 19.710 166 ILE D N 1
ATOM 10415 C CA . ILE D 1 166 ? 43.246 17.210 69.830 1.000 19.870 166 ILE D CA 1
ATOM 10416 C C . ILE D 1 166 ? 41.931 17.528 70.541 1.000 20.073 166 ILE D C 1
ATOM 10417 O O . ILE D 1 166 ? 41.156 16.628 70.855 1.000 20.189 166 ILE D O 1
ATOM 10422 N N . ASN D 1 167 ? 41.681 18.823 70.763 1.000 20.292 167 ASN D N 1
ATOM 10423 C CA . ASN D 1 167 ? 40.457 19.292 71.394 1.000 20.525 167 ASN D CA 1
ATOM 10424 C C . ASN D 1 167 ? 39.305 19.261 70.388 1.000 20.765 167 ASN D C 1
ATOM 10425 O O . ASN D 1 167 ? 39.434 19.785 69.283 1.000 20.686 167 ASN D O 1
ATOM 10430 N N . GLU D 1 168 ? 38.186 18.643 70.796 1.000 21.005 168 GLU D N 1
ATOM 10431 C CA . GLU D 1 168 ? 36.926 18.663 70.062 1.000 21.198 168 GLU D CA 1
ATOM 10432 C C . GLU D 1 168 ? 37.143 18.424 68.569 1.000 21.427 168 GLU D C 1
ATOM 10433 O O . GLU D 1 168 ? 36.976 19.334 67.759 1.000 21.259 168 GLU D O 1
ATOM 10439 N N . PRO D 1 169 ? 37.483 17.184 68.151 1.000 21.806 169 PRO D N 1
ATOM 10440 C CA . PRO D 1 169 ? 37.700 16.879 66.737 1.000 22.169 169 PRO D CA 1
ATOM 10441 C C . PRO D 1 169 ? 36.421 16.871 65.900 1.000 22.715 169 PRO D C 1
ATOM 10442 O O . PRO D 1 169 ? 36.487 17.050 64.686 1.000 22.912 169 PRO D O 1
ATOM 10446 N N . ASN D 1 170 ? 35.266 16.662 66.547 1.000 23.285 170 ASN D N 1
ATOM 10447 C CA . ASN D 1 170 ? 33.991 16.733 65.850 1.000 23.843 170 ASN D CA 1
ATOM 10448 C C . ASN D 1 170 ? 33.760 18.156 65.345 1.000 24.381 170 ASN D C 1
ATOM 10449 O O . ASN D 1 170 ? 33.253 18.342 64.240 1.000 24.536 170 ASN D O 1
ATOM 10454 N N . MET D 1 171 ? 34.149 19.153 66.150 1.000 24.867 171 MET D N 1
ATOM 10455 C CA . MET D 1 171 ? 33.975 20.546 65.773 1.000 25.293 171 MET D CA 1
ATOM 10456 C C . MET D 1 171 ? 34.932 20.900 64.633 1.000 25.299 171 MET D C 1
ATOM 10457 O O . MET D 1 171 ? 34.613 21.762 63.819 1.000 25.177 171 MET D O 1
ATOM 10462 N N . ILE D 1 172 ? 36.096 20.232 64.569 1.000 25.400 172 ILE D N 1
ATOM 10463 C CA . ILE D 1 172 ? 37.023 20.419 63.459 1.000 25.628 172 ILE D CA 1
ATOM 10464 C C . ILE D 1 172 ? 36.392 19.879 62.176 1.000 25.937 172 ILE D C 1
ATOM 10465 O O . ILE D 1 172 ? 36.453 20.534 61.138 1.000 25.749 172 ILE D O 1
ATOM 10470 N N . ALA D 1 173 ? 35.809 18.674 62.251 1.000 26.509 173 ALA D N 1
ATOM 10471 C CA . ALA D 1 173 ? 35.196 18.034 61.096 1.000 26.874 173 ALA D CA 1
ATOM 10472 C C . ALA D 1 173 ? 34.009 18.857 60.601 1.000 27.148 173 ALA D C 1
ATOM 10473 O O . ALA D 1 173 ? 33.811 19.004 59.396 1.000 26.967 173 ALA D O 1
ATOM 10475 N N . VAL D 1 174 ? 33.226 19.379 61.553 1.000 27.726 174 VAL D N 1
ATOM 10476 C CA . VAL D 1 174 ? 32.036 20.165 61.266 1.000 28.144 174 VAL D CA 1
ATOM 10477 C C . VAL D 1 174 ? 32.419 21.439 60.513 1.000 28.594 174 VAL D C 1
ATOM 10478 O O . VAL D 1 174 ? 31.817 21.749 59.487 1.000 28.747 174 VAL D O 1
ATOM 10482 N N . MET D 1 175 ? 33.414 22.174 61.026 1.000 29.166 175 MET D N 1
ATOM 10483 C CA . MET D 1 175 ? 33.801 23.453 60.447 1.000 29.752 175 MET D CA 1
ATOM 10484 C C . MET D 1 175 ? 34.429 23.246 59.068 1.000 29.727 175 MET D C 1
ATOM 10485 O O . MET D 1 175 ? 34.273 24.093 58.192 1.000 29.661 175 MET D O 1
ATOM 10490 N N . ALA D 1 176 ? 35.148 22.130 58.882 1.000 29.948 176 ALA D N 1
ATOM 10491 C CA . ALA D 1 176 ? 35.718 21.796 57.585 1.000 30.152 176 ALA D CA 1
ATOM 10492 C C . ALA D 1 176 ? 34.595 21.542 56.582 1.000 30.445 176 ALA D C 1
ATOM 10493 O O . ALA D 1 176 ? 34.736 21.847 55.399 1.000 30.128 176 ALA D O 1
ATOM 10495 N N . GLY D 1 177 ? 33.489 20.970 57.073 1.000 31.112 177 GLY D N 1
ATOM 10496 C CA . GLY D 1 177 ? 32.255 20.863 56.312 1.000 31.702 177 GLY D CA 1
ATOM 10497 C C . GLY D 1 177 ? 31.806 22.213 55.755 1.000 32.015 177 GLY D C 1
ATOM 10498 O O . GLY D 1 177 ? 31.505 22.320 54.568 1.000 31.962 177 GLY D O 1
ATOM 10499 N N . GLN D 1 178 ? 31.772 23.233 56.625 1.000 32.593 178 GLN D N 1
ATOM 10500 C CA . GLN D 1 178 ? 31.394 24.583 56.232 1.000 33.314 178 GLN D CA 1
ATOM 10501 C C . GLN D 1 178 ? 32.347 25.117 55.166 1.000 33.545 178 GLN D C 1
ATOM 10502 O O . GLN D 1 178 ? 31.904 25.668 54.161 1.000 33.056 178 GLN D O 1
ATOM 10508 N N . ALA D 1 179 ? 33.653 24.958 55.408 1.000 34.048 179 ALA D N 1
ATOM 10509 C CA . ALA D 1 179 ? 34.677 25.595 54.594 1.000 34.621 179 ALA D CA 1
ATOM 10510 C C . ALA D 1 179 ? 34.735 24.959 53.207 1.000 35.609 179 ALA D C 1
ATOM 10511 O O . ALA D 1 179 ? 35.092 25.625 52.237 1.000 35.719 179 ALA D O 1
ATOM 10513 N N . LYS D 1 180 ? 34.385 23.669 53.123 1.000 36.452 180 LYS D N 1
ATOM 10514 C CA . LYS D 1 180 ? 34.378 22.952 51.859 1.000 37.420 180 LYS D CA 1
ATOM 10515 C C . LYS D 1 180 ? 33.262 23.493 50.965 1.000 38.091 180 LYS D C 1
ATOM 10516 O O . LYS D 1 180 ? 33.437 23.597 49.753 1.000 38.511 180 LYS D O 1
ATOM 10522 N N . ARG D 1 181 ? 32.124 23.844 51.579 1.000 38.711 181 ARG D N 1
ATOM 10523 C CA . ARG D 1 181 ? 30.923 24.221 50.848 1.000 39.488 181 ARG D CA 1
ATOM 10524 C C . ARG D 1 181 ? 30.884 25.725 50.578 1.000 40.265 181 ARG D C 1
ATOM 10525 O O . ARG D 1 181 ? 30.270 26.155 49.603 1.000 40.725 181 ARG D O 1
ATOM 10533 N N . GLY D 1 182 ? 31.532 26.518 51.439 1.000 40.909 182 GLY D N 1
ATOM 10534 C CA . GLY D 1 182 ? 31.394 27.965 51.407 1.000 41.137 182 GLY D CA 1
ATOM 10535 C C . GLY D 1 182 ? 30.112 28.429 52.096 1.000 41.628 182 GLY D C 1
ATOM 10536 O O . GLY D 1 182 ? 29.487 29.394 51.659 1.000 41.865 182 GLY D O 1
ATOM 10537 N N . ASP D 1 183 ? 29.726 27.724 53.169 1.000 41.876 183 ASP D N 1
ATOM 10538 C CA . ASP D 1 183 ? 28.646 28.158 54.039 1.000 41.956 183 ASP D CA 1
ATOM 10539 C C . ASP D 1 183 ? 29.256 28.893 55.229 1.000 41.938 183 ASP D C 1
ATOM 10540 O O . ASP D 1 183 ? 30.039 28.315 55.979 1.000 41.477 183 ASP D O 1
ATOM 10545 N N . ASN D 1 184 ? 28.893 30.172 55.383 1.000 42.406 184 ASN D N 1
ATOM 10546 C CA . ASN D 1 184 ? 29.424 31.012 56.445 1.000 42.784 184 ASN D CA 1
ATOM 10547 C C . ASN D 1 184 ? 28.488 31.004 57.651 1.000 42.911 184 ASN D C 1
ATOM 10548 O O . ASN D 1 184 ? 28.888 31.411 58.740 1.000 42.580 184 ASN D O 1
ATOM 10553 N N . SER D 1 185 ? 27.248 30.541 57.450 1.000 43.250 185 SER D N 1
ATOM 10554 C CA . SER D 1 185 ? 26.218 30.629 58.470 1.000 43.658 185 SER D CA 1
ATOM 10555 C C . SER D 1 185 ? 25.939 29.247 59.056 1.000 43.721 185 SER D C 1
ATOM 10556 O O . SER D 1 185 ? 25.659 28.303 58.319 1.000 43.724 185 SER D O 1
ATOM 10559 N N . PHE D 1 186 ? 26.028 29.147 60.388 1.000 43.672 186 PHE D N 1
ATOM 10560 C CA . PHE D 1 186 ? 25.578 27.973 61.119 1.000 43.626 186 PHE D CA 1
ATOM 10561 C C . PHE D 1 186 ? 24.076 27.787 60.927 1.000 43.708 186 PHE D C 1
ATOM 10562 O O . PHE D 1 186 ? 23.367 28.742 60.615 1.000 44.396 186 PHE D O 1
ATOM 10570 N N . PRO D 1 187 ? 23.538 26.562 61.126 1.000 43.140 187 PRO D N 1
ATOM 10571 C CA . PRO D 1 187 ? 22.097 26.341 61.038 1.000 42.559 187 PRO D CA 1
ATOM 10572 C C . PRO D 1 187 ? 21.433 26.825 62.325 1.000 41.714 187 PRO D C 1
ATOM 10573 O O . PRO D 1 187 ? 22.108 27.002 63.338 1.000 41.192 187 PRO D O 1
ATOM 10577 N N . PRO D 1 188 ? 20.099 27.055 62.332 1.000 40.958 188 PRO D N 1
ATOM 10578 C CA . PRO D 1 188 ? 19.427 27.649 63.490 1.000 40.227 188 PRO D CA 1
ATOM 10579 C C . PRO D 1 188 ? 19.620 26.797 64.744 1.000 39.017 188 PRO D C 1
ATOM 10580 O O . PRO D 1 188 ? 19.738 27.327 65.847 1.000 39.098 188 PRO D O 1
ATOM 10584 N N . ALA D 1 189 ? 19.643 25.473 64.552 1.000 37.563 189 ALA D N 1
ATOM 10585 C CA . ALA D 1 189 ? 20.099 24.544 65.572 1.000 36.548 189 ALA D CA 1
ATOM 10586 C C . ALA D 1 189 ? 20.781 23.353 64.902 1.000 35.153 189 ALA D C 1
ATOM 10587 O O . ALA D 1 189 ? 20.625 23.137 63.702 1.000 34.664 189 ALA D O 1
ATOM 10589 N N . GLY D 1 190 ? 21.538 22.592 65.701 1.000 34.129 190 GLY D N 1
ATOM 10590 C CA . GLY D 1 190 ? 22.326 21.477 65.203 1.000 33.513 190 GLY D CA 1
ATOM 10591 C C . GLY D 1 190 ? 23.696 21.937 64.713 1.000 32.751 190 GLY D C 1
ATOM 10592 O O . GLY D 1 190 ? 24.056 23.101 64.877 1.000 32.657 190 GLY D O 1
ATOM 10593 N N . LEU D 1 191 ? 24.450 21.005 64.120 1.000 32.301 191 LEU D N 1
ATOM 10594 C CA . LEU D 1 191 ? 25.738 21.310 63.518 1.000 31.786 191 LEU D CA 1
ATOM 10595 C C . LEU D 1 191 ? 25.673 21.003 62.025 1.000 31.487 191 LEU D C 1
ATOM 10596 O O . LEU D 1 191 ? 24.946 20.102 61.610 1.000 31.461 191 LEU D O 1
ATOM 10601 N N . PRO D 1 192 ? 26.424 21.741 61.176 1.000 31.291 192 PRO D N 1
ATOM 10602 C CA . PRO D 1 192 ? 26.516 21.419 59.753 1.000 31.089 192 PRO D CA 1
ATOM 10603 C C . PRO D 1 192 ? 27.115 20.033 59.530 1.000 30.963 192 PRO D C 1
ATOM 10604 O O . PRO D 1 192 ? 27.765 19.483 60.417 1.000 30.668 192 PRO D O 1
ATOM 10608 N N . THR D 1 193 ? 26.896 19.495 58.326 1.000 30.973 193 THR D N 1
ATOM 10609 C CA . THR D 1 193 ? 27.356 18.163 57.973 1.000 30.827 193 THR D CA 1
ATOM 10610 C C . THR D 1 193 ? 28.879 18.109 58.062 1.000 30.826 193 THR D C 1
ATOM 10611 O O . THR D 1 193 ? 29.563 18.846 57.355 1.000 30.983 193 THR D O 1
ATOM 10615 N N . PRO D 1 194 ? 29.456 17.251 58.937 1.000 30.790 194 PRO D N 1
ATOM 10616 C CA . PRO D 1 194 ? 30.907 17.074 59.003 1.000 30.696 194 PRO D CA 1
ATOM 10617 C C . PRO D 1 194 ? 31.506 16.579 57.689 1.000 30.472 194 PRO D C 1
ATOM 10618 O O . PRO D 1 194 ? 30.844 15.882 56.923 1.000 30.102 194 PRO D O 1
ATOM 10622 N N . ASP D 1 195 ? 32.769 16.952 57.450 1.000 30.456 195 ASP D N 1
ATOM 10623 C CA . ASP D 1 195 ? 33.529 16.462 56.313 1.000 30.535 195 ASP D CA 1
ATOM 10624 C C . ASP D 1 195 ? 34.169 15.132 56.703 1.000 30.739 195 ASP D C 1
ATOM 10625 O O . ASP D 1 195 ? 34.905 15.064 57.685 1.000 30.880 195 ASP D O 1
ATOM 10630 N N . ASP D 1 196 ? 33.884 14.084 55.920 1.000 30.728 196 ASP D N 1
ATOM 10631 C CA . ASP D 1 196 ? 34.250 12.723 56.279 1.000 30.794 196 ASP D CA 1
ATOM 10632 C C . ASP D 1 196 ? 35.754 12.506 56.112 1.000 30.011 196 ASP D C 1
ATOM 10633 O O . ASP D 1 196 ? 36.329 11.664 56.798 1.000 29.837 196 ASP D O 1
ATOM 10638 N N . GLU D 1 197 ? 36.388 13.255 55.200 1.000 29.557 197 GLU D N 1
ATOM 10639 C CA . GLU D 1 197 ? 37.825 13.146 54.997 1.000 29.166 197 GLU D CA 1
ATOM 10640 C C . GLU D 1 197 ? 38.559 13.756 56.189 1.000 27.750 197 GLU D C 1
ATOM 10641 O O . GLU D 1 197 ? 39.580 13.224 56.622 1.000 27.924 197 GLU D O 1
ATOM 10647 N N . THR D 1 198 ? 38.036 14.876 56.704 1.000 26.170 198 THR D N 1
ATOM 10648 C CA . THR D 1 198 ? 38.614 15.534 57.865 1.000 25.055 198 THR D CA 1
ATOM 10649 C C . THR D 1 198 ? 38.441 14.632 59.085 1.000 24.191 198 THR D C 1
ATOM 10650 O O . THR D 1 198 ? 39.373 14.470 59.867 1.000 23.969 198 THR D O 1
ATOM 10654 N N . THR D 1 199 ? 37.241 14.052 59.223 1.000 23.417 199 THR D N 1
ATOM 10655 C CA . THR D 1 199 ? 36.942 13.085 60.269 1.000 22.876 199 THR D CA 1
ATOM 10656 C C . THR D 1 199 ? 38.025 12.008 60.313 1.000 22.382 199 THR D C 1
ATOM 10657 O O . THR D 1 199 ? 38.566 11.719 61.377 1.000 22.224 199 THR D O 1
ATOM 10661 N N . ALA D 1 200 ? 38.330 11.423 59.149 1.000 21.879 200 ALA D N 1
ATOM 10662 C CA . ALA D 1 200 ? 39.272 10.317 59.059 1.000 21.531 200 ALA D CA 1
ATOM 10663 C C . ALA D 1 200 ? 40.689 10.787 59.382 1.000 21.163 200 ALA D C 1
ATOM 10664 O O . ALA D 1 200 ? 41.448 10.066 60.026 1.000 21.114 200 ALA D O 1
ATOM 10666 N N . ALA D 1 201 ? 41.033 11.997 58.926 1.000 20.896 201 ALA D N 1
ATOM 10667 C CA . ALA D 1 201 ? 42.367 12.544 59.111 1.000 20.756 201 ALA D CA 1
ATOM 10668 C C . ALA D 1 201 ? 42.636 12.821 60.589 1.000 20.697 201 ALA D C 1
ATOM 10669 O O . ALA D 1 201 ? 43.716 12.501 61.083 1.000 20.570 201 ALA D O 1
ATOM 10671 N N . VAL D 1 202 ? 41.658 13.415 61.289 1.000 20.748 202 VAL D N 1
ATOM 10672 C CA . VAL D 1 202 ? 41.839 13.770 62.690 1.000 20.777 202 VAL D CA 1
ATOM 10673 C C . VAL D 1 202 ? 41.887 12.504 63.543 1.000 20.741 202 VAL D C 1
ATOM 10674 O O . VAL D 1 202 ? 42.644 12.455 64.511 1.000 20.857 202 VAL D O 1
ATOM 10678 N N . ILE D 1 203 ? 41.087 11.488 63.188 1.000 20.593 203 ILE D N 1
ATOM 10679 C CA . ILE D 1 203 ? 41.114 10.218 63.899 1.000 20.542 203 ILE D CA 1
ATOM 10680 C C . ILE D 1 203 ? 42.506 9.602 63.765 1.000 20.572 203 ILE D C 1
ATOM 10681 O O . ILE D 1 203 ? 43.076 9.152 64.756 1.000 20.525 203 ILE D O 1
ATOM 10686 N N . ALA D 1 204 ? 43.044 9.586 62.537 1.000 20.617 204 ALA D N 1
ATOM 10687 C CA . ALA D 1 204 ? 44.351 9.002 62.273 1.000 20.688 204 ALA D CA 1
ATOM 10688 C C . ALA D 1 204 ? 45.443 9.780 63.005 1.000 20.730 204 ALA D C 1
ATOM 10689 O O . ALA D 1 204 ? 46.331 9.180 63.609 1.000 20.620 204 ALA D O 1
ATOM 10691 N N . ALA D 1 205 ? 45.369 11.115 62.939 1.000 20.871 205 ALA D N 1
ATOM 10692 C CA . ALA D 1 205 ? 46.352 11.982 63.570 1.000 21.053 205 ALA D CA 1
ATOM 10693 C C . ALA D 1 205 ? 46.319 11.805 65.087 1.000 21.187 205 ALA D C 1
ATOM 10694 O O . ALA D 1 205 ? 47.349 11.931 65.748 1.000 21.351 205 ALA D O 1
ATOM 10696 N N . HIS D 1 206 ? 45.129 11.516 65.626 1.000 21.230 206 HIS D N 1
ATOM 10697 C CA . HIS D 1 206 ? 44.955 11.268 67.048 1.000 21.327 206 HIS D CA 1
ATOM 10698 C C . HIS D 1 206 ? 45.661 9.978 67.461 1.000 21.633 206 HIS D C 1
ATOM 10699 O O . HIS D 1 206 ? 46.354 9.956 68.475 1.000 21.723 206 HIS D O 1
ATOM 10706 N N . HIS D 1 207 ? 45.467 8.906 66.681 1.000 21.865 207 HIS D N 1
ATOM 10707 C CA . HIS D 1 207 ? 46.048 7.610 66.999 1.000 22.103 207 HIS D CA 1
ATOM 10708 C C . HIS D 1 207 ? 47.571 7.684 66.925 1.000 22.287 207 HIS D C 1
ATOM 10709 O O . HIS D 1 207 ? 48.259 7.073 67.739 1.000 22.144 207 HIS D O 1
ATOM 10716 N N . ALA D 1 208 ? 48.079 8.423 65.930 1.000 22.619 208 ALA D N 1
ATOM 10717 C CA . ALA D 1 208 ? 49.508 8.650 65.779 1.000 22.948 208 ALA D CA 1
ATOM 10718 C C . ALA D 1 208 ? 50.049 9.416 66.984 1.000 23.208 208 ALA D C 1
ATOM 10719 O O . ALA D 1 208 ? 51.131 9.107 67.476 1.000 23.177 208 ALA D O 1
ATOM 10721 N N . ALA D 1 209 ? 49.285 10.412 67.452 1.000 23.666 209 ALA D N 1
ATOM 10722 C CA . ALA D 1 209 ? 49.700 11.259 68.560 1.000 24.107 209 ALA D CA 1
ATOM 10723 C C . ALA D 1 209 ? 49.748 10.453 69.857 1.000 24.635 209 ALA D C 1
ATOM 10724 O O . ALA D 1 209 ? 50.709 10.556 70.613 1.000 24.821 209 ALA D O 1
ATOM 10726 N N . VAL D 1 210 ? 48.698 9.658 70.100 1.000 25.288 210 VAL D N 1
ATOM 10727 C CA . VAL D 1 210 ? 48.621 8.790 71.266 1.000 25.694 210 VAL D CA 1
ATOM 10728 C C . VAL D 1 210 ? 49.854 7.888 71.309 1.000 26.275 210 VAL D C 1
ATOM 10729 O O . VAL D 1 210 ? 50.448 7.698 72.369 1.000 26.104 210 VAL D O 1
ATOM 10733 N N . LYS D 1 211 ? 50.213 7.328 70.149 1.000 27.125 211 LYS D N 1
ATOM 10734 C CA . LYS D 1 211 ? 51.368 6.452 70.025 1.000 28.004 211 LYS D CA 1
ATOM 10735 C C . LYS D 1 211 ? 52.633 7.213 70.416 1.000 27.925 211 LYS D C 1
ATOM 10736 O O . LYS D 1 211 ? 53.447 6.704 71.182 1.000 28.100 211 LYS D O 1
ATOM 10742 N N . GLU D 1 212 ? 52.782 8.434 69.885 1.000 27.901 212 GLU D N 1
ATOM 10743 C CA . GLU D 1 212 ? 53.945 9.265 70.156 1.000 28.044 212 GLU D CA 1
ATOM 10744 C C . GLU D 1 212 ? 54.059 9.562 71.652 1.000 27.865 212 GLU D C 1
ATOM 10745 O O . GLU D 1 212 ? 55.168 9.621 72.180 1.000 27.880 212 GLU D O 1
ATOM 10751 N N . VAL D 1 213 ? 52.917 9.744 72.330 1.000 27.527 213 VAL D N 1
ATOM 10752 C CA . VAL D 1 213 ? 52.911 10.163 73.724 1.000 27.449 213 VAL D CA 1
ATOM 10753 C C . VAL D 1 213 ? 53.178 8.966 74.640 1.000 27.532 213 VAL D C 1
ATOM 10754 O O . VAL D 1 213 ? 53.883 9.111 75.636 1.000 27.534 213 VAL D O 1
ATOM 10758 N N . ARG D 1 214 ? 52.612 7.795 74.314 1.000 27.558 214 ARG D N 1
ATOM 10759 C CA . ARG D 1 214 ? 52.844 6.587 75.095 1.000 27.616 214 ARG D CA 1
ATOM 10760 C C . ARG D 1 214 ? 54.270 6.080 74.884 1.000 28.073 214 ARG D C 1
ATOM 10761 O O . ARG D 1 214 ? 54.802 5.368 75.734 1.000 27.853 214 ARG D O 1
ATOM 10769 N N . ALA D 1 215 ? 54.879 6.445 73.747 1.000 28.667 215 ALA D N 1
ATOM 10770 C CA . ALA D 1 215 ? 56.236 6.035 73.422 1.000 29.098 215 ALA D CA 1
ATOM 10771 C C . ALA D 1 215 ? 57.247 6.706 74.352 1.000 29.594 215 ALA D C 1
ATOM 10772 O O . ALA D 1 215 ? 58.382 6.246 74.454 1.000 29.866 215 ALA D O 1
ATOM 10774 N N . LEU D 1 216 ? 56.835 7.793 75.021 1.000 29.958 216 LEU D N 1
ATOM 10775 C CA . LEU D 1 216 ? 57.690 8.480 75.977 1.000 30.372 216 LEU D CA 1
ATOM 10776 C C . LEU D 1 216 ? 57.905 7.611 77.216 1.000 30.744 216 LEU D C 1
ATOM 10777 O O . LEU D 1 216 ? 58.898 7.783 77.921 1.000 30.841 216 LEU D O 1
ATOM 10782 N N . ASP D 1 217 ? 56.963 6.693 77.480 1.000 31.054 217 ASP D N 1
ATOM 10783 C CA . ASP D 1 217 ? 57.092 5.718 78.553 1.000 31.561 217 ASP D CA 1
ATOM 10784 C C . ASP D 1 217 ? 57.196 6.451 79.891 1.000 30.940 217 ASP D C 1
ATOM 10785 O O . ASP D 1 217 ? 57.836 5.967 80.822 1.000 31.131 217 ASP D O 1
ATOM 10790 N N . ALA D 1 218 ? 56.550 7.622 79.974 1.000 30.272 218 ALA D N 1
ATOM 10791 C CA . ALA D 1 218 ? 56.538 8.425 81.186 1.000 29.656 218 ALA D CA 1
ATOM 10792 C C . ALA D 1 218 ? 55.218 8.226 81.929 1.000 28.796 218 ALA D C 1
ATOM 10793 O O . ALA D 1 218 ? 54.929 8.946 82.883 1.000 28.865 218 ALA D O 1
ATOM 10795 N N . GLY D 1 219 ? 54.424 7.243 81.483 1.000 27.883 219 GLY D N 1
ATOM 10796 C CA . GLY D 1 219 ? 53.184 6.875 82.147 1.000 27.168 219 GLY D CA 1
ATOM 10797 C C . GLY D 1 219 ? 52.093 7.930 81.982 1.000 26.463 219 GLY D C 1
ATOM 10798 O O . GLY D 1 219 ? 51.265 8.105 82.873 1.000 26.387 219 GLY D O 1
ATOM 10799 N N . ILE D 1 220 ? 52.095 8.620 80.833 1.000 25.596 220 ILE D N 1
ATOM 10800 C CA . ILE D 1 220 ? 51.134 9.677 80.562 1.000 24.953 220 ILE D CA 1
ATOM 10801 C C . ILE D 1 220 ? 49.800 9.048 80.168 1.000 24.159 220 ILE D C 1
ATOM 10802 O O . ILE D 1 220 ? 49.758 8.176 79.302 1.000 24.271 220 ILE D O 1
ATOM 10807 N N . GLN D 1 221 ? 48.718 9.517 80.801 1.000 23.298 221 GLN D N 1
ATOM 10808 C CA . GLN D 1 221 ? 47.368 9.205 80.362 1.000 22.691 221 GLN D CA 1
ATOM 10809 C C . GLN D 1 221 ? 47.015 10.140 79.206 1.000 22.476 221 GLN D C 1
ATOM 10810 O O . GLN D 1 221 ? 47.020 11.357 79.371 1.000 22.349 221 GLN D O 1
ATOM 10816 N N . VAL D 1 222 ? 46.716 9.560 78.038 1.000 22.197 222 VAL D N 1
ATOM 10817 C CA . VAL D 1 222 ? 46.518 10.330 76.821 1.000 21.963 222 VAL D CA 1
ATOM 10818 C C . VAL D 1 222 ? 45.140 10.007 76.242 1.000 21.735 222 VAL D C 1
ATOM 10819 O O . VAL D 1 222 ? 44.698 8.860 76.274 1.000 21.683 222 VAL D O 1
ATOM 10823 N N . GLY D 1 223 ? 44.468 11.042 75.724 1.000 21.324 223 GLY D N 1
ATOM 10824 C CA . GLY D 1 223 ? 43.175 10.898 75.072 1.000 21.125 223 GLY D CA 1
ATOM 10825 C C . GLY D 1 223 ? 42.784 12.180 74.343 1.000 20.848 223 GLY D C 1
ATOM 10826 O O . GLY D 1 223 ? 43.628 13.050 74.138 1.000 20.872 223 GLY D O 1
ATOM 10827 N N . TRP D 1 224 ? 41.510 12.291 73.945 1.000 20.532 224 TRP D N 1
ATOM 10828 C CA . TRP D 1 224 ? 41.018 13.530 73.361 1.000 20.432 224 TRP D CA 1
ATOM 10829 C C . TRP D 1 224 ? 39.622 13.860 73.887 1.000 20.309 224 TRP D C 1
ATOM 10830 O O . TRP D 1 224 ? 39.002 13.044 74.564 1.000 20.327 224 TRP D O 1
ATOM 10841 N N . THR D 1 225 ? 39.165 15.087 73.603 1.000 20.351 225 THR D N 1
ATOM 10842 C CA . THR D 1 225 ? 37.951 15.630 74.193 1.000 20.429 225 THR D CA 1
ATOM 10843 C C . THR D 1 225 ? 36.884 15.793 73.114 1.000 20.513 225 THR D C 1
ATOM 10844 O O . THR D 1 225 ? 37.205 16.052 71.957 1.000 20.515 225 THR D O 1
ATOM 10848 N N . ILE D 1 226 ? 35.616 15.667 73.523 1.000 20.596 226 ILE D N 1
ATOM 10849 C CA . ILE D 1 226 ? 34.486 15.663 72.607 1.000 20.851 226 ILE D CA 1
ATOM 10850 C C . ILE D 1 226 ? 33.597 16.867 72.902 1.000 21.110 226 ILE D C 1
ATOM 10851 O O . ILE D 1 226 ? 33.321 17.165 74.063 1.000 21.031 226 ILE D O 1
ATOM 10856 N N . ALA D 1 227 ? 33.142 17.539 71.838 1.000 21.462 227 ALA D N 1
ATOM 10857 C CA . ALA D 1 227 ? 32.083 18.529 71.947 1.000 21.773 227 ALA D CA 1
ATOM 10858 C C . ALA D 1 227 ? 30.743 17.802 72.032 1.000 22.144 227 ALA D C 1
ATOM 10859 O O . ALA D 1 227 ? 30.131 17.501 71.009 1.000 22.123 227 ALA D O 1
ATOM 10861 N N . ASN D 1 228 ? 30.313 17.505 73.263 1.000 22.571 228 ASN D N 1
ATOM 10862 C CA . ASN D 1 228 ? 29.066 16.796 73.499 1.000 22.989 228 ASN D CA 1
ATOM 10863 C C . ASN D 1 228 ? 27.902 17.747 73.227 1.000 23.385 228 ASN D C 1
ATOM 10864 O O . ASN D 1 228 ? 27.867 18.851 73.765 1.000 23.254 228 ASN D O 1
ATOM 10869 N N . GLN D 1 229 ? 26.963 17.306 72.378 1.000 24.001 229 GLN D N 1
ATOM 10870 C CA . GLN D 1 229 ? 25.856 18.142 71.940 1.000 24.433 229 GLN D CA 1
ATOM 10871 C C . GLN D 1 229 ? 24.621 17.904 72.804 1.000 24.929 229 GLN D C 1
ATOM 10872 O O . GLN D 1 229 ? 23.727 18.749 72.832 1.000 24.857 229 GLN D O 1
ATOM 10878 N N . VAL D 1 230 ? 24.574 16.755 73.492 1.000 25.570 230 VAL D N 1
ATOM 10879 C CA . VAL D 1 230 ? 23.410 16.370 74.273 1.000 26.073 230 VAL D CA 1
ATOM 10880 C C . VAL D 1 230 ? 22.187 16.444 73.360 1.000 26.719 230 VAL D C 1
ATOM 10881 O O . VAL D 1 230 ? 21.241 17.183 73.627 1.000 26.667 230 VAL D O 1
ATOM 10885 N N . TYR D 1 231 ? 22.245 15.696 72.251 1.000 27.601 231 TYR D N 1
ATOM 10886 C CA . TYR D 1 231 ? 21.110 15.568 71.353 1.000 28.518 231 TYR D CA 1
ATOM 10887 C C . TYR D 1 231 ? 20.041 14.728 72.045 1.000 29.639 231 TYR D C 1
ATOM 10888 O O . TYR D 1 231 ? 20.353 13.734 72.698 1.000 29.492 231 TYR D O 1
ATOM 10897 N N . GLN D 1 232 ? 18.782 15.150 71.887 1.000 30.945 232 GLN D N 1
ATOM 10898 C CA . GLN D 1 232 ? 17.663 14.555 72.596 1.000 32.181 232 GLN D CA 1
ATOM 10899 C C . GLN D 1 232 ? 16.564 14.199 71.602 1.000 33.445 232 GLN D C 1
ATOM 10900 O O . GLN D 1 232 ? 16.082 15.060 70.868 1.000 33.701 232 GLN D O 1
ATOM 10906 N N . ALA D 1 233 ? 16.181 12.919 71.597 1.000 34.921 233 ALA D N 1
ATOM 10907 C CA . ALA D 1 233 ? 15.078 12.446 70.782 1.000 36.340 233 ALA D CA 1
ATOM 10908 C C . ALA D 1 233 ? 13.764 12.989 71.336 1.000 37.768 233 ALA D C 1
ATOM 10909 O O . ALA D 1 233 ? 13.441 12.759 72.500 1.000 37.674 233 ALA D O 1
ATOM 10911 N N . LEU D 1 234 ? 13.024 13.726 70.497 1.000 39.499 234 LEU D N 1
ATOM 10912 C CA . LEU D 1 234 ? 11.602 13.921 70.729 1.000 40.974 234 LEU D CA 1
ATOM 10913 C C . LEU D 1 234 ? 10.924 12.559 70.607 1.000 42.193 234 LEU D C 1
ATOM 10914 O O . LEU D 1 234 ? 11.404 11.702 69.868 1.000 42.244 234 LEU D O 1
ATOM 10919 N N . PRO D 1 235 ? 9.801 12.307 71.318 1.000 43.710 235 PRO D N 1
ATOM 10920 C CA . PRO D 1 235 ? 9.139 11.005 71.246 1.000 44.263 235 PRO D CA 1
ATOM 10921 C C . PRO D 1 235 ? 8.915 10.567 69.799 1.000 44.677 235 PRO D C 1
ATOM 10922 O O . PRO D 1 235 ? 8.155 11.201 69.070 1.000 44.977 235 PRO D O 1
ATOM 10926 N N . GLY D 1 236 ? 9.620 9.506 69.385 1.000 45.002 236 GLY D N 1
ATOM 10927 C CA . GLY D 1 236 ? 9.408 8.892 68.082 1.000 45.404 236 GLY D CA 1
ATOM 10928 C C . GLY D 1 236 ? 10.487 9.243 67.058 1.000 45.680 236 GLY D C 1
ATOM 10929 O O . GLY D 1 236 ? 10.465 8.720 65.946 1.000 45.567 236 GLY D O 1
ATOM 10930 N N . ALA D 1 237 ? 11.426 10.122 67.437 1.000 45.761 237 ALA D N 1
ATOM 10931 C CA . ALA D 1 237 ? 12.488 10.565 66.546 1.000 45.575 237 ALA D CA 1
ATOM 10932 C C . ALA D 1 237 ? 13.832 10.022 67.025 1.000 45.491 237 ALA D C 1
ATOM 10933 O O . ALA D 1 237 ? 14.838 10.726 66.979 1.000 45.379 237 ALA D O 1
ATOM 10935 N N . GLU D 1 238 ? 13.844 8.756 67.455 1.000 45.825 238 GLU D N 1
ATOM 10936 C CA . GLU D 1 238 ? 14.998 8.196 68.141 1.000 46.340 238 GLU D CA 1
ATOM 10937 C C . GLU D 1 238 ? 16.002 7.694 67.104 1.000 45.469 238 GLU D C 1
ATOM 10938 O O . GLU D 1 238 ? 17.172 7.493 67.425 1.000 44.842 238 GLU D O 1
ATOM 10944 N N . ASP D 1 239 ? 15.535 7.511 65.860 1.000 45.120 239 ASP D N 1
ATOM 10945 C CA . ASP D 1 239 ? 16.373 7.044 64.766 1.000 44.962 239 ASP D CA 1
ATOM 10946 C C . ASP D 1 239 ? 16.968 8.226 64.001 1.000 43.906 239 ASP D C 1
ATOM 10947 O O . ASP D 1 239 ? 18.147 8.190 63.655 1.000 43.881 239 ASP D O 1
ATOM 10952 N N . VAL D 1 240 ? 16.156 9.255 63.722 1.000 43.076 240 VAL D N 1
ATOM 10953 C CA . VAL D 1 240 ? 16.657 10.460 63.072 1.000 42.248 240 VAL D CA 1
ATOM 10954 C C . VAL D 1 240 ? 17.713 11.110 63.967 1.000 41.095 240 VAL D C 1
ATOM 10955 O O . VAL D 1 240 ? 18.668 11.700 63.466 1.000 41.139 240 VAL D O 1
ATOM 10959 N N . THR D 1 241 ? 17.525 10.994 65.288 1.000 39.663 241 THR D N 1
ATOM 10960 C CA . THR D 1 241 ? 18.482 11.482 66.269 1.000 38.763 241 THR D CA 1
ATOM 10961 C C . THR D 1 241 ? 19.784 10.688 66.169 1.000 38.054 241 THR D C 1
ATOM 10962 O O . THR D 1 241 ? 20.865 11.272 66.146 1.000 37.814 241 THR D O 1
ATOM 10966 N N . ALA D 1 242 ? 19.664 9.354 66.114 1.000 37.045 242 ALA D N 1
ATOM 10967 C CA . ALA D 1 242 ? 20.813 8.463 66.051 1.000 36.239 242 ALA D CA 1
ATOM 10968 C C . ALA D 1 242 ? 21.655 8.763 64.813 1.000 35.348 242 ALA D C 1
ATOM 10969 O O . ALA D 1 242 ? 22.877 8.861 64.903 1.000 35.294 242 ALA D O 1
ATOM 10971 N N . ALA D 1 243 ? 20.984 8.902 63.663 1.000 34.372 243 ALA D N 1
ATOM 10972 C CA . ALA D 1 243 ? 21.650 9.144 62.393 1.000 33.540 243 ALA D CA 1
ATOM 10973 C C . ALA D 1 243 ? 22.335 10.510 62.399 1.000 32.796 243 ALA D C 1
ATOM 10974 O O . ALA D 1 243 ? 23.422 10.654 61.843 1.000 32.712 243 ALA D O 1
ATOM 10976 N N . TYR D 1 244 ? 21.691 11.502 63.028 1.000 32.030 244 TYR D N 1
ATOM 10977 C CA . TYR D 1 244 ? 22.218 12.858 63.084 1.000 31.410 244 TYR D CA 1
ATOM 10978 C C . TYR D 1 244 ? 23.428 12.925 64.017 1.000 31.089 244 TYR D C 1
ATOM 10979 O O . TYR D 1 244 ? 24.366 13.673 63.751 1.000 30.962 244 TYR D O 1
ATOM 10988 N N . ARG D 1 245 ? 23.406 12.135 65.099 1.000 30.821 245 ARG D N 1
ATOM 10989 C CA . ARG D 1 245 ? 24.351 12.288 66.196 1.000 30.618 245 ARG D CA 1
ATOM 10990 C C . ARG D 1 245 ? 25.683 11.597 65.892 1.000 30.237 245 ARG D C 1
ATOM 10991 O O . ARG D 1 245 ? 26.728 12.067 66.339 1.000 30.168 245 ARG D O 1
ATOM 10999 N N . HIS D 1 246 ? 25.645 10.482 65.148 1.000 29.569 246 HIS D N 1
ATOM 11000 C CA . HIS D 1 246 ? 26.809 9.618 64.988 1.000 29.058 246 HIS D CA 1
ATOM 11001 C C . HIS D 1 246 ? 27.963 10.343 64.294 1.000 28.448 246 HIS D C 1
ATOM 11002 O O . HIS D 1 246 ? 29.080 10.330 64.810 1.000 28.155 246 HIS D O 1
ATOM 11009 N N . PRO D 1 247 ? 27.763 10.979 63.113 1.000 27.845 247 PRO D N 1
ATOM 11010 C CA . PRO D 1 247 ? 28.854 11.684 62.436 1.000 27.537 247 PRO D CA 1
ATOM 11011 C C . PRO D 1 247 ? 29.303 12.942 63.179 1.000 27.115 247 PRO D C 1
ATOM 11012 O O . PRO D 1 247 ? 30.419 13.414 62.975 1.000 27.022 247 PRO D O 1
ATOM 11016 N N . ARG D 1 248 ? 28.429 13.460 64.051 1.000 26.820 248 ARG D N 1
ATOM 11017 C CA . ARG D 1 248 ? 28.649 14.735 64.715 1.000 26.590 248 ARG D CA 1
ATOM 11018 C C . ARG D 1 248 ? 29.286 14.551 66.092 1.000 26.125 248 ARG D C 1
ATOM 11019 O O . ARG D 1 248 ? 29.736 15.532 66.679 1.000 25.866 248 ARG D O 1
ATOM 11027 N N . GLU D 1 249 ? 29.323 13.316 66.616 1.000 25.617 249 GLU D N 1
ATOM 11028 C CA . GLU D 1 249 ? 29.802 13.107 67.975 1.000 25.291 249 GLU D CA 1
ATOM 11029 C C . GLU D 1 249 ? 30.337 11.689 68.177 1.000 25.238 249 GLU D C 1
ATOM 11030 O O . GLU D 1 249 ? 31.502 11.524 68.532 1.000 25.275 249 GLU D O 1
ATOM 11036 N N . ASP D 1 250 ? 29.483 10.678 67.972 1.000 25.095 250 ASP D N 1
ATOM 11037 C CA . ASP D 1 250 ? 29.738 9.330 68.465 1.000 25.167 250 ASP D CA 1
ATOM 11038 C C . ASP D 1 250 ? 30.964 8.708 67.798 1.000 24.788 250 ASP D C 1
ATOM 11039 O O . ASP D 1 250 ? 31.741 8.025 68.465 1.000 24.620 250 ASP D O 1
ATOM 11044 N N . VAL D 1 251 ? 31.132 8.938 66.489 1.000 24.473 251 VAL D N 1
ATOM 11045 C CA . VAL D 1 251 ? 32.227 8.351 65.731 1.000 24.318 251 VAL D CA 1
ATOM 11046 C C . VAL D 1 251 ? 33.564 8.714 66.382 1.000 24.096 251 VAL D C 1
ATOM 11047 O O . VAL D 1 251 ? 34.525 7.954 66.281 1.000 24.141 251 VAL D O 1
ATOM 11051 N N . PHE D 1 252 ? 33.613 9.872 67.055 1.000 23.764 252 PHE D N 1
ATOM 11052 C CA . PHE D 1 252 ? 34.824 10.353 67.702 1.000 23.509 252 PHE D CA 1
ATOM 11053 C C . PHE D 1 252 ? 34.986 9.717 69.084 1.000 23.382 252 PHE D C 1
ATOM 11054 O O . PHE D 1 252 ? 36.112 9.560 69.553 1.000 23.172 252 PHE D O 1
ATOM 11062 N N . ILE D 1 253 ? 33.868 9.353 69.731 1.000 23.252 253 ILE D N 1
ATOM 11063 C CA . ILE D 1 253 ? 33.911 8.619 70.989 1.000 23.267 253 ILE D CA 1
ATOM 11064 C C . ILE D 1 253 ? 34.306 7.171 70.705 1.000 23.372 253 ILE D C 1
ATOM 11065 O O . ILE D 1 253 ? 35.026 6.558 71.491 1.000 23.350 253 ILE D O 1
ATOM 11070 N N . GLU D 1 254 ? 33.821 6.634 69.578 1.000 23.458 254 GLU D N 1
ATOM 11071 C CA . GLU D 1 254 ? 34.112 5.266 69.176 1.000 23.688 254 GLU D CA 1
ATOM 11072 C C . GLU D 1 254 ? 35.611 5.083 68.934 1.000 23.592 254 GLU D C 1
ATOM 11073 O O . GLU D 1 254 ? 36.140 3.998 69.157 1.000 23.637 254 GLU D O 1
ATOM 11079 N N . ALA D 1 255 ? 36.291 6.149 68.495 1.000 23.623 255 ALA D N 1
ATOM 11080 C CA . ALA D 1 255 ? 37.705 6.075 68.157 1.000 23.754 255 ALA D CA 1
ATOM 11081 C C . ALA D 1 255 ? 38.585 6.154 69.406 1.000 23.851 255 ALA D C 1
ATOM 11082 O O . ALA D 1 255 ? 39.776 5.868 69.329 1.000 23.871 255 ALA D O 1
ATOM 11084 N N . ALA D 1 256 ? 38.001 6.527 70.553 1.000 23.896 256 ALA D N 1
ATOM 11085 C CA . ALA D 1 256 ? 38.764 6.747 71.774 1.000 23.892 256 ALA D CA 1
ATOM 11086 C C . ALA D 1 256 ? 38.699 5.539 72.709 1.000 23.876 256 ALA D C 1
ATOM 11087 O O . ALA D 1 256 ? 39.081 5.648 73.872 1.000 23.812 256 ALA D O 1
ATOM 11089 N N . ARG D 1 257 ? 38.242 4.386 72.206 1.000 24.046 257 ARG D N 1
ATOM 11090 C CA . ARG D 1 257 ? 37.954 3.246 73.065 1.000 24.184 257 ARG D CA 1
ATOM 11091 C C . ARG D 1 257 ? 39.246 2.583 73.543 1.000 24.089 257 ARG D C 1
ATOM 11092 O O . ARG D 1 257 ? 39.229 1.859 74.537 1.000 24.186 257 ARG D O 1
ATOM 11100 N N . GLY D 1 258 ? 40.360 2.836 72.843 1.000 23.975 258 GLY D N 1
ATOM 11101 C CA . GLY D 1 258 ? 41.664 2.337 73.253 1.000 23.726 258 GLY D CA 1
ATOM 11102 C C . GLY D 1 258 ? 42.470 3.356 74.061 1.000 23.564 258 GLY D C 1
ATOM 11103 O O . GLY D 1 258 ? 43.591 3.059 74.470 1.000 23.617 258 GLY D O 1
ATOM 11104 N N . ASP D 1 259 ? 41.898 4.546 74.293 1.000 23.294 259 ASP D N 1
ATOM 11105 C CA . ASP D 1 259 ? 42.600 5.630 74.964 1.000 23.227 259 ASP D CA 1
ATOM 11106 C C . ASP D 1 259 ? 42.556 5.422 76.477 1.000 23.025 259 ASP D C 1
ATOM 11107 O O . ASP D 1 259 ? 41.821 4.571 76.974 1.000 22.815 259 ASP D O 1
ATOM 11112 N N . ASP D 1 260 ? 43.357 6.222 77.193 1.000 22.898 260 ASP D N 1
ATOM 11113 C CA . ASP D 1 260 ? 43.523 6.102 78.633 1.000 22.797 260 ASP D CA 1
ATOM 11114 C C . ASP D 1 260 ? 42.442 6.899 79.359 1.000 22.571 260 ASP D C 1
ATOM 11115 O O . ASP D 1 260 ? 42.123 6.603 80.508 1.000 22.651 260 ASP D O 1
ATOM 11120 N N . TRP D 1 261 ? 41.917 7.935 78.693 1.000 22.246 261 TRP D N 1
ATOM 11121 C CA . TRP D 1 261 ? 40.784 8.692 79.197 1.000 21.982 261 TRP D CA 1
ATOM 11122 C C . TRP D 1 261 ? 40.088 9.392 78.033 1.000 21.946 261 TRP D C 1
ATOM 11123 O O . TRP D 1 261 ? 40.605 9.402 76.918 1.000 22.018 261 TRP D O 1
ATOM 11134 N N . ILE D 1 262 ? 38.910 9.966 78.305 1.000 21.823 262 ILE D N 1
ATOM 11135 C CA . ILE D 1 262 ? 38.207 10.781 77.327 1.000 21.825 262 ILE D CA 1
ATOM 11136 C C . ILE D 1 262 ? 37.635 12.010 78.029 1.000 21.751 262 ILE D C 1
ATOM 11137 O O . ILE D 1 262 ? 37.213 11.936 79.182 1.000 21.699 262 ILE D O 1
ATOM 11142 N N . GLY D 1 263 ? 37.634 13.136 77.306 1.000 21.615 263 GLY D N 1
ATOM 11143 C CA . GLY D 1 263 ? 37.162 14.405 77.831 1.000 21.410 263 GLY D CA 1
ATOM 11144 C C . GLY D 1 263 ? 35.727 14.698 77.403 1.000 21.185 263 GLY D C 1
ATOM 11145 O O . GLY D 1 263 ? 35.392 14.590 76.225 1.000 20.796 263 GLY D O 1
ATOM 11146 N N . VAL D 1 264 ? 34.896 15.073 78.382 1.000 21.288 264 VAL D N 1
ATOM 11147 C CA . VAL D 1 264 ? 33.510 15.442 78.146 1.000 21.255 264 VAL D CA 1
ATOM 11148 C C . VAL D 1 264 ? 33.400 16.961 78.236 1.000 21.235 264 VAL D C 1
ATOM 11149 O O . VAL D 1 264 ? 33.731 17.544 79.265 1.000 21.211 264 VAL D O 1
ATOM 11153 N N . GLN D 1 265 ? 32.939 17.588 77.148 1.000 21.401 265 GLN D N 1
ATOM 11154 C CA . GLN D 1 265 ? 32.808 19.035 77.088 1.000 21.572 265 GLN D CA 1
ATOM 11155 C C . GLN D 1 265 ? 31.355 19.364 76.748 1.000 21.838 265 GLN D C 1
ATOM 11156 O O . GLN D 1 265 ? 30.904 19.109 75.634 1.000 21.868 265 GLN D O 1
ATOM 11162 N N . SER D 1 266 ? 30.633 19.916 77.734 1.000 22.119 266 SER D N 1
ATOM 11163 C CA . SER D 1 266 ? 29.185 20.044 77.675 1.000 22.607 266 SER D CA 1
ATOM 11164 C C . SER D 1 266 ? 28.752 21.427 78.158 1.000 22.991 266 SER D C 1
ATOM 11165 O O . SER D 1 266 ? 29.294 21.941 79.133 1.000 22.939 266 SER D O 1
ATOM 11168 N N . TYR D 1 267 ? 27.762 22.012 77.469 1.000 23.709 267 TYR D N 1
ATOM 11169 C CA . TYR D 1 267 ? 27.260 23.338 77.800 1.000 24.383 267 TYR D CA 1
ATOM 11170 C C . TYR D 1 267 ? 25.735 23.378 77.728 1.000 25.056 267 TYR D C 1
ATOM 11171 O O . TYR D 1 267 ? 25.087 23.900 78.633 1.000 25.091 267 TYR D O 1
ATOM 11180 N N . THR D 1 268 ? 25.174 22.853 76.634 1.000 25.882 268 THR D N 1
ATOM 11181 C CA . THR D 1 268 ? 23.753 22.979 76.362 1.000 26.761 268 THR D CA 1
ATOM 11182 C C . THR D 1 268 ? 23.249 21.690 75.715 1.000 27.667 268 THR D C 1
ATOM 11183 O O . THR D 1 268 ? 23.986 20.711 75.618 1.000 27.470 268 THR D O 1
ATOM 11187 N N . ARG D 1 269 ? 21.980 21.707 75.287 1.000 28.921 269 ARG D N 1
ATOM 11188 C CA . ARG D 1 269 ? 21.348 20.562 74.651 1.000 29.828 269 ARG D CA 1
ATOM 11189 C C . ARG D 1 269 ? 20.627 21.029 73.390 1.000 30.929 269 ARG D C 1
ATOM 11190 O O . ARG D 1 269 ? 20.377 22.220 73.220 1.000 30.889 269 ARG D O 1
ATOM 11198 N N . THR D 1 270 ? 20.312 20.073 72.509 1.000 32.458 270 THR D N 1
ATOM 11199 C CA . THR D 1 270 ? 19.549 20.351 71.304 1.000 33.946 270 THR D CA 1
ATOM 11200 C C . THR D 1 270 ? 18.529 19.237 71.088 1.000 35.677 270 THR D C 1
ATOM 11201 O O . THR D 1 270 ? 18.890 18.074 70.926 1.000 36.211 270 THR D O 1
ATOM 11205 N N . ARG D 1 271 ? 17.251 19.624 71.090 1.000 37.689 271 ARG D N 1
ATOM 11206 C CA . ARG D 1 271 ? 16.145 18.720 70.827 1.000 39.337 271 ARG D CA 1
ATOM 11207 C C . ARG D 1 271 ? 16.112 18.396 69.334 1.000 39.986 271 ARG D C 1
ATOM 11208 O O . ARG D 1 271 ? 16.342 19.277 68.509 1.000 39.871 271 ARG D O 1
ATOM 11216 N N . ILE D 1 272 ? 15.842 17.126 68.999 1.000 40.976 272 ILE D N 1
ATOM 11217 C CA . ILE D 1 272 ? 15.699 16.706 67.612 1.000 42.070 272 ILE D CA 1
ATOM 11218 C C . ILE D 1 272 ? 14.315 16.092 67.418 1.000 43.300 272 ILE D C 1
ATOM 11219 O O . ILE D 1 272 ? 13.919 15.200 68.166 1.000 43.343 272 ILE D O 1
ATOM 11224 N N . GLY D 1 273 ? 13.604 16.579 66.392 1.000 44.634 273 GLY D N 1
ATOM 11225 C CA . GLY D 1 273 ? 12.318 16.036 65.985 1.000 45.298 273 GLY D CA 1
ATOM 11226 C C . GLY D 1 273 ? 12.410 15.357 64.620 1.000 45.928 273 GLY D C 1
ATOM 11227 O O . GLY D 1 273 ? 13.476 15.340 64.009 1.000 46.390 273 GLY D O 1
ATOM 11228 N N . PRO D 1 274 ? 11.300 14.781 64.101 1.000 46.553 274 PRO D N 1
ATOM 11229 C CA . PRO D 1 274 ? 11.325 14.036 62.838 1.000 46.981 274 PRO D CA 1
ATOM 11230 C C . PRO D 1 274 ? 11.936 14.759 61.636 1.000 47.108 274 PRO D C 1
ATOM 11231 O O . PRO D 1 274 ? 12.447 14.106 60.728 1.000 46.532 274 PRO D O 1
ATOM 11235 N N . GLU D 1 275 ? 11.879 16.099 61.631 1.000 47.714 275 GLU D N 1
ATOM 11236 C CA . GLU D 1 275 ? 12.433 16.890 60.541 1.000 48.634 275 GLU D CA 1
ATOM 11237 C C . GLU D 1 275 ? 13.881 17.284 60.838 1.000 48.373 275 GLU D C 1
ATOM 11238 O O . GLU D 1 275 ? 14.506 17.971 60.032 1.000 48.090 275 GLU D O 1
ATOM 11244 N N . GLY D 1 276 ? 14.409 16.844 61.989 1.000 48.000 276 GLY D N 1
ATOM 11245 C CA . GLY D 1 276 ? 15.773 17.150 62.388 1.000 47.445 276 GLY D CA 1
ATOM 11246 C C . GLY D 1 276 ? 15.816 18.046 63.624 1.000 46.929 276 GLY D C 1
ATOM 11247 O O . GLY D 1 276 ? 14.835 18.133 64.360 1.000 46.758 276 GLY D O 1
ATOM 11248 N N . PRO D 1 277 ? 16.951 18.737 63.888 1.000 46.526 277 PRO D N 1
ATOM 11249 C CA . PRO D 1 277 ? 17.101 19.562 65.086 1.000 46.415 277 PRO D CA 1
ATOM 11250 C C . PRO D 1 277 ? 16.193 20.787 65.041 1.000 46.706 277 PRO D C 1
ATOM 11251 O O . PRO D 1 277 ? 15.950 21.338 63.969 1.000 46.890 277 PRO D O 1
ATOM 11255 N N . ILE D 1 278 ? 15.704 21.206 66.212 1.000 47.086 278 ILE D N 1
ATOM 11256 C CA . ILE D 1 278 ? 14.791 22.334 66.287 1.000 47.447 278 ILE D CA 1
ATOM 11257 C C . ILE D 1 278 ? 15.321 23.341 67.304 1.000 47.233 278 ILE D C 1
ATOM 11258 O O . ILE D 1 278 ? 15.881 22.958 68.330 1.000 46.735 278 ILE D O 1
ATOM 11263 N N . PRO D 1 279 ? 15.175 24.659 67.032 1.000 47.204 279 PRO D N 1
ATOM 11264 C CA . PRO D 1 279 ? 15.613 25.695 67.965 1.000 47.386 279 PRO D CA 1
ATOM 11265 C C . PRO D 1 279 ? 14.848 25.602 69.281 1.000 47.756 279 PRO D C 1
ATOM 11266 O O . PRO D 1 279 ? 13.675 25.234 69.291 1.000 48.142 279 PRO D O 1
ATOM 11270 N N . ALA D 1 280 ? 15.526 25.937 70.383 1.000 48.002 280 ALA D N 1
ATOM 11271 C CA . ALA D 1 280 ? 14.862 26.091 71.666 1.000 48.620 280 ALA D CA 1
ATOM 11272 C C . ALA D 1 280 ? 13.837 27.217 71.554 1.000 49.612 280 ALA D C 1
ATOM 11273 O O . ALA D 1 280 ? 13.958 28.082 70.688 1.000 49.717 280 ALA D O 1
ATOM 11275 N N . ALA D 1 281 ? 12.832 27.194 72.437 1.000 50.742 281 ALA D N 1
ATOM 11276 C CA . ALA D 1 281 ? 11.692 28.091 72.332 1.000 51.228 281 ALA D CA 1
ATOM 11277 C C . ALA D 1 281 ? 12.140 29.541 72.502 1.000 51.526 281 ALA D C 1
ATOM 11278 O O . ALA D 1 281 ? 13.243 29.812 72.973 1.000 51.319 281 ALA D O 1
ATOM 11280 N N . ASP D 1 282 ? 11.259 30.468 72.115 1.000 52.273 282 ASP D N 1
ATOM 11281 C CA . ASP D 1 282 ? 11.583 31.886 72.071 1.000 52.658 282 ASP D CA 1
ATOM 11282 C C . ASP D 1 282 ? 11.521 32.473 73.480 1.000 52.089 282 ASP D C 1
ATOM 11283 O O . ASP D 1 282 ? 12.062 33.549 73.729 1.000 52.129 282 ASP D O 1
ATOM 11288 N N . ASP D 1 283 ? 10.857 31.748 74.391 1.000 51.287 283 ASP D N 1
ATOM 11289 C CA . ASP D 1 283 ? 10.623 32.197 75.755 1.000 50.610 283 ASP D CA 1
ATOM 11290 C C . ASP D 1 283 ? 11.704 31.671 76.699 1.000 48.999 283 ASP D C 1
ATOM 11291 O O . ASP D 1 283 ? 11.927 32.255 77.758 1.000 48.593 283 ASP D O 1
ATOM 11296 N N . VAL D 1 284 ? 12.365 30.569 76.319 1.000 47.506 284 VAL D N 1
ATOM 11297 C CA . VAL D 1 284 ? 13.258 29.858 77.221 1.000 46.128 284 VAL D CA 1
ATOM 11298 C C . VAL D 1 284 ? 14.542 30.669 77.399 1.000 44.164 284 VAL D C 1
ATOM 11299 O O . VAL D 1 284 ? 15.004 31.321 76.465 1.000 43.639 284 VAL D O 1
ATOM 11303 N N . GLU D 1 285 ? 15.099 30.616 78.617 1.000 42.446 285 GLU D N 1
ATOM 11304 C CA . GLU D 1 285 ? 16.257 31.412 78.997 1.000 41.265 285 GLU D CA 1
ATOM 11305 C C . GLU D 1 285 ? 17.452 31.048 78.120 1.000 40.375 285 GLU D C 1
ATOM 11306 O O . GLU D 1 285 ? 17.599 29.898 77.709 1.000 40.077 285 GLU D O 1
ATOM 11312 N N . ARG D 1 286 ? 18.306 32.045 77.860 1.000 39.570 286 ARG D N 1
ATOM 11313 C CA . ARG D 1 286 ? 19.481 31.862 77.026 1.000 39.193 286 ARG D CA 1
ATOM 11314 C C . ARG D 1 286 ? 20.710 32.442 77.720 1.000 37.861 286 ARG D C 1
ATOM 11315 O O . ARG D 1 286 ? 20.596 33.156 78.715 1.000 37.747 286 ARG D O 1
ATOM 11323 N N . THR D 1 287 ? 21.883 32.105 77.171 1.000 36.527 287 THR D N 1
ATOM 11324 C CA . THR D 1 287 ? 23.164 32.612 77.635 1.000 35.296 287 THR D CA 1
ATOM 11325 C C . THR D 1 287 ? 23.650 33.663 76.638 1.000 34.408 287 THR D C 1
ATOM 11326 O O . THR D 1 287 ? 22.929 34.001 75.702 1.000 34.272 287 THR D O 1
ATOM 11330 N N . LEU D 1 288 ? 24.877 34.165 76.834 1.000 33.852 288 LEU D N 1
ATOM 11331 C CA . LEU D 1 288 ? 25.421 35.218 75.988 1.000 33.282 288 LEU D CA 1
ATOM 11332 C C . LEU D 1 288 ? 25.935 34.655 74.662 1.000 32.658 288 LEU D C 1
ATOM 11333 O O . LEU D 1 288 ? 26.277 35.428 73.769 1.000 32.586 288 LEU D O 1
ATOM 11338 N N . THR D 1 289 ? 25.987 33.322 74.530 1.000 32.377 289 THR D N 1
ATOM 11339 C CA . THR D 1 289 ? 26.321 32.688 73.262 1.000 32.248 289 THR D CA 1
ATOM 11340 C C . THR D 1 289 ? 25.057 32.333 72.479 1.000 32.508 289 THR D C 1
ATOM 11341 O O . THR D 1 289 ? 25.160 31.772 71.391 1.000 32.474 289 THR D O 1
ATOM 11345 N N . THR D 1 290 ? 23.877 32.643 73.043 1.000 32.896 290 THR D N 1
ATOM 11346 C CA . THR D 1 290 ? 22.591 32.444 72.384 1.000 33.204 290 THR D CA 1
ATOM 11347 C C . THR D 1 290 ? 22.030 31.059 72.715 1.000 33.270 290 THR D C 1
ATOM 11348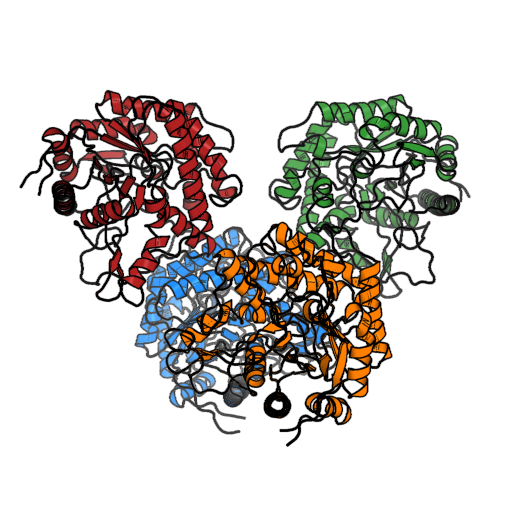 O O . THR D 1 290 ? 20.861 30.788 72.447 1.000 33.425 290 THR D O 1
ATOM 11352 N N . TRP D 1 291 ? 22.853 30.194 73.326 1.000 33.088 291 TRP D N 1
ATOM 11353 C CA . TRP D 1 291 ? 22.445 28.837 73.659 1.000 32.854 291 TRP D CA 1
ATOM 11354 C C . TRP D 1 291 ? 21.355 28.861 74.728 1.000 32.121 291 TRP D C 1
ATOM 11355 O O . TRP D 1 291 ? 21.207 29.847 75.446 1.000 32.047 291 TRP D O 1
ATOM 11366 N N . GLU D 1 292 ? 20.614 27.752 74.835 1.000 31.304 292 GLU D N 1
ATOM 11367 C CA . GLU D 1 292 ? 19.648 27.567 75.905 1.000 30.775 292 GLU D CA 1
ATOM 11368 C C . GLU D 1 292 ? 20.392 27.311 77.215 1.000 29.806 292 GLU D C 1
ATOM 11369 O O . GLU D 1 292 ? 21.319 26.505 77.256 1.000 29.536 292 GLU D O 1
ATOM 11375 N N . TYR D 1 293 ? 19.973 28.015 78.275 1.000 29.029 293 TYR D N 1
ATOM 11376 C CA . TYR D 1 293 ? 20.460 27.776 79.625 1.000 28.630 293 TYR D CA 1
ATOM 11377 C C . TYR D 1 293 ? 20.046 26.372 80.059 1.000 28.457 293 TYR D C 1
ATOM 11378 O O . TYR D 1 293 ? 18.855 26.091 80.183 1.000 28.502 293 TYR D O 1
ATOM 11387 N N . TYR D 1 294 ? 21.035 25.496 80.284 1.000 28.062 294 TYR D N 1
ATOM 11388 C CA . TYR D 1 294 ? 20.767 24.102 80.600 1.000 27.785 294 TYR D CA 1
ATOM 11389 C C . TYR D 1 294 ? 21.872 23.561 81.509 1.000 27.644 294 TYR D C 1
ATOM 11390 O O . TYR D 1 294 ? 22.804 22.910 81.040 1.000 27.673 294 TYR D O 1
ATOM 11399 N N . PRO D 1 295 ? 21.797 23.821 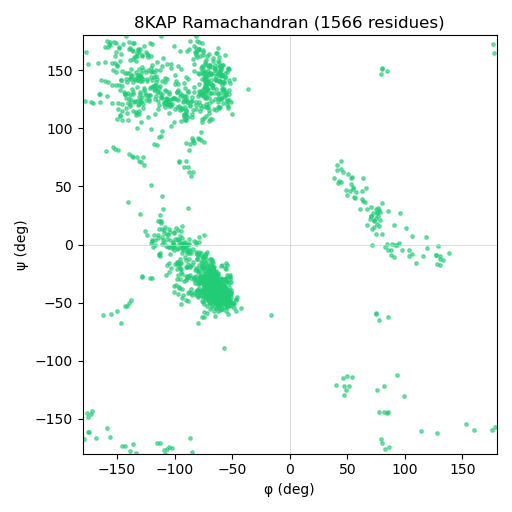82.837 1.000 27.384 295 PRO D N 1
ATOM 11400 C CA . PRO D 1 295 ? 22.776 23.308 83.802 1.000 27.278 295 PRO D CA 1
ATOM 11401 C C . PRO D 1 295 ? 23.069 21.808 83.782 1.000 27.183 295 PRO D C 1
ATOM 11402 O O . PRO D 1 295 ? 24.175 21.395 84.124 1.000 27.278 295 PRO D O 1
ATOM 11406 N N . THR D 1 296 ? 22.075 21.000 83.392 1.000 27.217 296 THR D N 1
ATOM 11407 C CA . THR D 1 296 ? 22.138 19.557 83.570 1.000 27.272 296 THR D CA 1
ATOM 11408 C C . THR D 1 296 ? 22.712 18.865 82.333 1.000 26.983 296 THR D C 1
ATOM 11409 O O . THR D 1 296 ? 22.865 17.645 82.336 1.000 27.032 296 THR D O 1
ATOM 11413 N N . ALA D 1 297 ? 23.037 19.643 81.290 1.000 26.820 297 ALA D N 1
ATOM 11414 C CA . ALA D 1 297 ? 23.591 19.117 80.050 1.000 26.601 297 ALA D CA 1
ATOM 11415 C C . ALA D 1 297 ? 24.702 18.104 80.322 1.000 26.478 297 ALA D C 1
ATOM 11416 O O . ALA D 1 297 ? 24.739 17.046 79.697 1.000 26.418 297 ALA D O 1
ATOM 11418 N N . VAL D 1 298 ? 25.603 18.442 81.255 1.000 26.301 298 VAL D N 1
ATOM 11419 C CA . VAL D 1 298 ? 26.814 17.668 81.488 1.000 26.224 298 VAL D CA 1
ATOM 11420 C C . VAL D 1 298 ? 26.460 16.262 81.978 1.000 26.422 298 VAL D C 1
ATOM 11421 O O . VAL D 1 298 ? 27.219 15.324 81.747 1.000 26.407 298 VAL D O 1
ATOM 11425 N N . GLY D 1 299 ? 25.311 16.125 82.654 1.000 26.606 299 GLY D N 1
ATOM 11426 C CA . GLY D 1 299 ? 24.831 14.832 83.118 1.000 26.751 299 GLY D CA 1
ATOM 11427 C C . GLY D 1 299 ? 24.566 13.860 81.969 1.000 26.968 299 GLY D C 1
ATOM 11428 O O . GLY D 1 299 ? 24.971 12.702 82.033 1.000 26.968 299 GLY D O 1
ATOM 11429 N N . GLU D 1 300 ? 23.881 14.343 80.926 1.000 27.406 300 GLU D N 1
ATOM 11430 C CA . GLU D 1 300 ? 23.552 13.522 79.771 1.000 27.802 300 GLU D CA 1
ATOM 11431 C C . GLU D 1 300 ? 24.789 13.290 78.905 1.000 27.293 300 GLU D C 1
ATOM 11432 O O . GLU D 1 300 ? 24.900 12.247 78.266 1.000 27.156 300 GLU D O 1
ATOM 11438 N N . ALA D 1 301 ? 25.707 14.265 78.882 1.000 26.997 301 ALA D N 1
ATOM 11439 C CA . ALA D 1 301 ? 26.938 14.147 78.114 1.000 26.670 301 ALA D CA 1
ATOM 11440 C C . ALA D 1 301 ? 27.811 13.034 78.692 1.000 26.500 301 ALA D C 1
ATOM 11441 O O . ALA D 1 301 ? 28.330 12.203 77.949 1.000 26.514 301 ALA D O 1
ATOM 11443 N N . LEU D 1 302 ? 27.966 13.040 80.022 1.000 26.243 302 LEU D N 1
ATOM 11444 C CA . LEU D 1 302 ? 28.715 12.019 80.739 1.000 26.140 302 LEU D CA 1
ATOM 11445 C C . LEU D 1 302 ? 28.163 10.629 80.435 1.000 26.105 302 LEU D C 1
ATOM 11446 O O . LEU D 1 302 ? 28.916 9.725 80.077 1.000 25.972 302 LEU D O 1
ATOM 11451 N N . ARG D 1 303 ? 26.842 10.477 80.592 1.000 26.137 303 ARG D N 1
ATOM 11452 C CA . ARG D 1 303 ? 26.191 9.177 80.550 1.000 26.090 303 ARG D CA 1
ATOM 11453 C C . ARG D 1 303 ? 26.169 8.632 79.124 1.000 25.703 303 ARG D C 1
ATOM 11454 O O . ARG D 1 303 ? 26.368 7.436 78.924 1.000 25.644 303 ARG D O 1
ATOM 11462 N N . HIS D 1 304 ? 25.913 9.509 78.146 1.000 25.412 304 HIS D N 1
ATOM 11463 C CA . HIS D 1 304 ? 25.961 9.114 76.748 1.000 25.334 304 HIS D CA 1
ATOM 11464 C C . HIS D 1 304 ? 27.376 8.666 76.388 1.000 25.376 304 HIS D C 1
ATOM 11465 O O . HIS D 1 304 ? 27.551 7.658 75.708 1.000 25.415 304 HIS D O 1
ATOM 11472 N N . THR D 1 305 ? 28.375 9.423 76.859 1.000 25.228 305 THR D N 1
ATOM 11473 C CA . THR D 1 305 ? 29.765 9.175 76.515 1.000 25.273 305 THR D CA 1
ATOM 11474 C C . THR D 1 305 ? 30.230 7.844 77.109 1.000 25.365 305 THR D C 1
ATOM 11475 O O . THR D 1 305 ? 30.903 7.077 76.425 1.000 25.287 305 THR D O 1
ATOM 11479 N N . ALA D 1 306 ? 29.868 7.575 78.372 1.000 25.577 306 ALA D N 1
ATOM 11480 C CA . ALA D 1 306 ? 30.243 6.332 79.033 1.000 25.771 306 ALA D CA 1
ATOM 11481 C C . ALA D 1 306 ? 29.709 5.130 78.258 1.000 25.873 306 ALA D C 1
ATOM 11482 O O . ALA D 1 306 ? 30.414 4.136 78.092 1.000 25.674 306 ALA D O 1
ATOM 11484 N N . ALA D 1 307 ? 28.457 5.234 77.793 1.000 26.116 307 ALA D N 1
ATOM 11485 C CA . ALA D 1 307 ? 27.787 4.142 77.105 1.000 26.314 307 ALA D CA 1
ATOM 11486 C C . ALA D 1 307 ? 28.529 3.778 75.820 1.000 26.565 307 ALA D C 1
ATOM 11487 O O . ALA D 1 307 ? 28.718 2.599 75.531 1.000 26.885 307 ALA D O 1
ATOM 11489 N N . VAL D 1 308 ? 28.958 4.795 75.062 1.000 26.450 308 VAL D N 1
ATOM 11490 C CA . VAL D 1 308 ? 29.553 4.580 73.752 1.000 26.424 308 VAL D CA 1
ATOM 11491 C C . VAL D 1 308 ? 31.016 4.155 73.896 1.000 26.390 308 VAL D C 1
ATOM 11492 O O . VAL D 1 308 ? 31.499 3.361 73.092 1.000 26.608 308 VAL D O 1
ATOM 11496 N N . VAL D 1 309 ? 31.715 4.668 74.919 1.000 26.111 309 VAL D N 1
ATOM 11497 C CA . VAL D 1 309 ? 33.167 4.554 74.984 1.000 25.977 309 VAL D CA 1
ATOM 11498 C C . VAL D 1 309 ? 33.582 3.273 75.712 1.000 25.945 309 VAL D C 1
ATOM 11499 O O . VAL D 1 309 ? 34.646 2.728 75.425 1.000 25.702 309 VAL D O 1
ATOM 11503 N N . GLY D 1 310 ? 32.769 2.814 76.672 1.000 26.105 310 GLY D N 1
ATOM 11504 C CA . GLY D 1 310 ? 33.095 1.628 77.451 1.000 26.087 310 GLY D CA 1
ATOM 11505 C C . GLY D 1 310 ? 33.681 1.984 78.817 1.000 26.109 310 GLY D C 1
ATOM 11506 O O . GLY D 1 310 ? 33.116 2.808 79.532 1.000 25.633 310 GLY D O 1
ATOM 11507 N N . ASP D 1 311 ? 34.821 1.364 79.162 1.000 26.470 311 ASP D N 1
ATOM 11508 C CA . ASP D 1 311 ? 35.384 1.465 80.501 1.000 26.978 311 ASP D CA 1
ATOM 11509 C C . ASP D 1 311 ? 36.457 2.553 80.564 1.000 26.425 311 ASP D C 1
ATOM 11510 O O . ASP D 1 311 ? 37.093 2.720 81.604 1.000 26.908 311 ASP D O 1
ATOM 11515 N N . VAL D 1 312 ? 36.661 3.281 79.457 1.000 25.559 312 VAL D N 1
ATOM 11516 C CA . VAL D 1 312 ? 37.603 4.391 79.430 1.000 24.990 312 VAL D CA 1
ATOM 11517 C C . VAL D 1 312 ? 37.163 5.417 80.471 1.000 24.599 312 VAL D C 1
ATOM 11518 O O . VAL D 1 312 ? 36.016 5.858 80.449 1.000 24.274 312 VAL D O 1
ATOM 11522 N N . PRO D 1 313 ? 38.048 5.826 81.411 1.000 24.390 313 PRO D N 1
ATOM 11523 C CA . PRO D 1 313 ? 37.718 6.875 82.378 1.000 24.329 313 PRO D CA 1
ATOM 11524 C C . PRO D 1 313 ? 37.331 8.200 81.723 1.000 24.227 313 PRO D C 1
ATOM 11525 O O . PRO D 1 313 ? 37.937 8.612 80.737 1.000 24.334 313 PRO D O 1
ATOM 11529 N N . LEU D 1 314 ? 36.318 8.855 82.302 1.000 23.918 314 LEU D N 1
ATOM 11530 C CA . LEU D 1 314 ? 35.799 10.120 81.808 1.000 23.678 314 LEU D CA 1
ATOM 11531 C C . LEU D 1 314 ? 36.390 11.256 82.638 1.000 23.607 314 LEU D C 1
ATOM 11532 O O . LEU D 1 314 ? 36.623 11.094 83.834 1.000 23.752 314 LEU D O 1
ATOM 11537 N N . ILE D 1 315 ? 36.631 12.401 81.990 1.000 23.379 315 ILE D N 1
ATOM 11538 C CA . ILE D 1 315 ? 36.956 13.634 82.689 1.000 23.267 315 ILE D CA 1
ATOM 11539 C C . ILE D 1 315 ? 36.160 14.763 82.040 1.000 23.104 315 ILE D C 1
ATOM 11540 O O . ILE D 1 315 ? 36.154 14.891 80.818 1.000 22.904 315 ILE D O 1
ATOM 11545 N N . VAL D 1 316 ? 35.484 15.573 82.863 1.000 23.041 316 VAL D N 1
ATOM 11546 C CA . VAL D 1 316 ? 34.862 16.790 82.369 1.000 23.068 316 VAL D CA 1
ATOM 11547 C C . VAL D 1 316 ? 35.973 17.819 82.172 1.000 22.991 316 VAL D C 1
ATOM 11548 O O . VAL D 1 316 ? 36.508 18.352 83.142 1.000 22.966 316 VAL D O 1
ATOM 11552 N N . THR D 1 317 ? 36.323 18.065 80.904 1.000 22.812 317 THR D N 1
ATOM 11553 C CA . THR D 1 317 ? 37.425 18.946 80.556 1.000 22.741 317 THR D CA 1
ATOM 11554 C C . THR D 1 317 ? 36.913 20.363 80.297 1.000 22.875 317 THR D C 1
ATOM 11555 O O . THR D 1 317 ? 37.689 21.313 80.375 1.000 22.881 317 THR D O 1
ATOM 11559 N N . GLU D 1 318 ? 35.615 20.499 79.985 1.000 23.107 318 GLU D N 1
ATOM 11560 C CA . GLU D 1 318 ? 34.985 21.804 79.852 1.000 23.334 318 GLU D CA 1
ATOM 11561 C C . GLU D 1 318 ? 33.530 21.740 80.314 1.000 23.599 318 GLU D C 1
ATOM 11562 O O . GLU D 1 318 ? 32.829 20.765 80.050 1.000 23.621 318 GLU D O 1
ATOM 11568 N N . ASN D 1 319 ? 33.093 22.815 80.980 1.000 23.911 319 ASN D N 1
ATOM 11569 C CA . ASN D 1 319 ? 31.731 22.965 81.471 1.000 24.119 319 ASN D CA 1
ATOM 11570 C C . ASN D 1 319 ? 31.579 24.389 81.997 1.000 24.421 319 ASN D C 1
ATOM 11571 O O . ASN D 1 319 ? 32.344 24.801 82.866 1.000 24.504 319 ASN D O 1
ATOM 11576 N N . GLY D 1 320 ? 30.615 25.148 81.458 1.000 24.712 320 GLY D N 1
ATOM 11577 C CA . GLY D 1 320 ? 30.441 26.527 81.887 1.000 25.026 320 GLY D CA 1
ATOM 11578 C C . GLY D 1 320 ? 29.277 27.241 81.206 1.000 25.406 320 GLY D C 1
ATOM 11579 O O . GLY D 1 320 ? 28.432 26.614 80.570 1.000 25.669 320 GLY D O 1
ATOM 11580 N N . ILE D 1 321 ? 29.259 28.571 81.368 1.000 25.709 321 ILE D N 1
ATOM 11581 C CA . ILE D 1 321 ? 28.186 29.422 80.879 1.000 25.983 321 ILE D CA 1
ATOM 11582 C C . ILE D 1 321 ? 28.750 30.804 80.554 1.000 26.409 321 ILE D C 1
ATOM 11583 O O . ILE D 1 321 ? 29.553 31.343 81.314 1.000 26.245 321 ILE D O 1
ATOM 11588 N N . ALA D 1 322 ? 28.310 31.362 79.418 1.000 26.791 322 ALA D N 1
ATOM 11589 C CA . ALA D 1 322 ? 28.610 32.735 79.049 1.000 26.976 322 ALA D CA 1
ATOM 11590 C C . ALA D 1 322 ? 27.512 33.651 79.586 1.000 27.234 322 ALA D C 1
ATOM 11591 O O . ALA D 1 322 ? 26.399 33.652 79.065 1.000 27.247 322 ALA D O 1
ATOM 11593 N N . THR D 1 323 ? 27.833 34.421 80.634 1.000 27.487 323 THR D N 1
ATOM 11594 C CA . THR D 1 323 ? 26.884 35.349 81.228 1.000 27.643 323 THR D CA 1
ATOM 11595 C C . THR D 1 323 ? 27.611 36.580 81.762 1.000 27.592 323 THR D C 1
ATOM 11596 O O . THR D 1 323 ? 28.805 36.531 82.049 1.000 27.331 323 THR D O 1
ATOM 11600 N N . ALA D 1 324 ? 26.855 37.676 81.903 1.000 27.834 324 ALA D N 1
ATOM 11601 C CA . ALA D 1 324 ? 27.323 38.873 82.584 1.000 28.044 324 ALA D CA 1
ATOM 11602 C C . ALA D 1 324 ? 26.910 38.822 84.054 1.000 28.211 324 ALA D C 1
ATOM 11603 O O . ALA D 1 324 ? 27.195 39.748 84.810 1.000 28.018 324 ALA D O 1
ATOM 11605 N N . ASP D 1 325 ? 26.250 37.723 84.444 1.000 28.638 325 ASP D N 1
ATOM 11606 C CA . ASP D 1 325 ? 25.644 37.576 85.756 1.000 28.900 325 ASP D CA 1
ATOM 11607 C C . ASP D 1 325 ? 26.272 36.371 86.454 1.000 29.000 325 ASP D C 1
ATOM 11608 O O . ASP D 1 325 ? 25.884 35.235 86.191 1.000 28.993 325 ASP D O 1
ATOM 11613 N N . ASP D 1 326 ? 27.235 36.629 87.348 1.000 29.364 326 ASP D N 1
ATOM 11614 C CA . ASP D 1 326 ? 27.959 35.564 88.027 1.000 29.660 326 ASP D CA 1
ATOM 11615 C C . ASP D 1 326 ? 27.011 34.788 88.937 1.000 29.647 326 ASP D C 1
ATOM 11616 O O . ASP D 1 326 ? 27.213 33.598 89.169 1.000 29.535 326 ASP D O 1
ATOM 11621 N N . SER D 1 327 ? 25.986 35.477 89.456 1.000 29.751 327 SER D N 1
ATOM 11622 C CA . SER D 1 327 ? 24.898 34.842 90.183 1.000 29.924 327 SER D CA 1
ATOM 11623 C C . SER D 1 327 ? 24.393 33.621 89.418 1.000 29.793 327 SER D C 1
ATOM 11624 O O . SER D 1 327 ? 24.209 32.552 89.997 1.000 29.735 327 SER D O 1
ATOM 11627 N N . ARG D 1 328 ? 24.175 33.804 88.110 1.000 29.753 328 ARG D N 1
ATOM 11628 C CA . ARG D 1 328 ? 23.592 32.775 87.265 1.000 29.645 328 ARG D CA 1
ATOM 11629 C C . ARG D 1 328 ? 24.630 31.700 86.944 1.000 29.261 328 ARG D C 1
ATOM 11630 O O . ARG D 1 328 ? 24.267 30.548 86.711 1.000 29.321 328 ARG D O 1
ATOM 11638 N N . ARG D 1 329 ? 25.914 32.082 86.925 1.000 28.836 329 ARG D N 1
ATOM 11639 C CA . ARG D 1 329 ? 26.996 31.131 86.721 1.000 28.360 329 ARG D CA 1
ATOM 11640 C C . ARG D 1 329 ? 27.030 30.134 87.877 1.000 28.383 329 ARG D C 1
ATOM 11641 O O . ARG D 1 329 ? 27.222 28.941 87.656 1.000 28.486 329 ARG D O 1
ATOM 11649 N N . VAL D 1 330 ? 26.851 30.638 89.104 1.000 28.420 330 VAL D N 1
ATOM 11650 C CA . VAL D 1 330 ? 26.838 29.796 90.291 1.000 28.517 330 VAL D CA 1
ATOM 11651 C C . VAL D 1 330 ? 25.695 28.790 90.174 1.000 28.750 330 VAL D C 1
ATOM 11652 O O . VAL D 1 330 ? 25.889 27.604 90.433 1.000 28.888 330 VAL D O 1
ATOM 11656 N N . ASP D 1 331 ? 24.510 29.280 89.787 1.000 28.799 331 ASP D N 1
ATOM 11657 C CA . ASP D 1 331 ? 23.331 28.442 89.630 1.000 28.946 331 ASP D CA 1
ATOM 11658 C C . ASP D 1 331 ? 23.600 27.350 88.597 1.000 28.975 331 ASP D C 1
ATOM 11659 O O . ASP D 1 331 ? 23.156 26.216 88.769 1.000 28.931 331 ASP D O 1
ATOM 11664 N N . TYR D 1 332 ? 24.327 27.701 87.528 1.000 28.817 332 TYR D N 1
ATOM 11665 C CA . TYR D 1 332 ? 24.638 26.759 86.465 1.000 28.721 332 TYR D CA 1
ATOM 11666 C C . TYR D 1 332 ? 25.483 25.611 87.018 1.000 28.488 332 TYR D C 1
ATOM 11667 O O . TYR D 1 332 ? 25.204 24.448 86.736 1.000 28.212 332 TYR D O 1
ATOM 11676 N N . TYR D 1 333 ? 26.511 25.950 87.807 1.000 28.564 333 TYR D N 1
ATOM 11677 C CA . TYR D 1 333 ? 27.475 24.970 88.287 1.000 28.743 333 TYR D CA 1
ATOM 11678 C C . TYR D 1 333 ? 26.852 24.081 89.364 1.000 28.934 333 TYR D C 1
ATOM 11679 O O . TYR D 1 333 ? 27.258 22.932 89.515 1.000 28.998 333 TYR D O 1
ATOM 11688 N N . ALA D 1 334 ? 25.867 24.609 90.102 1.000 29.047 334 ALA D N 1
ATOM 11689 C CA . ALA D 1 334 ? 25.170 23.830 91.115 1.000 29.085 334 ALA D CA 1
ATOM 11690 C C . ALA D 1 334 ? 24.400 22.687 90.456 1.000 28.929 334 ALA D C 1
ATOM 11691 O O . ALA D 1 334 ? 24.400 21.567 90.962 1.000 29.122 334 ALA D O 1
ATOM 11693 N N . GLY D 1 335 ? 23.743 22.989 89.330 1.000 28.660 335 GLY D N 1
ATOM 11694 C CA . GLY D 1 335 ? 23.047 21.985 88.542 1.000 28.530 335 GLY D CA 1
ATOM 11695 C C . GLY D 1 335 ? 24.012 20.982 87.913 1.000 28.272 335 GLY D C 1
ATOM 11696 O O . GLY D 1 335 ? 23.727 19.787 87.873 1.000 28.118 335 GLY D O 1
ATOM 11697 N N . ALA D 1 336 ? 25.156 21.485 87.434 1.000 28.370 336 ALA D N 1
ATOM 11698 C CA . ALA D 1 336 ? 26.134 20.667 86.735 1.000 28.414 336 ALA D CA 1
ATOM 11699 C C . ALA D 1 336 ? 26.817 19.702 87.702 1.000 28.384 336 ALA D C 1
ATOM 11700 O O . ALA D 1 336 ? 26.877 18.506 87.434 1.000 28.142 336 ALA D O 1
ATOM 11702 N N . LEU D 1 337 ? 27.323 20.229 88.825 1.000 28.553 337 LEU D N 1
ATOM 11703 C CA . LEU D 1 337 ? 28.040 19.421 89.802 1.000 28.694 337 LEU D CA 1
ATOM 11704 C C . LEU D 1 337 ? 27.108 18.386 90.433 1.000 28.907 337 LEU D C 1
ATOM 11705 O O . LEU D 1 337 ? 27.566 17.322 90.842 1.000 29.038 337 LEU D O 1
ATOM 11710 N N . ASP D 1 338 ? 25.810 18.707 90.518 1.000 29.371 338 ASP D N 1
ATOM 11711 C CA . ASP D 1 338 ? 24.813 17.768 91.009 1.000 29.771 338 ASP D CA 1
ATOM 11712 C C . ASP D 1 338 ? 24.714 16.578 90.055 1.000 29.583 338 ASP D C 1
ATOM 11713 O O . ASP D 1 338 ? 24.673 15.432 90.499 1.000 29.414 338 ASP D O 1
ATOM 11718 N N . GLU D 1 339 ? 24.672 16.866 88.748 1.000 29.658 339 GLU D N 1
ATOM 11719 C CA . GLU D 1 339 ? 24.626 15.833 87.724 1.000 29.895 339 GLU D CA 1
ATOM 11720 C C . GLU D 1 339 ? 25.889 14.974 87.772 1.000 30.387 339 GLU D C 1
ATOM 11721 O O . GLU D 1 339 ? 25.813 13.763 87.576 1.000 30.586 339 GLU D O 1
ATOM 11727 N N . VAL D 1 340 ? 27.042 15.609 88.021 1.000 30.658 340 VAL D N 1
ATOM 11728 C CA . VAL D 1 340 ? 28.314 14.902 88.071 1.000 31.027 340 VAL D CA 1
ATOM 11729 C C . VAL D 1 340 ? 28.287 13.908 89.231 1.000 31.539 340 VAL D C 1
ATOM 11730 O O . VAL D 1 340 ? 28.759 12.782 89.090 1.000 31.397 340 VAL D O 1
ATOM 11734 N N . ALA D 1 341 ? 27.739 14.339 90.375 1.000 32.069 341 ALA D N 1
ATOM 11735 C CA . ALA D 1 341 ? 27.677 13.510 91.569 1.000 32.647 341 ALA D CA 1
ATOM 11736 C C . ALA D 1 341 ? 26.657 12.386 91.390 1.000 33.081 341 ALA D C 1
ATOM 11737 O O . ALA D 1 341 ? 26.872 11.279 91.879 1.000 33.676 341 ALA D O 1
ATOM 11739 N N . SER D 1 342 ? 25.547 12.681 90.700 1.000 33.177 342 SER D N 1
ATOM 11740 C CA . SER D 1 342 ? 24.567 11.665 90.340 1.000 33.328 342 SER D CA 1
ATOM 11741 C C . SER D 1 342 ? 25.190 10.627 89.408 1.000 33.411 342 SER D C 1
ATOM 11742 O O . SER D 1 342 ? 24.855 9.447 89.488 1.000 33.663 342 SER D O 1
ATOM 11745 N N . ALA D 1 343 ? 26.089 11.080 88.524 1.000 33.305 343 ALA D N 1
ATOM 11746 C CA . ALA D 1 343 ? 26.762 10.205 87.576 1.000 33.143 343 ALA D CA 1
ATOM 11747 C C . ALA D 1 343 ? 27.758 9.299 88.300 1.000 33.166 343 ALA D C 1
ATOM 11748 O O . ALA D 1 343 ? 27.910 8.135 87.937 1.000 32.965 343 ALA D O 1
ATOM 11750 N N . LEU D 1 344 ? 28.429 9.846 89.324 1.000 33.334 344 LEU D N 1
ATOM 11751 C CA . LEU D 1 344 ? 29.387 9.100 90.129 1.000 33.326 344 LEU D CA 1
ATOM 11752 C C . LEU D 1 344 ? 28.682 8.008 90.931 1.000 33.393 344 LEU D C 1
ATOM 11753 O O . LEU D 1 344 ? 29.142 6.869 90.959 1.000 33.120 344 LEU D O 1
ATOM 11758 N N . ALA D 1 345 ? 27.577 8.371 91.593 1.000 33.495 345 ALA D N 1
ATOM 11759 C CA . ALA D 1 345 ? 26.880 7.457 92.486 1.000 33.822 345 ALA D CA 1
ATOM 11760 C C . ALA D 1 345 ? 26.177 6.356 91.692 1.000 33.959 345 ALA D C 1
ATOM 11761 O O . ALA D 1 345 ? 25.899 5.291 92.239 1.000 34.380 345 ALA D O 1
ATOM 11763 N N . ASP D 1 346 ? 25.896 6.614 90.407 1.000 33.897 346 ASP D N 1
ATOM 11764 C CA . ASP D 1 346 ? 25.402 5.586 89.503 1.000 33.662 346 ASP D CA 1
ATOM 11765 C C . ASP D 1 346 ? 26.566 4.728 89.005 1.000 33.054 346 ASP D C 1
ATOM 11766 O O . ASP D 1 346 ? 26.345 3.722 88.333 1.000 32.745 346 ASP D O 1
ATOM 11771 N N . GLY D 1 347 ? 27.799 5.146 89.320 1.000 32.624 347 GLY D N 1
ATOM 11772 C CA . GLY D 1 347 ? 28.969 4.291 89.203 1.000 32.014 347 GLY D CA 1
ATOM 11773 C C . GLY D 1 347 ? 29.719 4.473 87.884 1.000 31.636 347 GLY D C 1
ATOM 11774 O O . GLY D 1 347 ? 30.383 3.545 87.427 1.000 31.674 347 GLY D O 1
ATOM 11775 N N . LEU D 1 348 ? 29.613 5.664 87.281 1.000 31.061 348 LEU D N 1
ATOM 11776 C CA . LEU D 1 348 ? 30.445 6.013 86.139 1.000 30.751 348 LEU D CA 1
ATOM 11777 C C . LEU D 1 348 ? 31.852 6.339 86.634 1.000 29.938 348 LEU D C 1
ATOM 11778 O O . LEU D 1 348 ? 32.018 6.945 87.691 1.000 30.015 348 LEU D O 1
ATOM 11783 N N . ASP D 1 349 ? 32.856 5.928 85.851 1.000 29.097 349 ASP D N 1
ATOM 11784 C CA . ASP D 1 349 ? 34.254 6.116 86.201 1.000 28.501 349 ASP D CA 1
ATOM 11785 C C . ASP D 1 349 ? 34.682 7.522 85.780 1.000 28.272 349 ASP D C 1
ATOM 11786 O O . ASP D 1 349 ? 35.161 7.719 84.665 1.000 28.345 349 ASP D O 1
ATOM 11791 N N . ILE D 1 350 ? 34.498 8.490 86.688 1.000 28.136 350 ILE D N 1
ATOM 11792 C CA . ILE D 1 350 ? 34.791 9.892 86.422 1.000 27.963 350 ILE D CA 1
ATOM 11793 C C . ILE D 1 350 ? 35.982 10.311 87.282 1.000 27.491 350 ILE D C 1
ATOM 11794 O O . ILE D 1 350 ? 35.955 10.136 88.499 1.000 27.528 350 ILE D O 1
ATOM 11799 N N . ARG D 1 351 ? 37.013 10.883 86.642 1.000 26.921 351 ARG D N 1
ATOM 11800 C CA . ARG D 1 351 ? 38.292 11.115 87.296 1.000 26.530 351 ARG D CA 1
ATOM 11801 C C . ARG D 1 351 ? 38.601 12.606 87.443 1.000 26.032 351 ARG D C 1
ATOM 11802 O O . ARG D 1 351 ? 39.696 12.947 87.887 1.000 25.959 351 ARG D O 1
ATOM 11810 N N . GLY D 1 352 ? 37.671 13.502 87.079 1.000 25.427 352 GLY D N 1
ATOM 11811 C CA . GLY D 1 352 ? 37.972 14.922 87.194 1.000 25.140 352 GLY D CA 1
ATOM 11812 C C . GLY D 1 352 ? 36.875 15.856 86.688 1.000 24.660 352 GLY D C 1
ATOM 11813 O O . GLY D 1 352 ? 35.972 15.442 85.964 1.000 24.608 352 GLY D O 1
ATOM 11814 N N . TYR D 1 353 ? 37.000 17.132 87.082 1.000 24.234 353 TYR D N 1
ATOM 11815 C CA . TYR D 1 353 ? 36.110 18.200 86.654 1.000 23.803 353 TYR D CA 1
ATOM 11816 C C . TYR D 1 353 ? 36.918 19.481 86.447 1.000 23.528 353 TYR D C 1
ATOM 11817 O O . TYR D 1 353 ? 37.612 19.927 87.357 1.000 23.466 353 TYR D O 1
ATOM 11826 N N . LEU D 1 354 ? 36.794 20.076 85.251 1.000 23.315 354 LEU D N 1
ATOM 11827 C CA . LEU D 1 354 ? 37.537 21.271 84.880 1.000 22.991 354 LEU D CA 1
ATOM 11828 C C . LEU D 1 354 ? 36.588 22.278 84.230 1.000 22.716 354 LEU D C 1
ATOM 11829 O O . LEU D 1 354 ? 36.072 22.032 83.142 1.000 22.783 354 LEU D O 1
ATOM 11834 N N . ALA D 1 355 ? 36.379 23.414 84.907 1.000 22.273 355 ALA D N 1
ATOM 11835 C CA . ALA D 1 355 ? 35.434 24.431 84.472 1.000 22.001 355 ALA D CA 1
ATOM 11836 C C . ALA D 1 355 ? 35.986 25.208 83.279 1.000 21.718 355 ALA D C 1
ATOM 11837 O O . ALA D 1 355 ? 37.179 25.494 83.222 1.000 21.662 355 ALA D O 1
ATOM 11839 N N . TRP D 1 356 ? 35.099 25.558 82.339 1.000 21.460 356 TRP D N 1
ATOM 11840 C CA . TRP D 1 356 ? 35.425 26.503 81.285 1.000 21.258 356 TRP D CA 1
ATOM 11841 C C . TRP D 1 356 ? 34.727 27.831 81.572 1.000 21.076 356 TRP D C 1
ATOM 11842 O O . TRP D 1 356 ? 33.505 27.864 81.675 1.000 21.216 356 TRP D O 1
ATOM 11853 N N . SER D 1 357 ? 35.489 28.926 81.706 1.000 21.004 357 SER D N 1
ATOM 11854 C CA . SER D 1 357 ? 36.943 28.943 81.638 1.000 20.855 357 SER D CA 1
ATOM 11855 C C . SER D 1 357 ? 37.504 29.578 82.906 1.000 20.704 357 SER D C 1
ATOM 11856 O O . SER D 1 357 ? 36.774 30.214 83.663 1.000 20.719 357 SER D O 1
ATOM 11859 N N . ALA D 1 358 ? 38.812 29.397 83.120 1.000 20.562 358 ALA D N 1
ATOM 11860 C CA . ALA D 1 358 ? 39.511 30.053 84.212 1.000 20.557 358 ALA D CA 1
ATOM 11861 C C . ALA D 1 358 ? 39.433 31.568 84.038 1.000 20.468 358 ALA D C 1
ATOM 11862 O O . ALA D 1 358 ? 39.290 32.294 85.019 1.000 20.455 358 ALA D O 1
ATOM 11864 N N . LEU D 1 359 ? 39.524 32.025 82.782 1.000 20.316 359 LEU D N 1
ATOM 11865 C CA . LEU D 1 359 ? 39.529 33.443 82.460 1.000 20.232 359 LEU D CA 1
ATOM 11866 C C . LEU D 1 359 ? 38.471 33.736 81.402 1.000 20.233 359 LEU D C 1
ATOM 11867 O O . LEU D 1 359 ? 38.185 32.890 80.557 1.000 20.252 359 LEU D O 1
ATOM 11872 N N . ASP D 1 360 ? 37.918 34.955 81.445 1.000 20.201 360 ASP D N 1
ATOM 11873 C CA . ASP D 1 360 ? 37.289 35.546 80.277 1.000 20.274 360 ASP D CA 1
ATOM 11874 C C . ASP D 1 360 ? 38.325 35.550 79.160 1.000 20.154 360 ASP D C 1
ATOM 11875 O O . ASP D 1 360 ? 39.511 35.749 79.420 1.000 20.356 360 ASP D O 1
ATOM 11880 N N . ASN D 1 361 ? 37.879 35.327 77.920 1.000 19.872 361 ASN D N 1
ATOM 11881 C CA . ASN D 1 361 ? 38.813 35.054 76.843 1.000 19.736 361 ASN D CA 1
ATOM 11882 C C . ASN D 1 361 ? 38.165 35.343 75.492 1.000 19.673 361 ASN D C 1
ATOM 11883 O O . ASN D 1 361 ? 36.985 35.682 75.416 1.000 19.507 361 ASN D O 1
ATOM 11888 N N . TYR D 1 362 ? 38.973 35.215 74.434 1.000 19.682 362 TYR D N 1
ATOM 11889 C CA . TYR D 1 362 ? 38.511 35.372 73.066 1.000 19.738 362 TYR D CA 1
ATOM 11890 C C . TYR D 1 362 ? 37.594 34.203 72.721 1.000 19.927 362 TYR D C 1
ATOM 11891 O O . TYR D 1 362 ? 38.059 33.076 72.563 1.000 20.029 362 TYR D O 1
ATOM 11900 N N . GLU D 1 363 ? 36.291 34.483 72.616 1.000 20.030 363 GLU D N 1
ATOM 11901 C CA . GLU D 1 363 ? 35.313 33.474 72.245 1.000 20.301 363 GLU D CA 1
ATOM 11902 C C . GLU D 1 363 ? 35.217 33.423 70.721 1.000 20.224 363 GLU D C 1
ATOM 11903 O O . GLU D 1 363 ? 34.170 33.715 70.147 1.000 20.340 363 GLU D O 1
ATOM 11909 N N . TRP D 1 364 ? 36.337 33.071 70.079 1.000 20.096 364 TRP D N 1
ATOM 11910 C CA . TRP D 1 364 ? 36.373 32.763 68.658 1.000 19.975 364 TRP D CA 1
ATOM 11911 C C . TRP D 1 364 ? 35.574 33.786 67.857 1.000 20.075 364 TRP D C 1
ATOM 11912 O O . TRP D 1 364 ? 34.685 33.426 67.089 1.000 20.177 364 TRP D O 1
ATOM 11923 N N . GLY D 1 365 ? 35.909 35.065 68.056 1.000 20.300 365 GLY D N 1
ATOM 11924 C CA . GLY D 1 365 ? 35.320 36.145 67.285 1.000 20.513 365 GLY D CA 1
ATOM 11925 C C . GLY D 1 365 ? 34.724 37.258 68.144 1.000 20.703 365 GLY D C 1
ATOM 11926 O O . GLY D 1 365 ? 34.352 38.294 67.604 1.000 20.838 365 GLY D O 1
ATOM 11927 N N . THR D 1 366 ? 34.628 37.052 69.466 1.000 20.949 366 THR D N 1
ATOM 11928 C CA . THR D 1 366 ? 34.053 38.068 70.335 1.000 21.215 366 THR D CA 1
ATOM 11929 C C . THR D 1 366 ? 34.601 37.945 71.757 1.000 21.550 366 THR D C 1
ATOM 11930 O O . THR D 1 366 ? 34.954 36.856 72.202 1.000 21.368 366 THR D O 1
ATOM 11934 N N . TYR D 1 367 ? 34.661 39.092 72.449 1.000 22.250 367 TYR D N 1
ATOM 11935 C CA . TYR D 1 367 ? 35.054 39.167 73.849 1.000 22.820 367 TYR D CA 1
ATOM 11936 C C . TYR D 1 367 ? 33.832 39.409 74.737 1.000 23.479 367 TYR D C 1
ATOM 11937 O O . TYR D 1 367 ? 33.967 39.451 75.957 1.000 23.567 367 TYR D O 1
ATOM 11946 N N . LYS D 1 368 ? 32.647 39.562 74.127 1.000 24.271 368 LYS D N 1
ATOM 11947 C CA . LYS D 1 368 ? 31.424 39.841 74.867 1.000 25.060 368 LYS D CA 1
ATOM 11948 C C . LYS D 1 368 ? 30.984 38.614 75.664 1.000 25.132 368 LYS D C 1
ATOM 11949 O O . LYS D 1 368 ? 30.438 38.751 76.757 1.000 25.298 368 LYS D O 1
ATOM 11955 N N . ALA D 1 369 ? 31.203 37.422 75.094 1.000 25.015 369 ALA D N 1
ATOM 11956 C CA . ALA D 1 369 ? 30.699 36.184 75.667 1.000 24.880 369 ALA D CA 1
ATOM 11957 C C . ALA D 1 369 ? 31.612 35.735 76.807 1.000 24.734 369 ALA D C 1
ATOM 11958 O O . ALA D 1 369 ? 32.578 35.007 76.583 1.000 24.873 369 ALA D O 1
ATOM 11960 N N . THR D 1 370 ? 31.282 36.170 78.030 1.000 24.355 370 THR D N 1
ATOM 11961 C CA . THR D 1 370 ? 32.168 36.021 79.175 1.000 24.164 370 THR D CA 1
ATOM 11962 C C . THR D 1 370 ? 31.899 34.695 79.884 1.000 24.142 370 THR D C 1
ATOM 11963 O O . THR D 1 370 ? 30.853 34.519 80.506 1.000 24.236 370 THR D O 1
ATOM 11967 N N . PHE D 1 371 ? 32.884 33.790 79.802 1.000 23.941 371 PHE D N 1
ATOM 11968 C CA . PHE D 1 371 ? 32.785 32.438 80.333 1.000 23.718 371 PHE D CA 1
ATOM 11969 C C . PHE D 1 371 ? 33.566 32.294 81.639 1.000 23.760 371 PHE D C 1
ATOM 11970 O O . PHE D 1 371 ? 33.463 31.267 82.306 1.000 23.800 371 PHE D O 1
ATOM 11978 N N . GLY D 1 372 ? 34.339 33.324 82.003 1.000 23.899 372 GLY D N 1
ATOM 11979 C CA . GLY D 1 372 ? 35.401 33.178 82.986 1.000 24.041 372 GLY D CA 1
ATOM 11980 C C . GLY D 1 372 ? 34.890 33.076 84.421 1.000 24.254 372 GLY D C 1
ATOM 11981 O O . GLY D 1 372 ? 33.871 33.666 84.771 1.000 24.229 372 GLY D O 1
ATOM 11982 N N . LEU D 1 373 ? 35.624 32.307 85.237 1.000 24.522 373 LEU D N 1
ATOM 11983 C CA . LEU D 1 373 ? 35.523 32.379 86.686 1.000 24.696 373 LEU D CA 1
ATOM 11984 C C . LEU D 1 373 ? 36.217 33.653 87.162 1.000 24.819 373 LEU D C 1
ATOM 11985 O O . LEU D 1 373 ? 35.849 34.214 88.191 1.000 24.941 373 LEU D O 1
ATOM 11990 N N . ILE D 1 374 ? 37.224 34.093 86.395 1.000 24.961 374 ILE D N 1
ATOM 11991 C CA . ILE D 1 374 ? 37.999 35.284 86.705 1.000 24.961 374 ILE D CA 1
ATOM 11992 C C . ILE D 1 374 ? 37.775 36.307 85.593 1.000 25.156 374 ILE D C 1
ATOM 11993 O O . ILE D 1 374 ? 37.961 35.994 84.419 1.000 24.921 374 ILE D O 1
ATOM 11998 N N . ALA D 1 375 ? 37.394 37.531 85.980 1.000 25.326 375 ALA D N 1
ATOM 11999 C CA . ALA D 1 375 ? 37.113 38.594 85.028 1.000 25.552 375 ALA D CA 1
ATOM 12000 C C . ALA D 1 375 ? 38.421 39.198 84.522 1.000 25.682 375 ALA D C 1
ATOM 12001 O O . ALA D 1 375 ? 39.396 39.276 85.266 1.000 25.857 375 ALA D O 1
ATOM 12003 N N . ILE D 1 376 ? 38.413 39.636 83.256 1.000 25.816 376 ILE D N 1
ATOM 12004 C CA . ILE D 1 376 ? 39.587 40.193 82.602 1.000 25.800 376 ILE D CA 1
ATOM 12005 C C . ILE D 1 376 ? 39.248 41.582 82.066 1.000 25.841 376 ILE D C 1
ATOM 12006 O O . ILE D 1 376 ? 38.260 41.752 81.356 1.000 25.727 376 ILE D O 1
ATOM 12011 N N . ASP D 1 377 ? 40.091 42.562 82.411 1.000 26.007 377 ASP D N 1
ATOM 12012 C CA . ASP D 1 377 ? 40.041 43.882 81.807 1.000 26.246 377 ASP D CA 1
ATOM 12013 C C . ASP D 1 377 ? 40.952 43.866 80.582 1.000 26.275 377 ASP D C 1
ATOM 12014 O O . ASP D 1 377 ? 42.136 43.556 80.693 1.000 26.079 377 ASP D O 1
ATOM 12019 N N . TRP D 1 378 ? 40.389 44.216 79.421 1.000 26.400 378 TRP D N 1
ATOM 12020 C CA . TRP D 1 378 ? 41.053 44.003 78.144 1.000 26.628 378 TRP D CA 1
ATOM 12021 C C . TRP D 1 378 ? 42.097 45.084 77.872 1.000 27.243 378 TRP D C 1
ATOM 12022 O O . TRP D 1 378 ? 42.885 44.952 76.938 1.000 27.361 378 TRP D O 1
ATOM 12033 N N . GLU D 1 379 ? 42.107 46.142 78.694 1.000 27.884 379 GLU D N 1
ATOM 12034 C CA . GLU D 1 379 ? 43.040 47.243 78.514 1.000 28.413 379 GLU D CA 1
ATOM 12035 C C . GLU D 1 379 ? 44.215 47.112 79.484 1.000 28.297 379 GLU D C 1
ATOM 12036 O O . GLU D 1 379 ? 45.354 47.347 79.090 1.000 28.374 379 GLU D O 1
ATOM 12042 N N . THR D 1 380 ? 43.952 46.725 80.741 1.000 28.199 380 THR D N 1
ATOM 12043 C CA . THR D 1 380 ? 44.994 46.694 81.760 1.000 28.049 380 THR D CA 1
ATOM 12044 C C . THR D 1 380 ? 45.441 45.261 82.065 1.000 28.082 380 THR D C 1
ATOM 12045 O O . THR D 1 380 ? 46.492 45.075 82.674 1.000 27.776 380 THR D O 1
ATOM 12049 N N . PHE D 1 381 ? 44.643 44.264 81.653 1.000 28.026 381 PHE D N 1
ATOM 12050 C CA . PHE D 1 381 ? 44.919 42.854 81.905 1.000 27.954 381 PHE D CA 1
ATOM 12051 C C . PHE D 1 381 ? 44.815 42.538 83.398 1.000 28.177 381 PHE D C 1
ATOM 12052 O O . PHE D 1 381 ? 45.496 41.638 83.885 1.000 28.208 381 PHE D O 1
ATOM 12060 N N . GLU D 1 382 ? 43.951 43.267 84.115 1.000 28.298 382 GLU D N 1
ATOM 12061 C CA . GLU D 1 382 ? 43.703 42.998 85.523 1.000 28.429 382 GLU D CA 1
ATOM 12062 C C . GLU D 1 382 ? 42.832 41.750 85.645 1.000 28.331 382 GLU D C 1
ATOM 12063 O O . GLU D 1 382 ? 41.809 41.644 84.973 1.000 28.306 382 GLU D O 1
ATOM 12069 N N . ARG D 1 383 ? 43.251 40.808 86.501 1.000 28.285 383 ARG D N 1
ATOM 12070 C CA . ARG D 1 383 ? 42.408 39.679 86.862 1.000 28.188 383 ARG D CA 1
ATOM 12071 C C . ARG D 1 383 ? 41.550 40.086 88.057 1.000 28.006 383 ARG D C 1
ATOM 12072 O O . ARG D 1 383 ? 42.027 40.795 88.941 1.000 27.876 383 ARG D O 1
ATOM 12080 N N . THR D 1 384 ? 40.289 39.637 88.078 1.000 27.987 384 THR D N 1
ATOM 12081 C CA . THR D 1 384 ? 39.455 39.774 89.262 1.000 27.993 384 THR D CA 1
ATOM 12082 C C . THR D 1 384 ? 38.622 38.507 89.441 1.000 27.997 384 THR D C 1
ATOM 12083 O O . THR D 1 384 ? 37.682 38.269 88.684 1.000 27.766 384 THR D O 1
ATOM 12087 N N . PRO D 1 385 ? 38.949 37.652 90.438 1.000 28.081 385 PRO D N 1
ATOM 12088 C CA . PRO D 1 385 ? 38.158 36.454 90.716 1.000 28.032 385 PRO D CA 1
ATOM 12089 C C . PRO D 1 385 ? 36.717 36.814 91.068 1.000 27.904 385 PRO D C 1
ATOM 12090 O O . PRO D 1 385 ? 36.483 37.632 91.954 1.000 27.932 385 PRO D O 1
ATOM 12094 N N . ARG D 1 386 ? 35.764 36.208 90.350 1.000 27.939 386 ARG D N 1
ATOM 12095 C CA . ARG D 1 386 ? 34.351 36.367 90.655 1.000 27.922 386 ARG D CA 1
ATOM 12096 C C . ARG D 1 386 ? 33.995 35.471 91.842 1.000 27.879 386 ARG D C 1
ATOM 12097 O O . ARG D 1 386 ? 34.831 34.705 92.317 1.000 27.635 386 ARG D O 1
ATOM 12105 N N . ASP D 1 387 ? 32.750 35.586 92.320 1.000 28.010 387 ASP D N 1
ATOM 12106 C CA . ASP D 1 387 ? 32.278 34.817 93.462 1.000 28.065 387 ASP D CA 1
ATOM 12107 C C . ASP D 1 387 ? 32.232 33.332 93.110 1.000 27.717 387 ASP D C 1
ATOM 12108 O O . ASP D 1 387 ? 32.540 32.489 93.950 1.000 27.520 387 ASP D O 1
ATOM 12113 N N . SER D 1 388 ? 31.838 33.029 91.867 1.000 27.476 388 SER D N 1
ATOM 12114 C CA . SER D 1 388 ? 31.845 31.670 91.348 1.000 27.310 388 SER D CA 1
ATOM 12115 C C . SER D 1 388 ? 33.227 31.037 91.506 1.000 27.259 388 SER D C 1
ATOM 12116 O O . SER D 1 388 ? 33.333 29.856 91.830 1.000 27.341 388 SER D O 1
ATOM 12119 N N . ALA D 1 389 ? 34.278 31.831 91.269 1.000 27.129 389 ALA D N 1
ATOM 12120 C CA . ALA D 1 389 ? 35.649 31.354 91.364 1.000 27.157 389 ALA D CA 1
ATOM 12121 C C . ALA D 1 389 ? 35.993 30.968 92.801 1.000 27.265 389 ALA D C 1
ATOM 12122 O O . ALA D 1 389 ? 36.674 29.970 93.024 1.000 27.248 389 ALA D O 1
ATOM 12124 N N . LYS D 1 390 ? 35.526 31.770 93.767 1.000 27.445 390 LYS D N 1
ATOM 12125 C CA . LYS D 1 390 ? 35.872 31.581 95.168 1.000 27.641 390 LYS D CA 1
ATOM 12126 C C . LYS D 1 390 ? 35.201 30.320 95.708 1.000 27.560 390 LYS D C 1
ATOM 12127 O O . LYS D 1 390 ? 35.828 29.547 96.430 1.000 27.393 390 LYS D O 1
ATOM 12133 N N . TRP D 1 391 ? 33.930 30.119 95.341 1.000 27.428 391 TRP D N 1
ATOM 12134 C CA . TRP D 1 391 ? 33.173 28.950 95.759 1.000 27.475 391 TRP D CA 1
ATOM 12135 C C . TRP D 1 391 ? 33.770 27.682 95.148 1.000 27.348 391 TRP D C 1
ATOM 12136 O O . TRP D 1 391 ? 34.146 26.770 95.880 1.000 27.206 391 TRP D O 1
ATOM 12147 N N . LEU D 1 392 ? 33.869 27.640 93.812 1.000 27.261 392 LEU D N 1
ATOM 12148 C CA . LEU D 1 392 ? 34.374 26.470 93.105 1.000 27.322 392 LEU D CA 1
ATOM 12149 C C . LEU D 1 392 ? 35.790 26.133 93.569 1.000 27.533 392 LEU D C 1
ATOM 12150 O O . LEU D 1 392 ? 36.085 24.978 93.868 1.000 27.433 392 LEU D O 1
ATOM 12155 N N . GLY D 1 393 ? 36.662 27.147 93.599 1.000 27.712 393 GLY D N 1
ATOM 12156 C CA . GLY D 1 393 ? 38.029 26.983 94.066 1.000 28.072 393 GLY D CA 1
ATOM 12157 C C . GLY D 1 393 ? 38.099 26.297 95.430 1.000 28.735 393 GLY D C 1
ATOM 12158 O O . GLY D 1 393 ? 38.939 25.426 95.643 1.000 28.478 393 GLY D O 1
ATOM 12159 N N . SER D 1 394 ? 37.191 26.680 96.338 1.000 29.593 394 SER D N 1
ATOM 12160 C CA . SER D 1 394 ? 37.206 26.188 97.708 1.000 30.356 394 SER D CA 1
ATOM 12161 C C . SER D 1 394 ? 36.906 24.689 97.770 1.000 31.097 394 SER D C 1
ATOM 12162 O O . SER D 1 394 ? 37.240 24.040 98.759 1.000 31.080 394 SER D O 1
ATOM 12165 N N . LEU D 1 395 ? 36.280 24.144 96.717 1.000 31.955 395 LEU D N 1
ATOM 12166 C CA . LEU D 1 395 ? 35.908 22.736 96.677 1.000 32.603 395 LEU D CA 1
ATOM 12167 C C . LEU D 1 395 ? 37.129 21.860 96.404 1.000 33.227 395 LEU D C 1
ATOM 12168 O O . LEU D 1 395 ? 37.098 20.663 96.678 1.000 33.343 395 LEU D O 1
ATOM 12173 N N . GLY D 1 396 ? 38.199 22.458 95.867 1.000 33.944 396 GLY D N 1
ATOM 12174 C CA . GLY D 1 396 ? 39.478 21.778 95.753 1.000 34.500 396 GLY D CA 1
ATOM 12175 C C . GLY D 1 396 ? 40.103 21.499 97.119 1.000 35.487 396 GLY D C 1
ATOM 12176 O O . GLY D 1 396 ? 40.977 20.642 97.234 1.000 35.556 396 GLY D O 1
ATOM 12177 N N . ARG D 1 397 ? 39.647 22.235 98.143 1.000 36.571 397 ARG D N 1
ATOM 12178 C CA . ARG D 1 397 ? 40.135 22.082 99.505 1.000 37.542 397 ARG D CA 1
ATOM 12179 C C . ARG D 1 397 ? 39.236 21.130 100.292 1.000 38.004 397 ARG D C 1
ATOM 12180 O O . ARG D 1 397 ? 39.733 20.189 100.907 1.000 38.110 397 ARG D O 1
ATOM 12188 N N . THR D 1 398 ? 37.920 21.381 100.278 1.000 38.628 398 THR D N 1
ATOM 12189 C CA . THR D 1 398 ? 36.976 20.569 101.033 1.000 39.224 398 THR D CA 1
ATOM 12190 C C . THR D 1 398 ? 36.851 19.182 100.403 1.000 39.679 398 THR D C 1
ATOM 12191 O O . THR D 1 398 ? 36.764 18.187 101.120 1.000 39.538 398 THR D O 1
ATOM 12195 N N . ARG D 1 399 ? 36.834 19.141 99.064 1.000 40.381 399 ARG D N 1
ATOM 12196 C CA . ARG D 1 399 ? 36.725 17.911 98.293 1.000 41.134 399 ARG D CA 1
ATOM 12197 C C . ARG D 1 399 ? 35.353 17.276 98.520 1.000 40.987 399 ARG D C 1
ATOM 12198 O O . ARG D 1 399 ? 35.251 16.078 98.781 1.000 40.500 399 ARG D O 1
ATOM 12206 N N . GLU D 1 400 ? 34.306 18.103 98.406 1.000 40.988 400 GLU D N 1
ATOM 12207 C CA . GLU D 1 400 ? 32.924 17.650 98.407 1.000 41.240 400 GLU D CA 1
ATOM 12208 C C . GLU D 1 400 ? 32.219 18.221 97.179 1.000 41.535 400 GLU D C 1
ATOM 12209 O O . GLU D 1 400 ? 32.109 19.438 97.045 1.000 41.511 400 GLU D O 1
ATOM 12215 N N . LEU D 1 401 ? 31.758 17.337 96.286 1.000 42.203 401 LEU D N 1
ATOM 12216 C CA . LEU D 1 401 ? 30.886 17.734 95.191 1.000 43.126 401 LEU D CA 1
ATOM 12217 C C . LEU D 1 401 ? 29.517 18.108 95.755 1.000 43.763 401 LEU D C 1
ATOM 12218 O O . LEU D 1 401 ? 28.831 17.255 96.314 1.000 43.769 401 LEU D O 1
ATOM 12223 N N . PRO D 1 402 ? 29.071 19.382 95.634 1.000 44.518 402 PRO D N 1
ATOM 12224 C CA . PRO D 1 402 ? 27.753 19.786 96.125 1.000 45.496 402 PRO D CA 1
ATOM 12225 C C . PRO D 1 402 ? 26.594 19.256 95.281 1.000 46.844 402 PRO D C 1
ATOM 12226 O O . PRO D 1 402 ? 26.783 18.856 94.134 1.000 46.785 402 PRO D O 1
ATOM 12230 N N . ARG D 1 403 ? 25.396 19.275 95.878 1.000 48.413 403 ARG D N 1
ATOM 12231 C CA . ARG D 1 403 ? 24.163 18.885 95.214 1.000 49.729 403 ARG D CA 1
ATOM 12232 C C . ARG D 1 403 ? 23.126 20.000 95.398 1.000 49.595 403 ARG D C 1
ATOM 12233 O O . ARG D 1 403 ? 22.026 19.860 94.824 1.000 49.665 403 ARG D O 1
#

Foldseek 3Di:
DDWFFFDPLAAAAAEDECQWAQFPLCQWLQNCLQPDVPRPQQHHAHCWLNCLPCVLVLLLVLVVLQGQAYEYEQAQCQQCVDQPDGDPPSLVSLLCSLVSNVVSRHQYEYEHEELIHGNVCVVQPHLLHPCNLVSLLVSLLVSCSNCLPRHAHYAYYEALLVVQLVVQCVVVVPPDADLDATHDGHPSSLVSVLSSQVSSQCSNVVSVSNHFYFHEHEQAAEAEDPADPPQRCVRCCSSTLVRLLSRLPGQAYEFAWEAYWYAYPVGTDHDDPPADAAPVRGGQDLQGSLSRLVVSCVRSPQREYEHREYFTFHPDVVVRLVSPQNNLQSVSVCVVVPHRYRYYHYPHCEQTRPRRDSRRGGHQWYADPPPSDTHGDVSSSVSSVCSVVSIGDHD/DWFFADVQFAAAAEDECLWAQAPLCQWLLVCLQPDPPRPQQHHFHRWLNCLPCVLVLLLVLVVLAGQAYEYEQAQCQQPVDQPDGDPVSLVSLLVSLVSNVVSRHAYEYEHEELIHGSVCVVQPHLLHPCNLVSLLVSLLSNCNSCLPRHQEYADYEALLLVQLVVQCVVVVNPDADLDATHDGHPSSVVRVLSSQVSSQVSNVVSVRNHFYFHEHEQAAEAEDPPCPPVSCVSCCSNTLVRLLSRLPGQAYEFAWEAYWYAYNVGTDHDDPPADAAPVRGGHDLQRSLSRLVVSCVRSPQREYEHREYFTFHPDVVVRLVSVLNNLVSVSVCVVVPHRYRYYHYPHCEQTRPRRDSNRGGHCWYADPVPSDTHGDVSSSVSSVCSVVSIRHD/DWFFADPLFAAAAEDECLWAQFPLCQWQQVCLQPDPPRPQQHHAHCWLNCLPVVLVLLLVLLVLAGQEYEYEQAQCVQCVDQPDGDPPSLVSLLVSLVSNVVSRYQYEYEHEEQIHGNVCVVQPHLLHPCNLVSLLVSLLVNCSNDLPRHAEYAHYEALLLNQLVVQCVVVVHDDADQFATHQGDPSSSVSVLSSQVSSQCSNCVSVRNHFYFHEHAQAAEAEDPPCVVQSVVRVCSRTLVRLLSGLPGQAYEQAWEAYWYAYNVGTDADDPVFDAAPVRGGLDLLGSLSSQVVSCVRSPPHEYEHREYFTFHPDVVVRLVSPLNNLVSVRVCVVVPHRYRYYHYPHCEQTRPSRDSNRGGHCWYADPVPSDTHGDPSSSVSSVCSVVSMGHD/DWDFFDPLFAAAAEDECLWAQAPLCQWLQNCLQPPPPRPQQHHAHCWLNCLPVVLVLLLLLLVLAGQAYEYEQAACQQPVDQPDGDPPSLVSLLVSLVSNVVSRYQYEYEHEELIHGNVCVVQPHLLHPCNLVSLLVSLLVNCSNDLPRHAEYASYEALLVVQQVVLCVVVVNPDADLDATHQGHVSSVVSVLSSQVSSQCSRVVSVSNHQYFHEHEQAAEAEDVPCVVVSVVRVCSNTLVRLLSGLPGQAYEFAWEAYWYAYNVGTDHDDPPADAAPVRGGQDLLRSLSSLVVSCVRNPLREYEHNEYWTFHPDVVVRLVSPLNNLVSVSVCVVVPHRYRYYHYPHCEQTRPRRDSNRGTHCWYADPPPSDTHGDPSSSVSSCCSVVRIRHD

B-factor: mean 26.32, std 8.05, range [7.38, 63.34]

Radius of gyration: 37.89 Å; Cα contacts (8 Å, |Δi|>4): 3444; chains: 4; bounding box: 97×96×106 Å

Nearest PDB structures (foldseek):
  8kap-assembly1_B  TM=1.002E+00  e=7.842E-85  Streptomyces griseus subsp. griseus NBRC 13350
  8kaq-assembly3_C  TM=1.000E+00  e=3.851E-83  Streptomyces griseus subsp. griseus NBRC 13350
  8kaq-assembly4_D  TM=9.960E-01  e=4.077E-76  Streptomyces griseus subsp. griseus NBRC 13350
  6ier-assembly1_A  TM=9.080E-01  e=3.567E-41  uncultured bacterium
  6yn7-assembly1_C  TM=8.829E-01  e=8.016E-33  Alicyclobacillus herbarius